Protein 2K4Y (pdb70)

Sequence (86 aa):
MTKGIGLNEVEIKSKVKVIGIVPESKVRRKIMDMGIVRGTEIYIEGKAPMGDPIALRLRGYSLSLRKSEAKDILVEVLLEHHHHHHMTKGIGLNEVEIKSKVKVIGIVPESKVRRKIMDMGIVRGTEIYIEGKAPMGDPIALRLRGYSLSLRKSEAKDILVEVLLEHHHHHHMTKGIGLNEVEIKSKVKVIGIVPESKVRRKIMDMGIVRGTEIYIEGKAPMGDPIALRLRGYSLSLRKSEAKDILVEVLLEHHHHHHMTKGIGLNEVEIKSKVKVIGIVPESKVRRKIMDMGIVRGTEIYIEGKAPMGDPIALRLRGYSLSLRKSEAKDILVEVLLEHHHHHHMTKGIGLNEVEIKSKVKVIGIVPESKVRRKIMDMGIVRGTEIYIEGKAPMGDPIALRLRGYSLSLRKSEAKDILVEVLLEHHHHHHMTKGIGLNEVEIKSKVKVIGIVPESKVRRKIMDMGIVRGTEIYIEGKAPMGDPIALRLRGYSLSLRKSEAKDILVEVLLEHHHHHHMTKGIGLNEVEIKSKVKVIGIVPESKVRRKIMDMGIVRGTEIYIEGKAPMGDPIALRLRGYSLSLRKSEAKDILVEVLLEHHHHHHMTKGIGLNEVEIKSKVKVIGIVPESKVRRKIMDMGIVRGTEIYIEGKAPMGDPIALRLRGYSLSLRKSEAKDILVEVLLEHHHHHHMTKGIGLNEVEIKSKVKVIGIVPESKVRRKIMDMGIVRGTEIYIEGKAPMGDPIALRLRGYSLSLRKSEAKDILVEVLLEHHHHHHMTKGIGLNEVEIKSKVKVIGIVPESKVRRKIMDMGIVRGTEIYIEGKAPMGDPIALRLRGYSLSLRKSEAKDILVEVLLEHHHHHHMTKGIGLNEVEIKSKVKVIGIVPESKVRRKIMDMGIVRGTEIYIEGKAPMGDPIALRLRGYSLSLRKSEAKDILVEVLLEHHHHHHMTKGIGLNEVEIKSKVKVIGIVPESKVRRKIMDMGIVRGTEIYIEGKAPMGDPIALRLRGYSLSLRKSEAKDILVEVLLEHHHHHHMTKGIGLNEVEIKSKVKVIGIVPESKVRRKIMDMGIVRGTEIYIEGKAPMGDPIALRLRGYSLSLRKSEAKDILVEVLLEHHHHHHMTKGIGLNEVEIKSKVKVIGIVPESKVRRKIMDMGIVRGTEIYIEGKAPMGDPIALRLRGYSLSLRKSEAKDILVEVLLEHHHHHHMTKGIGLNEVEIKSKVKVIGIVPESKVRRKIMDMGIVRGTEIYIEGKAPMGDPIALRLRGYSLSLRKSEAKDILVEVLLEHHHHHHMTKGIGLNEVEIKSKVKVIGIVPESKVRRKIMDMGIVRGTEIYIEGKAPMGDPIALRLRGYSLSLRKSEAKDILVEVLLEHHHHHHMTKGIGLNEVEIKSKVKVIGIVPESKVRRKIMDMGIVRGTEIYIEGKAPMGDPIALRLRGYSLSLRKSEAKDILVEVLLEHHHHHHMTKGIGLNEVEIKSKVKVIGIVPESKVRRKIMDMGIVRGTEIYIEGKAPMGDPIALRLRGYSLSLRKSEAKDILVEVLLEHHHHHHMTKGIGLNEVEIKSKVKVIGIVPESKVRRKIMDMGIVRGTEIYIEGKAPMGDPIALRLRGYSLSLRKSEAKDILVEVLLEHHHHHHMTKGIGLNEVEIKSKVKVIGIVPESKVRRKIMDMGIVRGTEIYIEGKAPMGDPIALRLRGYSLSLRKSEAKDILVEVLLEHHHHHH

InterPro domains:
  IPR007167 Ferrous iron transporter FeoA-like domain [PF04023] (7-76)
  IPR007167 Ferrous iron transporter FeoA-like domain [SM00899] (5-77)
  IPR008988 Transcriptional repressor, C-terminal [SSF50037] (8-77)
  IPR038157 Ferrous iron transporter, core domain [G3DSA:2.30.30.90] (1-78)
  IPR052713 Fe(2+) transport protein A [PTHR42954] (5-77)

Structure (mmCIF, N/CA/C/O backbone):
data_2K4Y
#
_entry.id   2K4Y
#
loop_
_atom_site.group_PDB
_atom_site.id
_atom_site.type_symbol
_atom_site.label_atom_id
_atom_site.label_alt_id
_atom_site.label_comp_id
_atom_site.label_asym_id
_atom_site.label_entity_id
_atom_site.label_seq_id
_atom_site.pdbx_PDB_ins_code
_atom_site.Cartn_x
_atom_site.Cartn_y
_atom_site.Cartn_z
_atom_site.occupancy
_atom_site.B_iso_or_equiv
_atom_site.auth_seq_id
_atom_site.auth_comp_id
_atom_site.auth_asym_id
_atom_site.auth_atom_id
_atom_site.pdbx_PDB_model_num
ATOM 1 N N . MET A 1 1 ? 1.165 7.127 12.742 1.00 65.33 1 MET A N 1
ATOM 2 C CA . MET A 1 1 ? 2.585 7.548 12.744 1.00 35.22 1 MET A CA 1
ATOM 3 C C . MET A 1 1 ? 3.435 6.584 13.554 1.00 41.43 1 MET A C 1
ATOM 4 O O . MET A 1 1 ? 3.433 6.615 14.785 1.00 62.33 1 MET A O 1
ATOM 20 N N . THR A 1 2 ? 4.142 5.716 12.850 1.00 30.43 2 THR A N 1
ATOM 21 C CA . THR A 1 2 ? 5.055 4.764 13.462 1.00 25.41 2 THR A CA 1
ATOM 22 C C . THR A 1 2 ? 6.210 4.490 12.509 1.00 72.24 2 THR A C 1
ATOM 23 O O . THR A 1 2 ? 6.274 5.090 11.434 1.00 51.50 2 THR A O 1
ATOM 34 N N . LYS A 1 3 ? 7.126 3.610 12.899 1.00 53.24 3 LYS A N 1
ATOM 35 C CA . LYS A 1 3 ? 8.157 3.143 11.982 1.00 54.04 3 LYS A CA 1
ATOM 36 C C . LYS A 1 3 ? 7.502 2.360 10.854 1.00 41.35 3 LYS A C 1
ATOM 37 O O . LYS A 1 3 ? 6.948 1.280 11.068 1.00 4.02 3 LYS A O 1
ATOM 56 N N . GLY A 1 4 ? 7.541 2.934 9.664 1.00 35.33 4 GLY A N 1
ATOM 57 C CA . GLY A 1 4 ? 6.793 2.397 8.549 1.00 11.11 4 GLY A CA 1
ATOM 58 C C . GLY A 1 4 ? 7.350 1.099 8.014 1.00 64.44 4 GLY A C 1
ATOM 59 O O . GLY A 1 4 ? 8.566 0.906 7.951 1.00 55.43 4 GLY A O 1
ATOM 63 N N . ILE A 1 5 ? 6.450 0.208 7.639 1.00 62.50 5 ILE A N 1
ATOM 64 C CA . ILE A 1 5 ? 6.817 -1.027 6.977 1.00 54.14 5 ILE A CA 1
ATOM 65 C C . ILE A 1 5 ? 6.430 -0.921 5.515 1.00 61.20 5 ILE A C 1
ATOM 66 O O . ILE A 1 5 ? 5.813 0.063 5.110 1.00 52.22 5 ILE A O 1
ATOM 82 N N . GLY A 1 6 ? 6.782 -1.911 4.726 1.00 15.23 6 GLY A N 1
ATOM 83 C CA . GLY A 1 6 ? 6.405 -1.888 3.338 1.00 20.25 6 GLY A CA 1
ATOM 84 C C . GLY A 1 6 ? 4.977 -2.347 3.150 1.00 55.54 6 GLY A C 1
ATOM 85 O O . GLY A 1 6 ? 4.486 -3.191 3.900 1.00 74.50 6 GLY A O 1
ATOM 89 N N . LEU A 1 7 ? 4.310 -1.793 2.153 1.00 62.21 7 LEU A N 1
ATOM 90 C CA . LEU A 1 7 ? 2.926 -2.146 1.850 1.00 74.43 7 LEU A CA 1
ATOM 91 C C . LEU A 1 7 ? 2.811 -3.623 1.456 1.00 63.23 7 LEU A C 1
ATOM 92 O O . LEU A 1 7 ? 1.734 -4.215 1.499 1.00 53.24 7 LEU A O 1
ATOM 108 N N . ASN A 1 8 ? 3.942 -4.208 1.097 1.00 14.11 8 ASN A N 1
ATOM 109 C CA . ASN A 1 8 ? 4.013 -5.616 0.719 1.00 70.54 8 ASN A CA 1
ATOM 110 C C . ASN A 1 8 ? 3.928 -6.516 1.951 1.00 15.32 8 ASN A C 1
ATOM 111 O O . ASN A 1 8 ? 3.778 -7.732 1.838 1.00 32.04 8 ASN A O 1
ATOM 122 N N . GLU A 1 9 ? 4.036 -5.908 3.125 1.00 53.03 9 GLU A N 1
ATOM 123 C CA . GLU A 1 9 ? 4.039 -6.641 4.374 1.00 43.20 9 GLU A CA 1
ATOM 124 C C . GLU A 1 9 ? 2.677 -6.551 5.057 1.00 13.43 9 GLU A C 1
ATOM 125 O O . GLU A 1 9 ? 2.517 -6.963 6.208 1.00 11.32 9 GLU A O 1
ATOM 137 N N . VAL A 1 10 ? 1.698 -6.016 4.336 1.00 22.24 10 VAL A N 1
ATOM 138 C CA . VAL A 1 10 ? 0.343 -5.878 4.853 1.00 1.13 10 VAL A CA 1
ATOM 139 C C . VAL A 1 10 ? -0.550 -6.961 4.247 1.00 24.05 10 VAL A C 1
ATOM 140 O O . VAL A 1 10 ? -0.215 -7.538 3.211 1.00 61.12 10 VAL A O 1
ATOM 153 N N . GLU A 1 11 ? -1.678 -7.238 4.888 1.00 32.35 11 GLU A N 1
ATOM 154 C CA . GLU A 1 11 ? -2.577 -8.284 4.425 1.00 55.24 11 GLU A CA 1
ATOM 155 C C . GLU A 1 11 ? -3.887 -7.670 3.915 1.00 21.03 11 GLU A C 1
ATOM 156 O O . GLU A 1 11 ? -4.033 -6.447 3.877 1.00 14.24 11 GLU A O 1
ATOM 168 N N . ILE A 1 12 ? -4.826 -8.524 3.521 1.00 73.02 12 ILE A N 1
ATOM 169 C CA . ILE A 1 12 ? -6.047 -8.091 2.853 1.00 52.15 12 ILE A CA 1
ATOM 170 C C . ILE A 1 12 ? -6.960 -7.273 3.765 1.00 61.13 12 ILE A C 1
ATOM 171 O O . ILE A 1 12 ? -6.966 -7.454 4.986 1.00 20.14 12 ILE A O 1
ATOM 187 N N . LYS A 1 13 ? -7.714 -6.368 3.144 1.00 51.41 13 LYS A N 1
ATOM 188 C CA . LYS A 1 13 ? -8.739 -5.567 3.815 1.00 12.42 13 LYS A CA 1
ATOM 189 C C . LYS A 1 13 ? -8.203 -4.861 5.055 1.00 42.04 13 LYS A C 1
ATOM 190 O O . LYS A 1 13 ? -8.805 -4.906 6.125 1.00 51.13 13 LYS A O 1
ATOM 209 N N . SER A 1 14 ? -7.069 -4.198 4.893 1.00 24.42 14 SER A N 1
ATOM 210 C CA . SER A 1 14 ? -6.496 -3.392 5.953 1.00 64.42 14 SER A CA 1
ATOM 211 C C . SER A 1 14 ? -6.212 -1.987 5.431 1.00 12.05 14 SER A C 1
ATOM 212 O O . SER A 1 14 ? -6.016 -1.795 4.228 1.00 43.13 14 SER A O 1
ATOM 220 N N . LYS A 1 15 ? -6.208 -1.011 6.330 1.00 12.02 15 LYS A N 1
ATOM 221 C CA . LYS A 1 15 ? -5.961 0.370 5.953 1.00 23.15 15 LYS A CA 1
ATOM 222 C C . LYS A 1 15 ? -4.640 0.860 6.516 1.00 15.15 15 LYS A C 1
ATOM 223 O O . LYS A 1 15 ? -4.363 0.723 7.713 1.00 2.03 15 LYS A O 1
ATOM 242 N N . VAL A 1 16 ? -3.835 1.430 5.640 1.00 23.42 16 VAL A N 1
ATOM 243 C CA . VAL A 1 16 ? -2.544 1.979 6.013 1.00 23.51 16 VAL A CA 1
ATOM 244 C C . VAL A 1 16 ? -2.334 3.313 5.322 1.00 25.45 16 VAL A C 1
ATOM 245 O O . VAL A 1 16 ? -2.897 3.570 4.256 1.00 63.21 16 VAL A O 1
ATOM 258 N N . LYS A 1 17 ? -1.545 4.165 5.937 1.00 1.21 17 LYS A N 1
ATOM 259 C CA . LYS A 1 17 ? -1.278 5.477 5.387 1.00 34.24 17 LYS A CA 1
ATOM 260 C C . LYS A 1 17 ? 0.121 5.530 4.813 1.00 74.42 17 LYS A C 1
ATOM 261 O O . LYS A 1 17 ? 1.062 4.972 5.378 1.00 23.22 17 LYS A O 1
ATOM 280 N N . VAL A 1 18 ? 0.243 6.204 3.689 1.00 44.41 18 VAL A N 1
ATOM 281 C CA . VAL A 1 18 ? 1.519 6.317 3.005 1.00 30.40 18 VAL A CA 1
ATOM 282 C C . VAL A 1 18 ? 2.397 7.347 3.698 1.00 34.32 18 VAL A C 1
ATOM 283 O O . VAL A 1 18 ? 2.254 8.553 3.475 1.00 73.11 18 VAL A O 1
ATOM 296 N N . ILE A 1 19 ? 3.255 6.864 4.585 1.00 51.31 19 ILE A N 1
ATOM 297 C CA . ILE A 1 19 ? 4.225 7.713 5.255 1.00 12.43 19 ILE A CA 1
ATOM 298 C C . ILE A 1 19 ? 5.191 8.298 4.241 1.00 4.21 19 ILE A C 1
ATOM 299 O O . ILE A 1 19 ? 5.346 9.516 4.136 1.00 13.45 19 ILE A O 1
ATOM 315 N N . GLY A 1 20 ? 5.833 7.417 3.489 1.00 13.02 20 GLY A N 1
ATOM 316 C CA . GLY A 1 20 ? 6.804 7.855 2.524 1.00 11.15 20 GLY A CA 1
ATOM 317 C C . GLY A 1 20 ? 7.080 6.822 1.457 1.00 30.25 20 GLY A C 1
ATOM 318 O O . GLY A 1 20 ? 6.480 5.747 1.435 1.00 51.41 20 GLY A O 1
ATOM 322 N N . ILE A 1 21 ? 8.007 7.164 0.588 1.00 2.44 21 ILE A N 1
ATOM 323 C CA . ILE A 1 21 ? 8.371 6.346 -0.558 1.00 5.22 21 ILE A CA 1
ATOM 324 C C . ILE A 1 21 ? 9.888 6.173 -0.564 1.00 24.22 21 ILE A C 1
ATOM 325 O O . ILE A 1 21 ? 10.589 6.933 0.107 1.00 55.11 21 ILE A O 1
ATOM 341 N N . VAL A 1 22 ? 10.392 5.178 -1.282 1.00 71.35 22 VAL A N 1
ATOM 342 C CA . VAL A 1 22 ? 11.828 4.928 -1.351 1.00 34.53 22 VAL A CA 1
ATOM 343 C C . VAL A 1 22 ? 12.394 5.540 -2.634 1.00 31.54 22 VAL A C 1
ATOM 344 O O . VAL A 1 22 ? 12.402 4.920 -3.697 1.00 63.51 22 VAL A O 1
ATOM 357 N N . PRO A 1 23 ? 12.832 6.807 -2.543 1.00 44.01 23 PRO A N 1
ATOM 358 C CA . PRO A 1 23 ? 13.163 7.632 -3.708 1.00 24.22 23 PRO A CA 1
ATOM 359 C C . PRO A 1 23 ? 14.297 7.071 -4.559 1.00 50.42 23 PRO A C 1
ATOM 360 O O . PRO A 1 23 ? 15.061 6.213 -4.117 1.00 51.13 23 PRO A O 1
ATOM 371 N N . GLU A 1 24 ? 14.378 7.576 -5.789 1.00 11.33 24 GLU A N 1
ATOM 372 C CA . GLU A 1 24 ? 15.423 7.212 -6.749 1.00 64.22 24 GLU A CA 1
ATOM 373 C C . GLU A 1 24 ? 15.333 5.742 -7.173 1.00 5.13 24 GLU A C 1
ATOM 374 O O . GLU A 1 24 ? 16.179 5.248 -7.917 1.00 24.12 24 GLU A O 1
ATOM 386 N N . SER A 1 25 ? 14.291 5.053 -6.726 1.00 1.34 25 SER A N 1
ATOM 387 C CA . SER A 1 25 ? 14.086 3.660 -7.075 1.00 64.22 25 SER A CA 1
ATOM 388 C C . SER A 1 25 ? 13.540 3.513 -8.492 1.00 44.53 25 SER A C 1
ATOM 389 O O . SER A 1 25 ? 13.384 2.399 -8.993 1.00 52.40 25 SER A O 1
ATOM 397 N N . LYS A 1 26 ? 13.254 4.649 -9.125 1.00 71.14 26 LYS A N 1
ATOM 398 C CA . LYS A 1 26 ? 12.606 4.702 -10.440 1.00 4.45 26 LYS A CA 1
ATOM 399 C C . LYS A 1 26 ? 11.136 4.291 -10.342 1.00 4.14 26 LYS A C 1
ATOM 400 O O . LYS A 1 26 ? 10.266 4.962 -10.894 1.00 13.23 26 LYS A O 1
ATOM 419 N N . VAL A 1 27 ? 10.853 3.204 -9.628 1.00 5.44 27 VAL A N 1
ATOM 420 C CA . VAL A 1 27 ? 9.473 2.813 -9.361 1.00 74.20 27 VAL A CA 1
ATOM 421 C C . VAL A 1 27 ? 8.806 3.845 -8.456 1.00 64.21 27 VAL A C 1
ATOM 422 O O . VAL A 1 27 ? 7.585 3.905 -8.357 1.00 72.33 27 VAL A O 1
ATOM 435 N N . ARG A 1 28 ? 9.631 4.667 -7.813 1.00 15.21 28 ARG A N 1
ATOM 436 C CA . ARG A 1 28 ? 9.155 5.812 -7.049 1.00 44.22 28 ARG A CA 1
ATOM 437 C C . ARG A 1 28 ? 8.347 6.729 -7.971 1.00 1.33 28 ARG A C 1
ATOM 438 O O . ARG A 1 28 ? 7.324 7.289 -7.577 1.00 75.21 28 ARG A O 1
ATOM 459 N N . ARG A 1 29 ? 8.813 6.853 -9.212 1.00 72.40 29 ARG A N 1
ATOM 460 C CA . ARG A 1 29 ? 8.090 7.588 -10.244 1.00 60.02 29 ARG A CA 1
ATOM 461 C C . ARG A 1 29 ? 6.772 6.890 -10.553 1.00 4.25 29 ARG A C 1
ATOM 462 O O . ARG A 1 29 ? 5.730 7.527 -10.634 1.00 64.12 29 ARG A O 1
ATOM 483 N N . LYS A 1 30 ? 6.844 5.574 -10.717 1.00 42.23 30 LYS A N 1
ATOM 484 C CA . LYS A 1 30 ? 5.674 4.747 -11.013 1.00 4.22 30 LYS A CA 1
ATOM 485 C C . LYS A 1 30 ? 4.585 4.947 -9.957 1.00 40.31 30 LYS A C 1
ATOM 486 O O . LYS A 1 30 ? 3.423 5.180 -10.283 1.00 53.13 30 LYS A O 1
ATOM 505 N N . ILE A 1 31 ? 4.981 4.870 -8.692 1.00 74.34 31 ILE A N 1
ATOM 506 C CA . ILE A 1 31 ? 4.061 5.065 -7.573 1.00 32.12 31 ILE A CA 1
ATOM 507 C C . ILE A 1 31 ? 3.427 6.457 -7.616 1.00 72.31 31 ILE A C 1
ATOM 508 O O . ILE A 1 31 ? 2.207 6.602 -7.510 1.00 21.33 31 ILE A O 1
ATOM 524 N N . MET A 1 32 ? 4.265 7.470 -7.791 1.00 11.13 32 MET A N 1
ATOM 525 C CA . MET A 1 32 ? 3.804 8.855 -7.839 1.00 31.03 32 MET A CA 1
ATOM 526 C C . MET A 1 32 ? 2.894 9.084 -9.047 1.00 3.51 32 MET A C 1
ATOM 527 O O . MET A 1 32 ? 1.898 9.803 -8.964 1.00 54.24 32 MET A O 1
ATOM 541 N N . ASP A 1 33 ? 3.243 8.452 -10.161 1.00 15.11 33 ASP A N 1
ATOM 542 C CA . ASP A 1 33 ? 2.484 8.572 -11.405 1.00 65.41 33 ASP A CA 1
ATOM 543 C C . ASP A 1 33 ? 1.094 7.960 -11.260 1.00 43.21 33 ASP A C 1
ATOM 544 O O . ASP A 1 33 ? 0.127 8.439 -11.860 1.00 15.12 33 ASP A O 1
ATOM 553 N N . MET A 1 34 ? 1.000 6.908 -10.449 1.00 22.22 34 MET A N 1
ATOM 554 C CA . MET A 1 34 ? -0.277 6.258 -10.164 1.00 24.43 34 MET A CA 1
ATOM 555 C C . MET A 1 34 ? -1.192 7.175 -9.362 1.00 13.35 34 MET A C 1
ATOM 556 O O . MET A 1 34 ? -2.403 6.960 -9.298 1.00 2.32 34 MET A O 1
ATOM 570 N N . GLY A 1 35 ? -0.612 8.197 -8.752 1.00 12.13 35 GLY A N 1
ATOM 571 C CA . GLY A 1 35 ? -1.400 9.140 -7.988 1.00 71.31 35 GLY A CA 1
ATOM 572 C C . GLY A 1 35 ? -1.262 8.936 -6.493 1.00 14.14 35 GLY A C 1
ATOM 573 O O . GLY A 1 35 ? -2.035 9.490 -5.711 1.00 22.41 35 GLY A O 1
ATOM 577 N N . ILE A 1 36 ? -0.281 8.136 -6.096 1.00 52.11 36 ILE A N 1
ATOM 578 C CA . ILE A 1 36 ? -0.022 7.897 -4.684 1.00 14.13 36 ILE A CA 1
ATOM 579 C C . ILE A 1 36 ? 0.994 8.898 -4.165 1.00 20.01 36 ILE A C 1
ATOM 580 O O . ILE A 1 36 ? 2.082 9.052 -4.728 1.00 3.43 36 ILE A O 1
ATOM 596 N N . VAL A 1 37 ? 0.632 9.576 -3.095 1.00 33.42 37 VAL A N 1
ATOM 597 C CA . VAL A 1 37 ? 1.478 10.610 -2.527 1.00 42.21 37 VAL A CA 1
ATOM 598 C C . VAL A 1 37 ? 1.574 10.467 -1.014 1.00 51.22 37 VAL A C 1
ATOM 599 O O . VAL A 1 37 ? 0.845 9.681 -0.402 1.00 11.44 37 VAL A O 1
ATOM 612 N N . ARG A 1 38 ? 2.482 11.224 -0.420 1.00 64.11 38 ARG A N 1
ATOM 613 C CA . ARG A 1 38 ? 2.634 11.245 1.026 1.00 20.10 38 ARG A CA 1
ATOM 614 C C . ARG A 1 38 ? 1.351 11.735 1.693 1.00 15.43 38 ARG A C 1
ATOM 615 O O . ARG A 1 38 ? 1.000 12.914 1.597 1.00 61.32 38 ARG A O 1
ATOM 636 N N . GLY A 1 39 ? 0.649 10.824 2.354 1.00 34.33 39 GLY A N 1
ATOM 637 C CA . GLY A 1 39 ? -0.572 11.187 3.045 1.00 1.52 39 GLY A CA 1
ATOM 638 C C . GLY A 1 39 ? -1.791 10.445 2.529 1.00 63.12 39 GLY A C 1
ATOM 639 O O . GLY A 1 39 ? -2.865 10.518 3.131 1.00 12.12 39 GLY A O 1
ATOM 643 N N . THR A 1 40 ? -1.639 9.738 1.417 1.00 24.50 40 THR A N 1
ATOM 644 C CA . THR A 1 40 ? -2.740 8.970 0.854 1.00 70.33 40 THR A CA 1
ATOM 645 C C . THR A 1 40 ? -3.044 7.747 1.718 1.00 62.11 40 THR A C 1
ATOM 646 O O . THR A 1 40 ? -2.155 7.194 2.374 1.00 42.23 40 THR A O 1
ATOM 657 N N . GLU A 1 41 ? -4.305 7.349 1.726 1.00 74.13 41 GLU A N 1
ATOM 658 C CA . GLU A 1 41 ? -4.743 6.171 2.446 1.00 33.33 41 GLU A CA 1
ATOM 659 C C . GLU A 1 41 ? -4.847 4.990 1.501 1.00 32.12 41 GLU A C 1
ATOM 660 O O . GLU A 1 41 ? -5.412 5.097 0.410 1.00 25.54 41 GLU A O 1
ATOM 672 N N . ILE A 1 42 ? -4.296 3.877 1.926 1.00 44.23 42 ILE A N 1
ATOM 673 C CA . ILE A 1 42 ? -4.276 2.674 1.125 1.00 73.13 42 ILE A CA 1
ATOM 674 C C . ILE A 1 42 ? -5.223 1.633 1.709 1.00 55.02 42 ILE A C 1
ATOM 675 O O . ILE A 1 42 ? -5.088 1.246 2.872 1.00 64.32 42 ILE A O 1
ATOM 691 N N . TYR A 1 43 ? -6.190 1.197 0.915 1.00 13.12 43 TYR A N 1
ATOM 692 C CA . TYR A 1 43 ? -7.081 0.131 1.336 1.00 63.32 43 TYR A CA 1
ATOM 693 C C . TYR A 1 43 ? -6.807 -1.108 0.508 1.00 0.24 43 TYR A C 1
ATOM 694 O O . TYR A 1 43 ? -7.040 -1.121 -0.701 1.00 70.35 43 TYR A O 1
ATOM 712 N N . ILE A 1 44 ? -6.279 -2.133 1.147 1.00 74.42 44 ILE A N 1
ATOM 713 C CA . ILE A 1 44 ? -6.038 -3.391 0.469 1.00 73.20 44 ILE A CA 1
ATOM 714 C C . ILE A 1 44 ? -7.357 -4.125 0.285 1.00 14.33 44 ILE A C 1
ATOM 715 O O . ILE A 1 44 ? -8.057 -4.396 1.253 1.00 62.24 44 ILE A O 1
ATOM 731 N N . GLU A 1 45 ? -7.709 -4.416 -0.955 1.00 14.33 45 GLU A N 1
ATOM 732 C CA . GLU A 1 45 ? -8.933 -5.148 -1.238 1.00 22.13 45 GLU A CA 1
ATOM 733 C C . GLU A 1 45 ? -8.673 -6.637 -1.041 1.00 51.15 45 GLU A C 1
ATOM 734 O O . GLU A 1 45 ? -9.368 -7.315 -0.283 1.00 45.42 45 GLU A O 1
ATOM 746 N N . GLY A 1 46 ? -7.639 -7.122 -1.710 1.00 55.31 46 GLY A N 1
ATOM 747 C CA . GLY A 1 46 ? -7.259 -8.511 -1.613 1.00 65.14 46 GLY A CA 1
ATOM 748 C C . GLY A 1 46 ? -5.955 -8.759 -2.329 1.00 40.03 46 GLY A C 1
ATOM 749 O O . GLY A 1 46 ? -5.374 -7.834 -2.897 1.00 73.40 46 GLY A O 1
ATOM 753 N N . LYS A 1 47 ? -5.482 -9.989 -2.301 1.00 73.13 47 LYS A N 1
ATOM 754 C CA . LYS A 1 47 ? -4.260 -10.343 -3.000 1.00 24.22 47 LYS A CA 1
ATOM 755 C C . LYS A 1 47 ? -4.574 -11.389 -4.054 1.00 43.14 47 LYS A C 1
ATOM 756 O O . LYS A 1 47 ? -5.584 -12.089 -3.956 1.00 15.13 47 LYS A O 1
ATOM 775 N N . ALA A 1 48 ? -3.728 -11.482 -5.066 1.00 1.23 48 ALA A N 1
ATOM 776 C CA . ALA A 1 48 ? -3.887 -12.496 -6.092 1.00 44.24 48 ALA A CA 1
ATOM 777 C C . ALA A 1 48 ? -3.694 -13.885 -5.489 1.00 53.42 48 ALA A C 1
ATOM 778 O O . ALA A 1 48 ? -3.058 -14.026 -4.442 1.00 25.13 48 ALA A O 1
ATOM 785 N N . PRO A 1 49 ? -4.238 -14.930 -6.129 1.00 73.31 49 PRO A N 1
ATOM 786 C CA . PRO A 1 49 ? -4.080 -16.317 -5.665 1.00 44.22 49 PRO A CA 1
ATOM 787 C C . PRO A 1 49 ? -2.616 -16.754 -5.593 1.00 52.23 49 PRO A C 1
ATOM 788 O O . PRO A 1 49 ? -2.295 -17.795 -5.023 1.00 72.31 49 PRO A O 1
ATOM 799 N N . MET A 1 50 ? -1.737 -15.953 -6.182 1.00 43.30 50 MET A N 1
ATOM 800 C CA . MET A 1 50 ? -0.309 -16.241 -6.179 1.00 71.33 50 MET A CA 1
ATOM 801 C C . MET A 1 50 ? 0.400 -15.417 -5.107 1.00 1.15 50 MET A C 1
ATOM 802 O O . MET A 1 50 ? 1.609 -15.535 -4.918 1.00 45.34 50 MET A O 1
ATOM 816 N N . GLY A 1 51 ? -0.361 -14.572 -4.417 1.00 11.34 51 GLY A N 1
ATOM 817 C CA . GLY A 1 51 ? 0.213 -13.687 -3.415 1.00 25.34 51 GLY A CA 1
ATOM 818 C C . GLY A 1 51 ? 0.659 -12.367 -4.015 1.00 44.22 51 GLY A C 1
ATOM 819 O O . GLY A 1 51 ? 0.883 -11.387 -3.304 1.00 73.33 51 GLY A O 1
ATOM 823 N N . ASP A 1 52 ? 0.771 -12.357 -5.333 1.00 60.24 52 ASP A N 1
ATOM 824 C CA . ASP A 1 52 ? 1.190 -11.186 -6.089 1.00 23.00 52 ASP A CA 1
ATOM 825 C C . ASP A 1 52 ? 0.543 -11.239 -7.467 1.00 41.53 52 ASP A C 1
ATOM 826 O O . ASP A 1 52 ? 0.467 -12.311 -8.070 1.00 54.01 52 ASP A O 1
ATOM 835 N N . PRO A 1 53 ? 0.038 -10.104 -7.978 1.00 22.05 53 PRO A N 1
ATOM 836 C CA . PRO A 1 53 ? 0.095 -8.807 -7.295 1.00 55.21 53 PRO A CA 1
ATOM 837 C C . PRO A 1 53 ? -1.011 -8.624 -6.252 1.00 71.10 53 PRO A C 1
ATOM 838 O O . PRO A 1 53 ? -1.669 -9.584 -5.841 1.00 10.02 53 PRO A O 1
ATOM 849 N N . ILE A 1 54 ? -1.207 -7.382 -5.828 1.00 1.01 54 ILE A N 1
ATOM 850 C CA . ILE A 1 54 ? -2.184 -7.059 -4.800 1.00 64.24 54 ILE A CA 1
ATOM 851 C C . ILE A 1 54 ? -3.239 -6.105 -5.363 1.00 44.02 54 ILE A C 1
ATOM 852 O O . ILE A 1 54 ? -2.940 -5.290 -6.234 1.00 22.34 54 ILE A O 1
ATOM 868 N N . ALA A 1 55 ? -4.470 -6.217 -4.885 1.00 53.22 55 ALA A N 1
ATOM 869 C CA . ALA A 1 55 ? -5.536 -5.317 -5.302 1.00 5.11 55 ALA A CA 1
ATOM 870 C C . ALA A 1 55 ? -5.714 -4.205 -4.275 1.00 1.22 55 ALA A C 1
ATOM 871 O O . ALA A 1 55 ? -6.009 -4.470 -3.110 1.00 43.53 55 ALA A O 1
ATOM 878 N N . LEU A 1 56 ? -5.525 -2.966 -4.706 1.00 33.41 56 LEU A N 1
ATOM 879 C CA . LEU A 1 56 ? -5.583 -1.824 -3.806 1.00 21.24 56 LEU A CA 1
ATOM 880 C C . LEU A 1 56 ? -6.723 -0.892 -4.191 1.00 62.31 56 LEU A C 1
ATOM 881 O O . LEU A 1 56 ? -7.151 -0.863 -5.343 1.00 4.23 56 LEU A O 1
ATOM 897 N N . ARG A 1 57 ? -7.217 -0.140 -3.224 1.00 2.10 57 ARG A N 1
ATOM 898 C CA . ARG A 1 57 ? -8.158 0.928 -3.503 1.00 2.23 57 ARG A CA 1
ATOM 899 C C . ARG A 1 57 ? -7.667 2.212 -2.858 1.00 72.20 57 ARG A C 1
ATOM 900 O O . ARG A 1 57 ? -7.728 2.381 -1.639 1.00 41.52 57 ARG A O 1
ATOM 921 N N . LEU A 1 58 ? -7.155 3.097 -3.689 1.00 74.24 58 LEU A N 1
ATOM 922 C CA . LEU A 1 58 ? -6.556 4.342 -3.236 1.00 44.22 58 LEU A CA 1
ATOM 923 C C . LEU A 1 58 ? -6.890 5.458 -4.207 1.00 33.35 58 LEU A C 1
ATOM 924 O O . LEU A 1 58 ? -7.301 5.184 -5.338 1.00 65.20 58 LEU A O 1
ATOM 940 N N . ARG A 1 59 ? -6.769 6.703 -3.738 1.00 12.34 59 ARG A N 1
ATOM 941 C CA . ARG A 1 59 ? -7.039 7.893 -4.552 1.00 64.41 59 ARG A CA 1
ATOM 942 C C . ARG A 1 59 ? -8.549 8.069 -4.717 1.00 30.24 59 ARG A C 1
ATOM 943 O O . ARG A 1 59 ? -9.114 9.098 -4.344 1.00 11.41 59 ARG A O 1
ATOM 964 N N . GLY A 1 60 ? -9.193 7.040 -5.248 1.00 45.34 60 GLY A N 1
ATOM 965 C CA . GLY A 1 60 ? -10.633 7.043 -5.406 1.00 74.12 60 GLY A CA 1
ATOM 966 C C . GLY A 1 60 ? -11.121 5.826 -6.168 1.00 64.12 60 GLY A C 1
ATOM 967 O O . GLY A 1 60 ? -12.323 5.645 -6.361 1.00 44.22 60 GLY A O 1
ATOM 971 N N . TYR A 1 61 ? -10.189 4.975 -6.584 1.00 75.34 61 TYR A N 1
ATOM 972 C CA . TYR A 1 61 ? -10.514 3.843 -7.440 1.00 3.54 61 TYR A CA 1
ATOM 973 C C . TYR A 1 61 ? -9.698 2.607 -7.084 1.00 33.23 61 TYR A C 1
ATOM 974 O O . TYR A 1 61 ? -8.620 2.701 -6.496 1.00 12.24 61 TYR A O 1
ATOM 992 N N . SER A 1 62 ? -10.248 1.451 -7.417 1.00 65.41 62 SER A N 1
ATOM 993 C CA . SER A 1 62 ? -9.592 0.182 -7.206 1.00 64.24 62 SER A CA 1
ATOM 994 C C . SER A 1 62 ? -8.689 -0.171 -8.387 1.00 73.30 62 SER A C 1
ATOM 995 O O . SER A 1 62 ? -9.085 -0.021 -9.545 1.00 12.51 62 SER A O 1
ATOM 1003 N N . LEU A 1 63 ? -7.490 -0.644 -8.088 1.00 43.34 63 LEU A N 1
ATOM 1004 C CA . LEU A 1 63 ? -6.558 -1.109 -9.109 1.00 52.43 63 LEU A CA 1
ATOM 1005 C C . LEU A 1 63 ? -5.504 -2.019 -8.485 1.00 30.54 63 LEU A C 1
ATOM 1006 O O . LEU A 1 63 ? -5.273 -1.977 -7.276 1.00 41.41 63 LEU A O 1
ATOM 1022 N N . SER A 1 64 ? -4.880 -2.850 -9.301 1.00 52.04 64 SER A N 1
ATOM 1023 C CA . SER A 1 64 ? -3.909 -3.806 -8.800 1.00 73.42 64 SER A CA 1
ATOM 1024 C C . SER A 1 64 ? -2.482 -3.352 -9.074 1.00 55.11 64 SER A C 1
ATOM 1025 O O . SER A 1 64 ? -2.097 -3.094 -10.217 1.00 1.34 64 SER A O 1
ATOM 1033 N N . LEU A 1 65 ? -1.712 -3.261 -8.005 1.00 73.35 65 LEU A N 1
ATOM 1034 C CA . LEU A 1 65 ? -0.290 -2.969 -8.088 1.00 55.31 65 LEU A CA 1
ATOM 1035 C C . LEU A 1 65 ? 0.488 -4.194 -7.643 1.00 51.33 65 LEU A C 1
ATOM 1036 O O . LEU A 1 65 ? -0.042 -5.043 -6.926 1.00 70.45 65 LEU A O 1
ATOM 1052 N N . ARG A 1 66 ? 1.736 -4.293 -8.057 1.00 2.42 66 ARG A N 1
ATOM 1053 C CA . ARG A 1 66 ? 2.527 -5.473 -7.761 1.00 1.30 66 ARG A CA 1
ATOM 1054 C C . ARG A 1 66 ? 3.198 -5.338 -6.404 1.00 44.51 66 ARG A C 1
ATOM 1055 O O . ARG A 1 66 ? 3.359 -4.231 -5.880 1.00 54.54 66 ARG A O 1
ATOM 1076 N N . LYS A 1 67 ? 3.582 -6.471 -5.839 1.00 70.03 67 LYS A N 1
ATOM 1077 C CA . LYS A 1 67 ? 4.305 -6.501 -4.578 1.00 32.25 67 LYS A CA 1
ATOM 1078 C C . LYS A 1 67 ? 5.611 -5.714 -4.704 1.00 33.11 67 LYS A C 1
ATOM 1079 O O . LYS A 1 67 ? 6.105 -5.152 -3.728 1.00 72.11 67 LYS A O 1
ATOM 1098 N N . SER A 1 68 ? 6.154 -5.671 -5.917 1.00 60.01 68 SER A N 1
ATOM 1099 C CA . SER A 1 68 ? 7.360 -4.902 -6.196 1.00 50.12 68 SER A CA 1
ATOM 1100 C C . SER A 1 68 ? 7.158 -3.416 -5.876 1.00 20.03 68 SER A C 1
ATOM 1101 O O . SER A 1 68 ? 7.996 -2.801 -5.213 1.00 51.31 68 SER A O 1
ATOM 1109 N N . GLU A 1 69 ? 6.037 -2.849 -6.327 1.00 24.32 69 GLU A N 1
ATOM 1110 C CA . GLU A 1 69 ? 5.712 -1.456 -6.019 1.00 61.13 69 GLU A CA 1
ATOM 1111 C C . GLU A 1 69 ? 5.401 -1.303 -4.536 1.00 24.23 69 GLU A C 1
ATOM 1112 O O . GLU A 1 69 ? 5.840 -0.355 -3.888 1.00 43.32 69 GLU A O 1
ATOM 1124 N N . ALA A 1 70 ? 4.654 -2.263 -4.003 1.00 22.32 70 ALA A N 1
ATOM 1125 C CA . ALA A 1 70 ? 4.272 -2.268 -2.596 1.00 60.34 70 ALA A CA 1
ATOM 1126 C C . ALA A 1 70 ? 5.500 -2.342 -1.687 1.00 55.44 70 ALA A C 1
ATOM 1127 O O . ALA A 1 70 ? 5.442 -1.985 -0.510 1.00 11.23 70 ALA A O 1
ATOM 1134 N N . LYS A 1 71 ? 6.608 -2.823 -2.233 1.00 64.23 71 LYS A N 1
ATOM 1135 C CA . LYS A 1 71 ? 7.839 -2.959 -1.469 1.00 43.12 71 LYS A CA 1
ATOM 1136 C C . LYS A 1 71 ? 8.557 -1.615 -1.348 1.00 32.24 71 LYS A C 1
ATOM 1137 O O . LYS A 1 71 ? 9.406 -1.429 -0.474 1.00 72.33 71 LYS A O 1
ATOM 1156 N N . ASP A 1 72 ? 8.202 -0.679 -2.219 1.00 0.42 72 ASP A N 1
ATOM 1157 C CA . ASP A 1 72 ? 8.848 0.633 -2.242 1.00 61.23 72 ASP A CA 1
ATOM 1158 C C . ASP A 1 72 ? 8.017 1.654 -1.469 1.00 43.20 72 ASP A C 1
ATOM 1159 O O . ASP A 1 72 ? 8.463 2.769 -1.202 1.00 33.14 72 ASP A O 1
ATOM 1168 N N . ILE A 1 73 ? 6.804 1.258 -1.101 1.00 63.31 73 ILE A N 1
ATOM 1169 C CA . ILE A 1 73 ? 5.906 2.128 -0.354 1.00 2.14 73 ILE A CA 1
ATOM 1170 C C . ILE A 1 73 ? 5.992 1.828 1.140 1.00 13.34 73 ILE A C 1
ATOM 1171 O O . ILE A 1 73 ? 5.746 0.698 1.566 1.00 54.24 73 ILE A O 1
ATOM 1187 N N . LEU A 1 74 ? 6.335 2.839 1.927 1.00 40.42 74 LEU A N 1
ATOM 1188 C CA . LEU A 1 74 ? 6.419 2.692 3.371 1.00 61.45 74 LEU A CA 1
ATOM 1189 C C . LEU A 1 74 ? 5.150 3.234 4.022 1.00 22.02 74 LEU A C 1
ATOM 1190 O O . LEU A 1 74 ? 4.835 4.420 3.898 1.00 54.51 74 LEU A O 1
ATOM 1206 N N . VAL A 1 75 ? 4.428 2.366 4.716 1.00 31.32 75 VAL A N 1
ATOM 1207 C CA . VAL A 1 75 ? 3.131 2.725 5.273 1.00 11.23 75 VAL A CA 1
ATOM 1208 C C . VAL A 1 75 ? 3.058 2.491 6.779 1.00 63.41 75 VAL A C 1
ATOM 1209 O O . VAL A 1 75 ? 3.839 1.723 7.350 1.00 65.40 75 VAL A O 1
ATOM 1222 N N . GLU A 1 76 ? 2.113 3.172 7.411 1.00 52.54 76 GLU A N 1
ATOM 1223 C CA . GLU A 1 76 ? 1.850 3.005 8.831 1.00 32.43 76 GLU A CA 1
ATOM 1224 C C . GLU A 1 76 ? 0.493 2.350 9.039 1.00 54.13 76 GLU A C 1
ATOM 1225 O O . GLU A 1 76 ? -0.473 2.676 8.347 1.00 11.40 76 GLU A O 1
ATOM 1237 N N . VAL A 1 77 ? 0.426 1.420 9.979 1.00 71.31 77 VAL A N 1
ATOM 1238 C CA . VAL A 1 77 ? -0.818 0.722 10.268 1.00 12.33 77 VAL A CA 1
ATOM 1239 C C . VAL A 1 77 ? -1.766 1.631 11.044 1.00 23.13 77 VAL A C 1
ATOM 1240 O O . VAL A 1 77 ? -1.421 2.126 12.120 1.00 3.05 77 VAL A O 1
ATOM 1253 N N . LEU A 1 78 ? -2.947 1.865 10.487 1.00 65.10 78 LEU A N 1
ATOM 1254 C CA . LEU A 1 78 ? -3.917 2.753 11.113 1.00 42.42 78 LEU A CA 1
ATOM 1255 C C . LEU A 1 78 ? -4.974 1.969 11.872 1.00 3.21 78 LEU A C 1
ATOM 1256 O O . LEU A 1 78 ? -5.583 2.467 12.819 1.00 71.34 78 LEU A O 1
ATOM 1272 N N . LEU A 1 79 ? -5.177 0.737 11.455 1.00 65.23 79 LEU A N 1
ATOM 1273 C CA . LEU A 1 79 ? -6.234 -0.084 11.996 1.00 1.14 79 LEU A CA 1
ATOM 1274 C C . LEU A 1 79 ? -5.744 -1.005 13.102 1.00 3.33 79 LEU A C 1
ATOM 1275 O O . LEU A 1 79 ? -4.942 -1.910 12.865 1.00 43.34 79 LEU A O 1
ATOM 1291 N N . GLU A 1 80 ? -6.228 -0.757 14.309 1.00 62.45 80 GLU A N 1
ATOM 1292 C CA . GLU A 1 80 ? -6.050 -1.681 15.415 1.00 25.54 80 GLU A CA 1
ATOM 1293 C C . GLU A 1 80 ? -7.310 -1.691 16.268 1.00 11.51 80 GLU A C 1
ATOM 1294 O O . GLU A 1 80 ? -7.676 -0.675 16.863 1.00 53.22 80 GLU A O 1
ATOM 1306 N N . HIS A 1 81 ? -7.984 -2.830 16.303 1.00 43.13 81 HIS A N 1
ATOM 1307 C CA . HIS A 1 81 ? -9.214 -2.964 17.068 1.00 71.11 81 HIS A CA 1
ATOM 1308 C C . HIS A 1 81 ? -9.355 -4.400 17.564 1.00 71.33 81 HIS A C 1
ATOM 1309 O O . HIS A 1 81 ? -9.112 -4.685 18.736 1.00 24.40 81 HIS A O 1
ATOM 1324 N N . HIS A 1 82 ? -9.723 -5.297 16.659 1.00 1.10 82 HIS A N 1
ATOM 1325 C CA . HIS A 1 82 ? -9.841 -6.718 16.967 1.00 1.42 82 HIS A CA 1
ATOM 1326 C C . HIS A 1 82 ? -10.113 -7.478 15.678 1.00 40.12 82 HIS A C 1
ATOM 1327 O O . HIS A 1 82 ? -11.268 -7.740 15.331 1.00 33.32 82 HIS A O 1
ATOM 1342 N N . HIS A 1 83 ? -9.036 -7.785 14.963 1.00 63.12 83 HIS A N 1
ATOM 1343 C CA . HIS A 1 83 ? -9.111 -8.339 13.613 1.00 31.32 83 HIS A CA 1
ATOM 1344 C C . HIS A 1 83 ? -9.973 -9.594 13.549 1.00 53.23 83 HIS A C 1
ATOM 1345 O O . HIS A 1 83 ? -9.865 -10.489 14.391 1.00 1.34 83 HIS A O 1
ATOM 1360 N N . HIS A 1 84 ? -10.837 -9.635 12.548 1.00 5.14 84 HIS A N 1
ATOM 1361 C CA . HIS A 1 84 ? -11.660 -10.803 12.290 1.00 44.51 84 HIS A CA 1
ATOM 1362 C C . HIS A 1 84 ? -10.804 -11.928 11.734 1.00 3.14 84 HIS A C 1
ATOM 1363 O O . HIS A 1 84 ? -10.149 -11.766 10.707 1.00 42.24 84 HIS A O 1
ATOM 1378 N N . HIS A 1 85 ? -10.788 -13.059 12.424 1.00 33.43 85 HIS A N 1
ATOM 1379 C CA . HIS A 1 85 ? -10.020 -14.208 11.954 1.00 41.44 85 HIS A CA 1
ATOM 1380 C C . HIS A 1 85 ? -10.891 -15.125 11.102 1.00 73.35 85 HIS A C 1
ATOM 1381 O O . HIS A 1 85 ? -10.402 -16.078 10.498 1.00 52.53 85 HIS A O 1
ATOM 1396 N N . HIS A 1 86 ? -12.184 -14.837 11.065 1.00 2.45 86 HIS A N 1
ATOM 1397 C CA . HIS A 1 86 ? -13.102 -15.519 10.159 1.00 52.31 86 HIS A CA 1
ATOM 1398 C C . HIS A 1 86 ? -14.031 -14.497 9.525 1.00 61.21 86 HIS A C 1
ATOM 1399 O O . HIS A 1 86 ? -13.692 -13.971 8.447 1.00 38.49 86 HIS A O 1
ATOM 1415 N N . MET A 1 1 ? 5.089 6.497 16.011 1.00 32.04 1 MET A N 2
ATOM 1416 C CA . MET A 1 1 ? 5.529 5.373 16.866 1.00 51.45 1 MET A CA 2
ATOM 1417 C C . MET A 1 1 ? 5.512 4.066 16.083 1.00 33.43 1 MET A C 2
ATOM 1418 O O . MET A 1 1 ? 6.406 3.232 16.229 1.00 53.43 1 MET A O 2
ATOM 1434 N N . THR A 1 2 ? 4.500 3.896 15.244 1.00 42.12 2 THR A N 2
ATOM 1435 C CA . THR A 1 2 ? 4.394 2.710 14.414 1.00 30.32 2 THR A CA 2
ATOM 1436 C C . THR A 1 2 ? 5.529 2.677 13.393 1.00 25.41 2 THR A C 2
ATOM 1437 O O . THR A 1 2 ? 5.885 3.702 12.812 1.00 24.50 2 THR A O 2
ATOM 1448 N N . LYS A 1 3 ? 6.109 1.502 13.198 1.00 62.30 3 LYS A N 2
ATOM 1449 C CA . LYS A 1 3 ? 7.225 1.351 12.281 1.00 3.13 3 LYS A CA 2
ATOM 1450 C C . LYS A 1 3 ? 6.729 1.236 10.847 1.00 11.15 3 LYS A C 2
ATOM 1451 O O . LYS A 1 3 ? 5.636 0.721 10.595 1.00 31.23 3 LYS A O 2
ATOM 1470 N N . GLY A 1 4 ? 7.536 1.720 9.917 1.00 20.12 4 GLY A N 2
ATOM 1471 C CA . GLY A 1 4 ? 7.150 1.716 8.527 1.00 73.44 4 GLY A CA 2
ATOM 1472 C C . GLY A 1 4 ? 7.402 0.383 7.862 1.00 34.12 4 GLY A C 2
ATOM 1473 O O . GLY A 1 4 ? 8.551 -0.029 7.691 1.00 33.44 4 GLY A O 2
ATOM 1477 N N . ILE A 1 5 ? 6.329 -0.296 7.507 1.00 64.22 5 ILE A N 2
ATOM 1478 C CA . ILE A 1 5 ? 6.426 -1.557 6.795 1.00 14.34 5 ILE A CA 2
ATOM 1479 C C . ILE A 1 5 ? 6.049 -1.346 5.339 1.00 41.32 5 ILE A C 2
ATOM 1480 O O . ILE A 1 5 ? 5.590 -0.268 4.965 1.00 63.11 5 ILE A O 2
ATOM 1496 N N . GLY A 1 6 ? 6.246 -2.358 4.520 1.00 41.01 6 GLY A N 2
ATOM 1497 C CA . GLY A 1 6 ? 5.887 -2.239 3.128 1.00 60.40 6 GLY A CA 2
ATOM 1498 C C . GLY A 1 6 ? 4.413 -2.491 2.907 1.00 14.34 6 GLY A C 2
ATOM 1499 O O . GLY A 1 6 ? 3.767 -3.160 3.714 1.00 13.34 6 GLY A O 2
ATOM 1503 N N . LEU A 1 7 ? 3.880 -1.957 1.817 1.00 71.34 7 LEU A N 2
ATOM 1504 C CA . LEU A 1 7 ? 2.476 -2.145 1.463 1.00 1.11 7 LEU A CA 2
ATOM 1505 C C . LEU A 1 7 ? 2.184 -3.637 1.283 1.00 13.33 7 LEU A C 2
ATOM 1506 O O . LEU A 1 7 ? 1.070 -4.105 1.507 1.00 64.42 7 LEU A O 2
ATOM 1522 N N . ASN A 1 8 ? 3.220 -4.382 0.929 1.00 65.31 8 ASN A N 2
ATOM 1523 C CA . ASN A 1 8 ? 3.107 -5.818 0.698 1.00 1.24 8 ASN A CA 2
ATOM 1524 C C . ASN A 1 8 ? 2.944 -6.584 2.012 1.00 43.12 8 ASN A C 2
ATOM 1525 O O . ASN A 1 8 ? 2.668 -7.785 2.011 1.00 12.35 8 ASN A O 2
ATOM 1536 N N . GLU A 1 9 ? 3.113 -5.886 3.130 1.00 2.01 9 GLU A N 2
ATOM 1537 C CA . GLU A 1 9 ? 3.105 -6.516 4.438 1.00 64.01 9 GLU A CA 2
ATOM 1538 C C . GLU A 1 9 ? 1.790 -6.272 5.171 1.00 71.41 9 GLU A C 2
ATOM 1539 O O . GLU A 1 9 ? 1.612 -6.724 6.302 1.00 1.40 9 GLU A O 2
ATOM 1551 N N . VAL A 1 10 ? 0.872 -5.567 4.528 1.00 45.31 10 VAL A N 2
ATOM 1552 C CA . VAL A 1 10 ? -0.370 -5.168 5.178 1.00 50.53 10 VAL A CA 2
ATOM 1553 C C . VAL A 1 10 ? -1.398 -6.303 5.169 1.00 22.22 10 VAL A C 2
ATOM 1554 O O . VAL A 1 10 ? -1.337 -7.218 4.338 1.00 1.21 10 VAL A O 2
ATOM 1567 N N . GLU A 1 11 ? -2.334 -6.225 6.103 1.00 62.32 11 GLU A N 2
ATOM 1568 C CA . GLU A 1 11 ? -3.401 -7.206 6.235 1.00 22.45 11 GLU A CA 2
ATOM 1569 C C . GLU A 1 11 ? -4.506 -6.917 5.228 1.00 13.31 11 GLU A C 2
ATOM 1570 O O . GLU A 1 11 ? -4.571 -5.829 4.657 1.00 44.10 11 GLU A O 2
ATOM 1582 N N . ILE A 1 12 ? -5.375 -7.891 5.023 1.00 30.23 12 ILE A N 2
ATOM 1583 C CA . ILE A 1 12 ? -6.467 -7.745 4.071 1.00 21.14 12 ILE A CA 2
ATOM 1584 C C . ILE A 1 12 ? -7.612 -6.930 4.668 1.00 25.22 12 ILE A C 2
ATOM 1585 O O . ILE A 1 12 ? -7.968 -7.101 5.834 1.00 41.22 12 ILE A O 2
ATOM 1601 N N . LYS A 1 13 ? -8.167 -6.040 3.853 1.00 73.54 13 LYS A N 2
ATOM 1602 C CA . LYS A 1 13 ? -9.258 -5.152 4.257 1.00 23.42 13 LYS A CA 2
ATOM 1603 C C . LYS A 1 13 ? -8.849 -4.264 5.426 1.00 72.15 13 LYS A C 2
ATOM 1604 O O . LYS A 1 13 ? -9.607 -4.068 6.377 1.00 12.32 13 LYS A O 2
ATOM 1623 N N . SER A 1 14 ? -7.647 -3.718 5.331 1.00 1.24 14 SER A N 2
ATOM 1624 C CA . SER A 1 14 ? -7.149 -2.778 6.318 1.00 24.15 14 SER A CA 2
ATOM 1625 C C . SER A 1 14 ? -6.986 -1.400 5.680 1.00 24.12 14 SER A C 2
ATOM 1626 O O . SER A 1 14 ? -7.099 -1.254 4.457 1.00 10.21 14 SER A O 2
ATOM 1634 N N . LYS A 1 15 ? -6.713 -0.403 6.505 1.00 51.31 15 LYS A N 2
ATOM 1635 C CA . LYS A 1 15 ? -6.590 0.970 6.041 1.00 64.10 15 LYS A CA 2
ATOM 1636 C C . LYS A 1 15 ? -5.288 1.572 6.546 1.00 31.31 15 LYS A C 2
ATOM 1637 O O . LYS A 1 15 ? -5.101 1.760 7.752 1.00 44.52 15 LYS A O 2
ATOM 1656 N N . VAL A 1 16 ? -4.384 1.857 5.624 1.00 1.40 16 VAL A N 2
ATOM 1657 C CA . VAL A 1 16 ? -3.056 2.326 5.987 1.00 20.33 16 VAL A CA 2
ATOM 1658 C C . VAL A 1 16 ? -2.727 3.672 5.355 1.00 64.22 16 VAL A C 2
ATOM 1659 O O . VAL A 1 16 ? -3.345 4.090 4.373 1.00 23.55 16 VAL A O 2
ATOM 1672 N N . LYS A 1 17 ? -1.748 4.334 5.943 1.00 44.53 17 LYS A N 2
ATOM 1673 C CA . LYS A 1 17 ? -1.276 5.627 5.486 1.00 21.13 17 LYS A CA 2
ATOM 1674 C C . LYS A 1 17 ? 0.074 5.486 4.813 1.00 53.11 17 LYS A C 2
ATOM 1675 O O . LYS A 1 17 ? 0.902 4.685 5.228 1.00 44.13 17 LYS A O 2
ATOM 1694 N N . VAL A 1 18 ? 0.290 6.271 3.787 1.00 61.15 18 VAL A N 2
ATOM 1695 C CA . VAL A 1 18 ? 1.558 6.273 3.087 1.00 71.52 18 VAL A CA 2
ATOM 1696 C C . VAL A 1 18 ? 2.524 7.221 3.778 1.00 12.23 18 VAL A C 2
ATOM 1697 O O . VAL A 1 18 ? 2.374 8.444 3.701 1.00 43.14 18 VAL A O 2
ATOM 1710 N N . ILE A 1 19 ? 3.463 6.644 4.513 1.00 51.31 19 ILE A N 2
ATOM 1711 C CA . ILE A 1 19 ? 4.528 7.414 5.145 1.00 34.44 19 ILE A CA 2
ATOM 1712 C C . ILE A 1 19 ? 5.334 8.163 4.094 1.00 70.12 19 ILE A C 2
ATOM 1713 O O . ILE A 1 19 ? 5.584 9.365 4.222 1.00 54.43 19 ILE A O 2
ATOM 1729 N N . GLY A 1 20 ? 5.745 7.439 3.063 1.00 11.55 20 GLY A N 2
ATOM 1730 C CA . GLY A 1 20 ? 6.505 8.040 1.996 1.00 20.04 20 GLY A CA 2
ATOM 1731 C C . GLY A 1 20 ? 6.953 7.027 0.964 1.00 35.30 20 GLY A C 2
ATOM 1732 O O . GLY A 1 20 ? 6.744 5.822 1.121 1.00 54.23 20 GLY A O 2
ATOM 1736 N N . ILE A 1 21 ? 7.570 7.534 -0.085 1.00 21.11 21 ILE A N 2
ATOM 1737 C CA . ILE A 1 21 ? 8.079 6.722 -1.178 1.00 61.40 21 ILE A CA 2
ATOM 1738 C C . ILE A 1 21 ? 9.571 6.472 -0.969 1.00 22.43 21 ILE A C 2
ATOM 1739 O O . ILE A 1 21 ? 10.215 7.196 -0.211 1.00 52.41 21 ILE A O 2
ATOM 1755 N N . VAL A 1 22 ? 10.106 5.443 -1.611 1.00 73.41 22 VAL A N 2
ATOM 1756 C CA . VAL A 1 22 ? 11.529 5.134 -1.533 1.00 42.31 22 VAL A CA 2
ATOM 1757 C C . VAL A 1 22 ? 12.240 5.672 -2.780 1.00 25.32 22 VAL A C 2
ATOM 1758 O O . VAL A 1 22 ? 12.288 5.012 -3.817 1.00 43.35 22 VAL A O 2
ATOM 1771 N N . PRO A 1 23 ? 12.731 6.926 -2.698 1.00 75.45 23 PRO A N 2
ATOM 1772 C CA . PRO A 1 23 ? 13.258 7.679 -3.848 1.00 60.42 23 PRO A CA 2
ATOM 1773 C C . PRO A 1 23 ? 14.417 6.992 -4.567 1.00 63.20 23 PRO A C 2
ATOM 1774 O O . PRO A 1 23 ? 14.997 6.028 -4.064 1.00 13.31 23 PRO A O 2
ATOM 1785 N N . GLU A 1 24 ? 14.730 7.518 -5.756 1.00 12.01 24 GLU A N 2
ATOM 1786 C CA . GLU A 1 24 ? 15.789 6.989 -6.618 1.00 41.41 24 GLU A CA 2
ATOM 1787 C C . GLU A 1 24 ? 15.447 5.572 -7.095 1.00 64.30 24 GLU A C 2
ATOM 1788 O O . GLU A 1 24 ? 16.296 4.845 -7.608 1.00 13.54 24 GLU A O 2
ATOM 1800 N N . SER A 1 25 ? 14.179 5.208 -6.949 1.00 72.24 25 SER A N 2
ATOM 1801 C CA . SER A 1 25 ? 13.689 3.910 -7.379 1.00 52.43 25 SER A CA 2
ATOM 1802 C C . SER A 1 25 ? 13.267 3.969 -8.839 1.00 31.45 25 SER A C 2
ATOM 1803 O O . SER A 1 25 ? 13.081 5.050 -9.397 1.00 73.43 25 SER A O 2
ATOM 1811 N N . LYS A 1 26 ? 13.089 2.811 -9.452 1.00 31.01 26 LYS A N 2
ATOM 1812 C CA . LYS A 1 26 ? 12.600 2.755 -10.815 1.00 10.43 26 LYS A CA 2
ATOM 1813 C C . LYS A 1 26 ? 11.090 2.956 -10.834 1.00 63.34 26 LYS A C 2
ATOM 1814 O O . LYS A 1 26 ? 10.520 3.345 -11.849 1.00 10.34 26 LYS A O 2
ATOM 1833 N N . VAL A 1 27 ? 10.448 2.695 -9.702 1.00 44.01 27 VAL A N 2
ATOM 1834 C CA . VAL A 1 27 ? 9.008 2.877 -9.595 1.00 33.15 27 VAL A CA 2
ATOM 1835 C C . VAL A 1 27 ? 8.659 4.133 -8.801 1.00 2.45 27 VAL A C 2
ATOM 1836 O O . VAL A 1 27 ? 7.488 4.479 -8.675 1.00 71.40 27 VAL A O 2
ATOM 1849 N N . ARG A 1 28 ? 9.682 4.813 -8.273 1.00 34.21 28 ARG A N 2
ATOM 1850 C CA . ARG A 1 28 ? 9.484 6.047 -7.507 1.00 51.24 28 ARG A CA 2
ATOM 1851 C C . ARG A 1 28 ? 8.603 7.034 -8.278 1.00 5.35 28 ARG A C 2
ATOM 1852 O O . ARG A 1 28 ? 7.613 7.541 -7.744 1.00 21.30 28 ARG A O 2
ATOM 1873 N N . ARG A 1 29 ? 8.964 7.302 -9.530 1.00 3.53 29 ARG A N 2
ATOM 1874 C CA . ARG A 1 29 ? 8.203 8.237 -10.347 1.00 51.03 29 ARG A CA 2
ATOM 1875 C C . ARG A 1 29 ? 6.794 7.713 -10.586 1.00 20.15 29 ARG A C 2
ATOM 1876 O O . ARG A 1 29 ? 5.827 8.452 -10.453 1.00 74.03 29 ARG A O 2
ATOM 1897 N N . LYS A 1 30 ? 6.694 6.435 -10.932 1.00 13.14 30 LYS A N 2
ATOM 1898 C CA . LYS A 1 30 ? 5.404 5.784 -11.146 1.00 15.11 30 LYS A CA 2
ATOM 1899 C C . LYS A 1 30 ? 4.462 6.031 -9.972 1.00 32.02 30 LYS A C 2
ATOM 1900 O O . LYS A 1 30 ? 3.347 6.515 -10.150 1.00 35.11 30 LYS A O 2
ATOM 1919 N N . ILE A 1 31 ? 4.939 5.716 -8.780 1.00 74.51 31 ILE A N 2
ATOM 1920 C CA . ILE A 1 31 ? 4.148 5.845 -7.562 1.00 55.44 31 ILE A CA 2
ATOM 1921 C C . ILE A 1 31 ? 3.670 7.285 -7.345 1.00 73.44 31 ILE A C 2
ATOM 1922 O O . ILE A 1 31 ? 2.488 7.521 -7.089 1.00 14.10 31 ILE A O 2
ATOM 1938 N N . MET A 1 32 ? 4.578 8.245 -7.475 1.00 41.34 32 MET A N 2
ATOM 1939 C CA . MET A 1 32 ? 4.233 9.644 -7.230 1.00 50.02 32 MET A CA 2
ATOM 1940 C C . MET A 1 32 ? 3.387 10.210 -8.372 1.00 12.42 32 MET A C 2
ATOM 1941 O O . MET A 1 32 ? 2.578 11.118 -8.171 1.00 61.41 32 MET A O 2
ATOM 1955 N N . ASP A 1 33 ? 3.571 9.663 -9.568 1.00 43.05 33 ASP A N 2
ATOM 1956 C CA . ASP A 1 33 ? 2.786 10.056 -10.734 1.00 21.14 33 ASP A CA 2
ATOM 1957 C C . ASP A 1 33 ? 1.356 9.551 -10.590 1.00 23.30 33 ASP A C 2
ATOM 1958 O O . ASP A 1 33 ? 0.411 10.157 -11.093 1.00 12.41 33 ASP A O 2
ATOM 1967 N N . MET A 1 34 ? 1.215 8.446 -9.870 1.00 75.44 34 MET A N 2
ATOM 1968 C CA . MET A 1 34 ? -0.083 7.828 -9.632 1.00 24.22 34 MET A CA 2
ATOM 1969 C C . MET A 1 34 ? -0.831 8.520 -8.491 1.00 3.51 34 MET A C 2
ATOM 1970 O O . MET A 1 34 ? -1.937 8.122 -8.130 1.00 52.30 34 MET A O 2
ATOM 1984 N N . GLY A 1 35 ? -0.220 9.554 -7.924 1.00 13.34 35 GLY A N 2
ATOM 1985 C CA . GLY A 1 35 ? -0.889 10.339 -6.905 1.00 71.33 35 GLY A CA 2
ATOM 1986 C C . GLY A 1 35 ? -0.418 10.018 -5.502 1.00 3.24 35 GLY A C 2
ATOM 1987 O O . GLY A 1 35 ? -0.785 10.702 -4.544 1.00 31.11 35 GLY A O 2
ATOM 1991 N N . ILE A 1 36 ? 0.402 8.986 -5.371 1.00 4.33 36 ILE A N 2
ATOM 1992 C CA . ILE A 1 36 ? 0.896 8.576 -4.065 1.00 33.54 36 ILE A CA 2
ATOM 1993 C C . ILE A 1 36 ? 2.111 9.402 -3.680 1.00 31.43 36 ILE A C 2
ATOM 1994 O O . ILE A 1 36 ? 3.042 9.554 -4.466 1.00 34.14 36 ILE A O 2
ATOM 2010 N N . VAL A 1 37 ? 2.090 9.943 -2.475 1.00 52.12 37 VAL A N 2
ATOM 2011 C CA . VAL A 1 37 ? 3.204 10.747 -1.976 1.00 44.30 37 VAL A CA 2
ATOM 2012 C C . VAL A 1 37 ? 3.361 10.607 -0.463 1.00 4.43 37 VAL A C 2
ATOM 2013 O O . VAL A 1 37 ? 4.131 9.775 0.017 1.00 2.14 37 VAL A O 2
ATOM 2026 N N . ARG A 1 38 ? 2.615 11.411 0.280 1.00 73.03 38 ARG A N 2
ATOM 2027 C CA . ARG A 1 38 ? 2.675 11.408 1.732 1.00 3.54 38 ARG A CA 2
ATOM 2028 C C . ARG A 1 38 ? 1.297 11.692 2.308 1.00 34.42 38 ARG A C 2
ATOM 2029 O O . ARG A 1 38 ? 0.619 12.622 1.874 1.00 12.12 38 ARG A O 2
ATOM 2050 N N . GLY A 1 39 ? 0.876 10.875 3.259 1.00 11.35 39 GLY A N 2
ATOM 2051 C CA . GLY A 1 39 ? -0.419 11.074 3.883 1.00 11.45 39 GLY A CA 2
ATOM 2052 C C . GLY A 1 39 ? -1.535 10.410 3.106 1.00 60.25 39 GLY A C 2
ATOM 2053 O O . GLY A 1 39 ? -2.690 10.422 3.533 1.00 12.41 39 GLY A O 2
ATOM 2057 N N . THR A 1 40 ? -1.190 9.835 1.959 1.00 41.10 40 THR A N 2
ATOM 2058 C CA . THR A 1 40 ? -2.149 9.108 1.147 1.00 12.34 40 THR A CA 2
ATOM 2059 C C . THR A 1 40 ? -2.644 7.884 1.912 1.00 34.42 40 THR A C 2
ATOM 2060 O O . THR A 1 40 ? -1.883 7.266 2.654 1.00 31.25 40 THR A O 2
ATOM 2071 N N . GLU A 1 41 ? -3.907 7.543 1.748 1.00 44.34 41 GLU A N 2
ATOM 2072 C CA . GLU A 1 41 ? -4.488 6.424 2.456 1.00 52.54 41 GLU A CA 2
ATOM 2073 C C . GLU A 1 41 ? -4.950 5.352 1.489 1.00 74.21 41 GLU A C 2
ATOM 2074 O O . GLU A 1 41 ? -5.606 5.642 0.487 1.00 34.51 41 GLU A O 2
ATOM 2086 N N . ILE A 1 42 ? -4.612 4.116 1.804 1.00 3.23 42 ILE A N 2
ATOM 2087 C CA . ILE A 1 42 ? -4.872 3.001 0.914 1.00 64.24 42 ILE A CA 2
ATOM 2088 C C . ILE A 1 42 ? -5.783 1.969 1.570 1.00 12.43 42 ILE A C 2
ATOM 2089 O O . ILE A 1 42 ? -5.610 1.632 2.745 1.00 41.44 42 ILE A O 2
ATOM 2105 N N . TYR A 1 43 ? -6.760 1.485 0.813 1.00 40.43 43 TYR A N 2
ATOM 2106 C CA . TYR A 1 43 ? -7.579 0.363 1.244 1.00 44.21 43 TYR A CA 2
ATOM 2107 C C . TYR A 1 43 ? -7.059 -0.922 0.619 1.00 23.21 43 TYR A C 2
ATOM 2108 O O . TYR A 1 43 ? -7.064 -1.069 -0.602 1.00 52.14 43 TYR A O 2
ATOM 2126 N N . ILE A 1 44 ? -6.597 -1.843 1.442 1.00 51.22 44 ILE A N 2
ATOM 2127 C CA . ILE A 1 44 ? -6.139 -3.127 0.936 1.00 43.11 44 ILE A CA 2
ATOM 2128 C C . ILE A 1 44 ? -7.330 -4.051 0.735 1.00 21.20 44 ILE A C 2
ATOM 2129 O O . ILE A 1 44 ? -7.885 -4.562 1.697 1.00 2.23 44 ILE A O 2
ATOM 2145 N N . GLU A 1 45 ? -7.734 -4.251 -0.509 1.00 10.01 45 GLU A N 2
ATOM 2146 C CA . GLU A 1 45 ? -8.897 -5.073 -0.796 1.00 52.21 45 GLU A CA 2
ATOM 2147 C C . GLU A 1 45 ? -8.556 -6.553 -0.669 1.00 31.52 45 GLU A C 2
ATOM 2148 O O . GLU A 1 45 ? -9.386 -7.359 -0.252 1.00 72.14 45 GLU A O 2
ATOM 2160 N N . GLY A 1 46 ? -7.328 -6.904 -1.024 1.00 15.31 46 GLY A N 2
ATOM 2161 C CA . GLY A 1 46 ? -6.886 -8.275 -0.887 1.00 2.41 46 GLY A CA 2
ATOM 2162 C C . GLY A 1 46 ? -5.616 -8.544 -1.656 1.00 64.23 46 GLY A C 2
ATOM 2163 O O . GLY A 1 46 ? -5.151 -7.697 -2.415 1.00 31.32 46 GLY A O 2
ATOM 2167 N N . LYS A 1 47 ? -5.045 -9.719 -1.451 1.00 64.50 47 LYS A N 2
ATOM 2168 C CA . LYS A 1 47 ? -3.849 -10.128 -2.170 1.00 32.41 47 LYS A CA 2
ATOM 2169 C C . LYS A 1 47 ? -4.119 -11.451 -2.868 1.00 41.52 47 LYS A C 2
ATOM 2170 O O . LYS A 1 47 ? -4.922 -12.251 -2.385 1.00 21.12 47 LYS A O 2
ATOM 2189 N N . ALA A 1 48 ? -3.483 -11.671 -4.011 1.00 12.35 48 ALA A N 2
ATOM 2190 C CA . ALA A 1 48 ? -3.665 -12.913 -4.749 1.00 5.31 48 ALA A CA 2
ATOM 2191 C C . ALA A 1 48 ? -3.208 -14.097 -3.903 1.00 44.11 48 ALA A C 2
ATOM 2192 O O . ALA A 1 48 ? -2.398 -13.927 -2.996 1.00 74.22 48 ALA A O 2
ATOM 2199 N N . PRO A 1 49 ? -3.711 -15.314 -4.186 1.00 33.25 49 PRO A N 2
ATOM 2200 C CA . PRO A 1 49 ? -3.325 -16.522 -3.441 1.00 45.32 49 PRO A CA 2
ATOM 2201 C C . PRO A 1 49 ? -1.826 -16.804 -3.523 1.00 63.01 49 PRO A C 2
ATOM 2202 O O . PRO A 1 49 ? -1.291 -17.603 -2.755 1.00 4.25 49 PRO A O 2
ATOM 2213 N N . MET A 1 50 ? -1.155 -16.135 -4.452 1.00 42.13 50 MET A N 2
ATOM 2214 C CA . MET A 1 50 ? 0.287 -16.272 -4.612 1.00 11.23 50 MET A CA 2
ATOM 2215 C C . MET A 1 50 ? 1.009 -15.189 -3.822 1.00 21.21 50 MET A C 2
ATOM 2216 O O . MET A 1 50 ? 2.234 -15.180 -3.737 1.00 73.40 50 MET A O 2
ATOM 2230 N N . GLY A 1 51 ? 0.235 -14.268 -3.257 1.00 55.50 51 GLY A N 2
ATOM 2231 C CA . GLY A 1 51 ? 0.801 -13.110 -2.591 1.00 11.42 51 GLY A CA 2
ATOM 2232 C C . GLY A 1 51 ? 1.125 -12.007 -3.580 1.00 33.35 51 GLY A C 2
ATOM 2233 O O . GLY A 1 51 ? 1.424 -10.879 -3.195 1.00 13.33 51 GLY A O 2
ATOM 2237 N N . ASP A 1 52 ? 1.049 -12.350 -4.859 1.00 60.34 52 ASP A N 2
ATOM 2238 C CA . ASP A 1 52 ? 1.318 -11.420 -5.945 1.00 45.50 52 ASP A CA 2
ATOM 2239 C C . ASP A 1 52 ? 0.398 -11.745 -7.115 1.00 43.13 52 ASP A C 2
ATOM 2240 O O . ASP A 1 52 ? 0.238 -12.916 -7.470 1.00 43.31 52 ASP A O 2
ATOM 2249 N N . PRO A 1 53 ? -0.253 -10.733 -7.707 1.00 20.32 53 PRO A N 2
ATOM 2250 C CA . PRO A 1 53 ? -0.124 -9.339 -7.286 1.00 52.22 53 PRO A CA 2
ATOM 2251 C C . PRO A 1 53 ? -1.062 -8.977 -6.130 1.00 50.01 53 PRO A C 2
ATOM 2252 O O . PRO A 1 53 ? -1.719 -9.847 -5.548 1.00 20.45 53 PRO A O 2
ATOM 2263 N N . ILE A 1 54 ? -1.116 -7.695 -5.799 1.00 60.24 54 ILE A N 2
ATOM 2264 C CA . ILE A 1 54 ? -1.958 -7.214 -4.712 1.00 44.30 54 ILE A CA 2
ATOM 2265 C C . ILE A 1 54 ? -3.063 -6.316 -5.262 1.00 25.52 54 ILE A C 2
ATOM 2266 O O . ILE A 1 54 ? -2.841 -5.557 -6.207 1.00 14.44 54 ILE A O 2
ATOM 2282 N N . ALA A 1 55 ? -4.254 -6.420 -4.688 1.00 14.33 55 ALA A N 2
ATOM 2283 C CA . ALA A 1 55 ? -5.384 -5.603 -5.105 1.00 5.21 55 ALA A CA 2
ATOM 2284 C C . ALA A 1 55 ? -5.636 -4.490 -4.096 1.00 63.11 55 ALA A C 2
ATOM 2285 O O . ALA A 1 55 ? -5.974 -4.746 -2.935 1.00 75.52 55 ALA A O 2
ATOM 2292 N N . LEU A 1 56 ? -5.460 -3.258 -4.538 1.00 30.14 56 LEU A N 2
ATOM 2293 C CA . LEU A 1 56 ? -5.625 -2.101 -3.674 1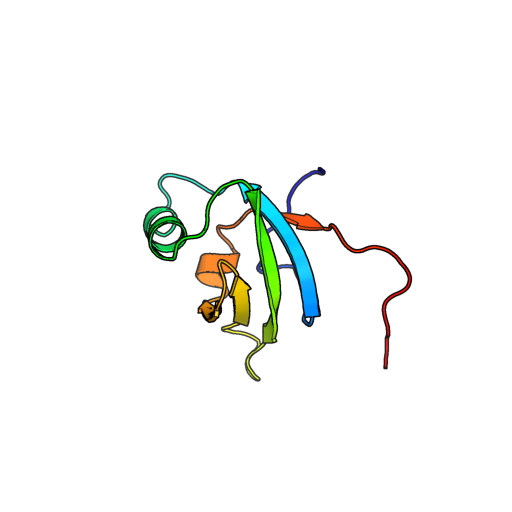.00 24.44 56 LEU A CA 2
ATOM 2294 C C . LEU A 1 56 ? -6.824 -1.280 -4.115 1.00 44.34 56 LEU A C 2
ATOM 2295 O O . LEU A 1 56 ? -7.245 -1.353 -5.264 1.00 31.20 56 LEU A O 2
ATOM 2311 N N . ARG A 1 57 ? -7.379 -0.514 -3.195 1.00 4.24 57 ARG A N 2
ATOM 2312 C CA . ARG A 1 57 ? -8.346 0.506 -3.539 1.00 1.24 57 ARG A CA 2
ATOM 2313 C C . ARG A 1 57 ? -7.788 1.852 -3.110 1.00 21.35 57 ARG A C 2
ATOM 2314 O O . ARG A 1 57 ? -7.714 2.158 -1.917 1.00 61.44 57 ARG A O 2
ATOM 2335 N N . LEU A 1 58 ? -7.371 2.630 -4.084 1.00 0.13 58 LEU A N 2
ATOM 2336 C CA . LEU A 1 58 ? -6.691 3.880 -3.828 1.00 71.10 58 LEU A CA 2
ATOM 2337 C C . LEU A 1 58 ? -7.206 4.955 -4.758 1.00 54.25 58 LEU A C 2
ATOM 2338 O O . LEU A 1 58 ? -7.596 4.673 -5.893 1.00 2.52 58 LEU A O 2
ATOM 2354 N N . ARG A 1 59 ? -7.232 6.178 -4.252 1.00 22.35 59 ARG A N 2
ATOM 2355 C CA . ARG A 1 59 ? -7.630 7.348 -5.028 1.00 32.15 59 ARG A CA 2
ATOM 2356 C C . ARG A 1 59 ? -9.110 7.259 -5.420 1.00 33.33 59 ARG A C 2
ATOM 2357 O O . ARG A 1 59 ? -9.604 8.027 -6.244 1.00 23.14 59 ARG A O 2
ATOM 2378 N N . GLY A 1 60 ? -9.819 6.323 -4.800 1.00 4.02 60 GLY A N 2
ATOM 2379 C CA . GLY A 1 60 ? -11.232 6.163 -5.062 1.00 12.34 60 GLY A CA 2
ATOM 2380 C C . GLY A 1 60 ? -11.553 4.908 -5.853 1.00 2.41 60 GLY A C 2
ATOM 2381 O O . GLY A 1 60 ? -12.718 4.516 -5.952 1.00 61.03 60 GLY A O 2
ATOM 2385 N N . TYR A 1 61 ? -10.538 4.261 -6.412 1.00 43.43 61 TYR A N 2
ATOM 2386 C CA . TYR A 1 61 ? -10.768 3.082 -7.239 1.00 51.30 61 TYR A CA 2
ATOM 2387 C C . TYR A 1 61 ? -9.817 1.948 -6.908 1.00 11.54 61 TYR A C 2
ATOM 2388 O O . TYR A 1 61 ? -8.729 2.154 -6.378 1.00 33.03 61 TYR A O 2
ATOM 2406 N N . SER A 1 62 ? -10.254 0.748 -7.223 1.00 51.12 62 SER A N 2
ATOM 2407 C CA . SER A 1 62 ? -9.445 -0.436 -7.070 1.00 42.03 62 SER A CA 2
ATOM 2408 C C . SER A 1 62 ? -8.463 -0.581 -8.231 1.00 30.01 62 SER A C 2
ATOM 2409 O O . SER A 1 62 ? -8.784 -0.258 -9.378 1.00 30.14 62 SER A O 2
ATOM 2417 N N . LEU A 1 63 ? -7.270 -1.063 -7.920 1.00 4.00 63 LEU A N 2
ATOM 2418 C CA . LEU A 1 63 ? -6.239 -1.316 -8.914 1.00 23.41 63 LEU A CA 2
ATOM 2419 C C . LEU A 1 63 ? -5.255 -2.340 -8.367 1.00 22.11 63 LEU A C 2
ATOM 2420 O O . LEU A 1 63 ? -5.068 -2.438 -7.155 1.00 72.13 63 LEU A O 2
ATOM 2436 N N . SER A 1 64 ? -4.638 -3.108 -9.247 1.00 65.23 64 SER A N 2
ATOM 2437 C CA . SER A 1 64 ? -3.720 -4.142 -8.814 1.00 54.43 64 SER A CA 2
ATOM 2438 C C . SER A 1 64 ? -2.296 -3.826 -9.255 1.00 13.12 64 SER A C 2
ATOM 2439 O O . SER A 1 64 ? -2.056 -3.438 -10.400 1.00 21.02 64 SER A O 2
ATOM 2447 N N . LEU A 1 65 ? -1.361 -3.984 -8.331 1.00 44.22 65 LEU A N 2
ATOM 2448 C CA . LEU A 1 65 ? 0.047 -3.784 -8.614 1.00 64.22 65 LEU A CA 2
ATOM 2449 C C . LEU A 1 65 ? 0.854 -4.945 -8.049 1.00 0.43 65 LEU A C 2
ATOM 2450 O O . LEU A 1 65 ? 0.337 -5.741 -7.262 1.00 30.10 65 LEU A O 2
ATOM 2466 N N . ARG A 1 66 ? 2.112 -5.046 -8.448 1.00 3.42 66 ARG A N 2
ATOM 2467 C CA . ARG A 1 66 ? 2.947 -6.165 -8.039 1.00 71.32 66 ARG A CA 2
ATOM 2468 C C . ARG A 1 66 ? 3.452 -6.001 -6.608 1.00 40.34 66 ARG A C 2
ATOM 2469 O O . ARG A 1 66 ? 3.679 -4.884 -6.134 1.00 32.10 66 ARG A O 2
ATOM 2490 N N . LYS A 1 67 ? 3.629 -7.130 -5.940 1.00 64.02 67 LYS A N 2
ATOM 2491 C CA . LYS A 1 67 ? 4.033 -7.172 -4.539 1.00 62.13 67 LYS A CA 2
ATOM 2492 C C . LYS A 1 67 ? 5.414 -6.543 -4.338 1.00 14.03 67 LYS A C 2
ATOM 2493 O O . LYS A 1 67 ? 5.667 -5.890 -3.324 1.00 3.41 67 LYS A O 2
ATOM 2512 N N . SER A 1 68 ? 6.299 -6.727 -5.308 1.00 54.34 68 SER A N 2
ATOM 2513 C CA . SER A 1 68 ? 7.637 -6.158 -5.239 1.00 35.03 68 SER A CA 2
ATOM 2514 C C . SER A 1 68 ? 7.608 -4.632 -5.337 1.00 14.54 68 SER A C 2
ATOM 2515 O O . SER A 1 68 ? 8.451 -3.954 -4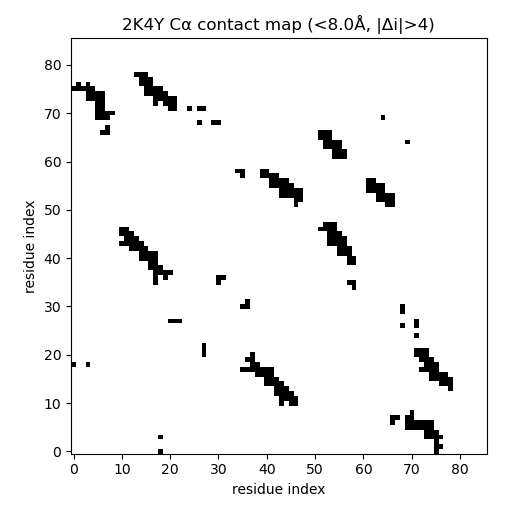.753 1.00 32.12 68 SER A O 2
ATOM 2523 N N . GLU A 1 69 ? 6.628 -4.097 -6.057 1.00 33.33 69 GLU A N 2
ATOM 2524 C CA . GLU A 1 69 ? 6.460 -2.651 -6.165 1.00 54.40 69 GLU A CA 2
ATOM 2525 C C . GLU A 1 69 ? 5.821 -2.110 -4.895 1.00 42.24 69 GLU A C 2
ATOM 2526 O O . GLU A 1 69 ? 6.101 -0.992 -4.469 1.00 3.13 69 GLU A O 2
ATOM 2538 N N . ALA A 1 70 ? 4.977 -2.930 -4.279 1.00 71.21 70 ALA A N 2
ATOM 2539 C CA . ALA A 1 70 ? 4.368 -2.595 -2.999 1.00 72.04 70 ALA A CA 2
ATOM 2540 C C . ALA A 1 70 ? 5.429 -2.513 -1.900 1.00 21.42 70 ALA A C 2
ATOM 2541 O O . ALA A 1 70 ? 5.214 -1.906 -0.853 1.00 62.24 70 ALA A O 2
ATOM 2548 N N . LYS A 1 71 ? 6.563 -3.159 -2.141 1.00 3.02 71 LYS A N 2
ATOM 2549 C CA . LYS A 1 71 ? 7.693 -3.112 -1.221 1.00 35.00 71 LYS A CA 2
ATOM 2550 C C . LYS A 1 71 ? 8.324 -1.717 -1.220 1.00 33.25 71 LYS A C 2
ATOM 2551 O O . LYS A 1 71 ? 8.840 -1.258 -0.203 1.00 73.23 71 LYS A O 2
ATOM 2570 N N . ASP A 1 72 ? 8.250 -1.042 -2.363 1.00 61.45 72 ASP A N 2
ATOM 2571 C CA . ASP A 1 72 ? 8.842 0.286 -2.525 1.00 24.34 72 ASP A CA 2
ATOM 2572 C C . ASP A 1 72 ? 7.949 1.372 -1.924 1.00 73.24 72 ASP A C 2
ATOM 2573 O O . ASP A 1 72 ? 8.256 2.563 -2.006 1.00 41.31 72 ASP A O 2
ATOM 2582 N N . ILE A 1 73 ? 6.846 0.950 -1.323 1.00 21.42 73 ILE A N 2
ATOM 2583 C CA . ILE A 1 73 ? 5.939 1.862 -0.645 1.00 64.52 73 ILE A CA 2
ATOM 2584 C C . ILE A 1 73 ? 5.904 1.543 0.845 1.00 50.34 73 ILE A C 2
ATOM 2585 O O . ILE A 1 73 ? 5.469 0.461 1.245 1.00 63.43 73 ILE A O 2
ATOM 2601 N N . LEU A 1 74 ? 6.376 2.478 1.658 1.00 50.45 74 LEU A N 2
ATOM 2602 C CA . LEU A 1 74 ? 6.396 2.294 3.101 1.00 71.31 74 LEU A CA 2
ATOM 2603 C C . LEU A 1 74 ? 5.151 2.911 3.724 1.00 21.22 74 LEU A C 2
ATOM 2604 O O . LEU A 1 74 ? 4.892 4.109 3.571 1.00 4.21 74 LEU A O 2
ATOM 2620 N N . VAL A 1 75 ? 4.383 2.094 4.427 1.00 35.20 75 VAL A N 2
ATOM 2621 C CA . VAL A 1 75 ? 3.100 2.526 4.948 1.00 61.24 75 VAL A CA 2
ATOM 2622 C C . VAL A 1 75 ? 3.021 2.413 6.466 1.00 21.11 75 VAL A C 2
ATOM 2623 O O . VAL A 1 75 ? 3.773 1.668 7.103 1.00 42.43 75 VAL A O 2
ATOM 2636 N N . GLU A 1 76 ? 2.095 3.172 7.023 1.00 45.20 76 GLU A N 2
ATOM 2637 C CA . GLU A 1 76 ? 1.868 3.234 8.452 1.00 62.22 76 GLU A CA 2
ATOM 2638 C C . GLU A 1 76 ? 0.427 2.869 8.744 1.00 33.21 76 GLU A C 2
ATOM 2639 O O . GLU A 1 76 ? -0.502 3.441 8.169 1.00 32.24 76 GLU A O 2
ATOM 2651 N N . VAL A 1 77 ? 0.245 1.910 9.621 1.00 52.32 77 VAL A N 2
ATOM 2652 C CA . VAL A 1 77 ? -1.087 1.426 9.945 1.00 3.10 77 VAL A CA 2
ATOM 2653 C C . VAL A 1 77 ? -1.824 2.435 10.825 1.00 2.54 77 VAL A C 2
ATOM 2654 O O . VAL A 1 77 ? -1.308 2.883 11.851 1.00 1.31 77 VAL A O 2
ATOM 2667 N N . LEU A 1 78 ? -3.022 2.813 10.399 1.00 30.11 78 LEU A N 2
ATOM 2668 C CA . LEU A 1 78 ? -3.816 3.790 11.131 1.00 60.32 78 LEU A CA 2
ATOM 2669 C C . LEU A 1 78 ? -4.756 3.103 12.106 1.00 50.42 78 LEU A C 2
ATOM 2670 O O . LEU A 1 78 ? -5.368 3.741 12.963 1.00 35.20 78 LEU A O 2
ATOM 2686 N N . LEU A 1 79 ? -4.868 1.798 11.968 1.00 0.02 79 LEU A N 2
ATOM 2687 C CA . LEU A 1 79 ? -5.653 1.001 12.880 1.00 12.45 79 LEU A CA 2
ATOM 2688 C C . LEU A 1 79 ? -4.832 0.714 14.130 1.00 33.04 79 LEU A C 2
ATOM 2689 O O . LEU A 1 79 ? -4.230 -0.354 14.271 1.00 4.02 79 LEU A O 2
ATOM 2705 N N . GLU A 1 80 ? -4.777 1.696 15.007 1.00 45.12 80 GLU A N 2
ATOM 2706 C CA . GLU A 1 80 ? -4.015 1.578 16.237 1.00 3.11 80 GLU A CA 2
ATOM 2707 C C . GLU A 1 80 ? -4.952 1.267 17.393 1.00 74.02 80 GLU A C 2
ATOM 2708 O O . GLU A 1 80 ? -5.405 2.163 18.106 1.00 11.14 80 GLU A O 2
ATOM 2720 N N . HIS A 1 81 ? -5.292 -0.005 17.529 1.00 11.24 81 HIS A N 2
ATOM 2721 C CA . HIS A 1 81 ? -6.049 -0.473 18.677 1.00 72.34 81 HIS A CA 2
ATOM 2722 C C . HIS A 1 81 ? -5.058 -0.748 19.793 1.00 24.32 81 HIS A C 2
ATOM 2723 O O . HIS A 1 81 ? -5.247 -0.332 20.935 1.00 54.34 81 HIS A O 2
ATOM 2738 N N . HIS A 1 82 ? -4.007 -1.459 19.422 1.00 64.34 82 HIS A N 2
ATOM 2739 C CA . HIS A 1 82 ? -2.815 -1.630 20.239 1.00 73.41 82 HIS A CA 2
ATOM 2740 C C . HIS A 1 82 ? -1.653 -1.952 19.318 1.00 22.43 82 HIS A C 2
ATOM 2741 O O . HIS A 1 82 ? -1.774 -2.826 18.461 1.00 15.11 82 HIS A O 2
ATOM 2756 N N . HIS A 1 83 ? -0.539 -1.243 19.484 1.00 72.22 83 HIS A N 2
ATOM 2757 C CA . HIS A 1 83 ? 0.623 -1.423 18.613 1.00 71.24 83 HIS A CA 2
ATOM 2758 C C . HIS A 1 83 ? 1.116 -2.869 18.653 1.00 61.23 83 HIS A C 2
ATOM 2759 O O . HIS A 1 83 ? 1.793 -3.325 17.732 1.00 2.11 83 HIS A O 2
ATOM 2774 N N . HIS A 1 84 ? 0.771 -3.572 19.735 1.00 51.41 84 HIS A N 2
ATOM 2775 C CA . HIS A 1 84 ? 0.907 -5.022 19.806 1.00 11.12 84 HIS A CA 2
ATOM 2776 C C . HIS A 1 84 ? 2.371 -5.451 19.814 1.00 61.34 84 HIS A C 2
ATOM 2777 O O . HIS A 1 84 ? 2.968 -5.694 18.766 1.00 23.01 84 HIS A O 2
ATOM 2792 N N . HIS A 1 85 ? 2.948 -5.542 21.003 1.00 45.04 85 HIS A N 2
ATOM 2793 C CA . HIS A 1 85 ? 4.334 -5.963 21.134 1.00 24.12 85 HIS A CA 2
ATOM 2794 C C . HIS A 1 85 ? 4.401 -7.485 21.199 1.00 30.33 85 HIS A C 2
ATOM 2795 O O . HIS A 1 85 ? 5.299 -8.103 20.629 1.00 4.12 85 HIS A O 2
ATOM 2810 N N . HIS A 1 86 ? 3.436 -8.068 21.902 1.00 60.22 86 HIS A N 2
ATOM 2811 C CA . HIS A 1 86 ? 3.283 -9.515 21.998 1.00 61.01 86 HIS A CA 2
ATOM 2812 C C . HIS A 1 86 ? 1.836 -9.853 22.314 1.00 30.43 86 HIS A C 2
ATOM 2813 O O . HIS A 1 86 ? 1.204 -10.575 21.522 1.00 36.28 86 HIS A O 2
ATOM 2829 N N . MET A 1 1 ? 1.184 5.561 17.336 1.00 21.41 1 MET A N 3
ATOM 2830 C CA . MET A 1 1 ? 1.919 4.276 17.336 1.00 64.12 1 MET A CA 3
ATOM 2831 C C . MET A 1 1 ? 2.588 4.059 15.992 1.00 64.22 1 MET A C 3
ATOM 2832 O O . MET A 1 1 ? 1.911 3.847 14.987 1.00 70.12 1 MET A O 3
ATOM 2848 N N . THR A 1 2 ? 3.909 4.107 15.971 1.00 52.25 2 THR A N 3
ATOM 2849 C CA . THR A 1 2 ? 4.650 3.936 14.736 1.00 61.15 2 THR A CA 3
ATOM 2850 C C . THR A 1 2 ? 4.684 2.470 14.304 1.00 2.54 2 THR A C 3
ATOM 2851 O O . THR A 1 2 ? 5.630 1.732 14.591 1.00 32.12 2 THR A O 3
ATOM 2862 N N . LYS A 1 3 ? 3.615 2.048 13.648 1.00 12.20 3 LYS A N 3
ATOM 2863 C CA . LYS A 1 3 ? 3.528 0.716 13.076 1.00 52.10 3 LYS A CA 3
ATOM 2864 C C . LYS A 1 3 ? 3.500 0.813 11.559 1.00 10.33 3 LYS A C 3
ATOM 2865 O O . LYS A 1 3 ? 2.443 0.739 10.926 1.00 33.21 3 LYS A O 3
ATOM 2884 N N . GLY A 1 4 ? 4.677 1.017 10.989 1.00 74.04 4 GLY A N 3
ATOM 2885 C CA . GLY A 1 4 ? 4.798 1.223 9.565 1.00 64.23 4 GLY A CA 3
ATOM 2886 C C . GLY A 1 4 ? 5.669 0.177 8.916 1.00 62.44 4 GLY A C 3
ATOM 2887 O O . GLY A 1 4 ? 6.812 -0.031 9.324 1.00 1.13 4 GLY A O 3
ATOM 2891 N N . ILE A 1 5 ? 5.131 -0.475 7.905 1.00 51.34 5 ILE A N 3
ATOM 2892 C CA . ILE A 1 5 ? 5.820 -1.553 7.218 1.00 34.30 5 ILE A CA 3
ATOM 2893 C C . ILE A 1 5 ? 5.713 -1.356 5.713 1.00 71.30 5 ILE A C 3
ATOM 2894 O O . ILE A 1 5 ? 5.106 -0.386 5.251 1.00 64.54 5 ILE A O 3
ATOM 2910 N N . GLY A 1 6 ? 6.306 -2.261 4.951 1.00 33.41 6 GLY A N 3
ATOM 2911 C CA . GLY A 1 6 ? 6.181 -2.197 3.514 1.00 11.10 6 GLY A CA 3
ATOM 2912 C C . GLY A 1 6 ? 4.784 -2.567 3.075 1.00 5.02 6 GLY A C 3
ATOM 2913 O O . GLY A 1 6 ? 4.110 -3.343 3.749 1.00 40.12 6 GLY A O 3
ATOM 2917 N N . LEU A 1 7 ? 4.347 -2.017 1.953 1.00 4.33 7 LEU A N 3
ATOM 2918 C CA . LEU A 1 7 ? 3.000 -2.268 1.447 1.00 11.12 7 LEU A CA 3
ATOM 2919 C C . LEU A 1 7 ? 2.774 -3.768 1.249 1.00 35.32 7 LEU A C 3
ATOM 2920 O O . LEU A 1 7 ? 1.675 -4.277 1.462 1.00 42.41 7 LEU A O 3
ATOM 2936 N N . ASN A 1 8 ? 3.832 -4.479 0.883 1.00 11.22 8 ASN A N 3
ATOM 2937 C CA . ASN A 1 8 ? 3.733 -5.908 0.606 1.00 14.22 8 ASN A CA 3
ATOM 2938 C C . ASN A 1 8 ? 3.659 -6.732 1.894 1.00 71.33 8 ASN A C 3
ATOM 2939 O O . ASN A 1 8 ? 3.370 -7.928 1.851 1.00 12.23 8 ASN A O 3
ATOM 2950 N N . GLU A 1 9 ? 3.902 -6.087 3.035 1.00 43.53 9 GLU A N 3
ATOM 2951 C CA . GLU A 1 9 ? 3.912 -6.773 4.317 1.00 54.25 9 GLU A CA 3
ATOM 2952 C C . GLU A 1 9 ? 2.543 -6.699 4.986 1.00 64.23 9 GLU A C 3
ATOM 2953 O O . GLU A 1 9 ? 2.291 -7.367 5.991 1.00 60.45 9 GLU A O 3
ATOM 2965 N N . VAL A 1 10 ? 1.664 -5.883 4.421 1.00 75.14 10 VAL A N 3
ATOM 2966 C CA . VAL A 1 10 ? 0.337 -5.671 4.987 1.00 34.34 10 VAL A CA 3
ATOM 2967 C C . VAL A 1 10 ? -0.581 -6.849 4.651 1.00 14.32 10 VAL A C 3
ATOM 2968 O O . VAL A 1 10 ? -0.316 -7.601 3.710 1.00 61.12 10 VAL A O 3
ATOM 2981 N N . GLU A 1 11 ? -1.648 -7.008 5.421 1.00 73.51 11 GLU A N 3
ATOM 2982 C CA . GLU A 1 11 ? -2.585 -8.106 5.222 1.00 4.24 11 GLU A CA 3
ATOM 2983 C C . GLU A 1 11 ? -3.856 -7.597 4.534 1.00 13.44 11 GLU A C 3
ATOM 2984 O O . GLU A 1 11 ? -4.021 -6.394 4.331 1.00 33.54 11 GLU A O 3
ATOM 2996 N N . ILE A 1 12 ? -4.745 -8.518 4.180 1.00 64.23 12 ILE A N 3
ATOM 2997 C CA . ILE A 1 12 ? -5.944 -8.192 3.420 1.00 41.13 12 ILE A CA 3
ATOM 2998 C C . ILE A 1 12 ? -6.983 -7.456 4.267 1.00 40.34 12 ILE A C 3
ATOM 2999 O O . ILE A 1 12 ? -7.020 -7.603 5.494 1.00 53.22 12 ILE A O 3
ATOM 3015 N N . LYS A 1 13 ? -7.816 -6.666 3.585 1.00 32.30 13 LYS A N 3
ATOM 3016 C CA . LYS A 1 13 ? -8.909 -5.919 4.207 1.00 15.03 13 LYS A CA 3
ATOM 3017 C C . LYS A 1 13 ? -8.434 -5.100 5.399 1.00 0.53 13 LYS A C 3
ATOM 3018 O O . LYS A 1 13 ? -9.020 -5.144 6.483 1.00 64.24 13 LYS A O 3
ATOM 3037 N N . SER A 1 14 ? -7.364 -4.356 5.182 1.00 73.52 14 SER A N 3
ATOM 3038 C CA . SER A 1 14 ? -6.849 -3.435 6.174 1.00 2.05 14 SER A CA 3
ATOM 3039 C C . SER A 1 14 ? -6.538 -2.104 5.501 1.00 24.41 14 SER A C 3
ATOM 3040 O O . SER A 1 14 ? -6.261 -2.062 4.304 1.00 72.41 14 SER A O 3
ATOM 3048 N N . LYS A 1 15 ? -6.594 -1.018 6.251 1.00 51.22 15 LYS A N 3
ATOM 3049 C CA . LYS A 1 15 ? -6.321 0.284 5.675 1.00 22.41 15 LYS A CA 3
ATOM 3050 C C . LYS A 1 15 ? -4.993 0.818 6.187 1.00 34.05 15 LYS A C 3
ATOM 3051 O O . LYS A 1 15 ? -4.647 0.636 7.357 1.00 5.14 15 LYS A O 3
ATOM 3070 N N . VAL A 1 16 ? -4.249 1.455 5.300 1.00 50.21 16 VAL A N 3
ATOM 3071 C CA . VAL A 1 16 ? -2.937 1.987 5.624 1.00 61.11 16 VAL A CA 3
ATOM 3072 C C . VAL A 1 16 ? -2.800 3.418 5.127 1.00 2.50 16 VAL A C 3
ATOM 3073 O O . VAL A 1 16 ? -3.695 3.942 4.461 1.00 35.24 16 VAL A O 3
ATOM 3086 N N . LYS A 1 17 ? -1.685 4.041 5.458 1.00 55.13 17 LYS A N 3
ATOM 3087 C CA . LYS A 1 17 ? -1.404 5.397 5.019 1.00 71.10 17 LYS A CA 3
ATOM 3088 C C . LYS A 1 17 ? 0.019 5.500 4.505 1.00 13.34 17 LYS A C 3
ATOM 3089 O O . LYS A 1 17 ? 0.946 4.943 5.093 1.00 43.45 17 LYS A O 3
ATOM 3108 N N . VAL A 1 18 ? 0.177 6.230 3.420 1.00 62.52 18 VAL A N 3
ATOM 3109 C CA . VAL A 1 18 ? 1.475 6.382 2.777 1.00 40.34 18 VAL A CA 3
ATOM 3110 C C . VAL A 1 18 ? 2.348 7.334 3.574 1.00 23.03 18 VAL A C 3
ATOM 3111 O O . VAL A 1 18 ? 2.264 8.553 3.423 1.00 4.42 18 VAL A O 3
ATOM 3124 N N . ILE A 1 19 ? 3.149 6.769 4.453 1.00 15.44 19 ILE A N 3
ATOM 3125 C CA . ILE A 1 19 ? 4.045 7.550 5.285 1.00 62.13 19 ILE A CA 3
ATOM 3126 C C . ILE A 1 19 ? 5.308 7.930 4.531 1.00 43.50 19 ILE A C 3
ATOM 3127 O O . ILE A 1 19 ? 5.623 9.112 4.391 1.00 73.41 19 ILE A O 3
ATOM 3143 N N . GLY A 1 20 ? 6.014 6.930 4.026 1.00 4.00 20 GLY A N 3
ATOM 3144 C CA . GLY A 1 20 ? 7.282 7.186 3.387 1.00 24.51 20 GLY A CA 3
ATOM 3145 C C . GLY A 1 20 ? 7.404 6.524 2.042 1.00 42.43 20 GLY A C 3
ATOM 3146 O O . GLY A 1 20 ? 6.707 5.553 1.739 1.00 5.35 20 GLY A O 3
ATOM 3150 N N . ILE A 1 21 ? 8.308 7.052 1.250 1.00 2.31 21 ILE A N 3
ATOM 3151 C CA . ILE A 1 21 ? 8.565 6.559 -0.085 1.00 15.33 21 ILE A CA 3
ATOM 3152 C C . ILE A 1 21 ? 10.057 6.284 -0.227 1.00 61.42 21 ILE A C 3
ATOM 3153 O O . ILE A 1 21 ? 10.862 6.837 0.526 1.00 73.52 21 ILE A O 3
ATOM 3169 N N . VAL A 1 22 ? 10.416 5.409 -1.152 1.00 62.31 22 VAL A N 3
ATOM 3170 C CA . VAL A 1 22 ? 11.813 5.083 -1.416 1.00 4.24 22 VAL A CA 3
ATOM 3171 C C . VAL A 1 22 ? 12.290 5.781 -2.692 1.00 4.31 22 VAL A C 3
ATOM 3172 O O . VAL A 1 22 ? 12.122 5.260 -3.795 1.00 31.14 22 VAL A O 3
ATOM 3185 N N . PRO A 1 23 ? 12.830 7.010 -2.556 1.00 41.42 23 PRO A N 3
ATOM 3186 C CA . PRO A 1 23 ? 13.279 7.820 -3.695 1.00 62.32 23 PRO A CA 3
ATOM 3187 C C . PRO A 1 23 ? 14.393 7.143 -4.488 1.00 63.11 23 PRO A C 3
ATOM 3188 O O . PRO A 1 23 ? 14.935 6.115 -4.067 1.00 32.24 23 PRO A O 3
ATOM 3199 N N . GLU A 1 24 ? 14.732 7.733 -5.636 1.00 23.30 24 GLU A N 3
ATOM 3200 C CA . GLU A 1 24 ? 15.751 7.203 -6.528 1.00 63.33 24 GLU A CA 3
ATOM 3201 C C . GLU A 1 24 ? 15.339 5.843 -7.082 1.00 3.04 24 GLU A C 3
ATOM 3202 O O . GLU A 1 24 ? 16.174 5.063 -7.536 1.00 32.43 24 GLU A O 3
ATOM 3214 N N . SER A 1 25 ? 14.044 5.574 -7.050 1.00 70.34 25 SER A N 3
ATOM 3215 C CA . SER A 1 25 ? 13.504 4.343 -7.594 1.00 62.00 25 SER A CA 3
ATOM 3216 C C . SER A 1 25 ? 13.184 4.531 -9.066 1.00 10.33 25 SER A C 3
ATOM 3217 O O . SER A 1 25 ? 12.904 5.651 -9.510 1.00 54.33 25 SER A O 3
ATOM 3225 N N . LYS A 1 26 ? 13.210 3.445 -9.822 1.00 73.22 26 LYS A N 3
ATOM 3226 C CA . LYS A 1 26 ? 12.830 3.502 -11.222 1.00 42.10 26 LYS A CA 3
ATOM 3227 C C . LYS A 1 26 ? 11.354 3.162 -11.377 1.00 63.41 26 LYS A C 3
ATOM 3228 O O . LYS A 1 26 ? 10.809 3.203 -12.478 1.00 32.31 26 LYS A O 3
ATOM 3247 N N . VAL A 1 27 ? 10.710 2.821 -10.262 1.00 15.42 27 VAL A N 3
ATOM 3248 C CA . VAL A 1 27 ? 9.273 2.594 -10.258 1.00 71.20 27 VAL A CA 3
ATOM 3249 C C . VAL A 1 27 ? 8.565 3.660 -9.427 1.00 4.35 27 VAL A C 3
ATOM 3250 O O . VAL A 1 27 ? 7.338 3.668 -9.331 1.00 2.51 27 VAL A O 3
ATOM 3263 N N . ARG A 1 28 ? 9.344 4.559 -8.821 1.00 65.44 28 ARG A N 3
ATOM 3264 C CA . ARG A 1 28 ? 8.777 5.682 -8.076 1.00 73.33 28 ARG A CA 3
ATOM 3265 C C . ARG A 1 28 ? 7.803 6.466 -8.958 1.00 22.34 28 ARG A C 3
ATOM 3266 O O . ARG A 1 28 ? 6.727 6.862 -8.514 1.00 43.00 28 ARG A O 3
ATOM 3287 N N . ARG A 1 29 ? 8.195 6.680 -10.213 1.00 5.55 29 ARG A N 3
ATOM 3288 C CA . ARG A 1 29 ? 7.364 7.393 -11.177 1.00 64.44 29 ARG A CA 3
ATOM 3289 C C . ARG A 1 29 ? 6.059 6.645 -11.431 1.00 34.23 29 ARG A C 3
ATOM 3290 O O . ARG A 1 29 ? 5.008 7.256 -11.559 1.00 10.03 29 ARG A O 3
ATOM 3311 N N . LYS A 1 30 ? 6.147 5.325 -11.491 1.00 12.03 30 LYS A N 3
ATOM 3312 C CA . LYS A 1 30 ? 4.974 4.467 -11.660 1.00 62.05 30 LYS A CA 3
ATOM 3313 C C . LYS A 1 30 ? 3.946 4.751 -10.567 1.00 20.30 30 LYS A C 3
ATOM 3314 O O . LYS A 1 30 ? 2.782 5.045 -10.844 1.00 4.34 30 LYS A O 3
ATOM 3333 N N . ILE A 1 31 ? 4.408 4.670 -9.327 1.00 22.53 31 ILE A N 3
ATOM 3334 C CA . ILE A 1 31 ? 3.572 4.914 -8.156 1.00 33.24 31 ILE A CA 3
ATOM 3335 C C . ILE A 1 31 ? 3.058 6.354 -8.142 1.00 74.52 31 ILE A C 3
ATOM 3336 O O . ILE A 1 31 ? 1.894 6.614 -7.826 1.00 12.53 31 ILE A O 3
ATOM 3352 N N . MET A 1 32 ? 3.930 7.285 -8.502 1.00 11.24 32 MET A N 3
ATOM 3353 C CA . MET A 1 32 ? 3.577 8.699 -8.554 1.00 63.23 32 MET A CA 3
ATOM 3354 C C . MET A 1 32 ? 2.569 8.971 -9.671 1.00 75.44 32 MET A C 3
ATOM 3355 O O . MET A 1 32 ? 1.719 9.852 -9.553 1.00 31.11 32 MET A O 3
ATOM 3369 N N . ASP A 1 33 ? 2.671 8.203 -10.749 1.00 43.33 33 ASP A N 3
ATOM 3370 C CA . ASP A 1 33 ? 1.770 8.346 -11.888 1.00 13.23 33 ASP A CA 3
ATOM 3371 C C . ASP A 1 33 ? 0.394 7.801 -11.538 1.00 63.31 33 ASP A C 3
ATOM 3372 O O . ASP A 1 33 ? -0.616 8.215 -12.102 1.00 73.15 33 ASP A O 3
ATOM 3381 N N . MET A 1 34 ? 0.363 6.864 -10.600 1.00 11.52 34 MET A N 3
ATOM 3382 C CA . MET A 1 34 ? -0.894 6.347 -10.077 1.00 22.42 34 MET A CA 3
ATOM 3383 C C . MET A 1 34 ? -1.601 7.418 -9.254 1.00 12.23 34 MET A C 3
ATOM 3384 O O . MET A 1 34 ? -2.830 7.446 -9.156 1.00 61.45 34 MET A O 3
ATOM 3398 N N . GLY A 1 35 ? -0.812 8.317 -8.684 1.00 35.12 35 GLY A N 3
ATOM 3399 C CA . GLY A 1 35 ? -1.363 9.402 -7.903 1.00 54.51 35 GLY A CA 3
ATOM 3400 C C . GLY A 1 35 ? -1.175 9.188 -6.421 1.00 12.43 35 GLY A C 3
ATOM 3401 O O . GLY A 1 35 ? -1.857 9.806 -5.599 1.00 43.42 35 GLY A O 3
ATOM 3405 N N . ILE A 1 36 ? -0.246 8.312 -6.075 1.00 53.10 36 ILE A N 3
ATOM 3406 C CA . ILE A 1 36 ? 0.039 8.020 -4.682 1.00 34.22 36 ILE A CA 3
ATOM 3407 C C . ILE A 1 36 ? 1.096 8.972 -4.155 1.00 1.04 36 ILE A C 3
ATOM 3408 O O . ILE A 1 36 ? 2.190 9.081 -4.711 1.00 41.44 36 ILE A O 3
ATOM 3424 N N . VAL A 1 37 ? 0.754 9.657 -3.084 1.00 74.44 37 VAL A N 3
ATOM 3425 C CA . VAL A 1 37 ? 1.647 10.629 -2.469 1.00 23.33 37 VAL A CA 3
ATOM 3426 C C . VAL A 1 37 ? 1.662 10.420 -0.960 1.00 43.33 37 VAL A C 3
ATOM 3427 O O . VAL A 1 37 ? 0.751 9.798 -0.403 1.00 61.00 37 VAL A O 3
ATOM 3440 N N . ARG A 1 38 ? 2.683 10.940 -0.301 1.00 44.13 38 ARG A N 3
ATOM 3441 C CA . ARG A 1 38 ? 2.801 10.823 1.144 1.00 33.41 38 ARG A CA 3
ATOM 3442 C C . ARG A 1 38 ? 1.659 11.562 1.826 1.00 44.43 38 ARG A C 3
ATOM 3443 O O . ARG A 1 38 ? 1.475 12.759 1.619 1.00 31.22 38 ARG A O 3
ATOM 3464 N N . GLY A 1 39 ? 0.891 10.834 2.619 1.00 52.54 39 GLY A N 3
ATOM 3465 C CA . GLY A 1 39 ? -0.269 11.409 3.259 1.00 13.31 39 GLY A CA 3
ATOM 3466 C C . GLY A 1 39 ? -1.552 10.747 2.804 1.00 74.32 39 GLY A C 3
ATOM 3467 O O . GLY A 1 39 ? -2.573 10.820 3.492 1.00 61.43 39 GLY A O 3
ATOM 3471 N N . THR A 1 40 ? -1.498 10.089 1.652 1.00 55.34 40 THR A N 3
ATOM 3472 C CA . THR A 1 40 ? -2.667 9.409 1.110 1.00 30.15 40 THR A CA 3
ATOM 3473 C C . THR A 1 40 ? -2.962 8.147 1.914 1.00 72.40 40 THR A C 3
ATOM 3474 O O . THR A 1 40 ? -2.046 7.512 2.440 1.00 42.44 40 THR A O 3
ATOM 3485 N N . GLU A 1 41 ? -4.231 7.797 2.016 1.00 53.53 41 GLU A N 3
ATOM 3486 C CA . GLU A 1 41 ? -4.637 6.592 2.701 1.00 2.41 41 GLU A CA 3
ATOM 3487 C C . GLU A 1 41 ? -5.057 5.538 1.685 1.00 15.30 41 GLU A C 3
ATOM 3488 O O . GLU A 1 41 ? -5.618 5.861 0.636 1.00 3.33 41 GLU A O 3
ATOM 3500 N N . ILE A 1 42 ? -4.770 4.286 1.991 1.00 1.11 42 ILE A N 3
ATOM 3501 C CA . ILE A 1 42 ? -5.001 3.203 1.055 1.00 52.42 42 ILE A CA 3
ATOM 3502 C C . ILE A 1 42 ? -5.772 2.063 1.710 1.00 50.31 42 ILE A C 3
ATOM 3503 O O . ILE A 1 42 ? -5.401 1.581 2.780 1.00 50.32 42 ILE A O 3
ATOM 3519 N N . TYR A 1 43 ? -6.851 1.642 1.066 1.00 44.03 43 TYR A N 3
ATOM 3520 C CA . TYR A 1 43 ? -7.633 0.514 1.544 1.00 21.23 43 TYR A CA 3
ATOM 3521 C C . TYR A 1 43 ? -7.211 -0.754 0.815 1.00 33.05 43 TYR A C 3
ATOM 3522 O O . TYR A 1 43 ? -7.490 -0.919 -0.373 1.00 55.12 43 TYR A O 3
ATOM 3540 N N . ILE A 1 44 ? -6.522 -1.636 1.520 1.00 14.00 44 ILE A N 3
ATOM 3541 C CA . ILE A 1 44 ? -6.065 -2.884 0.930 1.00 35.33 44 ILE A CA 3
ATOM 3542 C C . ILE A 1 44 ? -7.231 -3.852 0.797 1.00 44.21 44 ILE A C 3
ATOM 3543 O O . ILE A 1 44 ? -7.770 -4.321 1.799 1.00 31.45 44 ILE A O 3
ATOM 3559 N N . GLU A 1 45 ? -7.627 -4.129 -0.437 1.00 35.51 45 GLU A N 3
ATOM 3560 C CA . GLU A 1 45 ? -8.720 -5.052 -0.690 1.00 14.04 45 GLU A CA 3
ATOM 3561 C C . GLU A 1 45 ? -8.255 -6.478 -0.433 1.00 25.11 45 GLU A C 3
ATOM 3562 O O . GLU A 1 45 ? -8.868 -7.218 0.337 1.00 43.34 45 GLU A O 3
ATOM 3574 N N . GLY A 1 46 ? -7.156 -6.842 -1.077 1.00 70.31 46 GLY A N 3
ATOM 3575 C CA . GLY A 1 46 ? -6.607 -8.168 -0.922 1.00 43.53 46 GLY A CA 3
ATOM 3576 C C . GLY A 1 46 ? -5.367 -8.363 -1.763 1.00 54.24 46 GLY A C 3
ATOM 3577 O O . GLY A 1 46 ? -4.958 -7.461 -2.501 1.00 11.45 46 GLY A O 3
ATOM 3581 N N . LYS A 1 47 ? -4.764 -9.530 -1.649 1.00 55.04 47 LYS A N 3
ATOM 3582 C CA . LYS A 1 47 ? -3.581 -9.864 -2.423 1.00 1.43 47 LYS A CA 3
ATOM 3583 C C . LYS A 1 47 ? -3.845 -11.126 -3.222 1.00 60.04 47 LYS A C 3
ATOM 3584 O O . LYS A 1 47 ? -4.539 -12.027 -2.745 1.00 41.24 47 LYS A O 3
ATOM 3603 N N . ALA A 1 48 ? -3.314 -11.184 -4.436 1.00 32.42 48 ALA A N 3
ATOM 3604 C CA . ALA A 1 48 ? -3.448 -12.370 -5.270 1.00 73.24 48 ALA A CA 3
ATOM 3605 C C . ALA A 1 48 ? -2.825 -13.577 -4.574 1.00 61.41 48 ALA A C 3
ATOM 3606 O O . ALA A 1 48 ? -1.958 -13.416 -3.715 1.00 41.23 48 ALA A O 3
ATOM 3613 N N . PRO A 1 49 ? -3.254 -14.801 -4.932 1.00 11.32 49 PRO A N 3
ATOM 3614 C CA . PRO A 1 49 ? -2.767 -16.040 -4.302 1.00 70.21 49 PRO A CA 3
ATOM 3615 C C . PRO A 1 49 ? -1.242 -16.171 -4.334 1.00 21.35 49 PRO A C 3
ATOM 3616 O O . PRO A 1 49 ? -0.648 -16.851 -3.496 1.00 52.14 49 PRO A O 3
ATOM 3627 N N . MET A 1 50 ? -0.613 -15.509 -5.298 1.00 40.21 50 MET A N 3
ATOM 3628 C CA . MET A 1 50 ? 0.840 -15.543 -5.434 1.00 33.42 50 MET A CA 3
ATOM 3629 C C . MET A 1 50 ? 1.495 -14.503 -4.524 1.00 13.02 50 MET A C 3
ATOM 3630 O O . MET A 1 50 ? 2.705 -14.533 -4.290 1.00 72.30 50 MET A O 3
ATOM 3644 N N . GLY A 1 51 ? 0.682 -13.594 -4.003 1.00 43.45 51 GLY A N 3
ATOM 3645 C CA . GLY A 1 51 ? 1.192 -12.471 -3.241 1.00 31.23 51 GLY A CA 3
ATOM 3646 C C . GLY A 1 51 ? 1.459 -11.278 -4.131 1.00 21.23 51 GLY A C 3
ATOM 3647 O O . GLY A 1 51 ? 1.845 -10.210 -3.661 1.00 3.51 51 GLY A O 3
ATOM 3651 N N . ASP A 1 52 ? 1.241 -11.479 -5.422 1.00 61.44 52 ASP A N 3
ATOM 3652 C CA . ASP A 1 52 ? 1.440 -10.451 -6.431 1.00 53.43 52 ASP A CA 3
ATOM 3653 C C . ASP A 1 52 ? 0.490 -10.700 -7.597 1.00 74.31 52 ASP A C 3
ATOM 3654 O O . ASP A 1 52 ? 0.325 -11.844 -8.028 1.00 62.21 52 ASP A O 3
ATOM 3663 N N . PRO A 1 53 ? -0.175 -9.650 -8.100 1.00 41.13 53 PRO A N 3
ATOM 3664 C CA . PRO A 1 53 ? -0.062 -8.295 -7.571 1.00 0.12 53 PRO A CA 3
ATOM 3665 C C . PRO A 1 53 ? -0.964 -8.065 -6.358 1.00 72.54 53 PRO A C 3
ATOM 3666 O O . PRO A 1 53 ? -1.681 -8.968 -5.912 1.00 31.11 53 PRO A O 3
ATOM 3677 N N . ILE A 1 54 ? -0.914 -6.856 -5.821 1.00 54.24 54 ILE A N 3
ATOM 3678 C CA . ILE A 1 54 ? -1.750 -6.482 -4.693 1.00 21.12 54 ILE A CA 3
ATOM 3679 C C . ILE A 1 54 ? -2.820 -5.502 -5.161 1.00 33.33 54 ILE A C 3
ATOM 3680 O O . ILE A 1 54 ? -2.553 -4.650 -6.010 1.00 1.21 54 ILE A O 3
ATOM 3696 N N . ALA A 1 55 ? -4.028 -5.633 -4.628 1.00 53.53 55 ALA A N 3
ATOM 3697 C CA . ALA A 1 55 ? -5.123 -4.745 -4.991 1.00 63.00 55 ALA A CA 3
ATOM 3698 C C . ALA A 1 55 ? -5.347 -3.691 -3.912 1.00 41.40 55 ALA A C 3
ATOM 3699 O O . ALA A 1 55 ? -5.744 -4.008 -2.786 1.00 25.24 55 ALA A O 3
ATOM 3706 N N . LEU A 1 56 ? -5.080 -2.439 -4.257 1.00 35.23 56 LEU A N 3
ATOM 3707 C CA . LEU A 1 56 ? -5.201 -1.340 -3.311 1.00 33.01 56 LEU A CA 3
ATOM 3708 C C . LEU A 1 56 ? -6.261 -0.360 -3.779 1.00 72.22 56 LEU A C 3
ATOM 3709 O O . LEU A 1 56 ? -6.277 0.027 -4.940 1.00 71.34 56 LEU A O 3
ATOM 3725 N N . ARG A 1 57 ? -7.127 0.052 -2.881 1.00 32.22 57 ARG A N 3
ATOM 3726 C CA . ARG A 1 57 ? -8.086 1.097 -3.194 1.00 61.43 57 ARG A CA 3
ATOM 3727 C C . ARG A 1 57 ? -7.551 2.425 -2.683 1.00 71.01 57 ARG A C 3
ATOM 3728 O O . ARG A 1 57 ? -7.552 2.684 -1.478 1.00 64.23 57 ARG A O 3
ATOM 3749 N N . LEU A 1 58 ? -7.085 3.258 -3.596 1.00 51.31 58 LEU A N 3
ATOM 3750 C CA . LEU A 1 58 ? -6.441 4.505 -3.232 1.00 32.52 58 LEU A CA 3
ATOM 3751 C C . LEU A 1 58 ? -6.860 5.622 -4.173 1.00 31.31 58 LEU A C 3
ATOM 3752 O O . LEU A 1 58 ? -7.232 5.363 -5.318 1.00 73.33 58 LEU A O 3
ATOM 3768 N N . ARG A 1 59 ? -6.846 6.853 -3.664 1.00 64.41 59 ARG A N 3
ATOM 3769 C CA . ARG A 1 59 ? -7.151 8.052 -4.457 1.00 5.53 59 ARG A CA 3
ATOM 3770 C C . ARG A 1 59 ? -8.645 8.137 -4.807 1.00 73.11 59 ARG A C 3
ATOM 3771 O O . ARG A 1 59 ? -9.157 9.210 -5.132 1.00 54.11 59 ARG A O 3
ATOM 3792 N N . GLY A 1 60 ? -9.337 7.008 -4.736 1.00 14.44 60 GLY A N 3
ATOM 3793 C CA . GLY A 1 60 ? -10.756 6.977 -5.022 1.00 41.51 60 GLY A CA 3
ATOM 3794 C C . GLY A 1 60 ? -11.199 5.640 -5.575 1.00 51.11 60 GLY A C 3
ATOM 3795 O O . GLY A 1 60 ? -12.354 5.250 -5.417 1.00 20.14 60 GLY A O 3
ATOM 3799 N N . TYR A 1 61 ? -10.278 4.932 -6.218 1.00 54.50 61 TYR A N 3
ATOM 3800 C CA . TYR A 1 61 ? -10.589 3.635 -6.809 1.00 5.34 61 TYR A CA 3
ATOM 3801 C C . TYR A 1 61 ? -9.440 2.652 -6.616 1.00 42.42 61 TYR A C 3
ATOM 3802 O O . TYR A 1 61 ? -8.339 3.034 -6.227 1.00 14.21 61 TYR A O 3
ATOM 3820 N N . SER A 1 62 ? -9.711 1.386 -6.867 1.00 61.43 62 SER A N 3
ATOM 3821 C CA . SER A 1 62 ? -8.741 0.338 -6.649 1.00 51.12 62 SER A CA 3
ATOM 3822 C C . SER A 1 62 ? -7.812 0.160 -7.855 1.00 51.13 62 SER A C 3
ATOM 3823 O O . SER A 1 62 ? -8.251 0.201 -9.004 1.00 14.02 62 SER A O 3
ATOM 3831 N N . LEU A 1 63 ? -6.530 -0.035 -7.567 1.00 75.13 63 LEU A N 3
ATOM 3832 C CA . LEU A 1 63 ? -5.513 -0.287 -8.582 1.00 75.02 63 LEU A CA 3
ATOM 3833 C C . LEU A 1 63 ? -4.625 -1.447 -8.136 1.00 74.24 63 LEU A C 3
ATOM 3834 O O . LEU A 1 63 ? -4.563 -1.762 -6.946 1.00 12.32 63 LEU A O 3
ATOM 3850 N N . SER A 1 64 ? -3.946 -2.082 -9.078 1.00 65.22 64 SER A N 3
ATOM 3851 C CA . SER A 1 64 ? -3.091 -3.204 -8.760 1.00 34.23 64 SER A CA 3
ATOM 3852 C C . SER A 1 64 ? -1.615 -2.809 -8.803 1.00 1.43 64 SER A C 3
ATOM 3853 O O . SER A 1 64 ? -1.111 -2.332 -9.824 1.00 44.31 64 SER A O 3
ATOM 3861 N N . LEU A 1 65 ? -0.932 -3.005 -7.686 1.00 12.21 65 LEU A N 3
ATOM 3862 C CA . LEU A 1 65 ? 0.482 -2.678 -7.579 1.00 1.33 65 LEU A CA 3
ATOM 3863 C C . LEU A 1 65 ? 1.298 -3.964 -7.509 1.00 51.32 65 LEU A C 3
ATOM 3864 O O . LEU A 1 65 ? 0.843 -4.959 -6.942 1.00 35.43 65 LEU A O 3
ATOM 3880 N N . ARG A 1 66 ? 2.489 -3.948 -8.090 1.00 20.20 66 ARG A N 3
ATOM 3881 C CA . ARG A 1 66 ? 3.350 -5.124 -8.097 1.00 0.23 66 ARG A CA 3
ATOM 3882 C C . ARG A 1 66 ? 4.031 -5.296 -6.745 1.00 15.32 66 ARG A C 3
ATOM 3883 O O . ARG A 1 66 ? 4.303 -4.316 -6.051 1.00 55.32 66 ARG A O 3
ATOM 3904 N N . LYS A 1 67 ? 4.302 -6.543 -6.380 1.00 61.34 67 LYS A N 3
ATOM 3905 C CA . LYS A 1 67 ? 4.927 -6.870 -5.100 1.00 42.00 67 LYS A CA 3
ATOM 3906 C C . LYS A 1 67 ? 6.273 -6.163 -4.962 1.00 62.43 67 LYS A C 3
ATOM 3907 O O . LYS A 1 67 ? 6.643 -5.711 -3.877 1.00 42.54 67 LYS A O 3
ATOM 3926 N N . SER A 1 68 ? 6.992 -6.062 -6.071 1.00 43.54 68 SER A N 3
ATOM 3927 C CA . SER A 1 68 ? 8.271 -5.368 -6.091 1.00 51.20 68 SER A CA 3
ATOM 3928 C C . SER A 1 68 ? 8.083 -3.888 -5.748 1.00 23.12 68 SER A C 3
ATOM 3929 O O . SER A 1 68 ? 8.780 -3.347 -4.890 1.00 41.12 68 SER A O 3
ATOM 3937 N N . GLU A 1 69 ? 7.109 -3.260 -6.405 1.00 41.30 69 GLU A N 3
ATOM 3938 C CA . GLU A 1 69 ? 6.816 -1.839 -6.213 1.00 73.41 69 GLU A CA 3
ATOM 3939 C C . GLU A 1 69 ? 6.275 -1.589 -4.810 1.00 12.13 69 GLU A C 3
ATOM 3940 O O . GLU A 1 69 ? 6.476 -0.525 -4.225 1.00 11.33 69 GLU A O 3
ATOM 3952 N N . ALA A 1 70 ? 5.584 -2.587 -4.284 1.00 62.14 70 ALA A N 3
ATOM 3953 C CA . ALA A 1 70 ? 5.010 -2.529 -2.947 1.00 35.54 70 ALA A CA 3
ATOM 3954 C C . ALA A 1 70 ? 6.084 -2.340 -1.873 1.00 13.22 70 ALA A C 3
ATOM 3955 O O . ALA A 1 70 ? 5.786 -1.917 -0.758 1.00 4.43 70 ALA A O 3
ATOM 3962 N N . LYS A 1 71 ? 7.326 -2.683 -2.192 1.00 32.52 71 LYS A N 3
ATOM 3963 C CA . LYS A 1 71 ? 8.419 -2.505 -1.245 1.00 31.04 71 LYS A CA 3
ATOM 3964 C C . LYS A 1 71 ? 8.911 -1.058 -1.260 1.00 13.44 71 LYS A C 3
ATOM 3965 O O . LYS A 1 71 ? 9.473 -0.570 -0.278 1.00 24.22 71 LYS A O 3
ATOM 3984 N N . ASP A 1 72 ? 8.672 -0.372 -2.371 1.00 1.12 72 ASP A N 3
ATOM 3985 C CA . ASP A 1 72 ? 9.119 1.008 -2.545 1.00 12.02 72 ASP A CA 3
ATOM 3986 C C . ASP A 1 72 ? 8.236 1.983 -1.769 1.00 1.53 72 ASP A C 3
ATOM 3987 O O . ASP A 1 72 ? 8.520 3.182 -1.711 1.00 51.31 72 ASP A O 3
ATOM 3996 N N . ILE A 1 73 ? 7.168 1.468 -1.170 1.00 4.23 73 ILE A N 3
ATOM 3997 C CA . ILE A 1 73 ? 6.252 2.290 -0.392 1.00 24.12 73 ILE A CA 3
ATOM 3998 C C . ILE A 1 73 ? 6.145 1.774 1.040 1.00 4.14 73 ILE A C 3
ATOM 3999 O O . ILE A 1 73 ? 5.863 0.595 1.265 1.00 23.53 73 ILE A O 3
ATOM 4015 N N . LEU A 1 74 ? 6.380 2.662 1.999 1.00 42.20 74 LEU A N 3
ATOM 4016 C CA . LEU A 1 74 ? 6.281 2.323 3.406 1.00 64.40 74 LEU A CA 3
ATOM 4017 C C . LEU A 1 74 ? 5.043 2.975 4.013 1.00 61.13 74 LEU A C 3
ATOM 4018 O O . LEU A 1 74 ? 4.899 4.202 4.000 1.00 72.54 74 LEU A O 3
ATOM 4034 N N . VAL A 1 75 ? 4.154 2.153 4.547 1.00 71.44 75 VAL A N 3
ATOM 4035 C CA . VAL A 1 75 ? 2.863 2.628 5.025 1.00 2.55 75 VAL A CA 3
ATOM 4036 C C . VAL A 1 75 ? 2.613 2.210 6.467 1.00 54.13 75 VAL A C 3
ATOM 4037 O O . VAL A 1 75 ? 3.119 1.186 6.925 1.00 54.41 75 VAL A O 3
ATOM 4050 N N . GLU A 1 76 ? 1.836 3.012 7.181 1.00 23.43 76 GLU A N 3
ATOM 4051 C CA . GLU A 1 76 ? 1.447 2.674 8.538 1.00 5.12 76 GLU A CA 3
ATOM 4052 C C . GLU A 1 76 ? 0.133 1.908 8.512 1.00 4.31 76 GLU A C 3
ATOM 4053 O O . GLU A 1 76 ? -0.770 2.237 7.742 1.00 73.53 76 GLU A O 3
ATOM 4065 N N . VAL A 1 77 ? 0.034 0.880 9.333 1.00 3.42 77 VAL A N 3
ATOM 4066 C CA . VAL A 1 77 ? -1.155 0.045 9.361 1.00 63.45 77 VAL A CA 3
ATOM 4067 C C . VAL A 1 77 ? -2.188 0.621 10.323 1.00 32.10 77 VAL A C 3
ATOM 4068 O O . VAL A 1 77 ? -1.997 0.606 11.541 1.00 13.41 77 VAL A O 3
ATOM 4081 N N . LEU A 1 78 ? -3.278 1.138 9.774 1.00 24.34 78 LEU A N 3
ATOM 4082 C CA . LEU A 1 78 ? -4.327 1.749 10.583 1.00 44.34 78 LEU A CA 3
ATOM 4083 C C . LEU A 1 78 ? -5.205 0.682 11.220 1.00 20.41 78 LEU A C 3
ATOM 4084 O O . LEU A 1 78 ? -5.813 0.896 12.268 1.00 10.15 78 LEU A O 3
ATOM 4100 N N . LEU A 1 79 ? -5.252 -0.469 10.583 1.00 24.30 79 LEU A N 3
ATOM 4101 C CA . LEU A 1 79 ? -6.027 -1.582 11.073 1.00 23.12 79 LEU A CA 3
ATOM 4102 C C . LEU A 1 79 ? -5.122 -2.713 11.540 1.00 3.52 79 LEU A C 3
ATOM 4103 O O . LEU A 1 79 ? -4.826 -3.637 10.789 1.00 24.41 79 LEU A O 3
ATOM 4119 N N . GLU A 1 80 ? -4.660 -2.605 12.775 1.00 72.50 80 GLU A N 3
ATOM 4120 C CA . GLU A 1 80 ? -3.811 -3.621 13.376 1.00 20.40 80 GLU A CA 3
ATOM 4121 C C . GLU A 1 80 ? -4.273 -3.887 14.801 1.00 75.14 80 GLU A C 3
ATOM 4122 O O . GLU A 1 80 ? -4.485 -2.952 15.578 1.00 15.11 80 GLU A O 3
ATOM 4134 N N . HIS A 1 81 ? -4.438 -5.155 15.130 1.00 45.41 81 HIS A N 3
ATOM 4135 C CA . HIS A 1 81 ? -4.888 -5.557 16.450 1.00 5.13 81 HIS A CA 3
ATOM 4136 C C . HIS A 1 81 ? -4.012 -6.703 16.936 1.00 53.32 81 HIS A C 3
ATOM 4137 O O . HIS A 1 81 ? -4.315 -7.874 16.696 1.00 32.13 81 HIS A O 3
ATOM 4152 N N . HIS A 1 82 ? -2.920 -6.335 17.601 1.00 72.21 82 HIS A N 3
ATOM 4153 C CA . HIS A 1 82 ? -1.840 -7.261 17.946 1.00 21.11 82 HIS A CA 3
ATOM 4154 C C . HIS A 1 82 ? -2.326 -8.549 18.598 1.00 34.41 82 HIS A C 3
ATOM 4155 O O . HIS A 1 82 ? -2.802 -8.556 19.731 1.00 15.23 82 HIS A O 3
ATOM 4170 N N . HIS A 1 83 ? -2.209 -9.634 17.851 1.00 3.51 83 HIS A N 3
ATOM 4171 C CA . HIS A 1 83 ? -2.409 -10.971 18.386 1.00 54.54 83 HIS A CA 3
ATOM 4172 C C . HIS A 1 83 ? -1.311 -11.893 17.879 1.00 1.14 83 HIS A C 3
ATOM 4173 O O . HIS A 1 83 ? -0.320 -12.133 18.569 1.00 64.13 83 HIS A O 3
ATOM 4188 N N . HIS A 1 84 ? -1.465 -12.378 16.655 1.00 4.52 84 HIS A N 3
ATOM 4189 C CA . HIS A 1 84 ? -0.456 -13.231 16.049 1.00 10.03 84 HIS A CA 3
ATOM 4190 C C . HIS A 1 84 ? 0.367 -12.415 15.057 1.00 63.53 84 HIS A C 3
ATOM 4191 O O . HIS A 1 84 ? 0.417 -12.721 13.864 1.00 24.23 84 HIS A O 3
ATOM 4206 N N . HIS A 1 85 ? 0.996 -11.362 15.564 1.00 74.33 85 HIS A N 3
ATOM 4207 C CA . HIS A 1 85 ? 1.808 -10.477 14.740 1.00 62.24 85 HIS A CA 3
ATOM 4208 C C . HIS A 1 85 ? 2.699 -9.602 15.616 1.00 52.51 85 HIS A C 3
ATOM 4209 O O . HIS A 1 85 ? 2.237 -8.629 16.214 1.00 14.20 85 HIS A O 3
ATOM 4224 N N . HIS A 1 86 ? 3.967 -9.968 15.704 1.00 11.45 86 HIS A N 3
ATOM 4225 C CA . HIS A 1 86 ? 4.948 -9.176 16.434 1.00 13.45 86 HIS A CA 3
ATOM 4226 C C . HIS A 1 86 ? 6.276 -9.186 15.692 1.00 31.44 86 HIS A C 3
ATOM 4227 O O . HIS A 1 86 ? 6.666 -10.262 15.201 1.00 37.03 86 HIS A O 3
ATOM 4243 N N . MET A 1 1 ? 7.145 5.092 18.004 1.00 41.24 1 MET A N 4
ATOM 4244 C CA . MET A 1 1 ? 5.780 5.620 17.784 1.00 15.15 1 MET A CA 4
ATOM 4245 C C . MET A 1 1 ? 5.263 5.166 16.428 1.00 50.52 1 MET A C 4
ATOM 4246 O O . MET A 1 1 ? 4.417 4.284 16.347 1.00 1.03 1 MET A O 4
ATOM 4262 N N . THR A 1 2 ? 5.793 5.761 15.369 1.00 62.41 2 THR A N 4
ATOM 4263 C CA . THR A 1 2 ? 5.444 5.369 14.015 1.00 2.05 2 THR A CA 4
ATOM 4264 C C . THR A 1 2 ? 6.489 4.398 13.478 1.00 43.24 2 THR A C 4
ATOM 4265 O O . THR A 1 2 ? 7.694 4.629 13.606 1.00 4.10 2 THR A O 4
ATOM 4276 N N . LYS A 1 3 ? 6.029 3.303 12.902 1.00 54.50 3 LYS A N 4
ATOM 4277 C CA . LYS A 1 3 ? 6.927 2.269 12.424 1.00 44.43 3 LYS A CA 4
ATOM 4278 C C . LYS A 1 3 ? 6.625 1.956 10.967 1.00 43.21 3 LYS A C 4
ATOM 4279 O O . LYS A 1 3 ? 5.692 1.216 10.659 1.00 72.12 3 LYS A O 4
ATOM 4298 N N . GLY A 1 4 ? 7.407 2.550 10.075 1.00 45.43 4 GLY A N 4
ATOM 4299 C CA . GLY A 1 4 ? 7.184 2.380 8.654 1.00 62.34 4 GLY A CA 4
ATOM 4300 C C . GLY A 1 4 ? 7.445 0.968 8.185 1.00 64.13 4 GLY A C 4
ATOM 4301 O O . GLY A 1 4 ? 8.594 0.517 8.144 1.00 11.03 4 GLY A O 4
ATOM 4305 N N . ILE A 1 5 ? 6.377 0.264 7.850 1.00 22.42 5 ILE A N 4
ATOM 4306 C CA . ILE A 1 5 ? 6.483 -1.082 7.314 1.00 13.34 5 ILE A CA 4
ATOM 4307 C C . ILE A 1 5 ? 6.295 -1.047 5.806 1.00 62.12 5 ILE A C 4
ATOM 4308 O O . ILE A 1 5 ? 5.760 -0.076 5.264 1.00 12.41 5 ILE A O 4
ATOM 4324 N N . GLY A 1 6 ? 6.737 -2.087 5.127 1.00 33.42 6 GLY A N 4
ATOM 4325 C CA . GLY A 1 6 ? 6.563 -2.145 3.696 1.00 14.02 6 GLY A CA 4
ATOM 4326 C C . GLY A 1 6 ? 5.157 -2.559 3.331 1.00 21.00 6 GLY A C 4
ATOM 4327 O O . GLY A 1 6 ? 4.528 -3.329 4.057 1.00 54.31 6 GLY A O 4
ATOM 4331 N N . LEU A 1 7 ? 4.659 -2.049 2.217 1.00 42.43 7 LEU A N 4
ATOM 4332 C CA . LEU A 1 7 ? 3.312 -2.367 1.761 1.00 30.10 7 LEU A CA 4
ATOM 4333 C C . LEU A 1 7 ? 3.159 -3.870 1.521 1.00 73.22 7 LEU A C 4
ATOM 4334 O O . LEU A 1 7 ? 2.068 -4.422 1.639 1.00 41.21 7 LEU A O 4
ATOM 4350 N N . ASN A 1 8 ? 4.269 -4.529 1.212 1.00 20.41 8 ASN A N 4
ATOM 4351 C CA . ASN A 1 8 ? 4.268 -5.964 0.959 1.00 72.24 8 ASN A CA 4
ATOM 4352 C C . ASN A 1 8 ? 4.214 -6.750 2.266 1.00 60.20 8 ASN A C 4
ATOM 4353 O O . ASN A 1 8 ? 4.025 -7.964 2.262 1.00 11.32 8 ASN A O 4
ATOM 4364 N N . GLU A 1 9 ? 4.380 -6.054 3.386 1.00 14.40 9 GLU A N 4
ATOM 4365 C CA . GLU A 1 9 ? 4.291 -6.676 4.695 1.00 75.42 9 GLU A CA 4
ATOM 4366 C C . GLU A 1 9 ? 2.856 -6.614 5.203 1.00 51.43 9 GLU A C 4
ATOM 4367 O O . GLU A 1 9 ? 2.488 -7.298 6.162 1.00 32.12 9 GLU A O 4
ATOM 4379 N N . VAL A 1 10 ? 2.049 -5.789 4.545 1.00 31.51 10 VAL A N 4
ATOM 4380 C CA . VAL A 1 10 ? 0.665 -5.586 4.947 1.00 41.21 10 VAL A CA 4
ATOM 4381 C C . VAL A 1 10 ? -0.202 -6.757 4.489 1.00 71.14 10 VAL A C 4
ATOM 4382 O O . VAL A 1 10 ? 0.119 -7.447 3.517 1.00 12.12 10 VAL A O 4
ATOM 4395 N N . GLU A 1 11 ? -1.301 -6.966 5.191 1.00 61.33 11 GLU A N 4
ATOM 4396 C CA . GLU A 1 11 ? -2.175 -8.096 4.937 1.00 70.52 11 GLU A CA 4
ATOM 4397 C C . GLU A 1 11 ? -3.423 -7.641 4.189 1.00 1.11 11 GLU A C 4
ATOM 4398 O O . GLU A 1 11 ? -3.667 -6.444 4.037 1.00 13.24 11 GLU A O 4
ATOM 4410 N N . ILE A 1 12 ? -4.209 -8.602 3.734 1.00 35.24 12 ILE A N 4
ATOM 4411 C CA . ILE A 1 12 ? -5.405 -8.318 2.952 1.00 2.03 12 ILE A CA 4
ATOM 4412 C C . ILE A 1 12 ? -6.500 -7.716 3.823 1.00 72.44 12 ILE A C 4
ATOM 4413 O O . ILE A 1 12 ? -6.614 -8.048 5.004 1.00 45.40 12 ILE A O 4
ATOM 4429 N N . LYS A 1 13 ? -7.291 -6.832 3.222 1.00 34.11 13 LYS A N 4
ATOM 4430 C CA . LYS A 1 13 ? -8.359 -6.123 3.920 1.00 12.35 13 LYS A CA 4
ATOM 4431 C C . LYS A 1 13 ? -7.788 -5.318 5.086 1.00 22.41 13 LYS A C 4
ATOM 4432 O O . LYS A 1 13 ? -8.063 -5.587 6.258 1.00 70.32 13 LYS A O 4
ATOM 4451 N N . SER A 1 14 ? -6.958 -4.345 4.742 1.00 43.05 14 SER A N 4
ATOM 4452 C CA . SER A 1 14 ? -6.351 -3.466 5.723 1.00 63.42 14 SER A CA 4
ATOM 4453 C C . SER A 1 14 ? -6.412 -2.026 5.234 1.00 62.11 14 SER A C 4
ATOM 4454 O O . SER A 1 14 ? -6.409 -1.773 4.028 1.00 54.01 14 SER A O 4
ATOM 4462 N N . LYS A 1 15 ? -6.465 -1.090 6.163 1.00 71.44 15 LYS A N 4
ATOM 4463 C CA . LYS A 1 15 ? -6.500 0.319 5.810 1.00 1.12 15 LYS A CA 4
ATOM 4464 C C . LYS A 1 15 ? -5.276 1.026 6.369 1.00 30.14 15 LYS A C 4
ATOM 4465 O O . LYS A 1 15 ? -5.130 1.184 7.583 1.00 64.52 15 LYS A O 4
ATOM 4484 N N . VAL A 1 16 ? -4.395 1.437 5.477 1.00 51.41 16 VAL A N 4
ATOM 4485 C CA . VAL A 1 16 ? -3.117 2.011 5.872 1.00 0.10 16 VAL A CA 4
ATOM 4486 C C . VAL A 1 16 ? -2.916 3.401 5.285 1.00 24.15 16 VAL A C 4
ATOM 4487 O O . VAL A 1 16 ? -3.655 3.834 4.398 1.00 64.51 16 VAL A O 4
ATOM 4500 N N . LYS A 1 17 ? -1.913 4.087 5.801 1.00 32.35 17 LYS A N 4
ATOM 4501 C CA . LYS A 1 17 ? -1.571 5.425 5.355 1.00 34.25 17 LYS A CA 4
ATOM 4502 C C . LYS A 1 17 ? -0.169 5.439 4.772 1.00 2.40 17 LYS A C 4
ATOM 4503 O O . LYS A 1 17 ? 0.714 4.724 5.245 1.00 61.33 17 LYS A O 4
ATOM 4522 N N . VAL A 1 18 ? 0.033 6.266 3.765 1.00 54.42 18 VAL A N 4
ATOM 4523 C CA . VAL A 1 18 ? 1.332 6.389 3.128 1.00 62.20 18 VAL A CA 4
ATOM 4524 C C . VAL A 1 18 ? 2.225 7.323 3.929 1.00 41.43 18 VAL A C 4
ATOM 4525 O O . VAL A 1 18 ? 2.109 8.547 3.825 1.00 32.03 18 VAL A O 4
ATOM 4538 N N . ILE A 1 19 ? 3.081 6.737 4.753 1.00 24.33 19 ILE A N 4
ATOM 4539 C CA . ILE A 1 19 ? 4.065 7.501 5.509 1.00 4.13 19 ILE A CA 4
ATOM 4540 C C . ILE A 1 19 ? 4.998 8.235 4.556 1.00 30.24 19 ILE A C 4
ATOM 4541 O O . ILE A 1 19 ? 5.243 9.436 4.700 1.00 42.43 19 ILE A O 4
ATOM 4557 N N . GLY A 1 20 ? 5.507 7.501 3.579 1.00 62.03 20 GLY A N 4
ATOM 4558 C CA . GLY A 1 20 ? 6.374 8.088 2.586 1.00 51.23 20 GLY A CA 4
ATOM 4559 C C . GLY A 1 20 ? 6.719 7.119 1.482 1.00 60.20 20 GLY A C 4
ATOM 4560 O O . GLY A 1 20 ? 6.594 5.901 1.638 1.00 45.44 20 GLY A O 4
ATOM 4564 N N . ILE A 1 21 ? 7.158 7.673 0.369 1.00 73.15 21 ILE A N 4
ATOM 4565 C CA . ILE A 1 21 ? 7.558 6.893 -0.787 1.00 1.41 21 ILE A CA 4
ATOM 4566 C C . ILE A 1 21 ? 9.079 6.738 -0.786 1.00 64.31 21 ILE A C 4
ATOM 4567 O O . ILE A 1 21 ? 9.778 7.520 -0.144 1.00 53.20 21 ILE A O 4
ATOM 4583 N N . VAL A 1 22 ? 9.585 5.719 -1.463 1.00 61.14 22 VAL A N 4
ATOM 4584 C CA . VAL A 1 22 ? 11.023 5.507 -1.572 1.00 23.14 22 VAL A CA 4
ATOM 4585 C C . VAL A 1 22 ? 11.521 5.964 -2.947 1.00 62.40 22 VAL A C 4
ATOM 4586 O O . VAL A 1 22 ? 11.492 5.205 -3.916 1.00 72.34 22 VAL A O 4
ATOM 4599 N N . PRO A 1 23 ? 11.910 7.248 -3.063 1.00 33.13 23 PRO A N 4
ATOM 4600 C CA . PRO A 1 23 ? 12.360 7.835 -4.328 1.00 12.55 23 PRO A CA 4
ATOM 4601 C C . PRO A 1 23 ? 13.653 7.204 -4.833 1.00 54.32 23 PRO A C 4
ATOM 4602 O O . PRO A 1 23 ? 14.307 6.446 -4.113 1.00 33.40 23 PRO A O 4
ATOM 4613 N N . GLU A 1 24 ? 14.012 7.538 -6.072 1.00 5.44 24 GLU A N 4
ATOM 4614 C CA . GLU A 1 24 ? 15.165 6.964 -6.750 1.00 50.13 24 GLU A CA 4
ATOM 4615 C C . GLU A 1 24 ? 14.999 5.462 -6.984 1.00 75.24 24 GLU A C 4
ATOM 4616 O O . GLU A 1 24 ? 15.927 4.783 -7.423 1.00 1.32 24 GLU A O 4
ATOM 4628 N N . SER A 1 25 ? 13.815 4.951 -6.694 1.00 63.23 25 SER A N 4
ATOM 4629 C CA . SER A 1 25 ? 13.456 3.603 -7.046 1.00 63.33 25 SER A CA 4
ATOM 4630 C C . SER A 1 25 ? 12.785 3.619 -8.412 1.00 75.14 25 SER A C 4
ATOM 4631 O O . SER A 1 25 ? 12.222 4.642 -8.816 1.00 53.35 25 SER A O 4
ATOM 4639 N N . LYS A 1 26 ? 12.857 2.509 -9.126 1.00 12.53 26 LYS A N 4
ATOM 4640 C CA . LYS A 1 26 ? 12.345 2.453 -10.486 1.00 43.44 26 LYS A CA 4
ATOM 4641 C C . LYS A 1 26 ? 10.823 2.531 -10.502 1.00 52.35 26 LYS A C 4
ATOM 4642 O O . LYS A 1 26 ? 10.241 3.298 -11.269 1.00 62.33 26 LYS A O 4
ATOM 4661 N N . VAL A 1 27 ? 10.181 1.765 -9.626 1.00 30.44 27 VAL A N 4
ATOM 4662 C CA . VAL A 1 27 ? 8.722 1.724 -9.585 1.00 23.51 27 VAL A CA 4
ATOM 4663 C C . VAL A 1 27 ? 8.165 2.954 -8.876 1.00 62.44 27 VAL A C 4
ATOM 4664 O O . VAL A 1 27 ? 6.957 3.184 -8.859 1.00 5.24 27 VAL A O 4
ATOM 4677 N N . ARG A 1 28 ? 9.065 3.749 -8.311 1.00 45.22 28 ARG A N 4
ATOM 4678 C CA . ARG A 1 28 ? 8.703 4.978 -7.613 1.00 60.44 28 ARG A CA 4
ATOM 4679 C C . ARG A 1 28 ? 7.919 5.927 -8.524 1.00 40.41 28 ARG A C 4
ATOM 4680 O O . ARG A 1 28 ? 6.989 6.599 -8.076 1.00 2.55 28 ARG A O 4
ATOM 4701 N N . ARG A 1 29 ? 8.284 5.966 -9.802 1.00 14.00 29 ARG A N 4
ATOM 4702 C CA . ARG A 1 29 ? 7.593 6.823 -10.762 1.00 30.11 29 ARG A CA 4
ATOM 4703 C C . ARG A 1 29 ? 6.167 6.326 -10.973 1.00 41.14 29 ARG A C 4
ATOM 4704 O O . ARG A 1 29 ? 5.227 7.114 -11.072 1.00 2.21 29 ARG A O 4
ATOM 4725 N N . LYS A 1 30 ? 6.025 5.009 -11.017 1.00 22.22 30 LYS A N 4
ATOM 4726 C CA . LYS A 1 30 ? 4.731 4.365 -11.192 1.00 51.35 30 LYS A CA 4
ATOM 4727 C C . LYS A 1 30 ? 3.819 4.689 -10.010 1.00 42.02 30 LYS A C 4
ATOM 4728 O O . LYS A 1 30 ? 2.662 5.064 -10.186 1.00 52.30 30 LYS A O 4
ATOM 4747 N N . ILE A 1 31 ? 4.369 4.557 -8.807 1.00 71.32 31 ILE A N 4
ATOM 4748 C CA . ILE A 1 31 ? 3.643 4.846 -7.569 1.00 24.13 31 ILE A CA 4
ATOM 4749 C C . ILE A 1 31 ? 3.121 6.286 -7.549 1.00 24.53 31 ILE A C 4
ATOM 4750 O O . ILE A 1 31 ? 1.950 6.532 -7.252 1.00 34.41 31 ILE A O 4
ATOM 4766 N N . MET A 1 32 ? 3.993 7.233 -7.878 1.00 44.51 32 MET A N 4
ATOM 4767 C CA . MET A 1 32 ? 3.614 8.644 -7.885 1.00 10.35 32 MET A CA 4
ATOM 4768 C C . MET A 1 32 ? 2.572 8.919 -8.961 1.00 40.31 32 MET A C 4
ATOM 4769 O O . MET A 1 32 ? 1.649 9.711 -8.762 1.00 54.25 32 MET A O 4
ATOM 4783 N N . ASP A 1 33 ? 2.716 8.246 -10.097 1.00 52.51 33 ASP A N 4
ATOM 4784 C CA . ASP A 1 33 ? 1.801 8.424 -11.220 1.00 42.53 33 ASP A CA 4
ATOM 4785 C C . ASP A 1 33 ? 0.426 7.855 -10.886 1.00 13.23 33 ASP A C 4
ATOM 4786 O O . ASP A 1 33 ? -0.596 8.354 -11.359 1.00 3.43 33 ASP A O 4
ATOM 4795 N N . MET A 1 34 ? 0.410 6.813 -10.057 1.00 34.22 34 MET A N 4
ATOM 4796 C CA . MET A 1 34 ? -0.835 6.213 -9.588 1.00 71.23 34 MET A CA 4
ATOM 4797 C C . MET A 1 34 ? -1.691 7.239 -8.859 1.00 63.13 34 MET A C 4
ATOM 4798 O O . MET A 1 34 ? -2.919 7.186 -8.911 1.00 45.24 34 MET A O 4
ATOM 4812 N N . GLY A 1 35 ? -1.035 8.179 -8.193 1.00 3.13 35 GLY A N 4
ATOM 4813 C CA . GLY A 1 35 ? -1.753 9.196 -7.453 1.00 23.10 35 GLY A CA 4
ATOM 4814 C C . GLY A 1 35 ? -1.320 9.263 -6.008 1.00 64.53 35 GLY A C 4
ATOM 4815 O O . GLY A 1 35 ? -1.857 10.046 -5.226 1.00 2.44 35 GLY A O 4
ATOM 4819 N N . ILE A 1 36 ? -0.351 8.436 -5.646 1.00 42.41 36 ILE A N 4
ATOM 4820 C CA . ILE A 1 36 ? 0.167 8.421 -4.290 1.00 4.33 36 ILE A CA 4
ATOM 4821 C C . ILE A 1 36 ? 1.237 9.488 -4.122 1.00 44.23 36 ILE A C 4
ATOM 4822 O O . ILE A 1 36 ? 2.134 9.622 -4.958 1.00 1.11 36 ILE A O 4
ATOM 4838 N N . VAL A 1 37 ? 1.133 10.246 -3.043 1.00 64.00 37 VAL A N 4
ATOM 4839 C CA . VAL A 1 37 ? 2.086 11.313 -2.761 1.00 12.23 37 VAL A CA 4
ATOM 4840 C C . VAL A 1 37 ? 2.632 11.199 -1.337 1.00 42.55 37 VAL A C 4
ATOM 4841 O O . VAL A 1 37 ? 3.773 10.783 -1.139 1.00 60.41 37 VAL A O 4
ATOM 4854 N N . ARG A 1 38 ? 1.818 11.564 -0.359 1.00 42.42 38 ARG A N 4
ATOM 4855 C CA . ARG A 1 38 ? 2.179 11.428 1.043 1.00 65.43 38 ARG A CA 4
ATOM 4856 C C . ARG A 1 38 ? 0.952 11.675 1.901 1.00 12.41 38 ARG A C 4
ATOM 4857 O O . ARG A 1 38 ? 0.161 12.579 1.620 1.00 34.22 38 ARG A O 4
ATOM 4878 N N . GLY A 1 39 ? 0.782 10.865 2.934 1.00 42.11 39 GLY A N 4
ATOM 4879 C CA . GLY A 1 39 ? -0.394 10.975 3.770 1.00 20.10 39 GLY A CA 4
ATOM 4880 C C . GLY A 1 39 ? -1.633 10.475 3.060 1.00 23.34 39 GLY A C 4
ATOM 4881 O O . GLY A 1 39 ? -2.756 10.775 3.459 1.00 41.53 39 GLY A O 4
ATOM 4885 N N . THR A 1 40 ? -1.418 9.718 1.996 1.00 24.42 40 THR A N 4
ATOM 4886 C CA . THR A 1 40 ? -2.507 9.156 1.222 1.00 12.10 40 THR A CA 4
ATOM 4887 C C . THR A 1 40 ? -3.029 7.890 1.900 1.00 52.14 40 THR A C 4
ATOM 4888 O O . THR A 1 40 ? -2.284 7.208 2.603 1.00 72.52 40 THR A O 4
ATOM 4899 N N . GLU A 1 41 ? -4.303 7.600 1.706 1.00 63.35 41 GLU A N 4
ATOM 4900 C CA . GLU A 1 41 ? -4.920 6.422 2.284 1.00 31.45 41 GLU A CA 4
ATOM 4901 C C . GLU A 1 41 ? -4.925 5.276 1.290 1.00 33.13 41 GLU A C 4
ATOM 4902 O O . GLU A 1 41 ? -5.289 5.450 0.125 1.00 24.35 41 GLU A O 4
ATOM 4914 N N . ILE A 1 42 ? -4.527 4.110 1.757 1.00 23.21 42 ILE A N 4
ATOM 4915 C CA . ILE A 1 42 ? -4.496 2.925 0.928 1.00 51.20 42 ILE A CA 4
ATOM 4916 C C . ILE A 1 42 ? -5.332 1.817 1.555 1.00 1.10 42 ILE A C 4
ATOM 4917 O O . ILE A 1 42 ? -5.042 1.347 2.658 1.00 5.04 42 ILE A O 4
ATOM 4933 N N . TYR A 1 43 ? -6.389 1.429 0.866 1.00 44.53 43 TYR A N 4
ATOM 4934 C CA . TYR A 1 43 ? -7.200 0.304 1.295 1.00 73.43 43 TYR A CA 4
ATOM 4935 C C . TYR A 1 43 ? -6.740 -0.957 0.581 1.00 30.10 43 TYR A C 4
ATOM 4936 O O . TYR A 1 43 ? -6.951 -1.110 -0.619 1.00 31.53 43 TYR A O 4
ATOM 4954 N N . ILE A 1 44 ? -6.092 -1.845 1.313 1.00 51.23 44 ILE A N 4
ATOM 4955 C CA . ILE A 1 44 ? -5.664 -3.113 0.753 1.00 71.35 44 ILE A CA 4
ATOM 4956 C C . ILE A 1 44 ? -6.867 -4.026 0.614 1.00 44.22 44 ILE A C 4
ATOM 4957 O O . ILE A 1 44 ? -7.384 -4.529 1.607 1.00 24.13 44 ILE A O 4
ATOM 4973 N N . GLU A 1 45 ? -7.328 -4.211 -0.613 1.00 13.45 45 GLU A N 4
ATOM 4974 C CA . GLU A 1 45 ? -8.483 -5.052 -0.863 1.00 72.10 45 GLU A CA 4
ATOM 4975 C C . GLU A 1 45 ? -8.081 -6.512 -0.703 1.00 4.43 45 GLU A C 4
ATOM 4976 O O . GLU A 1 45 ? -8.583 -7.217 0.174 1.00 62.44 45 GLU A O 4
ATOM 4988 N N . GLY A 1 46 ? -7.142 -6.951 -1.526 1.00 23.05 46 GLY A N 4
ATOM 4989 C CA . GLY A 1 46 ? -6.681 -8.318 -1.455 1.00 70.24 46 GLY A CA 4
ATOM 4990 C C . GLY A 1 46 ? -5.453 -8.551 -2.303 1.00 43.05 46 GLY A C 4
ATOM 4991 O O . GLY A 1 46 ? -5.133 -7.747 -3.182 1.00 1.12 46 GLY A O 4
ATOM 4995 N N . LYS A 1 47 ? -4.760 -9.644 -2.031 1.00 4.35 47 LYS A N 4
ATOM 4996 C CA . LYS A 1 47 ? -3.585 -10.025 -2.794 1.00 50.00 47 LYS A CA 4
ATOM 4997 C C . LYS A 1 47 ? -3.763 -11.441 -3.311 1.00 24.35 47 LYS A C 4
ATOM 4998 O O . LYS A 1 47 ? -4.492 -12.233 -2.713 1.00 70.35 47 LYS A O 4
ATOM 5017 N N . ALA A 1 48 ? -3.117 -11.754 -4.418 1.00 72.34 48 ALA A N 4
ATOM 5018 C CA . ALA A 1 48 ? -3.122 -13.115 -4.927 1.00 2.41 48 ALA A CA 4
ATOM 5019 C C . ALA A 1 48 ? -2.346 -14.020 -3.975 1.00 21.31 48 ALA A C 4
ATOM 5020 O O . ALA A 1 48 ? -1.501 -13.535 -3.223 1.00 53.42 48 ALA A O 4
ATOM 5027 N N . PRO A 1 49 ? -2.619 -15.340 -3.979 1.00 34.11 49 PRO A N 4
ATOM 5028 C CA . PRO A 1 49 ? -1.927 -16.298 -3.101 1.00 4.41 49 PRO A CA 4
ATOM 5029 C C . PRO A 1 49 ? -0.405 -16.184 -3.192 1.00 75.11 49 PRO A C 4
ATOM 5030 O O . PRO A 1 49 ? 0.299 -16.337 -2.193 1.00 64.22 49 PRO A O 4
ATOM 5041 N N . MET A 1 50 ? 0.088 -15.890 -4.390 1.00 43.31 50 MET A N 4
ATOM 5042 C CA . MET A 1 50 ? 1.520 -15.705 -4.629 1.00 24.13 50 MET A CA 4
ATOM 5043 C C . MET A 1 50 ? 2.054 -14.475 -3.884 1.00 51.12 50 MET A C 4
ATOM 5044 O O . MET A 1 50 ? 3.246 -14.379 -3.582 1.00 41.11 50 MET A O 4
ATOM 5058 N N . GLY A 1 51 ? 1.159 -13.551 -3.569 1.00 14.20 51 GLY A N 4
ATOM 5059 C CA . GLY A 1 51 ? 1.559 -12.289 -2.975 1.00 25.32 51 GLY A CA 4
ATOM 5060 C C . GLY A 1 51 ? 1.690 -11.212 -4.027 1.00 40.50 51 GLY A C 4
ATOM 5061 O O . GLY A 1 51 ? 1.972 -10.056 -3.725 1.00 14.02 51 GLY A O 4
ATOM 5065 N N . ASP A 1 52 ? 1.485 -11.615 -5.270 1.00 44.43 52 ASP A N 4
ATOM 5066 C CA . ASP A 1 52 ? 1.550 -10.717 -6.413 1.00 72.02 52 ASP A CA 4
ATOM 5067 C C . ASP A 1 52 ? 0.485 -11.124 -7.425 1.00 52.43 52 ASP A C 4
ATOM 5068 O O . ASP A 1 52 ? 0.343 -12.313 -7.732 1.00 5.11 52 ASP A O 4
ATOM 5077 N N . PRO A 1 53 ? -0.295 -10.166 -7.944 1.00 63.13 53 PRO A N 4
ATOM 5078 C CA . PRO A 1 53 ? -0.172 -8.751 -7.608 1.00 30.22 53 PRO A CA 4
ATOM 5079 C C . PRO A 1 53 ? -1.027 -8.345 -6.407 1.00 53.01 53 PRO A C 4
ATOM 5080 O O . PRO A 1 53 ? -1.784 -9.154 -5.857 1.00 22.54 53 PRO A O 4
ATOM 5091 N N . ILE A 1 54 ? -0.903 -7.087 -6.012 1.00 31.42 54 ILE A N 4
ATOM 5092 C CA . ILE A 1 54 ? -1.681 -6.543 -4.911 1.00 13.22 54 ILE A CA 4
ATOM 5093 C C . ILE A 1 54 ? -2.774 -5.629 -5.453 1.00 14.30 54 ILE A C 4
ATOM 5094 O O . ILE A 1 54 ? -2.510 -4.772 -6.299 1.00 3.52 54 ILE A O 4
ATOM 5110 N N . ALA A 1 55 ? -3.998 -5.831 -4.988 1.00 22.13 55 ALA A N 4
ATOM 5111 C CA . ALA A 1 55 ? -5.110 -4.979 -5.377 1.00 74.24 55 ALA A CA 4
ATOM 5112 C C . ALA A 1 55 ? -5.516 -4.080 -4.217 1.00 13.31 55 ALA A C 4
ATOM 5113 O O . ALA A 1 55 ? -5.990 -4.561 -3.186 1.00 34.21 55 ALA A O 4
ATOM 5120 N N . LEU A 1 56 ? -5.314 -2.783 -4.378 1.00 74.42 56 LEU A N 4
ATOM 5121 C CA . LEU A 1 56 ? -5.618 -1.826 -3.334 1.00 11.20 56 LEU A CA 4
ATOM 5122 C C . LEU A 1 56 ? -6.470 -0.683 -3.874 1.00 53.33 56 LEU A C 4
ATOM 5123 O O . LEU A 1 56 ? -6.685 -0.582 -5.077 1.00 74.23 56 LEU A O 4
ATOM 5139 N N . ARG A 1 57 ? -6.945 0.168 -2.980 1.00 14.24 57 ARG A N 4
ATOM 5140 C CA . ARG A 1 57 ? -7.749 1.322 -3.357 1.00 0.34 57 ARG A CA 4
ATOM 5141 C C . ARG A 1 57 ? -7.181 2.583 -2.710 1.00 14.44 57 ARG A C 4
ATOM 5142 O O . ARG A 1 57 ? -7.139 2.694 -1.482 1.00 45.04 57 ARG A O 4
ATOM 5163 N N . LEU A 1 58 ? -6.736 3.522 -3.533 1.00 14.23 58 LEU A N 4
ATOM 5164 C CA . LEU A 1 58 ? -6.130 4.751 -3.039 1.00 34.42 58 LEU A CA 4
ATOM 5165 C C . LEU A 1 58 ? -6.658 5.955 -3.808 1.00 22.24 58 LEU A C 4
ATOM 5166 O O . LEU A 1 58 ? -7.036 5.836 -4.973 1.00 62.34 58 LEU A O 4
ATOM 5182 N N . ARG A 1 59 ? -6.734 7.100 -3.123 1.00 35.24 59 ARG A N 4
ATOM 5183 C CA . ARG A 1 59 ? -7.187 8.372 -3.721 1.00 3.32 59 ARG A CA 4
ATOM 5184 C C . ARG A 1 59 ? -8.689 8.347 -4.061 1.00 54.01 59 ARG A C 4
ATOM 5185 O O . ARG A 1 59 ? -9.318 9.396 -4.205 1.00 11.23 59 ARG A O 4
ATOM 5206 N N . GLY A 1 60 ? -9.253 7.155 -4.166 1.00 14.33 60 GLY A N 4
ATOM 5207 C CA . GLY A 1 60 ? -10.662 7.011 -4.473 1.00 11.35 60 GLY A CA 4
ATOM 5208 C C . GLY A 1 60 ? -10.918 5.819 -5.371 1.00 21.12 60 GLY A C 4
ATOM 5209 O O . GLY A 1 60 ? -12.010 5.250 -5.376 1.00 41.24 60 GLY A O 4
ATOM 5213 N N . TYR A 1 61 ? -9.896 5.427 -6.115 1.00 20.45 61 TYR A N 4
ATOM 5214 C CA . TYR A 1 61 ? -10.009 4.326 -7.059 1.00 51.40 61 TYR A CA 4
ATOM 5215 C C . TYR A 1 61 ? -9.118 3.162 -6.662 1.00 51.31 61 TYR A C 4
ATOM 5216 O O . TYR A 1 61 ? -8.142 3.329 -5.931 1.00 52.34 61 TYR A O 4
ATOM 5234 N N . SER A 1 62 ? -9.473 1.985 -7.130 1.00 3.10 62 SER A N 4
ATOM 5235 C CA . SER A 1 62 ? -8.673 0.800 -6.892 1.00 44.31 62 SER A CA 4
ATOM 5236 C C . SER A 1 62 ? -7.710 0.567 -8.047 1.00 44.11 62 SER A C 4
ATOM 5237 O O . SER A 1 62 ? -8.016 0.869 -9.202 1.00 55.05 62 SER A O 4
ATOM 5245 N N . LEU A 1 63 ? -6.551 0.031 -7.715 1.00 1.14 63 LEU A N 4
ATOM 5246 C CA . LEU A 1 63 ? -5.515 -0.275 -8.689 1.00 11.41 63 LEU A CA 4
ATOM 5247 C C . LEU A 1 63 ? -4.785 -1.545 -8.275 1.00 3.31 63 LEU A C 4
ATOM 5248 O O . LEU A 1 63 ? -4.840 -1.950 -7.112 1.00 25.11 63 LEU A O 4
ATOM 5264 N N . SER A 1 64 ? -4.111 -2.176 -9.220 1.00 13.10 64 SER A N 4
ATOM 5265 C CA . SER A 1 64 ? -3.327 -3.359 -8.920 1.00 11.54 64 SER A CA 4
ATOM 5266 C C . SER A 1 64 ? -1.866 -3.101 -9.247 1.00 31.41 64 SER A C 4
ATOM 5267 O O . SER A 1 64 ? -1.537 -2.650 -10.345 1.00 13.12 64 SER A O 4
ATOM 5275 N N . LEU A 1 65 ? -0.997 -3.366 -8.288 1.00 3.04 65 LEU A N 4
ATOM 5276 C CA . LEU A 1 65 ? 0.425 -3.125 -8.467 1.00 54.35 65 LEU A CA 4
ATOM 5277 C C . LEU A 1 65 ? 1.239 -4.379 -8.175 1.00 44.34 65 LEU A C 4
ATOM 5278 O O . LEU A 1 65 ? 0.725 -5.351 -7.616 1.00 64.21 65 LEU A O 4
ATOM 5294 N N . ARG A 1 66 ? 2.505 -4.343 -8.566 1.00 31.43 66 ARG A N 4
ATOM 5295 C CA . ARG A 1 66 ? 3.407 -5.458 -8.382 1.00 21.12 66 ARG A CA 4
ATOM 5296 C C . ARG A 1 66 ? 3.932 -5.511 -6.955 1.00 24.14 66 ARG A C 4
ATOM 5297 O O . ARG A 1 66 ? 3.859 -4.529 -6.211 1.00 2.33 66 ARG A O 4
ATOM 5318 N N . LYS A 1 67 ? 4.473 -6.664 -6.591 1.00 44.02 67 LYS A N 4
ATOM 5319 C CA . LYS A 1 67 ? 5.136 -6.841 -5.306 1.00 32.11 67 LYS A CA 4
ATOM 5320 C C . LYS A 1 67 ? 6.329 -5.886 -5.196 1.00 50.44 67 LYS A C 4
ATOM 5321 O O . LYS A 1 67 ? 6.772 -5.545 -4.098 1.00 11.14 67 LYS A O 4
ATOM 5340 N N . SER A 1 68 ? 6.829 -5.448 -6.349 1.00 73.12 68 SER A N 4
ATOM 5341 C CA . SER A 1 68 ? 7.915 -4.481 -6.404 1.00 45.03 68 SER A CA 4
ATOM 5342 C C . SER A 1 68 ? 7.470 -3.126 -5.854 1.00 62.41 68 SER A C 4
ATOM 5343 O O . SER A 1 68 ? 8.135 -2.556 -4.989 1.00 14.14 68 SER A O 4
ATOM 5351 N N . GLU A 1 69 ? 6.341 -2.613 -6.349 1.00 12.03 69 GLU A N 4
ATOM 5352 C CA . GLU A 1 69 ? 5.775 -1.373 -5.825 1.00 52.34 69 GLU A CA 4
ATOM 5353 C C . GLU A 1 69 ? 5.492 -1.508 -4.334 1.00 11.51 69 GLU A C 4
ATOM 5354 O O . GLU A 1 69 ? 5.755 -0.597 -3.554 1.00 52.22 69 GLU A O 4
ATOM 5366 N N . ALA A 1 70 ? 4.979 -2.669 -3.945 1.00 23.24 70 ALA A N 4
ATOM 5367 C CA . ALA A 1 70 ? 4.682 -2.959 -2.548 1.00 61.21 70 ALA A CA 4
ATOM 5368 C C . ALA A 1 70 ? 5.948 -2.926 -1.686 1.00 20.21 70 ALA A C 4
ATOM 5369 O O . ALA A 1 70 ? 5.881 -2.773 -0.466 1.00 43.11 70 ALA A O 4
ATOM 5376 N N . LYS A 1 71 ? 7.095 -3.095 -2.323 1.00 31.25 71 LYS A N 4
ATOM 5377 C CA . LYS A 1 71 ? 8.374 -3.076 -1.628 1.00 3.31 71 LYS A CA 4
ATOM 5378 C C . LYS A 1 71 ? 8.860 -1.638 -1.432 1.00 23.11 71 LYS A C 4
ATOM 5379 O O . LYS A 1 71 ? 9.510 -1.324 -0.436 1.00 32.32 71 LYS A O 4
ATOM 5398 N N . ASP A 1 72 ? 8.530 -0.763 -2.376 1.00 23.01 72 ASP A N 4
ATOM 5399 C CA . ASP A 1 72 ? 9.016 0.612 -2.348 1.00 31.02 72 ASP A CA 4
ATOM 5400 C C . ASP A 1 72 ? 8.001 1.572 -1.735 1.00 42.02 72 ASP A C 4
ATOM 5401 O O . ASP A 1 72 ? 8.176 2.791 -1.786 1.00 73.03 72 ASP A O 4
ATOM 5410 N N . ILE A 1 73 ? 6.945 1.026 -1.156 1.00 23.12 73 ILE A N 4
ATOM 5411 C CA . ILE A 1 73 ? 5.969 1.833 -0.444 1.00 72.33 73 ILE A CA 4
ATOM 5412 C C . ILE A 1 73 ? 6.005 1.511 1.045 1.00 1.41 73 ILE A C 4
ATOM 5413 O O . ILE A 1 73 ? 5.809 0.362 1.442 1.00 24.34 73 ILE A O 4
ATOM 5429 N N . LEU A 1 74 ? 6.280 2.522 1.857 1.00 64.10 74 LEU A N 4
ATOM 5430 C CA . LEU A 1 74 ? 6.311 2.357 3.299 1.00 70.41 74 LEU A CA 4
ATOM 5431 C C . LEU A 1 74 ? 5.068 2.983 3.921 1.00 1.34 74 LEU A C 4
ATOM 5432 O O . LEU A 1 74 ? 4.808 4.179 3.756 1.00 52.11 74 LEU A O 4
ATOM 5448 N N . VAL A 1 75 ? 4.302 2.171 4.629 1.00 54.11 75 VAL A N 4
ATOM 5449 C CA . VAL A 1 75 ? 3.024 2.606 5.175 1.00 13.22 75 VAL A CA 4
ATOM 5450 C C . VAL A 1 75 ? 2.877 2.216 6.639 1.00 31.30 75 VAL A C 4
ATOM 5451 O O . VAL A 1 75 ? 3.732 1.535 7.206 1.00 65.42 75 VAL A O 4
ATOM 5464 N N . GLU A 1 76 ? 1.788 2.674 7.240 1.00 30.30 76 GLU A N 4
ATOM 5465 C CA . GLU A 1 76 ? 1.436 2.314 8.604 1.00 52.41 76 GLU A CA 4
ATOM 5466 C C . GLU A 1 76 ? -0.078 2.169 8.701 1.00 11.10 76 GLU A C 4
ATOM 5467 O O . GLU A 1 76 ? -0.817 2.879 8.017 1.00 4.33 76 GLU A O 4
ATOM 5479 N N . VAL A 1 77 ? -0.540 1.234 9.520 1.00 24.00 77 VAL A N 4
ATOM 5480 C CA . VAL A 1 77 ? -1.964 0.971 9.637 1.00 5.42 77 VAL A CA 4
ATOM 5481 C C . VAL A 1 77 ? -2.664 2.110 10.381 1.00 35.30 77 VAL A C 4
ATOM 5482 O O . VAL A 1 77 ? -2.125 2.669 11.336 1.00 71.34 77 VAL A O 4
ATOM 5495 N N . LEU A 1 78 ? -3.860 2.458 9.924 1.00 30.13 78 LEU A N 4
ATOM 5496 C CA . LEU A 1 78 ? -4.617 3.556 10.517 1.00 60.13 78 LEU A CA 4
ATOM 5497 C C . LEU A 1 78 ? -5.435 3.089 11.711 1.00 13.12 78 LEU A C 4
ATOM 5498 O O . LEU A 1 78 ? -6.149 3.875 12.336 1.00 1.04 78 LEU A O 4
ATOM 5514 N N . LEU A 1 79 ? -5.335 1.807 12.007 1.00 40.42 79 LEU A N 4
ATOM 5515 C CA . LEU A 1 79 ? -6.016 1.213 13.139 1.00 44.43 79 LEU A CA 4
ATOM 5516 C C . LEU A 1 79 ? -5.350 1.649 14.441 1.00 43.40 79 LEU A C 4
ATOM 5517 O O . LEU A 1 79 ? -4.410 1.004 14.908 1.00 64.50 79 LEU A O 4
ATOM 5533 N N . GLU A 1 80 ? -5.839 2.762 14.989 1.00 63.21 80 GLU A N 4
ATOM 5534 C CA . GLU A 1 80 ? -5.347 3.320 16.249 1.00 74.55 80 GLU A CA 4
ATOM 5535 C C . GLU A 1 80 ? -3.923 3.861 16.095 1.00 31.02 80 GLU A C 4
ATOM 5536 O O . GLU A 1 80 ? -2.991 3.134 15.767 1.00 44.41 80 GLU A O 4
ATOM 5548 N N . HIS A 1 81 ? -3.759 5.153 16.354 1.00 42.44 81 HIS A N 4
ATOM 5549 C CA . HIS A 1 81 ? -2.467 5.818 16.184 1.00 60.35 81 HIS A CA 4
ATOM 5550 C C . HIS A 1 81 ? -1.586 5.618 17.414 1.00 34.24 81 HIS A C 4
ATOM 5551 O O . HIS A 1 81 ? -0.808 6.497 17.792 1.00 24.12 81 HIS A O 4
ATOM 5566 N N . HIS A 1 82 ? -1.697 4.449 18.020 1.00 72.44 82 HIS A N 4
ATOM 5567 C CA . HIS A 1 82 ? -0.891 4.100 19.170 1.00 11.42 82 HIS A CA 4
ATOM 5568 C C . HIS A 1 82 ? -0.383 2.677 19.012 1.00 35.11 82 HIS A C 4
ATOM 5569 O O . HIS A 1 82 ? -1.168 1.743 18.862 1.00 41.10 82 HIS A O 4
ATOM 5584 N N . HIS A 1 83 ? 0.926 2.512 19.032 1.00 40.35 83 HIS A N 4
ATOM 5585 C CA . HIS A 1 83 ? 1.526 1.206 18.809 1.00 2.42 83 HIS A CA 4
ATOM 5586 C C . HIS A 1 83 ? 1.678 0.427 20.107 1.00 1.43 83 HIS A C 4
ATOM 5587 O O . HIS A 1 83 ? 2.562 0.704 20.923 1.00 45.52 83 HIS A O 4
ATOM 5602 N N . HIS A 1 84 ? 0.801 -0.546 20.290 1.00 13.22 84 HIS A N 4
ATOM 5603 C CA . HIS A 1 84 ? 0.875 -1.450 21.425 1.00 1.43 84 HIS A CA 4
ATOM 5604 C C . HIS A 1 84 ? 1.783 -2.630 21.070 1.00 53.11 84 HIS A C 4
ATOM 5605 O O . HIS A 1 84 ? 1.317 -3.729 20.778 1.00 14.24 84 HIS A O 4
ATOM 5620 N N . HIS A 1 85 ? 3.088 -2.374 21.072 1.00 4.32 85 HIS A N 4
ATOM 5621 C CA . HIS A 1 85 ? 4.071 -3.362 20.615 1.00 30.43 85 HIS A CA 4
ATOM 5622 C C . HIS A 1 85 ? 4.356 -4.426 21.677 1.00 2.35 85 HIS A C 4
ATOM 5623 O O . HIS A 1 85 ? 5.116 -5.363 21.441 1.00 2.12 85 HIS A O 4
ATOM 5638 N N . HIS A 1 86 ? 3.750 -4.276 22.843 1.00 75.31 86 HIS A N 4
ATOM 5639 C CA . HIS A 1 86 ? 3.824 -5.295 23.881 1.00 14.12 86 HIS A CA 4
ATOM 5640 C C . HIS A 1 86 ? 2.489 -5.398 24.592 1.00 54.31 86 HIS A C 4
ATOM 5641 O O . HIS A 1 86 ? 1.632 -6.176 24.129 1.00 37.22 86 HIS A O 4
ATOM 5657 N N . MET A 1 1 ? 5.960 6.925 17.840 1.00 54.21 1 MET A N 5
ATOM 5658 C CA . MET A 1 1 ? 7.204 6.248 17.413 1.00 21.25 1 MET A CA 5
ATOM 5659 C C . MET A 1 1 ? 7.108 5.876 15.943 1.00 33.42 1 MET A C 5
ATOM 5660 O O . MET A 1 1 ? 6.060 5.429 15.483 1.00 61.03 1 MET A O 5
ATOM 5676 N N . THR A 1 2 ? 8.196 6.063 15.209 1.00 43.43 2 THR A N 5
ATOM 5677 C CA . THR A 1 2 ? 8.206 5.778 13.784 1.00 75.41 2 THR A CA 5
ATOM 5678 C C . THR A 1 2 ? 8.362 4.282 13.521 1.00 1.25 2 THR A C 5
ATOM 5679 O O . THR A 1 2 ? 9.441 3.717 13.702 1.00 71.04 2 THR A O 5
ATOM 5690 N N . LYS A 1 3 ? 7.274 3.645 13.123 1.00 41.42 3 LYS A N 5
ATOM 5691 C CA . LYS A 1 3 ? 7.306 2.250 12.721 1.00 40.20 3 LYS A CA 5
ATOM 5692 C C . LYS A 1 3 ? 6.435 2.053 11.491 1.00 74.42 3 LYS A C 5
ATOM 5693 O O . LYS A 1 3 ? 5.241 2.342 11.519 1.00 13.43 3 LYS A O 5
ATOM 5712 N N . GLY A 1 4 ? 7.033 1.586 10.415 1.00 74.34 4 GLY A N 5
ATOM 5713 C CA . GLY A 1 4 ? 6.289 1.385 9.193 1.00 51.12 4 GLY A CA 5
ATOM 5714 C C . GLY A 1 4 ? 6.706 0.124 8.473 1.00 22.22 4 GLY A C 5
ATOM 5715 O O . GLY A 1 4 ? 7.878 -0.257 8.502 1.00 20.25 4 GLY A O 5
ATOM 5719 N N . ILE A 1 5 ? 5.753 -0.526 7.832 1.00 1.03 5 ILE A N 5
ATOM 5720 C CA . ILE A 1 5 ? 6.026 -1.736 7.080 1.00 72.23 5 ILE A CA 5
ATOM 5721 C C . ILE A 1 5 ? 5.891 -1.458 5.594 1.00 61.53 5 ILE A C 5
ATOM 5722 O O . ILE A 1 5 ? 5.420 -0.390 5.197 1.00 3.12 5 ILE A O 5
ATOM 5738 N N . GLY A 1 6 ? 6.309 -2.407 4.777 1.00 65.23 6 GLY A N 5
ATOM 5739 C CA . GLY A 1 6 ? 6.157 -2.253 3.352 1.00 42.23 6 GLY A CA 5
ATOM 5740 C C . GLY A 1 6 ? 4.737 -2.534 2.918 1.00 11.33 6 GLY A C 5
ATOM 5741 O O . GLY A 1 6 ? 3.996 -3.222 3.621 1.00 22.01 6 GLY A O 5
ATOM 5745 N N . LEU A 1 7 ? 4.359 -2.014 1.761 1.00 20.51 7 LEU A N 5
ATOM 5746 C CA . LEU A 1 7 ? 2.995 -2.146 1.268 1.00 22.34 7 LEU A CA 5
ATOM 5747 C C . LEU A 1 7 ? 2.658 -3.605 0.956 1.00 21.03 7 LEU A C 5
ATOM 5748 O O . LEU A 1 7 ? 1.489 -3.976 0.871 1.00 54.21 7 LEU A O 5
ATOM 5764 N N . ASN A 1 8 ? 3.683 -4.436 0.803 1.00 30.44 8 ASN A N 5
ATOM 5765 C CA . ASN A 1 8 ? 3.477 -5.847 0.511 1.00 35.41 8 ASN A CA 5
ATOM 5766 C C . ASN A 1 8 ? 3.440 -6.679 1.791 1.00 53.21 8 ASN A C 5
ATOM 5767 O O . ASN A 1 8 ? 3.271 -7.898 1.746 1.00 51.41 8 ASN A O 5
ATOM 5778 N N . GLU A 1 9 ? 3.592 -6.015 2.932 1.00 1.33 9 GLU A N 5
ATOM 5779 C CA . GLU A 1 9 ? 3.604 -6.686 4.220 1.00 2.24 9 GLU A CA 5
ATOM 5780 C C . GLU A 1 9 ? 2.297 -6.447 4.963 1.00 2.44 9 GLU A C 5
ATOM 5781 O O . GLU A 1 9 ? 2.143 -6.847 6.118 1.00 53.21 9 GLU A O 5
ATOM 5793 N N . VAL A 1 10 ? 1.352 -5.803 4.295 1.00 33.20 10 VAL A N 5
ATOM 5794 C CA . VAL A 1 10 ? 0.101 -5.416 4.927 1.00 53.51 10 VAL A CA 5
ATOM 5795 C C . VAL A 1 10 ? -0.940 -6.532 4.809 1.00 3.10 10 VAL A C 5
ATOM 5796 O O . VAL A 1 10 ? -0.858 -7.385 3.925 1.00 32.14 10 VAL A O 5
ATOM 5809 N N . GLU A 1 11 ? -1.912 -6.507 5.708 1.00 43.22 11 GLU A N 5
ATOM 5810 C CA . GLU A 1 11 ? -2.983 -7.492 5.733 1.00 65.20 11 GLU A CA 5
ATOM 5811 C C . GLU A 1 11 ? -4.249 -6.906 5.125 1.00 32.34 11 GLU A C 5
ATOM 5812 O O . GLU A 1 11 ? -4.374 -5.690 4.981 1.00 50.43 11 GLU A O 5
ATOM 5824 N N . ILE A 1 12 ? -5.188 -7.774 4.798 1.00 11.32 12 ILE A N 5
ATOM 5825 C CA . ILE A 1 12 ? -6.431 -7.363 4.156 1.00 25.44 12 ILE A CA 5
ATOM 5826 C C . ILE A 1 12 ? -7.379 -6.711 5.158 1.00 63.11 12 ILE A C 5
ATOM 5827 O O . ILE A 1 12 ? -7.154 -6.773 6.370 1.00 4.00 12 ILE A O 5
ATOM 5843 N N . LYS A 1 13 ? -8.416 -6.052 4.633 1.00 72.32 13 LYS A N 5
ATOM 5844 C CA . LYS A 1 13 ? -9.464 -5.434 5.451 1.00 4.14 13 LYS A CA 5
ATOM 5845 C C . LYS A 1 13 ? -8.914 -4.280 6.281 1.00 13.23 13 LYS A C 5
ATOM 5846 O O . LYS A 1 13 ? -9.604 -3.733 7.143 1.00 13.11 13 LYS A O 5
ATOM 5865 N N . SER A 1 14 ? -7.683 -3.898 6.004 1.00 12.24 14 SER A N 5
ATOM 5866 C CA . SER A 1 14 ? -7.025 -2.867 6.774 1.00 71.02 14 SER A CA 5
ATOM 5867 C C . SER A 1 14 ? -6.821 -1.617 5.938 1.00 33.34 14 SER A C 5
ATOM 5868 O O . SER A 1 14 ? -6.644 -1.691 4.720 1.00 13.43 14 SER A O 5
ATOM 5876 N N . LYS A 1 15 ? -6.860 -0.474 6.595 1.00 23.14 15 LYS A N 5
ATOM 5877 C CA . LYS A 1 15 ? -6.590 0.789 5.939 1.00 3.23 15 LYS A CA 5
ATOM 5878 C C . LYS A 1 15 ? -5.215 1.289 6.348 1.00 33.14 15 LYS A C 5
ATOM 5879 O O . LYS A 1 15 ? -4.924 1.428 7.539 1.00 22.22 15 LYS A O 5
ATOM 5898 N N . VAL A 1 16 ? -4.370 1.535 5.365 1.00 31.32 16 VAL A N 5
ATOM 5899 C CA . VAL A 1 16 ? -3.033 2.035 5.621 1.00 31.43 16 VAL A CA 5
ATOM 5900 C C . VAL A 1 16 ? -2.835 3.387 4.964 1.00 72.33 16 VAL A C 5
ATOM 5901 O O . VAL A 1 16 ? -3.654 3.825 4.160 1.00 4.13 16 VAL A O 5
ATOM 5914 N N . LYS A 1 17 ? -1.760 4.048 5.330 1.00 11.32 17 LYS A N 5
ATOM 5915 C CA . LYS A 1 17 ? -1.454 5.355 4.796 1.00 24.25 17 LYS A CA 5
ATOM 5916 C C . LYS A 1 17 ? -0.002 5.417 4.383 1.00 3.24 17 LYS A C 5
ATOM 5917 O O . LYS A 1 17 ? 0.871 4.866 5.056 1.00 73.42 17 LYS A O 5
ATOM 5936 N N . VAL A 1 18 ? 0.240 6.079 3.277 1.00 61.13 18 VAL A N 5
ATOM 5937 C CA . VAL A 1 18 ? 1.577 6.175 2.724 1.00 64.23 18 VAL A CA 5
ATOM 5938 C C . VAL A 1 18 ? 2.400 7.178 3.513 1.00 51.11 18 VAL A C 5
ATOM 5939 O O . VAL A 1 18 ? 2.298 8.390 3.296 1.00 70.31 18 VAL A O 5
ATOM 5952 N N . ILE A 1 19 ? 3.168 6.665 4.467 1.00 13.50 19 ILE A N 5
ATOM 5953 C CA . ILE A 1 19 ? 4.100 7.487 5.229 1.00 43.43 19 ILE A CA 5
ATOM 5954 C C . ILE A 1 19 ? 5.068 8.170 4.283 1.00 62.34 19 ILE A C 5
ATOM 5955 O O . ILE A 1 19 ? 5.273 9.383 4.348 1.00 1.13 19 ILE A O 5
ATOM 5971 N N . GLY A 1 20 ? 5.653 7.380 3.399 1.00 42.24 20 GLY A N 5
ATOM 5972 C CA . GLY A 1 20 ? 6.592 7.912 2.448 1.00 33.32 20 GLY A CA 5
ATOM 5973 C C . GLY A 1 20 ? 7.025 6.890 1.426 1.00 62.23 20 GLY A C 5
ATOM 5974 O O . GLY A 1 20 ? 6.810 5.688 1.596 1.00 0.13 20 GLY A O 5
ATOM 5978 N N . ILE A 1 21 ? 7.621 7.385 0.360 1.00 53.50 21 ILE A N 5
ATOM 5979 C CA . ILE A 1 21 ? 8.173 6.544 -0.683 1.00 54.40 21 ILE A CA 5
ATOM 5980 C C . ILE A 1 21 ? 9.589 6.135 -0.285 1.00 22.41 21 ILE A C 5
ATOM 5981 O O . ILE A 1 21 ? 10.200 6.778 0.567 1.00 34.11 21 ILE A O 5
ATOM 5997 N N . VAL A 1 22 ? 10.088 5.058 -0.867 1.00 60.50 22 VAL A N 5
ATOM 5998 C CA . VAL A 1 22 ? 11.435 4.583 -0.582 1.00 2.10 22 VAL A CA 5
ATOM 5999 C C . VAL A 1 22 ? 12.383 5.023 -1.698 1.00 0.44 22 VAL A C 5
ATOM 6000 O O . VAL A 1 22 ? 12.489 4.362 -2.733 1.00 44.53 22 VAL A O 5
ATOM 6013 N N . PRO A 1 23 ? 13.018 6.205 -1.518 1.00 61.30 23 PRO A N 5
ATOM 6014 C CA . PRO A 1 23 ? 13.851 6.863 -2.541 1.00 34.42 23 PRO A CA 5
ATOM 6015 C C . PRO A 1 23 ? 14.892 5.947 -3.180 1.00 33.10 23 PRO A C 5
ATOM 6016 O O . PRO A 1 23 ? 15.153 4.840 -2.695 1.00 1.45 23 PRO A O 5
ATOM 6027 N N . GLU A 1 24 ? 15.499 6.450 -4.260 1.00 73.43 24 GLU A N 5
ATOM 6028 C CA . GLU A 1 24 ? 16.415 5.673 -5.095 1.00 34.04 24 GLU A CA 5
ATOM 6029 C C . GLU A 1 24 ? 15.640 4.556 -5.790 1.00 11.23 24 GLU A C 5
ATOM 6030 O O . GLU A 1 24 ? 16.204 3.570 -6.275 1.00 40.13 24 GLU A O 5
ATOM 6042 N N . SER A 1 25 ? 14.331 4.752 -5.852 1.00 25.24 25 SER A N 5
ATOM 6043 C CA . SER A 1 25 ? 13.424 3.814 -6.478 1.00 10.00 25 SER A CA 5
ATOM 6044 C C . SER A 1 25 ? 13.368 4.057 -7.976 1.00 25.32 25 SER A C 5
ATOM 6045 O O . SER A 1 25 ? 13.578 5.178 -8.442 1.00 2.01 25 SER A O 5
ATOM 6053 N N . LYS A 1 26 ? 13.081 3.008 -8.720 1.00 44.22 26 LYS A N 5
ATOM 6054 C CA . LYS A 1 26 ? 12.948 3.112 -10.161 1.00 63.21 26 LYS A CA 5
ATOM 6055 C C . LYS A 1 26 ? 11.476 3.224 -10.519 1.00 14.01 26 LYS A C 5
ATOM 6056 O O . LYS A 1 26 ? 11.111 3.762 -11.566 1.00 65.20 26 LYS A O 5
ATOM 6075 N N . VAL A 1 27 ? 10.629 2.734 -9.621 1.00 0.44 27 VAL A N 5
ATOM 6076 C CA . VAL A 1 27 ? 9.190 2.819 -9.806 1.00 62.42 27 VAL A CA 5
ATOM 6077 C C . VAL A 1 27 ? 8.610 4.012 -9.051 1.00 11.53 27 VAL A C 5
ATOM 6078 O O . VAL A 1 27 ? 7.436 4.326 -9.202 1.00 22.44 27 VAL A O 5
ATOM 6091 N N . ARG A 1 28 ? 9.441 4.668 -8.238 1.00 12.24 28 ARG A N 5
ATOM 6092 C CA . ARG A 1 28 ? 9.045 5.882 -7.515 1.00 30.01 28 ARG A CA 5
ATOM 6093 C C . ARG A 1 28 ? 8.324 6.885 -8.424 1.00 63.20 28 ARG A C 5
ATOM 6094 O O . ARG A 1 28 ? 7.254 7.389 -8.080 1.00 70.23 28 ARG A O 5
ATOM 6115 N N . ARG A 1 29 ? 8.898 7.146 -9.592 1.00 4.10 29 ARG A N 5
ATOM 6116 C CA . ARG A 1 29 ? 8.327 8.121 -10.519 1.00 13.24 29 ARG A CA 5
ATOM 6117 C C . ARG A 1 29 ? 7.029 7.587 -11.123 1.00 42.14 29 ARG A C 5
ATOM 6118 O O . ARG A 1 29 ? 6.127 8.353 -11.465 1.00 61.23 29 ARG A O 5
ATOM 6139 N N . LYS A 1 30 ? 6.940 6.265 -11.222 1.00 43.34 30 LYS A N 5
ATOM 6140 C CA . LYS A 1 30 ? 5.759 5.595 -11.754 1.00 50.40 30 LYS A CA 5
ATOM 6141 C C . LYS A 1 30 ? 4.614 5.654 -10.744 1.00 12.51 30 LYS A C 5
ATOM 6142 O O . LYS A 1 30 ? 3.485 6.000 -11.082 1.00 25.24 30 LYS A O 5
ATOM 6161 N N . ILE A 1 31 ? 4.928 5.308 -9.504 1.00 32.14 31 ILE A N 5
ATOM 6162 C CA . ILE A 1 31 ? 3.951 5.298 -8.419 1.00 0.53 31 ILE A CA 5
ATOM 6163 C C . ILE A 1 31 ? 3.360 6.690 -8.195 1.00 53.10 31 ILE A C 5
ATOM 6164 O O . ILE A 1 31 ? 2.149 6.838 -8.011 1.00 51.35 31 ILE A O 5
ATOM 6180 N N . MET A 1 32 ? 4.211 7.710 -8.238 1.00 60.33 32 MET A N 5
ATOM 6181 C CA . MET A 1 32 ? 3.756 9.085 -8.079 1.00 3.53 32 MET A CA 5
ATOM 6182 C C . MET A 1 32 ? 2.865 9.494 -9.249 1.00 34.01 32 MET A C 5
ATOM 6183 O O . MET A 1 32 ? 1.958 10.313 -9.098 1.00 32.24 32 MET A O 5
ATOM 6197 N N . ASP A 1 33 ? 3.127 8.904 -10.413 1.00 31.55 33 ASP A N 5
ATOM 6198 C CA . ASP A 1 33 ? 2.324 9.156 -11.606 1.00 13.12 33 ASP A CA 5
ATOM 6199 C C . ASP A 1 33 ? 0.945 8.521 -11.455 1.00 54.12 33 ASP A C 5
ATOM 6200 O O . ASP A 1 33 ? -0.053 9.047 -11.952 1.00 2.00 33 ASP A O 5
ATOM 6209 N N . MET A 1 34 ? 0.898 7.391 -10.752 1.00 61.25 34 MET A N 5
ATOM 6210 C CA . MET A 1 34 ? -0.361 6.706 -10.459 1.00 72.11 34 MET A CA 5
ATOM 6211 C C . MET A 1 34 ? -1.257 7.586 -9.597 1.00 53.02 34 MET A C 5
ATOM 6212 O O . MET A 1 34 ? -2.484 7.495 -9.657 1.00 50.22 34 MET A O 5
ATOM 6226 N N . GLY A 1 35 ? -0.630 8.438 -8.794 1.00 64.44 35 GLY A N 5
ATOM 6227 C CA . GLY A 1 35 ? -1.370 9.331 -7.931 1.00 42.15 35 GLY A CA 5
ATOM 6228 C C . GLY A 1 35 ? -1.078 9.090 -6.468 1.00 25.01 35 GLY A C 5
ATOM 6229 O O . GLY A 1 35 ? -1.694 9.704 -5.596 1.00 74.44 35 GLY A O 5
ATOM 6233 N N . ILE A 1 36 ? -0.136 8.198 -6.192 1.00 14.51 36 ILE A N 5
ATOM 6234 C CA . ILE A 1 36 ? 0.228 7.878 -4.822 1.00 35.22 36 ILE A CA 5
ATOM 6235 C C . ILE A 1 36 ? 1.351 8.786 -4.345 1.00 11.51 36 ILE A C 5
ATOM 6236 O O . ILE A 1 36 ? 2.394 8.899 -4.992 1.00 2.23 36 ILE A O 5
ATOM 6252 N N . VAL A 1 37 ? 1.120 9.430 -3.218 1.00 34.43 37 VAL A N 5
ATOM 6253 C CA . VAL A 1 37 ? 2.074 10.370 -2.643 1.00 15.54 37 VAL A CA 5
ATOM 6254 C C . VAL A 1 37 ? 2.106 10.228 -1.124 1.00 65.32 37 VAL A C 5
ATOM 6255 O O . VAL A 1 37 ? 1.415 9.377 -0.560 1.00 42.01 37 VAL A O 5
ATOM 6268 N N . ARG A 1 38 ? 2.900 11.059 -0.460 1.00 43.53 38 ARG A N 5
ATOM 6269 C CA . ARG A 1 38 ? 2.958 11.045 0.996 1.00 42.24 38 ARG A CA 5
ATOM 6270 C C . ARG A 1 38 ? 1.663 11.579 1.580 1.00 53.14 38 ARG A C 5
ATOM 6271 O O . ARG A 1 38 ? 1.324 12.750 1.403 1.00 20.24 38 ARG A O 5
ATOM 6292 N N . GLY A 1 39 ? 0.939 10.715 2.268 1.00 3.34 39 GLY A N 5
ATOM 6293 C CA . GLY A 1 39 ? -0.311 11.118 2.866 1.00 53.31 39 GLY A CA 5
ATOM 6294 C C . GLY A 1 39 ? -1.506 10.419 2.255 1.00 63.14 39 GLY A C 5
ATOM 6295 O O . GLY A 1 39 ? -2.620 10.540 2.764 1.00 12.22 39 GLY A O 5
ATOM 6299 N N . THR A 1 40 ? -1.288 9.689 1.166 1.00 70.12 40 THR A N 5
ATOM 6300 C CA . THR A 1 40 ? -2.374 8.963 0.522 1.00 53.31 40 THR A CA 5
ATOM 6301 C C . THR A 1 40 ? -2.816 7.790 1.388 1.00 42.11 40 THR A C 5
ATOM 6302 O O . THR A 1 40 ? -1.999 7.138 2.039 1.00 15.15 40 THR A O 5
ATOM 6313 N N . GLU A 1 41 ? -4.110 7.544 1.396 1.00 4.30 41 GLU A N 5
ATOM 6314 C CA . GLU A 1 41 ? -4.695 6.490 2.195 1.00 32.10 41 GLU A CA 5
ATOM 6315 C C . GLU A 1 41 ? -5.114 5.328 1.307 1.00 43.31 41 GLU A C 5
ATOM 6316 O O . GLU A 1 41 ? -5.673 5.529 0.226 1.00 23.01 41 GLU A O 5
ATOM 6328 N N . ILE A 1 42 ? -4.834 4.121 1.771 1.00 3.23 42 ILE A N 5
ATOM 6329 C CA . ILE A 1 42 ? -5.020 2.925 0.970 1.00 11.25 42 ILE A CA 5
ATOM 6330 C C . ILE A 1 42 ? -5.819 1.868 1.729 1.00 63.45 42 ILE A C 5
ATOM 6331 O O . ILE A 1 42 ? -5.526 1.568 2.887 1.00 60.44 42 ILE A O 5
ATOM 6347 N N . TYR A 1 43 ? -6.830 1.316 1.077 1.00 61.53 43 TYR A N 5
ATOM 6348 C CA . TYR A 1 43 ? -7.558 0.178 1.612 1.00 20.22 43 TYR A CA 5
ATOM 6349 C C . TYR A 1 43 ? -7.014 -1.108 1.009 1.00 2.44 43 TYR A C 5
ATOM 6350 O O . TYR A 1 43 ? -6.931 -1.238 -0.212 1.00 62.14 43 TYR A O 5
ATOM 6368 N N . ILE A 1 44 ? -6.626 -2.047 1.856 1.00 23.11 44 ILE A N 5
ATOM 6369 C CA . ILE A 1 44 ? -6.159 -3.337 1.381 1.00 55.14 44 ILE A CA 5
ATOM 6370 C C . ILE A 1 44 ? -7.344 -4.274 1.203 1.00 41.20 44 ILE A C 5
ATOM 6371 O O . ILE A 1 44 ? -7.860 -4.837 2.171 1.00 24.33 44 ILE A O 5
ATOM 6387 N N . GLU A 1 45 ? -7.791 -4.404 -0.037 1.00 63.52 45 GLU A N 5
ATOM 6388 C CA . GLU A 1 45 ? -8.961 -5.206 -0.354 1.00 0.42 45 GLU A CA 5
ATOM 6389 C C . GLU A 1 45 ? -8.595 -6.684 -0.412 1.00 63.24 45 GLU A C 5
ATOM 6390 O O . GLU A 1 45 ? -9.330 -7.542 0.081 1.00 65.02 45 GLU A O 5
ATOM 6402 N N . GLY A 1 46 ? -7.453 -6.970 -1.017 1.00 34.01 46 GLY A N 5
ATOM 6403 C CA . GLY A 1 46 ? -6.984 -8.334 -1.124 1.00 10.53 46 GLY A CA 5
ATOM 6404 C C . GLY A 1 46 ? -5.758 -8.429 -2.002 1.00 5.13 46 GLY A C 5
ATOM 6405 O O . GLY A 1 46 ? -5.197 -7.412 -2.389 1.00 11.43 46 GLY A O 5
ATOM 6409 N N . LYS A 1 47 ? -5.323 -9.640 -2.292 1.00 20.43 47 LYS A N 5
ATOM 6410 C CA . LYS A 1 47 ? -4.190 -9.859 -3.182 1.00 20.14 47 LYS A CA 5
ATOM 6411 C C . LYS A 1 47 ? -4.353 -11.199 -3.880 1.00 10.25 47 LYS A C 5
ATOM 6412 O O . LYS A 1 47 ? -5.189 -12.009 -3.476 1.00 14.40 47 LYS A O 5
ATOM 6431 N N . ALA A 1 48 ? -3.574 -11.424 -4.924 1.00 15.33 48 ALA A N 5
ATOM 6432 C CA . ALA A 1 48 ? -3.551 -12.717 -5.586 1.00 64.01 48 ALA A CA 5
ATOM 6433 C C . ALA A 1 48 ? -2.991 -13.774 -4.636 1.00 52.42 48 ALA A C 5
ATOM 6434 O O . ALA A 1 48 ? -2.278 -13.435 -3.695 1.00 62.31 48 ALA A O 5
ATOM 6441 N N . PRO A 1 49 ? -3.320 -15.060 -4.850 1.00 23.30 49 PRO A N 5
ATOM 6442 C CA . PRO A 1 49 ? -2.819 -16.161 -4.012 1.00 34.04 49 PRO A CA 5
ATOM 6443 C C . PRO A 1 49 ? -1.293 -16.161 -3.869 1.00 64.43 49 PRO A C 5
ATOM 6444 O O . PRO A 1 49 ? -0.756 -16.565 -2.836 1.00 11.44 49 PRO A O 5
ATOM 6455 N N . MET A 1 50 ? -0.597 -15.711 -4.907 1.00 42.25 50 MET A N 5
ATOM 6456 C CA . MET A 1 50 ? 0.861 -15.634 -4.876 1.00 62.43 50 MET A CA 5
ATOM 6457 C C . MET A 1 50 ? 1.312 -14.304 -4.262 1.00 75.14 50 MET A C 5
ATOM 6458 O O . MET A 1 50 ? 2.493 -14.095 -3.978 1.00 21.03 50 MET A O 5
ATOM 6472 N N . GLY A 1 51 ? 0.351 -13.417 -4.047 1.00 13.35 51 GLY A N 5
ATOM 6473 C CA . GLY A 1 51 ? 0.626 -12.129 -3.440 1.00 44.12 51 GLY A CA 5
ATOM 6474 C C . GLY A 1 51 ? 0.823 -11.037 -4.466 1.00 2.31 51 GLY A C 5
ATOM 6475 O O . GLY A 1 51 ? 0.867 -9.857 -4.127 1.00 52.43 51 GLY A O 5
ATOM 6479 N N . ASP A 1 52 ? 0.950 -11.430 -5.718 1.00 15.11 52 ASP A N 5
ATOM 6480 C CA . ASP A 1 52 ? 1.121 -10.490 -6.802 1.00 70.31 52 ASP A CA 5
ATOM 6481 C C . ASP A 1 52 ? 0.166 -10.819 -7.941 1.00 70.14 52 ASP A C 5
ATOM 6482 O O . ASP A 1 52 ? 0.100 -11.960 -8.400 1.00 23.12 52 ASP A O 5
ATOM 6491 N N . PRO A 1 53 ? -0.610 -9.825 -8.391 1.00 41.14 53 PRO A N 5
ATOM 6492 C CA . PRO A 1 53 ? -0.588 -8.481 -7.821 1.00 60.43 53 PRO A CA 5
ATOM 6493 C C . PRO A 1 53 ? -1.470 -8.352 -6.578 1.00 3.11 53 PRO A C 5
ATOM 6494 O O . PRO A 1 53 ? -2.232 -9.261 -6.237 1.00 14.12 53 PRO A O 5
ATOM 6505 N N . ILE A 1 54 ? -1.344 -7.225 -5.898 1.00 5.14 54 ILE A N 5
ATOM 6506 C CA . ILE A 1 54 ? -2.175 -6.918 -4.745 1.00 2.32 54 ILE A CA 5
ATOM 6507 C C . ILE A 1 54 ? -3.315 -6.000 -5.188 1.00 63.41 54 ILE A C 5
ATOM 6508 O O . ILE A 1 54 ? -3.114 -5.127 -6.034 1.00 10.01 54 ILE A O 5
ATOM 6524 N N . ALA A 1 55 ? -4.500 -6.201 -4.636 1.00 0.20 55 ALA A N 5
ATOM 6525 C CA . ALA A 1 55 ? -5.648 -5.372 -4.967 1.00 40.11 55 ALA A CA 5
ATOM 6526 C C . ALA A 1 55 ? -5.869 -4.321 -3.889 1.00 74.34 55 ALA A C 5
ATOM 6527 O O . ALA A 1 55 ? -6.370 -4.621 -2.800 1.00 5.11 55 ALA A O 5
ATOM 6534 N N . LEU A 1 56 ? -5.470 -3.098 -4.183 1.00 40.25 56 LEU A N 5
ATOM 6535 C CA . LEU A 1 56 ? -5.591 -2.011 -3.230 1.00 33.33 56 LEU A CA 5
ATOM 6536 C C . LEU A 1 56 ? -6.684 -1.054 -3.672 1.00 60.53 56 LEU A C 5
ATOM 6537 O O . LEU A 1 56 ? -7.097 -1.071 -4.827 1.00 65.00 56 LEU A O 5
ATOM 6553 N N . ARG A 1 57 ? -7.159 -0.238 -2.752 1.00 31.41 57 ARG A N 5
ATOM 6554 C CA . ARG A 1 57 ? -8.107 0.814 -3.076 1.00 62.42 57 ARG A CA 5
ATOM 6555 C C . ARG A 1 57 ? -7.643 2.110 -2.431 1.00 11.14 57 ARG A C 5
ATOM 6556 O O . ARG A 1 57 ? -7.819 2.321 -1.231 1.00 51.24 57 ARG A O 5
ATOM 6577 N N . LEU A 1 58 ? -7.029 2.961 -3.229 1.00 23.51 58 LEU A N 5
ATOM 6578 C CA . LEU A 1 58 ? -6.389 4.161 -2.724 1.00 60.33 58 LEU A CA 5
ATOM 6579 C C . LEU A 1 58 ? -6.879 5.391 -3.471 1.00 73.11 58 LEU A C 5
ATOM 6580 O O . LEU A 1 58 ? -7.275 5.295 -4.635 1.00 41.23 58 LEU A O 5
ATOM 6596 N N . ARG A 1 59 ? -6.897 6.531 -2.778 1.00 64.22 59 ARG A N 5
ATOM 6597 C CA . ARG A 1 59 ? -7.261 7.824 -3.374 1.00 51.01 59 ARG A CA 5
ATOM 6598 C C . ARG A 1 59 ? -8.758 7.904 -3.714 1.00 51.11 59 ARG A C 5
ATOM 6599 O O . ARG A 1 59 ? -9.325 8.992 -3.813 1.00 12.15 59 ARG A O 5
ATOM 6620 N N . GLY A 1 60 ? -9.395 6.752 -3.877 1.00 61.43 60 GLY A N 5
ATOM 6621 C CA . GLY A 1 60 ? -10.807 6.721 -4.190 1.00 51.24 60 GLY A CA 5
ATOM 6622 C C . GLY A 1 60 ? -11.148 5.628 -5.180 1.00 52.42 60 GLY A C 5
ATOM 6623 O O . GLY A 1 60 ? -12.317 5.423 -5.509 1.00 50.23 60 GLY A O 5
ATOM 6627 N N . TYR A 1 61 ? -10.130 4.929 -5.660 1.00 55.11 61 TYR A N 5
ATOM 6628 C CA . TYR A 1 61 ? -10.332 3.838 -6.602 1.00 61.20 61 TYR A CA 5
ATOM 6629 C C . TYR A 1 61 ? -9.445 2.653 -6.272 1.00 34.13 61 TYR A C 5
ATOM 6630 O O . TYR A 1 61 ? -8.427 2.789 -5.596 1.00 23.32 61 TYR A O 5
ATOM 6648 N N . SER A 1 62 ? -9.844 1.496 -6.751 1.00 73.43 62 SER A N 5
ATOM 6649 C CA . SER A 1 62 ? -9.048 0.296 -6.590 1.00 13.13 62 SER A CA 5
ATOM 6650 C C . SER A 1 62 ? -8.040 0.178 -7.729 1.00 51.21 62 SER A C 5
ATOM 6651 O O . SER A 1 62 ? -8.303 0.598 -8.856 1.00 55.22 62 SER A O 5
ATOM 6659 N N . LEU A 1 63 ? -6.888 -0.388 -7.415 1.00 71.11 63 LEU A N 5
ATOM 6660 C CA . LEU A 1 63 ? -5.800 -0.535 -8.372 1.00 22.02 63 LEU A CA 5
ATOM 6661 C C . LEU A 1 63 ? -4.904 -1.694 -7.959 1.00 10.31 63 LEU A C 5
ATOM 6662 O O . LEU A 1 63 ? -4.751 -1.973 -6.767 1.00 60.42 63 LEU A O 5
ATOM 6678 N N . SER A 1 64 ? -4.328 -2.373 -8.937 1.00 52.24 64 SER A N 5
ATOM 6679 C CA . SER A 1 64 ? -3.452 -3.492 -8.674 1.00 12.13 64 SER A CA 5
ATOM 6680 C C . SER A 1 64 ? -1.992 -3.055 -8.715 1.00 21.25 64 SER A C 5
ATOM 6681 O O . SER A 1 64 ? -1.568 -2.333 -9.623 1.00 34.32 64 SER A O 5
ATOM 6689 N N . LEU A 1 65 ? -1.239 -3.484 -7.717 1.00 50.21 65 LEU A N 5
ATOM 6690 C CA . LEU A 1 65 ? 0.183 -3.165 -7.623 1.00 20.30 65 LEU A CA 5
ATOM 6691 C C . LEU A 1 65 ? 1.004 -4.444 -7.548 1.00 4.24 65 LEU A C 5
ATOM 6692 O O . LEU A 1 65 ? 0.531 -5.462 -7.040 1.00 70.43 65 LEU A O 5
ATOM 6708 N N . ARG A 1 66 ? 2.229 -4.396 -8.056 1.00 54.44 66 ARG A N 5
ATOM 6709 C CA . ARG A 1 66 ? 3.116 -5.551 -8.006 1.00 41.13 66 ARG A CA 5
ATOM 6710 C C . ARG A 1 66 ? 3.807 -5.658 -6.651 1.00 13.30 66 ARG A C 5
ATOM 6711 O O . ARG A 1 66 ? 3.887 -4.686 -5.898 1.00 33.03 66 ARG A O 5
ATOM 6732 N N . LYS A 1 67 ? 4.321 -6.846 -6.362 1.00 34.43 67 LYS A N 5
ATOM 6733 C CA . LYS A 1 67 ? 4.932 -7.144 -5.073 1.00 63.40 67 LYS A CA 5
ATOM 6734 C C . LYS A 1 67 ? 6.198 -6.314 -4.865 1.00 23.30 67 LYS A C 5
ATOM 6735 O O . LYS A 1 67 ? 6.479 -5.861 -3.754 1.00 5.45 67 LYS A O 5
ATOM 6754 N N . SER A 1 68 ? 6.948 -6.106 -5.943 1.00 50.42 68 SER A N 5
ATOM 6755 C CA . SER A 1 68 ? 8.164 -5.305 -5.886 1.00 43.22 68 SER A CA 5
ATOM 6756 C C . SER A 1 68 ? 7.837 -3.827 -5.679 1.00 14.21 68 SER A C 5
ATOM 6757 O O . SER A 1 68 ? 8.466 -3.158 -4.864 1.00 20.41 68 SER A O 5
ATOM 6765 N N . GLU A 1 69 ? 6.834 -3.334 -6.396 1.00 15.32 69 GLU A N 5
ATOM 6766 C CA . GLU A 1 69 ? 6.431 -1.931 -6.298 1.00 15.55 69 GLU A CA 5
ATOM 6767 C C . GLU A 1 69 ? 5.933 -1.616 -4.892 1.00 52.31 69 GLU A C 5
ATOM 6768 O O . GLU A 1 69 ? 6.151 -0.525 -4.367 1.00 1.13 69 GLU A O 5
ATOM 6780 N N . ALA A 1 70 ? 5.276 -2.595 -4.286 1.00 52.42 70 ALA A N 5
ATOM 6781 C CA . ALA A 1 70 ? 4.775 -2.464 -2.926 1.00 0.53 70 ALA A CA 5
ATOM 6782 C C . ALA A 1 70 ? 5.921 -2.396 -1.914 1.00 61.42 70 ALA A C 5
ATOM 6783 O O . ALA A 1 70 ? 5.752 -1.897 -0.802 1.00 52.32 70 ALA A O 5
ATOM 6790 N N . LYS A 1 71 ? 7.086 -2.903 -2.299 1.00 4.43 71 LYS A N 5
ATOM 6791 C CA . LYS A 1 71 ? 8.253 -2.879 -1.424 1.00 73.22 71 LYS A CA 5
ATOM 6792 C C . LYS A 1 71 ? 8.860 -1.478 -1.390 1.00 31.13 71 LYS A C 5
ATOM 6793 O O . LYS A 1 71 ? 9.445 -1.060 -0.388 1.00 2.41 71 LYS A O 5
ATOM 6812 N N . ASP A 1 72 ? 8.695 -0.752 -2.487 1.00 30.04 72 ASP A N 5
ATOM 6813 C CA . ASP A 1 72 ? 9.231 0.598 -2.619 1.00 12.24 72 ASP A CA 5
ATOM 6814 C C . ASP A 1 72 ? 8.342 1.629 -1.919 1.00 61.11 72 ASP A C 5
ATOM 6815 O O . ASP A 1 72 ? 8.549 2.839 -2.053 1.00 61.40 72 ASP A O 5
ATOM 6824 N N . ILE A 1 73 ? 7.364 1.146 -1.162 1.00 34.55 73 ILE A N 5
ATOM 6825 C CA . ILE A 1 73 ? 6.461 2.017 -0.419 1.00 53.34 73 ILE A CA 5
ATOM 6826 C C . ILE A 1 73 ? 6.399 1.598 1.050 1.00 64.23 73 ILE A C 5
ATOM 6827 O O . ILE A 1 73 ? 6.228 0.417 1.360 1.00 23.03 73 ILE A O 5
ATOM 6843 N N . LEU A 1 74 ? 6.550 2.569 1.946 1.00 71.42 74 LEU A N 5
ATOM 6844 C CA . LEU A 1 74 ? 6.428 2.324 3.377 1.00 53.44 74 LEU A CA 5
ATOM 6845 C C . LEU A 1 74 ? 5.123 2.918 3.895 1.00 51.34 74 LEU A C 5
ATOM 6846 O O . LEU A 1 74 ? 4.852 4.107 3.702 1.00 43.43 74 LEU A O 5
ATOM 6862 N N . VAL A 1 75 ? 4.317 2.099 4.553 1.00 55.15 75 VAL A N 5
ATOM 6863 C CA . VAL A 1 75 ? 3.000 2.532 5.003 1.00 51.23 75 VAL A CA 5
ATOM 6864 C C . VAL A 1 75 ? 2.768 2.214 6.477 1.00 43.21 75 VAL A C 5
ATOM 6865 O O . VAL A 1 75 ? 3.450 1.372 7.066 1.00 13.32 75 VAL A O 5
ATOM 6878 N N . GLU A 1 76 ? 1.804 2.915 7.055 1.00 2.21 76 GLU A N 5
ATOM 6879 C CA . GLU A 1 76 ? 1.381 2.697 8.431 1.00 13.45 76 GLU A CA 5
ATOM 6880 C C . GLU A 1 76 ? -0.098 2.331 8.446 1.00 60.23 76 GLU A C 5
ATOM 6881 O O . GLU A 1 76 ? -0.863 2.813 7.611 1.00 34.24 76 GLU A O 5
ATOM 6893 N N . VAL A 1 77 ? -0.496 1.485 9.381 1.00 24.43 77 VAL A N 5
ATOM 6894 C CA . VAL A 1 77 ? -1.881 1.060 9.477 1.00 62.51 77 VAL A CA 5
ATOM 6895 C C . VAL A 1 77 ? -2.653 1.992 10.412 1.00 60.21 77 VAL A C 5
ATOM 6896 O O . VAL A 1 77 ? -2.177 2.339 11.495 1.00 21.25 77 VAL A O 5
ATOM 6909 N N . LEU A 1 78 ? -3.834 2.416 9.977 1.00 1.24 78 LEU A N 5
ATOM 6910 C CA . LEU A 1 78 ? -4.646 3.345 10.758 1.00 40.31 78 LEU A CA 5
ATOM 6911 C C . LEU A 1 78 ? -5.363 2.633 11.894 1.00 50.25 78 LEU A C 5
ATOM 6912 O O . LEU A 1 78 ? -5.825 3.262 12.849 1.00 65.02 78 LEU A O 5
ATOM 6928 N N . LEU A 1 79 ? -5.455 1.324 11.777 1.00 44.34 79 LEU A N 5
ATOM 6929 C CA . LEU A 1 79 ? -6.080 0.506 12.791 1.00 73.14 79 LEU A CA 5
ATOM 6930 C C . LEU A 1 79 ? -5.180 0.424 14.012 1.00 62.34 79 LEU A C 5
ATOM 6931 O O . LEU A 1 79 ? -3.955 0.486 13.888 1.00 20.42 79 LEU A O 5
ATOM 6947 N N . GLU A 1 80 ? -5.792 0.296 15.180 1.00 4.51 80 GLU A N 5
ATOM 6948 C CA . GLU A 1 80 ? -5.056 0.229 16.435 1.00 34.10 80 GLU A CA 5
ATOM 6949 C C . GLU A 1 80 ? -3.973 -0.841 16.364 1.00 2.23 80 GLU A C 5
ATOM 6950 O O . GLU A 1 80 ? -4.218 -1.955 15.890 1.00 71.34 80 GLU A O 5
ATOM 6962 N N . HIS A 1 81 ? -2.786 -0.505 16.858 1.00 33.11 81 HIS A N 5
ATOM 6963 C CA . HIS A 1 81 ? -1.627 -1.395 16.769 1.00 70.43 81 HIS A CA 5
ATOM 6964 C C . HIS A 1 81 ? -1.695 -2.517 17.806 1.00 44.35 81 HIS A C 5
ATOM 6965 O O . HIS A 1 81 ? -0.680 -2.920 18.377 1.00 11.33 81 HIS A O 5
ATOM 6980 N N . HIS A 1 82 ? -2.900 -3.020 18.016 1.00 74.23 82 HIS A N 5
ATOM 6981 C CA . HIS A 1 82 ? -3.144 -4.164 18.879 1.00 65.32 82 HIS A CA 5
ATOM 6982 C C . HIS A 1 82 ? -4.386 -4.899 18.380 1.00 52.13 82 HIS A C 5
ATOM 6983 O O . HIS A 1 82 ? -4.547 -6.099 18.595 1.00 53.41 82 HIS A O 5
ATOM 6998 N N . HIS A 1 83 ? -5.261 -4.156 17.697 1.00 63.14 83 HIS A N 5
ATOM 6999 C CA . HIS A 1 83 ? -6.432 -4.733 17.044 1.00 45.20 83 HIS A CA 5
ATOM 7000 C C . HIS A 1 83 ? -5.975 -5.632 15.901 1.00 4.11 83 HIS A C 5
ATOM 7001 O O . HIS A 1 83 ? -6.647 -6.596 15.541 1.00 74.34 83 HIS A O 5
ATOM 7016 N N . HIS A 1 84 ? -4.832 -5.286 15.323 1.00 4.22 84 HIS A N 5
ATOM 7017 C CA . HIS A 1 84 ? -4.217 -6.106 14.295 1.00 50.25 84 HIS A CA 5
ATOM 7018 C C . HIS A 1 84 ? -3.451 -7.239 14.960 1.00 5.32 84 HIS A C 5
ATOM 7019 O O . HIS A 1 84 ? -2.336 -7.048 15.449 1.00 73.13 84 HIS A O 5
ATOM 7034 N N . HIS A 1 85 ? -4.069 -8.406 14.992 1.00 0.51 85 HIS A N 5
ATOM 7035 C CA . HIS A 1 85 ? -3.565 -9.517 15.788 1.00 44.04 85 HIS A CA 5
ATOM 7036 C C . HIS A 1 85 ? -2.946 -10.610 14.926 1.00 20.05 85 HIS A C 5
ATOM 7037 O O . HIS A 1 85 ? -1.907 -11.168 15.285 1.00 21.04 85 HIS A O 5
ATOM 7052 N N . HIS A 1 86 ? -3.586 -10.905 13.798 1.00 21.35 86 HIS A N 5
ATOM 7053 C CA . HIS A 1 86 ? -3.270 -12.097 13.011 1.00 55.31 86 HIS A CA 5
ATOM 7054 C C . HIS A 1 86 ? -3.538 -13.335 13.854 1.00 21.20 86 HIS A C 5
ATOM 7055 O O . HIS A 1 86 ? -2.606 -14.137 14.053 1.00 38.64 86 HIS A O 5
ATOM 7071 N N . MET A 1 1 ? 13.696 9.644 11.588 1.00 32.33 1 MET A N 6
ATOM 7072 C CA . MET A 1 1 ? 13.090 8.595 12.437 1.00 52.53 1 MET A CA 6
ATOM 7073 C C . MET A 1 1 ? 12.443 7.533 11.568 1.00 34.14 1 MET A C 6
ATOM 7074 O O . MET A 1 1 ? 11.496 7.812 10.832 1.00 41.05 1 MET A O 6
ATOM 7090 N N . THR A 1 2 ? 12.960 6.318 11.645 1.00 50.14 2 THR A N 6
ATOM 7091 C CA . THR A 1 2 ? 12.451 5.220 10.842 1.00 74.32 2 THR A CA 6
ATOM 7092 C C . THR A 1 2 ? 11.096 4.738 11.360 1.00 55.44 2 THR A C 6
ATOM 7093 O O . THR A 1 2 ? 11.012 4.085 12.403 1.00 34.25 2 THR A O 6
ATOM 7104 N N . LYS A 1 3 ? 10.036 5.096 10.655 1.00 12.40 3 LYS A N 6
ATOM 7105 C CA . LYS A 1 3 ? 8.711 4.585 10.964 1.00 22.31 3 LYS A CA 6
ATOM 7106 C C . LYS A 1 3 ? 8.030 4.116 9.689 1.00 11.24 3 LYS A C 6
ATOM 7107 O O . LYS A 1 3 ? 8.403 4.538 8.591 1.00 32.54 3 LYS A O 6
ATOM 7126 N N . GLY A 1 4 ? 7.039 3.249 9.836 1.00 62.41 4 GLY A N 6
ATOM 7127 C CA . GLY A 1 4 ? 6.377 2.677 8.684 1.00 0.14 4 GLY A CA 6
ATOM 7128 C C . GLY A 1 4 ? 7.076 1.425 8.189 1.00 4.31 4 GLY A C 6
ATOM 7129 O O . GLY A 1 4 ? 8.278 1.244 8.402 1.00 74.12 4 GLY A O 6
ATOM 7133 N N . ILE A 1 5 ? 6.326 0.556 7.539 1.00 62.44 5 ILE A N 6
ATOM 7134 C CA . ILE A 1 5 ? 6.865 -0.670 6.973 1.00 23.34 5 ILE A CA 6
ATOM 7135 C C . ILE A 1 5 ? 6.528 -0.733 5.493 1.00 30.44 5 ILE A C 6
ATOM 7136 O O . ILE A 1 5 ? 5.892 0.175 4.968 1.00 2.21 5 ILE A O 6
ATOM 7152 N N . GLY A 1 6 ? 6.953 -1.780 4.813 1.00 51.23 6 GLY A N 6
ATOM 7153 C CA . GLY A 1 6 ? 6.621 -1.900 3.412 1.00 4.45 6 GLY A CA 6
ATOM 7154 C C . GLY A 1 6 ? 5.190 -2.362 3.215 1.00 32.20 6 GLY A C 6
ATOM 7155 O O . GLY A 1 6 ? 4.621 -3.018 4.089 1.00 61.44 6 GLY A O 6
ATOM 7159 N N . LEU A 1 7 ? 4.608 -2.016 2.075 1.00 23.53 7 LEU A N 6
ATOM 7160 C CA . LEU A 1 7 ? 3.236 -2.399 1.758 1.00 64.52 7 LEU A CA 6
ATOM 7161 C C . LEU A 1 7 ? 3.091 -3.921 1.725 1.00 22.33 7 LEU A C 6
ATOM 7162 O O . LEU A 1 7 ? 2.019 -4.461 1.997 1.00 42.23 7 LEU A O 6
ATOM 7178 N N . ASN A 1 8 ? 4.184 -4.608 1.412 1.00 25.20 8 ASN A N 6
ATOM 7179 C CA . ASN A 1 8 ? 4.186 -6.067 1.373 1.00 4.10 8 ASN A CA 6
ATOM 7180 C C . ASN A 1 8 ? 4.111 -6.667 2.780 1.00 14.32 8 ASN A C 6
ATOM 7181 O O . ASN A 1 8 ? 3.806 -7.852 2.943 1.00 43.21 8 ASN A O 6
ATOM 7192 N N . GLU A 1 9 ? 4.368 -5.847 3.794 1.00 10.30 9 GLU A N 6
ATOM 7193 C CA . GLU A 1 9 ? 4.359 -6.303 5.175 1.00 64.01 9 GLU A CA 6
ATOM 7194 C C . GLU A 1 9 ? 2.984 -6.105 5.802 1.00 62.31 9 GLU A C 6
ATOM 7195 O O . GLU A 1 9 ? 2.749 -6.495 6.947 1.00 74.12 9 GLU A O 6
ATOM 7207 N N . VAL A 1 10 ? 2.080 -5.501 5.053 1.00 35.03 10 VAL A N 6
ATOM 7208 C CA . VAL A 1 10 ? 0.750 -5.202 5.556 1.00 23.34 10 VAL A CA 6
ATOM 7209 C C . VAL A 1 10 ? -0.201 -6.360 5.265 1.00 64.44 10 VAL A C 6
ATOM 7210 O O . VAL A 1 10 ? 0.065 -7.191 4.392 1.00 43.32 10 VAL A O 6
ATOM 7223 N N . GLU A 1 11 ? -1.295 -6.422 6.009 1.00 15.34 11 GLU A N 6
ATOM 7224 C CA . GLU A 1 11 ? -2.295 -7.463 5.828 1.00 72.45 11 GLU A CA 6
ATOM 7225 C C . GLU A 1 11 ? -3.442 -6.925 4.980 1.00 60.42 11 GLU A C 6
ATOM 7226 O O . GLU A 1 11 ? -3.500 -5.730 4.688 1.00 44.35 11 GLU A O 6
ATOM 7238 N N . ILE A 1 12 ? -4.349 -7.803 4.592 1.00 33.53 12 ILE A N 6
ATOM 7239 C CA . ILE A 1 12 ? -5.512 -7.405 3.816 1.00 22.11 12 ILE A CA 6
ATOM 7240 C C . ILE A 1 12 ? -6.577 -6.803 4.723 1.00 41.22 12 ILE A C 6
ATOM 7241 O O . ILE A 1 12 ? -6.380 -6.721 5.936 1.00 12.21 12 ILE A O 6
ATOM 7257 N N . LYS A 1 13 ? -7.680 -6.357 4.112 1.00 10.15 13 LYS A N 6
ATOM 7258 C CA . LYS A 1 13 ? -8.858 -5.812 4.812 1.00 15.44 13 LYS A CA 6
ATOM 7259 C C . LYS A 1 13 ? -8.490 -4.691 5.790 1.00 4.21 13 LYS A C 6
ATOM 7260 O O . LYS A 1 13 ? -9.259 -4.366 6.697 1.00 4.40 13 LYS A O 6
ATOM 7279 N N . SER A 1 14 ? -7.336 -4.079 5.579 1.00 23.01 14 SER A N 6
ATOM 7280 C CA . SER A 1 14 ? -6.861 -3.030 6.464 1.00 40.53 14 SER A CA 6
ATOM 7281 C C . SER A 1 14 ? -6.637 -1.734 5.693 1.00 25.23 14 SER A C 6
ATOM 7282 O O . SER A 1 14 ? -6.381 -1.753 4.487 1.00 54.11 14 SER A O 6
ATOM 7290 N N . LYS A 1 15 ? -6.748 -0.609 6.387 1.00 53.01 15 LYS A N 6
ATOM 7291 C CA . LYS A 1 15 ? -6.491 0.680 5.778 1.00 51.23 15 LYS A CA 6
ATOM 7292 C C . LYS A 1 15 ? -5.193 1.258 6.321 1.00 71.14 15 LYS A C 6
ATOM 7293 O O . LYS A 1 15 ? -4.953 1.259 7.533 1.00 32.33 15 LYS A O 6
ATOM 7312 N N . VAL A 1 16 ? -4.352 1.722 5.418 1.00 30.11 16 VAL A N 6
ATOM 7313 C CA . VAL A 1 16 ? -3.067 2.288 5.784 1.00 42.13 16 VAL A CA 6
ATOM 7314 C C . VAL A 1 16 ? -2.874 3.636 5.123 1.00 5.21 16 VAL A C 6
ATOM 7315 O O . VAL A 1 16 ? -3.575 3.989 4.170 1.00 21.42 16 VAL A O 6
ATOM 7328 N N . LYS A 1 17 ? -1.937 4.389 5.649 1.00 12.02 17 LYS A N 6
ATOM 7329 C CA . LYS A 1 17 ? -1.589 5.671 5.082 1.00 32.13 17 LYS A CA 6
ATOM 7330 C C . LYS A 1 17 ? -0.166 5.622 4.577 1.00 22.22 17 LYS A C 6
ATOM 7331 O O . LYS A 1 17 ? 0.690 4.972 5.178 1.00 60.41 17 LYS A O 6
ATOM 7350 N N . VAL A 1 18 ? 0.075 6.298 3.477 1.00 13.34 18 VAL A N 6
ATOM 7351 C CA . VAL A 1 18 ? 1.404 6.360 2.902 1.00 31.51 18 VAL A CA 6
ATOM 7352 C C . VAL A 1 18 ? 2.290 7.265 3.741 1.00 41.41 18 VAL A C 6
ATOM 7353 O O . VAL A 1 18 ? 2.248 8.493 3.614 1.00 63.22 18 VAL A O 6
ATOM 7366 N N . ILE A 1 19 ? 3.043 6.645 4.638 1.00 61.03 19 ILE A N 6
ATOM 7367 C CA . ILE A 1 19 ? 3.987 7.353 5.487 1.00 22.35 19 ILE A CA 6
ATOM 7368 C C . ILE A 1 19 ? 5.089 7.965 4.637 1.00 72.13 19 ILE A C 6
ATOM 7369 O O . ILE A 1 19 ? 5.508 9.101 4.861 1.00 32.43 19 ILE A O 6
ATOM 7385 N N . GLY A 1 20 ? 5.544 7.208 3.649 1.00 72.14 20 GLY A N 6
ATOM 7386 C CA . GLY A 1 20 ? 6.570 7.699 2.766 1.00 74.53 20 GLY A CA 6
ATOM 7387 C C . GLY A 1 20 ? 6.864 6.739 1.638 1.00 62.14 20 GLY A C 6
ATOM 7388 O O . GLY A 1 20 ? 6.240 5.683 1.523 1.00 34.42 20 GLY A O 6
ATOM 7392 N N . ILE A 1 21 ? 7.818 7.113 0.812 1.00 65.11 21 ILE A N 6
ATOM 7393 C CA . ILE A 1 21 ? 8.234 6.308 -0.320 1.00 70.21 21 ILE A CA 6
ATOM 7394 C C . ILE A 1 21 ? 9.748 6.144 -0.262 1.00 35.43 21 ILE A C 6
ATOM 7395 O O . ILE A 1 21 ? 10.421 6.923 0.409 1.00 25.14 21 ILE A O 6
ATOM 7411 N N . VAL A 1 22 ? 10.269 5.129 -0.931 1.00 33.45 22 VAL A N 6
ATOM 7412 C CA . VAL A 1 22 ? 11.703 4.855 -0.941 1.00 52.50 22 VAL A CA 6
ATOM 7413 C C . VAL A 1 22 ? 12.332 5.384 -2.232 1.00 23.13 22 VAL A C 6
ATOM 7414 O O . VAL A 1 22 ? 12.337 4.703 -3.257 1.00 5.05 22 VAL A O 6
ATOM 7427 N N . PRO A 1 23 ? 12.805 6.649 -2.209 1.00 15.22 23 PRO A N 6
ATOM 7428 C CA . PRO A 1 23 ? 13.317 7.341 -3.399 1.00 5.41 23 PRO A CA 6
ATOM 7429 C C . PRO A 1 23 ? 14.583 6.701 -3.959 1.00 33.02 23 PRO A C 6
ATOM 7430 O O . PRO A 1 23 ? 15.081 5.704 -3.424 1.00 73.11 23 PRO A O 6
ATOM 7441 N N . GLU A 1 24 ? 15.112 7.307 -5.026 1.00 61.52 24 GLU A N 6
ATOM 7442 C CA . GLU A 1 24 ? 16.226 6.760 -5.777 1.00 51.35 24 GLU A CA 6
ATOM 7443 C C . GLU A 1 24 ? 15.831 5.418 -6.381 1.00 11.42 24 GLU A C 6
ATOM 7444 O O . GLU A 1 24 ? 16.671 4.571 -6.686 1.00 54.54 24 GLU A O 6
ATOM 7456 N N . SER A 1 25 ? 14.532 5.266 -6.583 1.00 41.11 25 SER A N 6
ATOM 7457 C CA . SER A 1 25 ? 13.962 4.056 -7.132 1.00 0.52 25 SER A CA 6
ATOM 7458 C C . SER A 1 25 ? 13.337 4.354 -8.486 1.00 61.33 25 SER A C 6
ATOM 7459 O O . SER A 1 25 ? 12.872 5.472 -8.730 1.00 5.34 25 SER A O 6
ATOM 7467 N N . LYS A 1 26 ? 13.317 3.364 -9.360 1.00 24.12 26 LYS A N 6
ATOM 7468 C CA . LYS A 1 26 ? 12.706 3.526 -10.667 1.00 33.55 26 LYS A CA 6
ATOM 7469 C C . LYS A 1 26 ? 11.202 3.341 -10.553 1.00 24.35 26 LYS A C 6
ATOM 7470 O O . LYS A 1 26 ? 10.429 3.985 -11.262 1.00 61.31 26 LYS A O 6
ATOM 7489 N N . VAL A 1 27 ? 10.791 2.474 -9.632 1.00 32.54 27 VAL A N 6
ATOM 7490 C CA . VAL A 1 27 ? 9.375 2.247 -9.385 1.00 12.21 27 VAL A CA 6
ATOM 7491 C C . VAL A 1 27 ? 8.794 3.362 -8.520 1.00 64.22 27 VAL A C 6
ATOM 7492 O O . VAL A 1 27 ? 7.584 3.567 -8.503 1.00 1.13 27 VAL A O 6
ATOM 7505 N N . ARG A 1 28 ? 9.665 4.085 -7.808 1.00 0.43 28 ARG A N 6
ATOM 7506 C CA . ARG A 1 28 ? 9.252 5.284 -7.072 1.00 51.30 28 ARG A CA 6
ATOM 7507 C C . ARG A 1 28 ? 8.497 6.233 -8.007 1.00 74.45 28 ARG A C 6
ATOM 7508 O O . ARG A 1 28 ? 7.463 6.797 -7.642 1.00 23.55 28 ARG A O 6
ATOM 7529 N N . ARG A 1 29 ? 9.031 6.391 -9.213 1.00 64.34 29 ARG A N 6
ATOM 7530 C CA . ARG A 1 29 ? 8.414 7.223 -10.241 1.00 33.40 29 ARG A CA 6
ATOM 7531 C C . ARG A 1 29 ? 7.014 6.715 -10.567 1.00 24.51 29 ARG A C 6
ATOM 7532 O O . ARG A 1 29 ? 6.055 7.483 -10.613 1.00 53.23 29 ARG A O 6
ATOM 7553 N N . LYS A 1 30 ? 6.920 5.408 -10.767 1.00 2.35 30 LYS A N 6
ATOM 7554 C CA . LYS A 1 30 ? 5.661 4.742 -11.083 1.00 71.45 30 LYS A CA 6
ATOM 7555 C C . LYS A 1 30 ? 4.616 5.003 -10.000 1.00 32.25 30 LYS A C 6
ATOM 7556 O O . LYS A 1 30 ? 3.473 5.346 -10.291 1.00 12.22 30 LYS A O 6
ATOM 7575 N N . ILE A 1 31 ? 5.032 4.837 -8.751 1.00 31.44 31 ILE A N 6
ATOM 7576 C CA . ILE A 1 31 ? 4.159 5.047 -7.597 1.00 2.04 31 ILE A CA 6
ATOM 7577 C C . ILE A 1 31 ? 3.596 6.470 -7.574 1.00 34.34 31 ILE A C 6
ATOM 7578 O O . ILE A 1 31 ? 2.401 6.674 -7.354 1.00 13.20 31 ILE A O 6
ATOM 7594 N N . MET A 1 32 ? 4.456 7.451 -7.824 1.00 1.34 32 MET A N 6
ATOM 7595 C CA . MET A 1 32 ? 4.037 8.848 -7.809 1.00 32.03 32 MET A CA 6
ATOM 7596 C C . MET A 1 32 ? 3.164 9.174 -9.015 1.00 14.21 32 MET A C 6
ATOM 7597 O O . MET A 1 32 ? 2.299 10.050 -8.947 1.00 44.23 32 MET A O 6
ATOM 7611 N N . ASP A 1 33 ? 3.381 8.460 -10.112 1.00 41.02 33 ASP A N 6
ATOM 7612 C CA . ASP A 1 33 ? 2.533 8.594 -11.295 1.00 71.31 33 ASP A CA 6
ATOM 7613 C C . ASP A 1 33 ? 1.133 8.075 -10.994 1.00 10.22 33 ASP A C 6
ATOM 7614 O O . ASP A 1 33 ? 0.139 8.580 -11.516 1.00 11.12 33 ASP A O 6
ATOM 7623 N N . MET A 1 34 ? 1.070 7.076 -10.123 1.00 74.22 34 MET A N 6
ATOM 7624 C CA . MET A 1 34 ? -0.196 6.486 -9.703 1.00 40.33 34 MET A CA 6
ATOM 7625 C C . MET A 1 34 ? -0.950 7.420 -8.756 1.00 23.41 34 MET A C 6
ATOM 7626 O O . MET A 1 34 ? -2.111 7.175 -8.426 1.00 10.14 34 MET A O 6
ATOM 7640 N N . GLY A 1 35 ? -0.284 8.485 -8.325 1.00 13.11 35 GLY A N 6
ATOM 7641 C CA . GLY A 1 35 ? -0.927 9.468 -7.473 1.00 54.11 35 GLY A CA 6
ATOM 7642 C C . GLY A 1 35 ? -0.510 9.340 -6.024 1.00 50.34 35 GLY A C 6
ATOM 7643 O O . GLY A 1 35 ? -0.908 10.143 -5.179 1.00 50.44 35 GLY A O 6
ATOM 7647 N N . ILE A 1 36 ? 0.303 8.333 -5.740 1.00 1.41 36 ILE A N 6
ATOM 7648 C CA . ILE A 1 36 ? 0.751 8.075 -4.383 1.00 1.43 36 ILE A CA 6
ATOM 7649 C C . ILE A 1 36 ? 2.013 8.867 -4.082 1.00 5.52 36 ILE A C 6
ATOM 7650 O O . ILE A 1 36 ? 2.979 8.829 -4.842 1.00 64.35 36 ILE A O 6
ATOM 7666 N N . VAL A 1 37 ? 1.997 9.573 -2.966 1.00 41.55 37 VAL A N 6
ATOM 7667 C CA . VAL A 1 37 ? 3.127 10.404 -2.565 1.00 23.21 37 VAL A CA 6
ATOM 7668 C C . VAL A 1 37 ? 3.316 10.396 -1.047 1.00 62.51 37 VAL A C 6
ATOM 7669 O O . VAL A 1 37 ? 4.212 9.736 -0.528 1.00 54.21 37 VAL A O 6
ATOM 7682 N N . ARG A 1 38 ? 2.463 11.123 -0.344 1.00 71.15 38 ARG A N 6
ATOM 7683 C CA . ARG A 1 38 ? 2.521 11.195 1.107 1.00 51.13 38 ARG A CA 6
ATOM 7684 C C . ARG A 1 38 ? 1.126 11.446 1.662 1.00 64.34 38 ARG A C 6
ATOM 7685 O O . ARG A 1 38 ? 0.350 12.199 1.072 1.00 21.03 38 ARG A O 6
ATOM 7706 N N . GLY A 1 39 ? 0.797 10.789 2.769 1.00 54.30 39 GLY A N 6
ATOM 7707 C CA . GLY A 1 39 ? -0.497 10.992 3.397 1.00 12.30 39 GLY A CA 6
ATOM 7708 C C . GLY A 1 39 ? -1.633 10.477 2.540 1.00 52.34 39 GLY A C 6
ATOM 7709 O O . GLY A 1 39 ? -2.789 10.866 2.713 1.00 1.12 39 GLY A O 6
ATOM 7713 N N . THR A 1 40 ? -1.294 9.606 1.606 1.00 51.25 40 THR A N 6
ATOM 7714 C CA . THR A 1 40 ? -2.271 9.037 0.703 1.00 52.33 40 THR A CA 6
ATOM 7715 C C . THR A 1 40 ? -2.932 7.823 1.349 1.00 62.34 40 THR A C 6
ATOM 7716 O O . THR A 1 40 ? -2.299 7.109 2.129 1.00 41.13 40 THR A O 6
ATOM 7727 N N . GLU A 1 41 ? -4.202 7.607 1.045 1.00 4.42 41 GLU A N 6
ATOM 7728 C CA . GLU A 1 41 ? -4.947 6.505 1.620 1.00 64.12 41 GLU A CA 6
ATOM 7729 C C . GLU A 1 41 ? -4.849 5.270 0.751 1.00 41.14 41 GLU A C 6
ATOM 7730 O O . GLU A 1 41 ? -5.120 5.319 -0.450 1.00 74.14 41 GLU A O 6
ATOM 7742 N N . ILE A 1 42 ? -4.466 4.171 1.370 1.00 75.25 42 ILE A N 6
ATOM 7743 C CA . ILE A 1 42 ? -4.376 2.894 0.694 1.00 34.51 42 ILE A CA 6
ATOM 7744 C C . ILE A 1 42 ? -5.187 1.853 1.457 1.00 33.54 42 ILE A C 6
ATOM 7745 O O . ILE A 1 42 ? -4.880 1.533 2.606 1.00 35.35 42 ILE A O 6
ATOM 7761 N N . TYR A 1 43 ? -6.240 1.354 0.832 1.00 75.12 43 TYR A N 6
ATOM 7762 C CA . TYR A 1 43 ? -7.069 0.333 1.450 1.00 65.02 43 TYR A CA 6
ATOM 7763 C C . TYR A 1 43 ? -6.803 -1.007 0.788 1.00 64.31 43 TYR A C 6
ATOM 7764 O O . TYR A 1 43 ? -7.001 -1.162 -0.416 1.00 72.44 43 TYR A O 6
ATOM 7782 N N . ILE A 1 44 ? -6.341 -1.965 1.571 1.00 74.22 44 ILE A N 6
ATOM 7783 C CA . ILE A 1 44 ? -6.013 -3.282 1.048 1.00 23.30 44 ILE A CA 6
ATOM 7784 C C . ILE A 1 44 ? -7.274 -4.126 0.933 1.00 72.51 44 ILE A C 6
ATOM 7785 O O . ILE A 1 44 ? -7.747 -4.673 1.926 1.00 5.22 44 ILE A O 6
ATOM 7801 N N . GLU A 1 45 ? -7.839 -4.217 -0.263 1.00 61.15 45 GLU A N 6
ATOM 7802 C CA . GLU A 1 45 ? -9.024 -5.033 -0.449 1.00 21.34 45 GLU A CA 6
ATOM 7803 C C . GLU A 1 45 ? -8.637 -6.491 -0.648 1.00 1.35 45 GLU A C 6
ATOM 7804 O O . GLU A 1 45 ? -9.441 -7.392 -0.425 1.00 72.45 45 GLU A O 6
ATOM 7816 N N . GLY A 1 46 ? -7.405 -6.713 -1.078 1.00 1.41 46 GLY A N 6
ATOM 7817 C CA . GLY A 1 46 ? -6.907 -8.059 -1.232 1.00 31.24 46 GLY A CA 6
ATOM 7818 C C . GLY A 1 46 ? -5.765 -8.134 -2.217 1.00 74.33 46 GLY A C 6
ATOM 7819 O O . GLY A 1 46 ? -5.278 -7.108 -2.694 1.00 2.54 46 GLY A O 6
ATOM 7823 N N . LYS A 1 47 ? -5.332 -9.345 -2.511 1.00 15.54 47 LYS A N 6
ATOM 7824 C CA . LYS A 1 47 ? -4.268 -9.572 -3.470 1.00 11.42 47 LYS A CA 6
ATOM 7825 C C . LYS A 1 47 ? -4.735 -10.570 -4.517 1.00 53.32 47 LYS A C 6
ATOM 7826 O O . LYS A 1 47 ? -5.697 -11.307 -4.290 1.00 34.21 47 LYS A O 6
ATOM 7845 N N . ALA A 1 48 ? -4.067 -10.587 -5.662 1.00 1.42 48 ALA A N 6
ATOM 7846 C CA . ALA A 1 48 ? -4.363 -11.566 -6.692 1.00 22.45 48 ALA A CA 6
ATOM 7847 C C . ALA A 1 48 ? -4.024 -12.963 -6.186 1.00 44.51 48 ALA A C 6
ATOM 7848 O O . ALA A 1 48 ? -3.142 -13.114 -5.342 1.00 51.44 48 ALA A O 6
ATOM 7855 N N . PRO A 1 49 ? -4.722 -13.997 -6.680 1.00 51.24 49 PRO A N 6
ATOM 7856 C CA . PRO A 1 49 ? -4.508 -15.384 -6.249 1.00 20.31 49 PRO A CA 6
ATOM 7857 C C . PRO A 1 49 ? -3.039 -15.816 -6.311 1.00 24.33 49 PRO A C 6
ATOM 7858 O O . PRO A 1 49 ? -2.594 -16.644 -5.517 1.00 61.43 49 PRO A O 6
ATOM 7869 N N . MET A 1 50 ? -2.289 -15.250 -7.250 1.00 1.45 50 MET A N 6
ATOM 7870 C CA . MET A 1 50 ? -0.867 -15.557 -7.396 1.00 41.34 50 MET A CA 6
ATOM 7871 C C . MET A 1 50 ? -0.035 -14.859 -6.315 1.00 4.12 50 MET A C 6
ATOM 7872 O O . MET A 1 50 ? 1.088 -15.267 -6.013 1.00 34.23 50 MET A O 6
ATOM 7886 N N . GLY A 1 51 ? -0.602 -13.823 -5.717 1.00 30.13 51 GLY A N 6
ATOM 7887 C CA . GLY A 1 51 ? 0.133 -13.019 -4.760 1.00 22.31 51 GLY A CA 6
ATOM 7888 C C . GLY A 1 51 ? 0.632 -11.739 -5.390 1.00 13.32 51 GLY A C 6
ATOM 7889 O O . GLY A 1 51 ? 1.152 -10.854 -4.710 1.00 41.34 51 GLY A O 6
ATOM 7893 N N . ASP A 1 52 ? 0.457 -11.654 -6.701 1.00 14.33 52 ASP A N 6
ATOM 7894 C CA . ASP A 1 52 ? 0.867 -10.495 -7.481 1.00 1.33 52 ASP A CA 6
ATOM 7895 C C . ASP A 1 52 ? -0.025 -10.386 -8.707 1.00 74.24 52 ASP A C 6
ATOM 7896 O O . ASP A 1 52 ? -0.269 -11.383 -9.390 1.00 64.44 52 ASP A O 6
ATOM 7905 N N . PRO A 1 53 ? -0.548 -9.189 -8.995 1.00 13.23 53 PRO A N 6
ATOM 7906 C CA . PRO A 1 53 ? -0.295 -7.985 -8.205 1.00 52.33 53 PRO A CA 6
ATOM 7907 C C . PRO A 1 53 ? -1.197 -7.879 -6.970 1.00 35.44 53 PRO A C 6
ATOM 7908 O O . PRO A 1 53 ? -1.935 -8.808 -6.629 1.00 42.30 53 PRO A O 6
ATOM 7919 N N . ILE A 1 54 ? -1.124 -6.739 -6.300 1.00 13.15 54 ILE A N 6
ATOM 7920 C CA . ILE A 1 54 ? -1.942 -6.480 -5.124 1.00 23.00 54 ILE A CA 6
ATOM 7921 C C . ILE A 1 54 ? -3.002 -5.438 -5.466 1.00 73.22 54 ILE A C 6
ATOM 7922 O O . ILE A 1 54 ? -2.729 -4.504 -6.217 1.00 20.10 54 ILE A O 6
ATOM 7938 N N . ALA A 1 55 ? -4.207 -5.600 -4.937 1.00 70.42 55 ALA A N 6
ATOM 7939 C CA . ALA A 1 55 ? -5.297 -4.686 -5.246 1.00 23.34 55 ALA A CA 6
ATOM 7940 C C . ALA A 1 55 ? -5.474 -3.654 -4.140 1.00 32.41 55 ALA A C 6
ATOM 7941 O O . ALA A 1 55 ? -5.955 -3.970 -3.047 1.00 62.04 55 ALA A O 6
ATOM 7948 N N . LEU A 1 56 ? -5.059 -2.425 -4.416 1.00 53.35 56 LEU A N 6
ATOM 7949 C CA . LEU A 1 56 ? -5.176 -1.341 -3.454 1.00 53.23 56 LEU A CA 6
ATOM 7950 C C . LEU A 1 56 ? -6.299 -0.402 -3.861 1.00 12.40 56 LEU A C 6
ATOM 7951 O O . LEU A 1 56 ? -6.419 -0.039 -5.029 1.00 54.21 56 LEU A O 6
ATOM 7967 N N . ARG A 1 57 ? -7.110 -0.006 -2.904 1.00 53.01 57 ARG A N 6
ATOM 7968 C CA . ARG A 1 57 ? -8.153 0.971 -3.152 1.00 64.31 57 ARG A CA 6
ATOM 7969 C C . ARG A 1 57 ? -7.567 2.369 -2.983 1.00 50.21 57 ARG A C 6
ATOM 7970 O O . ARG A 1 57 ? -7.160 2.753 -1.882 1.00 62.35 57 ARG A O 6
ATOM 7991 N N . LEU A 1 58 ? -7.519 3.107 -4.078 1.00 70.32 58 LEU A N 6
ATOM 7992 C CA . LEU A 1 58 ? -6.896 4.423 -4.106 1.00 52.53 58 LEU A CA 6
ATOM 7993 C C . LEU A 1 58 ? -7.766 5.402 -4.882 1.00 1.44 58 LEU A C 6
ATOM 7994 O O . LEU A 1 58 ? -8.447 5.016 -5.834 1.00 53.23 58 LEU A O 6
ATOM 8010 N N . ARG A 1 59 ? -7.742 6.664 -4.456 1.00 3.25 59 ARG A N 6
ATOM 8011 C CA . ARG A 1 59 ? -8.538 7.740 -5.063 1.00 14.11 59 ARG A CA 6
ATOM 8012 C C . ARG A 1 59 ? -10.019 7.566 -4.739 1.00 40.31 59 ARG A C 6
ATOM 8013 O O . ARG A 1 59 ? -10.650 8.453 -4.167 1.00 35.12 59 ARG A O 6
ATOM 8034 N N . GLY A 1 60 ? -10.558 6.413 -5.097 1.00 24.44 60 GLY A N 6
ATOM 8035 C CA . GLY A 1 60 ? -11.948 6.114 -4.838 1.00 0.32 60 GLY A CA 6
ATOM 8036 C C . GLY A 1 60 ? -12.232 4.635 -4.987 1.00 51.44 60 GLY A C 6
ATOM 8037 O O . GLY A 1 60 ? -13.012 4.063 -4.224 1.00 2.03 60 GLY A O 6
ATOM 8041 N N . TYR A 1 61 ? -11.577 4.013 -5.958 1.00 34.02 61 TYR A N 6
ATOM 8042 C CA . TYR A 1 61 ? -11.764 2.595 -6.230 1.00 34.53 61 TYR A CA 6
ATOM 8043 C C . TYR A 1 61 ? -10.431 1.865 -6.178 1.00 10.53 61 TYR A C 6
ATOM 8044 O O . TYR A 1 61 ? -9.385 2.480 -5.987 1.00 45.43 61 TYR A O 6
ATOM 8062 N N . SER A 1 62 ? -10.473 0.560 -6.339 1.00 43.41 62 SER A N 6
ATOM 8063 C CA . SER A 1 62 ? -9.292 -0.261 -6.223 1.00 14.40 62 SER A CA 6
ATOM 8064 C C . SER A 1 62 ? -8.607 -0.494 -7.570 1.00 2.44 62 SER A C 6
ATOM 8065 O O . SER A 1 62 ? -9.263 -0.684 -8.596 1.00 44.22 62 SER A O 6
ATOM 8073 N N . LEU A 1 63 ? -7.281 -0.473 -7.542 1.00 10.23 63 LEU A N 6
ATOM 8074 C CA . LEU A 1 63 ? -6.459 -0.784 -8.701 1.00 14.32 63 LEU A CA 6
ATOM 8075 C C . LEU A 1 63 ? -5.296 -1.671 -8.270 1.00 41.25 63 LEU A C 6
ATOM 8076 O O . LEU A 1 63 ? -4.811 -1.563 -7.142 1.00 40.45 63 LEU A O 6
ATOM 8092 N N . SER A 1 64 ? -4.855 -2.547 -9.155 1.00 25.13 64 SER A N 6
ATOM 8093 C CA . SER A 1 64 ? -3.794 -3.474 -8.832 1.00 2.31 64 SER A CA 6
ATOM 8094 C C . SER A 1 64 ? -2.416 -2.884 -9.124 1.00 64.14 64 SER A C 6
ATOM 8095 O O . SER A 1 64 ? -2.159 -2.365 -10.213 1.00 5.00 64 SER A O 6
ATOM 8103 N N . LEU A 1 65 ? -1.543 -2.951 -8.130 1.00 13.02 65 LEU A N 6
ATOM 8104 C CA . LEU A 1 65 ? -0.171 -2.499 -8.268 1.00 32.24 65 LEU A CA 6
ATOM 8105 C C . LEU A 1 65 ? 0.753 -3.676 -7.965 1.00 4.13 65 LEU A C 6
ATOM 8106 O O . LEU A 1 65 ? 0.342 -4.619 -7.285 1.00 72.12 65 LEU A O 6
ATOM 8122 N N . ARG A 1 66 ? 1.986 -3.637 -8.450 1.00 64.13 66 ARG A N 6
ATOM 8123 C CA . ARG A 1 66 ? 2.841 -4.818 -8.404 1.00 23.43 66 ARG A CA 6
ATOM 8124 C C . ARG A 1 66 ? 3.478 -5.012 -7.037 1.00 1.41 66 ARG A C 6
ATOM 8125 O O . ARG A 1 66 ? 3.634 -4.069 -6.258 1.00 25.54 66 ARG A O 6
ATOM 8146 N N . LYS A 1 67 ? 3.842 -6.258 -6.768 1.00 10.30 67 LYS A N 6
ATOM 8147 C CA . LYS A 1 67 ? 4.572 -6.631 -5.565 1.00 23.03 67 LYS A CA 6
ATOM 8148 C C . LYS A 1 67 ? 5.887 -5.858 -5.461 1.00 45.01 67 LYS A C 6
ATOM 8149 O O . LYS A 1 67 ? 6.392 -5.608 -4.364 1.00 71.24 67 LYS A O 6
ATOM 8168 N N . SER A 1 68 ? 6.430 -5.481 -6.613 1.00 31.24 68 SER A N 6
ATOM 8169 C CA . SER A 1 68 ? 7.656 -4.699 -6.666 1.00 32.31 68 SER A CA 6
ATOM 8170 C C . SER A 1 68 ? 7.460 -3.353 -5.968 1.00 43.21 68 SER A C 6
ATOM 8171 O O . SER A 1 68 ? 8.226 -2.988 -5.075 1.00 25.24 68 SER A O 6
ATOM 8179 N N . GLU A 1 69 ? 6.408 -2.642 -6.361 1.00 54.11 69 GLU A N 6
ATOM 8180 C CA . GLU A 1 69 ? 6.084 -1.342 -5.782 1.00 41.23 69 GLU A CA 6
ATOM 8181 C C . GLU A 1 69 ? 5.750 -1.469 -4.297 1.00 72.10 69 GLU A C 6
ATOM 8182 O O . GLU A 1 69 ? 6.004 -0.555 -3.516 1.00 62.12 69 GLU A O 6
ATOM 8194 N N . ALA A 1 70 ? 5.195 -2.615 -3.913 1.00 5.50 70 ALA A N 6
ATOM 8195 C CA . ALA A 1 70 ? 4.823 -2.874 -2.523 1.00 63.42 70 ALA A CA 6
ATOM 8196 C C . ALA A 1 70 ? 6.033 -2.804 -1.592 1.00 22.21 70 ALA A C 6
ATOM 8197 O O . ALA A 1 70 ? 5.891 -2.613 -0.385 1.00 24.24 70 ALA A O 6
ATOM 8204 N N . LYS A 1 71 ? 7.217 -2.977 -2.155 1.00 35.15 71 LYS A N 6
ATOM 8205 C CA . LYS A 1 71 ? 8.451 -2.887 -1.386 1.00 51.20 71 LYS A CA 6
ATOM 8206 C C . LYS A 1 71 ? 8.786 -1.421 -1.123 1.00 72.24 71 LYS A C 6
ATOM 8207 O O . LYS A 1 71 ? 9.173 -1.040 -0.019 1.00 31.24 71 LYS A O 6
ATOM 8226 N N . ASP A 1 72 ? 8.611 -0.604 -2.153 1.00 32.23 72 ASP A N 6
ATOM 8227 C CA . ASP A 1 72 ? 9.072 0.778 -2.139 1.00 53.03 72 ASP A CA 6
ATOM 8228 C C . ASP A 1 72 ? 8.037 1.720 -1.532 1.00 30.22 72 ASP A C 6
ATOM 8229 O O . ASP A 1 72 ? 8.327 2.892 -1.276 1.00 41.41 72 ASP A O 6
ATOM 8238 N N . ILE A 1 73 ? 6.832 1.214 -1.314 1.00 74.03 73 ILE A N 6
ATOM 8239 C CA . ILE A 1 73 ? 5.796 1.980 -0.635 1.00 33.42 73 ILE A CA 6
ATOM 8240 C C . ILE A 1 73 ? 5.867 1.732 0.867 1.00 42.04 73 ILE A C 6
ATOM 8241 O O . ILE A 1 73 ? 5.611 0.619 1.329 1.00 10.24 73 ILE A O 6
ATOM 8257 N N . LEU A 1 74 ? 6.224 2.760 1.622 1.00 22.45 74 LEU A N 6
ATOM 8258 C CA . LEU A 1 74 ? 6.315 2.646 3.067 1.00 52.03 74 LEU A CA 6
ATOM 8259 C C . LEU A 1 74 ? 5.040 3.157 3.723 1.00 41.14 74 LEU A C 6
ATOM 8260 O O . LEU A 1 74 ? 4.736 4.352 3.686 1.00 11.02 74 LEU A O 6
ATOM 8276 N N . VAL A 1 75 ? 4.298 2.246 4.319 1.00 25.05 75 VAL A N 6
ATOM 8277 C CA . VAL A 1 75 ? 3.039 2.573 4.966 1.00 24.14 75 VAL A CA 6
ATOM 8278 C C . VAL A 1 75 ? 2.981 1.946 6.347 1.00 35.12 75 VAL A C 6
ATOM 8279 O O . VAL A 1 75 ? 3.808 1.106 6.692 1.00 72.40 75 VAL A O 6
ATOM 8292 N N . GLU A 1 76 ? 2.018 2.357 7.144 1.00 61.35 76 GLU A N 6
ATOM 8293 C CA . GLU A 1 76 ? 1.804 1.738 8.438 1.00 64.13 76 GLU A CA 6
ATOM 8294 C C . GLU A 1 76 ? 0.312 1.607 8.686 1.00 43.33 76 GLU A C 6
ATOM 8295 O O . GLU A 1 76 ? -0.472 2.448 8.240 1.00 24.23 76 GLU A O 6
ATOM 8307 N N . VAL A 1 77 ? -0.072 0.539 9.370 1.00 23.34 77 VAL A N 6
ATOM 8308 C CA . VAL A 1 77 ? -1.475 0.258 9.624 1.00 53.24 77 VAL A CA 6
ATOM 8309 C C . VAL A 1 77 ? -2.061 1.295 10.570 1.00 63.25 77 VAL A C 6
ATOM 8310 O O . VAL A 1 77 ? -1.813 1.264 11.775 1.00 42.14 77 VAL A O 6
ATOM 8323 N N . LEU A 1 78 ? -2.819 2.223 10.008 1.00 70.41 78 LEU A N 6
ATOM 8324 C CA . LEU A 1 78 ? -3.425 3.283 10.793 1.00 30.35 78 LEU A CA 6
ATOM 8325 C C . LEU A 1 78 ? -4.895 3.009 11.041 1.00 33.25 78 LEU A C 6
ATOM 8326 O O . LEU A 1 78 ? -5.615 3.854 11.564 1.00 71.04 78 LEU A O 6
ATOM 8342 N N . LEU A 1 79 ? -5.346 1.842 10.620 1.00 21.13 79 LEU A N 6
ATOM 8343 C CA . LEU A 1 79 ? -6.649 1.349 11.020 1.00 51.21 79 LEU A CA 6
ATOM 8344 C C . LEU A 1 79 ? -6.660 1.261 12.541 1.00 44.13 79 LEU A C 6
ATOM 8345 O O . LEU A 1 79 ? -5.928 0.451 13.101 1.00 11.14 79 LEU A O 6
ATOM 8361 N N . GLU A 1 80 ? -7.479 2.111 13.172 1.00 3.34 80 GLU A N 6
ATOM 8362 C CA . GLU A 1 80 ? -7.465 2.336 14.622 1.00 71.25 80 GLU A CA 6
ATOM 8363 C C . GLU A 1 80 ? -7.118 1.092 15.433 1.00 2.01 80 GLU A C 6
ATOM 8364 O O . GLU A 1 80 ? -7.971 0.251 15.738 1.00 14.13 80 GLU A O 6
ATOM 8376 N N . HIS A 1 81 ? -5.842 0.992 15.766 1.00 74.42 81 HIS A N 6
ATOM 8377 C CA . HIS A 1 81 ? -5.335 -0.074 16.604 1.00 35.01 81 HIS A CA 6
ATOM 8378 C C . HIS A 1 81 ? -4.496 0.545 17.706 1.00 4.32 81 HIS A C 6
ATOM 8379 O O . HIS A 1 81 ? -3.266 0.588 17.622 1.00 32.11 81 HIS A O 6
ATOM 8394 N N . HIS A 1 82 ? -5.180 1.074 18.709 1.00 23.21 82 HIS A N 6
ATOM 8395 C CA . HIS A 1 82 ? -4.524 1.787 19.791 1.00 3.31 82 HIS A CA 6
ATOM 8396 C C . HIS A 1 82 ? -3.662 0.824 20.596 1.00 51.41 82 HIS A C 6
ATOM 8397 O O . HIS A 1 82 ? -4.134 -0.245 20.990 1.00 15.43 82 HIS A O 6
ATOM 8412 N N . HIS A 1 83 ? -2.404 1.208 20.820 1.00 1.33 83 HIS A N 6
ATOM 8413 C CA . HIS A 1 83 ? -1.425 0.344 21.479 1.00 12.41 83 HIS A CA 6
ATOM 8414 C C . HIS A 1 83 ? -1.058 -0.810 20.536 1.00 21.43 83 HIS A C 6
ATOM 8415 O O . HIS A 1 83 ? -1.777 -1.803 20.442 1.00 2.21 83 HIS A O 6
ATOM 8430 N N . HIS A 1 84 ? 0.061 -0.637 19.833 1.00 23.45 84 HIS A N 6
ATOM 8431 C CA . HIS A 1 84 ? 0.463 -1.516 18.729 1.00 53.14 84 HIS A CA 6
ATOM 8432 C C . HIS A 1 84 ? 0.398 -3.000 19.092 1.00 32.25 84 HIS A C 6
ATOM 8433 O O . HIS A 1 84 ? -0.275 -3.772 18.415 1.00 62.02 84 HIS A O 6
ATOM 8448 N N . HIS A 1 85 ? 1.093 -3.399 20.144 1.00 42.20 85 HIS A N 6
ATOM 8449 C CA . HIS A 1 85 ? 1.120 -4.804 20.530 1.00 53.44 85 HIS A CA 6
ATOM 8450 C C . HIS A 1 85 ? 0.861 -4.948 22.018 1.00 35.03 85 HIS A C 6
ATOM 8451 O O . HIS A 1 85 ? 1.384 -4.172 22.816 1.00 54.32 85 HIS A O 6
ATOM 8466 N N . HIS A 1 86 ? 0.045 -5.936 22.371 1.00 73.03 86 HIS A N 6
ATOM 8467 C CA . HIS A 1 86 ? -0.232 -6.256 23.766 1.00 72.45 86 HIS A CA 6
ATOM 8468 C C . HIS A 1 86 ? 1.066 -6.538 24.515 1.00 21.42 86 HIS A C 6
ATOM 8469 O O . HIS A 1 86 ? 1.748 -7.520 24.166 1.00 37.08 86 HIS A O 6
ATOM 8485 N N . MET A 1 1 ? 9.419 6.003 17.140 1.00 44.53 1 MET A N 7
ATOM 8486 C CA . MET A 1 1 ? 8.476 6.217 16.017 1.00 22.11 1 MET A CA 7
ATOM 8487 C C . MET A 1 1 ? 8.971 5.538 14.743 1.00 44.02 1 MET A C 7
ATOM 8488 O O . MET A 1 1 ? 8.248 5.470 13.746 1.00 13.42 1 MET A O 7
ATOM 8504 N N . THR A 1 2 ? 10.200 5.035 14.774 1.00 2.22 2 THR A N 7
ATOM 8505 C CA . THR A 1 2 ? 10.809 4.431 13.601 1.00 4.14 2 THR A CA 7
ATOM 8506 C C . THR A 1 2 ? 10.321 3.002 13.382 1.00 73.53 2 THR A C 7
ATOM 8507 O O . THR A 1 2 ? 11.017 2.031 13.688 1.00 74.15 2 THR A O 7
ATOM 8518 N N . LYS A 1 3 ? 9.098 2.893 12.890 1.00 33.02 3 LYS A N 7
ATOM 8519 C CA . LYS A 1 3 ? 8.501 1.614 12.544 1.00 54.54 3 LYS A CA 7
ATOM 8520 C C . LYS A 1 3 ? 7.653 1.760 11.292 1.00 12.31 3 LYS A C 7
ATOM 8521 O O . LYS A 1 3 ? 6.516 2.235 11.347 1.00 52.04 3 LYS A O 7
ATOM 8540 N N . GLY A 1 4 ? 8.231 1.381 10.166 1.00 1.34 4 GLY A N 7
ATOM 8541 C CA . GLY A 1 4 ? 7.520 1.431 8.910 1.00 42.24 4 GLY A CA 7
ATOM 8542 C C . GLY A 1 4 ? 7.755 0.182 8.092 1.00 42.01 4 GLY A C 7
ATOM 8543 O O . GLY A 1 4 ? 8.902 -0.173 7.805 1.00 12.22 4 GLY A O 7
ATOM 8547 N N . ILE A 1 5 ? 6.683 -0.497 7.734 1.00 55.42 5 ILE A N 7
ATOM 8548 C CA . ILE A 1 5 ? 6.789 -1.722 6.958 1.00 73.24 5 ILE A CA 7
ATOM 8549 C C . ILE A 1 5 ? 6.319 -1.483 5.537 1.00 61.34 5 ILE A C 7
ATOM 8550 O O . ILE A 1 5 ? 5.651 -0.485 5.259 1.00 61.45 5 ILE A O 7
ATOM 8566 N N . GLY A 1 6 ? 6.677 -2.388 4.646 1.00 61.01 6 GLY A N 7
ATOM 8567 C CA . GLY A 1 6 ? 6.266 -2.270 3.272 1.00 0.35 6 GLY A CA 7
ATOM 8568 C C . GLY A 1 6 ? 4.789 -2.541 3.104 1.00 43.03 6 GLY A C 7
ATOM 8569 O O . GLY A 1 6 ? 4.173 -3.210 3.935 1.00 32.13 6 GLY A O 7
ATOM 8573 N N . LEU A 1 7 ? 4.225 -2.035 2.022 1.00 71.50 7 LEU A N 7
ATOM 8574 C CA . LEU A 1 7 ? 2.807 -2.194 1.733 1.00 12.12 7 LEU A CA 7
ATOM 8575 C C . LEU A 1 7 ? 2.437 -3.670 1.574 1.00 23.40 7 LEU A C 7
ATOM 8576 O O . LEU A 1 7 ? 1.287 -4.058 1.770 1.00 52.42 7 LEU A O 7
ATOM 8592 N N . ASN A 1 8 ? 3.421 -4.496 1.237 1.00 42.35 8 ASN A N 7
ATOM 8593 C CA . ASN A 1 8 ? 3.182 -5.918 1.035 1.00 24.53 8 ASN A CA 7
ATOM 8594 C C . ASN A 1 8 ? 3.292 -6.689 2.350 1.00 0.22 8 ASN A C 7
ATOM 8595 O O . ASN A 1 8 ? 2.988 -7.881 2.405 1.00 23.41 8 ASN A O 7
ATOM 8606 N N . GLU A 1 9 ? 3.720 -6.002 3.407 1.00 32.32 9 GLU A N 7
ATOM 8607 C CA . GLU A 1 9 ? 3.894 -6.622 4.713 1.00 62.50 9 GLU A CA 7
ATOM 8608 C C . GLU A 1 9 ? 2.661 -6.397 5.585 1.00 15.00 9 GLU A C 7
ATOM 8609 O O . GLU A 1 9 ? 2.607 -6.843 6.731 1.00 24.21 9 GLU A O 7
ATOM 8621 N N . VAL A 1 10 ? 1.672 -5.704 5.031 1.00 14.34 10 VAL A N 7
ATOM 8622 C CA . VAL A 1 10 ? 0.473 -5.343 5.779 1.00 24.04 10 VAL A CA 7
ATOM 8623 C C . VAL A 1 10 ? -0.599 -6.429 5.646 1.00 41.22 10 VAL A C 7
ATOM 8624 O O . VAL A 1 10 ? -0.527 -7.282 4.757 1.00 52.44 10 VAL A O 7
ATOM 8637 N N . GLU A 1 11 ? -1.581 -6.397 6.538 1.00 11.53 11 GLU A N 7
ATOM 8638 C CA . GLU A 1 11 ? -2.685 -7.344 6.509 1.00 35.31 11 GLU A CA 7
ATOM 8639 C C . GLU A 1 11 ? -3.752 -6.871 5.527 1.00 3.21 11 GLU A C 7
ATOM 8640 O O . GLU A 1 11 ? -3.758 -5.712 5.110 1.00 62.31 11 GLU A O 7
ATOM 8652 N N . ILE A 1 12 ? -4.653 -7.767 5.174 1.00 0.04 12 ILE A N 7
ATOM 8653 C CA . ILE A 1 12 ? -5.695 -7.464 4.203 1.00 54.10 12 ILE A CA 7
ATOM 8654 C C . ILE A 1 12 ? -6.897 -6.816 4.882 1.00 41.01 12 ILE A C 7
ATOM 8655 O O . ILE A 1 12 ? -7.029 -6.879 6.104 1.00 12.00 12 ILE A O 7
ATOM 8671 N N . LYS A 1 13 ? -7.761 -6.180 4.083 1.00 1.14 13 LYS A N 7
ATOM 8672 C CA . LYS A 1 13 ? -8.951 -5.488 4.594 1.00 22.24 13 LYS A CA 7
ATOM 8673 C C . LYS A 1 13 ? -8.571 -4.385 5.579 1.00 20.24 13 LYS A C 7
ATOM 8674 O O . LYS A 1 13 ? -9.366 -3.998 6.435 1.00 51.40 13 LYS A O 7
ATOM 8693 N N . SER A 1 14 ? -7.358 -3.873 5.443 1.00 11.25 14 SER A N 7
ATOM 8694 C CA . SER A 1 14 ? -6.880 -2.811 6.309 1.00 14.33 14 SER A CA 7
ATOM 8695 C C . SER A 1 14 ? -6.786 -1.495 5.540 1.00 40.02 14 SER A C 7
ATOM 8696 O O . SER A 1 14 ? -6.748 -1.485 4.312 1.00 45.20 14 SER A O 7
ATOM 8704 N N . LYS A 1 15 ? -6.767 -0.393 6.268 1.00 53.32 15 LYS A N 7
ATOM 8705 C CA . LYS A 1 15 ? -6.642 0.927 5.670 1.00 10.51 15 LYS A CA 7
ATOM 8706 C C . LYS A 1 15 ? -5.341 1.555 6.142 1.00 20.23 15 LYS A C 7
ATOM 8707 O O . LYS A 1 15 ? -5.133 1.730 7.344 1.00 71.21 15 LYS A O 7
ATOM 8726 N N . VAL A 1 16 ? -4.460 1.858 5.204 1.00 22.45 16 VAL A N 7
ATOM 8727 C CA . VAL A 1 16 ? -3.103 2.273 5.537 1.00 64.41 16 VAL A CA 7
ATOM 8728 C C . VAL A 1 16 ? -2.746 3.610 4.909 1.00 13.53 16 VAL A C 7
ATOM 8729 O O . VAL A 1 16 ? -3.325 4.012 3.899 1.00 2.54 16 VAL A O 7
ATOM 8742 N N . LYS A 1 17 ? -1.789 4.289 5.521 1.00 73.41 17 LYS A N 7
ATOM 8743 C CA . LYS A 1 17 ? -1.312 5.569 5.031 1.00 15.25 17 LYS A CA 7
ATOM 8744 C C . LYS A 1 17 ? 0.155 5.473 4.650 1.00 23.22 17 LYS A C 7
ATOM 8745 O O . LYS A 1 17 ? 0.940 4.797 5.316 1.00 73.24 17 LYS A O 7
ATOM 8764 N N . VAL A 1 18 ? 0.515 6.158 3.585 1.00 44.44 18 VAL A N 7
ATOM 8765 C CA . VAL A 1 18 ? 1.866 6.107 3.059 1.00 45.24 18 VAL A CA 7
ATOM 8766 C C . VAL A 1 18 ? 2.772 7.070 3.814 1.00 22.13 18 VAL A C 7
ATOM 8767 O O . VAL A 1 18 ? 2.763 8.281 3.565 1.00 25.40 18 VAL A O 7
ATOM 8780 N N . ILE A 1 19 ? 3.501 6.522 4.777 1.00 52.44 19 ILE A N 7
ATOM 8781 C CA . ILE A 1 19 ? 4.520 7.268 5.503 1.00 0.04 19 ILE A CA 7
ATOM 8782 C C . ILE A 1 19 ? 5.564 7.818 4.537 1.00 30.04 19 ILE A C 7
ATOM 8783 O O . ILE A 1 19 ? 5.834 9.020 4.511 1.00 63.50 19 ILE A O 7
ATOM 8799 N N . GLY A 1 20 ? 6.144 6.933 3.736 1.00 24.14 20 GLY A N 7
ATOM 8800 C CA . GLY A 1 20 ? 7.169 7.350 2.807 1.00 0.12 20 GLY A CA 7
ATOM 8801 C C . GLY A 1 20 ? 7.365 6.378 1.665 1.00 33.41 20 GLY A C 7
ATOM 8802 O O . GLY A 1 20 ? 6.907 5.234 1.711 1.00 32.22 20 GLY A O 7
ATOM 8806 N N . ILE A 1 21 ? 8.064 6.851 0.651 1.00 41.40 21 ILE A N 7
ATOM 8807 C CA . ILE A 1 21 ? 8.348 6.084 -0.549 1.00 2.42 21 ILE A CA 7
ATOM 8808 C C . ILE A 1 21 ? 9.862 5.948 -0.702 1.00 60.22 21 ILE A C 7
ATOM 8809 O O . ILE A 1 21 ? 10.611 6.729 -0.117 1.00 34.21 21 ILE A O 7
ATOM 8825 N N . VAL A 1 22 ? 10.303 4.955 -1.456 1.00 4.15 22 VAL A N 7
ATOM 8826 C CA . VAL A 1 22 ? 11.723 4.713 -1.674 1.00 63.44 22 VAL A CA 7
ATOM 8827 C C . VAL A 1 22 ? 12.149 5.279 -3.031 1.00 21.22 22 VAL A C 7
ATOM 8828 O O . VAL A 1 22 ? 12.002 4.626 -4.066 1.00 22.52 22 VAL A O 7
ATOM 8841 N N . PRO A 1 23 ? 12.612 6.546 -3.042 1.00 12.44 23 PRO A N 7
ATOM 8842 C CA . PRO A 1 23 ? 12.925 7.277 -4.276 1.00 23.25 23 PRO A CA 7
ATOM 8843 C C . PRO A 1 23 ? 14.047 6.636 -5.090 1.00 11.15 23 PRO A C 7
ATOM 8844 O O . PRO A 1 23 ? 14.719 5.709 -4.629 1.00 11.42 23 PRO A O 7
ATOM 8855 N N . GLU A 1 24 ? 14.241 7.159 -6.304 1.00 2.33 24 GLU A N 7
ATOM 8856 C CA . GLU A 1 24 ? 15.225 6.652 -7.269 1.00 53.45 24 GLU A CA 7
ATOM 8857 C C . GLU A 1 24 ? 14.884 5.239 -7.769 1.00 43.53 24 GLU A C 7
ATOM 8858 O O . GLU A 1 24 ? 15.427 4.790 -8.783 1.00 54.20 24 GLU A O 7
ATOM 8870 N N . SER A 1 25 ? 13.992 4.545 -7.074 1.00 74.24 25 SER A N 7
ATOM 8871 C CA . SER A 1 25 ? 13.526 3.246 -7.506 1.00 23.23 25 SER A CA 7
ATOM 8872 C C . SER A 1 25 ? 12.717 3.380 -8.797 1.00 33.20 25 SER A C 7
ATOM 8873 O O . SER A 1 25 ? 12.144 4.439 -9.071 1.00 62.13 25 SER A O 7
ATOM 8881 N N . LYS A 1 26 ? 12.672 2.316 -9.583 1.00 52.30 26 LYS A N 7
ATOM 8882 C CA . LYS A 1 26 ? 12.015 2.354 -10.883 1.00 74.04 26 LYS A CA 7
ATOM 8883 C C . LYS A 1 26 ? 10.503 2.487 -10.753 1.00 74.04 26 LYS A C 7
ATOM 8884 O O . LYS A 1 26 ? 9.851 3.083 -11.612 1.00 31.21 26 LYS A O 7
ATOM 8903 N N . VAL A 1 27 ? 9.940 1.950 -9.680 1.00 74.34 27 VAL A N 7
ATOM 8904 C CA . VAL A 1 27 ? 8.501 2.026 -9.474 1.00 21.53 27 VAL A CA 7
ATOM 8905 C C . VAL A 1 27 ? 8.100 3.356 -8.840 1.00 33.30 27 VAL A C 7
ATOM 8906 O O . VAL A 1 27 ? 6.927 3.720 -8.839 1.00 62.11 27 VAL A O 7
ATOM 8919 N N . ARG A 1 28 ? 9.087 4.090 -8.331 1.00 51.44 28 ARG A N 7
ATOM 8920 C CA . ARG A 1 28 ? 8.839 5.367 -7.665 1.00 52.41 28 ARG A CA 7
ATOM 8921 C C . ARG A 1 28 ? 8.124 6.343 -8.597 1.00 21.53 28 ARG A C 7
ATOM 8922 O O . ARG A 1 28 ? 7.122 6.949 -8.223 1.00 12.04 28 ARG A O 7
ATOM 8943 N N . ARG A 1 29 ? 8.636 6.477 -9.816 1.00 73.24 29 ARG A N 7
ATOM 8944 C CA . ARG A 1 29 ? 8.047 7.374 -10.800 1.00 63.42 29 ARG A CA 7
ATOM 8945 C C . ARG A 1 29 ? 6.627 6.942 -11.144 1.00 43.43 29 ARG A C 7
ATOM 8946 O O . ARG A 1 29 ? 5.745 7.770 -11.350 1.00 52.44 29 ARG A O 7
ATOM 8967 N N . LYS A 1 30 ? 6.423 5.635 -11.181 1.00 70.30 30 LYS A N 7
ATOM 8968 C CA . LYS A 1 30 ? 5.132 5.053 -11.521 1.00 20.12 30 LYS A CA 7
ATOM 8969 C C . LYS A 1 30 ? 4.092 5.382 -10.449 1.00 13.53 30 LYS A C 7
ATOM 8970 O O . LYS A 1 30 ? 3.002 5.867 -10.747 1.00 75.33 30 LYS A O 7
ATOM 8989 N N . ILE A 1 31 ? 4.453 5.130 -9.201 1.00 64.34 31 ILE A N 7
ATOM 8990 C CA . ILE A 1 31 ? 3.560 5.364 -8.069 1.00 64.00 31 ILE A CA 7
ATOM 8991 C C . ILE A 1 31 ? 3.274 6.855 -7.880 1.00 43.43 31 ILE A C 7
ATOM 8992 O O . ILE A 1 31 ? 2.132 7.251 -7.633 1.00 64.34 31 ILE A O 7
ATOM 9008 N N . MET A 1 32 ? 4.302 7.686 -8.013 1.00 55.45 32 MET A N 7
ATOM 9009 C CA . MET A 1 32 ? 4.140 9.125 -7.825 1.00 51.11 32 MET A CA 7
ATOM 9010 C C . MET A 1 32 ? 3.336 9.742 -8.964 1.00 1.33 32 MET A C 7
ATOM 9011 O O . MET A 1 32 ? 2.646 10.746 -8.774 1.00 64.34 32 MET A O 7
ATOM 9025 N N . ASP A 1 33 ? 3.417 9.137 -10.145 1.00 31.51 33 ASP A N 7
ATOM 9026 C CA . ASP A 1 33 ? 2.605 9.570 -11.281 1.00 3.23 33 ASP A CA 7
ATOM 9027 C C . ASP A 1 33 ? 1.134 9.274 -11.010 1.00 71.11 33 ASP A C 7
ATOM 9028 O O . ASP A 1 33 ? 0.243 9.979 -11.486 1.00 62.01 33 ASP A O 7
ATOM 9037 N N . MET A 1 34 ? 0.896 8.244 -10.204 1.00 33.53 34 MET A N 7
ATOM 9038 C CA . MET A 1 34 ? -0.458 7.843 -9.836 1.00 64.41 34 MET A CA 7
ATOM 9039 C C . MET A 1 34 ? -1.068 8.823 -8.837 1.00 10.22 34 MET A C 7
ATOM 9040 O O . MET A 1 34 ? -2.282 8.836 -8.629 1.00 21.11 34 MET A O 7
ATOM 9054 N N . GLY A 1 35 ? -0.223 9.638 -8.216 1.00 63.43 35 GLY A N 7
ATOM 9055 C CA . GLY A 1 35 ? -0.712 10.650 -7.302 1.00 14.50 35 GLY A CA 7
ATOM 9056 C C . GLY A 1 35 ? -0.282 10.407 -5.870 1.00 31.51 35 GLY A C 7
ATOM 9057 O O . GLY A 1 35 ? -0.384 11.298 -5.024 1.00 14.00 35 GLY A O 7
ATOM 9061 N N . ILE A 1 36 ? 0.208 9.209 -5.598 1.00 10.11 36 ILE A N 7
ATOM 9062 C CA . ILE A 1 36 ? 0.618 8.842 -4.251 1.00 20.33 36 ILE A CA 7
ATOM 9063 C C . ILE A 1 36 ? 1.985 9.431 -3.933 1.00 32.11 36 ILE A C 7
ATOM 9064 O O . ILE A 1 36 ? 2.930 9.280 -4.707 1.00 44.40 36 ILE A O 7
ATOM 9080 N N . VAL A 1 37 ? 2.077 10.102 -2.797 1.00 60.05 37 VAL A N 7
ATOM 9081 C CA . VAL A 1 37 ? 3.319 10.754 -2.396 1.00 61.03 37 VAL A CA 7
ATOM 9082 C C . VAL A 1 37 ? 3.600 10.581 -0.901 1.00 13.32 37 VAL A C 7
ATOM 9083 O O . VAL A 1 37 ? 4.417 9.750 -0.508 1.00 23.51 37 VAL A O 7
ATOM 9096 N N . ARG A 1 38 ? 2.919 11.352 -0.069 1.00 54.45 38 ARG A N 7
ATOM 9097 C CA . ARG A 1 38 ? 3.161 11.330 1.364 1.00 33.34 38 ARG A CA 7
ATOM 9098 C C . ARG A 1 38 ? 1.866 11.656 2.091 1.00 23.11 38 ARG A C 7
ATOM 9099 O O . ARG A 1 38 ? 1.231 12.672 1.812 1.00 44.12 38 ARG A O 7
ATOM 9120 N N . GLY A 1 39 ? 1.468 10.779 2.998 1.00 61.21 39 GLY A N 7
ATOM 9121 C CA . GLY A 1 39 ? 0.247 10.992 3.747 1.00 33.43 39 GLY A CA 7
ATOM 9122 C C . GLY A 1 39 ? -0.959 10.422 3.037 1.00 75.33 39 GLY A C 7
ATOM 9123 O O . GLY A 1 39 ? -2.028 10.274 3.632 1.00 64.03 39 GLY A O 7
ATOM 9127 N N . THR A 1 40 ? -0.789 10.100 1.763 1.00 5.24 40 THR A N 7
ATOM 9128 C CA . THR A 1 40 ? -1.845 9.485 0.986 1.00 62.42 40 THR A CA 7
ATOM 9129 C C . THR A 1 40 ? -2.185 8.123 1.585 1.00 31.25 40 THR A C 7
ATOM 9130 O O . THR A 1 40 ? -1.291 7.387 1.996 1.00 71.15 40 THR A O 7
ATOM 9141 N N . GLU A 1 41 ? -3.461 7.800 1.663 1.00 21.30 41 GLU A N 7
ATOM 9142 C CA . GLU A 1 41 ? -3.889 6.569 2.287 1.00 1.23 41 GLU A CA 7
ATOM 9143 C C . GLU A 1 41 ? -4.715 5.728 1.334 1.00 34.53 41 GLU A C 7
ATOM 9144 O O . GLU A 1 41 ? -5.438 6.248 0.481 1.00 23.23 41 GLU A O 7
ATOM 9156 N N . ILE A 1 42 ? -4.592 4.423 1.488 1.00 21.22 42 ILE A N 7
ATOM 9157 C CA . ILE A 1 42 ? -5.183 3.472 0.570 1.00 44.22 42 ILE A CA 7
ATOM 9158 C C . ILE A 1 42 ? -5.838 2.332 1.347 1.00 31.05 42 ILE A C 7
ATOM 9159 O O . ILE A 1 42 ? -5.432 2.030 2.473 1.00 3.30 42 ILE A O 7
ATOM 9175 N N . TYR A 1 43 ? -6.854 1.713 0.762 1.00 34.43 43 TYR A N 7
ATOM 9176 C CA . TYR A 1 43 ? -7.503 0.571 1.384 1.00 4.30 43 TYR A CA 7
ATOM 9177 C C . TYR A 1 43 ? -6.978 -0.721 0.765 1.00 53.12 43 TYR A C 7
ATOM 9178 O O . TYR A 1 43 ? -6.795 -0.805 -0.452 1.00 65.54 43 TYR A O 7
ATOM 9196 N N . ILE A 1 44 ? -6.722 -1.715 1.603 1.00 23.31 44 ILE A N 7
ATOM 9197 C CA . ILE A 1 44 ? -6.209 -2.996 1.136 1.00 63.02 44 ILE A CA 7
ATOM 9198 C C . ILE A 1 44 ? -7.355 -3.925 0.754 1.00 70.13 44 ILE A C 7
ATOM 9199 O O . ILE A 1 44 ? -8.015 -4.495 1.623 1.00 71.31 44 ILE A O 7
ATOM 9215 N N . GLU A 1 45 ? -7.585 -4.065 -0.544 1.00 71.44 45 GLU A N 7
ATOM 9216 C CA . GLU A 1 45 ? -8.629 -4.944 -1.051 1.00 71.32 45 GLU A CA 7
ATOM 9217 C C . GLU A 1 45 ? -8.234 -6.402 -0.862 1.00 22.25 45 GLU A C 7
ATOM 9218 O O . GLU A 1 45 ? -9.066 -7.247 -0.530 1.00 23.03 45 GLU A O 7
ATOM 9230 N N . GLY A 1 46 ? -6.960 -6.690 -1.079 1.00 35.53 46 GLY A N 7
ATOM 9231 C CA . GLY A 1 46 ? -6.465 -8.042 -0.921 1.00 41.43 46 GLY A CA 7
ATOM 9232 C C . GLY A 1 46 ? -5.191 -8.272 -1.703 1.00 44.55 46 GLY A C 7
ATOM 9233 O O . GLY A 1 46 ? -4.652 -7.343 -2.304 1.00 51.14 46 GLY A O 7
ATOM 9237 N N . LYS A 1 47 ? -4.703 -9.504 -1.690 1.00 11.31 47 LYS A N 7
ATOM 9238 C CA . LYS A 1 47 ? -3.486 -9.854 -2.404 1.00 45.15 47 LYS A CA 7
ATOM 9239 C C . LYS A 1 47 ? -3.737 -11.056 -3.302 1.00 73.53 47 LYS A C 7
ATOM 9240 O O . LYS A 1 47 ? -4.612 -11.880 -3.017 1.00 31.45 47 LYS A O 7
ATOM 9259 N N . ALA A 1 48 ? -2.976 -11.146 -4.385 1.00 13.42 48 ALA A N 7
ATOM 9260 C CA . ALA A 1 48 ? -3.069 -12.274 -5.307 1.00 33.25 48 ALA A CA 7
ATOM 9261 C C . ALA A 1 48 ? -2.629 -13.567 -4.616 1.00 62.24 48 ALA A C 7
ATOM 9262 O O . ALA A 1 48 ? -2.029 -13.516 -3.544 1.00 52.54 48 ALA A O 7
ATOM 9269 N N . PRO A 1 49 ? -2.924 -14.744 -5.206 1.00 33.35 49 PRO A N 7
ATOM 9270 C CA . PRO A 1 49 ? -2.534 -16.046 -4.635 1.00 30.12 49 PRO A CA 7
ATOM 9271 C C . PRO A 1 49 ? -1.046 -16.124 -4.284 1.00 64.03 49 PRO A C 7
ATOM 9272 O O . PRO A 1 49 ? -0.662 -16.781 -3.320 1.00 1.23 49 PRO A O 7
ATOM 9283 N N . MET A 1 50 ? -0.217 -15.436 -5.058 1.00 61.42 50 MET A N 7
ATOM 9284 C CA . MET A 1 50 ? 1.225 -15.438 -4.828 1.00 31.25 50 MET A CA 7
ATOM 9285 C C . MET A 1 50 ? 1.628 -14.317 -3.874 1.00 63.22 50 MET A C 7
ATOM 9286 O O . MET A 1 50 ? 2.794 -14.194 -3.497 1.00 23.35 50 MET A O 7
ATOM 9300 N N . GLY A 1 51 ? 0.658 -13.498 -3.491 1.00 43.42 51 GLY A N 7
ATOM 9301 C CA . GLY A 1 51 ? 0.950 -12.316 -2.704 1.00 23.23 51 GLY A CA 7
ATOM 9302 C C . GLY A 1 51 ? 1.453 -11.186 -3.578 1.00 61.14 51 GLY A C 7
ATOM 9303 O O . GLY A 1 51 ? 1.846 -10.130 -3.089 1.00 74.45 51 GLY A O 7
ATOM 9307 N N . ASP A 1 52 ? 1.422 -11.424 -4.881 1.00 22.15 52 ASP A N 7
ATOM 9308 C CA . ASP A 1 52 ? 1.929 -10.481 -5.865 1.00 40.23 52 ASP A CA 7
ATOM 9309 C C . ASP A 1 52 ? 1.109 -10.613 -7.144 1.00 52.34 52 ASP A C 7
ATOM 9310 O O . ASP A 1 52 ? 1.027 -11.703 -7.715 1.00 54.32 52 ASP A O 7
ATOM 9319 N N . PRO A 1 53 ? 0.460 -9.530 -7.600 1.00 51.23 53 PRO A N 7
ATOM 9320 C CA . PRO A 1 53 ? 0.518 -8.222 -6.952 1.00 54.45 53 PRO A CA 7
ATOM 9321 C C . PRO A 1 53 ? -0.518 -8.051 -5.840 1.00 30.13 53 PRO A C 7
ATOM 9322 O O . PRO A 1 53 ? -1.174 -9.010 -5.420 1.00 64.22 53 PRO A O 7
ATOM 9333 N N . ILE A 1 54 ? -0.646 -6.820 -5.366 1.00 72.03 54 ILE A N 7
ATOM 9334 C CA . ILE A 1 54 ? -1.595 -6.483 -4.315 1.00 65.30 54 ILE A CA 7
ATOM 9335 C C . ILE A 1 54 ? -2.690 -5.577 -4.886 1.00 71.14 54 ILE A C 7
ATOM 9336 O O . ILE A 1 54 ? -2.430 -4.769 -5.780 1.00 53.12 54 ILE A O 7
ATOM 9352 N N . ALA A 1 55 ? -3.911 -5.725 -4.389 1.00 1.35 55 ALA A N 7
ATOM 9353 C CA . ALA A 1 55 ? -5.028 -4.915 -4.849 1.00 11.21 55 ALA A CA 7
ATOM 9354 C C . ALA A 1 55 ? -5.284 -3.751 -3.893 1.00 32.22 55 ALA A C 7
ATOM 9355 O O . ALA A 1 55 ? -5.756 -3.946 -2.771 1.00 75.04 55 ALA A O 7
ATOM 9362 N N . LEU A 1 56 ? -4.949 -2.550 -4.339 1.00 1.31 56 LEU A N 7
ATOM 9363 C CA . LEU A 1 56 ? -5.160 -1.346 -3.554 1.00 61.11 56 LEU A CA 7
ATOM 9364 C C . LEU A 1 56 ? -6.391 -0.616 -4.067 1.00 14.31 56 LEU A C 7
ATOM 9365 O O . LEU A 1 56 ? -6.666 -0.633 -5.258 1.00 62.13 56 LEU A O 7
ATOM 9381 N N . ARG A 1 57 ? -7.125 0.027 -3.183 1.00 62.11 57 ARG A N 7
ATOM 9382 C CA . ARG A 1 57 ? -8.296 0.783 -3.605 1.00 70.34 57 ARG A CA 7
ATOM 9383 C C . ARG A 1 57 ? -8.111 2.264 -3.301 1.00 10.12 57 ARG A C 7
ATOM 9384 O O . ARG A 1 57 ? -8.037 2.671 -2.139 1.00 40.41 57 ARG A O 7
ATOM 9405 N N . LEU A 1 58 ? -8.035 3.061 -4.358 1.00 45.02 58 LEU A N 7
ATOM 9406 C CA . LEU A 1 58 ? -7.815 4.496 -4.237 1.00 31.34 58 LEU A CA 7
ATOM 9407 C C . LEU A 1 58 ? -8.502 5.199 -5.397 1.00 30.25 58 LEU A C 7
ATOM 9408 O O . LEU A 1 58 ? -8.763 4.570 -6.423 1.00 71.01 58 LEU A O 7
ATOM 9424 N N . ARG A 1 59 ? -8.837 6.482 -5.212 1.00 11.05 59 ARG A N 7
ATOM 9425 C CA . ARG A 1 59 ? -9.539 7.282 -6.232 1.00 13.11 59 ARG A CA 7
ATOM 9426 C C . ARG A 1 59 ? -11.016 6.877 -6.306 1.00 70.15 59 ARG A C 7
ATOM 9427 O O . ARG A 1 59 ? -11.868 7.644 -6.755 1.00 55.03 59 ARG A O 7
ATOM 9448 N N . GLY A 1 60 ? -11.305 5.670 -5.843 1.00 51.22 60 GLY A N 7
ATOM 9449 C CA . GLY A 1 60 ? -12.661 5.172 -5.814 1.00 73.41 60 GLY A CA 7
ATOM 9450 C C . GLY A 1 60 ? -12.710 3.677 -6.038 1.00 4.33 60 GLY A C 7
ATOM 9451 O O . GLY A 1 60 ? -13.446 2.957 -5.363 1.00 61.30 60 GLY A O 7
ATOM 9455 N N . TYR A 1 61 ? -11.891 3.205 -6.965 1.00 25.34 61 TYR A N 7
ATOM 9456 C CA . TYR A 1 61 ? -11.906 1.804 -7.353 1.00 12.43 61 TYR A CA 7
ATOM 9457 C C . TYR A 1 61 ? -10.584 1.128 -7.024 1.00 43.33 61 TYR A C 7
ATOM 9458 O O . TYR A 1 61 ? -9.602 1.785 -6.674 1.00 15.13 61 TYR A O 7
ATOM 9476 N N . SER A 1 62 ? -10.582 -0.185 -7.120 1.00 30.53 62 SER A N 7
ATOM 9477 C CA . SER A 1 62 ? -9.412 -0.978 -6.827 1.00 64.35 62 SER A CA 7
ATOM 9478 C C . SER A 1 62 ? -8.496 -1.099 -8.045 1.00 44.32 62 SER A C 7
ATOM 9479 O O . SER A 1 62 ? -8.963 -1.265 -9.175 1.00 11.12 62 SER A O 7
ATOM 9487 N N . LEU A 1 63 ? -7.200 -1.003 -7.799 1.00 13.44 63 LEU A N 7
ATOM 9488 C CA . LEU A 1 63 ? -6.182 -1.186 -8.823 1.00 44.04 63 LEU A CA 7
ATOM 9489 C C . LEU A 1 63 ? -5.077 -2.082 -8.280 1.00 52.54 63 LEU A C 7
ATOM 9490 O O . LEU A 1 63 ? -4.915 -2.206 -7.066 1.00 43.41 63 LEU A O 7
ATOM 9506 N N . SER A 1 64 ? -4.313 -2.700 -9.159 1.00 52.00 64 SER A N 7
ATOM 9507 C CA . SER A 1 64 ? -3.277 -3.608 -8.731 1.00 31.34 64 SER A CA 7
ATOM 9508 C C . SER A 1 64 ? -1.907 -2.945 -8.776 1.00 14.15 64 SER A C 7
ATOM 9509 O O . SER A 1 64 ? -1.592 -2.199 -9.704 1.00 64.01 64 SER A O 7
ATOM 9517 N N . LEU A 1 65 ? -1.118 -3.209 -7.753 1.00 21.31 65 LEU A N 7
ATOM 9518 C CA . LEU A 1 65 ? 0.260 -2.747 -7.692 1.00 25.42 65 LEU A CA 7
ATOM 9519 C C . LEU A 1 65 ? 1.164 -3.932 -7.397 1.00 25.41 65 LEU A C 7
ATOM 9520 O O . LEU A 1 65 ? 0.856 -4.746 -6.524 1.00 41.52 65 LEU A O 7
ATOM 9536 N N . ARG A 1 66 ? 2.264 -4.036 -8.125 1.00 71.04 66 ARG A N 7
ATOM 9537 C CA . ARG A 1 66 ? 3.172 -5.167 -7.980 1.00 54.14 66 ARG A CA 7
ATOM 9538 C C . ARG A 1 66 ? 3.807 -5.172 -6.596 1.00 2.32 66 ARG A C 7
ATOM 9539 O O . ARG A 1 66 ? 3.942 -4.122 -5.964 1.00 13.25 66 ARG A O 7
ATOM 9560 N N . LYS A 1 67 ? 4.196 -6.351 -6.125 1.00 64.21 67 LYS A N 7
ATOM 9561 C CA . LYS A 1 67 ? 4.854 -6.474 -4.829 1.00 31.35 67 LYS A CA 7
ATOM 9562 C C . LYS A 1 67 ? 6.103 -5.607 -4.790 1.00 13.40 67 LYS A C 7
ATOM 9563 O O . LYS A 1 67 ? 6.459 -5.066 -3.749 1.00 14.41 67 LYS A O 7
ATOM 9582 N N . SER A 1 68 ? 6.764 -5.488 -5.937 1.00 35.12 68 SER A N 7
ATOM 9583 C CA . SER A 1 68 ? 7.937 -4.636 -6.074 1.00 11.42 68 SER A CA 7
ATOM 9584 C C . SER A 1 68 ? 7.602 -3.190 -5.702 1.00 2.45 68 SER A C 7
ATOM 9585 O O . SER A 1 68 ? 8.331 -2.548 -4.946 1.00 32.53 68 SER A O 7
ATOM 9593 N N . GLU A 1 69 ? 6.477 -2.702 -6.214 1.00 51.40 69 GLU A N 7
ATOM 9594 C CA . GLU A 1 69 ? 6.006 -1.355 -5.911 1.00 32.14 69 GLU A CA 7
ATOM 9595 C C . GLU A 1 69 ? 5.629 -1.258 -4.440 1.00 4.30 69 GLU A C 7
ATOM 9596 O O . GLU A 1 69 ? 5.995 -0.310 -3.750 1.00 21.42 69 GLU A O 7
ATOM 9608 N N . ALA A 1 70 ? 4.918 -2.274 -3.964 1.00 62.12 70 ALA A N 7
ATOM 9609 C CA . ALA A 1 70 ? 4.479 -2.338 -2.577 1.00 4.32 70 ALA A CA 7
ATOM 9610 C C . ALA A 1 70 ? 5.665 -2.432 -1.614 1.00 2.22 70 ALA A C 7
ATOM 9611 O O . ALA A 1 70 ? 5.546 -2.113 -0.435 1.00 32.55 70 ALA A O 7
ATOM 9618 N N . LYS A 1 71 ? 6.797 -2.892 -2.121 1.00 70.34 71 LYS A N 7
ATOM 9619 C CA . LYS A 1 71 ? 7.999 -3.029 -1.310 1.00 35.21 71 LYS A CA 7
ATOM 9620 C C . LYS A 1 71 ? 8.717 -1.687 -1.182 1.00 45.24 71 LYS A C 7
ATOM 9621 O O . LYS A 1 71 ? 9.454 -1.448 -0.225 1.00 72.23 71 LYS A O 7
ATOM 9640 N N . ASP A 1 72 ? 8.489 -0.810 -2.151 1.00 43.43 72 ASP A N 7
ATOM 9641 C CA . ASP A 1 72 ? 9.110 0.507 -2.154 1.00 54.43 72 ASP A CA 7
ATOM 9642 C C . ASP A 1 72 ? 8.176 1.542 -1.536 1.00 62.03 72 ASP A C 7
ATOM 9643 O O . ASP A 1 72 ? 8.402 2.751 -1.639 1.00 41.12 72 ASP A O 7
ATOM 9652 N N . ILE A 1 73 ? 7.127 1.053 -0.883 1.00 65.23 73 ILE A N 7
ATOM 9653 C CA . ILE A 1 73 ? 6.188 1.908 -0.172 1.00 43.11 73 ILE A CA 7
ATOM 9654 C C . ILE A 1 73 ? 6.138 1.505 1.296 1.00 60.23 73 ILE A C 7
ATOM 9655 O O . ILE A 1 73 ? 5.799 0.366 1.617 1.00 13.24 73 ILE A O 7
ATOM 9671 N N . LEU A 1 74 ? 6.485 2.428 2.180 1.00 42.00 74 LEU A N 7
ATOM 9672 C CA . LEU A 1 74 ? 6.450 2.167 3.608 1.00 24.30 74 LEU A CA 7
ATOM 9673 C C . LEU A 1 74 ? 5.214 2.817 4.219 1.00 43.32 74 LEU A C 7
ATOM 9674 O O . LEU A 1 74 ? 5.024 4.031 4.109 1.00 34.12 74 LEU A O 7
ATOM 9690 N N . VAL A 1 75 ? 4.379 2.014 4.862 1.00 12.24 75 VAL A N 7
ATOM 9691 C CA . VAL A 1 75 ? 3.085 2.488 5.342 1.00 2.52 75 VAL A CA 7
ATOM 9692 C C . VAL A 1 75 ? 2.815 2.072 6.783 1.00 31.31 75 VAL A C 7
ATOM 9693 O O . VAL A 1 75 ? 3.580 1.312 7.385 1.00 20.11 75 VAL A O 7
ATOM 9706 N N . GLU A 1 76 ? 1.721 2.591 7.324 1.00 42.24 76 GLU A N 7
ATOM 9707 C CA . GLU A 1 76 ? 1.239 2.215 8.645 1.00 11.31 76 GLU A CA 7
ATOM 9708 C C . GLU A 1 76 ? -0.270 2.001 8.593 1.00 1.33 76 GLU A C 7
ATOM 9709 O O . GLU A 1 76 ? -0.928 2.461 7.662 1.00 21.30 76 GLU A O 7
ATOM 9721 N N . VAL A 1 77 ? -0.814 1.287 9.567 1.00 42.44 77 VAL A N 7
ATOM 9722 C CA . VAL A 1 77 ? -2.227 0.936 9.546 1.00 45.41 77 VAL A CA 7
ATOM 9723 C C . VAL A 1 77 ? -3.051 1.867 10.441 1.00 74.51 77 VAL A C 7
ATOM 9724 O O . VAL A 1 77 ? -2.669 2.163 11.578 1.00 41.10 77 VAL A O 7
ATOM 9737 N N . LEU A 1 78 ? -4.178 2.336 9.909 1.00 65.45 78 LEU A N 7
ATOM 9738 C CA . LEU A 1 78 ? -5.056 3.255 10.629 1.00 14.45 78 LEU A CA 7
ATOM 9739 C C . LEU A 1 78 ? -5.967 2.501 11.585 1.00 13.22 78 LEU A C 7
ATOM 9740 O O . LEU A 1 78 ? -6.539 3.076 12.513 1.00 74.01 78 LEU A O 7
ATOM 9756 N N . LEU A 1 79 ? -6.100 1.211 11.339 1.00 14.42 79 LEU A N 7
ATOM 9757 C CA . LEU A 1 79 ? -6.919 0.349 12.171 1.00 3.15 79 LEU A CA 7
ATOM 9758 C C . LEU A 1 79 ? -6.285 0.188 13.542 1.00 31.44 79 LEU A C 7
ATOM 9759 O O . LEU A 1 79 ? -5.194 -0.374 13.670 1.00 74.35 79 LEU A O 7
ATOM 9775 N N . GLU A 1 80 ? -6.962 0.692 14.558 1.00 25.11 80 GLU A N 7
ATOM 9776 C CA . GLU A 1 80 ? -6.445 0.643 15.914 1.00 23.03 80 GLU A CA 7
ATOM 9777 C C . GLU A 1 80 ? -6.712 -0.721 16.538 1.00 24.11 80 GLU A C 7
ATOM 9778 O O . GLU A 1 80 ? -7.615 -0.891 17.356 1.00 43.24 80 GLU A O 7
ATOM 9790 N N . HIS A 1 81 ? -5.935 -1.696 16.095 1.00 21.40 81 HIS A N 7
ATOM 9791 C CA . HIS A 1 81 ? -6.000 -3.049 16.617 1.00 13.22 81 HIS A CA 7
ATOM 9792 C C . HIS A 1 81 ? -4.577 -3.554 16.814 1.00 50.25 81 HIS A C 7
ATOM 9793 O O . HIS A 1 81 ? -3.920 -3.962 15.856 1.00 61.05 81 HIS A O 7
ATOM 9808 N N . HIS A 1 82 ? -4.098 -3.504 18.050 1.00 13.04 82 HIS A N 7
ATOM 9809 C CA . HIS A 1 82 ? -2.694 -3.797 18.342 1.00 33.34 82 HIS A CA 7
ATOM 9810 C C . HIS A 1 82 ? -2.369 -5.289 18.281 1.00 35.43 82 HIS A C 7
ATOM 9811 O O . HIS A 1 82 ? -1.979 -5.892 19.278 1.00 52.34 82 HIS A O 7
ATOM 9826 N N . HIS A 1 83 ? -2.512 -5.878 17.103 1.00 44.32 83 HIS A N 7
ATOM 9827 C CA . HIS A 1 83 ? -2.086 -7.256 16.896 1.00 12.24 83 HIS A CA 7
ATOM 9828 C C . HIS A 1 83 ? -0.585 -7.272 16.599 1.00 2.51 83 HIS A C 7
ATOM 9829 O O . HIS A 1 83 ? -0.147 -7.020 15.477 1.00 64.03 83 HIS A O 7
ATOM 9844 N N . HIS A 1 84 ? 0.202 -7.528 17.635 1.00 44.22 84 HIS A N 7
ATOM 9845 C CA . HIS A 1 84 ? 1.651 -7.371 17.561 1.00 22.32 84 HIS A CA 7
ATOM 9846 C C . HIS A 1 84 ? 2.304 -8.513 16.794 1.00 51.33 84 HIS A C 7
ATOM 9847 O O . HIS A 1 84 ? 2.402 -9.634 17.301 1.00 73.51 84 HIS A O 7
ATOM 9862 N N . HIS A 1 85 ? 2.717 -8.218 15.559 1.00 23.24 85 HIS A N 7
ATOM 9863 C CA . HIS A 1 85 ? 3.479 -9.155 14.722 1.00 3.15 85 HIS A CA 7
ATOM 9864 C C . HIS A 1 85 ? 2.661 -10.412 14.404 1.00 10.30 85 HIS A C 7
ATOM 9865 O O . HIS A 1 85 ? 3.191 -11.406 13.911 1.00 65.14 85 HIS A O 7
ATOM 9880 N N . HIS A 1 86 ? 1.365 -10.348 14.665 1.00 2.34 86 HIS A N 7
ATOM 9881 C CA . HIS A 1 86 ? 0.471 -11.472 14.433 1.00 70.33 86 HIS A CA 7
ATOM 9882 C C . HIS A 1 86 ? -0.971 -10.997 14.515 1.00 73.23 86 HIS A C 7
ATOM 9883 O O . HIS A 1 86 ? -1.525 -10.988 15.631 1.00 37.46 86 HIS A O 7
ATOM 9899 N N . MET A 1 1 ? 13.585 9.176 10.549 1.00 61.45 1 MET A N 8
ATOM 9900 C CA . MET A 1 1 ? 12.800 7.991 10.959 1.00 2.31 1 MET A CA 8
ATOM 9901 C C . MET A 1 1 ? 12.139 7.356 9.747 1.00 40.25 1 MET A C 8
ATOM 9902 O O . MET A 1 1 ? 11.579 8.052 8.901 1.00 62.33 1 MET A O 8
ATOM 9918 N N . THR A 1 2 ? 12.220 6.039 9.650 1.00 72.11 2 THR A N 8
ATOM 9919 C CA . THR A 1 2 ? 11.574 5.323 8.565 1.00 2.21 2 THR A CA 8
ATOM 9920 C C . THR A 1 2 ? 10.089 5.131 8.858 1.00 64.43 2 THR A C 8
ATOM 9921 O O . THR A 1 2 ? 9.237 5.625 8.117 1.00 41.33 2 THR A O 8
ATOM 9932 N N . LYS A 1 3 ? 9.803 4.434 9.962 1.00 5.31 3 LYS A N 8
ATOM 9933 C CA . LYS A 1 3 ? 8.432 4.152 10.403 1.00 20.41 3 LYS A CA 8
ATOM 9934 C C . LYS A 1 3 ? 7.707 3.183 9.474 1.00 43.42 3 LYS A C 8
ATOM 9935 O O . LYS A 1 3 ? 8.184 2.863 8.383 1.00 64.04 3 LYS A O 8
ATOM 9954 N N . GLY A 1 4 ? 6.550 2.716 9.939 1.00 51.14 4 GLY A N 8
ATOM 9955 C CA . GLY A 1 4 ? 5.677 1.891 9.129 1.00 0.55 4 GLY A CA 8
ATOM 9956 C C . GLY A 1 4 ? 6.306 0.590 8.680 1.00 33.41 4 GLY A C 8
ATOM 9957 O O . GLY A 1 4 ? 7.319 0.143 9.226 1.00 24.13 4 GLY A O 8
ATOM 9961 N N . ILE A 1 5 ? 5.674 -0.022 7.699 1.00 44.12 5 ILE A N 8
ATOM 9962 C CA . ILE A 1 5 ? 6.176 -1.218 7.054 1.00 24.14 5 ILE A CA 8
ATOM 9963 C C . ILE A 1 5 ? 5.973 -1.066 5.558 1.00 61.12 5 ILE A C 8
ATOM 9964 O O . ILE A 1 5 ? 5.389 -0.079 5.115 1.00 53.02 5 ILE A O 8
ATOM 9980 N N . GLY A 1 6 ? 6.435 -2.024 4.781 1.00 34.04 6 GLY A N 8
ATOM 9981 C CA . GLY A 1 6 ? 6.210 -1.961 3.360 1.00 43.14 6 GLY A CA 8
ATOM 9982 C C . GLY A 1 6 ? 4.765 -2.257 3.025 1.00 51.44 6 GLY A C 8
ATOM 9983 O O . GLY A 1 6 ? 4.104 -3.016 3.731 1.00 75.50 6 GLY A O 8
ATOM 9987 N N . LEU A 1 7 ? 4.271 -1.650 1.958 1.00 54.24 7 LEU A N 8
ATOM 9988 C CA . LEU A 1 7 ? 2.902 -1.874 1.500 1.00 50.34 7 LEU A CA 8
ATOM 9989 C C . LEU A 1 7 ? 2.683 -3.366 1.229 1.00 73.42 7 LEU A C 8
ATOM 9990 O O . LEU A 1 7 ? 1.589 -3.897 1.406 1.00 3.41 7 LEU A O 8
ATOM 10006 N N . ASN A 1 8 ? 3.757 -4.039 0.845 1.00 61.13 8 ASN A N 8
ATOM 10007 C CA . ASN A 1 8 ? 3.717 -5.465 0.539 1.00 3.31 8 ASN A CA 8
ATOM 10008 C C . ASN A 1 8 ? 3.539 -6.303 1.808 1.00 42.34 8 ASN A C 8
ATOM 10009 O O . ASN A 1 8 ? 3.217 -7.488 1.737 1.00 35.21 8 ASN A O 8
ATOM 10020 N N . GLU A 1 9 ? 3.740 -5.677 2.963 1.00 51.01 9 GLU A N 8
ATOM 10021 C CA . GLU A 1 9 ? 3.720 -6.380 4.233 1.00 41.21 9 GLU A CA 8
ATOM 10022 C C . GLU A 1 9 ? 2.398 -6.163 4.958 1.00 64.15 9 GLU A C 8
ATOM 10023 O O . GLU A 1 9 ? 2.219 -6.617 6.088 1.00 2.31 9 GLU A O 8
ATOM 10035 N N . VAL A 1 10 ? 1.481 -5.468 4.308 1.00 53.11 10 VAL A N 8
ATOM 10036 C CA . VAL A 1 10 ? 0.185 -5.188 4.901 1.00 3.34 10 VAL A CA 8
ATOM 10037 C C . VAL A 1 10 ? -0.761 -6.369 4.686 1.00 61.30 10 VAL A C 8
ATOM 10038 O O . VAL A 1 10 ? -0.597 -7.156 3.747 1.00 70.33 10 VAL A O 8
ATOM 10051 N N . GLU A 1 11 ? -1.747 -6.482 5.558 1.00 13.25 11 GLU A N 8
ATOM 10052 C CA . GLU A 1 11 ? -2.652 -7.618 5.561 1.00 31.14 11 GLU A CA 8
ATOM 10053 C C . GLU A 1 11 ? -3.915 -7.296 4.766 1.00 1.20 11 GLU A C 8
ATOM 10054 O O . GLU A 1 11 ? -4.099 -6.169 4.303 1.00 41.14 11 GLU A O 8
ATOM 10066 N N . ILE A 1 12 ? -4.778 -8.290 4.609 1.00 12.21 12 ILE A N 8
ATOM 10067 C CA . ILE A 1 12 ? -6.000 -8.135 3.831 1.00 10.35 12 ILE A CA 8
ATOM 10068 C C . ILE A 1 12 ? -7.050 -7.328 4.586 1.00 55.21 12 ILE A C 8
ATOM 10069 O O . ILE A 1 12 ? -7.136 -7.399 5.815 1.00 23.11 12 ILE A O 8
ATOM 10085 N N . LYS A 1 13 ? -7.825 -6.548 3.831 1.00 64.53 13 LYS A N 8
ATOM 10086 C CA . LYS A 1 13 ? -8.911 -5.727 4.370 1.00 30.22 13 LYS A CA 8
ATOM 10087 C C . LYS A 1 13 ? -8.414 -4.723 5.407 1.00 51.14 13 LYS A C 8
ATOM 10088 O O . LYS A 1 13 ? -9.183 -4.245 6.245 1.00 13.31 13 LYS A O 8
ATOM 10107 N N . SER A 1 14 ? -7.142 -4.375 5.316 1.00 61.41 14 SER A N 8
ATOM 10108 C CA . SER A 1 14 ? -6.559 -3.392 6.207 1.00 43.04 14 SER A CA 8
ATOM 10109 C C . SER A 1 14 ? -6.284 -2.103 5.445 1.00 40.11 14 SER A C 8
ATOM 10110 O O . SER A 1 14 ? -5.975 -2.132 4.257 1.00 13.14 14 SER A O 8
ATOM 10118 N N . LYS A 1 15 ? -6.394 -0.976 6.122 1.00 74.24 15 LYS A N 8
ATOM 10119 C CA . LYS A 1 15 ? -6.121 0.307 5.495 1.00 32.34 15 LYS A CA 8
ATOM 10120 C C . LYS A 1 15 ? -4.835 0.893 6.052 1.00 2.31 15 LYS A C 8
ATOM 10121 O O . LYS A 1 15 ? -4.475 0.624 7.194 1.00 42.22 15 LYS A O 8
ATOM 10140 N N . VAL A 1 16 ? -4.134 1.665 5.234 1.00 52.20 16 VAL A N 8
ATOM 10141 C CA . VAL A 1 16 ? -2.866 2.264 5.627 1.00 72.41 16 VAL A CA 8
ATOM 10142 C C . VAL A 1 16 ? -2.750 3.685 5.103 1.00 51.45 16 VAL A C 8
ATOM 10143 O O . VAL A 1 16 ? -3.644 4.187 4.418 1.00 75.42 16 VAL A O 8
ATOM 10156 N N . LYS A 1 17 ? -1.646 4.327 5.438 1.00 70.40 17 LYS A N 8
ATOM 10157 C CA . LYS A 1 17 ? -1.357 5.663 4.954 1.00 11.51 17 LYS A CA 8
ATOM 10158 C C . LYS A 1 17 ? 0.065 5.737 4.449 1.00 23.31 17 LYS A C 8
ATOM 10159 O O . LYS A 1 17 ? 0.976 5.173 5.055 1.00 13.31 17 LYS A O 8
ATOM 10178 N N . VAL A 1 18 ? 0.244 6.447 3.354 1.00 22.22 18 VAL A N 8
ATOM 10179 C CA . VAL A 1 18 ? 1.555 6.588 2.744 1.00 63.11 18 VAL A CA 8
ATOM 10180 C C . VAL A 1 18 ? 2.423 7.513 3.581 1.00 31.05 18 VAL A C 8
ATOM 10181 O O . VAL A 1 18 ? 2.292 8.735 3.513 1.00 4.51 18 VAL A O 8
ATOM 10194 N N . ILE A 1 19 ? 3.258 6.917 4.414 1.00 43.45 19 ILE A N 8
ATOM 10195 C CA . ILE A 1 19 ? 4.204 7.669 5.226 1.00 62.13 19 ILE A CA 8
ATOM 10196 C C . ILE A 1 19 ? 5.424 8.072 4.408 1.00 51.51 19 ILE A C 8
ATOM 10197 O O . ILE A 1 19 ? 5.822 9.239 4.403 1.00 2.15 19 ILE A O 8
ATOM 10213 N N . GLY A 1 20 ? 6.008 7.117 3.703 1.00 43.23 20 GLY A N 8
ATOM 10214 C CA . GLY A 1 20 ? 7.203 7.410 2.950 1.00 3.32 20 GLY A CA 8
ATOM 10215 C C . GLY A 1 20 ? 7.390 6.524 1.742 1.00 52.41 20 GLY A C 8
ATOM 10216 O O . GLY A 1 20 ? 6.704 5.515 1.573 1.00 53.33 20 GLY A O 8
ATOM 10220 N N . ILE A 1 21 ? 8.327 6.925 0.909 1.00 30.22 21 ILE A N 8
ATOM 10221 C CA . ILE A 1 21 ? 8.685 6.199 -0.294 1.00 14.14 21 ILE A CA 8
ATOM 10222 C C . ILE A 1 21 ? 10.183 5.908 -0.242 1.00 14.41 21 ILE A C 8
ATOM 10223 O O . ILE A 1 21 ? 10.912 6.588 0.483 1.00 34.02 21 ILE A O 8
ATOM 10239 N N . VAL A 1 22 ? 10.639 4.899 -0.967 1.00 61.41 22 VAL A N 8
ATOM 10240 C CA . VAL A 1 22 ? 12.049 4.531 -0.963 1.00 23.52 22 VAL A CA 8
ATOM 10241 C C . VAL A 1 22 ? 12.733 5.040 -2.237 1.00 73.24 22 VAL A C 8
ATOM 10242 O O . VAL A 1 22 ? 12.738 4.364 -3.262 1.00 4.13 22 VAL A O 8
ATOM 10255 N N . PRO A 1 23 ? 13.280 6.275 -2.185 1.00 71.42 23 PRO A N 8
ATOM 10256 C CA . PRO A 1 23 ? 13.809 6.987 -3.362 1.00 52.00 23 PRO A CA 8
ATOM 10257 C C . PRO A 1 23 ? 14.769 6.151 -4.212 1.00 73.21 23 PRO A C 8
ATOM 10258 O O . PRO A 1 23 ? 15.357 5.177 -3.740 1.00 63.33 23 PRO A O 8
ATOM 10269 N N . GLU A 1 24 ? 14.928 6.567 -5.466 1.00 42.12 24 GLU A N 8
ATOM 10270 C CA . GLU A 1 24 ? 15.770 5.870 -6.434 1.00 40.33 24 GLU A CA 8
ATOM 10271 C C . GLU A 1 24 ? 15.214 4.481 -6.741 1.00 70.40 24 GLU A C 8
ATOM 10272 O O . GLU A 1 24 ? 15.788 3.461 -6.355 1.00 64.24 24 GLU A O 8
ATOM 10284 N N . SER A 1 25 ? 14.086 4.462 -7.434 1.00 11.00 25 SER A N 8
ATOM 10285 C CA . SER A 1 25 ? 13.419 3.227 -7.805 1.00 24.24 25 SER A CA 8
ATOM 10286 C C . SER A 1 25 ? 12.681 3.434 -9.121 1.00 62.43 25 SER A C 8
ATOM 10287 O O . SER A 1 25 ? 12.452 4.576 -9.532 1.00 34.14 25 SER A O 8
ATOM 10295 N N . LYS A 1 26 ? 12.311 2.347 -9.783 1.00 51.42 26 LYS A N 8
ATOM 10296 C CA . LYS A 1 26 ? 11.506 2.443 -10.993 1.00 51.44 26 LYS A CA 8
ATOM 10297 C C . LYS A 1 26 ? 10.078 2.817 -10.626 1.00 40.43 26 LYS A C 8
ATOM 10298 O O . LYS A 1 26 ? 9.473 3.706 -11.228 1.00 74.25 26 LYS A O 8
ATOM 10317 N N . VAL A 1 27 ? 9.558 2.150 -9.605 1.00 55.44 27 VAL A N 8
ATOM 10318 C CA . VAL A 1 27 ? 8.178 2.338 -9.192 1.00 10.44 27 VAL A CA 8
ATOM 10319 C C . VAL A 1 27 ? 8.007 3.612 -8.370 1.00 63.11 27 VAL A C 8
ATOM 10320 O O . VAL A 1 27 ? 6.903 4.142 -8.272 1.00 53.41 27 VAL A O 8
ATOM 10333 N N . ARG A 1 28 ? 9.106 4.112 -7.799 1.00 44.05 28 ARG A N 8
ATOM 10334 C CA . ARG A 1 28 ? 9.095 5.394 -7.092 1.00 10.11 28 ARG A CA 8
ATOM 10335 C C . ARG A 1 28 ? 8.460 6.467 -7.981 1.00 62.32 28 ARG A C 8
ATOM 10336 O O . ARG A 1 28 ? 7.635 7.262 -7.532 1.00 52.23 28 ARG A O 8
ATOM 10357 N N . ARG A 1 29 ? 8.849 6.464 -9.250 1.00 62.13 29 ARG A N 8
ATOM 10358 C CA . ARG A 1 29 ? 8.290 7.383 -10.237 1.00 10.54 29 ARG A CA 8
ATOM 10359 C C . ARG A 1 29 ? 6.853 6.994 -10.581 1.00 65.13 29 ARG A C 8
ATOM 10360 O O . ARG A 1 29 ? 5.964 7.839 -10.644 1.00 71.52 29 ARG A O 8
ATOM 10381 N N . LYS A 1 30 ? 6.645 5.699 -10.777 1.00 4.14 30 LYS A N 8
ATOM 10382 C CA . LYS A 1 30 ? 5.361 5.153 -11.217 1.00 1.44 30 LYS A CA 8
ATOM 10383 C C . LYS A 1 30 ? 4.238 5.461 -10.223 1.00 62.12 30 LYS A C 8
ATOM 10384 O O . LYS A 1 30 ? 3.147 5.882 -10.609 1.00 21.44 30 LYS A O 8
ATOM 10403 N N . ILE A 1 31 ? 4.517 5.249 -8.946 1.00 62.45 31 ILE A N 8
ATOM 10404 C CA . ILE A 1 31 ? 3.525 5.451 -7.895 1.00 72.23 31 ILE A CA 8
ATOM 10405 C C . ILE A 1 31 ? 3.191 6.931 -7.729 1.00 0.32 31 ILE A C 8
ATOM 10406 O O . ILE A 1 31 ? 2.025 7.302 -7.570 1.00 53.01 31 ILE A O 8
ATOM 10422 N N . MET A 1 32 ? 4.207 7.781 -7.789 1.00 75.40 32 MET A N 8
ATOM 10423 C CA . MET A 1 32 ? 3.983 9.218 -7.670 1.00 30.52 32 MET A CA 8
ATOM 10424 C C . MET A 1 32 ? 3.321 9.758 -8.932 1.00 73.43 32 MET A C 8
ATOM 10425 O O . MET A 1 32 ? 2.589 10.748 -8.886 1.00 63.52 32 MET A O 8
ATOM 10439 N N . ASP A 1 33 ? 3.581 9.101 -10.057 1.00 4.21 33 ASP A N 8
ATOM 10440 C CA . ASP A 1 33 ? 2.922 9.429 -11.319 1.00 0.35 33 ASP A CA 8
ATOM 10441 C C . ASP A 1 33 ? 1.418 9.239 -11.184 1.00 22.43 33 ASP A C 8
ATOM 10442 O O . ASP A 1 33 ? 0.626 10.032 -11.700 1.00 34.04 33 ASP A O 8
ATOM 10451 N N . MET A 1 34 ? 1.041 8.183 -10.467 1.00 40.14 34 MET A N 8
ATOM 10452 C CA . MET A 1 34 ? -0.360 7.894 -10.166 1.00 41.12 34 MET A CA 8
ATOM 10453 C C . MET A 1 34 ? -1.028 9.065 -9.452 1.00 21.54 34 MET A C 8
ATOM 10454 O O . MET A 1 34 ? -2.232 9.287 -9.593 1.00 3.00 34 MET A O 8
ATOM 10468 N N . GLY A 1 35 ? -0.239 9.820 -8.702 1.00 33.33 35 GLY A N 8
ATOM 10469 C CA . GLY A 1 35 ? -0.772 10.950 -7.971 1.00 22.01 35 GLY A CA 8
ATOM 10470 C C . GLY A 1 35 ? -0.858 10.674 -6.486 1.00 34.32 35 GLY A C 8
ATOM 10471 O O . GLY A 1 35 ? -1.511 11.412 -5.746 1.00 52.04 35 GLY A O 8
ATOM 10475 N N . ILE A 1 36 ? -0.205 9.606 -6.050 1.00 2.14 36 ILE A N 8
ATOM 10476 C CA . ILE A 1 36 ? -0.198 9.237 -4.644 1.00 60.15 36 ILE A CA 8
ATOM 10477 C C . ILE A 1 36 ? 0.982 9.894 -3.941 1.00 63.04 36 ILE A C 8
ATOM 10478 O O . ILE A 1 36 ? 2.102 9.887 -4.453 1.00 23.01 36 ILE A O 8
ATOM 10494 N N . VAL A 1 37 ? 0.720 10.469 -2.780 1.00 44.11 37 VAL A N 8
ATOM 10495 C CA . VAL A 1 37 ? 1.747 11.167 -2.018 1.00 72.34 37 VAL A CA 8
ATOM 10496 C C . VAL A 1 37 ? 1.637 10.828 -0.537 1.00 12.44 37 VAL A C 8
ATOM 10497 O O . VAL A 1 37 ? 0.787 10.029 -0.136 1.00 43.25 37 VAL A O 8
ATOM 10510 N N . ARG A 1 38 ? 2.492 11.437 0.271 1.00 60.52 38 ARG A N 8
ATOM 10511 C CA . ARG A 1 38 ? 2.465 11.224 1.707 1.00 52.25 38 ARG A CA 8
ATOM 10512 C C . ARG A 1 38 ? 1.158 11.744 2.289 1.00 22.00 38 ARG A C 8
ATOM 10513 O O . ARG A 1 38 ? 0.742 12.866 1.996 1.00 74.11 38 ARG A O 8
ATOM 10534 N N . GLY A 1 39 ? 0.515 10.928 3.103 1.00 13.04 39 GLY A N 8
ATOM 10535 C CA . GLY A 1 39 ? -0.714 11.344 3.741 1.00 74.40 39 GLY A CA 8
ATOM 10536 C C . GLY A 1 39 ? -1.936 10.713 3.113 1.00 33.43 39 GLY A C 8
ATOM 10537 O O . GLY A 1 39 ? -2.986 10.624 3.749 1.00 64.24 39 GLY A O 8
ATOM 10541 N N . THR A 1 40 ? -1.803 10.265 1.871 1.00 72.50 40 THR A N 8
ATOM 10542 C CA . THR A 1 40 ? -2.907 9.630 1.174 1.00 54.34 40 THR A CA 8
ATOM 10543 C C . THR A 1 40 ? -3.235 8.282 1.815 1.00 14.43 40 THR A C 8
ATOM 10544 O O . THR A 1 40 ? -2.346 7.585 2.318 1.00 22.14 40 THR A O 8
ATOM 10555 N N . GLU A 1 41 ? -4.510 7.928 1.800 1.00 14.52 41 GLU A N 8
ATOM 10556 C CA . GLU A 1 41 ? -4.967 6.699 2.410 1.00 30.12 41 GLU A CA 8
ATOM 10557 C C . GLU A 1 41 ? -5.071 5.591 1.382 1.00 3.50 41 GLU A C 8
ATOM 10558 O O . GLU A 1 41 ? -5.637 5.767 0.301 1.00 12.12 41 GLU A O 8
ATOM 10570 N N . ILE A 1 42 ? -4.520 4.450 1.735 1.00 22.35 42 ILE A N 8
ATOM 10571 C CA . ILE A 1 42 ? -4.483 3.301 0.853 1.00 53.32 42 ILE A CA 8
ATOM 10572 C C . ILE A 1 42 ? -5.192 2.129 1.517 1.00 63.55 42 ILE A C 8
ATOM 10573 O O . ILE A 1 42 ? -4.832 1.727 2.622 1.00 74.13 42 ILE A O 8
ATOM 10589 N N . TYR A 1 43 ? -6.207 1.597 0.861 1.00 32.53 43 TYR A N 8
ATOM 10590 C CA . TYR A 1 43 ? -6.960 0.491 1.424 1.00 54.34 43 TYR A CA 8
ATOM 10591 C C . TYR A 1 43 ? -6.536 -0.809 0.759 1.00 24.41 43 TYR A C 8
ATOM 10592 O O . TYR A 1 43 ? -6.680 -0.976 -0.451 1.00 55.12 43 TYR A O 8
ATOM 10610 N N . ILE A 1 44 ? -6.004 -1.720 1.551 1.00 62.03 44 ILE A N 8
ATOM 10611 C CA . ILE A 1 44 ? -5.567 -3.007 1.043 1.00 1.42 44 ILE A CA 8
ATOM 10612 C C . ILE A 1 44 ? -6.746 -3.964 1.006 1.00 44.34 44 ILE A C 8
ATOM 10613 O O . ILE A 1 44 ? -7.143 -4.509 2.034 1.00 2.43 44 ILE A O 8
ATOM 10629 N N . GLU A 1 45 ? -7.321 -4.136 -0.172 1.00 32.23 45 GLU A N 8
ATOM 10630 C CA . GLU A 1 45 ? -8.484 -4.991 -0.333 1.00 73.33 45 GLU A CA 8
ATOM 10631 C C . GLU A 1 45 ? -8.056 -6.449 -0.207 1.00 41.31 45 GLU A C 8
ATOM 10632 O O . GLU A 1 45 ? -8.709 -7.250 0.464 1.00 43.35 45 GLU A O 8
ATOM 10644 N N . GLY A 1 46 ? -6.926 -6.769 -0.817 1.00 13.43 46 GLY A N 8
ATOM 10645 C CA . GLY A 1 46 ? -6.379 -8.106 -0.737 1.00 45.03 46 GLY A CA 8
ATOM 10646 C C . GLY A 1 46 ? -5.228 -8.284 -1.696 1.00 45.31 46 GLY A C 8
ATOM 10647 O O . GLY A 1 46 ? -4.742 -7.310 -2.261 1.00 64.41 46 GLY A O 8
ATOM 10651 N N . LYS A 1 47 ? -4.776 -9.510 -1.881 1.00 44.43 47 LYS A N 8
ATOM 10652 C CA . LYS A 1 47 ? -3.735 -9.794 -2.855 1.00 43.41 47 LYS A CA 8
ATOM 10653 C C . LYS A 1 47 ? -3.973 -11.165 -3.462 1.00 0.51 47 LYS A C 8
ATOM 10654 O O . LYS A 1 47 ? -4.733 -11.963 -2.909 1.00 64.30 47 LYS A O 8
ATOM 10673 N N . ALA A 1 48 ? -3.335 -11.427 -4.596 1.00 32.24 48 ALA A N 8
ATOM 10674 C CA . ALA A 1 48 ? -3.418 -12.733 -5.236 1.00 30.55 48 ALA A CA 8
ATOM 10675 C C . ALA A 1 48 ? -2.858 -13.814 -4.311 1.00 42.44 48 ALA A C 8
ATOM 10676 O O . ALA A 1 48 ? -2.116 -13.503 -3.382 1.00 23.03 48 ALA A O 8
ATOM 10683 N N . PRO A 1 49 ? -3.198 -15.096 -4.547 1.00 11.20 49 PRO A N 8
ATOM 10684 C CA . PRO A 1 49 ? -2.741 -16.217 -3.710 1.00 12.42 49 PRO A CA 8
ATOM 10685 C C . PRO A 1 49 ? -1.222 -16.258 -3.522 1.00 73.53 49 PRO A C 8
ATOM 10686 O O . PRO A 1 49 ? -0.730 -16.783 -2.524 1.00 34.34 49 PRO A O 8
ATOM 10697 N N . MET A 1 50 ? -0.482 -15.710 -4.480 1.00 12.21 50 MET A N 8
ATOM 10698 C CA . MET A 1 50 ? 0.977 -15.695 -4.402 1.00 34.03 50 MET A CA 8
ATOM 10699 C C . MET A 1 50 ? 1.476 -14.394 -3.769 1.00 34.53 50 MET A C 8
ATOM 10700 O O . MET A 1 50 ? 2.659 -14.243 -3.480 1.00 44.25 50 MET A O 8
ATOM 10714 N N . GLY A 1 51 ? 0.566 -13.457 -3.549 1.00 1.03 51 GLY A N 8
ATOM 10715 C CA . GLY A 1 51 ? 0.942 -12.165 -3.000 1.00 2.33 51 GLY A CA 8
ATOM 10716 C C . GLY A 1 51 ? 1.307 -11.171 -4.082 1.00 30.13 51 GLY A C 8
ATOM 10717 O O . GLY A 1 51 ? 1.625 -10.016 -3.796 1.00 41.13 51 GLY A O 8
ATOM 10721 N N . ASP A 1 52 ? 1.260 -11.629 -5.323 1.00 1.54 52 ASP A N 8
ATOM 10722 C CA . ASP A 1 52 ? 1.521 -10.782 -6.477 1.00 42.14 52 ASP A CA 8
ATOM 10723 C C . ASP A 1 52 ? 0.640 -11.227 -7.634 1.00 30.14 52 ASP A C 8
ATOM 10724 O O . ASP A 1 52 ? 0.633 -12.408 -7.991 1.00 11.21 52 ASP A O 8
ATOM 10733 N N . PRO A 1 53 ? -0.136 -10.307 -8.219 1.00 51.11 53 PRO A N 8
ATOM 10734 C CA . PRO A 1 53 ? -0.176 -8.909 -7.791 1.00 2.12 53 PRO A CA 8
ATOM 10735 C C . PRO A 1 53 ? -1.071 -8.687 -6.569 1.00 64.03 53 PRO A C 8
ATOM 10736 O O . PRO A 1 53 ? -1.687 -9.624 -6.050 1.00 23.05 53 PRO A O 8
ATOM 10747 N N . ILE A 1 54 ? -1.129 -7.445 -6.110 1.00 65.33 54 ILE A N 8
ATOM 10748 C CA . ILE A 1 54 ? -1.917 -7.084 -4.938 1.00 15.32 54 ILE A CA 8
ATOM 10749 C C . ILE A 1 54 ? -3.052 -6.144 -5.346 1.00 4.00 54 ILE A C 8
ATOM 10750 O O . ILE A 1 54 ? -2.867 -5.288 -6.211 1.00 15.21 54 ILE A O 8
ATOM 10766 N N . ALA A 1 55 ? -4.221 -6.307 -4.741 1.00 12.33 55 ALA A N 8
ATOM 10767 C CA . ALA A 1 55 ? -5.365 -5.458 -5.049 1.00 2.24 55 ALA A CA 8
ATOM 10768 C C . ALA A 1 55 ? -5.457 -4.311 -4.050 1.00 62.43 55 ALA A C 8
ATOM 10769 O O . ALA A 1 55 ? -5.780 -4.515 -2.875 1.00 34.43 55 ALA A O 8
ATOM 10776 N N . LEU A 1 56 ? -5.175 -3.107 -4.514 1.00 11.41 56 LEU A N 8
ATOM 10777 C CA . LEU A 1 56 ? -5.097 -1.951 -3.636 1.00 15.03 56 LEU A CA 8
ATOM 10778 C C . LEU A 1 56 ? -6.100 -0.889 -4.047 1.00 52.13 56 LEU A C 8
ATOM 10779 O O . LEU A 1 56 ? -6.241 -0.578 -5.225 1.00 42.15 56 LEU A O 8
ATOM 10795 N N . ARG A 1 57 ? -6.789 -0.328 -3.076 1.00 34.52 57 ARG A N 8
ATOM 10796 C CA . ARG A 1 57 ? -7.651 0.808 -3.327 1.00 44.11 57 ARG A CA 8
ATOM 10797 C C . ARG A 1 57 ? -6.842 2.074 -3.086 1.00 4.30 57 ARG A C 8
ATOM 10798 O O . ARG A 1 57 ? -6.604 2.468 -1.941 1.00 31.33 57 ARG A O 8
ATOM 10819 N N . LEU A 1 58 ? -6.386 2.677 -4.171 1.00 1.34 58 LEU A N 8
ATOM 10820 C CA . LEU A 1 58 ? -5.506 3.830 -4.098 1.00 43.15 58 LEU A CA 8
ATOM 10821 C C . LEU A 1 58 ? -5.893 4.871 -5.135 1.00 12.21 58 LEU A C 8
ATOM 10822 O O . LEU A 1 58 ? -6.541 4.543 -6.131 1.00 0.55 58 LEU A O 8
ATOM 10838 N N . ARG A 1 59 ? -5.514 6.125 -4.872 1.00 22.55 59 ARG A N 8
ATOM 10839 C CA . ARG A 1 59 ? -5.785 7.258 -5.767 1.00 74.41 59 ARG A CA 8
ATOM 10840 C C . ARG A 1 59 ? -7.279 7.617 -5.752 1.00 45.42 59 ARG A C 8
ATOM 10841 O O . ARG A 1 59 ? -7.643 8.788 -5.663 1.00 55.21 59 ARG A O 8
ATOM 10862 N N . GLY A 1 60 ? -8.127 6.600 -5.826 1.00 54.44 60 GLY A N 8
ATOM 10863 C CA . GLY A 1 60 ? -9.559 6.805 -5.798 1.00 41.34 60 GLY A CA 8
ATOM 10864 C C . GLY A 1 60 ? -10.323 5.514 -6.025 1.00 45.21 60 GLY A C 8
ATOM 10865 O O . GLY A 1 60 ? -11.499 5.410 -5.681 1.00 33.30 60 GLY A O 8
ATOM 10869 N N . TYR A 1 61 ? -9.653 4.517 -6.588 1.00 31.23 61 TYR A N 8
ATOM 10870 C CA . TYR A 1 61 ? -10.305 3.254 -6.911 1.00 21.51 61 TYR A CA 8
ATOM 10871 C C . TYR A 1 61 ? -9.425 2.069 -6.557 1.00 33.22 61 TYR A C 8
ATOM 10872 O O . TYR A 1 61 ? -8.247 2.227 -6.242 1.00 61.11 61 TYR A O 8
ATOM 10890 N N . SER A 1 62 ? -10.012 0.891 -6.599 1.00 11.22 62 SER A N 8
ATOM 10891 C CA . SER A 1 62 ? -9.284 -0.332 -6.377 1.00 34.43 62 SER A CA 8
ATOM 10892 C C . SER A 1 62 ? -8.636 -0.814 -7.676 1.00 2.31 62 SER A C 8
ATOM 10893 O O . SER A 1 62 ? -9.304 -0.962 -8.702 1.00 74.00 62 SER A O 8
ATOM 10901 N N . LEU A 1 63 ? -7.341 -1.051 -7.614 1.00 74.15 63 LEU A N 8
ATOM 10902 C CA . LEU A 1 63 ? -6.561 -1.484 -8.761 1.00 51.01 63 LEU A CA 8
ATOM 10903 C C . LEU A 1 63 ? -5.471 -2.442 -8.294 1.00 2.15 63 LEU A C 8
ATOM 10904 O O . LEU A 1 63 ? -4.985 -2.328 -7.170 1.00 54.21 63 LEU A O 8
ATOM 10920 N N . SER A 1 64 ? -5.096 -3.386 -9.135 1.00 11.54 64 SER A N 8
ATOM 10921 C CA . SER A 1 64 ? -4.073 -4.340 -8.759 1.00 2.51 64 SER A CA 8
ATOM 10922 C C . SER A 1 64 ? -2.703 -3.893 -9.251 1.00 33.12 64 SER A C 8
ATOM 10923 O O . SER A 1 64 ? -2.512 -3.605 -10.437 1.00 30.15 64 SER A O 8
ATOM 10931 N N . LEU A 1 65 ? -1.764 -3.823 -8.321 1.00 42.41 65 LEU A N 8
ATOM 10932 C CA . LEU A 1 65 ? -0.388 -3.454 -8.624 1.00 11.31 65 LEU A CA 8
ATOM 10933 C C . LEU A 1 65 ? 0.541 -4.593 -8.224 1.00 4.21 65 LEU A C 8
ATOM 10934 O O . LEU A 1 65 ? 0.127 -5.523 -7.535 1.00 25.54 65 LEU A O 8
ATOM 10950 N N . ARG A 1 66 ? 1.790 -4.518 -8.651 1.00 53.52 66 ARG A N 8
ATOM 10951 C CA . ARG A 1 66 ? 2.754 -5.577 -8.384 1.00 50.14 66 ARG A CA 8
ATOM 10952 C C . ARG A 1 66 ? 3.277 -5.515 -6.952 1.00 2.33 66 ARG A C 8
ATOM 10953 O O . ARG A 1 66 ? 3.312 -4.450 -6.331 1.00 21.31 66 ARG A O 8
ATOM 10974 N N . LYS A 1 67 ? 3.693 -6.668 -6.445 1.00 24.04 67 LYS A N 8
ATOM 10975 C CA . LYS A 1 67 ? 4.314 -6.766 -5.129 1.00 20.15 67 LYS A CA 8
ATOM 10976 C C . LYS A 1 67 ? 5.581 -5.918 -5.086 1.00 51.30 67 LYS A C 8
ATOM 10977 O O . LYS A 1 67 ? 5.910 -5.315 -4.066 1.00 32.20 67 LYS A O 8
ATOM 10996 N N . SER A 1 68 ? 6.270 -5.870 -6.219 1.00 13.51 68 SER A N 8
ATOM 10997 C CA . SER A 1 68 ? 7.487 -5.084 -6.353 1.00 73.04 68 SER A CA 8
ATOM 10998 C C . SER A 1 68 ? 7.204 -3.597 -6.130 1.00 21.42 68 SER A C 8
ATOM 10999 O O . SER A 1 68 ? 8.015 -2.883 -5.543 1.00 41.41 68 SER A O 8
ATOM 11007 N N . GLU A 1 69 ? 6.038 -3.146 -6.586 1.00 0.13 69 GLU A N 8
ATOM 11008 C CA . GLU A 1 69 ? 5.631 -1.756 -6.424 1.00 52.20 69 GLU A CA 8
ATOM 11009 C C . GLU A 1 69 ? 5.328 -1.467 -4.959 1.00 61.13 69 GLU A C 8
ATOM 11010 O O . GLU A 1 69 ? 5.712 -0.432 -4.416 1.00 41.31 69 GLU A O 8
ATOM 11022 N N . ALA A 1 70 ? 4.653 -2.414 -4.325 1.00 12.41 70 ALA A N 8
ATOM 11023 C CA . ALA A 1 70 ? 4.271 -2.295 -2.926 1.00 60.23 70 ALA A CA 8
ATOM 11024 C C . ALA A 1 70 ? 5.494 -2.309 -2.008 1.00 54.24 70 ALA A C 8
ATOM 11025 O O . ALA A 1 70 ? 5.432 -1.854 -0.866 1.00 75.22 70 ALA A O 8
ATOM 11032 N N . LYS A 1 71 ? 6.598 -2.848 -2.502 1.00 43.35 71 LYS A N 8
ATOM 11033 C CA . LYS A 1 71 ? 7.820 -2.947 -1.710 1.00 53.51 71 LYS A CA 8
ATOM 11034 C C . LYS A 1 71 ? 8.462 -1.573 -1.508 1.00 53.11 71 LYS A C 8
ATOM 11035 O O . LYS A 1 71 ? 9.178 -1.349 -0.531 1.00 51.51 71 LYS A O 8
ATOM 11054 N N . ASP A 1 72 ? 8.189 -0.655 -2.423 1.00 62.20 72 ASP A N 8
ATOM 11055 C CA . ASP A 1 72 ? 8.840 0.653 -2.414 1.00 31.12 72 ASP A CA 8
ATOM 11056 C C . ASP A 1 72 ? 8.050 1.657 -1.578 1.00 12.52 72 ASP A C 8
ATOM 11057 O O . ASP A 1 72 ? 8.483 2.794 -1.371 1.00 2.44 72 ASP A O 8
ATOM 11066 N N . ILE A 1 73 ? 6.894 1.229 -1.089 1.00 65.33 73 ILE A N 8
ATOM 11067 C CA . ILE A 1 73 ? 6.026 2.098 -0.310 1.00 70.33 73 ILE A CA 8
ATOM 11068 C C . ILE A 1 73 ? 6.108 1.751 1.173 1.00 72.22 73 ILE A C 8
ATOM 11069 O O . ILE A 1 73 ? 5.900 0.599 1.553 1.00 54.44 73 ILE A O 8
ATOM 11085 N N . LEU A 1 74 ? 6.414 2.743 2.000 1.00 23.25 74 LEU A N 8
ATOM 11086 C CA . LEU A 1 74 ? 6.419 2.563 3.443 1.00 60.33 74 LEU A CA 8
ATOM 11087 C C . LEU A 1 74 ? 5.159 3.182 4.038 1.00 30.31 74 LEU A C 8
ATOM 11088 O O . LEU A 1 74 ? 4.949 4.397 3.957 1.00 23.54 74 LEU A O 8
ATOM 11104 N N . VAL A 1 75 ? 4.320 2.346 4.622 1.00 52.04 75 VAL A N 8
ATOM 11105 C CA . VAL A 1 75 ? 3.030 2.783 5.129 1.00 21.20 75 VAL A CA 8
ATOM 11106 C C . VAL A 1 75 ? 2.802 2.306 6.558 1.00 72.35 75 VAL A C 8
ATOM 11107 O O . VAL A 1 75 ? 3.313 1.263 6.969 1.00 31.43 75 VAL A O 8
ATOM 11120 N N . GLU A 1 76 ? 2.042 3.081 7.314 1.00 24.32 76 GLU A N 8
ATOM 11121 C CA . GLU A 1 76 ? 1.605 2.657 8.632 1.00 24.23 76 GLU A CA 8
ATOM 11122 C C . GLU A 1 76 ? 0.178 2.134 8.549 1.00 23.44 76 GLU A C 8
ATOM 11123 O O . GLU A 1 76 ? -0.653 2.694 7.827 1.00 44.31 76 GLU A O 8
ATOM 11135 N N . VAL A 1 77 ? -0.095 1.059 9.269 1.00 62.33 77 VAL A N 8
ATOM 11136 C CA . VAL A 1 77 ? -1.405 0.432 9.238 1.00 14.53 77 VAL A CA 8
ATOM 11137 C C . VAL A 1 77 ? -2.419 1.271 10.007 1.00 24.15 77 VAL A C 8
ATOM 11138 O O . VAL A 1 77 ? -2.325 1.421 11.225 1.00 1.12 77 VAL A O 8
ATOM 11151 N N . LEU A 1 78 ? -3.387 1.819 9.284 1.00 55.44 78 LEU A N 8
ATOM 11152 C CA . LEU A 1 78 ? -4.418 2.651 9.888 1.00 73.31 78 LEU A CA 8
ATOM 11153 C C . LEU A 1 78 ? -5.560 1.803 10.413 1.00 75.12 78 LEU A C 8
ATOM 11154 O O . LEU A 1 78 ? -6.483 2.310 11.053 1.00 1.32 78 LEU A O 8
ATOM 11170 N N . LEU A 1 79 ? -5.506 0.514 10.128 1.00 63.21 79 LEU A N 8
ATOM 11171 C CA . LEU A 1 79 ? -6.352 -0.435 10.800 1.00 54.52 79 LEU A CA 8
ATOM 11172 C C . LEU A 1 79 ? -5.761 -0.668 12.180 1.00 51.33 79 LEU A C 8
ATOM 11173 O O . LEU A 1 79 ? -4.936 -1.558 12.378 1.00 34.44 79 LEU A O 8
ATOM 11189 N N . GLU A 1 80 ? -6.154 0.182 13.110 1.00 54.21 80 GLU A N 8
ATOM 11190 C CA . GLU A 1 80 ? -5.484 0.285 14.395 1.00 2.54 80 GLU A CA 8
ATOM 11191 C C . GLU A 1 80 ? -5.696 -0.948 15.264 1.00 5.23 80 GLU A C 8
ATOM 11192 O O . GLU A 1 80 ? -6.743 -1.127 15.883 1.00 31.14 80 GLU A O 8
ATOM 11204 N N . HIS A 1 81 ? -4.687 -1.804 15.278 1.00 52.35 81 HIS A N 8
ATOM 11205 C CA . HIS A 1 81 ? -4.656 -2.944 16.175 1.00 33.02 81 HIS A CA 8
ATOM 11206 C C . HIS A 1 81 ? -3.380 -2.884 17.002 1.00 73.33 81 HIS A C 8
ATOM 11207 O O . HIS A 1 81 ? -2.289 -2.703 16.462 1.00 53.32 81 HIS A O 8
ATOM 11222 N N . HIS A 1 82 ? -3.523 -3.022 18.309 1.00 75.31 82 HIS A N 8
ATOM 11223 C CA . HIS A 1 82 ? -2.411 -2.824 19.233 1.00 3.13 82 HIS A CA 8
ATOM 11224 C C . HIS A 1 82 ? -1.549 -4.081 19.336 1.00 64.42 82 HIS A C 8
ATOM 11225 O O . HIS A 1 82 ? -1.309 -4.603 20.422 1.00 71.52 82 HIS A O 8
ATOM 11240 N N . HIS A 1 83 ? -1.095 -4.564 18.189 1.00 54.41 83 HIS A N 8
ATOM 11241 C CA . HIS A 1 83 ? -0.238 -5.742 18.123 1.00 2.21 83 HIS A CA 8
ATOM 11242 C C . HIS A 1 83 ? 0.735 -5.588 16.961 1.00 2.05 83 HIS A C 8
ATOM 11243 O O . HIS A 1 83 ? 0.321 -5.537 15.803 1.00 40.03 83 HIS A O 8
ATOM 11258 N N . HIS A 1 84 ? 2.016 -5.486 17.269 1.00 32.40 84 HIS A N 8
ATOM 11259 C CA . HIS A 1 84 ? 3.028 -5.278 16.244 1.00 61.23 84 HIS A CA 8
ATOM 11260 C C . HIS A 1 84 ? 3.551 -6.590 15.672 1.00 41.34 84 HIS A C 8
ATOM 11261 O O . HIS A 1 84 ? 3.930 -7.500 16.410 1.00 1.32 84 HIS A O 8
ATOM 11276 N N . HIS A 1 85 ? 3.562 -6.678 14.347 1.00 25.52 85 HIS A N 8
ATOM 11277 C CA . HIS A 1 85 ? 4.245 -7.764 13.659 1.00 32.13 85 HIS A CA 8
ATOM 11278 C C . HIS A 1 85 ? 5.683 -7.346 13.415 1.00 71.02 85 HIS A C 8
ATOM 11279 O O . HIS A 1 85 ? 6.621 -8.118 13.610 1.00 63.14 85 HIS A O 8
ATOM 11294 N N . HIS A 1 86 ? 5.831 -6.099 12.996 1.00 24.54 86 HIS A N 8
ATOM 11295 C CA . HIS A 1 86 ? 7.129 -5.498 12.761 1.00 60.13 86 HIS A CA 8
ATOM 11296 C C . HIS A 1 86 ? 7.068 -4.033 13.182 1.00 70.30 86 HIS A C 8
ATOM 11297 O O . HIS A 1 86 ? 6.864 -3.169 12.309 1.00 39.43 86 HIS A O 8
ATOM 11313 N N . MET A 1 1 ? 3.210 6.114 18.285 1.00 5.12 1 MET A N 9
ATOM 11314 C CA . MET A 1 1 ? 4.260 5.712 17.318 1.00 35.33 1 MET A CA 9
ATOM 11315 C C . MET A 1 1 ? 3.773 5.899 15.890 1.00 54.33 1 MET A C 9
ATOM 11316 O O . MET A 1 1 ? 2.588 5.749 15.601 1.00 5.12 1 MET A O 9
ATOM 11332 N N . THR A 1 2 ? 4.698 6.239 15.009 1.00 31.32 2 THR A N 9
ATOM 11333 C CA . THR A 1 2 ? 4.418 6.350 13.589 1.00 4.04 2 THR A CA 9
ATOM 11334 C C . THR A 1 2 ? 5.625 5.857 12.800 1.00 23.12 2 THR A C 9
ATOM 11335 O O . THR A 1 2 ? 6.562 6.609 12.518 1.00 71.01 2 THR A O 9
ATOM 11346 N N . LYS A 1 3 ? 5.609 4.575 12.484 1.00 73.20 3 LYS A N 9
ATOM 11347 C CA . LYS A 1 3 ? 6.730 3.929 11.833 1.00 44.05 3 LYS A CA 9
ATOM 11348 C C . LYS A 1 3 ? 6.391 3.644 10.373 1.00 20.15 3 LYS A C 9
ATOM 11349 O O . LYS A 1 3 ? 5.559 4.334 9.779 1.00 0.14 3 LYS A O 9
ATOM 11368 N N . GLY A 1 4 ? 7.048 2.661 9.780 1.00 42.03 4 GLY A N 9
ATOM 11369 C CA . GLY A 1 4 ? 6.764 2.333 8.401 1.00 53.33 4 GLY A CA 9
ATOM 11370 C C . GLY A 1 4 ? 7.158 0.925 8.030 1.00 0.44 4 GLY A C 9
ATOM 11371 O O . GLY A 1 4 ? 8.346 0.601 7.941 1.00 32.43 4 GLY A O 9
ATOM 11375 N N . ILE A 1 5 ? 6.163 0.088 7.819 1.00 32.54 5 ILE A N 9
ATOM 11376 C CA . ILE A 1 5 ? 6.391 -1.246 7.296 1.00 13.50 5 ILE A CA 9
ATOM 11377 C C . ILE A 1 5 ? 6.135 -1.227 5.799 1.00 42.55 5 ILE A C 9
ATOM 11378 O O . ILE A 1 5 ? 5.584 -0.257 5.278 1.00 74.51 5 ILE A O 9
ATOM 11394 N N . GLY A 1 6 ? 6.530 -2.269 5.098 1.00 5.45 6 GLY A N 9
ATOM 11395 C CA . GLY A 1 6 ? 6.281 -2.299 3.678 1.00 12.23 6 GLY A CA 9
ATOM 11396 C C . GLY A 1 6 ? 4.835 -2.623 3.376 1.00 41.33 6 GLY A C 9
ATOM 11397 O O . GLY A 1 6 ? 4.214 -3.417 4.081 1.00 3.10 6 GLY A O 9
ATOM 11401 N N . LEU A 1 7 ? 4.296 -2.003 2.339 1.00 64.33 7 LEU A N 9
ATOM 11402 C CA . LEU A 1 7 ? 2.909 -2.228 1.940 1.00 4.14 7 LEU A CA 9
ATOM 11403 C C . LEU A 1 7 ? 2.709 -3.694 1.553 1.00 64.05 7 LEU A C 9
ATOM 11404 O O . LEU A 1 7 ? 1.620 -4.248 1.689 1.00 65.11 7 LEU A O 9
ATOM 11420 N N . ASN A 1 8 ? 3.788 -4.326 1.108 1.00 73.45 8 ASN A N 9
ATOM 11421 C CA . ASN A 1 8 ? 3.763 -5.738 0.726 1.00 32.02 8 ASN A CA 9
ATOM 11422 C C . ASN A 1 8 ? 3.540 -6.624 1.949 1.00 13.31 8 ASN A C 9
ATOM 11423 O O . ASN A 1 8 ? 3.218 -7.803 1.822 1.00 4.42 8 ASN A O 9
ATOM 11434 N N . GLU A 1 9 ? 3.710 -6.042 3.132 1.00 44.41 9 GLU A N 9
ATOM 11435 C CA . GLU A 1 9 ? 3.611 -6.777 4.377 1.00 74.43 9 GLU A CA 9
ATOM 11436 C C . GLU A 1 9 ? 2.234 -6.609 5.012 1.00 41.52 9 GLU A C 9
ATOM 11437 O O . GLU A 1 9 ? 1.944 -7.212 6.047 1.00 42.45 9 GLU A O 9
ATOM 11449 N N . VAL A 1 10 ? 1.391 -5.797 4.385 1.00 33.11 10 VAL A N 9
ATOM 11450 C CA . VAL A 1 10 ? 0.057 -5.529 4.903 1.00 73.13 10 VAL A CA 9
ATOM 11451 C C . VAL A 1 10 ? -0.883 -6.697 4.591 1.00 71.23 10 VAL A C 9
ATOM 11452 O O . VAL A 1 10 ? -0.623 -7.498 3.687 1.00 44.13 10 VAL A O 9
ATOM 11465 N N . GLU A 1 11 ? -1.970 -6.779 5.340 1.00 24.00 11 GLU A N 9
ATOM 11466 C CA . GLU A 1 11 ? -2.905 -7.886 5.235 1.00 13.11 11 GLU A CA 9
ATOM 11467 C C . GLU A 1 11 ? -4.146 -7.456 4.448 1.00 0.23 11 GLU A C 9
ATOM 11468 O O . GLU A 1 11 ? -4.307 -6.281 4.119 1.00 73.13 11 GLU A O 9
ATOM 11480 N N . ILE A 1 12 ? -5.024 -8.408 4.168 1.00 52.24 12 ILE A N 9
ATOM 11481 C CA . ILE A 1 12 ? -6.184 -8.167 3.313 1.00 25.42 12 ILE A CA 9
ATOM 11482 C C . ILE A 1 12 ? -7.289 -7.399 4.036 1.00 52.52 12 ILE A C 9
ATOM 11483 O O . ILE A 1 12 ? -7.438 -7.499 5.259 1.00 33.30 12 ILE A O 9
ATOM 11499 N N . LYS A 1 13 ? -8.039 -6.620 3.259 1.00 40.31 13 LYS A N 9
ATOM 11500 C CA . LYS A 1 13 ? -9.165 -5.822 3.749 1.00 50.30 13 LYS A CA 9
ATOM 11501 C C . LYS A 1 13 ? -8.766 -4.917 4.911 1.00 75.40 13 LYS A C 9
ATOM 11502 O O . LYS A 1 13 ? -9.587 -4.584 5.768 1.00 22.42 13 LYS A O 9
ATOM 11521 N N . SER A 1 14 ? -7.514 -4.482 4.902 1.00 44.44 14 SER A N 9
ATOM 11522 C CA . SER A 1 14 ? -7.011 -3.567 5.912 1.00 33.42 14 SER A CA 9
ATOM 11523 C C . SER A 1 14 ? -6.505 -2.298 5.234 1.00 70.21 14 SER A C 9
ATOM 11524 O O . SER A 1 14 ? -5.983 -2.355 4.123 1.00 0.21 14 SER A O 9
ATOM 11532 N N . LYS A 1 15 ? -6.657 -1.158 5.882 1.00 74.41 15 LYS A N 9
ATOM 11533 C CA . LYS A 1 15 ? -6.220 0.092 5.280 1.00 14.14 15 LYS A CA 9
ATOM 11534 C C . LYS A 1 15 ? -5.006 0.670 5.998 1.00 52.12 15 LYS A C 9
ATOM 11535 O O . LYS A 1 15 ? -4.919 0.651 7.228 1.00 74.34 15 LYS A O 9
ATOM 11554 N N . VAL A 1 16 ? -4.066 1.166 5.206 1.00 64.34 16 VAL A N 9
ATOM 11555 C CA . VAL A 1 16 ? -2.829 1.743 5.707 1.00 4.33 16 VAL A CA 9
ATOM 11556 C C . VAL A 1 16 ? -2.518 3.009 4.932 1.00 4.53 16 VAL A C 9
ATOM 11557 O O . VAL A 1 16 ? -3.081 3.241 3.865 1.00 50.50 16 VAL A O 9
ATOM 11570 N N . LYS A 1 17 ? -1.633 3.829 5.460 1.00 1.32 17 LYS A N 9
ATOM 11571 C CA . LYS A 1 17 ? -1.323 5.091 4.821 1.00 74.22 17 LYS A CA 9
ATOM 11572 C C . LYS A 1 17 ? 0.133 5.162 4.428 1.00 15.02 17 LYS A C 9
ATOM 11573 O O . LYS A 1 17 ? 1.012 4.702 5.159 1.00 24.50 17 LYS A O 9
ATOM 11592 N N . VAL A 1 18 ? 0.370 5.751 3.273 1.00 1.34 18 VAL A N 9
ATOM 11593 C CA . VAL A 1 18 ? 1.711 5.894 2.739 1.00 12.12 18 VAL A CA 9
ATOM 11594 C C . VAL A 1 18 ? 2.468 6.968 3.506 1.00 74.33 18 VAL A C 9
ATOM 11595 O O . VAL A 1 18 ? 2.345 8.161 3.221 1.00 11.24 18 VAL A O 9
ATOM 11608 N N . ILE A 1 19 ? 3.206 6.536 4.511 1.00 25.23 19 ILE A N 9
ATOM 11609 C CA . ILE A 1 19 ? 3.999 7.443 5.323 1.00 34.04 19 ILE A CA 9
ATOM 11610 C C . ILE A 1 19 ? 5.215 7.930 4.544 1.00 22.13 19 ILE A C 9
ATOM 11611 O O . ILE A 1 19 ? 5.595 9.097 4.635 1.00 22.40 19 ILE A O 9
ATOM 11627 N N . GLY A 1 20 ? 5.818 7.037 3.772 1.00 74.23 20 GLY A N 9
ATOM 11628 C CA . GLY A 1 20 ? 6.964 7.420 2.981 1.00 32.14 20 GLY A CA 9
ATOM 11629 C C . GLY A 1 20 ? 7.189 6.533 1.782 1.00 12.55 20 GLY A C 9
ATOM 11630 O O . GLY A 1 20 ? 6.805 5.362 1.762 1.00 2.31 20 GLY A O 9
ATOM 11634 N N . ILE A 1 21 ? 7.812 7.117 0.785 1.00 73.43 21 ILE A N 9
ATOM 11635 C CA . ILE A 1 21 ? 8.178 6.435 -0.437 1.00 0.15 21 ILE A CA 9
ATOM 11636 C C . ILE A 1 21 ? 9.703 6.393 -0.521 1.00 64.13 21 ILE A C 9
ATOM 11637 O O . ILE A 1 21 ? 10.369 7.193 0.135 1.00 44.21 21 ILE A O 9
ATOM 11653 N N . VAL A 1 22 ? 10.258 5.466 -1.292 1.00 13.34 22 VAL A N 9
ATOM 11654 C CA . VAL A 1 22 ? 11.705 5.371 -1.445 1.00 42.14 22 VAL A CA 9
ATOM 11655 C C . VAL A 1 22 ? 12.145 6.025 -2.768 1.00 30.24 22 VAL A C 9
ATOM 11656 O O . VAL A 1 22 ? 12.107 5.414 -3.838 1.00 62.02 22 VAL A O 9
ATOM 11669 N N . PRO A 1 23 ? 12.484 7.327 -2.719 1.00 21.20 23 PRO A N 9
ATOM 11670 C CA . PRO A 1 23 ? 12.804 8.113 -3.916 1.00 41.31 23 PRO A CA 9
ATOM 11671 C C . PRO A 1 23 ? 13.995 7.549 -4.685 1.00 30.15 23 PRO A C 9
ATOM 11672 O O . PRO A 1 23 ? 14.733 6.699 -4.178 1.00 34.35 23 PRO A O 9
ATOM 11683 N N . GLU A 1 24 ? 14.166 8.038 -5.911 1.00 63.15 24 GLU A N 9
ATOM 11684 C CA . GLU A 1 24 ? 15.228 7.586 -6.811 1.00 13.22 24 GLU A CA 9
ATOM 11685 C C . GLU A 1 24 ? 15.014 6.127 -7.234 1.00 32.43 24 GLU A C 9
ATOM 11686 O O . GLU A 1 24 ? 15.893 5.501 -7.824 1.00 52.02 24 GLU A O 9
ATOM 11698 N N . SER A 1 25 ? 13.831 5.601 -6.945 1.00 24.41 25 SER A N 9
ATOM 11699 C CA . SER A 1 25 ? 13.455 4.266 -7.390 1.00 55.50 25 SER A CA 9
ATOM 11700 C C . SER A 1 25 ? 12.884 4.344 -8.799 1.00 44.01 25 SER A C 9
ATOM 11701 O O . SER A 1 25 ? 12.411 5.403 -9.223 1.00 61.35 25 SER A O 9
ATOM 11709 N N . LYS A 1 26 ? 12.921 3.233 -9.521 1.00 63.21 26 LYS A N 9
ATOM 11710 C CA . LYS A 1 26 ? 12.308 3.171 -10.838 1.00 35.53 26 LYS A CA 9
ATOM 11711 C C . LYS A 1 26 ? 10.799 3.241 -10.689 1.00 25.53 26 LYS A C 9
ATOM 11712 O O . LYS A 1 26 ? 10.115 3.977 -11.403 1.00 71.31 26 LYS A O 9
ATOM 11731 N N . VAL A 1 27 ? 10.289 2.493 -9.721 1.00 33.34 27 VAL A N 9
ATOM 11732 C CA . VAL A 1 27 ? 8.856 2.422 -9.489 1.00 14.11 27 VAL A CA 9
ATOM 11733 C C . VAL A 1 27 ? 8.361 3.660 -8.749 1.00 54.10 27 VAL A C 9
ATOM 11734 O O . VAL A 1 27 ? 7.164 3.932 -8.728 1.00 50.14 27 VAL A O 9
ATOM 11747 N N . ARG A 1 28 ? 9.290 4.415 -8.160 1.00 22.33 28 ARG A N 9
ATOM 11748 C CA . ARG A 1 28 ? 8.955 5.668 -7.485 1.00 33.33 28 ARG A CA 9
ATOM 11749 C C . ARG A 1 28 ? 8.147 6.575 -8.418 1.00 3.24 28 ARG A C 9
ATOM 11750 O O . ARG A 1 28 ? 7.154 7.176 -8.005 1.00 0.22 28 ARG A O 9
ATOM 11771 N N . ARG A 1 29 ? 8.571 6.653 -9.677 1.00 45.31 29 ARG A N 9
ATOM 11772 C CA . ARG A 1 29 ? 7.864 7.450 -10.673 1.00 53.21 29 ARG A CA 9
ATOM 11773 C C . ARG A 1 29 ? 6.536 6.803 -11.046 1.00 64.53 29 ARG A C 9
ATOM 11774 O O . ARG A 1 29 ? 5.526 7.485 -11.171 1.00 1.32 29 ARG A O 9
ATOM 11795 N N . LYS A 1 30 ? 6.550 5.484 -11.200 1.00 75.33 30 LYS A N 9
ATOM 11796 C CA . LYS A 1 30 ? 5.347 4.718 -11.535 1.00 34.03 30 LYS A CA 9
ATOM 11797 C C . LYS A 1 30 ? 4.223 5.005 -10.542 1.00 72.33 30 LYS A C 9
ATOM 11798 O O . LYS A 1 30 ? 3.070 5.216 -10.923 1.00 4.32 30 LYS A O 9
ATOM 11817 N N . ILE A 1 31 ? 4.586 5.006 -9.271 1.00 45.14 31 ILE A N 9
ATOM 11818 C CA . ILE A 1 31 ? 3.644 5.210 -8.179 1.00 64.11 31 ILE A CA 9
ATOM 11819 C C . ILE A 1 31 ? 3.044 6.622 -8.192 1.00 11.11 31 ILE A C 9
ATOM 11820 O O . ILE A 1 31 ? 1.827 6.789 -8.080 1.00 62.12 31 ILE A O 9
ATOM 11836 N N . MET A 1 32 ? 3.887 7.636 -8.351 1.00 72.21 32 MET A N 9
ATOM 11837 C CA . MET A 1 32 ? 3.409 9.017 -8.379 1.00 33.32 32 MET A CA 9
ATOM 11838 C C . MET A 1 32 ? 2.690 9.323 -9.688 1.00 41.43 32 MET A C 9
ATOM 11839 O O . MET A 1 32 ? 1.775 10.148 -9.726 1.00 73.44 32 MET A O 9
ATOM 11853 N N . ASP A 1 33 ? 3.091 8.642 -10.755 1.00 34.54 33 ASP A N 9
ATOM 11854 C CA . ASP A 1 33 ? 2.404 8.746 -12.039 1.00 43.33 33 ASP A CA 9
ATOM 11855 C C . ASP A 1 33 ? 0.994 8.171 -11.928 1.00 73.41 33 ASP A C 9
ATOM 11856 O O . ASP A 1 33 ? 0.075 8.590 -12.634 1.00 44.41 33 ASP A O 9
ATOM 11865 N N . MET A 1 34 ? 0.835 7.212 -11.023 1.00 70.11 34 MET A N 9
ATOM 11866 C CA . MET A 1 34 ? -0.463 6.608 -10.754 1.00 74.40 34 MET A CA 9
ATOM 11867 C C . MET A 1 34 ? -1.324 7.537 -9.903 1.00 51.31 34 MET A C 9
ATOM 11868 O O . MET A 1 34 ? -2.547 7.419 -9.877 1.00 63.41 34 MET A O 9
ATOM 11882 N N . GLY A 1 35 ? -0.672 8.465 -9.212 1.00 14.13 35 GLY A N 9
ATOM 11883 C CA . GLY A 1 35 ? -1.394 9.435 -8.413 1.00 12.11 35 GLY A CA 9
ATOM 11884 C C . GLY A 1 35 ? -1.263 9.187 -6.924 1.00 5.35 35 GLY A C 9
ATOM 11885 O O . GLY A 1 35 ? -2.025 9.737 -6.128 1.00 50.41 35 GLY A O 9
ATOM 11889 N N . ILE A 1 36 ? -0.298 8.361 -6.543 1.00 11.24 36 ILE A N 9
ATOM 11890 C CA . ILE A 1 36 ? -0.074 8.050 -5.139 1.00 3.11 36 ILE A CA 9
ATOM 11891 C C . ILE A 1 36 ? 1.024 8.938 -4.570 1.00 54.21 36 ILE A C 9
ATOM 11892 O O . ILE A 1 36 ? 2.108 9.047 -5.143 1.00 54.45 36 ILE A O 9
ATOM 11908 N N . VAL A 1 37 ? 0.733 9.568 -3.445 1.00 54.01 37 VAL A N 9
ATOM 11909 C CA . VAL A 1 37 ? 1.684 10.470 -2.799 1.00 55.15 37 VAL A CA 9
ATOM 11910 C C . VAL A 1 37 ? 1.751 10.195 -1.300 1.00 10.14 37 VAL A C 9
ATOM 11911 O O . VAL A 1 37 ? 1.086 9.284 -0.800 1.00 33.31 37 VAL A O 9
ATOM 11924 N N . ARG A 1 38 ? 2.550 10.976 -0.584 1.00 42.43 38 ARG A N 9
ATOM 11925 C CA . ARG A 1 38 ? 2.668 10.820 0.861 1.00 50.34 38 ARG A CA 9
ATOM 11926 C C . ARG A 1 38 ? 1.362 11.213 1.543 1.00 52.12 38 ARG A C 9
ATOM 11927 O O . ARG A 1 38 ? 0.716 12.182 1.149 1.00 63.52 38 ARG A O 9
ATOM 11948 N N . GLY A 1 39 ? 0.974 10.451 2.552 1.00 12.50 39 GLY A N 9
ATOM 11949 C CA . GLY A 1 39 ? -0.203 10.782 3.328 1.00 12.12 39 GLY A CA 9
ATOM 11950 C C . GLY A 1 39 ? -1.477 10.236 2.722 1.00 34.24 39 GLY A C 9
ATOM 11951 O O . GLY A 1 39 ? -2.558 10.404 3.289 1.00 10.13 39 GLY A O 9
ATOM 11955 N N . THR A 1 40 ? -1.359 9.586 1.573 1.00 55.34 40 THR A N 9
ATOM 11956 C CA . THR A 1 40 ? -2.502 8.927 0.973 1.00 15.51 40 THR A CA 9
ATOM 11957 C C . THR A 1 40 ? -2.793 7.644 1.732 1.00 35.10 40 THR A C 9
ATOM 11958 O O . THR A 1 40 ? -1.880 6.871 2.031 1.00 71.22 40 THR A O 9
ATOM 11969 N N . GLU A 1 41 ? -4.048 7.427 2.042 1.00 13.43 41 GLU A N 9
ATOM 11970 C CA . GLU A 1 41 ? -4.457 6.235 2.742 1.00 21.03 41 GLU A CA 9
ATOM 11971 C C . GLU A 1 41 ? -5.129 5.278 1.782 1.00 22.11 41 GLU A C 9
ATOM 11972 O O . GLU A 1 41 ? -6.028 5.655 1.026 1.00 11.01 41 GLU A O 9
ATOM 11984 N N . ILE A 1 42 ? -4.663 4.048 1.805 1.00 3.42 42 ILE A N 9
ATOM 11985 C CA . ILE A 1 42 ? -5.061 3.056 0.836 1.00 33.21 42 ILE A CA 9
ATOM 11986 C C . ILE A 1 42 ? -5.758 1.894 1.518 1.00 2.14 42 ILE A C 9
ATOM 11987 O O . ILE A 1 42 ? -5.278 1.381 2.532 1.00 54.25 42 ILE A O 9
ATOM 12003 N N . TYR A 1 43 ? -6.888 1.485 0.974 1.00 63.24 43 TYR A N 9
ATOM 12004 C CA . TYR A 1 43 ? -7.580 0.323 1.485 1.00 1.41 43 TYR A CA 9
ATOM 12005 C C . TYR A 1 43 ? -7.115 -0.908 0.721 1.00 41.43 43 TYR A C 9
ATOM 12006 O O . TYR A 1 43 ? -7.483 -1.107 -0.439 1.00 74.30 43 TYR A O 9
ATOM 12024 N N . ILE A 1 44 ? -6.273 -1.709 1.356 1.00 32.11 44 ILE A N 9
ATOM 12025 C CA . ILE A 1 44 ? -5.781 -2.930 0.740 1.00 1.13 44 ILE A CA 9
ATOM 12026 C C . ILE A 1 44 ? -6.886 -3.969 0.741 1.00 3.31 44 ILE A C 9
ATOM 12027 O O . ILE A 1 44 ? -7.123 -4.627 1.749 1.00 63.11 44 ILE A O 9
ATOM 12043 N N . GLU A 1 45 ? -7.582 -4.088 -0.378 1.00 54.54 45 GLU A N 9
ATOM 12044 C CA . GLU A 1 45 ? -8.692 -5.021 -0.483 1.00 54.35 45 GLU A CA 9
ATOM 12045 C C . GLU A 1 45 ? -8.196 -6.455 -0.395 1.00 74.30 45 GLU A C 9
ATOM 12046 O O . GLU A 1 45 ? -8.817 -7.299 0.247 1.00 21.14 45 GLU A O 9
ATOM 12058 N N . GLY A 1 46 ? -7.061 -6.718 -1.021 1.00 64.02 46 GLY A N 9
ATOM 12059 C CA . GLY A 1 46 ? -6.483 -8.039 -0.959 1.00 73.31 46 GLY A CA 9
ATOM 12060 C C . GLY A 1 46 ? -5.330 -8.203 -1.919 1.00 15.34 46 GLY A C 9
ATOM 12061 O O . GLY A 1 46 ? -5.057 -7.318 -2.729 1.00 45.40 46 GLY A O 9
ATOM 12065 N N . LYS A 1 47 ? -4.650 -9.329 -1.821 1.00 31.01 47 LYS A N 9
ATOM 12066 C CA . LYS A 1 47 ? -3.550 -9.642 -2.716 1.00 0.34 47 LYS A CA 9
ATOM 12067 C C . LYS A 1 47 ? -3.964 -10.774 -3.647 1.00 70.21 47 LYS A C 9
ATOM 12068 O O . LYS A 1 47 ? -4.968 -11.440 -3.402 1.00 4.33 47 LYS A O 9
ATOM 12087 N N . ALA A 1 48 ? -3.209 -10.979 -4.713 1.00 74.11 48 ALA A N 9
ATOM 12088 C CA . ALA A 1 48 ? -3.443 -12.113 -5.596 1.00 34.32 48 ALA A CA 9
ATOM 12089 C C . ALA A 1 48 ? -3.135 -13.417 -4.859 1.00 12.44 48 ALA A C 9
ATOM 12090 O O . ALA A 1 48 ? -2.507 -13.384 -3.801 1.00 40.25 48 ALA A O 9
ATOM 12097 N N . PRO A 1 49 ? -3.585 -14.574 -5.388 1.00 3.22 49 PRO A N 9
ATOM 12098 C CA . PRO A 1 49 ? -3.357 -15.885 -4.767 1.00 74.41 49 PRO A CA 9
ATOM 12099 C C . PRO A 1 49 ? -1.935 -16.073 -4.230 1.00 63.23 49 PRO A C 9
ATOM 12100 O O . PRO A 1 49 ? -1.750 -16.475 -3.080 1.00 73.02 49 PRO A O 9
ATOM 12111 N N . MET A 1 50 ? -0.940 -15.764 -5.051 1.00 73.12 50 MET A N 9
ATOM 12112 C CA . MET A 1 50 ? 0.453 -15.952 -4.661 1.00 3.44 50 MET A CA 9
ATOM 12113 C C . MET A 1 50 ? 0.970 -14.746 -3.870 1.00 52.11 50 MET A C 9
ATOM 12114 O O . MET A 1 50 ? 2.045 -14.796 -3.272 1.00 74.21 50 MET A O 9
ATOM 12128 N N . GLY A 1 51 ? 0.193 -13.669 -3.858 1.00 73.24 51 GLY A N 9
ATOM 12129 C CA . GLY A 1 51 ? 0.580 -12.478 -3.123 1.00 42.33 51 GLY A CA 9
ATOM 12130 C C . GLY A 1 51 ? 1.044 -11.354 -4.029 1.00 21.02 51 GLY A C 9
ATOM 12131 O O . GLY A 1 51 ? 1.457 -10.297 -3.554 1.00 3.14 51 GLY A O 9
ATOM 12135 N N . ASP A 1 52 ? 0.976 -11.585 -5.330 1.00 44.10 52 ASP A N 9
ATOM 12136 C CA . ASP A 1 52 ? 1.399 -10.596 -6.314 1.00 53.13 52 ASP A CA 9
ATOM 12137 C C . ASP A 1 52 ? 0.617 -10.779 -7.609 1.00 23.44 52 ASP A C 9
ATOM 12138 O O . ASP A 1 52 ? 0.554 -11.887 -8.144 1.00 61.03 52 ASP A O 9
ATOM 12147 N N . PRO A 1 53 ? 0.009 -9.704 -8.139 1.00 72.14 53 PRO A N 9
ATOM 12148 C CA . PRO A 1 53 ? 0.103 -8.359 -7.565 1.00 13.20 53 PRO A CA 9
ATOM 12149 C C . PRO A 1 53 ? -0.885 -8.125 -6.418 1.00 14.53 53 PRO A C 9
ATOM 12150 O O . PRO A 1 53 ? -1.473 -9.067 -5.885 1.00 34.43 53 PRO A O 9
ATOM 12161 N N . ILE A 1 54 ? -1.063 -6.863 -6.047 1.00 64.33 54 ILE A N 9
ATOM 12162 C CA . ILE A 1 54 ? -1.953 -6.501 -4.951 1.00 62.30 54 ILE A CA 9
ATOM 12163 C C . ILE A 1 54 ? -3.057 -5.564 -5.446 1.00 73.31 54 ILE A C 9
ATOM 12164 O O . ILE A 1 54 ? -2.838 -4.775 -6.367 1.00 53.32 54 ILE A O 9
ATOM 12180 N N . ALA A 1 55 ? -4.239 -5.667 -4.847 1.00 32.43 55 ALA A N 9
ATOM 12181 C CA . ALA A 1 55 ? -5.355 -4.793 -5.186 1.00 4.24 55 ALA A CA 9
ATOM 12182 C C . ALA A 1 55 ? -5.532 -3.720 -4.117 1.00 51.31 55 ALA A C 9
ATOM 12183 O O . ALA A 1 55 ? -5.919 -4.015 -2.982 1.00 4.24 55 ALA A O 9
ATOM 12190 N N . LEU A 1 56 ? -5.243 -2.481 -4.480 1.00 51.04 56 LEU A N 9
ATOM 12191 C CA . LEU A 1 56 ? -5.285 -1.372 -3.537 1.00 44.03 56 LEU A CA 9
ATOM 12192 C C . LEU A 1 56 ? -6.341 -0.369 -3.962 1.00 74.41 56 LEU A C 9
ATOM 12193 O O . LEU A 1 56 ? -6.351 0.070 -5.101 1.00 64.43 56 LEU A O 9
ATOM 12209 N N . ARG A 1 57 ? -7.204 0.020 -3.050 1.00 52.02 57 ARG A N 9
ATOM 12210 C CA . ARG A 1 57 ? -8.238 0.985 -3.374 1.00 33.20 57 ARG A CA 9
ATOM 12211 C C . ARG A 1 57 ? -7.855 2.366 -2.860 1.00 60.45 57 ARG A C 9
ATOM 12212 O O . ARG A 1 57 ? -7.735 2.580 -1.652 1.00 23.00 57 ARG A O 9
ATOM 12233 N N . LEU A 1 58 ? -7.653 3.292 -3.786 1.00 50.31 58 LEU A N 9
ATOM 12234 C CA . LEU A 1 58 ? -7.292 4.659 -3.448 1.00 53.02 58 LEU A CA 9
ATOM 12235 C C . LEU A 1 58 ? -8.386 5.608 -3.909 1.00 50.30 58 LEU A C 9
ATOM 12236 O O . LEU A 1 58 ? -9.011 5.378 -4.945 1.00 55.12 58 LEU A O 9
ATOM 12252 N N . ARG A 1 59 ? -8.596 6.675 -3.140 1.00 61.23 59 ARG A N 9
ATOM 12253 C CA . ARG A 1 59 ? -9.613 7.685 -3.442 1.00 73.20 59 ARG A CA 9
ATOM 12254 C C . ARG A 1 59 ? -11.017 7.080 -3.379 1.00 4.00 59 ARG A C 9
ATOM 12255 O O . ARG A 1 59 ? -11.736 7.259 -2.395 1.00 74.31 59 ARG A O 9
ATOM 12276 N N . GLY A 1 60 ? -11.395 6.356 -4.424 1.00 71.31 60 GLY A N 9
ATOM 12277 C CA . GLY A 1 60 ? -12.680 5.691 -4.454 1.00 42.10 60 GLY A CA 9
ATOM 12278 C C . GLY A 1 60 ? -12.679 4.490 -5.382 1.00 51.03 60 GLY A C 9
ATOM 12279 O O . GLY A 1 60 ? -13.728 3.905 -5.651 1.00 3.25 60 GLY A O 9
ATOM 12283 N N . TYR A 1 61 ? -11.496 4.108 -5.861 1.00 63.41 61 TYR A N 9
ATOM 12284 C CA . TYR A 1 61 ? -11.372 3.006 -6.807 1.00 52.41 61 TYR A CA 9
ATOM 12285 C C . TYR A 1 61 ? -10.067 2.256 -6.606 1.00 55.11 61 TYR A C 9
ATOM 12286 O O . TYR A 1 61 ? -9.091 2.799 -6.093 1.00 53.35 61 TYR A O 9
ATOM 12304 N N . SER A 1 62 ? -10.066 1.004 -7.007 1.00 63.04 62 SER A N 9
ATOM 12305 C CA . SER A 1 62 ? -8.933 0.127 -6.787 1.00 1.35 62 SER A CA 9
ATOM 12306 C C . SER A 1 62 ? -7.987 0.113 -7.980 1.00 0.40 62 SER A C 9
ATOM 12307 O O . SER A 1 62 ? -8.409 0.197 -9.138 1.00 11.13 62 SER A O 9
ATOM 12315 N N . LEU A 1 63 ? -6.709 0.009 -7.664 1.00 14.02 63 LEU A N 9
ATOM 12316 C CA . LEU A 1 63 ? -5.635 -0.076 -8.647 1.00 32.42 63 LEU A CA 9
ATOM 12317 C C . LEU A 1 63 ? -4.777 -1.297 -8.332 1.00 3.04 63 LEU A C 9
ATOM 12318 O O . LEU A 1 63 ? -4.729 -1.745 -7.184 1.00 60.44 63 LEU A O 9
ATOM 12334 N N . SER A 1 64 ? -4.106 -1.838 -9.334 1.00 52.34 64 SER A N 9
ATOM 12335 C CA . SER A 1 64 ? -3.290 -3.014 -9.142 1.00 61.42 64 SER A CA 9
ATOM 12336 C C . SER A 1 64 ? -1.811 -2.730 -9.399 1.00 51.43 64 SER A C 9
ATOM 12337 O O . SER A 1 64 ? -1.411 -2.423 -10.521 1.00 74.44 64 SER A O 9
ATOM 12345 N N . LEU A 1 65 ? -1.009 -2.832 -8.348 1.00 4.20 65 LEU A N 9
ATOM 12346 C CA . LEU A 1 65 ? 0.435 -2.706 -8.468 1.00 3.21 65 LEU A CA 9
ATOM 12347 C C . LEU A 1 65 ? 1.100 -3.968 -7.940 1.00 42.40 65 LEU A C 9
ATOM 12348 O O . LEU A 1 65 ? 0.447 -4.788 -7.292 1.00 61.02 65 LEU A O 9
ATOM 12364 N N . ARG A 1 66 ? 2.385 -4.133 -8.209 1.00 72.23 66 ARG A N 9
ATOM 12365 C CA . ARG A 1 66 ? 3.070 -5.365 -7.855 1.00 43.02 66 ARG A CA 9
ATOM 12366 C C . ARG A 1 66 ? 3.597 -5.342 -6.429 1.00 21.33 66 ARG A C 9
ATOM 12367 O O . ARG A 1 66 ? 3.722 -4.286 -5.805 1.00 33.53 66 ARG A O 9
ATOM 12388 N N . LYS A 1 67 ? 3.928 -6.527 -5.936 1.00 52.33 67 LYS A N 9
ATOM 12389 C CA . LYS A 1 67 ? 4.477 -6.697 -4.597 1.00 14.41 67 LYS A CA 9
ATOM 12390 C C . LYS A 1 67 ? 5.841 -6.011 -4.492 1.00 14.23 67 LYS A C 9
ATOM 12391 O O . LYS A 1 67 ? 6.301 -5.675 -3.399 1.00 0.23 67 LYS A O 9
ATOM 12410 N N . SER A 1 68 ? 6.473 -5.786 -5.640 1.00 54.35 68 SER A N 9
ATOM 12411 C CA . SER A 1 68 ? 7.742 -5.080 -5.690 1.00 63.02 68 SER A CA 9
ATOM 12412 C C . SER A 1 68 ? 7.553 -3.603 -5.331 1.00 30.10 68 SER A C 9
ATOM 12413 O O . SER A 1 68 ? 8.249 -3.078 -4.462 1.00 53.23 68 SER A O 9
ATOM 12421 N N . GLU A 1 69 ? 6.600 -2.941 -5.985 1.00 53.14 69 GLU A N 9
ATOM 12422 C CA . GLU A 1 69 ? 6.282 -1.550 -5.664 1.00 20.11 69 GLU A CA 9
ATOM 12423 C C . GLU A 1 69 ? 5.819 -1.443 -4.215 1.00 54.11 69 GLU A C 9
ATOM 12424 O O . GLU A 1 69 ? 6.127 -0.479 -3.515 1.00 12.42 69 GLU A O 9
ATOM 12436 N N . ALA A 1 70 ? 5.091 -2.459 -3.776 1.00 75.51 70 ALA A N 9
ATOM 12437 C CA . ALA A 1 70 ? 4.574 -2.519 -2.420 1.00 32.42 70 ALA A CA 9
ATOM 12438 C C . ALA A 1 70 ? 5.697 -2.614 -1.386 1.00 40.01 70 ALA A C 9
ATOM 12439 O O . ALA A 1 70 ? 5.503 -2.303 -0.213 1.00 2.42 70 ALA A O 9
ATOM 12446 N N . LYS A 1 71 ? 6.867 -3.066 -1.816 1.00 1.11 71 LYS A N 9
ATOM 12447 C CA . LYS A 1 71 ? 8.008 -3.181 -0.918 1.00 74.34 71 LYS A CA 9
ATOM 12448 C C . LYS A 1 71 ? 8.740 -1.846 -0.809 1.00 34.02 71 LYS A C 9
ATOM 12449 O O . LYS A 1 71 ? 9.438 -1.579 0.173 1.00 32.20 71 LYS A O 9
ATOM 12468 N N . ASP A 1 72 ? 8.566 -1.008 -1.818 1.00 41.42 72 ASP A N 9
ATOM 12469 C CA . ASP A 1 72 ? 9.201 0.304 -1.856 1.00 70.22 72 ASP A CA 9
ATOM 12470 C C . ASP A 1 72 ? 8.345 1.343 -1.145 1.00 24.01 72 ASP A C 9
ATOM 12471 O O . ASP A 1 72 ? 8.806 2.444 -0.840 1.00 15.33 72 ASP A O 9
ATOM 12480 N N . ILE A 1 73 ? 7.095 0.990 -0.885 1.00 22.44 73 ILE A N 9
ATOM 12481 C CA . ILE A 1 73 ? 6.190 1.871 -0.166 1.00 62.24 73 ILE A CA 9
ATOM 12482 C C . ILE A 1 73 ? 6.168 1.520 1.319 1.00 51.33 73 ILE A C 9
ATOM 12483 O O . ILE A 1 73 ? 5.876 0.383 1.695 1.00 14.23 73 ILE A O 9
ATOM 12499 N N . LEU A 1 74 ? 6.490 2.498 2.153 1.00 2.20 74 LEU A N 9
ATOM 12500 C CA . LEU A 1 74 ? 6.473 2.312 3.592 1.00 2.14 74 LEU A CA 9
ATOM 12501 C C . LEU A 1 74 ? 5.198 2.907 4.176 1.00 2.12 74 LEU A C 9
ATOM 12502 O O . LEU A 1 74 ? 4.985 4.123 4.124 1.00 22.02 74 LEU A O 9
ATOM 12518 N N . VAL A 1 75 ? 4.360 2.053 4.728 1.00 31.41 75 VAL A N 9
ATOM 12519 C CA . VAL A 1 75 ? 3.064 2.468 5.236 1.00 31.02 75 VAL A CA 9
ATOM 12520 C C . VAL A 1 75 ? 2.948 2.206 6.730 1.00 64.24 75 VAL A C 9
ATOM 12521 O O . VAL A 1 75 ? 3.707 1.419 7.296 1.00 73.10 75 VAL A O 9
ATOM 12534 N N . GLU A 1 76 ? 1.999 2.880 7.359 1.00 10.53 76 GLU A N 9
ATOM 12535 C CA . GLU A 1 76 ? 1.691 2.639 8.755 1.00 43.14 76 GLU A CA 9
ATOM 12536 C C . GLU A 1 76 ? 0.249 2.167 8.878 1.00 51.42 76 GLU A C 9
ATOM 12537 O O . GLU A 1 76 ? -0.620 2.588 8.105 1.00 53.11 76 GLU A O 9
ATOM 12549 N N . VAL A 1 77 ? 0.013 1.284 9.833 1.00 4.42 77 VAL A N 9
ATOM 12550 C CA . VAL A 1 77 ? -1.295 0.683 10.027 1.00 61.03 77 VAL A CA 9
ATOM 12551 C C . VAL A 1 77 ? -2.271 1.701 10.615 1.00 11.52 77 VAL A C 9
ATOM 12552 O O . VAL A 1 77 ? -2.023 2.271 11.673 1.00 40.00 77 VAL A O 9
ATOM 12565 N N . LEU A 1 78 ? -3.380 1.921 9.916 1.00 75.23 78 LEU A N 9
ATOM 12566 C CA . LEU A 1 78 ? -4.375 2.904 10.344 1.00 72.22 78 LEU A CA 9
ATOM 12567 C C . LEU A 1 78 ? -5.354 2.310 11.346 1.00 72.54 78 LEU A C 9
ATOM 12568 O O . LEU A 1 78 ? -6.268 2.989 11.817 1.00 32.41 78 LEU A O 9
ATOM 12584 N N . LEU A 1 79 ? -5.170 1.040 11.648 1.00 53.21 79 LEU A N 9
ATOM 12585 C CA . LEU A 1 79 ? -6.030 0.341 12.585 1.00 34.44 79 LEU A CA 9
ATOM 12586 C C . LEU A 1 79 ? -5.793 0.813 14.016 1.00 54.14 79 LEU A C 9
ATOM 12587 O O . LEU A 1 79 ? -4.894 1.610 14.285 1.00 20.23 79 LEU A O 9
ATOM 12603 N N . GLU A 1 80 ? -6.590 0.292 14.934 1.00 1.33 80 GLU A N 9
ATOM 12604 C CA . GLU A 1 80 ? -6.562 0.729 16.324 1.00 60.42 80 GLU A CA 9
ATOM 12605 C C . GLU A 1 80 ? -5.680 -0.174 17.182 1.00 55.03 80 GLU A C 9
ATOM 12606 O O . GLU A 1 80 ? -5.749 -0.138 18.409 1.00 1.22 80 GLU A O 9
ATOM 12618 N N . HIS A 1 81 ? -4.840 -0.970 16.534 1.00 32.31 81 HIS A N 9
ATOM 12619 C CA . HIS A 1 81 ? -3.894 -1.813 17.253 1.00 20.44 81 HIS A CA 9
ATOM 12620 C C . HIS A 1 81 ? -2.753 -0.966 17.792 1.00 61.15 81 HIS A C 9
ATOM 12621 O O . HIS A 1 81 ? -1.859 -0.568 17.050 1.00 53.03 81 HIS A O 9
ATOM 12636 N N . HIS A 1 82 ? -2.796 -0.684 19.085 1.00 31.54 82 HIS A N 9
ATOM 12637 C CA . HIS A 1 82 ? -1.793 0.169 19.710 1.00 51.40 82 HIS A CA 9
ATOM 12638 C C . HIS A 1 82 ? -0.590 -0.655 20.131 1.00 61.12 82 HIS A C 9
ATOM 12639 O O . HIS A 1 82 ? 0.447 -0.111 20.508 1.00 52.32 82 HIS A O 9
ATOM 12654 N N . HIS A 1 83 ? -0.737 -1.971 20.067 1.00 31.34 83 HIS A N 9
ATOM 12655 C CA . HIS A 1 83 ? 0.372 -2.877 20.321 1.00 73.13 83 HIS A CA 9
ATOM 12656 C C . HIS A 1 83 ? 1.166 -3.046 19.030 1.00 24.03 83 HIS A C 9
ATOM 12657 O O . HIS A 1 83 ? 1.131 -4.096 18.389 1.00 52.52 83 HIS A O 9
ATOM 12672 N N . HIS A 1 84 ? 1.866 -1.993 18.642 1.00 11.23 84 HIS A N 9
ATOM 12673 C CA . HIS A 1 84 ? 2.571 -1.971 17.372 1.00 42.55 84 HIS A CA 9
ATOM 12674 C C . HIS A 1 84 ? 3.949 -2.602 17.524 1.00 55.12 84 HIS A C 9
ATOM 12675 O O . HIS A 1 84 ? 4.970 -1.918 17.415 1.00 44.11 84 HIS A O 9
ATOM 12690 N N . HIS A 1 85 ? 3.953 -3.905 17.800 1.00 50.00 85 HIS A N 9
ATOM 12691 C CA . HIS A 1 85 ? 5.177 -4.683 17.995 1.00 63.13 85 HIS A CA 9
ATOM 12692 C C . HIS A 1 85 ? 5.870 -4.296 19.303 1.00 30.44 85 HIS A C 9
ATOM 12693 O O . HIS A 1 85 ? 5.768 -5.011 20.300 1.00 1.45 85 HIS A O 9
ATOM 12708 N N . HIS A 1 86 ? 6.551 -3.157 19.298 1.00 73.14 86 HIS A N 9
ATOM 12709 C CA . HIS A 1 86 ? 7.318 -2.710 20.450 1.00 13.44 86 HIS A CA 9
ATOM 12710 C C . HIS A 1 86 ? 7.826 -1.294 20.208 1.00 31.42 86 HIS A C 9
ATOM 12711 O O . HIS A 1 86 ? 7.978 -0.919 19.025 1.00 39.02 86 HIS A O 9
ATOM 12727 N N . MET A 1 1 ? 7.022 7.389 17.148 1.00 4.23 1 MET A N 10
ATOM 12728 C CA . MET A 1 1 ? 7.415 7.794 15.778 1.00 1.52 1 MET A CA 10
ATOM 12729 C C . MET A 1 1 ? 7.817 6.571 14.969 1.00 24.42 1 MET A C 10
ATOM 12730 O O . MET A 1 1 ? 8.878 5.989 15.196 1.00 64.04 1 MET A O 10
ATOM 12746 N N . THR A 1 2 ? 6.969 6.170 14.042 1.00 34.40 2 THR A N 10
ATOM 12747 C CA . THR A 1 2 ? 7.270 5.036 13.193 1.00 42.03 2 THR A CA 10
ATOM 12748 C C . THR A 1 2 ? 7.511 5.476 11.758 1.00 14.35 2 THR A C 10
ATOM 12749 O O . THR A 1 2 ? 6.767 6.294 11.209 1.00 31.35 2 THR A O 10
ATOM 12760 N N . LYS A 1 3 ? 8.567 4.942 11.159 1.00 30.24 3 LYS A N 10
ATOM 12761 C CA . LYS A 1 3 ? 8.864 5.201 9.756 1.00 2.05 3 LYS A CA 10
ATOM 12762 C C . LYS A 1 3 ? 7.982 4.319 8.876 1.00 60.01 3 LYS A C 10
ATOM 12763 O O . LYS A 1 3 ? 8.017 4.390 7.649 1.00 33.20 3 LYS A O 10
ATOM 12782 N N . GLY A 1 4 ? 7.184 3.495 9.533 1.00 72.33 4 GLY A N 10
ATOM 12783 C CA . GLY A 1 4 ? 6.264 2.624 8.836 1.00 55.42 4 GLY A CA 10
ATOM 12784 C C . GLY A 1 4 ? 6.923 1.354 8.342 1.00 11.41 4 GLY A C 10
ATOM 12785 O O . GLY A 1 4 ? 8.122 1.139 8.542 1.00 24.04 4 GLY A O 10
ATOM 12789 N N . ILE A 1 5 ? 6.129 0.515 7.703 1.00 44.21 5 ILE A N 10
ATOM 12790 C CA . ILE A 1 5 ? 6.610 -0.723 7.118 1.00 35.44 5 ILE A CA 10
ATOM 12791 C C . ILE A 1 5 ? 6.278 -0.728 5.635 1.00 24.23 5 ILE A C 10
ATOM 12792 O O . ILE A 1 5 ? 5.683 0.217 5.136 1.00 63.21 5 ILE A O 10
ATOM 12808 N N . GLY A 1 6 ? 6.655 -1.774 4.930 1.00 23.33 6 GLY A N 10
ATOM 12809 C CA . GLY A 1 6 ? 6.344 -1.840 3.520 1.00 45.32 6 GLY A CA 10
ATOM 12810 C C . GLY A 1 6 ? 4.897 -2.218 3.278 1.00 52.12 6 GLY A C 10
ATOM 12811 O O . GLY A 1 6 ? 4.289 -2.903 4.097 1.00 11.40 6 GLY A O 10
ATOM 12815 N N . LEU A 1 7 ? 4.346 -1.768 2.157 1.00 4.11 7 LEU A N 10
ATOM 12816 C CA . LEU A 1 7 ? 2.971 -2.099 1.783 1.00 4.40 7 LEU A CA 10
ATOM 12817 C C . LEU A 1 7 ? 2.831 -3.613 1.646 1.00 23.13 7 LEU A C 10
ATOM 12818 O O . LEU A 1 7 ? 1.793 -4.190 1.965 1.00 45.03 7 LEU A O 10
ATOM 12834 N N . ASN A 1 8 ? 3.912 -4.249 1.212 1.00 22.23 8 ASN A N 10
ATOM 12835 C CA . ASN A 1 8 ? 3.940 -5.696 1.027 1.00 33.21 8 ASN A CA 10
ATOM 12836 C C . ASN A 1 8 ? 3.911 -6.423 2.371 1.00 44.33 8 ASN A C 10
ATOM 12837 O O . ASN A 1 8 ? 3.642 -7.620 2.430 1.00 74.32 8 ASN A O 10
ATOM 12848 N N . GLU A 1 9 ? 4.187 -5.694 3.446 1.00 52.43 9 GLU A N 10
ATOM 12849 C CA . GLU A 1 9 ? 4.256 -6.282 4.770 1.00 2.41 9 GLU A CA 10
ATOM 12850 C C . GLU A 1 9 ? 2.905 -6.189 5.471 1.00 35.11 9 GLU A C 10
ATOM 12851 O O . GLU A 1 9 ? 2.728 -6.695 6.582 1.00 74.13 9 GLU A O 10
ATOM 12863 N N . VAL A 1 10 ? 1.958 -5.539 4.812 1.00 11.13 10 VAL A N 10
ATOM 12864 C CA . VAL A 1 10 ? 0.601 -5.431 5.323 1.00 24.15 10 VAL A CA 10
ATOM 12865 C C . VAL A 1 10 ? -0.227 -6.593 4.782 1.00 63.30 10 VAL A C 10
ATOM 12866 O O . VAL A 1 10 ? 0.131 -7.195 3.769 1.00 51.30 10 VAL A O 10
ATOM 12879 N N . GLU A 1 11 ? -1.323 -6.912 5.449 1.00 23.10 11 GLU A N 10
ATOM 12880 C CA . GLU A 1 11 ? -2.142 -8.044 5.054 1.00 25.11 11 GLU A CA 10
ATOM 12881 C C . GLU A 1 11 ? -3.451 -7.558 4.431 1.00 52.15 11 GLU A C 10
ATOM 12882 O O . GLU A 1 11 ? -3.726 -6.358 4.403 1.00 64.44 11 GLU A O 10
ATOM 12894 N N . ILE A 1 12 ? -4.251 -8.495 3.943 1.00 63.13 12 ILE A N 10
ATOM 12895 C CA . ILE A 1 12 ? -5.489 -8.169 3.243 1.00 1.42 12 ILE A CA 10
ATOM 12896 C C . ILE A 1 12 ? -6.532 -7.580 4.187 1.00 64.23 12 ILE A C 10
ATOM 12897 O O . ILE A 1 12 ? -6.512 -7.842 5.396 1.00 12.12 12 ILE A O 10
ATOM 12913 N N . LYS A 1 13 ? -7.428 -6.773 3.615 1.00 42.45 13 LYS A N 10
ATOM 12914 C CA . LYS A 1 13 ? -8.529 -6.155 4.349 1.00 52.34 13 LYS A CA 10
ATOM 12915 C C . LYS A 1 13 ? -8.005 -5.259 5.461 1.00 21.24 13 LYS A C 10
ATOM 12916 O O . LYS A 1 13 ? -8.541 -5.225 6.569 1.00 72.31 13 LYS A O 10
ATOM 12935 N N . SER A 1 14 ? -6.955 -4.522 5.141 1.00 24.12 14 SER A N 10
ATOM 12936 C CA . SER A 1 14 ? -6.373 -3.575 6.068 1.00 61.23 14 SER A CA 10
ATOM 12937 C C . SER A 1 14 ? -6.236 -2.218 5.394 1.00 15.23 14 SER A C 10
ATOM 12938 O O . SER A 1 14 ? -6.056 -2.141 4.177 1.00 43.14 14 SER A O 10
ATOM 12946 N N . LYS A 1 15 ? -6.323 -1.153 6.174 1.00 2.21 15 LYS A N 10
ATOM 12947 C CA . LYS A 1 15 ? -6.154 0.186 5.637 1.00 1.22 15 LYS A CA 10
ATOM 12948 C C . LYS A 1 15 ? -4.915 0.835 6.235 1.00 43.54 15 LYS A C 10
ATOM 12949 O O . LYS A 1 15 ? -4.704 0.792 7.449 1.00 5.21 15 LYS A O 10
ATOM 12968 N N . VAL A 1 16 ? -4.095 1.420 5.380 1.00 74.22 16 VAL A N 10
ATOM 12969 C CA . VAL A 1 16 ? -2.841 2.024 5.804 1.00 5.11 16 VAL A CA 10
ATOM 12970 C C . VAL A 1 16 ? -2.666 3.405 5.203 1.00 21.24 16 VAL A C 10
ATOM 12971 O O . VAL A 1 16 ? -3.344 3.775 4.245 1.00 44.21 16 VAL A O 10
ATOM 12984 N N . LYS A 1 17 ? -1.767 4.166 5.789 1.00 54.43 17 LYS A N 10
ATOM 12985 C CA . LYS A 1 17 ? -1.423 5.475 5.287 1.00 64.03 17 LYS A CA 10
ATOM 12986 C C . LYS A 1 17 ? -0.007 5.456 4.763 1.00 43.32 17 LYS A C 10
ATOM 12987 O O . LYS A 1 17 ? 0.884 4.874 5.380 1.00 75.32 17 LYS A O 10
ATOM 13006 N N . VAL A 1 18 ? 0.191 6.105 3.644 1.00 40.13 18 VAL A N 10
ATOM 13007 C CA . VAL A 1 18 ? 1.494 6.164 3.011 1.00 72.02 18 VAL A CA 10
ATOM 13008 C C . VAL A 1 18 ? 2.393 7.132 3.760 1.00 72.23 18 VAL A C 10
ATOM 13009 O O . VAL A 1 18 ? 2.319 8.347 3.565 1.00 22.13 18 VAL A O 10
ATOM 13022 N N . ILE A 1 19 ? 3.201 6.588 4.656 1.00 22.24 19 ILE A N 10
ATOM 13023 C CA . ILE A 1 19 ? 4.182 7.377 5.382 1.00 50.12 19 ILE A CA 10
ATOM 13024 C C . ILE A 1 19 ? 5.166 8.001 4.406 1.00 11.11 19 ILE A C 10
ATOM 13025 O O . ILE A 1 19 ? 5.553 9.159 4.553 1.00 32.31 19 ILE A O 10
ATOM 13041 N N . GLY A 1 20 ? 5.558 7.231 3.404 1.00 21.34 20 GLY A N 10
ATOM 13042 C CA . GLY A 1 20 ? 6.429 7.751 2.383 1.00 1.11 20 GLY A CA 10
ATOM 13043 C C . GLY A 1 20 ? 6.735 6.730 1.317 1.00 70.44 20 GLY A C 10
ATOM 13044 O O . GLY A 1 20 ? 6.424 5.548 1.458 1.00 13.50 20 GLY A O 10
ATOM 13048 N N . ILE A 1 21 ? 7.327 7.201 0.245 1.00 73.24 21 ILE A N 10
ATOM 13049 C CA . ILE A 1 21 ? 7.753 6.353 -0.848 1.00 74.42 21 ILE A CA 10
ATOM 13050 C C . ILE A 1 21 ? 9.272 6.207 -0.788 1.00 15.02 21 ILE A C 10
ATOM 13051 O O . ILE A 1 21 ? 9.941 7.020 -0.152 1.00 50.51 21 ILE A O 10
ATOM 13067 N N . VAL A 1 22 ? 9.803 5.169 -1.415 1.00 30.14 22 VAL A N 10
ATOM 13068 C CA . VAL A 1 22 ? 11.234 4.892 -1.387 1.00 10.30 22 VAL A CA 10
ATOM 13069 C C . VAL A 1 22 ? 11.901 5.395 -2.667 1.00 51.12 22 VAL A C 10
ATOM 13070 O O . VAL A 1 22 ? 11.904 4.713 -3.694 1.00 24.31 22 VAL A O 10
ATOM 13083 N N . PRO A 1 23 ? 12.407 6.647 -2.638 1.00 61.30 23 PRO A N 10
ATOM 13084 C CA . PRO A 1 23 ? 12.980 7.318 -3.811 1.00 30.02 23 PRO A CA 10
ATOM 13085 C C . PRO A 1 23 ? 14.181 6.577 -4.388 1.00 71.21 23 PRO A C 10
ATOM 13086 O O . PRO A 1 23 ? 14.609 5.556 -3.848 1.00 44.23 23 PRO A O 10
ATOM 13097 N N . GLU A 1 24 ? 14.726 7.118 -5.478 1.00 63.13 24 GLU A N 10
ATOM 13098 C CA . GLU A 1 24 ? 15.799 6.476 -6.252 1.00 52.42 24 GLU A CA 10
ATOM 13099 C C . GLU A 1 24 ? 15.321 5.192 -6.943 1.00 22.42 24 GLU A C 10
ATOM 13100 O O . GLU A 1 24 ? 15.792 4.855 -8.031 1.00 54.13 24 GLU A O 10
ATOM 13112 N N . SER A 1 25 ? 14.387 4.486 -6.323 1.00 21.42 25 SER A N 10
ATOM 13113 C CA . SER A 1 25 ? 13.802 3.303 -6.901 1.00 10.13 25 SER A CA 10
ATOM 13114 C C . SER A 1 25 ? 13.049 3.641 -8.187 1.00 14.23 25 SER A C 10
ATOM 13115 O O . SER A 1 25 ? 12.567 4.768 -8.366 1.00 13.02 25 SER A O 10
ATOM 13123 N N . LYS A 1 26 ? 12.948 2.658 -9.072 1.00 2.44 26 LYS A N 10
ATOM 13124 C CA . LYS A 1 26 ? 12.367 2.861 -10.392 1.00 32.44 26 LYS A CA 10
ATOM 13125 C C . LYS A 1 26 ? 10.858 3.046 -10.288 1.00 33.43 26 LYS A C 10
ATOM 13126 O O . LYS A 1 26 ? 10.299 4.005 -10.829 1.00 34.13 26 LYS A O 10
ATOM 13145 N N . VAL A 1 27 ? 10.202 2.148 -9.563 1.00 74.20 27 VAL A N 10
ATOM 13146 C CA . VAL A 1 27 ? 8.743 2.154 -9.497 1.00 71.03 27 VAL A CA 10
ATOM 13147 C C . VAL A 1 27 ? 8.244 3.317 -8.650 1.00 33.23 27 VAL A C 10
ATOM 13148 O O . VAL A 1 27 ? 7.073 3.680 -8.709 1.00 34.24 27 VAL A O 10
ATOM 13161 N N . ARG A 1 28 ? 9.151 3.905 -7.881 1.00 1.25 28 ARG A N 10
ATOM 13162 C CA . ARG A 1 28 ? 8.839 5.057 -7.042 1.00 12.50 28 ARG A CA 10
ATOM 13163 C C . ARG A 1 28 ? 8.200 6.178 -7.865 1.00 22.41 28 ARG A C 10
ATOM 13164 O O . ARG A 1 28 ? 7.192 6.758 -7.459 1.00 63.45 28 ARG A O 10
ATOM 13185 N N . ARG A 1 29 ? 8.779 6.472 -9.022 1.00 34.13 29 ARG A N 10
ATOM 13186 C CA . ARG A 1 29 ? 8.246 7.513 -9.892 1.00 12.14 29 ARG A CA 10
ATOM 13187 C C . ARG A 1 29 ? 6.950 7.040 -10.546 1.00 20.52 29 ARG A C 10
ATOM 13188 O O . ARG A 1 29 ? 6.030 7.823 -10.786 1.00 64.03 29 ARG A O 10
ATOM 13209 N N . LYS A 1 30 ? 6.887 5.742 -10.809 1.00 44.12 30 LYS A N 10
ATOM 13210 C CA . LYS A 1 30 ? 5.722 5.119 -11.426 1.00 4.50 30 LYS A CA 10
ATOM 13211 C C . LYS A 1 30 ? 4.501 5.241 -10.511 1.00 0.31 30 LYS A C 10
ATOM 13212 O O . LYS A 1 30 ? 3.392 5.529 -10.961 1.00 60.13 30 LYS A O 10
ATOM 13231 N N . ILE A 1 31 ? 4.724 5.026 -9.224 1.00 64.21 31 ILE A N 10
ATOM 13232 C CA . ILE A 1 31 ? 3.673 5.150 -8.216 1.00 25.34 31 ILE A CA 10
ATOM 13233 C C . ILE A 1 31 ? 3.172 6.594 -8.124 1.00 74.44 31 ILE A C 10
ATOM 13234 O O . ILE A 1 31 ? 1.978 6.839 -7.937 1.00 55.22 31 ILE A O 10
ATOM 13250 N N . MET A 1 32 ? 4.086 7.545 -8.282 1.00 31.43 32 MET A N 10
ATOM 13251 C CA . MET A 1 32 ? 3.722 8.961 -8.271 1.00 70.21 32 MET A CA 10
ATOM 13252 C C . MET A 1 32 ? 2.883 9.309 -9.494 1.00 0.53 32 MET A C 10
ATOM 13253 O O . MET A 1 32 ? 2.007 10.170 -9.436 1.00 61.00 32 MET A O 10
ATOM 13267 N N . ASP A 1 33 ? 3.158 8.627 -10.601 1.00 12.44 33 ASP A N 10
ATOM 13268 C CA . ASP A 1 33 ? 2.366 8.771 -11.820 1.00 32.42 33 ASP A CA 10
ATOM 13269 C C . ASP A 1 33 ? 0.930 8.310 -11.582 1.00 50.22 33 ASP A C 10
ATOM 13270 O O . ASP A 1 33 ? -0.016 8.851 -12.159 1.00 0.24 33 ASP A O 10
ATOM 13279 N N . MET A 1 34 ? 0.773 7.328 -10.702 1.00 21.14 34 MET A N 10
ATOM 13280 C CA . MET A 1 34 ? -0.542 6.784 -10.383 1.00 53.22 34 MET A CA 10
ATOM 13281 C C . MET A 1 34 ? -1.318 7.722 -9.461 1.00 3.32 34 MET A C 10
ATOM 13282 O O . MET A 1 34 ? -2.547 7.691 -9.424 1.00 40.13 34 MET A O 10
ATOM 13296 N N . GLY A 1 35 ? -0.601 8.554 -8.719 1.00 32.25 35 GLY A N 10
ATOM 13297 C CA . GLY A 1 35 ? -1.259 9.527 -7.866 1.00 11.41 35 GLY A CA 10
ATOM 13298 C C . GLY A 1 35 ? -1.137 9.211 -6.389 1.00 71.32 35 GLY A C 10
ATOM 13299 O O . GLY A 1 35 ? -2.073 9.437 -5.621 1.00 53.32 35 GLY A O 10
ATOM 13303 N N . ILE A 1 36 ? 0.011 8.685 -5.987 1.00 72.32 36 ILE A N 10
ATOM 13304 C CA . ILE A 1 36 ? 0.279 8.418 -4.580 1.00 73.34 36 ILE A CA 10
ATOM 13305 C C . ILE A 1 36 ? 1.529 9.169 -4.151 1.00 31.05 36 ILE A C 10
ATOM 13306 O O . ILE A 1 36 ? 2.524 9.186 -4.878 1.00 54.04 36 ILE A O 10
ATOM 13322 N N . VAL A 1 37 ? 1.480 9.797 -2.982 1.00 14.11 37 VAL A N 10
ATOM 13323 C CA . VAL A 1 37 ? 2.597 10.617 -2.520 1.00 54.43 37 VAL A CA 10
ATOM 13324 C C . VAL A 1 37 ? 2.930 10.369 -1.045 1.00 63.40 37 VAL A C 10
ATOM 13325 O O . VAL A 1 37 ? 3.824 9.585 -0.728 1.00 42.03 37 VAL A O 10
ATOM 13338 N N . ARG A 1 38 ? 2.219 11.039 -0.151 1.00 1.23 38 ARG A N 10
ATOM 13339 C CA . ARG A 1 38 ? 2.443 10.897 1.278 1.00 55.41 38 ARG A CA 10
ATOM 13340 C C . ARG A 1 38 ? 1.179 11.289 2.028 1.00 73.44 38 ARG A C 10
ATOM 13341 O O . ARG A 1 38 ? 0.483 12.225 1.631 1.00 4.22 38 ARG A O 10
ATOM 13362 N N . GLY A 1 39 ? 0.872 10.555 3.090 1.00 73.32 39 GLY A N 10
ATOM 13363 C CA . GLY A 1 39 ? -0.346 10.794 3.845 1.00 64.43 39 GLY A CA 10
ATOM 13364 C C . GLY A 1 39 ? -1.558 10.244 3.127 1.00 30.51 39 GLY A C 10
ATOM 13365 O O . GLY A 1 39 ? -2.684 10.343 3.616 1.00 31.51 39 GLY A O 10
ATOM 13369 N N . THR A 1 40 ? -1.314 9.660 1.963 1.00 23.23 40 THR A N 10
ATOM 13370 C CA . THR A 1 40 ? -2.359 9.052 1.171 1.00 2.24 40 THR A CA 10
ATOM 13371 C C . THR A 1 40 ? -2.808 7.752 1.836 1.00 1.04 40 THR A C 10
ATOM 13372 O O . THR A 1 40 ? -1.991 7.036 2.410 1.00 22.44 40 THR A O 10
ATOM 13383 N N . GLU A 1 41 ? -4.094 7.458 1.786 1.00 10.32 41 GLU A N 10
ATOM 13384 C CA . GLU A 1 41 ? -4.623 6.284 2.452 1.00 51.54 41 GLU A CA 10
ATOM 13385 C C . GLU A 1 41 ? -4.940 5.171 1.460 1.00 13.55 41 GLU A C 10
ATOM 13386 O O . GLU A 1 41 ? -5.607 5.390 0.448 1.00 14.44 41 GLU A O 10
ATOM 13398 N N . ILE A 1 42 ? -4.464 3.979 1.776 1.00 41.00 42 ILE A N 10
ATOM 13399 C CA . ILE A 1 42 ? -4.615 2.820 0.910 1.00 1.23 42 ILE A CA 10
ATOM 13400 C C . ILE A 1 42 ? -5.380 1.707 1.619 1.00 40.13 42 ILE A C 10
ATOM 13401 O O . ILE A 1 42 ? -5.042 1.329 2.742 1.00 71.04 42 ILE A O 10
ATOM 13417 N N . TYR A 1 43 ? -6.421 1.202 0.972 1.00 14.50 43 TYR A N 10
ATOM 13418 C CA . TYR A 1 43 ? -7.117 0.022 1.459 1.00 35.22 43 TYR A CA 10
ATOM 13419 C C . TYR A 1 43 ? -6.669 -1.195 0.663 1.00 73.24 43 TYR A C 10
ATOM 13420 O O . TYR A 1 43 ? -6.803 -1.225 -0.557 1.00 41.44 43 TYR A O 10
ATOM 13438 N N . ILE A 1 44 ? -6.117 -2.183 1.342 1.00 64.42 44 ILE A N 10
ATOM 13439 C CA . ILE A 1 44 ? -5.719 -3.411 0.680 1.00 60.20 44 ILE A CA 10
ATOM 13440 C C . ILE A 1 44 ? -6.916 -4.348 0.600 1.00 21.24 44 ILE A C 10
ATOM 13441 O O . ILE A 1 44 ? -7.291 -4.974 1.589 1.00 15.42 44 ILE A O 10
ATOM 13457 N N . GLU A 1 45 ? -7.533 -4.411 -0.573 1.00 74.15 45 GLU A N 10
ATOM 13458 C CA . GLU A 1 45 ? -8.708 -5.243 -0.774 1.00 51.42 45 GLU A CA 10
ATOM 13459 C C . GLU A 1 45 ? -8.336 -6.714 -0.688 1.00 12.53 45 GLU A C 10
ATOM 13460 O O . GLU A 1 45 ? -8.915 -7.475 0.086 1.00 43.35 45 GLU A O 10
ATOM 13472 N N . GLY A 1 46 ? -7.347 -7.102 -1.476 1.00 52.51 46 GLY A N 10
ATOM 13473 C CA . GLY A 1 46 ? -6.922 -8.479 -1.505 1.00 52.15 46 GLY A CA 10
ATOM 13474 C C . GLY A 1 46 ? -5.655 -8.657 -2.305 1.00 33.43 46 GLY A C 10
ATOM 13475 O O . GLY A 1 46 ? -5.081 -7.686 -2.795 1.00 24.35 46 GLY A O 10
ATOM 13479 N N . LYS A 1 47 ? -5.218 -9.895 -2.433 1.00 61.45 47 LYS A N 10
ATOM 13480 C CA . LYS A 1 47 ? -4.027 -10.217 -3.193 1.00 62.52 47 LYS A CA 10
ATOM 13481 C C . LYS A 1 47 ? -4.321 -11.395 -4.103 1.00 24.51 47 LYS A C 10
ATOM 13482 O O . LYS A 1 47 ? -5.192 -12.210 -3.795 1.00 0.24 47 LYS A O 10
ATOM 13501 N N . ALA A 1 48 ? -3.620 -11.474 -5.223 1.00 20.30 48 ALA A N 10
ATOM 13502 C CA . ALA A 1 48 ? -3.761 -12.608 -6.121 1.00 50.41 48 ALA A CA 10
ATOM 13503 C C . ALA A 1 48 ? -3.308 -13.881 -5.412 1.00 51.33 48 ALA A C 10
ATOM 13504 O O . ALA A 1 48 ? -2.530 -13.809 -4.461 1.00 33.22 48 ALA A O 10
ATOM 13511 N N . PRO A 1 49 ? -3.789 -15.060 -5.850 1.00 21.44 49 PRO A N 10
ATOM 13512 C CA . PRO A 1 49 ? -3.438 -16.345 -5.225 1.00 23.42 49 PRO A CA 10
ATOM 13513 C C . PRO A 1 49 ? -1.931 -16.526 -5.025 1.00 13.02 49 PRO A C 10
ATOM 13514 O O . PRO A 1 49 ? -1.494 -17.182 -4.079 1.00 60.24 49 PRO A O 10
ATOM 13525 N N . MET A 1 50 ? -1.139 -15.922 -5.906 1.00 14.41 50 MET A N 10
ATOM 13526 C CA . MET A 1 50 ? 0.315 -16.060 -5.851 1.00 12.23 50 MET A CA 10
ATOM 13527 C C . MET A 1 50 ? 0.955 -14.959 -5.009 1.00 71.10 50 MET A C 10
ATOM 13528 O O . MET A 1 50 ? 2.176 -14.905 -4.872 1.00 64.44 50 MET A O 10
ATOM 13542 N N . GLY A 1 51 ? 0.134 -14.081 -4.452 1.00 64.03 51 GLY A N 10
ATOM 13543 C CA . GLY A 1 51 ? 0.648 -12.980 -3.656 1.00 1.31 51 GLY A CA 10
ATOM 13544 C C . GLY A 1 51 ? 0.990 -11.775 -4.508 1.00 22.05 51 GLY A C 10
ATOM 13545 O O . GLY A 1 51 ? 1.274 -10.695 -3.991 1.00 63.22 51 GLY A O 10
ATOM 13549 N N . ASP A 1 52 ? 0.954 -11.968 -5.817 1.00 3.23 52 ASP A N 10
ATOM 13550 C CA . ASP A 1 52 ? 1.280 -10.919 -6.772 1.00 2.14 52 ASP A CA 10
ATOM 13551 C C . ASP A 1 52 ? 0.384 -11.044 -7.997 1.00 54.20 52 ASP A C 10
ATOM 13552 O O . ASP A 1 52 ? 0.243 -12.135 -8.550 1.00 74.53 52 ASP A O 10
ATOM 13561 N N . PRO A 1 53 ? -0.249 -9.945 -8.434 1.00 2.21 53 PRO A N 10
ATOM 13562 C CA . PRO A 1 53 ? -0.116 -8.632 -7.802 1.00 52.40 53 PRO A CA 10
ATOM 13563 C C . PRO A 1 53 ? -1.059 -8.446 -6.608 1.00 5.41 53 PRO A C 10
ATOM 13564 O O . PRO A 1 53 ? -1.691 -9.398 -6.137 1.00 11.41 53 PRO A O 10
ATOM 13575 N N . ILE A 1 54 ? -1.151 -7.210 -6.128 1.00 4.13 54 ILE A N 10
ATOM 13576 C CA . ILE A 1 54 ? -1.984 -6.882 -4.977 1.00 71.31 54 ILE A CA 10
ATOM 13577 C C . ILE A 1 54 ? -3.056 -5.867 -5.371 1.00 52.25 54 ILE A C 10
ATOM 13578 O O . ILE A 1 54 ? -2.808 -4.975 -6.186 1.00 71.13 54 ILE A O 10
ATOM 13594 N N . ALA A 1 55 ? -4.248 -6.011 -4.800 1.00 3.22 55 ALA A N 10
ATOM 13595 C CA . ALA A 1 55 ? -5.356 -5.113 -5.089 1.00 73.40 55 ALA A CA 10
ATOM 13596 C C . ALA A 1 55 ? -5.495 -4.056 -3.999 1.00 65.14 55 ALA A C 10
ATOM 13597 O O . ALA A 1 55 ? -5.841 -4.366 -2.857 1.00 70.34 55 ALA A O 10
ATOM 13604 N N . LEU A 1 56 ? -5.209 -2.818 -4.358 1.00 42.12 56 LEU A N 10
ATOM 13605 C CA . LEU A 1 56 ? -5.321 -1.694 -3.443 1.00 22.04 56 LEU A CA 10
ATOM 13606 C C . LEU A 1 56 ? -6.556 -0.877 -3.804 1.00 61.44 56 LEU A C 10
ATOM 13607 O O . LEU A 1 56 ? -7.183 -1.127 -4.826 1.00 0.11 56 LEU A O 10
ATOM 13623 N N . ARG A 1 57 ? -6.903 0.089 -2.974 1.00 24.33 57 ARG A N 10
ATOM 13624 C CA . ARG A 1 57 ? -8.023 0.974 -3.264 1.00 2.44 57 ARG A CA 10
ATOM 13625 C C . ARG A 1 57 ? -7.776 2.328 -2.609 1.00 2.14 57 ARG A C 10
ATOM 13626 O O . ARG A 1 57 ? -7.460 2.405 -1.419 1.00 75.22 57 ARG A O 10
ATOM 13647 N N . LEU A 1 58 ? -7.901 3.385 -3.396 1.00 45.14 58 LEU A N 10
ATOM 13648 C CA . LEU A 1 58 ? -7.606 4.729 -2.933 1.00 41.40 58 LEU A CA 10
ATOM 13649 C C . LEU A 1 58 ? -8.736 5.664 -3.315 1.00 74.51 58 LEU A C 10
ATOM 13650 O O . LEU A 1 58 ? -9.251 5.609 -4.434 1.00 31.15 58 LEU A O 10
ATOM 13666 N N . ARG A 1 59 ? -9.091 6.515 -2.374 1.00 43.05 59 ARG A N 10
ATOM 13667 C CA . ARG A 1 59 ? -10.152 7.516 -2.547 1.00 31.22 59 ARG A CA 10
ATOM 13668 C C . ARG A 1 59 ? -11.506 6.861 -2.832 1.00 44.21 59 ARG A C 10
ATOM 13669 O O . ARG A 1 59 ? -12.339 6.723 -1.935 1.00 41.01 59 ARG A O 10
ATOM 13690 N N . GLY A 1 60 ? -11.718 6.466 -4.077 1.00 3.31 60 GLY A N 10
ATOM 13691 C CA . GLY A 1 60 ? -12.946 5.797 -4.448 1.00 53.32 60 GLY A CA 10
ATOM 13692 C C . GLY A 1 60 ? -12.724 4.791 -5.558 1.00 13.15 60 GLY A C 10
ATOM 13693 O O . GLY A 1 60 ? -13.676 4.324 -6.185 1.00 74.25 60 GLY A O 10
ATOM 13697 N N . TYR A 1 61 ? -11.464 4.453 -5.802 1.00 42.33 61 TYR A N 10
ATOM 13698 C CA . TYR A 1 61 ? -11.122 3.531 -6.873 1.00 13.41 61 TYR A CA 10
ATOM 13699 C C . TYR A 1 61 ? -10.023 2.575 -6.465 1.00 43.41 61 TYR A C 10
ATOM 13700 O O . TYR A 1 61 ? -9.127 2.913 -5.699 1.00 73.43 61 TYR A O 10
ATOM 13718 N N . SER A 1 62 ? -10.126 1.379 -6.986 1.00 1.10 62 SER A N 10
ATOM 13719 C CA . SER A 1 62 ? -9.132 0.344 -6.784 1.00 72.51 62 SER A CA 10
ATOM 13720 C C . SER A 1 62 ? -7.878 0.632 -7.609 1.00 21.15 62 SER A C 10
ATOM 13721 O O . SER A 1 62 ? -7.934 1.320 -8.628 1.00 2.31 62 SER A O 10
ATOM 13729 N N . LEU A 1 63 ? -6.757 0.097 -7.157 1.00 24.42 63 LEU A N 10
ATOM 13730 C CA . LEU A 1 63 ? -5.478 0.256 -7.835 1.00 71.13 63 LEU A CA 10
ATOM 13731 C C . LEU A 1 63 ? -4.716 -1.059 -7.792 1.00 53.14 63 LEU A C 10
ATOM 13732 O O . LEU A 1 63 ? -4.735 -1.755 -6.781 1.00 21.24 63 LEU A O 10
ATOM 13748 N N . SER A 1 64 ? -4.053 -1.404 -8.878 1.00 53.10 64 SER A N 10
ATOM 13749 C CA . SER A 1 64 ? -3.313 -2.653 -8.937 1.00 43.35 64 SER A CA 10
ATOM 13750 C C . SER A 1 64 ? -1.830 -2.391 -9.171 1.00 31.33 64 SER A C 10
ATOM 13751 O O . SER A 1 64 ? -1.457 -1.625 -10.062 1.00 53.54 64 SER A O 10
ATOM 13759 N N . LEU A 1 65 ? -0.999 -3.012 -8.348 1.00 72.55 65 LEU A N 10
ATOM 13760 C CA . LEU A 1 65 ? 0.443 -2.913 -8.485 1.00 51.33 65 LEU A CA 10
ATOM 13761 C C . LEU A 1 65 ? 1.104 -4.233 -8.107 1.00 40.21 65 LEU A C 10
ATOM 13762 O O . LEU A 1 65 ? 0.476 -5.094 -7.487 1.00 40.31 65 LEU A O 10
ATOM 13778 N N . ARG A 1 66 ? 2.365 -4.385 -8.481 1.00 20.44 66 ARG A N 10
ATOM 13779 C CA . ARG A 1 66 ? 3.087 -5.626 -8.247 1.00 44.25 66 ARG A CA 10
ATOM 13780 C C . ARG A 1 66 ? 3.670 -5.680 -6.838 1.00 31.14 66 ARG A C 10
ATOM 13781 O O . ARG A 1 66 ? 3.873 -4.653 -6.188 1.00 43.30 66 ARG A O 10
ATOM 13802 N N . LYS A 1 67 ? 3.944 -6.897 -6.393 1.00 40.11 67 LYS A N 10
ATOM 13803 C CA . LYS A 1 67 ? 4.503 -7.162 -5.073 1.00 55.43 67 LYS A CA 10
ATOM 13804 C C . LYS A 1 67 ? 5.805 -6.387 -4.860 1.00 32.52 67 LYS A C 10
ATOM 13805 O O . LYS A 1 67 ? 6.055 -5.856 -3.777 1.00 53.11 67 LYS A O 10
ATOM 13824 N N . SER A 1 68 ? 6.622 -6.312 -5.903 1.00 33.14 68 SER A N 10
ATOM 13825 C CA . SER A 1 68 ? 7.901 -5.620 -5.828 1.00 73.34 68 SER A CA 10
ATOM 13826 C C . SER A 1 68 ? 7.707 -4.122 -5.602 1.00 74.32 68 SER A C 10
ATOM 13827 O O . SER A 1 68 ? 8.487 -3.486 -4.897 1.00 25.40 68 SER A O 10
ATOM 13835 N N . GLU A 1 69 ? 6.646 -3.574 -6.178 1.00 11.22 69 GLU A N 10
ATOM 13836 C CA . GLU A 1 69 ? 6.351 -2.151 -6.057 1.00 70.22 69 GLU A CA 10
ATOM 13837 C C . GLU A 1 69 ? 5.818 -1.851 -4.667 1.00 43.13 69 GLU A C 10
ATOM 13838 O O . GLU A 1 69 ? 6.061 -0.786 -4.107 1.00 23.33 69 GLU A O 10
ATOM 13850 N N . ALA A 1 70 ? 5.102 -2.820 -4.109 1.00 53.22 70 ALA A N 10
ATOM 13851 C CA . ALA A 1 70 ? 4.619 -2.739 -2.738 1.00 50.24 70 ALA A CA 10
ATOM 13852 C C . ALA A 1 70 ? 5.781 -2.680 -1.745 1.00 11.52 70 ALA A C 10
ATOM 13853 O O . ALA A 1 70 ? 5.617 -2.254 -0.600 1.00 64.02 70 ALA A O 10
ATOM 13860 N N . LYS A 1 71 ? 6.949 -3.136 -2.184 1.00 42.43 71 LYS A N 10
ATOM 13861 C CA . LYS A 1 71 ? 8.151 -3.089 -1.360 1.00 4.40 71 LYS A CA 10
ATOM 13862 C C . LYS A 1 71 ? 8.685 -1.659 -1.278 1.00 72.51 71 LYS A C 10
ATOM 13863 O O . LYS A 1 71 ? 9.205 -1.241 -0.247 1.00 54.24 71 LYS A O 10
ATOM 13882 N N . ASP A 1 72 ? 8.527 -0.911 -2.364 1.00 41.42 72 ASP A N 10
ATOM 13883 C CA . ASP A 1 72 ? 9.040 0.455 -2.441 1.00 10.20 72 ASP A CA 10
ATOM 13884 C C . ASP A 1 72 ? 8.050 1.462 -1.851 1.00 60.13 72 ASP A C 10
ATOM 13885 O O . ASP A 1 72 ? 8.184 2.674 -2.052 1.00 44.23 72 ASP A O 10
ATOM 13894 N N . ILE A 1 73 ? 7.066 0.959 -1.113 1.00 14.21 73 ILE A N 10
ATOM 13895 C CA . ILE A 1 73 ? 6.079 1.811 -0.459 1.00 64.12 73 ILE A CA 10
ATOM 13896 C C . ILE A 1 73 ? 6.139 1.622 1.055 1.00 31.54 73 ILE A C 10
ATOM 13897 O O . ILE A 1 73 ? 6.017 0.500 1.545 1.00 72.42 73 ILE A O 10
ATOM 13913 N N . LEU A 1 74 ? 6.335 2.714 1.785 1.00 74.30 74 LEU A N 10
ATOM 13914 C CA . LEU A 1 74 ? 6.354 2.668 3.238 1.00 14.22 74 LEU A CA 10
ATOM 13915 C C . LEU A 1 74 ? 5.042 3.210 3.801 1.00 24.04 74 LEU A C 10
ATOM 13916 O O . LEU A 1 74 ? 4.677 4.361 3.554 1.00 24.11 74 LEU A O 10
ATOM 13932 N N . VAL A 1 75 ? 4.339 2.382 4.556 1.00 71.22 75 VAL A N 10
ATOM 13933 C CA . VAL A 1 75 ? 3.035 2.744 5.087 1.00 42.35 75 VAL A CA 10
ATOM 13934 C C . VAL A 1 75 ? 2.907 2.389 6.565 1.00 45.04 75 VAL A C 10
ATOM 13935 O O . VAL A 1 75 ? 3.628 1.532 7.081 1.00 61.30 75 VAL A O 10
ATOM 13948 N N . GLU A 1 76 ? 1.992 3.066 7.238 1.00 45.44 76 GLU A N 10
ATOM 13949 C CA . GLU A 1 76 ? 1.648 2.750 8.613 1.00 70.43 76 GLU A CA 10
ATOM 13950 C C . GLU A 1 76 ? 0.186 2.337 8.674 1.00 40.24 76 GLU A C 10
ATOM 13951 O O . GLU A 1 76 ? -0.653 2.884 7.955 1.00 14.30 76 GLU A O 10
ATOM 13963 N N . VAL A 1 77 ? -0.111 1.375 9.527 1.00 13.12 77 VAL A N 10
ATOM 13964 C CA . VAL A 1 77 ? -1.450 0.822 9.625 1.00 20.33 77 VAL A CA 10
ATOM 13965 C C . VAL A 1 77 ? -2.403 1.832 10.259 1.00 5.42 77 VAL A C 10
ATOM 13966 O O . VAL A 1 77 ? -2.143 2.344 11.348 1.00 61.15 77 VAL A O 10
ATOM 13979 N N . LEU A 1 78 ? -3.501 2.123 9.571 1.00 75.42 78 LEU A N 10
ATOM 13980 C CA . LEU A 1 78 ? -4.486 3.074 10.074 1.00 21.14 78 LEU A CA 10
ATOM 13981 C C . LEU A 1 78 ? -5.434 2.408 11.055 1.00 12.21 78 LEU A C 10
ATOM 13982 O O . LEU A 1 78 ? -6.230 3.071 11.717 1.00 42.52 78 LEU A O 10
ATOM 13998 N N . LEU A 1 79 ? -5.348 1.095 11.136 1.00 53.22 79 LEU A N 10
ATOM 13999 C CA . LEU A 1 79 ? -6.110 0.343 12.102 1.00 74.30 79 LEU A CA 10
ATOM 14000 C C . LEU A 1 79 ? -5.536 0.575 13.493 1.00 63.12 79 LEU A C 10
ATOM 14001 O O . LEU A 1 79 ? -4.327 0.761 13.650 1.00 11.14 79 LEU A O 10
ATOM 14017 N N . GLU A 1 80 ? -6.397 0.564 14.492 1.00 64.51 80 GLU A N 10
ATOM 14018 C CA . GLU A 1 80 ? -5.980 0.845 15.861 1.00 35.44 80 GLU A CA 10
ATOM 14019 C C . GLU A 1 80 ? -5.494 -0.427 16.550 1.00 13.02 80 GLU A C 10
ATOM 14020 O O . GLU A 1 80 ? -5.150 -0.418 17.735 1.00 14.42 80 GLU A O 10
ATOM 14032 N N . HIS A 1 81 ? -5.463 -1.514 15.797 1.00 32.01 81 HIS A N 10
ATOM 14033 C CA . HIS A 1 81 ? -5.055 -2.805 16.328 1.00 33.30 81 HIS A CA 10
ATOM 14034 C C . HIS A 1 81 ? -3.553 -2.998 16.150 1.00 74.53 81 HIS A C 10
ATOM 14035 O O . HIS A 1 81 ? -3.099 -3.598 15.176 1.00 44.14 81 HIS A O 10
ATOM 14050 N N . HIS A 1 82 ? -2.783 -2.450 17.078 1.00 14.43 82 HIS A N 10
ATOM 14051 C CA . HIS A 1 82 ? -1.330 -2.571 17.034 1.00 43.15 82 HIS A CA 10
ATOM 14052 C C . HIS A 1 82 ? -0.891 -3.897 17.642 1.00 53.54 82 HIS A C 10
ATOM 14053 O O . HIS A 1 82 ? -0.684 -4.009 18.851 1.00 4.54 82 HIS A O 10
ATOM 14068 N N . HIS A 1 83 ? -0.765 -4.908 16.796 1.00 71.44 83 HIS A N 10
ATOM 14069 C CA . HIS A 1 83 ? -0.399 -6.237 17.258 1.00 12.30 83 HIS A CA 10
ATOM 14070 C C . HIS A 1 83 ? 1.121 -6.386 17.298 1.00 43.31 83 HIS A C 10
ATOM 14071 O O . HIS A 1 83 ? 1.785 -6.501 16.268 1.00 73.12 83 HIS A O 10
ATOM 14086 N N . HIS A 1 84 ? 1.674 -6.329 18.497 1.00 4.21 84 HIS A N 10
ATOM 14087 C CA . HIS A 1 84 ? 3.108 -6.501 18.675 1.00 11.11 84 HIS A CA 10
ATOM 14088 C C . HIS A 1 84 ? 3.439 -7.982 18.806 1.00 11.22 84 HIS A C 10
ATOM 14089 O O . HIS A 1 84 ? 2.769 -8.713 19.546 1.00 45.24 84 HIS A O 10
ATOM 14104 N N . HIS A 1 85 ? 4.460 -8.410 18.066 1.00 22.14 85 HIS A N 10
ATOM 14105 C CA . HIS A 1 85 ? 4.840 -9.818 17.954 1.00 11.51 85 HIS A CA 10
ATOM 14106 C C . HIS A 1 85 ? 3.779 -10.590 17.174 1.00 44.11 85 HIS A C 10
ATOM 14107 O O . HIS A 1 85 ? 3.955 -10.879 15.990 1.00 54.44 85 HIS A O 10
ATOM 14122 N N . HIS A 1 86 ? 2.672 -10.882 17.841 1.00 73.44 86 HIS A N 10
ATOM 14123 C CA . HIS A 1 86 ? 1.597 -11.683 17.278 1.00 33.31 86 HIS A CA 10
ATOM 14124 C C . HIS A 1 86 ? 0.523 -11.882 18.334 1.00 71.10 86 HIS A C 10
ATOM 14125 O O . HIS A 1 86 ? 0.779 -12.630 19.300 1.00 37.91 86 HIS A O 10
ATOM 14141 N N . MET A 1 1 ? 4.031 7.191 12.316 1.00 0.00 1 MET A N 11
ATOM 14142 C CA . MET A 1 1 ? 5.360 7.025 11.684 1.00 52.33 1 MET A CA 11
ATOM 14143 C C . MET A 1 1 ? 6.272 6.185 12.571 1.00 24.20 1 MET A C 11
ATOM 14144 O O . MET A 1 1 ? 7.454 6.493 12.733 1.00 10.44 1 MET A O 11
ATOM 14160 N N . THR A 1 2 ? 5.724 5.109 13.120 1.00 42.52 2 THR A N 11
ATOM 14161 C CA . THR A 1 2 ? 6.461 4.252 14.031 1.00 34.15 2 THR A CA 11
ATOM 14162 C C . THR A 1 2 ? 6.653 2.866 13.428 1.00 44.45 2 THR A C 11
ATOM 14163 O O . THR A 1 2 ? 5.679 2.138 13.227 1.00 41.33 2 THR A O 11
ATOM 14174 N N . LYS A 1 3 ? 7.905 2.520 13.122 1.00 3.32 3 LYS A N 11
ATOM 14175 C CA . LYS A 1 3 ? 8.241 1.208 12.563 1.00 65.01 3 LYS A CA 11
ATOM 14176 C C . LYS A 1 3 ? 7.547 0.991 11.225 1.00 61.15 3 LYS A C 11
ATOM 14177 O O . LYS A 1 3 ? 7.025 -0.094 10.957 1.00 53.41 3 LYS A O 11
ATOM 14196 N N . GLY A 1 4 ? 7.571 2.028 10.391 1.00 71.43 4 GLY A N 11
ATOM 14197 C CA . GLY A 1 4 ? 6.937 1.965 9.087 1.00 40.31 4 GLY A CA 11
ATOM 14198 C C . GLY A 1 4 ? 7.379 0.763 8.278 1.00 24.12 4 GLY A C 11
ATOM 14199 O O . GLY A 1 4 ? 8.579 0.517 8.116 1.00 61.24 4 GLY A O 11
ATOM 14203 N N . ILE A 1 5 ? 6.411 0.012 7.784 1.00 51.20 5 ILE A N 11
ATOM 14204 C CA . ILE A 1 5 ? 6.690 -1.189 7.019 1.00 21.45 5 ILE A CA 11
ATOM 14205 C C . ILE A 1 5 ? 6.327 -0.981 5.563 1.00 62.14 5 ILE A C 11
ATOM 14206 O O . ILE A 1 5 ? 5.731 0.031 5.204 1.00 1.04 5 ILE A O 11
ATOM 14222 N N . GLY A 1 6 ? 6.693 -1.932 4.731 1.00 23.44 6 GLY A N 11
ATOM 14223 C CA . GLY A 1 6 ? 6.345 -1.856 3.339 1.00 43.42 6 GLY A CA 11
ATOM 14224 C C . GLY A 1 6 ? 4.898 -2.222 3.117 1.00 10.31 6 GLY A C 11
ATOM 14225 O O . GLY A 1 6 ? 4.316 -2.979 3.894 1.00 43.24 6 GLY A O 11
ATOM 14229 N N . LEU A 1 7 ? 4.321 -1.692 2.060 1.00 2.00 7 LEU A N 11
ATOM 14230 C CA . LEU A 1 7 ? 2.941 -1.980 1.696 1.00 33.21 7 LEU A CA 11
ATOM 14231 C C . LEU A 1 7 ? 2.746 -3.480 1.459 1.00 34.31 7 LEU A C 11
ATOM 14232 O O . LEU A 1 7 ? 1.659 -4.019 1.654 1.00 73.30 7 LEU A O 11
ATOM 14248 N N . ASN A 1 8 ? 3.821 -4.147 1.047 1.00 54.22 8 ASN A N 11
ATOM 14249 C CA . ASN A 1 8 ? 3.797 -5.592 0.813 1.00 4.24 8 ASN A CA 11
ATOM 14250 C C . ASN A 1 8 ? 3.808 -6.381 2.124 1.00 32.22 8 ASN A C 11
ATOM 14251 O O . ASN A 1 8 ? 3.708 -7.606 2.117 1.00 73.33 8 ASN A O 11
ATOM 14262 N N . GLU A 1 9 ? 3.930 -5.681 3.246 1.00 24.22 9 GLU A N 11
ATOM 14263 C CA . GLU A 1 9 ? 4.001 -6.325 4.544 1.00 24.10 9 GLU A CA 11
ATOM 14264 C C . GLU A 1 9 ? 2.663 -6.231 5.269 1.00 21.05 9 GLU A C 11
ATOM 14265 O O . GLU A 1 9 ? 2.542 -6.628 6.433 1.00 10.34 9 GLU A O 11
ATOM 14277 N N . VAL A 1 10 ? 1.662 -5.711 4.577 1.00 25.42 10 VAL A N 11
ATOM 14278 C CA . VAL A 1 10 ? 0.338 -5.543 5.152 1.00 11.24 10 VAL A CA 11
ATOM 14279 C C . VAL A 1 10 ? -0.557 -6.716 4.753 1.00 55.41 10 VAL A C 11
ATOM 14280 O O . VAL A 1 10 ? -0.303 -7.387 3.753 1.00 52.13 10 VAL A O 11
ATOM 14293 N N . GLU A 1 11 ? -1.599 -6.963 5.532 1.00 30.43 11 GLU A N 11
ATOM 14294 C CA . GLU A 1 11 ? -2.514 -8.061 5.257 1.00 64.44 11 GLU A CA 11
ATOM 14295 C C . GLU A 1 11 ? -3.766 -7.545 4.563 1.00 53.21 11 GLU A C 11
ATOM 14296 O O . GLU A 1 11 ? -4.036 -6.343 4.568 1.00 71.24 11 GLU A O 11
ATOM 14308 N N . ILE A 1 12 ? -4.531 -8.456 3.984 1.00 71.55 12 ILE A N 11
ATOM 14309 C CA . ILE A 1 12 ? -5.738 -8.095 3.255 1.00 25.44 12 ILE A CA 11
ATOM 14310 C C . ILE A 1 12 ? -6.820 -7.591 4.203 1.00 5.34 12 ILE A C 11
ATOM 14311 O O . ILE A 1 12 ? -6.872 -7.991 5.368 1.00 32.41 12 ILE A O 11
ATOM 14327 N N . LYS A 1 13 ? -7.674 -6.714 3.686 1.00 42.21 13 LYS A N 11
ATOM 14328 C CA . LYS A 1 13 ? -8.735 -6.078 4.462 1.00 21.41 13 LYS A CA 11
ATOM 14329 C C . LYS A 1 13 ? -8.145 -5.276 5.619 1.00 12.23 13 LYS A C 11
ATOM 14330 O O . LYS A 1 13 ? -8.538 -5.419 6.780 1.00 35.22 13 LYS A O 11
ATOM 14349 N N . SER A 1 14 ? -7.189 -4.424 5.283 1.00 41.21 14 SER A N 11
ATOM 14350 C CA . SER A 1 14 ? -6.556 -3.554 6.252 1.00 70.14 14 SER A CA 11
ATOM 14351 C C . SER A 1 14 ? -6.502 -2.131 5.709 1.00 64.42 14 SER A C 11
ATOM 14352 O O . SER A 1 14 ? -6.486 -1.923 4.496 1.00 54.53 14 SER A O 11
ATOM 14360 N N . LYS A 1 15 ? -6.482 -1.159 6.604 1.00 3.43 15 LYS A N 11
ATOM 14361 C CA . LYS A 1 15 ? -6.426 0.237 6.204 1.00 24.20 15 LYS A CA 11
ATOM 14362 C C . LYS A 1 15 ? -5.096 0.843 6.631 1.00 65.35 15 LYS A C 11
ATOM 14363 O O . LYS A 1 15 ? -4.766 0.869 7.817 1.00 5.04 15 LYS A O 11
ATOM 14382 N N . VAL A 1 16 ? -4.328 1.304 5.659 1.00 63.11 16 VAL A N 11
ATOM 14383 C CA . VAL A 1 16 ? -3.010 1.879 5.920 1.00 65.41 16 VAL A CA 11
ATOM 14384 C C . VAL A 1 16 ? -2.864 3.217 5.215 1.00 33.21 16 VAL A C 11
ATOM 14385 O O . VAL A 1 16 ? -3.786 3.673 4.543 1.00 64.44 16 VAL A O 11
ATOM 14398 N N . LYS A 1 17 ? -1.714 3.849 5.379 1.00 54.04 17 LYS A N 11
ATOM 14399 C CA . LYS A 1 17 ? -1.463 5.133 4.748 1.00 34.54 17 LYS A CA 11
ATOM 14400 C C . LYS A 1 17 ? -0.020 5.243 4.290 1.00 23.03 17 LYS A C 11
ATOM 14401 O O . LYS A 1 17 ? 0.893 4.747 4.952 1.00 15.04 17 LYS A O 11
ATOM 14420 N N . VAL A 1 18 ? 0.173 5.910 3.164 1.00 62.11 18 VAL A N 11
ATOM 14421 C CA . VAL A 1 18 ? 1.496 6.083 2.587 1.00 11.10 18 VAL A CA 11
ATOM 14422 C C . VAL A 1 18 ? 2.276 7.153 3.341 1.00 41.43 18 VAL 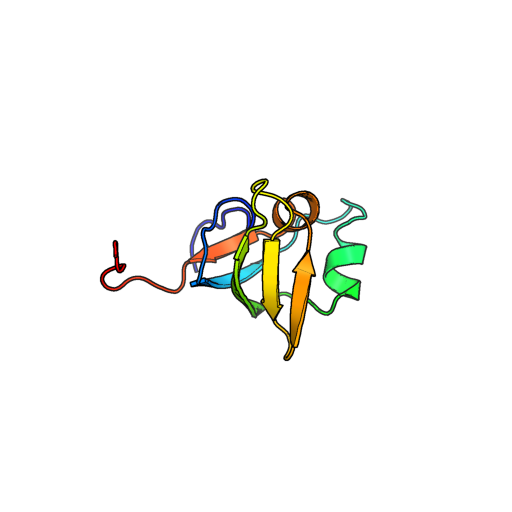A C 11
ATOM 14423 O O . VAL A 1 18 ? 2.104 8.349 3.094 1.00 74.31 18 VAL A O 11
ATOM 14436 N N . ILE A 1 19 ? 3.095 6.714 4.292 1.00 43.14 19 ILE A N 11
ATOM 14437 C CA . ILE A 1 19 ? 4.003 7.609 5.002 1.00 1.42 19 ILE A CA 11
ATOM 14438 C C . ILE A 1 19 ? 4.917 8.318 4.010 1.00 45.45 19 ILE A C 11
ATOM 14439 O O . ILE A 1 19 ? 5.071 9.541 4.047 1.00 61.22 19 ILE A O 11
ATOM 14455 N N . GLY A 1 20 ? 5.518 7.534 3.125 1.00 11.40 20 GLY A N 11
ATOM 14456 C CA . GLY A 1 20 ? 6.369 8.086 2.101 1.00 30.21 20 GLY A CA 11
ATOM 14457 C C . GLY A 1 20 ? 7.033 7.015 1.271 1.00 65.13 20 GLY A C 11
ATOM 14458 O O . GLY A 1 20 ? 7.312 5.915 1.752 1.00 74.11 20 GLY A O 11
ATOM 14462 N N . ILE A 1 21 ? 7.275 7.347 0.022 1.00 75.13 21 ILE A N 11
ATOM 14463 C CA . ILE A 1 21 ? 7.961 6.471 -0.909 1.00 55.15 21 ILE A CA 11
ATOM 14464 C C . ILE A 1 21 ? 9.474 6.623 -0.734 1.00 42.54 21 ILE A C 11
ATOM 14465 O O . ILE A 1 21 ? 9.933 7.621 -0.177 1.00 72.32 21 ILE A O 11
ATOM 14481 N N . VAL A 1 22 ? 10.232 5.631 -1.186 1.00 13.34 22 VAL A N 11
ATOM 14482 C CA . VAL A 1 22 ? 11.684 5.616 -1.038 1.00 42.20 22 VAL A CA 11
ATOM 14483 C C . VAL A 1 22 ? 12.347 6.077 -2.335 1.00 15.20 22 VAL A C 11
ATOM 14484 O O . VAL A 1 22 ? 12.498 5.300 -3.273 1.00 34.42 22 VAL A O 11
ATOM 14497 N N . PRO A 1 23 ? 12.653 7.389 -2.428 1.00 13.13 23 PRO A N 11
ATOM 14498 C CA . PRO A 1 23 ? 13.159 8.030 -3.654 1.00 31.33 23 PRO A CA 11
ATOM 14499 C C . PRO A 1 23 ? 14.329 7.294 -4.312 1.00 41.23 23 PRO A C 11
ATOM 14500 O O . PRO A 1 23 ? 14.984 6.456 -3.692 1.00 3.14 23 PRO A O 11
ATOM 14511 N N . GLU A 1 24 ? 14.588 7.654 -5.572 1.00 51.03 24 GLU A N 11
ATOM 14512 C CA . GLU A 1 24 ? 15.603 7.015 -6.419 1.00 44.35 24 GLU A CA 11
ATOM 14513 C C . GLU A 1 24 ? 15.253 5.567 -6.781 1.00 42.51 24 GLU A C 11
ATOM 14514 O O . GLU A 1 24 ? 15.879 4.980 -7.665 1.00 63.40 24 GLU A O 11
ATOM 14526 N N . SER A 1 25 ? 14.258 4.995 -6.123 1.00 11.33 25 SER A N 11
ATOM 14527 C CA . SER A 1 25 ? 13.823 3.651 -6.431 1.00 50.43 25 SER A CA 11
ATOM 14528 C C . SER A 1 25 ? 13.268 3.572 -7.853 1.00 32.02 25 SER A C 11
ATOM 14529 O O . SER A 1 25 ? 12.797 4.569 -8.406 1.00 73.22 25 SER A O 11
ATOM 14537 N N . LYS A 1 26 ? 13.315 2.382 -8.433 1.00 54.34 26 LYS A N 11
ATOM 14538 C CA . LYS A 1 26 ? 12.944 2.189 -9.830 1.00 1.31 26 LYS A CA 11
ATOM 14539 C C . LYS A 1 26 ? 11.447 2.370 -10.058 1.00 70.44 26 LYS A C 11
ATOM 14540 O O . LYS A 1 26 ? 11.003 2.561 -11.189 1.00 13.33 26 LYS A O 11
ATOM 14559 N N . VAL A 1 27 ? 10.673 2.314 -8.988 1.00 62.50 27 VAL A N 11
ATOM 14560 C CA . VAL A 1 27 ? 9.235 2.491 -9.091 1.00 21.41 27 VAL A CA 11
ATOM 14561 C C . VAL A 1 27 ? 8.783 3.785 -8.420 1.00 14.32 27 VAL A C 11
ATOM 14562 O O . VAL A 1 27 ? 7.592 4.063 -8.341 1.00 12.43 27 VAL A O 11
ATOM 14575 N N . ARG A 1 28 ? 9.743 4.593 -7.977 1.00 13.34 28 ARG A N 11
ATOM 14576 C CA . ARG A 1 28 ? 9.438 5.820 -7.244 1.00 3.22 28 ARG A CA 11
ATOM 14577 C C . ARG A 1 28 ? 8.564 6.751 -8.085 1.00 73.33 28 ARG A C 11
ATOM 14578 O O . ARG A 1 28 ? 7.466 7.130 -7.674 1.00 34.50 28 ARG A O 11
ATOM 14599 N N . ARG A 1 29 ? 9.056 7.104 -9.262 1.00 71.12 29 ARG A N 11
ATOM 14600 C CA . ARG A 1 29 ? 8.342 8.003 -10.155 1.00 11.40 29 ARG A CA 11
ATOM 14601 C C . ARG A 1 29 ? 7.131 7.297 -10.751 1.00 54.30 29 ARG A C 11
ATOM 14602 O O . ARG A 1 29 ? 6.076 7.898 -10.939 1.00 71.23 29 ARG A O 11
ATOM 14623 N N . LYS A 1 30 ? 7.301 6.013 -11.018 1.00 73.33 30 LYS A N 11
ATOM 14624 C CA . LYS A 1 30 ? 6.261 5.186 -11.619 1.00 50.52 30 LYS A CA 11
ATOM 14625 C C . LYS A 1 30 ? 4.997 5.169 -10.756 1.00 4.54 30 LYS A C 11
ATOM 14626 O O . LYS A 1 30 ? 3.887 5.343 -11.262 1.00 73.04 30 LYS A O 11
ATOM 14645 N N . ILE A 1 31 ? 5.175 4.972 -9.456 1.00 32.31 31 ILE A N 11
ATOM 14646 C CA . ILE A 1 31 ? 4.054 4.953 -8.519 1.00 32.14 31 ILE A CA 11
ATOM 14647 C C . ILE A 1 31 ? 3.394 6.331 -8.414 1.00 75.12 31 ILE A C 11
ATOM 14648 O O . ILE A 1 31 ? 2.168 6.449 -8.403 1.00 21.33 31 ILE A O 11
ATOM 14664 N N . MET A 1 32 ? 4.213 7.373 -8.357 1.00 63.43 32 MET A N 11
ATOM 14665 C CA . MET A 1 32 ? 3.699 8.735 -8.245 1.00 41.25 32 MET A CA 11
ATOM 14666 C C . MET A 1 32 ? 2.967 9.144 -9.520 1.00 43.13 32 MET A C 11
ATOM 14667 O O . MET A 1 32 ? 1.950 9.839 -9.467 1.00 62.13 32 MET A O 11
ATOM 14681 N N . ASP A 1 33 ? 3.485 8.694 -10.655 1.00 52.41 33 ASP A N 11
ATOM 14682 C CA . ASP A 1 33 ? 2.870 8.966 -11.950 1.00 41.32 33 ASP A CA 11
ATOM 14683 C C . ASP A 1 33 ? 1.550 8.217 -12.080 1.00 32.04 33 ASP A C 11
ATOM 14684 O O . ASP A 1 33 ? 0.627 8.674 -12.753 1.00 21.10 33 ASP A O 11
ATOM 14693 N N . MET A 1 34 ? 1.474 7.069 -11.418 1.00 5.35 34 MET A N 11
ATOM 14694 C CA . MET A 1 34 ? 0.282 6.229 -11.451 1.00 52.24 34 MET A CA 11
ATOM 14695 C C . MET A 1 34 ? -0.913 6.957 -10.841 1.00 41.31 34 MET A C 11
ATOM 14696 O O . MET A 1 34 ? -2.044 6.794 -11.293 1.00 54.42 34 MET A O 11
ATOM 14710 N N . GLY A 1 35 ? -0.653 7.770 -9.826 1.00 4.51 35 GLY A N 11
ATOM 14711 C CA . GLY A 1 35 ? -1.718 8.543 -9.216 1.00 34.21 35 GLY A CA 11
ATOM 14712 C C . GLY A 1 35 ? -1.789 8.377 -7.711 1.00 44.35 35 GLY A C 11
ATOM 14713 O O . GLY A 1 35 ? -2.827 8.639 -7.104 1.00 51.10 35 GLY A O 11
ATOM 14717 N N . ILE A 1 36 ? -0.696 7.932 -7.107 1.00 15.04 36 ILE A N 11
ATOM 14718 C CA . ILE A 1 36 ? -0.632 7.792 -5.660 1.00 31.42 36 ILE A CA 11
ATOM 14719 C C . ILE A 1 36 ? 0.220 8.909 -5.073 1.00 42.24 36 ILE A C 11
ATOM 14720 O O . ILE A 1 36 ? 1.297 9.215 -5.589 1.00 53.45 36 ILE A O 11
ATOM 14736 N N . VAL A 1 37 ? -0.264 9.517 -4.002 1.00 72.23 37 VAL A N 11
ATOM 14737 C CA . VAL A 1 37 ? 0.424 10.648 -3.393 1.00 70.24 37 VAL A CA 11
ATOM 14738 C C . VAL A 1 37 ? 0.762 10.356 -1.934 1.00 41.43 37 VAL A C 11
ATOM 14739 O O . VAL A 1 37 ? 0.419 9.295 -1.408 1.00 53.43 37 VAL A O 11
ATOM 14752 N N . ARG A 1 38 ? 1.434 11.292 -1.288 1.00 30.20 38 ARG A N 11
ATOM 14753 C CA . ARG A 1 38 ? 1.839 11.120 0.099 1.00 1.41 38 ARG A CA 11
ATOM 14754 C C . ARG A 1 38 ? 0.661 11.378 1.028 1.00 43.40 38 ARG A C 11
ATOM 14755 O O . ARG A 1 38 ? -0.011 12.405 0.932 1.00 30.55 38 ARG A O 11
ATOM 14776 N N . GLY A 1 39 ? 0.421 10.437 1.929 1.00 44.01 39 GLY A N 11
ATOM 14777 C CA . GLY A 1 39 ? -0.666 10.575 2.872 1.00 11.12 39 GLY A CA 11
ATOM 14778 C C . GLY A 1 39 ? -1.945 9.952 2.365 1.00 41.42 39 GLY A C 11
ATOM 14779 O O . GLY A 1 39 ? -2.994 10.080 2.995 1.00 41.50 39 GLY A O 11
ATOM 14783 N N . THR A 1 40 ? -1.868 9.285 1.220 1.00 24.34 40 THR A N 11
ATOM 14784 C CA . THR A 1 40 ? -3.014 8.563 0.702 1.00 64.35 40 THR A CA 11
ATOM 14785 C C . THR A 1 40 ? -3.305 7.369 1.592 1.00 54.14 40 THR A C 11
ATOM 14786 O O . THR A 1 40 ? -2.387 6.679 2.043 1.00 41.11 40 THR A O 11
ATOM 14797 N N . GLU A 1 41 ? -4.571 7.138 1.843 1.00 31.35 41 GLU A N 11
ATOM 14798 C CA . GLU A 1 41 ? -4.995 6.034 2.662 1.00 71.30 41 GLU A CA 11
ATOM 14799 C C . GLU A 1 41 ? -5.368 4.861 1.775 1.00 0.14 41 GLU A C 11
ATOM 14800 O O . GLU A 1 41 ? -6.186 4.985 0.862 1.00 14.21 41 GLU A O 11
ATOM 14812 N N . ILE A 1 42 ? -4.751 3.735 2.044 1.00 62.21 42 ILE A N 11
ATOM 14813 C CA . ILE A 1 42 ? -4.894 2.567 1.210 1.00 33.12 42 ILE A CA 11
ATOM 14814 C C . ILE A 1 42 ? -5.746 1.509 1.896 1.00 62.24 42 ILE A C 11
ATOM 14815 O O . ILE A 1 42 ? -5.425 1.049 2.995 1.00 35.13 42 ILE A O 11
ATOM 14831 N N . TYR A 1 43 ? -6.842 1.152 1.253 1.00 32.04 43 TYR A N 11
ATOM 14832 C CA . TYR A 1 43 ? -7.675 0.059 1.708 1.00 64.41 43 TYR A CA 11
ATOM 14833 C C . TYR A 1 43 ? -7.246 -1.213 0.997 1.00 15.42 43 TYR A C 11
ATOM 14834 O O . TYR A 1 43 ? -7.476 -1.371 -0.204 1.00 64.11 43 TYR A O 11
ATOM 14852 N N . ILE A 1 44 ? -6.585 -2.095 1.724 1.00 5.53 44 ILE A N 11
ATOM 14853 C CA . ILE A 1 44 ? -6.135 -3.355 1.160 1.00 30.44 44 ILE A CA 11
ATOM 14854 C C . ILE A 1 44 ? -7.341 -4.242 0.893 1.00 65.14 44 ILE A C 11
ATOM 14855 O O . ILE A 1 44 ? -7.922 -4.789 1.826 1.00 43.22 44 ILE A O 11
ATOM 14871 N N . GLU A 1 45 ? -7.739 -4.361 -0.364 1.00 2.11 45 GLU A N 11
ATOM 14872 C CA . GLU A 1 45 ? -8.898 -5.163 -0.705 1.00 40.40 45 GLU A CA 11
ATOM 14873 C C . GLU A 1 45 ? -8.551 -6.643 -0.658 1.00 64.31 45 GLU A C 11
ATOM 14874 O O . GLU A 1 45 ? -9.108 -7.396 0.139 1.00 72.24 45 GLU A O 11
ATOM 14886 N N . GLY A 1 46 ? -7.613 -7.052 -1.497 1.00 5.13 46 GLY A N 11
ATOM 14887 C CA . GLY A 1 46 ? -7.219 -8.441 -1.526 1.00 41.43 46 GLY A CA 11
ATOM 14888 C C . GLY A 1 46 ? -6.016 -8.678 -2.405 1.00 50.42 46 GLY A C 11
ATOM 14889 O O . GLY A 1 46 ? -5.706 -7.868 -3.278 1.00 61.42 46 GLY A O 11
ATOM 14893 N N . LYS A 1 47 ? -5.328 -9.778 -2.164 1.00 42.03 47 LYS A N 11
ATOM 14894 C CA . LYS A 1 47 ? -4.189 -10.163 -2.976 1.00 5.24 47 LYS A CA 11
ATOM 14895 C C . LYS A 1 47 ? -4.635 -11.180 -4.016 1.00 40.23 47 LYS A C 11
ATOM 14896 O O . LYS A 1 47 ? -5.602 -11.912 -3.790 1.00 71.35 47 LYS A O 11
ATOM 14915 N N . ALA A 1 48 ? -3.951 -11.217 -5.153 1.00 51.51 48 ALA A N 11
ATOM 14916 C CA . ALA A 1 48 ? -4.243 -12.208 -6.180 1.00 43.21 48 ALA A CA 11
ATOM 14917 C C . ALA A 1 48 ? -4.061 -13.617 -5.618 1.00 10.23 48 ALA A C 11
ATOM 14918 O O . ALA A 1 48 ? -3.333 -13.799 -4.643 1.00 34.02 48 ALA A O 11
ATOM 14925 N N . PRO A 1 49 ? -4.724 -14.626 -6.216 1.00 52.22 49 PRO A N 11
ATOM 14926 C CA . PRO A 1 49 ? -4.663 -16.020 -5.749 1.00 22.11 49 PRO A CA 11
ATOM 14927 C C . PRO A 1 49 ? -3.242 -16.518 -5.480 1.00 15.22 49 PRO A C 11
ATOM 14928 O O . PRO A 1 49 ? -3.021 -17.331 -4.583 1.00 34.45 49 PRO A O 11
ATOM 14939 N N . MET A 1 50 ? -2.278 -16.021 -6.248 1.00 73.44 50 MET A N 11
ATOM 14940 C CA . MET A 1 50 ? -0.893 -16.462 -6.109 1.00 3.21 50 MET A CA 11
ATOM 14941 C C . MET A 1 50 ? -0.139 -15.605 -5.085 1.00 61.42 50 MET A C 11
ATOM 14942 O O . MET A 1 50 ? 0.963 -15.949 -4.662 1.00 34.43 50 MET A O 11
ATOM 14956 N N . GLY A 1 51 ? -0.747 -14.497 -4.677 1.00 1.34 51 GLY A N 11
ATOM 14957 C CA . GLY A 1 51 ? -0.113 -13.607 -3.716 1.00 34.24 51 GLY A CA 11
ATOM 14958 C C . GLY A 1 51 ? 0.328 -12.299 -4.340 1.00 3.34 51 GLY A C 11
ATOM 14959 O O . GLY A 1 51 ? 0.627 -11.331 -3.638 1.00 50.54 51 GLY A O 11
ATOM 14963 N N . ASP A 1 52 ? 0.360 -12.275 -5.662 1.00 42.20 52 ASP A N 11
ATOM 14964 C CA . ASP A 1 52 ? 0.780 -11.099 -6.418 1.00 71.25 52 ASP A CA 11
ATOM 14965 C C . ASP A 1 52 ? 0.042 -11.063 -7.752 1.00 32.42 52 ASP A C 11
ATOM 14966 O O . ASP A 1 52 ? -0.143 -12.109 -8.379 1.00 31.40 52 ASP A O 11
ATOM 14975 N N . PRO A 1 53 ? -0.416 -9.881 -8.205 1.00 65.43 53 PRO A N 11
ATOM 14976 C CA . PRO A 1 53 ? -0.270 -8.613 -7.487 1.00 51.42 53 PRO A CA 11
ATOM 14977 C C . PRO A 1 53 ? -1.332 -8.424 -6.406 1.00 73.10 53 PRO A C 11
ATOM 14978 O O . PRO A 1 53 ? -2.008 -9.373 -6.003 1.00 62.14 53 PRO A O 11
ATOM 14989 N N . ILE A 1 54 ? -1.468 -7.194 -5.931 1.00 61.13 54 ILE A N 11
ATOM 14990 C CA . ILE A 1 54 ? -2.414 -6.884 -4.871 1.00 12.41 54 ILE A CA 11
ATOM 14991 C C . ILE A 1 54 ? -3.375 -5.780 -5.319 1.00 4.03 54 ILE A C 11
ATOM 14992 O O . ILE A 1 54 ? -2.955 -4.784 -5.911 1.00 25.10 54 ILE A O 11
ATOM 15008 N N . ALA A 1 55 ? -4.661 -5.971 -5.047 1.00 23.43 55 ALA A N 11
ATOM 15009 C CA . ALA A 1 55 ? -5.670 -4.975 -5.375 1.00 22.01 55 ALA A CA 11
ATOM 15010 C C . ALA A 1 55 ? -5.880 -4.030 -4.199 1.00 31.41 55 ALA A C 11
ATOM 15011 O O . ALA A 1 55 ? -6.268 -4.457 -3.107 1.00 24.43 55 ALA A O 11
ATOM 15018 N N . LEU A 1 56 ? -5.616 -2.754 -4.421 1.00 63.51 56 LEU A N 11
ATOM 15019 C CA . LEU A 1 56 ? -5.709 -1.761 -3.363 1.00 55.50 56 LEU A CA 11
ATOM 15020 C C . LEU A 1 56 ? -6.707 -0.677 -3.729 1.00 55.21 56 LEU A C 11
ATOM 15021 O O . LEU A 1 56 ? -6.718 -0.199 -4.857 1.00 34.15 56 LEU A O 11
ATOM 15037 N N . ARG A 1 57 ? -7.529 -0.282 -2.774 1.00 60.11 57 ARG A N 11
ATOM 15038 C CA . ARG A 1 57 ? -8.455 0.819 -2.980 1.00 62.10 57 ARG A CA 11
ATOM 15039 C C . ARG A 1 57 ? -7.887 2.066 -2.317 1.00 51.11 57 ARG A C 11
ATOM 15040 O O . ARG A 1 57 ? -7.827 2.160 -1.092 1.00 2.43 57 ARG A O 11
ATOM 15061 N N . LEU A 1 58 ? -7.456 3.016 -3.128 1.00 64.43 58 LEU A N 11
ATOM 15062 C CA . LEU A 1 58 ? -6.807 4.209 -2.621 1.00 44.41 58 LEU A CA 11
ATOM 15063 C C . LEU A 1 58 ? -7.168 5.424 -3.462 1.00 73.02 58 LEU A C 11
ATOM 15064 O O . LEU A 1 58 ? -7.496 5.290 -4.642 1.00 72.33 58 LEU A O 11
ATOM 15080 N N . ARG A 1 59 ? -7.141 6.596 -2.825 1.00 75.50 59 ARG A N 11
ATOM 15081 C CA . ARG A 1 59 ? -7.361 7.885 -3.493 1.00 42.24 59 ARG A CA 11
ATOM 15082 C C . ARG A 1 59 ? -8.834 8.071 -3.878 1.00 44.45 59 ARG A C 11
ATOM 15083 O O . ARG A 1 59 ? -9.408 9.134 -3.659 1.00 64.23 59 ARG A O 11
ATOM 15104 N N . GLY A 1 60 ? -9.436 7.039 -4.447 1.00 31.50 60 GLY A N 11
ATOM 15105 C CA . GLY A 1 60 ? -10.827 7.111 -4.844 1.00 44.02 60 GLY A CA 11
ATOM 15106 C C . GLY A 1 60 ? -11.323 5.812 -5.442 1.00 72.11 60 GLY A C 11
ATOM 15107 O O . GLY A 1 60 ? -12.526 5.545 -5.452 1.00 3.05 60 GLY A O 11
ATOM 15111 N N . TYR A 1 61 ? -10.397 4.994 -5.930 1.00 63.23 61 TYR A N 11
ATOM 15112 C CA . TYR A 1 61 ? -10.751 3.738 -6.574 1.00 32.15 61 TYR A CA 11
ATOM 15113 C C . TYR A 1 61 ? -9.717 2.661 -6.284 1.00 71.12 61 TYR A C 11
ATOM 15114 O O . TYR A 1 61 ? -8.668 2.930 -5.697 1.00 72.33 61 TYR A O 11
ATOM 15132 N N . SER A 1 62 ? -10.030 1.446 -6.695 1.00 11.43 62 SER A N 11
ATOM 15133 C CA . SER A 1 62 ? -9.116 0.334 -6.582 1.00 53.34 62 SER A CA 11
ATOM 15134 C C . SER A 1 62 ? -8.157 0.284 -7.770 1.00 11.41 62 SER A C 11
ATOM 15135 O O . SER A 1 62 ? -8.543 0.549 -8.911 1.00 65.14 62 SER A O 11
ATOM 15143 N N . LEU A 1 63 ? -6.909 -0.049 -7.494 1.00 12.25 63 LEU A N 11
ATOM 15144 C CA . LEU A 1 63 ? -5.888 -0.145 -8.524 1.00 31.22 63 LEU A CA 11
ATOM 15145 C C . LEU A 1 63 ? -4.945 -1.301 -8.199 1.00 64.03 63 LEU A C 11
ATOM 15146 O O . LEU A 1 63 ? -4.814 -1.691 -7.036 1.00 71.14 63 LEU A O 11
ATOM 15162 N N . SER A 1 64 ? -4.309 -1.857 -9.219 1.00 71.54 64 SER A N 11
ATOM 15163 C CA . SER A 1 64 ? -3.436 -2.999 -9.047 1.00 74.14 64 SER A CA 11
ATOM 15164 C C . SER A 1 64 ? -1.989 -2.575 -8.814 1.00 70.24 64 SER A C 11
ATOM 15165 O O . SER A 1 64 ? -1.391 -1.883 -9.640 1.00 15.22 64 SER A O 11
ATOM 15173 N N . LEU A 1 65 ? -1.436 -2.983 -7.680 1.00 61.43 65 LEU A N 11
ATOM 15174 C CA . LEU A 1 65 ? -0.032 -2.737 -7.380 1.00 24.41 65 LEU A CA 11
ATOM 15175 C C . LEU A 1 65 ? 0.702 -4.063 -7.214 1.00 45.24 65 LEU A C 11
ATOM 15176 O O . LEU A 1 65 ? 0.152 -5.019 -6.667 1.00 3.43 65 LEU A O 11
ATOM 15192 N N . ARG A 1 66 ? 1.934 -4.122 -7.695 1.00 61.44 66 ARG A N 11
ATOM 15193 C CA . ARG A 1 66 ? 2.716 -5.351 -7.644 1.00 72.03 66 ARG A CA 11
ATOM 15194 C C . ARG A 1 66 ? 3.507 -5.431 -6.351 1.00 24.33 66 ARG A C 11
ATOM 15195 O O . ARG A 1 66 ? 3.707 -4.423 -5.671 1.00 70.32 66 ARG A O 11
ATOM 15216 N N . LYS A 1 67 ? 3.954 -6.637 -6.025 1.00 61.15 67 LYS A N 11
ATOM 15217 C CA . LYS A 1 67 ? 4.790 -6.871 -4.856 1.00 52.02 67 LYS A CA 11
ATOM 15218 C C . LYS A 1 67 ? 6.043 -5.997 -4.895 1.00 44.12 67 LYS A C 11
ATOM 15219 O O . LYS A 1 67 ? 6.540 -5.564 -3.855 1.00 72.10 67 LYS A O 11
ATOM 15238 N N . SER A 1 68 ? 6.539 -5.739 -6.103 1.00 24.50 68 SER A N 11
ATOM 15239 C CA . SER A 1 68 ? 7.702 -4.884 -6.291 1.00 33.34 68 SER A CA 11
ATOM 15240 C C . SER A 1 68 ? 7.440 -3.484 -5.736 1.00 23.34 68 SER A C 11
ATOM 15241 O O . SER A 1 68 ? 8.166 -3.013 -4.860 1.00 64.50 68 SER A O 11
ATOM 15249 N N . GLU A 1 69 ? 6.382 -2.840 -6.225 1.00 63.14 69 GLU A N 11
ATOM 15250 C CA . GLU A 1 69 ? 6.052 -1.479 -5.809 1.00 55.21 69 GLU A CA 11
ATOM 15251 C C . GLU A 1 69 ? 5.682 -1.442 -4.333 1.00 62.31 69 GLU A C 11
ATOM 15252 O O . GLU A 1 69 ? 6.013 -0.497 -3.619 1.00 5.51 69 GLU A O 11
ATOM 15264 N N . ALA A 1 70 ? 5.001 -2.485 -3.887 1.00 22.32 70 ALA A N 11
ATOM 15265 C CA . ALA A 1 70 ? 4.535 -2.572 -2.513 1.00 22.11 70 ALA A CA 11
ATOM 15266 C C . ALA A 1 70 ? 5.698 -2.631 -1.521 1.00 55.21 70 ALA A C 11
ATOM 15267 O O . ALA A 1 70 ? 5.535 -2.318 -0.344 1.00 52.31 70 ALA A O 11
ATOM 15274 N N . LYS A 1 71 ? 6.863 -3.045 -1.988 1.00 1.13 71 LYS A N 11
ATOM 15275 C CA . LYS A 1 71 ? 8.036 -3.117 -1.127 1.00 74.50 71 LYS A CA 11
ATOM 15276 C C . LYS A 1 71 ? 8.718 -1.748 -1.016 1.00 50.53 71 LYS A C 11
ATOM 15277 O O . LYS A 1 71 ? 9.271 -1.403 0.032 1.00 13.10 71 LYS A O 11
ATOM 15296 N N . ASP A 1 72 ? 8.643 -0.966 -2.086 1.00 20.42 72 ASP A N 11
ATOM 15297 C CA . ASP A 1 72 ? 9.305 0.337 -2.146 1.00 34.24 72 ASP A CA 11
ATOM 15298 C C . ASP A 1 72 ? 8.451 1.435 -1.511 1.00 13.55 72 ASP A C 11
ATOM 15299 O O . ASP A 1 72 ? 8.865 2.595 -1.435 1.00 34.20 72 ASP A O 11
ATOM 15308 N N . ILE A 1 73 ? 7.261 1.071 -1.054 1.00 55.25 73 ILE A N 11
ATOM 15309 C CA . ILE A 1 73 ? 6.386 2.017 -0.372 1.00 30.34 73 ILE A CA 11
ATOM 15310 C C . ILE A 1 73 ? 6.353 1.733 1.125 1.00 73.01 73 ILE A C 11
ATOM 15311 O O . ILE A 1 73 ? 6.017 0.623 1.543 1.00 13.51 73 ILE A O 11
ATOM 15327 N N . LEU A 1 74 ? 6.708 2.732 1.925 1.00 32.30 74 LEU A N 11
ATOM 15328 C CA . LEU A 1 74 ? 6.638 2.615 3.374 1.00 1.13 74 LEU A CA 11
ATOM 15329 C C . LEU A 1 74 ? 5.318 3.185 3.886 1.00 42.43 74 LEU A C 11
ATOM 15330 O O . LEU A 1 74 ? 4.997 4.355 3.649 1.00 55.32 74 LEU A O 11
ATOM 15346 N N . VAL A 1 75 ? 4.559 2.353 4.582 1.00 60.31 75 VAL A N 11
ATOM 15347 C CA . VAL A 1 75 ? 3.243 2.730 5.071 1.00 62.10 75 VAL A CA 11
ATOM 15348 C C . VAL A 1 75 ? 3.097 2.415 6.554 1.00 4.45 75 VAL A C 11
ATOM 15349 O O . VAL A 1 75 ? 3.924 1.709 7.137 1.00 42.24 75 VAL A O 11
ATOM 15362 N N . GLU A 1 76 ? 2.046 2.948 7.154 1.00 34.10 76 GLU A N 11
ATOM 15363 C CA . GLU A 1 76 ? 1.711 2.645 8.535 1.00 12.32 76 GLU A CA 11
ATOM 15364 C C . GLU A 1 76 ? 0.249 2.233 8.617 1.00 31.02 76 GLU A C 11
ATOM 15365 O O . GLU A 1 76 ? -0.584 2.730 7.854 1.00 52.03 76 GLU A O 11
ATOM 15377 N N . VAL A 1 77 ? -0.053 1.318 9.522 1.00 31.35 77 VAL A N 11
ATOM 15378 C CA . VAL A 1 77 ? -1.405 0.813 9.671 1.00 21.45 77 VAL A CA 11
ATOM 15379 C C . VAL A 1 77 ? -2.287 1.834 10.396 1.00 22.33 77 VAL A C 11
ATOM 15380 O O . VAL A 1 77 ? -1.917 2.371 11.439 1.00 14.24 77 VAL A O 11
ATOM 15393 N N . LEU A 1 78 ? -3.439 2.122 9.810 1.00 52.55 78 LEU A N 11
ATOM 15394 C CA . LEU A 1 78 ? -4.382 3.063 10.398 1.00 44.54 78 LEU A CA 11
ATOM 15395 C C . LEU A 1 78 ? -5.440 2.315 11.180 1.00 75.20 78 LEU A C 11
ATOM 15396 O O . LEU A 1 78 ? -6.203 2.907 11.946 1.00 52.00 78 LEU A O 11
ATOM 15412 N N . LEU A 1 79 ? -5.488 1.013 10.944 1.00 43.00 79 LEU A N 11
ATOM 15413 C CA . LEU A 1 79 ? -6.363 0.120 11.671 1.00 54.21 79 LEU A CA 11
ATOM 15414 C C . LEU A 1 79 ? -6.023 0.194 13.154 1.00 55.45 79 LEU A C 11
ATOM 15415 O O . LEU A 1 79 ? -5.001 -0.341 13.594 1.00 43.31 79 LEU A O 11
ATOM 15431 N N . GLU A 1 80 ? -6.885 0.879 13.899 1.00 25.34 80 GLU A N 11
ATOM 15432 C CA . GLU A 1 80 ? -6.650 1.198 15.302 1.00 5.43 80 GLU A CA 11
ATOM 15433 C C . GLU A 1 80 ? -5.485 2.182 15.436 1.00 13.13 80 GLU A C 11
ATOM 15434 O O . GLU A 1 80 ? -4.316 1.819 15.297 1.00 20.03 80 GLU A O 11
ATOM 15446 N N . HIS A 1 81 ? -5.824 3.434 15.719 1.00 63.14 81 HIS A N 11
ATOM 15447 C CA . HIS A 1 81 ? -4.843 4.515 15.795 1.00 61.03 81 HIS A CA 11
ATOM 15448 C C . HIS A 1 81 ? -3.955 4.380 17.035 1.00 53.21 81 HIS A C 11
ATOM 15449 O O . HIS A 1 81 ? -2.966 5.094 17.181 1.00 4.35 81 HIS A O 11
ATOM 15464 N N . HIS A 1 82 ? -4.309 3.467 17.925 1.00 15.45 82 HIS A N 11
ATOM 15465 C CA . HIS A 1 82 ? -3.530 3.250 19.136 1.00 50.41 82 HIS A CA 11
ATOM 15466 C C . HIS A 1 82 ? -2.270 2.451 18.828 1.00 15.24 82 HIS A C 11
ATOM 15467 O O . HIS A 1 82 ? -2.318 1.231 18.686 1.00 51.30 82 HIS A O 11
ATOM 15482 N N . HIS A 1 83 ? -1.144 3.143 18.710 1.00 61.54 83 HIS A N 11
ATOM 15483 C CA . HIS A 1 83 ? 0.128 2.489 18.426 1.00 22.41 83 HIS A CA 11
ATOM 15484 C C . HIS A 1 83 ? 1.218 3.054 19.329 1.00 60.21 83 HIS A C 11
ATOM 15485 O O . HIS A 1 83 ? 1.162 4.220 19.726 1.00 74.40 83 HIS A O 11
ATOM 15500 N N . HIS A 1 84 ? 2.202 2.233 19.656 1.00 12.41 84 HIS A N 11
ATOM 15501 C CA . HIS A 1 84 ? 3.228 2.614 20.616 1.00 71.45 84 HIS A CA 11
ATOM 15502 C C . HIS A 1 84 ? 4.548 2.877 19.897 1.00 70.02 84 HIS A C 11
ATOM 15503 O O . HIS A 1 84 ? 5.005 2.051 19.106 1.00 44.15 84 HIS A O 11
ATOM 15518 N N . HIS A 1 85 ? 5.159 4.023 20.177 1.00 43.43 85 HIS A N 11
ATOM 15519 C CA . HIS A 1 85 ? 6.396 4.415 19.496 1.00 11.03 85 HIS A CA 11
ATOM 15520 C C . HIS A 1 85 ? 7.633 3.914 20.243 1.00 34.35 85 HIS A C 11
ATOM 15521 O O . HIS A 1 85 ? 8.615 4.638 20.411 1.00 42.14 85 HIS A O 11
ATOM 15536 N N . HIS A 1 86 ? 7.576 2.663 20.678 1.00 3.23 86 HIS A N 11
ATOM 15537 C CA . HIS A 1 86 ? 8.711 2.009 21.318 1.00 52.05 86 HIS A CA 11
ATOM 15538 C C . HIS A 1 86 ? 8.494 0.503 21.319 1.00 63.22 86 HIS A C 11
ATOM 15539 O O . HIS A 1 86 ? 9.030 -0.180 20.432 1.00 38.71 86 HIS A O 11
ATOM 15555 N N . MET A 1 1 ? 6.916 6.844 13.969 1.00 14.35 1 MET A N 12
ATOM 15556 C CA . MET A 1 1 ? 6.823 6.544 15.416 1.00 62.04 1 MET A CA 12
ATOM 15557 C C . MET A 1 1 ? 6.284 5.129 15.643 1.00 50.01 1 MET A C 12
ATOM 15558 O O . MET A 1 1 ? 6.216 4.649 16.776 1.00 4.11 1 MET A O 12
ATOM 15574 N N . THR A 1 2 ? 5.910 4.450 14.567 1.00 12.35 2 THR A N 12
ATOM 15575 C CA . THR A 1 2 ? 5.366 3.103 14.682 1.00 10.23 2 THR A CA 12
ATOM 15576 C C . THR A 1 2 ? 6.226 2.110 13.905 1.00 3.42 2 THR A C 12
ATOM 15577 O O . THR A 1 2 ? 5.856 0.942 13.757 1.00 20.32 2 THR A O 12
ATOM 15588 N N . LYS A 1 3 ? 7.392 2.576 13.456 1.00 53.52 3 LYS A N 12
ATOM 15589 C CA . LYS A 1 3 ? 8.278 1.793 12.597 1.00 1.45 3 LYS A CA 12
ATOM 15590 C C . LYS A 1 3 ? 7.591 1.507 11.268 1.00 1.41 3 LYS A C 12
ATOM 15591 O O . LYS A 1 3 ? 6.881 0.514 11.122 1.00 62.33 3 LYS A O 12
ATOM 15610 N N . GLY A 1 4 ? 7.782 2.415 10.317 1.00 34.53 4 GLY A N 12
ATOM 15611 C CA . GLY A 1 4 ? 7.140 2.293 9.024 1.00 23.13 4 GLY A CA 12
ATOM 15612 C C . GLY A 1 4 ? 7.590 1.063 8.268 1.00 4.13 4 GLY A C 12
ATOM 15613 O O . GLY A 1 4 ? 8.786 0.874 8.027 1.00 54.11 4 GLY A O 12
ATOM 15617 N N . ILE A 1 5 ? 6.637 0.225 7.900 1.00 24.13 5 ILE A N 12
ATOM 15618 C CA . ILE A 1 5 ? 6.925 -0.981 7.146 1.00 1.32 5 ILE A CA 12
ATOM 15619 C C . ILE A 1 5 ? 6.459 -0.814 5.713 1.00 53.12 5 ILE A C 12
ATOM 15620 O O . ILE A 1 5 ? 5.836 0.191 5.373 1.00 25.12 5 ILE A O 12
ATOM 15636 N N . GLY A 1 6 ? 6.758 -1.787 4.876 1.00 42.55 6 GLY A N 12
ATOM 15637 C CA . GLY A 1 6 ? 6.329 -1.716 3.502 1.00 62.34 6 GLY A CA 12
ATOM 15638 C C . GLY A 1 6 ? 4.901 -2.182 3.339 1.00 11.42 6 GLY A C 12
ATOM 15639 O O . GLY A 1 6 ? 4.388 -2.935 4.170 1.00 63.34 6 GLY A O 12
ATOM 15643 N N . LEU A 1 7 ? 4.259 -1.730 2.274 1.00 24.21 7 LEU A N 12
ATOM 15644 C CA . LEU A 1 7 ? 2.887 -2.118 1.966 1.00 1.53 7 LEU A CA 12
ATOM 15645 C C . LEU A 1 7 ? 2.792 -3.627 1.738 1.00 64.13 7 LEU A C 12
ATOM 15646 O O . LEU A 1 7 ? 1.749 -4.241 1.958 1.00 0.40 7 LEU A O 12
ATOM 15662 N N . ASN A 1 8 ? 3.903 -4.217 1.319 1.00 21.31 8 ASN A N 12
ATOM 15663 C CA . ASN A 1 8 ? 3.983 -5.655 1.080 1.00 35.53 8 ASN A CA 12
ATOM 15664 C C . ASN A 1 8 ? 3.995 -6.434 2.394 1.00 3.33 8 ASN A C 12
ATOM 15665 O O . ASN A 1 8 ? 3.862 -7.657 2.397 1.00 4.25 8 ASN A O 12
ATOM 15676 N N . GLU A 1 9 ? 4.158 -5.727 3.506 1.00 43.13 9 GLU A N 12
ATOM 15677 C CA . GLU A 1 9 ? 4.214 -6.358 4.810 1.00 54.12 9 GLU A CA 12
ATOM 15678 C C . GLU A 1 9 ? 2.859 -6.284 5.509 1.00 64.13 9 GLU A C 12
ATOM 15679 O O . GLU A 1 9 ? 2.700 -6.761 6.634 1.00 75.14 9 GLU A O 12
ATOM 15691 N N . VAL A 1 10 ? 1.888 -5.686 4.836 1.00 53.13 10 VAL A N 12
ATOM 15692 C CA . VAL A 1 10 ? 0.544 -5.558 5.378 1.00 2.14 10 VAL A CA 12
ATOM 15693 C C . VAL A 1 10 ? -0.371 -6.583 4.712 1.00 2.33 10 VAL A C 12
ATOM 15694 O O . VAL A 1 10 ? -0.071 -7.065 3.618 1.00 62.30 10 VAL A O 12
ATOM 15707 N N . GLU A 1 11 ? -1.476 -6.922 5.360 1.00 14.12 11 GLU A N 12
ATOM 15708 C CA . GLU A 1 11 ? -2.361 -7.949 4.835 1.00 33.22 11 GLU A CA 12
ATOM 15709 C C . GLU A 1 11 ? -3.637 -7.337 4.254 1.00 41.24 11 GLU A C 12
ATOM 15710 O O . GLU A 1 11 ? -3.909 -6.148 4.428 1.00 34.41 11 GLU A O 12
ATOM 15722 N N . ILE A 1 12 ? -4.414 -8.174 3.579 1.00 55.24 12 ILE A N 12
ATOM 15723 C CA . ILE A 1 12 ? -5.567 -7.736 2.797 1.00 70.31 12 ILE A CA 12
ATOM 15724 C C . ILE A 1 12 ? -6.667 -7.105 3.650 1.00 11.21 12 ILE A C 12
ATOM 15725 O O . ILE A 1 12 ? -6.751 -7.342 4.856 1.00 2.41 12 ILE A O 12
ATOM 15741 N N . LYS A 1 13 ? -7.500 -6.294 2.998 1.00 70.14 13 LYS A N 12
ATOM 15742 C CA . LYS A 1 13 ? -8.680 -5.690 3.617 1.00 12.32 13 LYS A CA 12
ATOM 15743 C C . LYS A 1 13 ? -8.310 -4.799 4.799 1.00 44.42 13 LYS A C 12
ATOM 15744 O O . LYS A 1 13 ? -9.084 -4.652 5.748 1.00 3.54 13 LYS A O 12
ATOM 15763 N N . SER A 1 14 ? -7.146 -4.177 4.713 1.00 33.32 14 SER A N 12
ATOM 15764 C CA . SER A 1 14 ? -6.690 -3.254 5.737 1.00 13.03 14 SER A CA 12
ATOM 15765 C C . SER A 1 14 ? -6.367 -1.902 5.107 1.00 72.12 14 SER A C 12
ATOM 15766 O O . SER A 1 14 ? -6.006 -1.837 3.930 1.00 31.21 14 SER A O 12
ATOM 15774 N N . LYS A 1 15 ? -6.504 -0.832 5.877 1.00 5.32 15 LYS A N 12
ATOM 15775 C CA . LYS A 1 15 ? -6.159 0.496 5.391 1.00 65.12 15 LYS A CA 12
ATOM 15776 C C . LYS A 1 15 ? -4.826 0.939 5.970 1.00 61.11 15 LYS A C 12
ATOM 15777 O O . LYS A 1 15 ? -4.597 0.847 7.180 1.00 34.23 15 LYS A O 12
ATOM 15796 N N . VAL A 1 16 ? -3.945 1.399 5.101 1.00 72.53 16 VAL A N 12
ATOM 15797 C CA . VAL A 1 16 ? -2.647 1.897 5.515 1.00 1.34 16 VAL A CA 12
ATOM 15798 C C . VAL A 1 16 ? -2.487 3.360 5.131 1.00 63.43 16 VAL A C 12
ATOM 15799 O O . VAL A 1 16 ? -3.259 3.896 4.331 1.00 23.14 16 VAL A O 12
ATOM 15812 N N . LYS A 1 17 ? -1.485 3.993 5.704 1.00 50.22 17 LYS A N 12
ATOM 15813 C CA . LYS A 1 17 ? -1.211 5.396 5.452 1.00 41.41 17 LYS A CA 12
ATOM 15814 C C . LYS A 1 17 ? 0.198 5.568 4.939 1.00 43.15 17 LYS A C 12
ATOM 15815 O O . LYS A 1 17 ? 1.143 4.988 5.473 1.00 64.40 17 LYS A O 12
ATOM 15834 N N . VAL A 1 18 ? 0.328 6.383 3.920 1.00 0.41 18 VAL A N 12
ATOM 15835 C CA . VAL A 1 18 ? 1.610 6.591 3.265 1.00 21.51 18 VAL A CA 12
ATOM 15836 C C . VAL A 1 18 ? 2.480 7.541 4.075 1.00 14.11 18 VAL A C 12
ATOM 15837 O O . VAL A 1 18 ? 2.337 8.763 3.982 1.00 53.04 18 VAL A O 12
ATOM 15850 N N . ILE A 1 19 ? 3.345 6.968 4.901 1.00 24.34 19 ILE A N 12
ATOM 15851 C CA . ILE A 1 19 ? 4.315 7.747 5.657 1.00 23.13 19 ILE A CA 12
ATOM 15852 C C . ILE A 1 19 ? 5.304 8.401 4.704 1.00 13.32 19 ILE A C 12
ATOM 15853 O O . ILE A 1 19 ? 5.566 9.603 4.781 1.00 62.32 19 ILE A O 12
ATOM 15869 N N . GLY A 1 20 ? 5.840 7.597 3.796 1.00 31.14 20 GLY A N 12
ATOM 15870 C CA . GLY A 1 20 ? 6.808 8.097 2.854 1.00 75.50 20 GLY A CA 12
ATOM 15871 C C . GLY A 1 20 ? 7.149 7.091 1.776 1.00 11.14 20 GLY A C 12
ATOM 15872 O O . GLY A 1 20 ? 6.681 5.952 1.795 1.00 42.14 20 GLY A O 12
ATOM 15876 N N . ILE A 1 21 ? 7.974 7.528 0.845 1.00 21.32 21 ILE A N 12
ATOM 15877 C CA . ILE A 1 21 ? 8.406 6.720 -0.284 1.00 0.33 21 ILE A CA 12
ATOM 15878 C C . ILE A 1 21 ? 9.927 6.602 -0.234 1.00 32.31 21 ILE A C 12
ATOM 15879 O O . ILE A 1 21 ? 10.579 7.405 0.436 1.00 41.34 21 ILE A O 12
ATOM 15895 N N . VAL A 1 22 ? 10.487 5.598 -0.890 1.00 31.22 22 VAL A N 12
ATOM 15896 C CA . VAL A 1 22 ? 11.934 5.428 -0.941 1.00 62.52 22 VAL A CA 12
ATOM 15897 C C . VAL A 1 22 ? 12.466 5.950 -2.278 1.00 2.01 22 VAL A C 12
ATOM 15898 O O . VAL A 1 22 ? 12.513 5.229 -3.274 1.00 52.24 22 VAL A O 12
ATOM 15911 N N . PRO A 1 23 ? 12.823 7.251 -2.314 1.00 34.32 23 PRO A N 12
ATOM 15912 C CA . PRO A 1 23 ? 13.155 7.969 -3.552 1.00 4.15 23 PRO A CA 12
ATOM 15913 C C . PRO A 1 23 ? 14.282 7.325 -4.350 1.00 51.45 23 PRO A C 12
ATOM 15914 O O . PRO A 1 23 ? 15.047 6.504 -3.837 1.00 72.53 23 PRO A O 12
ATOM 15925 N N . GLU A 1 24 ? 14.370 7.733 -5.614 1.00 25.14 24 GLU A N 12
ATOM 15926 C CA . GLU A 1 24 ? 15.362 7.222 -6.558 1.00 4.41 24 GLU A CA 12
ATOM 15927 C C . GLU A 1 24 ? 15.125 5.739 -6.864 1.00 31.42 24 GLU A C 12
ATOM 15928 O O . GLU A 1 24 ? 15.998 5.048 -7.392 1.00 40.35 24 GLU A O 12
ATOM 15940 N N . SER A 1 25 ? 13.932 5.263 -6.537 1.00 52.24 25 SER A N 12
ATOM 15941 C CA . SER A 1 25 ? 13.497 3.942 -6.926 1.00 14.13 25 SER A CA 12
ATOM 15942 C C . SER A 1 25 ? 12.826 4.012 -8.294 1.00 45.34 25 SER A C 12
ATOM 15943 O O . SER A 1 25 ? 12.256 5.044 -8.658 1.00 33.33 25 SER A O 12
ATOM 15951 N N . LYS A 1 26 ? 12.883 2.925 -9.047 1.00 20.01 26 LYS A N 12
ATOM 15952 C CA . LYS A 1 26 ? 12.238 2.875 -10.352 1.00 12.13 26 LYS A CA 12
ATOM 15953 C C . LYS A 1 26 ? 10.731 2.726 -10.187 1.00 51.43 26 LYS A C 12
ATOM 15954 O O . LYS A 1 26 ? 9.951 3.343 -10.914 1.00 5.24 26 LYS A O 12
ATOM 15973 N N . VAL A 1 27 ? 10.323 1.923 -9.209 1.00 53.22 27 VAL A N 12
ATOM 15974 C CA . VAL A 1 27 ? 8.906 1.730 -8.915 1.00 14.44 27 VAL A CA 12
ATOM 15975 C C . VAL A 1 27 ? 8.286 3.015 -8.370 1.00 52.14 27 VAL A C 12
ATOM 15976 O O . VAL A 1 27 ? 7.075 3.200 -8.417 1.00 72.20 27 VAL A O 12
ATOM 15989 N N . ARG A 1 28 ? 9.144 3.907 -7.880 1.00 41.10 28 ARG A N 12
ATOM 15990 C CA . ARG A 1 28 ? 8.727 5.216 -7.382 1.00 20.41 28 ARG A CA 12
ATOM 15991 C C . ARG A 1 28 ? 8.005 5.997 -8.484 1.00 41.12 28 ARG A C 12
ATOM 15992 O O . ARG A 1 28 ? 7.087 6.776 -8.215 1.00 70.41 28 ARG A O 12
ATOM 16013 N N . ARG A 1 29 ? 8.421 5.772 -9.725 1.00 24.13 29 ARG A N 12
ATOM 16014 C CA . ARG A 1 29 ? 7.771 6.383 -10.877 1.00 51.41 29 ARG A CA 12
ATOM 16015 C C . ARG A 1 29 ? 6.342 5.858 -10.990 1.00 53.35 29 ARG A C 12
ATOM 16016 O O . ARG A 1 29 ? 5.397 6.628 -11.142 1.00 3.22 29 ARG A O 12
ATOM 16037 N N . LYS A 1 30 ? 6.207 4.543 -10.884 1.00 44.33 30 LYS A N 12
ATOM 16038 C CA . LYS A 1 30 ? 4.909 3.877 -10.944 1.00 34.13 30 LYS A CA 12
ATOM 16039 C C . LYS A 1 30 ? 4.001 4.366 -9.819 1.00 30.02 30 LYS A C 12
ATOM 16040 O O . LYS A 1 30 ? 2.855 4.739 -10.052 1.00 33.01 30 LYS A O 12
ATOM 16059 N N . ILE A 1 31 ? 4.536 4.351 -8.604 1.00 12.53 31 ILE A N 12
ATOM 16060 C CA . ILE A 1 31 ? 3.805 4.764 -7.406 1.00 3.22 31 ILE A CA 12
ATOM 16061 C C . ILE A 1 31 ? 3.201 6.160 -7.559 1.00 65.14 31 ILE A C 12
ATOM 16062 O O . ILE A 1 31 ? 1.999 6.353 -7.357 1.00 40.11 31 ILE A O 12
ATOM 16078 N N . MET A 1 32 ? 4.031 7.129 -7.930 1.00 4.14 32 MET A N 12
ATOM 16079 C CA . MET A 1 32 ? 3.575 8.511 -8.046 1.00 54.43 32 MET A CA 12
ATOM 16080 C C . MET A 1 32 ? 2.647 8.689 -9.240 1.00 52.00 32 MET A C 12
ATOM 16081 O O . MET A 1 32 ? 1.719 9.496 -9.198 1.00 0.35 32 MET A O 12
ATOM 16095 N N . ASP A 1 33 ? 2.891 7.929 -10.300 1.00 31.13 33 ASP A N 12
ATOM 16096 C CA . ASP A 1 33 ? 2.051 7.989 -11.495 1.00 23.20 33 ASP A CA 12
ATOM 16097 C C . ASP A 1 33 ? 0.698 7.345 -11.218 1.00 0.05 33 ASP A C 12
ATOM 16098 O O . ASP A 1 33 ? -0.298 7.631 -11.885 1.00 62.45 33 ASP A O 12
ATOM 16107 N N . MET A 1 34 ? 0.674 6.481 -10.214 1.00 52.02 34 MET A N 12
ATOM 16108 C CA . MET A 1 34 ? -0.543 5.792 -9.813 1.00 44.35 34 MET A CA 12
ATOM 16109 C C . MET A 1 34 ? -1.435 6.716 -8.986 1.00 54.01 34 MET A C 12
ATOM 16110 O O . MET A 1 34 ? -2.645 6.512 -8.887 1.00 51.30 34 MET A O 12
ATOM 16124 N N . GLY A 1 35 ? -0.824 7.735 -8.393 1.00 31.00 35 GLY A N 12
ATOM 16125 C CA . GLY A 1 35 ? -1.575 8.694 -7.607 1.00 44.40 35 GLY A CA 12
ATOM 16126 C C . GLY A 1 35 ? -1.212 8.662 -6.138 1.00 22.20 35 GLY A C 12
ATOM 16127 O O . GLY A 1 35 ? -1.836 9.342 -5.325 1.00 73.15 35 GLY A O 12
ATOM 16131 N N . ILE A 1 36 ? -0.209 7.872 -5.790 1.00 31.44 36 ILE A N 12
ATOM 16132 C CA . ILE A 1 36 ? 0.239 7.777 -4.409 1.00 33.44 36 ILE A CA 12
ATOM 16133 C C . ILE A 1 36 ? 1.378 8.752 -4.169 1.00 51.12 36 ILE A C 12
ATOM 16134 O O . ILE A 1 36 ? 2.349 8.779 -4.928 1.00 2.15 36 ILE A O 12
ATOM 16150 N N . VAL A 1 37 ? 1.263 9.549 -3.121 1.00 72.43 37 VAL A N 12
ATOM 16151 C CA . VAL A 1 37 ? 2.265 10.574 -2.851 1.00 41.34 37 VAL A CA 12
ATOM 16152 C C . VAL A 1 37 ? 2.713 10.588 -1.389 1.00 21.01 37 VAL A C 12
ATOM 16153 O O . VAL A 1 37 ? 3.808 10.130 -1.066 1.00 53.54 37 VAL A O 12
ATOM 16166 N N . ARG A 1 38 ? 1.869 11.103 -0.511 1.00 61.03 38 ARG A N 12
ATOM 16167 C CA . ARG A 1 38 ? 2.228 11.287 0.888 1.00 4.12 38 ARG A CA 12
ATOM 16168 C C . ARG A 1 38 ? 0.981 11.545 1.713 1.00 74.15 38 ARG A C 12
ATOM 16169 O O . ARG A 1 38 ? 0.169 12.404 1.370 1.00 4.11 38 ARG A O 12
ATOM 16190 N N . GLY A 1 39 ? 0.824 10.784 2.788 1.00 74.11 39 GLY A N 12
ATOM 16191 C CA . GLY A 1 39 ? -0.340 10.927 3.639 1.00 41.13 39 GLY A CA 12
ATOM 16192 C C . GLY A 1 39 ? -1.582 10.344 3.003 1.00 33.05 39 GLY A C 12
ATOM 16193 O O . GLY A 1 39 ? -2.684 10.477 3.534 1.00 35.41 39 GLY A O 12
ATOM 16197 N N . THR A 1 40 ? -1.400 9.701 1.861 1.00 54.33 40 THR A N 12
ATOM 16198 C CA . THR A 1 40 ? -2.501 9.096 1.142 1.00 62.32 40 THR A CA 12
ATOM 16199 C C . THR A 1 40 ? -2.954 7.825 1.855 1.00 54.32 40 THR A C 12
ATOM 16200 O O . THR A 1 40 ? -2.136 7.111 2.439 1.00 72.12 40 THR A O 12
ATOM 16211 N N . GLU A 1 41 ? -4.248 7.552 1.828 1.00 70.44 41 GLU A N 12
ATOM 16212 C CA . GLU A 1 41 ? -4.776 6.341 2.419 1.00 55.34 41 GLU A CA 12
ATOM 16213 C C . GLU A 1 41 ? -4.897 5.254 1.370 1.00 24.20 41 GLU A C 12
ATOM 16214 O O . GLU A 1 41 ? -5.456 5.469 0.294 1.00 2.53 41 GLU A O 12
ATOM 16226 N N . ILE A 1 42 ? -4.368 4.095 1.692 1.00 12.24 42 ILE A N 12
ATOM 16227 C CA . ILE A 1 42 ? -4.398 2.960 0.796 1.00 70.52 42 ILE A CA 12
ATOM 16228 C C . ILE A 1 42 ? -5.144 1.805 1.448 1.00 3.21 42 ILE A C 12
ATOM 16229 O O . ILE A 1 42 ? -4.723 1.293 2.485 1.00 71.04 42 ILE A O 12
ATOM 16245 N N . TYR A 1 43 ? -6.260 1.410 0.864 1.00 62.34 43 TYR A N 12
ATOM 16246 C CA . TYR A 1 43 ? -7.002 0.275 1.379 1.00 52.21 43 TYR A CA 12
ATOM 16247 C C . TYR A 1 43 ? -6.701 -0.947 0.526 1.00 3.34 43 TYR A C 12
ATOM 16248 O O . TYR A 1 43 ? -6.940 -0.943 -0.677 1.00 14.41 43 TYR A O 12
ATOM 16266 N N . ILE A 1 44 ? -6.150 -1.976 1.141 1.00 20.30 44 ILE A N 12
ATOM 16267 C CA . ILE A 1 44 ? -5.805 -3.188 0.418 1.00 0.22 44 ILE A CA 12
ATOM 16268 C C . ILE A 1 44 ? -7.056 -4.016 0.150 1.00 24.11 44 ILE A C 12
ATOM 16269 O O . ILE A 1 44 ? -7.799 -4.346 1.071 1.00 55.13 44 ILE A O 12
ATOM 16285 N N . GLU A 1 45 ? -7.290 -4.339 -1.111 1.00 42.02 45 GLU A N 12
ATOM 16286 C CA . GLU A 1 45 ? -8.446 -5.130 -1.489 1.00 63.24 45 GLU A CA 12
ATOM 16287 C C . GLU A 1 45 ? -8.136 -6.618 -1.359 1.00 20.32 45 GLU A C 12
ATOM 16288 O O . GLU A 1 45 ? -8.774 -7.330 -0.584 1.00 32.43 45 GLU A O 12
ATOM 16300 N N . GLY A 1 46 ? -7.132 -7.070 -2.093 1.00 21.13 46 GLY A N 12
ATOM 16301 C CA . GLY A 1 46 ? -6.764 -8.468 -2.064 1.00 52.40 46 GLY A CA 12
ATOM 16302 C C . GLY A 1 46 ? -5.428 -8.719 -2.728 1.00 73.43 46 GLY A C 12
ATOM 16303 O O . GLY A 1 46 ? -4.853 -7.814 -3.335 1.00 74.12 46 GLY A O 12
ATOM 16307 N N . LYS A 1 47 ? -4.930 -9.938 -2.606 1.00 12.01 47 LYS A N 12
ATOM 16308 C CA . LYS A 1 47 ? -3.666 -10.314 -3.215 1.00 72.04 47 LYS A CA 12
ATOM 16309 C C . LYS A 1 47 ? -3.865 -11.512 -4.129 1.00 22.41 47 LYS A C 12
ATOM 16310 O O . LYS A 1 47 ? -4.693 -12.381 -3.852 1.00 0.53 47 LYS A O 12
ATOM 16329 N N . ALA A 1 48 ? -3.120 -11.543 -5.221 1.00 13.54 48 ALA A N 12
ATOM 16330 C CA . ALA A 1 48 ? -3.144 -12.677 -6.128 1.00 52.43 48 ALA A CA 12
ATOM 16331 C C . ALA A 1 48 ? -2.497 -13.892 -5.456 1.00 3.40 48 ALA A C 12
ATOM 16332 O O . ALA A 1 48 ? -1.805 -13.739 -4.449 1.00 54.15 48 ALA A O 12
ATOM 16339 N N . PRO A 1 49 ? -2.717 -15.111 -5.989 1.00 51.55 49 PRO A N 12
ATOM 16340 C CA . PRO A 1 49 ? -2.167 -16.349 -5.414 1.00 43.13 49 PRO A CA 12
ATOM 16341 C C . PRO A 1 49 ? -0.659 -16.280 -5.145 1.00 32.43 49 PRO A C 12
ATOM 16342 O O . PRO A 1 49 ? -0.180 -16.795 -4.136 1.00 73.23 49 PRO A O 12
ATOM 16353 N N . MET A 1 50 ? 0.083 -15.642 -6.041 1.00 52.12 50 MET A N 12
ATOM 16354 C CA . MET A 1 50 ? 1.532 -15.518 -5.885 1.00 30.21 50 MET A CA 12
ATOM 16355 C C . MET A 1 50 ? 1.881 -14.298 -5.024 1.00 73.13 50 MET A C 12
ATOM 16356 O O . MET A 1 50 ? 3.021 -14.126 -4.594 1.00 51.51 50 MET A O 12
ATOM 16370 N N . GLY A 1 51 ? 0.885 -13.464 -4.765 1.00 24.23 51 GLY A N 12
ATOM 16371 C CA . GLY A 1 51 ? 1.112 -12.230 -4.035 1.00 41.24 51 GLY A CA 12
ATOM 16372 C C . GLY A 1 51 ? 1.377 -11.072 -4.970 1.00 34.03 51 GLY A C 12
ATOM 16373 O O . GLY A 1 51 ? 1.541 -9.933 -4.536 1.00 41.13 51 GLY A O 12
ATOM 16377 N N . ASP A 1 52 ? 1.419 -11.379 -6.259 1.00 23.51 52 ASP A N 12
ATOM 16378 C CA . ASP A 1 52 ? 1.609 -10.379 -7.298 1.00 53.23 52 ASP A CA 12
ATOM 16379 C C . ASP A 1 52 ? 0.730 -10.734 -8.491 1.00 73.14 52 ASP A C 12
ATOM 16380 O O . ASP A 1 52 ? 0.695 -11.891 -8.916 1.00 42.31 52 ASP A O 12
ATOM 16389 N N . PRO A 1 53 ? -0.018 -9.762 -9.027 1.00 25.44 53 PRO A N 12
ATOM 16390 C CA . PRO A 1 53 ? -0.038 -8.395 -8.510 1.00 45.03 53 PRO A CA 12
ATOM 16391 C C . PRO A 1 53 ? -0.944 -8.248 -7.287 1.00 33.50 53 PRO A C 12
ATOM 16392 O O . PRO A 1 53 ? -1.559 -9.216 -6.830 1.00 32.13 53 PRO A O 12
ATOM 16403 N N . ILE A 1 54 ? -1.018 -7.038 -6.758 1.00 71.14 54 ILE A N 12
ATOM 16404 C CA . ILE A 1 54 ? -1.842 -6.767 -5.593 1.00 40.53 54 ILE A CA 12
ATOM 16405 C C . ILE A 1 54 ? -2.995 -5.840 -5.972 1.00 15.32 54 ILE A C 12
ATOM 16406 O O . ILE A 1 54 ? -2.848 -4.975 -6.840 1.00 65.55 54 ILE A O 12
ATOM 16422 N N . ALA A 1 55 ? -4.144 -6.038 -5.344 1.00 43.01 55 ALA A N 12
ATOM 16423 C CA . ALA A 1 55 ? -5.302 -5.196 -5.583 1.00 13.22 55 ALA A CA 12
ATOM 16424 C C . ALA A 1 55 ? -5.452 -4.183 -4.456 1.00 72.32 55 ALA A C 12
ATOM 16425 O O . ALA A 1 55 ? -5.598 -4.553 -3.292 1.00 33.13 55 ALA A O 12
ATOM 16432 N N . LEU A 1 56 ? -5.390 -2.911 -4.805 1.00 1.43 56 LEU A N 12
ATOM 16433 C CA . LEU A 1 56 ? -5.482 -1.836 -3.832 1.00 32.51 56 LEU A CA 12
ATOM 16434 C C . LEU A 1 56 ? -6.705 -0.977 -4.123 1.00 54.02 56 LEU A C 12
ATOM 16435 O O . LEU A 1 56 ? -7.318 -1.101 -5.178 1.00 52.54 56 LEU A O 12
ATOM 16451 N N . ARG A 1 57 ? -7.060 -0.123 -3.186 1.00 24.02 57 ARG A N 12
ATOM 16452 C CA . ARG A 1 57 ? -8.033 0.924 -3.434 1.00 62.00 57 ARG A CA 12
ATOM 16453 C C . ARG A 1 57 ? -7.398 2.252 -3.052 1.00 35.43 57 ARG A C 12
ATOM 16454 O O . ARG A 1 57 ? -7.226 2.556 -1.869 1.00 0.40 57 ARG A O 12
ATOM 16475 N N . LEU A 1 58 ? -7.032 3.021 -4.059 1.00 3.42 58 LEU A N 12
ATOM 16476 C CA . LEU A 1 58 ? -6.243 4.223 -3.862 1.00 0.24 58 LEU A CA 12
ATOM 16477 C C . LEU A 1 58 ? -6.977 5.424 -4.431 1.00 25.53 58 LEU A C 12
ATOM 16478 O O . LEU A 1 58 ? -7.692 5.310 -5.431 1.00 15.31 58 LEU A O 12
ATOM 16494 N N . ARG A 1 59 ? -6.805 6.561 -3.764 1.00 12.40 59 ARG A N 12
ATOM 16495 C CA . ARG A 1 59 ? -7.432 7.825 -4.151 1.00 54.01 59 ARG A CA 12
ATOM 16496 C C . ARG A 1 59 ? -8.937 7.766 -3.885 1.00 2.01 59 ARG A C 12
ATOM 16497 O O . ARG A 1 59 ? -9.443 8.431 -2.981 1.00 23.24 59 ARG A O 12
ATOM 16518 N N . GLY A 1 60 ? -9.640 6.959 -4.662 1.00 54.22 60 GLY A N 12
ATOM 16519 C CA . GLY A 1 60 ? -11.065 6.794 -4.467 1.00 63.22 60 GLY A CA 12
ATOM 16520 C C . GLY A 1 60 ? -11.604 5.554 -5.149 1.00 5.33 60 GLY A C 12
ATOM 16521 O O . GLY A 1 60 ? -12.803 5.283 -5.098 1.00 42.23 60 GLY A O 12
ATOM 16525 N N . TYR A 1 61 ? -10.718 4.789 -5.775 1.00 72.45 61 TYR A N 12
ATOM 16526 C CA . TYR A 1 61 ? -11.116 3.604 -6.524 1.00 72.30 61 TYR A CA 12
ATOM 16527 C C . TYR A 1 61 ? -10.028 2.543 -6.474 1.00 54.45 61 TYR A C 12
ATOM 16528 O O . TYR A 1 61 ? -8.893 2.821 -6.091 1.00 2.20 61 TYR A O 12
ATOM 16546 N N . SER A 1 62 ? -10.382 1.328 -6.850 1.00 34.13 62 SER A N 12
ATOM 16547 C CA . SER A 1 62 ? -9.447 0.219 -6.822 1.00 51.41 62 SER A CA 12
ATOM 16548 C C . SER A 1 62 ? -8.460 0.296 -7.981 1.00 54.41 62 SER A C 12
ATOM 16549 O O . SER A 1 62 ? -8.794 0.733 -9.083 1.00 24.35 62 SER A O 12
ATOM 16557 N N . LEU A 1 63 ? -7.244 -0.132 -7.699 1.00 55.12 63 LEU A N 12
ATOM 16558 C CA . LEU A 1 63 ? -6.157 -0.159 -8.667 1.00 1.10 63 LEU A CA 12
ATOM 16559 C C . LEU A 1 63 ? -5.275 -1.361 -8.372 1.00 73.34 63 LEU A C 12
ATOM 16560 O O . LEU A 1 63 ? -5.269 -1.859 -7.250 1.00 34.15 63 LEU A O 12
ATOM 16576 N N . SER A 1 64 ? -4.536 -1.837 -9.355 1.00 32.23 64 SER A N 12
ATOM 16577 C CA . SER A 1 64 ? -3.667 -2.976 -9.138 1.00 24.42 64 SER A CA 12
ATOM 16578 C C . SER A 1 64 ? -2.220 -2.612 -9.430 1.00 64.14 64 SER A C 12
ATOM 16579 O O . SER A 1 64 ? -1.889 -2.117 -10.511 1.00 51.42 64 SER A O 12
ATOM 16587 N N . LEU A 1 65 ? -1.369 -2.850 -8.449 1.00 24.33 65 LEU A N 12
ATOM 16588 C CA . LEU A 1 65 ? 0.055 -2.582 -8.577 1.00 71.25 65 LEU A CA 12
ATOM 16589 C C . LEU A 1 65 ? 0.831 -3.870 -8.354 1.00 61.04 65 LEU A C 12
ATOM 16590 O O . LEU A 1 65 ? 0.242 -4.901 -8.028 1.00 2.04 65 LEU A O 12
ATOM 16606 N N . ARG A 1 66 ? 2.140 -3.818 -8.519 1.00 45.31 66 ARG A N 12
ATOM 16607 C CA . ARG A 1 66 ? 2.967 -4.995 -8.318 1.00 55.24 66 ARG A CA 12
ATOM 16608 C C . ARG A 1 66 ? 3.442 -5.066 -6.876 1.00 72.44 66 ARG A C 12
ATOM 16609 O O . ARG A 1 66 ? 3.334 -4.095 -6.120 1.00 53.23 66 ARG A O 12
ATOM 16630 N N . LYS A 1 67 ? 3.976 -6.220 -6.506 1.00 61.23 67 LYS A N 12
ATOM 16631 C CA . LYS A 1 67 ? 4.579 -6.411 -5.196 1.00 11.31 67 LYS A CA 12
ATOM 16632 C C . LYS A 1 67 ? 5.806 -5.510 -5.060 1.00 11.55 67 LYS A C 12
ATOM 16633 O O . LYS A 1 67 ? 6.230 -5.167 -3.955 1.00 73.12 67 LYS A O 12
ATOM 16652 N N . SER A 1 68 ? 6.355 -5.125 -6.205 1.00 23.32 68 SER A N 12
ATOM 16653 C CA . SER A 1 68 ? 7.516 -4.256 -6.266 1.00 65.54 68 SER A CA 12
ATOM 16654 C C . SER A 1 68 ? 7.197 -2.874 -5.689 1.00 1.12 68 SER A C 12
ATOM 16655 O O . SER A 1 68 ? 7.904 -2.383 -4.807 1.00 4.24 68 SER A O 12
ATOM 16663 N N . GLU A 1 69 ? 6.125 -2.260 -6.184 1.00 3.15 69 GLU A N 12
ATOM 16664 C CA . GLU A 1 69 ? 5.681 -0.961 -5.684 1.00 13.44 69 GLU A CA 12
ATOM 16665 C C . GLU A 1 69 ? 5.345 -1.042 -4.200 1.00 32.01 69 GLU A C 12
ATOM 16666 O O . GLU A 1 69 ? 5.696 -0.159 -3.419 1.00 53.31 69 GLU A O 12
ATOM 16678 N N . ALA A 1 70 ? 4.677 -2.126 -3.822 1.00 73.42 70 ALA A N 12
ATOM 16679 C CA . ALA A 1 70 ? 4.254 -2.332 -2.443 1.00 11.03 70 ALA A CA 12
ATOM 16680 C C . ALA A 1 70 ? 5.450 -2.478 -1.507 1.00 12.33 70 ALA A C 12
ATOM 16681 O O . ALA A 1 70 ? 5.340 -2.250 -0.306 1.00 53.22 70 ALA A O 12
ATOM 16688 N N . LYS A 1 71 ? 6.590 -2.858 -2.063 1.00 64.42 71 LYS A N 12
ATOM 16689 C CA . LYS A 1 71 ? 7.801 -3.034 -1.275 1.00 42.00 71 LYS A CA 12
ATOM 16690 C C . LYS A 1 71 ? 8.411 -1.685 -0.894 1.00 41.43 71 LYS A C 12
ATOM 16691 O O . LYS A 1 71 ? 8.969 -1.531 0.195 1.00 60.30 71 LYS A O 12
ATOM 16710 N N . ASP A 1 72 ? 8.296 -0.714 -1.792 1.00 15.21 72 ASP A N 12
ATOM 16711 C CA . ASP A 1 72 ? 8.944 0.581 -1.610 1.00 62.44 72 ASP A CA 12
ATOM 16712 C C . ASP A 1 72 ? 8.144 1.477 -0.670 1.00 52.34 72 ASP A C 12
ATOM 16713 O O . ASP A 1 72 ? 8.704 2.107 0.228 1.00 73.25 72 ASP A O 12
ATOM 16722 N N . ILE A 1 73 ? 6.833 1.511 -0.875 1.00 62.32 73 ILE A N 12
ATOM 16723 C CA . ILE A 1 73 ? 5.955 2.387 -0.104 1.00 73.22 73 ILE A CA 12
ATOM 16724 C C . ILE A 1 73 ? 6.000 2.052 1.385 1.00 25.40 73 ILE A C 12
ATOM 16725 O O . ILE A 1 73 ? 5.647 0.942 1.792 1.00 33.03 73 ILE A O 12
ATOM 16741 N N . LEU A 1 74 ? 6.432 3.016 2.190 1.00 31.30 74 LEU A N 12
ATOM 16742 C CA . LEU A 1 74 ? 6.464 2.856 3.635 1.00 33.12 74 LEU A CA 12
ATOM 16743 C C . LEU A 1 74 ? 5.156 3.351 4.240 1.00 71.10 74 LEU A C 12
ATOM 16744 O O . LEU A 1 74 ? 4.802 4.526 4.105 1.00 23.11 74 LEU A O 12
ATOM 16760 N N . VAL A 1 75 ? 4.441 2.463 4.909 1.00 51.21 75 VAL A N 12
ATOM 16761 C CA . VAL A 1 75 ? 3.124 2.788 5.435 1.00 43.31 75 VAL A CA 12
ATOM 16762 C C . VAL A 1 75 ? 2.995 2.429 6.911 1.00 70.32 75 VAL A C 12
ATOM 16763 O O . VAL A 1 75 ? 3.747 1.600 7.430 1.00 51.35 75 VAL A O 12
ATOM 16776 N N . GLU A 1 76 ? 2.045 3.071 7.582 1.00 72.31 76 GLU A N 12
ATOM 16777 C CA . GLU A 1 76 ? 1.723 2.737 8.959 1.00 70.04 76 GLU A CA 12
ATOM 16778 C C . GLU A 1 76 ? 0.305 2.188 9.034 1.00 50.43 76 GLU A C 12
ATOM 16779 O O . GLU A 1 76 ? -0.542 2.525 8.202 1.00 12.52 76 GLU A O 12
ATOM 16791 N N . VAL A 1 77 ? 0.055 1.334 10.017 1.00 1.43 77 VAL A N 12
ATOM 16792 C CA . VAL A 1 77 ? -1.223 0.647 10.129 1.00 62.22 77 VAL A CA 12
ATOM 16793 C C . VAL A 1 77 ? -2.280 1.551 10.760 1.00 53.14 77 VAL A C 12
ATOM 16794 O O . VAL A 1 77 ? -2.168 1.942 11.924 1.00 34.20 77 VAL A O 12
ATOM 16807 N N . LEU A 1 78 ? -3.311 1.869 9.983 1.00 51.30 78 LEU A N 12
ATOM 16808 C CA . LEU A 1 78 ? -4.375 2.755 10.443 1.00 65.33 78 LEU A CA 12
ATOM 16809 C C . LEU A 1 78 ? -5.495 1.979 11.116 1.00 2.44 78 LEU A C 12
ATOM 16810 O O . LEU A 1 78 ? -6.479 2.564 11.573 1.00 71.52 78 LEU A O 12
ATOM 16826 N N . LEU A 1 79 ? -5.351 0.663 11.151 1.00 24.05 79 LEU A N 12
ATOM 16827 C CA . LEU A 1 79 ? -6.314 -0.200 11.815 1.00 4.43 79 LEU A CA 12
ATOM 16828 C C . LEU A 1 79 ? -6.466 0.198 13.279 1.00 73.42 79 LEU A C 12
ATOM 16829 O O . LEU A 1 79 ? -5.519 0.108 14.063 1.00 73.05 79 LEU A O 12
ATOM 16845 N N . GLU A 1 80 ? -7.660 0.648 13.626 1.00 62.41 80 GLU A N 12
ATOM 16846 C CA . GLU A 1 80 ? -7.943 1.152 14.962 1.00 12.21 80 GLU A CA 12
ATOM 16847 C C . GLU A 1 80 ? -8.032 0.020 15.973 1.00 74.20 80 GLU A C 12
ATOM 16848 O O . GLU A 1 80 ? -8.820 -0.913 15.808 1.00 44.01 80 GLU A O 12
ATOM 16860 N N . HIS A 1 81 ? -7.215 0.104 17.013 1.00 62.44 81 HIS A N 12
ATOM 16861 C CA . HIS A 1 81 ? -7.267 -0.852 18.109 1.00 13.30 81 HIS A CA 12
ATOM 16862 C C . HIS A 1 81 ? -6.564 -0.286 19.333 1.00 61.53 81 HIS A C 12
ATOM 16863 O O . HIS A 1 81 ? -5.618 0.491 19.210 1.00 65.55 81 HIS A O 12
ATOM 16878 N N . HIS A 1 82 ? -7.035 -0.662 20.509 1.00 61.11 82 HIS A N 12
ATOM 16879 C CA . HIS A 1 82 ? -6.412 -0.225 21.749 1.00 0.12 82 HIS A CA 12
ATOM 16880 C C . HIS A 1 82 ? -5.114 -0.985 21.969 1.00 21.03 82 HIS A C 12
ATOM 16881 O O . HIS A 1 82 ? -5.066 -2.203 21.793 1.00 1.41 82 HIS A O 12
ATOM 16896 N N . HIS A 1 83 ? -4.066 -0.270 22.341 1.00 65.54 83 HIS A N 12
ATOM 16897 C CA . HIS A 1 83 ? -2.761 -0.883 22.509 1.00 65.43 83 HIS A CA 12
ATOM 16898 C C . HIS A 1 83 ? -2.023 -0.289 23.701 1.00 14.12 83 HIS A C 12
ATOM 16899 O O . HIS A 1 83 ? -1.335 0.726 23.581 1.00 31.23 83 HIS A O 12
ATOM 16914 N N . HIS A 1 84 ? -2.201 -0.910 24.854 1.00 42.42 84 HIS A N 12
ATOM 16915 C CA . HIS A 1 84 ? -1.412 -0.590 26.028 1.00 1.44 84 HIS A CA 12
ATOM 16916 C C . HIS A 1 84 ? -1.011 -1.886 26.712 1.00 61.43 84 HIS A C 12
ATOM 16917 O O . HIS A 1 84 ? -1.868 -2.670 27.120 1.00 63.52 84 HIS A O 12
ATOM 16932 N N . HIS A 1 85 ? 0.286 -2.115 26.814 1.00 64.45 85 HIS A N 12
ATOM 16933 C CA . HIS A 1 85 ? 0.800 -3.353 27.376 1.00 64.41 85 HIS A CA 12
ATOM 16934 C C . HIS A 1 85 ? 0.457 -3.433 28.857 1.00 43.43 85 HIS A C 12
ATOM 16935 O O . HIS A 1 85 ? 0.811 -2.546 29.635 1.00 20.15 85 HIS A O 12
ATOM 16950 N N . HIS A 1 86 ? -0.249 -4.484 29.239 1.00 35.10 86 HIS A N 12
ATOM 16951 C CA . HIS A 1 86 ? -0.645 -4.669 30.624 1.00 42.11 86 HIS A CA 12
ATOM 16952 C C . HIS A 1 86 ? -0.075 -5.974 31.153 1.00 54.35 86 HIS A C 12
ATOM 16953 O O . HIS A 1 86 ? 0.581 -5.954 32.213 1.00 36.78 86 HIS A O 12
ATOM 16969 N N . MET A 1 1 ? 6.371 6.141 17.904 1.00 51.41 1 MET A N 13
ATOM 16970 C CA . MET A 1 1 ? 5.750 4.794 17.985 1.00 45.11 1 MET A CA 13
ATOM 16971 C C . MET A 1 1 ? 5.108 4.420 16.656 1.00 24.13 1 MET A C 13
ATOM 16972 O O . MET A 1 1 ? 3.973 3.942 16.608 1.00 4.02 1 MET A O 13
ATOM 16988 N N . THR A 1 2 ? 5.854 4.628 15.580 1.00 5.05 2 THR A N 13
ATOM 16989 C CA . THR A 1 2 ? 5.384 4.335 14.240 1.00 40.02 2 THR A CA 13
ATOM 16990 C C . THR A 1 2 ? 6.517 3.742 13.412 1.00 53.25 2 THR A C 13
ATOM 16991 O O . THR A 1 2 ? 7.627 4.282 13.390 1.00 11.51 2 THR A O 13
ATOM 17002 N N . LYS A 1 3 ? 6.248 2.626 12.757 1.00 43.33 3 LYS A N 13
ATOM 17003 C CA . LYS A 1 3 ? 7.250 1.981 11.930 1.00 30.31 3 LYS A CA 13
ATOM 17004 C C . LYS A 1 3 ? 6.688 1.699 10.546 1.00 14.23 3 LYS A C 13
ATOM 17005 O O . LYS A 1 3 ? 5.792 0.868 10.386 1.00 45.33 3 LYS A O 13
ATOM 17024 N N . GLY A 1 4 ? 7.218 2.394 9.554 1.00 15.04 4 GLY A N 13
ATOM 17025 C CA . GLY A 1 4 ? 6.759 2.208 8.197 1.00 12.54 4 GLY A CA 13
ATOM 17026 C C . GLY A 1 4 ? 7.270 0.920 7.596 1.00 14.33 4 GLY A C 13
ATOM 17027 O O . GLY A 1 4 ? 8.436 0.823 7.217 1.00 44.45 4 GLY A O 13
ATOM 17031 N N . ILE A 1 5 ? 6.404 -0.075 7.530 1.00 74.21 5 ILE A N 13
ATOM 17032 C CA . ILE A 1 5 ? 6.751 -1.348 6.921 1.00 41.45 5 ILE A CA 13
ATOM 17033 C C . ILE A 1 5 ? 6.281 -1.371 5.475 1.00 14.15 5 ILE A C 13
ATOM 17034 O O . ILE A 1 5 ? 5.455 -0.547 5.075 1.00 20.33 5 ILE A O 13
ATOM 17050 N N . GLY A 1 6 ? 6.810 -2.300 4.694 1.00 22.22 6 GLY A N 13
ATOM 17051 C CA . GLY A 1 6 ? 6.433 -2.388 3.299 1.00 30.21 6 GLY A CA 13
ATOM 17052 C C . GLY A 1 6 ? 4.958 -2.690 3.122 1.00 70.42 6 GLY A C 13
ATOM 17053 O O . GLY A 1 6 ? 4.397 -3.530 3.824 1.00 70.24 6 GLY A O 13
ATOM 17057 N N . LEU A 1 7 ? 4.344 -2.001 2.174 1.00 31.25 7 LEU A N 13
ATOM 17058 C CA . LEU A 1 7 ? 2.912 -2.098 1.924 1.00 24.22 7 LEU A CA 13
ATOM 17059 C C . LEU A 1 7 ? 2.489 -3.523 1.551 1.00 52.14 7 LEU A C 13
ATOM 17060 O O . LEU A 1 7 ? 1.347 -3.917 1.777 1.00 50.13 7 LEU A O 13
ATOM 17076 N N . ASN A 1 8 ? 3.420 -4.303 1.014 1.00 72.34 8 ASN A N 13
ATOM 17077 C CA . ASN A 1 8 ? 3.119 -5.673 0.606 1.00 74.25 8 ASN A CA 13
ATOM 17078 C C . ASN A 1 8 ? 3.089 -6.608 1.817 1.00 55.43 8 ASN A C 13
ATOM 17079 O O . ASN A 1 8 ? 2.676 -7.762 1.710 1.00 62.34 8 ASN A O 13
ATOM 17090 N N . GLU A 1 9 ? 3.525 -6.100 2.962 1.00 34.32 9 GLU A N 13
ATOM 17091 C CA . GLU A 1 9 ? 3.610 -6.895 4.174 1.00 4.31 9 GLU A CA 13
ATOM 17092 C C . GLU A 1 9 ? 2.412 -6.642 5.080 1.00 32.22 9 GLU A C 13
ATOM 17093 O O . GLU A 1 9 ? 2.228 -7.321 6.095 1.00 62.12 9 GLU A O 13
ATOM 17105 N N . VAL A 1 10 ? 1.603 -5.665 4.709 1.00 52.31 10 VAL A N 13
ATOM 17106 C CA . VAL A 1 10 ? 0.455 -5.277 5.510 1.00 54.02 10 VAL A CA 13
ATOM 17107 C C . VAL A 1 10 ? -0.688 -6.271 5.314 1.00 53.25 10 VAL A C 13
ATOM 17108 O O . VAL A 1 10 ? -0.710 -7.018 4.334 1.00 1.02 10 VAL A O 13
ATOM 17121 N N . GLU A 1 11 ? -1.618 -6.283 6.253 1.00 62.12 11 GLU A N 13
ATOM 17122 C CA . GLU A 1 11 ? -2.738 -7.205 6.220 1.00 4.21 11 GLU A CA 13
ATOM 17123 C C . GLU A 1 11 ? -3.820 -6.696 5.271 1.00 22.21 11 GLU A C 13
ATOM 17124 O O . GLU A 1 11 ? -3.786 -5.549 4.825 1.00 24.44 11 GLU A O 13
ATOM 17136 N N . ILE A 1 12 ? -4.778 -7.553 4.973 1.00 14.02 12 ILE A N 13
ATOM 17137 C CA . ILE A 1 12 ? -5.843 -7.218 4.046 1.00 44.41 12 ILE A CA 13
ATOM 17138 C C . ILE A 1 12 ? -7.058 -6.673 4.786 1.00 44.44 12 ILE A C 13
ATOM 17139 O O . ILE A 1 12 ? -7.185 -6.861 5.999 1.00 75.34 12 ILE A O 13
ATOM 17155 N N . LYS A 1 13 ? -7.932 -5.976 4.052 1.00 22.34 13 LYS A N 13
ATOM 17156 C CA . LYS A 1 13 ? -9.183 -5.434 4.594 1.00 11.13 13 LYS A CA 13
ATOM 17157 C C . LYS A 1 13 ? -8.923 -4.291 5.575 1.00 25.12 13 LYS A C 13
ATOM 17158 O O . LYS A 1 13 ? -9.851 -3.774 6.197 1.00 34.22 13 LYS A O 13
ATOM 17177 N N . SER A 1 14 ? -7.664 -3.899 5.707 1.00 34.03 14 SER A N 13
ATOM 17178 C CA . SER A 1 14 ? -7.289 -2.818 6.601 1.00 4.45 14 SER A CA 13
ATOM 17179 C C . SER A 1 14 ? -6.920 -1.566 5.818 1.00 15.14 14 SER A C 13
ATOM 17180 O O . SER A 1 14 ? -6.555 -1.640 4.642 1.00 4.21 14 SER A O 13
ATOM 17188 N N . LYS A 1 15 ? -7.023 -0.422 6.472 1.00 10.30 15 LYS A N 13
ATOM 17189 C CA . LYS A 1 15 ? -6.668 0.844 5.856 1.00 3.54 15 LYS A CA 13
ATOM 17190 C C . LYS A 1 15 ? -5.373 1.374 6.447 1.00 51.23 15 LYS A C 13
ATOM 17191 O O . LYS A 1 15 ? -5.202 1.418 7.667 1.00 61.41 15 LYS A O 13
ATOM 17210 N N . VAL A 1 16 ? -4.460 1.761 5.574 1.00 71.55 16 VAL A N 13
ATOM 17211 C CA . VAL A 1 16 ? -3.153 2.244 5.986 1.00 43.21 16 VAL A CA 13
ATOM 17212 C C . VAL A 1 16 ? -2.850 3.590 5.356 1.00 4.23 16 VAL A C 13
ATOM 17213 O O . VAL A 1 16 ? -3.471 3.986 4.368 1.00 1.14 16 VAL A O 13
ATOM 17226 N N . LYS A 1 17 ? -1.899 4.288 5.937 1.00 4.41 17 LYS A N 13
ATOM 17227 C CA . LYS A 1 17 ? -1.514 5.594 5.453 1.00 15.41 17 LYS A CA 13
ATOM 17228 C C . LYS A 1 17 ? -0.107 5.545 4.902 1.00 42.20 17 LYS A C 13
ATOM 17229 O O . LYS A 1 17 ? 0.778 4.917 5.486 1.00 24.24 17 LYS A O 13
ATOM 17248 N N . VAL A 1 18 ? 0.088 6.213 3.785 1.00 31.05 18 VAL A N 13
ATOM 17249 C CA . VAL A 1 18 ? 1.382 6.233 3.125 1.00 23.21 18 VAL A CA 13
ATOM 17250 C C . VAL A 1 18 ? 2.293 7.243 3.803 1.00 73.11 18 VAL A C 13
ATOM 17251 O O . VAL A 1 18 ? 2.244 8.441 3.514 1.00 51.03 18 VAL A O 13
ATOM 17264 N N . ILE A 1 19 ? 3.085 6.743 4.738 1.00 53.32 19 ILE A N 13
ATOM 17265 C CA . ILE A 1 19 ? 4.026 7.563 5.481 1.00 31.12 19 ILE A CA 13
ATOM 17266 C C . ILE A 1 19 ? 5.136 8.043 4.565 1.00 64.42 19 ILE A C 13
ATOM 17267 O O . ILE A 1 19 ? 5.414 9.237 4.475 1.00 31.51 19 ILE A O 13
ATOM 17283 N N . GLY A 1 20 ? 5.762 7.106 3.873 1.00 74.15 20 GLY A N 13
ATOM 17284 C CA . GLY A 1 20 ? 6.824 7.466 2.975 1.00 4.13 20 GLY A CA 13
ATOM 17285 C C . GLY A 1 20 ? 7.030 6.468 1.869 1.00 72.20 20 GLY A C 13
ATOM 17286 O O . GLY A 1 20 ? 7.049 5.256 2.090 1.00 52.54 20 GLY A O 13
ATOM 17290 N N . ILE A 1 21 ? 7.162 6.996 0.677 1.00 33.41 21 ILE A N 13
ATOM 17291 C CA . ILE A 1 21 ? 7.579 6.231 -0.475 1.00 13.21 21 ILE A CA 13
ATOM 17292 C C . ILE A 1 21 ? 9.097 6.104 -0.419 1.00 0.11 21 ILE A C 13
ATOM 17293 O O . ILE A 1 21 ? 9.747 6.904 0.251 1.00 44.31 21 ILE A O 13
ATOM 17309 N N . VAL A 1 22 ? 9.655 5.113 -1.087 1.00 50.33 22 VAL A N 13
ATOM 17310 C CA . VAL A 1 22 ? 11.097 4.906 -1.088 1.00 4.31 22 VAL A CA 13
ATOM 17311 C C . VAL A 1 22 ? 11.706 5.460 -2.376 1.00 43.44 22 VAL A C 13
ATOM 17312 O O . VAL A 1 22 ? 11.742 4.782 -3.404 1.00 32.33 22 VAL A O 13
ATOM 17325 N N . PRO A 1 23 ? 12.123 6.744 -2.345 1.00 20.44 23 PRO A N 13
ATOM 17326 C CA . PRO A 1 23 ? 12.610 7.465 -3.529 1.00 20.15 23 PRO A CA 13
ATOM 17327 C C . PRO A 1 23 ? 13.871 6.848 -4.128 1.00 51.30 23 PRO A C 13
ATOM 17328 O O . PRO A 1 23 ? 14.404 5.864 -3.607 1.00 31.32 23 PRO A O 13
ATOM 17339 N N . GLU A 1 24 ? 14.338 7.449 -5.227 1.00 71.23 24 GLU A N 13
ATOM 17340 C CA . GLU A 1 24 ? 15.469 6.936 -6.015 1.00 52.45 24 GLU A CA 13
ATOM 17341 C C . GLU A 1 24 ? 15.126 5.609 -6.704 1.00 52.54 24 GLU A C 13
ATOM 17342 O O . GLU A 1 24 ? 15.812 5.191 -7.636 1.00 41.12 24 GLU A O 13
ATOM 17354 N N . SER A 1 25 ? 14.059 4.962 -6.256 1.00 72.33 25 SER A N 13
ATOM 17355 C CA . SER A 1 25 ? 13.607 3.719 -6.836 1.00 4.35 25 SER A CA 13
ATOM 17356 C C . SER A 1 25 ? 12.962 3.956 -8.198 1.00 1.50 25 SER A C 13
ATOM 17357 O O . SER A 1 25 ? 12.565 5.079 -8.526 1.00 12.14 25 SER A O 13
ATOM 17365 N N . LYS A 1 26 ? 12.850 2.893 -8.980 1.00 20.34 26 LYS A N 13
ATOM 17366 C CA . LYS A 1 26 ? 12.333 2.982 -10.335 1.00 32.54 26 LYS A CA 13
ATOM 17367 C C . LYS A 1 26 ? 10.816 3.070 -10.324 1.00 23.33 26 LYS A C 13
ATOM 17368 O O . LYS A 1 26 ? 10.228 3.923 -10.986 1.00 24.14 26 LYS A O 13
ATOM 17387 N N . VAL A 1 27 ? 10.189 2.205 -9.530 1.00 50.43 27 VAL A N 13
ATOM 17388 C CA . VAL A 1 27 ? 8.730 2.133 -9.478 1.00 12.44 27 VAL A CA 13
ATOM 17389 C C . VAL A 1 27 ? 8.152 3.394 -8.848 1.00 32.34 27 VAL A C 13
ATOM 17390 O O . VAL A 1 27 ? 6.975 3.706 -9.019 1.00 23.31 27 VAL A O 13
ATOM 17403 N N . ARG A 1 28 ? 9.011 4.123 -8.143 1.00 13.54 28 ARG A N 13
ATOM 17404 C CA . ARG A 1 28 ? 8.645 5.376 -7.493 1.00 74.00 28 ARG A CA 13
ATOM 17405 C C . ARG A 1 28 ? 8.007 6.350 -8.484 1.00 22.14 28 ARG A C 13
ATOM 17406 O O . ARG A 1 28 ? 7.097 7.099 -8.129 1.00 33.20 28 ARG A O 13
ATOM 17427 N N . ARG A 1 29 ? 8.470 6.316 -9.728 1.00 30.40 29 ARG A N 13
ATOM 17428 C CA . ARG A 1 29 ? 7.942 7.196 -10.756 1.00 3.43 29 ARG A CA 13
ATOM 17429 C C . ARG A 1 29 ? 6.507 6.828 -11.107 1.00 21.52 29 ARG A C 13
ATOM 17430 O O . ARG A 1 29 ? 5.657 7.702 -11.271 1.00 25.15 29 ARG A O 13
ATOM 17451 N N . LYS A 1 30 ? 6.238 5.532 -11.215 1.00 22.42 30 LYS A N 13
ATOM 17452 C CA . LYS A 1 30 ? 4.912 5.066 -11.592 1.00 10.21 30 LYS A CA 13
ATOM 17453 C C . LYS A 1 30 ? 3.938 5.244 -10.435 1.00 3.33 30 LYS A C 13
ATOM 17454 O O . LYS A 1 30 ? 2.762 5.516 -10.645 1.00 52.23 30 LYS A O 13
ATOM 17473 N N . ILE A 1 31 ? 4.443 5.097 -9.217 1.00 20.31 31 ILE A N 13
ATOM 17474 C CA . ILE A 1 31 ? 3.638 5.306 -8.015 1.00 51.21 31 ILE A CA 13
ATOM 17475 C C . ILE A 1 31 ? 3.090 6.734 -7.972 1.00 4.33 31 ILE A C 13
ATOM 17476 O O . ILE A 1 31 ? 1.894 6.950 -7.756 1.00 34.24 31 ILE A O 13
ATOM 17492 N N . MET A 1 32 ? 3.967 7.707 -8.204 1.00 15.22 32 MET A N 13
ATOM 17493 C CA . MET A 1 32 ? 3.562 9.109 -8.225 1.00 52.14 32 MET A CA 13
ATOM 17494 C C . MET A 1 32 ? 2.680 9.396 -9.438 1.00 23.42 32 MET A C 13
ATOM 17495 O O . MET A 1 32 ? 1.834 10.291 -9.403 1.00 43.15 32 MET A O 13
ATOM 17509 N N . ASP A 1 33 ? 2.891 8.633 -10.505 1.00 33.41 33 ASP A N 13
ATOM 17510 C CA . ASP A 1 33 ? 2.073 8.735 -11.713 1.00 54.44 33 ASP A CA 13
ATOM 17511 C C . ASP A 1 33 ? 0.662 8.214 -11.447 1.00 71.32 33 ASP A C 13
ATOM 17512 O O . ASP A 1 33 ? -0.325 8.793 -11.903 1.00 51.24 33 ASP A O 13
ATOM 17521 N N . MET A 1 34 ? 0.586 7.118 -10.697 1.00 43.43 34 MET A N 13
ATOM 17522 C CA . MET A 1 34 ? -0.688 6.527 -10.290 1.00 24.50 34 MET A CA 13
ATOM 17523 C C . MET A 1 34 ? -1.482 7.504 -9.432 1.00 65.35 34 MET A C 13
ATOM 17524 O O . MET A 1 34 ? -2.711 7.550 -9.494 1.00 23.01 34 MET A O 13
ATOM 17538 N N . GLY A 1 35 ? -0.766 8.291 -8.644 1.00 62.50 35 GLY A N 13
ATOM 17539 C CA . GLY A 1 35 ? -1.408 9.264 -7.787 1.00 54.21 35 GLY A CA 13
ATOM 17540 C C . GLY A 1 35 ? -1.170 8.981 -6.321 1.00 61.14 35 GLY A C 13
ATOM 17541 O O . GLY A 1 35 ? -1.892 9.484 -5.461 1.00 35.10 35 GLY A O 13
ATOM 17545 N N . ILE A 1 36 ? -0.161 8.171 -6.031 1.00 64.22 36 ILE A N 13
ATOM 17546 C CA . ILE A 1 36 ? 0.177 7.851 -4.651 1.00 65.52 36 ILE A CA 13
ATOM 17547 C C . ILE A 1 36 ? 1.373 8.673 -4.194 1.00 51.01 36 ILE A C 13
ATOM 17548 O O . ILE A 1 36 ? 2.417 8.699 -4.848 1.00 53.43 36 ILE A O 13
ATOM 17564 N N . VAL A 1 37 ? 1.200 9.342 -3.074 1.00 3.34 37 VAL A N 13
ATOM 17565 C CA . VAL A 1 37 ? 2.230 10.198 -2.502 1.00 33.13 37 VAL A CA 13
ATOM 17566 C C . VAL A 1 37 ? 2.206 10.101 -0.981 1.00 52.15 37 VAL A C 13
ATOM 17567 O O . VAL A 1 37 ? 1.438 9.324 -0.411 1.00 43.50 37 VAL A O 13
ATOM 17580 N N . ARG A 1 38 ? 3.048 10.886 -0.324 1.00 71.35 38 ARG A N 13
ATOM 17581 C CA . ARG A 1 38 ? 3.045 10.942 1.129 1.00 73.24 38 ARG A CA 13
ATOM 17582 C C . ARG A 1 38 ? 1.787 11.647 1.617 1.00 54.44 38 ARG A C 13
ATOM 17583 O O . ARG A 1 38 ? 1.629 12.856 1.436 1.00 13.13 38 ARG A O 13
ATOM 17604 N N . GLY A 1 39 ? 0.890 10.880 2.214 1.00 44.01 39 GLY A N 13
ATOM 17605 C CA . GLY A 1 39 ? -0.376 11.419 2.655 1.00 43.33 39 GLY A CA 13
ATOM 17606 C C . GLY A 1 39 ? -1.545 10.713 2.000 1.00 53.33 39 GLY A C 13
ATOM 17607 O O . GLY A 1 39 ? -2.699 10.926 2.374 1.00 1.15 39 GLY A O 13
ATOM 17611 N N . THR A 1 40 ? -1.249 9.876 1.015 1.00 35.23 40 THR A N 13
ATOM 17612 C CA . THR A 1 40 ? -2.272 9.048 0.397 1.00 42.43 40 THR A CA 13
ATOM 17613 C C . THR A 1 40 ? -2.661 7.923 1.344 1.00 42.10 40 THR A C 13
ATOM 17614 O O . THR A 1 40 ? -1.850 7.468 2.153 1.00 31.52 40 THR A O 13
ATOM 17625 N N . GLU A 1 41 ? -3.901 7.494 1.258 1.00 43.33 41 GLU A N 13
ATOM 17626 C CA . GLU A 1 41 ? -4.406 6.448 2.104 1.00 51.33 41 GLU A CA 13
ATOM 17627 C C . GLU A 1 41 ? -4.777 5.238 1.271 1.00 33.44 41 GLU A C 13
ATOM 17628 O O . GLU A 1 41 ? -5.401 5.362 0.214 1.00 61.42 41 GLU A O 13
ATOM 17640 N N . ILE A 1 42 ? -4.373 4.078 1.746 1.00 54.03 42 ILE A N 13
ATOM 17641 C CA . ILE A 1 42 ? -4.523 2.852 0.994 1.00 3.21 42 ILE A CA 13
ATOM 17642 C C . ILE A 1 42 ? -5.411 1.867 1.740 1.00 70.05 42 ILE A C 13
ATOM 17643 O O . ILE A 1 42 ? -5.169 1.556 2.907 1.00 61.01 42 ILE A O 13
ATOM 17659 N N . TYR A 1 43 ? -6.448 1.388 1.075 1.00 74.01 43 TYR A N 13
ATOM 17660 C CA . TYR A 1 43 ? -7.270 0.337 1.638 1.00 22.05 43 TYR A CA 13
ATOM 17661 C C . TYR A 1 43 ? -6.935 -0.973 0.942 1.00 4.13 43 TYR A C 13
ATOM 17662 O O . TYR A 1 43 ? -7.139 -1.109 -0.268 1.00 43.42 43 TYR A O 13
ATOM 17680 N N . ILE A 1 44 ? -6.402 -1.920 1.694 1.00 11.44 44 ILE A N 13
ATOM 17681 C CA . ILE A 1 44 ? -5.981 -3.191 1.125 1.00 15.45 44 ILE A CA 13
ATOM 17682 C C . ILE A 1 44 ? -7.188 -4.051 0.777 1.00 55.55 44 ILE A C 13
ATOM 17683 O O . ILE A 1 44 ? -7.855 -4.593 1.660 1.00 3.13 44 ILE A O 13
ATOM 17699 N N . GLU A 1 45 ? -7.465 -4.158 -0.514 1.00 65.13 45 GLU A N 13
ATOM 17700 C CA . GLU A 1 45 ? -8.597 -4.932 -1.003 1.00 1.43 45 GLU A CA 13
ATOM 17701 C C . GLU A 1 45 ? -8.262 -6.421 -0.917 1.00 52.20 45 GLU A C 13
ATOM 17702 O O . GLU A 1 45 ? -9.116 -7.252 -0.603 1.00 72.24 45 GLU A O 13
ATOM 17714 N N . GLY A 1 46 ? -7.005 -6.750 -1.184 1.00 61.33 46 GLY 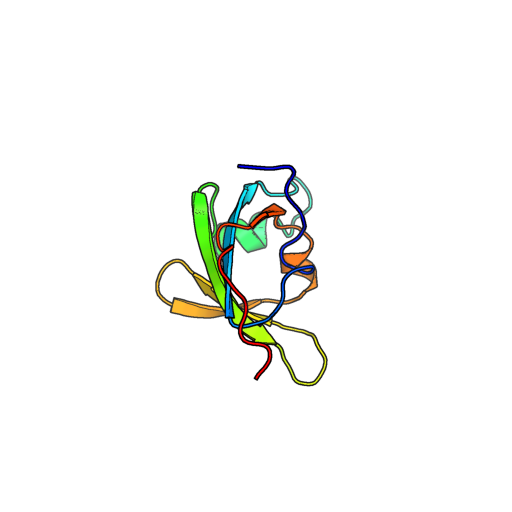A N 13
ATOM 17715 C CA . GLY A 1 46 ? -6.560 -8.125 -1.079 1.00 61.13 46 GLY A CA 13
ATOM 17716 C C . GLY A 1 46 ? -5.230 -8.355 -1.768 1.00 20.24 46 GLY A C 13
ATOM 17717 O O . GLY A 1 46 ? -4.637 -7.427 -2.318 1.00 23.24 46 GLY A O 13
ATOM 17721 N N . LYS A 1 47 ? -4.758 -9.591 -1.727 1.00 72.12 47 LYS A N 13
ATOM 17722 C CA . LYS A 1 47 ? -3.519 -9.971 -2.391 1.00 15.33 47 LYS A CA 13
ATOM 17723 C C . LYS A 1 47 ? -3.777 -11.165 -3.301 1.00 1.12 47 LYS A C 13
ATOM 17724 O O . LYS A 1 47 ? -4.672 -11.972 -3.032 1.00 15.33 47 LYS A O 13
ATOM 17743 N N . ALA A 1 48 ? -3.004 -11.266 -4.377 1.00 2.24 48 ALA A N 13
ATOM 17744 C CA . ALA A 1 48 ? -3.162 -12.344 -5.349 1.00 12.34 48 ALA A CA 13
ATOM 17745 C C . ALA A 1 48 ? -2.837 -13.702 -4.734 1.00 30.45 48 ALA A C 13
ATOM 17746 O O . ALA A 1 48 ? -2.272 -13.775 -3.641 1.00 73.44 48 ALA A O 13
ATOM 17753 N N . PRO A 1 49 ? -3.219 -14.804 -5.406 1.00 25.40 49 PRO A N 13
ATOM 17754 C CA . PRO A 1 49 ? -2.883 -16.160 -4.956 1.00 74.33 49 PRO A CA 13
ATOM 17755 C C . PRO A 1 49 ? -1.378 -16.351 -4.782 1.00 3.44 49 PRO A C 13
ATOM 17756 O O . PRO A 1 49 ? -0.933 -17.104 -3.919 1.00 54.15 49 PRO A O 13
ATOM 17767 N N . MET A 1 50 ? -0.602 -15.652 -5.604 1.00 33.54 50 MET A N 13
ATOM 17768 C CA . MET A 1 50 ? 0.854 -15.714 -5.525 1.00 3.34 50 MET A CA 13
ATOM 17769 C C . MET A 1 50 ? 1.370 -14.711 -4.501 1.00 43.31 50 MET A C 13
ATOM 17770 O O . MET A 1 50 ? 2.558 -14.666 -4.198 1.00 44.23 50 MET A O 13
ATOM 17784 N N . GLY A 1 51 ? 0.463 -13.912 -3.965 1.00 4.23 51 GLY A N 13
ATOM 17785 C CA . GLY A 1 51 ? 0.844 -12.840 -3.075 1.00 34.11 51 GLY A CA 13
ATOM 17786 C C . GLY A 1 51 ? 0.834 -11.506 -3.789 1.00 33.43 51 GLY A C 13
ATOM 17787 O O . GLY A 1 51 ? 0.490 -10.483 -3.205 1.00 34.04 51 GLY A O 13
ATOM 17791 N N . ASP A 1 52 ? 1.197 -11.536 -5.064 1.00 11.21 52 ASP A N 13
ATOM 17792 C CA . ASP A 1 52 ? 1.229 -10.360 -5.901 1.00 31.24 52 ASP A CA 13
ATOM 17793 C C . ASP A 1 52 ? 0.657 -10.711 -7.271 1.00 23.53 52 ASP A C 13
ATOM 17794 O O . ASP A 1 52 ? 0.718 -11.870 -7.691 1.00 75.03 52 ASP A O 13
ATOM 17803 N N . PRO A 1 53 ? 0.077 -9.734 -7.983 1.00 73.53 53 PRO A N 13
ATOM 17804 C CA . PRO A 1 53 ? 0.052 -8.330 -7.559 1.00 52.10 53 PRO A CA 13
ATOM 17805 C C . PRO A 1 53 ? -0.894 -8.073 -6.387 1.00 1.12 53 PRO A C 13
ATOM 17806 O O . PRO A 1 53 ? -1.636 -8.959 -5.955 1.00 13.11 53 PRO A O 13
ATOM 17817 N N . ILE A 1 54 ? -0.851 -6.856 -5.878 1.00 72.05 54 ILE A N 13
ATOM 17818 C CA . ILE A 1 54 ? -1.688 -6.468 -4.758 1.00 1.00 54 ILE A CA 13
ATOM 17819 C C . ILE A 1 54 ? -2.932 -5.755 -5.281 1.00 54.40 54 ILE A C 13
ATOM 17820 O O . ILE A 1 54 ? -2.879 -5.085 -6.317 1.00 41.42 54 ILE A O 13
ATOM 17836 N N . ALA A 1 55 ? -4.045 -5.918 -4.586 1.00 61.51 55 ALA A N 13
ATOM 17837 C CA . ALA A 1 55 ? -5.260 -5.195 -4.915 1.00 43.21 55 ALA A CA 13
ATOM 17838 C C . ALA A 1 55 ? -5.483 -4.093 -3.890 1.00 45.21 55 ALA A C 13
ATOM 17839 O O . ALA A 1 55 ? -5.749 -4.369 -2.719 1.00 53.24 55 ALA A O 13
ATOM 17846 N N . LEU A 1 56 ? -5.344 -2.852 -4.319 1.00 65.35 56 LEU A N 13
ATOM 17847 C CA . LEU A 1 56 ? -5.441 -1.723 -3.411 1.00 53.31 56 LEU A CA 13
ATOM 17848 C C . LEU A 1 56 ? -6.539 -0.783 -3.858 1.00 1.31 56 LEU A C 13
ATOM 17849 O O . LEU A 1 56 ? -6.766 -0.619 -5.051 1.00 40.50 56 LEU A O 13
ATOM 17865 N N . ARG A 1 57 ? -7.224 -0.180 -2.910 1.00 63.43 57 ARG A N 13
ATOM 17866 C CA . ARG A 1 57 ? -8.077 0.946 -3.211 1.00 14.54 57 ARG A CA 13
ATOM 17867 C C . ARG A 1 57 ? -7.338 2.215 -2.844 1.00 42.11 57 ARG A C 13
ATOM 17868 O O . ARG A 1 57 ? -7.141 2.517 -1.665 1.00 1.43 57 ARG A O 13
ATOM 17889 N N . LEU A 1 58 ? -6.919 2.940 -3.855 1.00 32.43 58 LEU A N 13
ATOM 17890 C CA . LEU A 1 58 ? -6.074 4.099 -3.663 1.00 21.51 58 LEU A CA 13
ATOM 17891 C C . LEU A 1 58 ? -6.725 5.341 -4.233 1.00 73.55 58 LEU A C 13
ATOM 17892 O O . LEU A 1 58 ? -7.297 5.315 -5.322 1.00 71.41 58 LEU A O 13
ATOM 17908 N N . ARG A 1 59 ? -6.685 6.411 -3.451 1.00 54.13 59 ARG A N 13
ATOM 17909 C CA . ARG A 1 59 ? -7.228 7.706 -3.861 1.00 74.41 59 ARG A CA 13
ATOM 17910 C C . ARG A 1 59 ? -8.750 7.627 -4.043 1.00 63.15 59 ARG A C 13
ATOM 17911 O O . ARG A 1 59 ? -9.390 8.582 -4.491 1.00 52.04 59 ARG A O 13
ATOM 17932 N N . GLY A 1 60 ? -9.320 6.482 -3.689 1.00 64.34 60 GLY A N 13
ATOM 17933 C CA . GLY A 1 60 ? -10.745 6.286 -3.813 1.00 4.44 60 GLY A CA 13
ATOM 17934 C C . GLY A 1 60 ? -11.102 5.140 -4.740 1.00 35.22 60 GLY A C 13
ATOM 17935 O O . GLY A 1 60 ? -12.209 4.608 -4.671 1.00 15.24 60 GLY A O 13
ATOM 17939 N N . TYR A 1 61 ? -10.171 4.741 -5.601 1.00 62.34 61 TYR A N 13
ATOM 17940 C CA . TYR A 1 61 ? -10.448 3.686 -6.570 1.00 70.21 61 TYR A CA 13
ATOM 17941 C C . TYR A 1 61 ? -9.409 2.580 -6.527 1.00 3.45 61 TYR A C 13
ATOM 17942 O O . TYR A 1 61 ? -8.245 2.809 -6.212 1.00 3.31 61 TYR A O 13
ATOM 17960 N N . SER A 1 62 ? -9.856 1.377 -6.836 1.00 40.35 62 SER A N 13
ATOM 17961 C CA . SER A 1 62 ? -9.003 0.206 -6.842 1.00 50.52 62 SER A CA 13
ATOM 17962 C C . SER A 1 62 ? -8.008 0.228 -8.004 1.00 3.52 62 SER A C 13
ATOM 17963 O O . SER A 1 62 ? -8.351 0.579 -9.134 1.00 3.22 62 SER A O 13
ATOM 17971 N N . LEU A 1 63 ? -6.775 -0.154 -7.705 1.00 62.42 63 LEU A N 13
ATOM 17972 C CA . LEU A 1 63 ? -5.724 -0.267 -8.703 1.00 64.03 63 LEU A CA 13
ATOM 17973 C C . LEU A 1 63 ? -4.739 -1.343 -8.256 1.00 44.24 63 LEU A C 13
ATOM 17974 O O . LEU A 1 63 ? -4.552 -1.557 -7.057 1.00 23.10 63 LEU A O 13
ATOM 17990 N N . SER A 1 64 ? -4.129 -2.029 -9.208 1.00 21.51 64 SER A N 13
ATOM 17991 C CA . SER A 1 64 ? -3.250 -3.143 -8.887 1.00 23.24 64 SER A CA 13
ATOM 17992 C C . SER A 1 64 ? -1.808 -2.853 -9.289 1.00 72.44 64 SER A C 13
ATOM 17993 O O . SER A 1 64 ? -1.535 -2.399 -10.401 1.00 11.21 64 SER A O 13
ATOM 18001 N N . LEU A 1 65 ? -0.896 -3.116 -8.362 1.00 30.15 65 LEU A N 13
ATOM 18002 C CA . LEU A 1 65 ? 0.535 -3.009 -8.611 1.00 62.14 65 LEU A CA 13
ATOM 18003 C C . LEU A 1 65 ? 1.239 -4.244 -8.058 1.00 23.31 65 LEU A C 13
ATOM 18004 O O . LEU A 1 65 ? 0.652 -4.996 -7.275 1.00 22.50 65 LEU A O 13
ATOM 18020 N N . ARG A 1 66 ? 2.487 -4.456 -8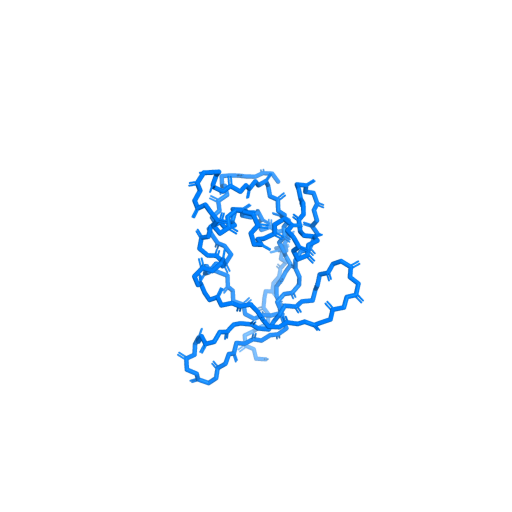.451 1.00 61.31 66 ARG A N 13
ATOM 18021 C CA . ARG A 1 66 ? 3.202 -5.673 -8.086 1.00 4.41 66 ARG A CA 13
ATOM 18022 C C . ARG A 1 66 ? 3.850 -5.575 -6.709 1.00 72.12 66 ARG A C 13
ATOM 18023 O O . ARG A 1 66 ? 3.918 -4.501 -6.104 1.00 14.20 66 ARG A O 13
ATOM 18044 N N . LYS A 1 67 ? 4.322 -6.723 -6.233 1.00 15.21 67 LYS A N 13
ATOM 18045 C CA . LYS A 1 67 ? 5.002 -6.836 -4.945 1.00 60.31 67 LYS A CA 13
ATOM 18046 C C . LYS A 1 67 ? 6.180 -5.868 -4.841 1.00 43.34 67 LYS A C 13
ATOM 18047 O O . LYS A 1 67 ? 6.451 -5.327 -3.770 1.00 4.34 67 LYS A O 13
ATOM 18066 N N . SER A 1 68 ? 6.863 -5.642 -5.956 1.00 13.31 68 SER A N 13
ATOM 18067 C CA . SER A 1 68 ? 8.052 -4.804 -5.969 1.00 24.23 68 SER A CA 13
ATOM 18068 C C . SER A 1 68 ? 7.692 -3.351 -5.647 1.00 12.25 68 SER A C 13
ATOM 18069 O O . SER A 1 68 ? 8.350 -2.707 -4.826 1.00 62.33 68 SER A O 13
ATOM 18077 N N . GLU A 1 69 ? 6.645 -2.846 -6.284 1.00 61.14 69 GLU A N 13
ATOM 18078 C CA . GLU A 1 69 ? 6.177 -1.488 -6.041 1.00 63.41 69 GLU A CA 13
ATOM 18079 C C . GLU A 1 69 ? 5.706 -1.340 -4.600 1.00 74.01 69 GLU A C 13
ATOM 18080 O O . GLU A 1 69 ? 6.033 -0.366 -3.925 1.00 51.05 69 GLU A O 13
ATOM 18092 N N . ALA A 1 70 ? 4.957 -2.330 -4.126 1.00 53.34 70 ALA A N 13
ATOM 18093 C CA . ALA A 1 70 ? 4.447 -2.329 -2.761 1.00 15.34 70 ALA A CA 13
ATOM 18094 C C . ALA A 1 70 ? 5.581 -2.450 -1.746 1.00 35.11 70 ALA A C 13
ATOM 18095 O O . ALA A 1 70 ? 5.427 -2.098 -0.577 1.00 62.11 70 ALA A O 13
ATOM 18102 N N . LYS A 1 71 ? 6.712 -2.976 -2.195 1.00 12.12 71 LYS A N 13
ATOM 18103 C CA . LYS A 1 71 ? 7.901 -3.085 -1.360 1.00 43.51 71 LYS A CA 13
ATOM 18104 C C . LYS A 1 71 ? 8.570 -1.722 -1.184 1.00 62.41 71 LYS A C 13
ATOM 18105 O O . LYS A 1 71 ? 9.194 -1.453 -0.156 1.00 71.45 71 LYS A O 13
ATOM 18124 N N . ASP A 1 72 ? 8.417 -0.853 -2.176 1.00 23.42 72 ASP A N 13
ATOM 18125 C CA . ASP A 1 72 ? 9.027 0.473 -2.128 1.00 11.20 72 ASP A CA 13
ATOM 18126 C C . ASP A 1 72 ? 8.057 1.504 -1.557 1.00 73.02 72 ASP A C 13
ATOM 18127 O O . ASP A 1 72 ? 8.228 2.710 -1.749 1.00 4.23 72 ASP A O 13
ATOM 18136 N N . ILE A 1 73 ? 7.047 1.023 -0.847 1.00 23.01 73 ILE A N 13
ATOM 18137 C CA . ILE A 1 73 ? 6.114 1.894 -0.145 1.00 1.04 73 ILE A CA 13
ATOM 18138 C C . ILE A 1 73 ? 6.043 1.490 1.323 1.00 40.35 73 ILE A C 13
ATOM 18139 O O . ILE A 1 73 ? 5.653 0.367 1.640 1.00 63.13 73 ILE A O 13
ATOM 18155 N N . LEU A 1 74 ? 6.435 2.394 2.210 1.00 40.31 74 LEU A N 13
ATOM 18156 C CA . LEU A 1 74 ? 6.436 2.111 3.637 1.00 3.32 74 LEU A CA 13
ATOM 18157 C C . LEU A 1 74 ? 5.240 2.783 4.309 1.00 52.41 74 LEU A C 13
ATOM 18158 O O . LEU A 1 74 ? 5.085 4.008 4.245 1.00 52.13 74 LEU A O 13
ATOM 18174 N N . VAL A 1 75 ? 4.397 1.985 4.952 1.00 41.24 75 VAL A N 13
ATOM 18175 C CA . VAL A 1 75 ? 3.157 2.489 5.544 1.00 2.11 75 VAL A CA 13
ATOM 18176 C C . VAL A 1 75 ? 2.912 1.901 6.934 1.00 64.04 75 VAL A C 13
ATOM 18177 O O . VAL A 1 75 ? 3.637 1.012 7.383 1.00 41.34 75 VAL A O 13
ATOM 18190 N N . GLU A 1 76 ? 1.890 2.420 7.607 1.00 62.23 76 GLU A N 13
ATOM 18191 C CA . GLU A 1 76 ? 1.407 1.850 8.856 1.00 72.11 76 GLU A CA 13
ATOM 18192 C C . GLU A 1 76 ? -0.115 1.985 8.892 1.00 60.53 76 GLU A C 13
ATOM 18193 O O . GLU A 1 76 ? -0.679 2.835 8.195 1.00 1.22 76 GLU A O 13
ATOM 18205 N N . VAL A 1 77 ? -0.769 1.137 9.675 1.00 32.15 77 VAL A N 13
ATOM 18206 C CA . VAL A 1 77 ? -2.225 1.092 9.724 1.00 44.10 77 VAL A CA 13
ATOM 18207 C C . VAL A 1 77 ? -2.811 2.397 10.281 1.00 54.03 77 VAL A C 13
ATOM 18208 O O . VAL A 1 77 ? -2.202 3.057 11.123 1.00 50.23 77 VAL A O 13
ATOM 18221 N N . LEU A 1 78 ? -3.998 2.759 9.796 1.00 34.15 78 LEU A N 13
ATOM 18222 C CA . LEU A 1 78 ? -4.663 3.999 10.192 1.00 42.32 78 LEU A CA 13
ATOM 18223 C C . LEU A 1 78 ? -5.274 3.911 11.588 1.00 54.41 78 LEU A C 13
ATOM 18224 O O . LEU A 1 78 ? -5.948 4.840 12.039 1.00 43.22 78 LEU A O 13
ATOM 18240 N N . LEU A 1 79 ? -5.058 2.792 12.260 1.00 20.34 79 LEU A N 13
ATOM 18241 C CA . LEU A 1 79 ? -5.502 2.637 13.629 1.00 21.11 79 LEU A CA 13
ATOM 18242 C C . LEU A 1 79 ? -4.715 3.575 14.537 1.00 64.32 79 LEU A C 13
ATOM 18243 O O . LEU A 1 79 ? -3.600 3.260 14.949 1.00 11.22 79 LEU A O 13
ATOM 18259 N N . GLU A 1 80 ? -5.293 4.738 14.814 1.00 32.31 80 GLU A N 13
ATOM 18260 C CA . GLU A 1 80 ? -4.635 5.765 15.613 1.00 62.32 80 GLU A CA 13
ATOM 18261 C C . GLU A 1 80 ? -4.218 5.233 16.981 1.00 0.32 80 GLU A C 13
ATOM 18262 O O . GLU A 1 80 ? -3.055 5.349 17.373 1.00 11.54 80 GLU A O 13
ATOM 18274 N N . HIS A 1 81 ? -5.153 4.622 17.691 1.00 51.13 81 HIS A N 13
ATOM 18275 C CA . HIS A 1 81 ? -4.864 4.085 19.007 1.00 62.34 81 HIS A CA 13
ATOM 18276 C C . HIS A 1 81 ? -4.331 2.663 18.872 1.00 74.44 81 HIS A C 13
ATOM 18277 O O . HIS A 1 81 ? -5.092 1.697 18.896 1.00 53.24 81 HIS A O 13
ATOM 18292 N N . HIS A 1 82 ? -3.022 2.545 18.685 1.00 33.14 82 HIS A N 13
ATOM 18293 C CA . HIS A 1 82 ? -2.395 1.244 18.497 1.00 0.35 82 HIS A CA 13
ATOM 18294 C C . HIS A 1 82 ? -1.193 1.095 19.418 1.00 14.10 82 HIS A C 13
ATOM 18295 O O . HIS A 1 82 ? -0.461 2.054 19.662 1.00 0.24 82 HIS A O 13
ATOM 18310 N N . HIS A 1 83 ? -1.004 -0.110 19.929 1.00 0.12 83 HIS A N 13
ATOM 18311 C CA . HIS A 1 83 ? 0.075 -0.385 20.863 1.00 14.22 83 HIS A CA 13
ATOM 18312 C C . HIS A 1 83 ? 1.237 -1.053 20.150 1.00 31.55 83 HIS A C 13
ATOM 18313 O O . HIS A 1 83 ? 1.051 -2.045 19.440 1.00 41.44 83 HIS A O 13
ATOM 18328 N N . HIS A 1 84 ? 2.432 -0.509 20.325 1.00 73.33 84 HIS A N 13
ATOM 18329 C CA . HIS A 1 84 ? 3.629 -1.159 19.818 1.00 52.21 84 HIS A CA 13
ATOM 18330 C C . HIS A 1 84 ? 4.035 -2.238 20.809 1.00 54.00 84 HIS A C 13
ATOM 18331 O O . HIS A 1 84 ? 4.510 -1.940 21.906 1.00 41.34 84 HIS A O 13
ATOM 18346 N N . HIS A 1 85 ? 3.833 -3.486 20.420 1.00 61.34 85 HIS A N 13
ATOM 18347 C CA . HIS A 1 85 ? 3.887 -4.595 21.356 1.00 20.33 85 HIS A CA 13
ATOM 18348 C C . HIS A 1 85 ? 5.316 -4.997 21.699 1.00 65.21 85 HIS A C 13
ATOM 18349 O O . HIS A 1 85 ? 6.113 -5.352 20.826 1.00 31.24 85 HIS A O 13
ATOM 18364 N N . HIS A 1 86 ? 5.618 -4.934 22.986 1.00 50.24 86 HIS A N 13
ATOM 18365 C CA . HIS A 1 86 ? 6.871 -5.436 23.523 1.00 13.25 86 HIS A CA 13
ATOM 18366 C C . HIS A 1 86 ? 6.642 -5.954 24.937 1.00 41.54 86 HIS A C 13
ATOM 18367 O O . HIS A 1 86 ? 6.548 -5.123 25.867 1.00 37.07 86 HIS A O 13
ATOM 18383 N N . MET A 1 1 ? 12.551 7.664 13.563 1.00 41.10 1 MET A N 14
ATOM 18384 C CA . MET A 1 1 ? 12.123 6.343 13.048 1.00 33.13 1 MET A CA 14
ATOM 18385 C C . MET A 1 1 ? 11.917 6.407 11.547 1.00 51.12 1 MET A C 14
ATOM 18386 O O . MET A 1 1 ? 11.779 7.490 10.977 1.00 21.05 1 MET A O 14
ATOM 18402 N N . THR A 1 2 ? 11.912 5.249 10.907 1.00 52.21 2 THR A N 14
ATOM 18403 C CA . THR A 1 2 ? 11.459 5.160 9.536 1.00 41.23 2 THR A CA 14
ATOM 18404 C C . THR A 1 2 ? 9.944 5.333 9.521 1.00 24.40 2 THR A C 14
ATOM 18405 O O . THR A 1 2 ? 9.414 6.211 8.837 1.00 34.41 2 THR A O 14
ATOM 18416 N N . LYS A 1 3 ? 9.276 4.511 10.338 1.00 11.15 3 LYS A N 14
ATOM 18417 C CA . LYS A 1 3 ? 7.823 4.526 10.486 1.00 14.31 3 LYS A CA 14
ATOM 18418 C C . LYS A 1 3 ? 7.127 4.259 9.161 1.00 54.44 3 LYS A C 14
ATOM 18419 O O . LYS A 1 3 ? 6.959 5.149 8.327 1.00 10.51 3 LYS A O 14
ATOM 18438 N N . GLY A 1 4 ? 6.724 3.017 8.982 1.00 35.02 4 GLY A N 14
ATOM 18439 C CA . GLY A 1 4 ? 6.100 2.618 7.750 1.00 42.25 4 GLY A CA 14
ATOM 18440 C C . GLY A 1 4 ? 6.731 1.373 7.187 1.00 33.14 4 GLY A C 14
ATOM 18441 O O . GLY A 1 4 ? 7.876 1.398 6.734 1.00 55.25 4 GLY A O 14
ATOM 18445 N N . ILE A 1 5 ? 5.999 0.277 7.235 1.00 23.34 5 ILE A N 14
ATOM 18446 C CA . ILE A 1 5 ? 6.459 -0.963 6.643 1.00 14.14 5 ILE A CA 14
ATOM 18447 C C . ILE A 1 5 ? 6.097 -0.962 5.170 1.00 64.05 5 ILE A C 14
ATOM 18448 O O . ILE A 1 5 ? 5.324 -0.117 4.726 1.00 51.15 5 ILE A O 14
ATOM 18464 N N . GLY A 1 6 ? 6.643 -1.885 4.412 1.00 33.03 6 GLY A N 14
ATOM 18465 C CA . GLY A 1 6 ? 6.340 -1.915 3.004 1.00 50.23 6 GLY A CA 14
ATOM 18466 C C . GLY A 1 6 ? 4.927 -2.386 2.763 1.00 45.45 6 GLY A C 14
ATOM 18467 O O . GLY A 1 6 ? 4.406 -3.212 3.512 1.00 52.15 6 GLY A O 14
ATOM 18471 N N . LEU A 1 7 ? 4.302 -1.860 1.724 1.00 0.20 7 LEU A N 14
ATOM 18472 C CA . LEU A 1 7 ? 2.934 -2.219 1.391 1.00 63.53 7 LEU A CA 14
ATOM 18473 C C . LEU A 1 7 ? 2.859 -3.691 0.986 1.00 50.43 7 LEU A C 14
ATOM 18474 O O . LEU A 1 7 ? 1.792 -4.304 0.998 1.00 24.15 7 LEU A O 14
ATOM 18490 N N . ASN A 1 8 ? 4.013 -4.257 0.652 1.00 62.33 8 ASN A N 14
ATOM 18491 C CA . ASN A 1 8 ? 4.113 -5.675 0.334 1.00 52.23 8 ASN A CA 14
ATOM 18492 C C . ASN A 1 8 ? 4.072 -6.509 1.610 1.00 42.24 8 ASN A C 14
ATOM 18493 O O . ASN A 1 8 ? 3.753 -7.696 1.577 1.00 21.42 8 ASN A O 14
ATOM 18504 N N . GLU A 1 9 ? 4.380 -5.874 2.735 1.00 15.32 9 GLU A N 14
ATOM 18505 C CA . GLU A 1 9 ? 4.433 -6.555 4.014 1.00 40.24 9 GLU A CA 14
ATOM 18506 C C . GLU A 1 9 ? 3.065 -6.533 4.689 1.00 64.43 9 GLU A C 14
ATOM 18507 O O . GLU A 1 9 ? 2.838 -7.222 5.686 1.00 62.10 9 GLU A O 14
ATOM 18519 N N . VAL A 1 10 ? 2.157 -5.739 4.134 1.00 1.35 10 VAL A N 14
ATOM 18520 C CA . VAL A 1 10 ? 0.802 -5.627 4.658 1.00 61.04 10 VAL A CA 14
ATOM 18521 C C . VAL A 1 10 ? -0.074 -6.751 4.096 1.00 2.34 10 VAL A C 14
ATOM 18522 O O . VAL A 1 10 ? 0.260 -7.361 3.074 1.00 43.12 10 VAL A O 14
ATOM 18535 N N . GLU A 1 11 ? -1.187 -7.027 4.763 1.00 45.34 11 GLU A N 14
ATOM 18536 C CA . GLU A 1 11 ? -2.069 -8.110 4.356 1.00 22.52 11 GLU A CA 14
ATOM 18537 C C . GLU A 1 11 ? -3.482 -7.576 4.084 1.00 62.52 11 GLU A C 14
ATOM 18538 O O . GLU A 1 11 ? -3.714 -6.368 4.119 1.00 62.23 11 GLU A O 14
ATOM 18550 N N . ILE A 1 12 ? -4.416 -8.486 3.832 1.00 71.44 12 ILE A N 14
ATOM 18551 C CA . ILE A 1 12 ? -5.751 -8.142 3.353 1.00 10.31 12 ILE A CA 14
ATOM 18552 C C . ILE A 1 12 ? -6.604 -7.419 4.401 1.00 2.22 12 ILE A C 14
ATOM 18553 O O . ILE A 1 12 ? -6.389 -7.553 5.611 1.00 35.20 12 ILE A O 14
ATOM 18569 N N . LYS A 1 13 ? -7.557 -6.630 3.894 1.00 34.03 13 LYS A N 14
ATOM 18570 C CA . LYS A 1 13 ? -8.611 -6.004 4.696 1.00 74.44 13 LYS A CA 14
ATOM 18571 C C . LYS A 1 13 ? -8.072 -5.077 5.781 1.00 43.40 13 LYS A C 14
ATOM 18572 O O . LYS A 1 13 ? -8.765 -4.779 6.753 1.00 4.05 13 LYS A O 14
ATOM 18591 N N . SER A 1 14 ? -6.856 -4.599 5.601 1.00 54.32 14 SER A N 14
ATOM 18592 C CA . SER A 1 14 ? -6.290 -3.627 6.514 1.00 25.20 14 SER A CA 14
ATOM 18593 C C . SER A 1 14 ? -6.304 -2.252 5.862 1.00 44.13 14 SER A C 14
ATOM 18594 O O . SER A 1 14 ? -6.342 -2.143 4.639 1.00 32.21 14 SER A O 14
ATOM 18602 N N . LYS A 1 15 ? -6.308 -1.200 6.662 1.00 65.14 15 LYS A N 14
ATOM 18603 C CA . LYS A 1 15 ? -6.211 0.135 6.118 1.00 14.24 15 LYS A CA 14
ATOM 18604 C C . LYS A 1 15 ? -4.912 0.786 6.566 1.00 41.32 15 LYS A C 14
ATOM 18605 O O . LYS A 1 15 ? -4.510 0.672 7.727 1.00 61.40 15 LYS A O 14
ATOM 18624 N N . VAL A 1 16 ? -4.255 1.450 5.636 1.00 45.13 16 VAL A N 14
ATOM 18625 C CA . VAL A 1 16 ? -2.948 2.037 5.877 1.00 54.34 16 VAL A CA 14
ATOM 18626 C C . VAL A 1 16 ? -2.853 3.396 5.207 1.00 14.22 16 VAL A C 14
ATOM 18627 O O . VAL A 1 16 ? -3.806 3.852 4.577 1.00 31.33 16 VAL A O 14
ATOM 18640 N N . LYS A 1 17 ? -1.709 4.035 5.342 1.00 43.03 17 LYS A N 14
ATOM 18641 C CA . LYS A 1 17 ? -1.497 5.347 4.764 1.00 5.20 17 LYS A CA 14
ATOM 18642 C C . LYS A 1 17 ? -0.040 5.514 4.390 1.00 54.04 17 LYS A C 14
ATOM 18643 O O . LYS A 1 17 ? 0.844 4.983 5.065 1.00 54.15 17 LYS A O 14
ATOM 18662 N N . VAL A 1 18 ? 0.204 6.243 3.316 1.00 22.23 18 VAL A N 14
ATOM 18663 C CA . VAL A 1 18 ? 1.559 6.447 2.832 1.00 62.12 18 VAL A CA 14
ATOM 18664 C C . VAL A 1 18 ? 2.298 7.420 3.738 1.00 14.43 18 VAL A C 14
ATOM 18665 O O . VAL A 1 18 ? 2.191 8.641 3.589 1.00 23.45 18 VAL A O 14
ATOM 18678 N N . ILE A 1 19 ? 3.002 6.866 4.707 1.00 61.41 19 ILE A N 14
ATOM 18679 C CA . ILE A 1 19 ? 3.777 7.655 5.646 1.00 12.31 19 ILE A CA 14
ATOM 18680 C C . ILE A 1 19 ? 5.119 8.038 5.033 1.00 21.43 19 ILE A C 14
ATOM 18681 O O . ILE A 1 19 ? 5.601 9.162 5.205 1.00 53.25 19 ILE A O 14
ATOM 18697 N N . GLY A 1 20 ? 5.708 7.107 4.298 1.00 64.53 20 GLY A N 14
ATOM 18698 C CA . GLY A 1 20 ? 6.994 7.355 3.692 1.00 44.12 20 GLY A CA 14
ATOM 18699 C C . GLY A 1 20 ? 7.130 6.727 2.325 1.00 5.02 20 GLY A C 14
ATOM 18700 O O . GLY A 1 20 ? 6.294 5.925 1.902 1.00 10.22 20 GLY A O 14
ATOM 18704 N N . ILE A 1 21 ? 8.193 7.097 1.639 1.00 14.32 21 ILE A N 14
ATOM 18705 C CA . ILE A 1 21 ? 8.486 6.595 0.308 1.00 34.32 21 ILE A CA 14
ATOM 18706 C C . ILE A 1 21 ? 9.976 6.269 0.227 1.00 53.24 21 ILE A C 14
ATOM 18707 O O . ILE A 1 21 ? 10.769 6.824 0.987 1.00 62.02 21 ILE A O 14
ATOM 18723 N N . VAL A 1 22 ? 10.354 5.366 -0.668 1.00 23.41 22 VAL A N 14
ATOM 18724 C CA . VAL A 1 22 ? 11.747 4.970 -0.820 1.00 40.12 22 VAL A CA 14
ATOM 18725 C C . VAL A 1 22 ? 12.362 5.628 -2.060 1.00 52.21 22 VAL A C 14
ATOM 18726 O O . VAL A 1 22 ? 12.235 5.119 -3.174 1.00 13.14 22 VAL A O 14
ATOM 18739 N N . PRO A 1 23 ? 12.972 6.816 -1.884 1.00 44.31 23 PRO A N 14
ATOM 18740 C CA . PRO A 1 23 ? 13.532 7.609 -2.988 1.00 14.14 23 PRO A CA 14
ATOM 18741 C C . PRO A 1 23 ? 14.607 6.862 -3.775 1.00 11.00 23 PRO A C 14
ATOM 18742 O O . PRO A 1 23 ? 15.030 5.772 -3.387 1.00 3.50 23 PRO A O 14
ATOM 18753 N N . GLU A 1 24 ? 15.049 7.474 -4.877 1.00 70.35 24 GLU A N 14
ATOM 18754 C CA . GLU A 1 24 ? 16.047 6.890 -5.763 1.00 32.21 24 GLU A CA 14
ATOM 18755 C C . GLU A 1 24 ? 15.566 5.560 -6.342 1.00 42.20 24 GLU A C 14
ATOM 18756 O O . GLU A 1 24 ? 16.367 4.705 -6.718 1.00 72.01 24 GLU A O 14
ATOM 18768 N N . SER A 1 25 ? 14.255 5.402 -6.434 1.00 53.00 25 SER A N 14
ATOM 18769 C CA . SER A 1 25 ? 13.670 4.183 -6.959 1.00 24.10 25 SER A CA 14
ATOM 18770 C C . SER A 1 25 ? 13.161 4.406 -8.378 1.00 72.13 25 SER A C 14
ATOM 18771 O O . SER A 1 25 ? 12.630 5.474 -8.692 1.00 3.32 25 SER A O 14
ATOM 18779 N N . LYS A 1 26 ? 13.312 3.402 -9.230 1.00 62.44 26 LYS A N 14
ATOM 18780 C CA . LYS A 1 26 ? 12.809 3.489 -10.594 1.00 31.35 26 LYS A CA 14
ATOM 18781 C C . LYS A 1 26 ? 11.309 3.232 -10.619 1.00 63.50 26 LYS A C 14
ATOM 18782 O O . LYS A 1 26 ? 10.597 3.726 -11.496 1.00 24.32 26 LYS A O 14
ATOM 18801 N N . VAL A 1 27 ? 10.826 2.470 -9.644 1.00 31.24 27 VAL A N 14
ATOM 18802 C CA . VAL A 1 27 ? 9.400 2.201 -9.544 1.00 35.41 27 VAL A CA 14
ATOM 18803 C C . VAL A 1 27 ? 8.693 3.323 -8.788 1.00 65.42 27 VAL A C 14
ATOM 18804 O O . VAL A 1 27 ? 7.479 3.490 -8.909 1.00 23.11 27 VAL A O 14
ATOM 18817 N N . ARG A 1 28 ? 9.463 4.097 -8.014 1.00 11.03 28 ARG A N 14
ATOM 18818 C CA . ARG A 1 28 ? 8.934 5.281 -7.337 1.00 55.41 28 ARG A CA 14
ATOM 18819 C C . ARG A 1 28 ? 8.258 6.218 -8.339 1.00 72.43 28 ARG A C 14
ATOM 18820 O O . ARG A 1 28 ? 7.257 6.864 -8.022 1.00 63.14 28 ARG A O 14
ATOM 18841 N N . ARG A 1 29 ? 8.814 6.280 -9.546 1.00 74.51 29 ARG A N 14
ATOM 18842 C CA . ARG A 1 29 ? 8.210 7.039 -10.634 1.00 72.22 29 ARG A CA 14
ATOM 18843 C C . ARG A 1 29 ? 6.790 6.555 -10.896 1.00 70.42 29 ARG A C 14
ATOM 18844 O O . ARG A 1 29 ? 5.842 7.332 -10.838 1.00 33.35 29 ARG A O 14
ATOM 18865 N N . LYS A 1 30 ? 6.669 5.261 -11.171 1.00 13.31 30 LYS A N 14
ATOM 18866 C CA . LYS A 1 30 ? 5.385 4.624 -11.453 1.00 11.04 30 LYS A CA 14
ATOM 18867 C C . LYS A 1 30 ? 4.388 4.880 -10.333 1.00 11.21 30 LYS A C 14
ATOM 18868 O O . LYS A 1 30 ? 3.241 5.243 -10.577 1.00 71.41 30 LYS A O 14
ATOM 18887 N N . ILE A 1 31 ? 4.850 4.688 -9.110 1.00 13.21 31 ILE A N 14
ATOM 18888 C CA . ILE A 1 31 ? 4.019 4.858 -7.924 1.00 12.34 31 ILE A CA 14
ATOM 18889 C C . ILE A 1 31 ? 3.425 6.263 -7.844 1.00 74.02 31 ILE A C 14
ATOM 18890 O O . ILE A 1 31 ? 2.208 6.424 -7.735 1.00 64.12 31 ILE A O 14
ATOM 18906 N N . MET A 1 32 ? 4.275 7.279 -7.925 1.00 45.43 32 MET A N 14
ATOM 18907 C CA . MET A 1 32 ? 3.811 8.653 -7.778 1.00 24.13 32 MET A CA 14
ATOM 18908 C C . MET A 1 32 ? 3.078 9.121 -9.029 1.00 21.22 32 MET A C 14
ATOM 18909 O O . MET A 1 32 ? 2.184 9.964 -8.956 1.00 23.33 32 MET A O 14
ATOM 18923 N N . ASP A 1 33 ? 3.449 8.555 -10.172 1.00 14.23 33 ASP A N 14
ATOM 18924 C CA . ASP A 1 33 ? 2.759 8.826 -11.432 1.00 42.45 33 ASP A CA 14
ATOM 18925 C C . ASP A 1 33 ? 1.340 8.272 -11.377 1.00 75.42 33 ASP A C 14
ATOM 18926 O O . ASP A 1 33 ? 0.408 8.836 -11.957 1.00 15.51 33 ASP A O 14
ATOM 18935 N N . MET A 1 34 ? 1.186 7.175 -10.646 1.00 10.10 34 MET A N 14
ATOM 18936 C CA . MET A 1 34 ? -0.108 6.527 -10.474 1.00 25.05 34 MET A CA 14
ATOM 18937 C C . MET A 1 34 ? -0.975 7.257 -9.454 1.00 33.22 34 MET A C 14
ATOM 18938 O O . MET A 1 34 ? -2.132 6.893 -9.238 1.00 35.03 34 MET A O 14
ATOM 18952 N N . GLY A 1 35 ? -0.415 8.289 -8.836 1.00 55.01 35 GLY A N 14
ATOM 18953 C CA . GLY A 1 35 ? -1.189 9.119 -7.936 1.00 23.41 35 GLY A CA 14
ATOM 18954 C C . GLY A 1 35 ? -0.898 8.838 -6.476 1.00 64.01 35 GLY A C 14
ATOM 18955 O O . GLY A 1 35 ? -1.541 9.402 -5.592 1.00 14.05 35 GLY A O 14
ATOM 18959 N N . ILE A 1 36 ? 0.068 7.967 -6.216 1.00 22.14 36 ILE A N 14
ATOM 18960 C CA . ILE A 1 36 ? 0.422 7.629 -4.845 1.00 63.25 36 ILE A CA 14
ATOM 18961 C C . ILE A 1 36 ? 1.486 8.580 -4.323 1.00 20.33 36 ILE A C 14
ATOM 18962 O O . ILE A 1 36 ? 2.558 8.717 -4.913 1.00 61.04 36 ILE A O 14
ATOM 18978 N N . VAL A 1 37 ? 1.180 9.223 -3.211 1.00 11.11 37 VAL A N 14
ATOM 18979 C CA . VAL A 1 37 ? 2.079 10.194 -2.597 1.00 74.14 37 VAL A CA 14
ATOM 18980 C C . VAL A 1 37 ? 1.988 10.103 -1.077 1.00 2.04 37 VAL A C 14
ATOM 18981 O O . VAL A 1 37 ? 1.094 9.442 -0.542 1.00 4.24 37 VAL A O 14
ATOM 18994 N N . ARG A 1 38 ? 2.909 10.760 -0.386 1.00 75.53 38 ARG A N 14
ATOM 18995 C CA . ARG A 1 38 ? 2.873 10.801 1.069 1.00 25.44 38 ARG A CA 14
ATOM 18996 C C . ARG A 1 38 ? 1.661 11.587 1.543 1.00 21.24 38 ARG A C 14
ATOM 18997 O O . ARG A 1 38 ? 1.601 12.810 1.401 1.00 11.20 38 ARG A O 14
ATOM 19018 N N . GLY A 1 39 ? 0.693 10.875 2.090 1.00 41.30 39 GLY A N 14
ATOM 19019 C CA . GLY A 1 39 ? -0.526 11.507 2.544 1.00 63.51 39 GLY A CA 14
ATOM 19020 C C . GLY A 1 39 ? -1.755 10.767 2.067 1.00 21.21 39 GLY A C 14
ATOM 19021 O O . GLY A 1 39 ? -2.844 10.941 2.614 1.00 21.14 39 GLY A O 14
ATOM 19025 N N . THR A 1 40 ? -1.587 9.941 1.043 1.00 75.35 40 THR A N 14
ATOM 19026 C CA . THR A 1 40 ? -2.688 9.150 0.525 1.00 13.13 40 THR A CA 14
ATOM 19027 C C . THR A 1 40 ? -2.993 7.983 1.460 1.00 14.10 40 THR A C 14
ATOM 19028 O O . THR A 1 40 ? -2.088 7.399 2.061 1.00 23.02 40 THR A O 14
ATOM 19039 N N . GLU A 1 41 ? -4.266 7.657 1.582 1.00 52.40 41 GLU A N 14
ATOM 19040 C CA . GLU A 1 41 ? -4.703 6.554 2.407 1.00 24.03 41 GLU A CA 14
ATOM 19041 C C . GLU A 1 41 ? -5.042 5.360 1.530 1.00 71.21 41 GLU A C 14
ATOM 19042 O O . GLU A 1 41 ? -5.574 5.514 0.426 1.00 5.43 41 GLU A O 14
ATOM 19054 N N . ILE A 1 42 ? -4.715 4.178 2.017 1.00 3.54 42 ILE A N 14
ATOM 19055 C CA . ILE A 1 42 ? -4.840 2.964 1.235 1.00 63.21 42 ILE A CA 14
ATOM 19056 C C . ILE A 1 42 ? -5.714 1.943 1.951 1.00 22.03 42 ILE A C 14
ATOM 19057 O O . ILE A 1 42 ? -5.464 1.605 3.110 1.00 74.25 42 ILE A O 14
ATOM 19073 N N . TYR A 1 43 ? -6.737 1.459 1.269 1.00 22.32 43 TYR A N 14
ATOM 19074 C CA . TYR A 1 43 ? -7.568 0.401 1.812 1.00 42.00 43 TYR A CA 14
ATOM 19075 C C . TYR A 1 43 ? -7.254 -0.900 1.085 1.00 73.11 43 TYR A C 14
ATOM 19076 O O . TYR A 1 43 ? -7.439 -0.997 -0.129 1.00 31.23 43 TYR A O 14
ATOM 19094 N N . ILE A 1 44 ? -6.753 -1.883 1.815 1.00 61.24 44 ILE A N 14
ATOM 19095 C CA . ILE A 1 44 ? -6.376 -3.149 1.209 1.00 63.42 44 ILE A CA 14
ATOM 19096 C C . ILE A 1 44 ? -7.612 -3.984 0.911 1.00 64.42 44 ILE A C 14
ATOM 19097 O O . ILE A 1 44 ? -8.334 -4.395 1.825 1.00 71.44 44 ILE A O 14
ATOM 19113 N N . GLU A 1 45 ? -7.860 -4.218 -0.365 1.00 40.21 45 GLU A N 14
ATOM 19114 C CA . GLU A 1 45 ? -8.960 -5.066 -0.786 1.00 61.14 45 GLU A CA 14
ATOM 19115 C C . GLU A 1 45 ? -8.593 -6.527 -0.588 1.00 2.13 45 GLU A C 14
ATOM 19116 O O . GLU A 1 45 ? -9.367 -7.311 -0.040 1.00 40.23 45 GLU A O 14
ATOM 19128 N N . GLY A 1 46 ? -7.395 -6.879 -1.022 1.00 32.23 46 GLY A N 14
ATOM 19129 C CA . GLY A 1 46 ? -6.923 -8.232 -0.874 1.00 54.04 46 GLY A CA 14
ATOM 19130 C C . GLY A 1 46 ? -5.640 -8.459 -1.629 1.00 51.23 46 GLY A C 14
ATOM 19131 O O . GLY A 1 46 ? -5.032 -7.515 -2.128 1.00 71.43 46 GLY A O 14
ATOM 19135 N N . LYS A 1 47 ? -5.223 -9.706 -1.711 1.00 30.34 47 LYS A N 14
ATOM 19136 C CA . LYS A 1 47 ? -4.025 -10.063 -2.445 1.00 53.34 47 LYS A CA 14
ATOM 19137 C C . LYS A 1 47 ? -4.326 -11.257 -3.333 1.00 50.25 47 LYS A C 14
ATOM 19138 O O . LYS A 1 47 ? -5.011 -12.188 -2.908 1.00 72.24 47 LYS A O 14
ATOM 19157 N N . ALA A 1 48 ? -3.838 -11.212 -4.567 1.00 22.43 48 ALA A N 14
ATOM 19158 C CA . ALA A 1 48 ? -4.079 -12.280 -5.530 1.00 64.30 48 ALA A CA 14
ATOM 19159 C C . ALA A 1 48 ? -3.553 -13.616 -5.007 1.00 4.05 48 ALA A C 14
ATOM 19160 O O . ALA A 1 48 ? -2.694 -13.642 -4.127 1.00 75.13 48 ALA A O 14
ATOM 19167 N N . PRO A 1 49 ? -4.068 -14.743 -5.537 1.00 71.23 49 PRO A N 14
ATOM 19168 C CA . PRO A 1 49 ? -3.693 -16.094 -5.087 1.00 63.50 49 PRO A CA 14
ATOM 19169 C C . PRO A 1 49 ? -2.183 -16.343 -5.086 1.00 44.12 49 PRO A C 14
ATOM 19170 O O . PRO A 1 49 ? -1.676 -17.111 -4.270 1.00 2.20 49 PRO A O 14
ATOM 19181 N N . MET A 1 50 ? -1.465 -15.698 -5.997 1.00 34.02 50 MET A N 14
ATOM 19182 C CA . MET A 1 50 ? -0.015 -15.863 -6.072 1.00 40.40 50 MET A CA 14
ATOM 19183 C C . MET A 1 50 ? 0.691 -14.759 -5.277 1.00 5.52 50 MET A C 14
ATOM 19184 O O . MET A 1 50 ? 1.918 -14.659 -5.268 1.00 64.52 50 MET A O 14
ATOM 19198 N N . GLY A 1 51 ? -0.097 -13.933 -4.602 1.00 54.30 51 GLY A N 14
ATOM 19199 C CA . GLY A 1 51 ? 0.451 -12.847 -3.808 1.00 2.23 51 GLY A CA 14
ATOM 19200 C C . GLY A 1 51 ? 0.800 -11.637 -4.649 1.00 75.14 51 GLY A C 14
ATOM 19201 O O . GLY A 1 51 ? 1.347 -10.656 -4.143 1.00 20.14 51 GLY A O 14
ATOM 19205 N N . ASP A 1 52 ? 0.491 -11.717 -5.936 1.00 41.11 52 ASP A N 14
ATOM 19206 C CA . ASP A 1 52 ? 0.735 -10.627 -6.874 1.00 23.43 52 ASP A CA 14
ATOM 19207 C C . ASP A 1 52 ? -0.248 -10.730 -8.031 1.00 35.10 52 ASP A C 14
ATOM 19208 O O . ASP A 1 52 ? -0.447 -11.815 -8.585 1.00 32.12 52 ASP A O 14
ATOM 19217 N N . PRO A 1 53 ? -0.891 -9.617 -8.405 1.00 71.24 53 PRO A N 14
ATOM 19218 C CA . PRO A 1 53 ? -0.680 -8.320 -7.764 1.00 23.23 53 PRO A CA 14
ATOM 19219 C C . PRO A 1 53 ? -1.462 -8.176 -6.459 1.00 24.33 53 PRO A C 14
ATOM 19220 O O . PRO A 1 53 ? -2.144 -9.107 -6.018 1.00 22.23 53 PRO A O 14
ATOM 19231 N N . ILE A 1 54 ? -1.354 -7.014 -5.841 1.00 15.22 54 ILE A N 14
ATOM 19232 C CA . ILE A 1 54 ? -2.091 -6.733 -4.625 1.00 41.30 54 ILE A CA 14
ATOM 19233 C C . ILE A 1 54 ? -3.264 -5.811 -4.940 1.00 44.23 54 ILE A C 14
ATOM 19234 O O . ILE A 1 54 ? -3.088 -4.756 -5.554 1.00 73.21 54 ILE A O 14
ATOM 19250 N N . ALA A 1 55 ? -4.458 -6.226 -4.540 1.00 30.41 55 ALA A N 14
ATOM 19251 C CA . ALA A 1 55 ? -5.660 -5.459 -4.807 1.00 44.23 55 ALA A CA 14
ATOM 19252 C C . ALA A 1 55 ? -5.786 -4.315 -3.813 1.00 51.04 55 ALA A C 14
ATOM 19253 O O . ALA A 1 55 ? -6.147 -4.516 -2.649 1.00 62.11 55 ALA A O 14
ATOM 19260 N N . LEU A 1 56 ? -5.461 -3.120 -4.269 1.00 24.32 56 LEU A N 14
ATOM 19261 C CA . LEU A 1 56 ? -5.475 -1.948 -3.415 1.00 43.23 56 LEU A CA 14
ATOM 19262 C C . LEU A 1 56 ? -6.568 -0.992 -3.848 1.00 55.32 56 LEU A C 14
ATOM 19263 O O . LEU A 1 56 ? -6.875 -0.894 -5.035 1.00 45.21 56 LEU A O 14
ATOM 19279 N N . ARG A 1 57 ? -7.167 -0.304 -2.894 1.00 24.30 57 ARG A N 14
ATOM 19280 C CA . ARG A 1 57 ? -8.058 0.791 -3.215 1.00 71.23 57 ARG A CA 14
ATOM 19281 C C . ARG A 1 57 ? -7.438 2.082 -2.713 1.00 22.31 57 ARG A C 14
ATOM 19282 O O . ARG A 1 57 ? -7.439 2.367 -1.513 1.00 34.10 57 ARG A O 14
ATOM 19303 N N . LEU A 1 58 ? -6.880 2.836 -3.637 1.00 2.24 58 LEU A N 14
ATOM 19304 C CA . LEU A 1 58 ? -6.130 4.032 -3.301 1.00 22.23 58 LEU A CA 14
ATOM 19305 C C . LEU A 1 58 ? -6.708 5.236 -4.019 1.00 35.11 58 LEU A C 14
ATOM 19306 O O . LEU A 1 58 ? -7.225 5.115 -5.132 1.00 74.55 58 LEU A O 14
ATOM 19322 N N . ARG A 1 59 ? -6.627 6.388 -3.355 1.00 53.00 59 ARG A N 14
ATOM 19323 C CA . ARG A 1 59 ? -7.134 7.659 -3.880 1.00 61.31 59 ARG A CA 14
ATOM 19324 C C . ARG A 1 59 ? -8.666 7.673 -3.893 1.00 53.13 59 ARG A C 14
ATOM 19325 O O . ARG A 1 59 ? -9.292 8.593 -3.371 1.00 43.11 59 ARG A O 14
ATOM 19346 N N . GLY A 1 60 ? -9.260 6.646 -4.478 1.00 63.54 60 GLY A N 14
ATOM 19347 C CA . GLY A 1 60 ? -10.701 6.556 -4.549 1.00 15.44 60 GLY A CA 14
ATOM 19348 C C . GLY A 1 60 ? -11.160 5.297 -5.253 1.00 70.10 60 GLY A C 14
ATOM 19349 O O . GLY A 1 60 ? -12.307 4.881 -5.108 1.00 70.13 60 GLY A O 14
ATOM 19353 N N . TYR A 1 61 ? -10.262 4.679 -6.006 1.00 42.21 61 TYR A N 14
ATOM 19354 C CA . TYR A 1 61 ? -10.602 3.479 -6.753 1.00 11.11 61 TYR A CA 14
ATOM 19355 C C . TYR A 1 61 ? -9.570 2.393 -6.533 1.00 42.55 61 TYR A C 14
ATOM 19356 O O . TYR A 1 61 ? -8.482 2.641 -6.013 1.00 61.45 61 TYR A O 14
ATOM 19374 N N . SER A 1 62 ? -9.929 1.192 -6.930 1.00 75.34 62 SER A N 14
ATOM 19375 C CA . SER A 1 62 ? -9.031 0.058 -6.835 1.00 2.34 62 SER A CA 14
ATOM 19376 C C . SER A 1 62 ? -8.084 0.030 -8.026 1.00 13.43 62 SER A C 14
ATOM 19377 O O . SER A 1 62 ? -8.455 0.387 -9.148 1.00 4.14 62 SER A O 14
ATOM 19385 N N . LEU A 1 63 ? -6.868 -0.397 -7.764 1.00 73.02 63 LEU A N 14
ATOM 19386 C CA . LEU A 1 63 ? -5.828 -0.452 -8.775 1.00 4.01 63 LEU A CA 14
ATOM 19387 C C . LEU A 1 63 ? -4.886 -1.608 -8.468 1.00 25.23 63 LEU A C 14
ATOM 19388 O O . LEU A 1 63 ? -4.678 -1.948 -7.302 1.00 2.42 63 LEU A O 14
ATOM 19404 N N . SER A 1 64 ? -4.332 -2.214 -9.505 1.00 12.24 64 SER A N 14
ATOM 19405 C CA . SER A 1 64 ? -3.457 -3.352 -9.332 1.00 12.13 64 SER A CA 14
ATOM 19406 C C . SER A 1 64 ? -2.003 -2.911 -9.271 1.00 65.21 64 SER A C 14
ATOM 19407 O O . SER A 1 64 ? -1.435 -2.427 -10.254 1.00 43.12 64 SER A O 14
ATOM 19415 N N . LEU A 1 65 ? -1.419 -3.072 -8.105 1.00 12.21 65 LEU A N 14
ATOM 19416 C CA . LEU A 1 65 ? -0.013 -2.762 -7.888 1.00 55.23 65 LEU A CA 14
ATOM 19417 C C . LEU A 1 65 ? 0.754 -4.053 -7.658 1.00 50.10 65 LEU A C 14
ATOM 19418 O O . LEU A 1 65 ? 0.231 -4.989 -7.051 1.00 1.22 65 LEU A O 14
ATOM 19434 N N . ARG A 1 66 ? 1.982 -4.113 -8.148 1.00 0.14 66 ARG A N 14
ATOM 19435 C CA . ARG A 1 66 ? 2.784 -5.316 -7.998 1.00 23.51 66 ARG A CA 14
ATOM 19436 C C . ARG A 1 66 ? 3.558 -5.298 -6.693 1.00 4.03 66 ARG A C 14
ATOM 19437 O O . ARG A 1 66 ? 3.618 -4.278 -6.001 1.00 35.24 66 ARG A O 14
ATOM 19458 N N . LYS A 1 67 ? 4.156 -6.439 -6.372 1.00 21.33 67 LYS A N 14
ATOM 19459 C CA . LYS A 1 67 ? 5.008 -6.568 -5.198 1.00 61.55 67 LYS A CA 14
ATOM 19460 C C . LYS A 1 67 ? 6.164 -5.575 -5.263 1.00 52.02 67 LYS A C 14
ATOM 19461 O O . LYS A 1 67 ? 6.623 -5.067 -4.238 1.00 34.02 67 LYS A O 14
ATOM 19480 N N . SER A 1 68 ? 6.621 -5.305 -6.480 1.00 72.20 68 SER A N 14
ATOM 19481 C CA . SER A 1 68 ? 7.710 -4.374 -6.713 1.00 13.02 68 SER A CA 14
ATOM 19482 C C . SER A 1 68 ? 7.378 -2.992 -6.145 1.00 33.44 68 SER A C 14
ATOM 19483 O O . SER A 1 68 ? 8.127 -2.454 -5.331 1.00 20.20 68 SER A O 14
ATOM 19491 N N . GLU A 1 69 ? 6.249 -2.433 -6.568 1.00 35.40 69 GLU A N 14
ATOM 19492 C CA . GLU A 1 69 ? 5.827 -1.112 -6.114 1.00 4.31 69 GLU A CA 14
ATOM 19493 C C . GLU A 1 69 ? 5.511 -1.129 -4.626 1.00 21.11 69 GLU A C 14
ATOM 19494 O O . GLU A 1 69 ? 5.850 -0.199 -3.899 1.00 73.32 69 GLU A O 14
ATOM 19506 N N . ALA A 1 70 ? 4.870 -2.203 -4.181 1.00 11.45 70 ALA A N 14
ATOM 19507 C CA . ALA A 1 70 ? 4.468 -2.340 -2.789 1.00 14.21 70 ALA A CA 14
ATOM 19508 C C . ALA A 1 70 ? 5.678 -2.306 -1.856 1.00 65.15 70 ALA A C 14
ATOM 19509 O O . ALA A 1 70 ? 5.581 -1.852 -0.720 1.00 43.13 70 ALA A O 14
ATOM 19516 N N . LYS A 1 71 ? 6.814 -2.783 -2.347 1.00 73.14 71 LYS A N 14
ATOM 19517 C CA . LYS A 1 71 ? 8.054 -2.766 -1.577 1.00 41.32 71 LYS A CA 14
ATOM 19518 C C . LYS A 1 71 ? 8.529 -1.335 -1.331 1.00 45.13 71 LYS A C 14
ATOM 19519 O O . LYS A 1 71 ? 9.018 -1.006 -0.250 1.00 44.33 71 LYS A O 14
ATOM 19538 N N . ASP A 1 72 ? 8.365 -0.490 -2.336 1.00 31.45 72 ASP A N 14
ATOM 19539 C CA . ASP A 1 72 ? 8.901 0.866 -2.297 1.00 55.03 72 ASP A CA 14
ATOM 19540 C C . ASP A 1 72 ? 7.907 1.860 -1.703 1.00 71.11 72 ASP A C 14
ATOM 19541 O O . ASP A 1 72 ? 8.129 3.074 -1.735 1.00 64.40 72 ASP A O 14
ATOM 19550 N N . ILE A 1 73 ? 6.818 1.344 -1.152 1.00 3.33 73 ILE A N 14
ATOM 19551 C CA . ILE A 1 73 ? 5.838 2.174 -0.467 1.00 3.21 73 ILE A CA 14
ATOM 19552 C C . ILE A 1 73 ? 5.844 1.860 1.023 1.00 74.11 73 ILE A C 14
ATOM 19553 O O . ILE A 1 73 ? 5.540 0.738 1.424 1.00 73.14 73 ILE A O 14
ATOM 19569 N N . LEU A 1 74 ? 6.196 2.846 1.836 1.00 42.43 74 LEU A N 14
ATOM 19570 C CA . LEU A 1 74 ? 6.257 2.661 3.276 1.00 62.02 74 LEU A CA 14
ATOM 19571 C C . LEU A 1 74 ? 4.977 3.175 3.927 1.00 5.35 74 LEU A C 14
ATOM 19572 O O . LEU A 1 74 ? 4.709 4.380 3.940 1.00 71.33 74 LEU A O 14
ATOM 19588 N N . VAL A 1 75 ? 4.187 2.260 4.461 1.00 14.04 75 VAL A N 14
ATOM 19589 C CA . VAL A 1 75 ? 2.900 2.597 5.046 1.00 70.12 75 VAL A CA 14
ATOM 19590 C C . VAL A 1 75 ? 2.782 2.062 6.467 1.00 35.14 75 VAL A C 14
ATOM 19591 O O . VAL A 1 75 ? 3.324 1.006 6.795 1.00 24.12 75 VAL A O 14
ATOM 19604 N N . GLU A 1 76 ? 2.085 2.799 7.312 1.00 12.23 76 GLU A N 14
ATOM 19605 C CA . GLU A 1 76 ? 1.808 2.342 8.663 1.00 13.02 76 GLU A CA 14
ATOM 19606 C C . GLU A 1 76 ? 0.342 1.949 8.773 1.00 43.10 76 GLU A C 14
ATOM 19607 O O . GLU A 1 76 ? -0.530 2.604 8.195 1.00 63.43 76 GLU A O 14
ATOM 19619 N N . VAL A 1 77 ? 0.082 0.859 9.482 1.00 73.20 77 VAL A N 14
ATOM 19620 C CA . VAL A 1 77 ? -1.270 0.348 9.631 1.00 4.41 77 VAL A CA 14
ATOM 19621 C C . VAL A 1 77 ? -2.088 1.266 10.533 1.00 23.45 77 VAL A C 14
ATOM 19622 O O . VAL A 1 77 ? -1.913 1.276 11.751 1.00 14.20 77 VAL A O 14
ATOM 19635 N N . LEU A 1 78 ? -2.971 2.043 9.923 1.00 23.43 78 LEU A N 14
ATOM 19636 C CA . LEU A 1 78 ? -3.784 2.998 10.661 1.00 42.05 78 LEU A CA 14
ATOM 19637 C C . LEU A 1 78 ? -5.123 2.398 11.054 1.00 1.31 78 LEU A C 14
ATOM 19638 O O . LEU A 1 78 ? -5.997 3.095 11.571 1.00 62.44 78 LEU A O 14
ATOM 19654 N N . LEU A 1 79 ? -5.280 1.115 10.779 1.00 32.41 79 LEU A N 14
ATOM 19655 C CA . LEU A 1 79 ? -6.443 0.367 11.225 1.00 23.34 79 LEU A CA 14
ATOM 19656 C C . LEU A 1 79 ? -6.552 0.489 12.742 1.00 3.33 79 LEU A C 14
ATOM 19657 O O . LEU A 1 79 ? -5.743 -0.074 13.479 1.00 50.05 79 LEU A O 14
ATOM 19673 N N . GLU A 1 80 ? -7.537 1.254 13.194 1.00 64.42 80 GLU A N 14
ATOM 19674 C CA . GLU A 1 80 ? -7.666 1.574 14.607 1.00 5.24 80 GLU A CA 14
ATOM 19675 C C . GLU A 1 80 ? -8.311 0.440 15.384 1.00 22.05 80 GLU A C 14
ATOM 19676 O O . GLU A 1 80 ? -8.645 -0.602 14.817 1.00 24.44 80 GLU A O 14
ATOM 19688 N N . HIS A 1 81 ? -8.502 0.672 16.682 1.00 0.04 81 HIS A N 14
ATOM 19689 C CA . HIS A 1 81 ? -8.974 -0.358 17.600 1.00 42.12 81 HIS A CA 14
ATOM 19690 C C . HIS A 1 81 ? -7.922 -1.456 17.715 1.00 2.32 81 HIS A C 14
ATOM 19691 O O . HIS A 1 81 ? -6.723 -1.181 17.660 1.00 53.32 81 HIS A O 14
ATOM 19706 N N . HIS A 1 82 ? -8.370 -2.689 17.877 1.00 4.53 82 HIS A N 14
ATOM 19707 C CA . HIS A 1 82 ? -7.476 -3.823 18.043 1.00 45.13 82 HIS A CA 14
ATOM 19708 C C . HIS A 1 82 ? -8.269 -5.108 17.888 1.00 40.23 82 HIS A C 14
ATOM 19709 O O . HIS A 1 82 ? -9.447 -5.067 17.531 1.00 51.31 82 HIS A O 14
ATOM 19724 N N . HIS A 1 83 ? -7.635 -6.242 18.152 1.00 54.32 83 HIS A N 14
ATOM 19725 C CA . HIS A 1 83 ? -8.339 -7.514 18.122 1.00 55.42 83 HIS A CA 14
ATOM 19726 C C . HIS A 1 83 ? -9.385 -7.525 19.226 1.00 30.01 83 HIS A C 14
ATOM 19727 O O . HIS A 1 83 ? -9.052 -7.614 20.407 1.00 23.11 83 HIS A O 14
ATOM 19742 N N . HIS A 1 84 ? -10.645 -7.415 18.840 1.00 55.30 84 HIS A N 14
ATOM 19743 C CA . HIS A 1 84 ? -11.731 -7.296 19.808 1.00 23.23 84 HIS A CA 14
ATOM 19744 C C . HIS A 1 84 ? -12.243 -8.671 20.226 1.00 21.23 84 HIS A C 14
ATOM 19745 O O . HIS A 1 84 ? -13.372 -8.811 20.697 1.00 42.30 84 HIS A O 14
ATOM 19760 N N . HIS A 1 85 ? -11.384 -9.671 20.081 1.00 75.02 85 HIS A N 14
ATOM 19761 C CA . HIS A 1 85 ? -11.679 -11.036 20.503 1.00 24.22 85 HIS A CA 14
ATOM 19762 C C . HIS A 1 85 ? -10.393 -11.853 20.439 1.00 40.02 85 HIS A C 14
ATOM 19763 O O . HIS A 1 85 ? -9.405 -11.398 19.857 1.00 71.52 85 HIS A O 14
ATOM 19778 N N . HIS A 1 86 ? -10.392 -13.036 21.030 1.00 64.14 86 HIS A N 14
ATOM 19779 C CA . HIS A 1 86 ? -9.238 -13.920 20.939 1.00 52.51 86 HIS A CA 14
ATOM 19780 C C . HIS A 1 86 ? -9.620 -15.218 20.235 1.00 14.01 86 HIS A C 14
ATOM 19781 O O . HIS A 1 86 ? -9.803 -16.247 20.911 1.00 39.30 86 HIS A O 14
ATOM 19797 N N . MET A 1 1 ? 9.378 8.547 14.365 1.00 74.24 1 MET A N 15
ATOM 19798 C CA . MET A 1 1 ? 9.681 7.117 14.585 1.00 51.03 1 MET A CA 15
ATOM 19799 C C . MET A 1 1 ? 9.434 6.325 13.310 1.00 63.11 1 MET A C 15
ATOM 19800 O O . MET A 1 1 ? 8.321 6.307 12.785 1.00 52.44 1 MET A O 15
ATOM 19816 N N . THR A 1 2 ? 10.474 5.677 12.808 1.00 12.51 2 THR A N 15
ATOM 19817 C CA . THR A 1 2 ? 10.359 4.872 11.608 1.00 44.32 2 THR A CA 15
ATOM 19818 C C . THR A 1 2 ? 9.842 3.482 11.960 1.00 65.34 2 THR A C 15
ATOM 19819 O O . THR A 1 2 ? 10.588 2.632 12.448 1.00 31.24 2 THR A O 15
ATOM 19830 N N . LYS A 1 3 ? 8.553 3.276 11.748 1.00 52.32 3 LYS A N 15
ATOM 19831 C CA . LYS A 1 3 ? 7.914 2.008 12.064 1.00 32.25 3 LYS A CA 15
ATOM 19832 C C . LYS A 1 3 ? 7.182 1.471 10.848 1.00 62.00 3 LYS A C 15
ATOM 19833 O O . LYS A 1 3 ? 6.647 0.360 10.864 1.00 42.21 3 LYS A O 15
ATOM 19852 N N . GLY A 1 4 ? 7.173 2.271 9.799 1.00 1.21 4 GLY A N 15
ATOM 19853 C CA . GLY A 1 4 ? 6.432 1.936 8.602 1.00 23.10 4 GLY A CA 15
ATOM 19854 C C . GLY A 1 4 ? 6.991 0.730 7.883 1.00 13.31 4 GLY A C 15
ATOM 19855 O O . GLY A 1 4 ? 8.194 0.644 7.630 1.00 20.34 4 GLY A O 15
ATOM 19859 N N . ILE A 1 5 ? 6.116 -0.209 7.569 1.00 11.13 5 ILE A N 15
ATOM 19860 C CA . ILE A 1 5 ? 6.497 -1.391 6.818 1.00 44.44 5 ILE A CA 15
ATOM 19861 C C . ILE A 1 5 ? 6.087 -1.220 5.366 1.00 54.43 5 ILE A C 15
ATOM 19862 O O . ILE A 1 5 ? 5.320 -0.309 5.041 1.00 73.55 5 ILE A O 15
ATOM 19878 N N . GLY A 1 6 ? 6.590 -2.083 4.499 1.00 63.32 6 GLY A N 15
ATOM 19879 C CA . GLY A 1 6 ? 6.238 -1.997 3.102 1.00 21.33 6 GLY A CA 15
ATOM 19880 C C . GLY A 1 6 ? 4.794 -2.382 2.864 1.00 4.00 6 GLY A C 15
ATOM 19881 O O . GLY A 1 6 ? 4.261 -3.249 3.554 1.00 73.24 6 GLY A O 15
ATOM 19885 N N . LEU A 1 7 ? 4.167 -1.732 1.894 1.00 73.03 7 LEU A N 15
ATOM 19886 C CA . LEU A 1 7 ? 2.781 -2.012 1.522 1.00 31.24 7 LEU A CA 15
ATOM 19887 C C . LEU A 1 7 ? 2.619 -3.500 1.195 1.00 20.42 7 LEU A C 15
ATOM 19888 O O . LEU A 1 7 ? 1.621 -4.129 1.550 1.00 74.04 7 LEU A O 15
ATOM 19904 N N . ASN A 1 8 ? 3.634 -4.056 0.546 1.00 73.14 8 ASN A N 15
ATOM 19905 C CA . ASN A 1 8 ? 3.658 -5.474 0.178 1.00 54.34 8 ASN A CA 15
ATOM 19906 C C . ASN A 1 8 ? 3.605 -6.376 1.415 1.00 4.40 8 ASN A C 15
ATOM 19907 O O . ASN A 1 8 ? 3.259 -7.556 1.333 1.00 11.14 8 ASN A O 15
ATOM 19918 N N . GLU A 1 9 ? 3.934 -5.812 2.566 1.00 44.20 9 GLU A N 15
ATOM 19919 C CA . GLU A 1 9 ? 4.095 -6.585 3.775 1.00 4.15 9 GLU A CA 15
ATOM 19920 C C . GLU A 1 9 ? 2.921 -6.393 4.730 1.00 41.11 9 GLU A C 15
ATOM 19921 O O . GLU A 1 9 ? 2.932 -6.907 5.851 1.00 61.15 9 GLU A O 15
ATOM 19933 N N . VAL A 1 10 ? 1.905 -5.672 4.278 1.00 25.11 10 VAL A N 15
ATOM 19934 C CA . VAL A 1 10 ? 0.720 -5.426 5.092 1.00 24.32 10 VAL A CA 15
ATOM 19935 C C . VAL A 1 10 ? -0.277 -6.575 4.930 1.00 43.54 10 VAL A C 15
ATOM 19936 O O . VAL A 1 10 ? -0.217 -7.327 3.955 1.00 30.15 10 VAL A O 15
ATOM 19949 N N . GLU A 1 11 ? -1.182 -6.712 5.891 1.00 2.01 11 GLU A N 15
ATOM 19950 C CA . GLU A 1 11 ? -2.173 -7.776 5.863 1.00 41.34 11 GLU A CA 15
ATOM 19951 C C . GLU A 1 11 ? -3.376 -7.335 5.031 1.00 42.31 11 GLU A C 15
ATOM 19952 O O . GLU A 1 11 ? -3.481 -6.172 4.643 1.00 71.44 11 GLU A O 15
ATOM 19964 N N . ILE A 1 12 ? -4.285 -8.261 4.775 1.00 4.45 12 ILE A N 15
ATOM 19965 C CA . ILE A 1 12 ? -5.407 -8.001 3.884 1.00 24.32 12 ILE A CA 15
ATOM 19966 C C . ILE A 1 12 ? -6.584 -7.377 4.626 1.00 40.14 12 ILE A C 15
ATOM 19967 O O . ILE A 1 12 ? -6.781 -7.618 5.819 1.00 21.31 12 ILE A O 15
ATOM 19983 N N . LYS A 1 13 ? -7.354 -6.576 3.893 1.00 61.42 13 LYS A N 15
ATOM 19984 C CA . LYS A 1 13 ? -8.515 -5.872 4.426 1.00 42.31 13 LYS A CA 15
ATOM 19985 C C . LYS A 1 13 ? -8.143 -4.998 5.614 1.00 53.25 13 LYS A C 15
ATOM 19986 O O . LYS A 1 13 ? -8.530 -5.254 6.755 1.00 22.43 13 LYS A O 15
ATOM 20005 N N . SER A 1 14 ? -7.348 -3.982 5.324 1.00 31.51 14 SER A N 15
ATOM 20006 C CA . SER A 1 14 ? -6.972 -2.975 6.294 1.00 74.42 14 SER A CA 15
ATOM 20007 C C . SER A 1 14 ? -6.681 -1.663 5.573 1.00 35.41 14 SER A C 15
ATOM 20008 O O . SER A 1 14 ? -6.405 -1.654 4.372 1.00 51.32 14 SER A O 15
ATOM 20016 N N . LYS A 1 15 ? -6.757 -0.559 6.293 1.00 33.35 15 LYS A N 15
ATOM 20017 C CA . LYS A 1 15 ? -6.457 0.741 5.718 1.00 64.34 15 LYS A CA 15
ATOM 20018 C C . LYS A 1 15 ? -5.109 1.233 6.211 1.00 2.23 15 LYS A C 15
ATOM 20019 O O . LYS A 1 15 ? -4.824 1.200 7.410 1.00 24.14 15 LYS A O 15
ATOM 20038 N N . VAL A 1 16 ? -4.280 1.675 5.285 1.00 24.14 16 VAL A N 15
ATOM 20039 C CA . VAL A 1 16 ? -2.948 2.148 5.619 1.00 64.44 16 VAL A CA 15
ATOM 20040 C C . VAL A 1 16 ? -2.706 3.525 5.033 1.00 61.10 16 VAL A C 15
ATOM 20041 O O . VAL A 1 16 ? -3.347 3.921 4.060 1.00 70.41 16 VAL A O 15
ATOM 20054 N N . LYS A 1 17 ? -1.797 4.256 5.643 1.00 73.45 17 LYS A N 15
ATOM 20055 C CA . LYS A 1 17 ? -1.432 5.570 5.158 1.00 41.03 17 LYS A CA 15
ATOM 20056 C C . LYS A 1 17 ? 0.038 5.600 4.805 1.00 2.14 17 LYS A C 15
ATOM 20057 O O . LYS A 1 17 ? 0.870 5.009 5.498 1.00 22.45 17 LYS A O 15
ATOM 20076 N N . VAL A 1 18 ? 0.347 6.291 3.730 1.00 72.30 18 VAL A N 15
ATOM 20077 C CA . VAL A 1 18 ? 1.711 6.385 3.252 1.00 4.32 18 VAL A CA 15
ATOM 20078 C C . VAL A 1 18 ? 2.521 7.320 4.138 1.00 1.13 18 VAL A C 15
ATOM 20079 O O . VAL A 1 18 ? 2.439 8.544 4.011 1.00 22.42 18 VAL A O 15
ATOM 20092 N N . ILE A 1 19 ? 3.247 6.730 5.075 1.00 44.32 19 ILE A N 15
ATOM 20093 C CA . ILE A 1 19 ? 4.174 7.477 5.914 1.00 2.54 19 ILE A CA 15
ATOM 20094 C C . ILE A 1 19 ? 5.269 8.097 5.056 1.00 55.13 19 ILE A C 15
ATOM 20095 O O . ILE A 1 19 ? 5.660 9.246 5.258 1.00 73.23 19 ILE A O 15
ATOM 20111 N N . GLY A 1 20 ? 5.756 7.322 4.096 1.00 23.21 20 GLY A N 15
ATOM 20112 C CA . GLY A 1 20 ? 6.774 7.815 3.203 1.00 31.30 20 GLY A CA 15
ATOM 20113 C C . GLY A 1 20 ? 7.094 6.843 2.092 1.00 70.11 20 GLY A C 15
ATOM 20114 O O . GLY A 1 20 ? 6.715 5.669 2.136 1.00 50.52 20 GLY A O 15
ATOM 20118 N N . ILE A 1 21 ? 7.791 7.345 1.098 1.00 35.04 21 ILE A N 15
ATOM 20119 C CA . ILE A 1 21 ? 8.211 6.560 -0.047 1.00 33.22 21 ILE A CA 15
ATOM 20120 C C . ILE A 1 21 ? 9.719 6.321 0.052 1.00 2.03 21 ILE A C 15
ATOM 20121 O O . ILE A 1 21 ? 10.401 7.022 0.796 1.00 65.04 21 ILE A O 15
ATOM 20137 N N . VAL A 1 22 ? 10.227 5.317 -0.652 1.00 3.42 22 VAL A N 15
ATOM 20138 C CA . VAL A 1 22 ? 11.651 4.999 -0.632 1.00 34.23 22 VAL A CA 15
ATOM 20139 C C . VAL A 1 22 ? 12.327 5.593 -1.870 1.00 64.52 22 VAL A C 15
ATOM 20140 O O . VAL A 1 22 ? 12.355 4.975 -2.937 1.00 33.43 22 VAL A O 15
ATOM 20153 N N . PRO A 1 23 ? 12.826 6.842 -1.738 1.00 62.15 23 PRO A N 15
ATOM 20154 C CA . PRO A 1 23 ? 13.331 7.646 -2.861 1.00 73.34 23 PRO A CA 15
ATOM 20155 C C . PRO A 1 23 ? 14.442 6.962 -3.649 1.00 1.21 23 PRO A C 15
ATOM 20156 O O . PRO A 1 23 ? 15.016 5.962 -3.207 1.00 20.24 23 PRO A O 15
ATOM 20167 N N . GLU A 1 24 ? 14.737 7.526 -4.819 1.00 54.14 24 GLU A N 15
ATOM 20168 C CA . GLU A 1 24 ? 15.697 6.958 -5.763 1.00 54.42 24 GLU A CA 15
ATOM 20169 C C . GLU A 1 24 ? 15.187 5.620 -6.293 1.00 64.03 24 GLU A C 15
ATOM 20170 O O . GLU A 1 24 ? 15.930 4.839 -6.892 1.00 4.12 24 GLU A O 15
ATOM 20182 N N . SER A 1 25 ? 13.899 5.383 -6.076 1.00 51.41 25 SER A N 15
ATOM 20183 C CA . SER A 1 25 ? 13.232 4.194 -6.569 1.00 75.53 25 SER A CA 15
ATOM 20184 C C . SER A 1 25 ? 13.158 4.239 -8.084 1.00 41.34 25 SER A C 15
ATOM 20185 O O . SER A 1 25 ? 13.144 5.318 -8.678 1.00 53.43 25 SER A O 15
ATOM 20193 N N . LYS A 1 26 ? 13.108 3.077 -8.710 1.00 40.45 26 LYS A N 15
ATOM 20194 C CA . LYS A 1 26 ? 12.971 3.017 -10.151 1.00 31.13 26 LYS A CA 15
ATOM 20195 C C . LYS A 1 26 ? 11.493 3.041 -10.514 1.00 54.44 26 LYS A C 15
ATOM 20196 O O . LYS A 1 26 ? 11.121 3.314 -11.655 1.00 24.41 26 LYS A O 15
ATOM 20215 N N . VAL A 1 27 ? 10.653 2.768 -9.521 1.00 61.03 27 VAL A N 15
ATOM 20216 C CA . VAL A 1 27 ? 9.212 2.750 -9.724 1.00 65.35 27 VAL A CA 15
ATOM 20217 C C . VAL A 1 27 ? 8.521 3.881 -8.967 1.00 73.55 27 VAL A C 15
ATOM 20218 O O . VAL A 1 27 ? 7.294 3.981 -8.980 1.00 33.33 27 VAL A O 15
ATOM 20231 N N . ARG A 1 28 ? 9.311 4.730 -8.309 1.00 13.32 28 ARG A N 15
ATOM 20232 C CA . ARG A 1 28 ? 8.785 5.929 -7.652 1.00 43.21 28 ARG A CA 15
ATOM 20233 C C . ARG A 1 28 ? 7.940 6.738 -8.634 1.00 54.44 28 ARG A C 15
ATOM 20234 O O . ARG A 1 28 ? 6.882 7.253 -8.278 1.00 50.33 28 ARG A O 15
ATOM 20255 N N . ARG A 1 29 ? 8.414 6.834 -9.872 1.00 30.01 29 ARG A N 15
ATOM 20256 C CA . ARG A 1 29 ? 7.687 7.527 -10.930 1.00 24.22 29 ARG A CA 15
ATOM 20257 C C . ARG A 1 29 ? 6.307 6.902 -11.133 1.00 40.31 29 ARG A C 15
ATOM 20258 O O . ARG A 1 29 ? 5.311 7.610 -11.258 1.00 40.22 29 ARG A O 15
ATOM 20279 N N . LYS A 1 30 ? 6.264 5.576 -11.150 1.00 11.42 30 LYS A N 15
ATOM 20280 C CA . LYS A 1 30 ? 5.015 4.837 -11.325 1.00 71.00 30 LYS A CA 15
ATOM 20281 C C . LYS A 1 30 ? 4.064 5.123 -10.164 1.00 11.03 30 LYS A C 15
ATOM 20282 O O . LYS A 1 30 ? 2.884 5.407 -10.361 1.00 24.32 30 LYS A O 15
ATOM 20301 N N . ILE A 1 31 ? 4.609 5.060 -8.956 1.00 73.32 31 ILE A N 15
ATOM 20302 C CA . ILE A 1 31 ? 3.853 5.327 -7.734 1.00 54.21 31 ILE A CA 15
ATOM 20303 C C . ILE A 1 31 ? 3.330 6.765 -7.708 1.00 44.13 31 ILE A C 15
ATOM 20304 O O . ILE A 1 31 ? 2.160 7.011 -7.401 1.00 74.44 31 ILE A O 15
ATOM 20320 N N . MET A 1 32 ? 4.201 7.708 -8.043 1.00 73.24 32 MET A N 15
ATOM 20321 C CA . MET A 1 32 ? 3.840 9.120 -8.065 1.00 62.55 32 MET A CA 15
ATOM 20322 C C . MET A 1 32 ? 2.793 9.388 -9.140 1.00 14.53 32 MET A C 15
ATOM 20323 O O . MET A 1 32 ? 1.852 10.159 -8.933 1.00 2.21 32 MET A O 15
ATOM 20337 N N . ASP A 1 33 ? 2.959 8.735 -10.284 1.00 72.01 33 ASP A N 15
ATOM 20338 C CA . ASP A 1 33 ? 2.020 8.868 -11.392 1.00 61.34 33 ASP A CA 15
ATOM 20339 C C . ASP A 1 33 ? 0.643 8.339 -11.006 1.00 32.55 33 ASP A C 15
ATOM 20340 O O . ASP A 1 33 ? -0.380 8.932 -11.347 1.00 13.02 33 ASP A O 15
ATOM 20349 N N . MET A 1 34 ? 0.625 7.232 -10.276 1.00 40.44 34 MET A N 15
ATOM 20350 C CA . MET A 1 34 ? -0.626 6.634 -9.818 1.00 51.00 34 MET A CA 15
ATOM 20351 C C . MET A 1 34 ? -1.301 7.493 -8.752 1.00 55.31 34 MET A C 15
ATOM 20352 O O . MET A 1 34 ? -2.471 7.293 -8.428 1.00 12.45 34 MET A O 15
ATOM 20366 N N . GLY A 1 35 ? -0.563 8.454 -8.220 1.00 14.35 35 GLY A N 15
ATOM 20367 C CA . GLY A 1 35 ? -1.143 9.401 -7.293 1.00 3.31 35 GLY A CA 15
ATOM 20368 C C . GLY A 1 35 ? -0.950 9.003 -5.849 1.00 21.32 35 GLY A C 15
ATOM 20369 O O . GLY A 1 35 ? -1.836 9.210 -5.019 1.00 50.34 35 GLY A O 15
ATOM 20373 N N . ILE A 1 36 ? 0.200 8.429 -5.543 1.00 1.14 36 ILE A N 15
ATOM 20374 C CA . ILE A 1 36 ? 0.517 8.052 -4.176 1.00 43.33 36 ILE A CA 15
ATOM 20375 C C . ILE A 1 36 ? 1.612 8.949 -3.621 1.00 35.54 36 ILE A C 15
ATOM 20376 O O . ILE A 1 36 ? 2.689 9.067 -4.206 1.00 73.33 36 ILE A O 15
ATOM 20392 N N . VAL A 1 37 ? 1.322 9.573 -2.495 1.00 74.32 37 VAL A N 15
ATOM 20393 C CA . VAL A 1 37 ? 2.274 10.442 -1.814 1.00 42.45 37 VAL A CA 15
ATOM 20394 C C . VAL A 1 37 ? 2.094 10.319 -0.307 1.00 24.52 37 VAL A C 15
ATOM 20395 O O . VAL A 1 37 ? 1.201 9.608 0.161 1.00 44.21 37 VAL A O 15
ATOM 20408 N N . ARG A 1 38 ? 2.933 11.016 0.446 1.00 21.35 38 ARG A N 15
ATOM 20409 C CA . ARG A 1 38 ? 2.871 10.976 1.899 1.00 74.03 38 ARG A CA 15
ATOM 20410 C C . ARG A 1 38 ? 1.552 11.568 2.385 1.00 35.04 38 ARG A C 15
ATOM 20411 O O . ARG A 1 38 ? 1.154 12.658 1.964 1.00 62.02 38 ARG A O 15
ATOM 20432 N N . GLY A 1 39 ? 0.877 10.837 3.260 1.00 30.02 39 GLY A N 15
ATOM 20433 C CA . GLY A 1 39 ? -0.371 11.312 3.823 1.00 5.23 39 GLY A CA 15
ATOM 20434 C C . GLY A 1 39 ? -1.581 10.723 3.134 1.00 14.11 39 GLY A C 15
ATOM 20435 O O . GLY A 1 39 ? -2.693 10.792 3.656 1.00 71.32 39 GLY A O 15
ATOM 20439 N N . THR A 1 40 ? -1.372 10.151 1.958 1.00 42.03 40 THR A N 15
ATOM 20440 C CA . THR A 1 40 ? -2.451 9.511 1.230 1.00 33.20 40 THR A CA 15
ATOM 20441 C C . THR A 1 40 ? -2.718 8.125 1.807 1.00 14.13 40 THR A C 15
ATOM 20442 O O . THR A 1 40 ? -1.808 7.468 2.317 1.00 22.32 40 THR A O 15
ATOM 20453 N N . GLU A 1 41 ? -3.963 7.693 1.741 1.00 22.04 41 GLU A N 15
ATOM 20454 C CA . GLU A 1 41 ? -4.358 6.418 2.292 1.00 71.11 41 GLU A CA 15
ATOM 20455 C C . GLU A 1 41 ? -4.556 5.393 1.188 1.00 43.31 41 GLU A C 15
ATOM 20456 O O . GLU A 1 41 ? -4.948 5.729 0.068 1.00 12.24 41 GLU A O 15
ATOM 20468 N N . ILE A 1 42 ? -4.275 4.148 1.519 1.00 25.21 42 ILE A N 15
ATOM 20469 C CA . ILE A 1 42 ? -4.422 3.045 0.594 1.00 4.41 42 ILE A CA 15
ATOM 20470 C C . ILE A 1 42 ? -5.263 1.949 1.241 1.00 50.32 42 ILE A C 15
ATOM 20471 O O . ILE A 1 42 ? -4.945 1.475 2.335 1.00 45.42 42 ILE A O 15
ATOM 20487 N N . TYR A 1 43 ? -6.346 1.569 0.586 1.00 3.34 43 TYR A N 15
ATOM 20488 C CA . TYR A 1 43 ? -7.194 0.511 1.101 1.00 43.04 43 TYR A CA 15
ATOM 20489 C C . TYR A 1 43 ? -6.715 -0.844 0.599 1.00 51.55 43 TYR A C 15
ATOM 20490 O O . TYR A 1 43 ? -6.750 -1.125 -0.603 1.00 3.32 43 TYR A O 15
ATOM 20508 N N . ILE A 1 44 ? -6.254 -1.669 1.522 1.00 61.01 44 ILE A N 15
ATOM 20509 C CA . ILE A 1 44 ? -5.829 -3.019 1.196 1.00 44.43 44 ILE A CA 15
ATOM 20510 C C . ILE A 1 44 ? -7.048 -3.923 1.112 1.00 14.23 44 ILE A C 15
ATOM 20511 O O . ILE A 1 44 ? -7.653 -4.242 2.133 1.00 23.11 44 ILE A O 15
ATOM 20527 N N . GLU A 1 45 ? -7.424 -4.314 -0.093 1.00 62.21 45 GLU A N 15
ATOM 20528 C CA . GLU A 1 45 ? -8.559 -5.208 -0.265 1.00 10.13 45 GLU A CA 15
ATOM 20529 C C . GLU A 1 45 ? -8.090 -6.639 -0.060 1.00 2.13 45 GLU A C 15
ATOM 20530 O O . GLU A 1 45 ? -8.625 -7.371 0.769 1.00 32.34 45 GLU A O 15
ATOM 20542 N N . GLY A 1 46 ? -7.055 -7.019 -0.791 1.00 14.44 46 GLY A N 15
ATOM 20543 C CA . GLY A 1 46 ? -6.493 -8.336 -0.627 1.00 24.44 46 GLY A CA 15
ATOM 20544 C C . GLY A 1 46 ? -5.371 -8.614 -1.600 1.00 14.00 46 GLY A C 15
ATOM 20545 O O . GLY A 1 46 ? -5.368 -8.103 -2.721 1.00 33.11 46 GLY A O 15
ATOM 20549 N N . LYS A 1 47 ? -4.403 -9.403 -1.163 1.00 4.44 47 LYS A N 15
ATOM 20550 C CA . LYS A 1 47 ? -3.343 -9.863 -2.040 1.00 64.21 47 LYS A CA 15
ATOM 20551 C C . LYS A 1 47 ? -3.795 -11.156 -2.700 1.00 73.30 47 LYS A C 15
ATOM 20552 O O . LYS A 1 47 ? -4.579 -11.905 -2.112 1.00 62.00 47 LYS A O 15
ATOM 20571 N N . ALA A 1 48 ? -3.335 -11.405 -3.917 1.00 34.44 48 ALA A N 15
ATOM 20572 C CA . ALA A 1 48 ? -3.679 -12.632 -4.618 1.00 10.43 48 ALA A CA 15
ATOM 20573 C C . ALA A 1 48 ? -3.235 -13.847 -3.815 1.00 44.03 48 ALA A C 15
ATOM 20574 O O . ALA A 1 48 ? -2.331 -13.746 -2.986 1.00 41.23 48 ALA A O 15
ATOM 20581 N N . PRO A 1 49 ? -3.866 -15.014 -4.037 1.00 3.24 49 PRO A N 15
ATOM 20582 C CA . PRO A 1 49 ? -3.476 -16.266 -3.373 1.00 40.22 49 PRO A CA 15
ATOM 20583 C C . PRO A 1 49 ? -2.017 -16.627 -3.647 1.00 51.33 49 PRO A C 15
ATOM 20584 O O . PRO A 1 49 ? -1.423 -17.452 -2.954 1.00 63.20 49 PRO A O 15
ATOM 20595 N N . MET A 1 50 ? -1.454 -16.001 -4.668 1.00 61.44 50 MET A N 15
ATOM 20596 C CA . MET A 1 50 ? -0.064 -16.207 -5.042 1.00 4.04 50 MET A CA 15
ATOM 20597 C C . MET A 1 50 ? 0.831 -15.172 -4.351 1.00 65.03 50 MET A C 15
ATOM 20598 O O . MET A 1 50 ? 2.053 -15.308 -4.317 1.00 41.24 50 MET A O 15
ATOM 20612 N N . GLY A 1 51 ? 0.202 -14.154 -3.778 1.00 54.33 51 GLY A N 15
ATOM 20613 C CA . GLY A 1 51 ? 0.931 -13.071 -3.140 1.00 2.03 51 GLY A CA 15
ATOM 20614 C C . GLY A 1 51 ? 0.908 -11.809 -3.973 1.00 45.32 51 GLY A C 15
ATOM 20615 O O . GLY A 1 51 ? 0.948 -10.700 -3.445 1.00 21.24 51 GLY A O 15
ATOM 20619 N N . ASP A 1 52 ? 0.821 -11.988 -5.280 1.00 63.25 52 ASP A N 15
ATOM 20620 C CA . ASP A 1 52 ? 0.782 -10.890 -6.217 1.00 31.32 52 ASP A CA 15
ATOM 20621 C C . ASP A 1 52 ? -0.184 -11.237 -7.346 1.00 22.01 52 ASP A C 15
ATOM 20622 O O . ASP A 1 52 ? -0.335 -12.410 -7.692 1.00 73.55 52 ASP A O 15
ATOM 20631 N N . PRO A 1 53 ? -0.872 -10.240 -7.918 1.00 50.21 53 PRO A N 15
ATOM 20632 C CA . PRO A 1 53 ? -0.747 -8.841 -7.511 1.00 53.34 53 PRO A CA 15
ATOM 20633 C C . PRO A 1 53 ? -1.552 -8.525 -6.250 1.00 54.44 53 PRO A C 15
ATOM 20634 O O . PRO A 1 53 ? -2.201 -9.404 -5.673 1.00 23.12 53 PRO A O 15
ATOM 20645 N N . ILE A 1 54 ? -1.505 -7.274 -5.822 1.00 65.44 54 ILE A N 15
ATOM 20646 C CA . ILE A 1 54 ? -2.232 -6.843 -4.641 1.00 44.35 54 ILE A CA 15
ATOM 20647 C C . ILE A 1 54 ? -3.335 -5.869 -5.037 1.00 4.13 54 ILE A C 15
ATOM 20648 O O . ILE A 1 54 ? -3.073 -4.862 -5.697 1.00 24.52 54 ILE A O 15
ATOM 20664 N N . ALA A 1 55 ? -4.567 -6.179 -4.651 1.00 73.11 55 ALA A N 15
ATOM 20665 C CA . ALA A 1 55 ? -5.705 -5.322 -4.953 1.00 30.24 55 ALA A CA 15
ATOM 20666 C C . ALA A 1 55 ? -5.758 -4.141 -3.990 1.00 44.12 55 ALA A C 15
ATOM 20667 O O . ALA A 1 55 ? -6.099 -4.297 -2.812 1.00 21.01 55 ALA A O 15
ATOM 20674 N N . LEU A 1 56 ? -5.413 -2.965 -4.491 1.00 33.20 56 LEU A N 15
ATOM 20675 C CA . LEU A 1 56 ? -5.327 -1.770 -3.668 1.00 74.12 56 LEU A CA 15
ATOM 20676 C C . LEU A 1 56 ? -6.289 -0.707 -4.160 1.00 64.44 56 LEU A C 15
ATOM 20677 O O . LEU A 1 56 ? -6.483 -0.544 -5.357 1.00 13.25 56 LEU A O 15
ATOM 20693 N N . ARG A 1 57 ? -6.887 0.010 -3.235 1.00 23.15 57 ARG A N 15
ATOM 20694 C CA . ARG A 1 57 ? -7.687 1.171 -3.579 1.00 73.41 57 ARG A CA 15
ATOM 20695 C C . ARG A 1 57 ? -6.967 2.418 -3.096 1.00 34.04 57 ARG A C 15
ATOM 20696 O O . ARG A 1 57 ? -6.979 2.737 -1.908 1.00 32.35 57 ARG A O 15
ATOM 20717 N N . LEU A 1 58 ? -6.309 3.096 -4.019 1.00 4.24 58 LEU A N 15
ATOM 20718 C CA . LEU A 1 58 ? -5.473 4.230 -3.680 1.00 11.52 58 LEU A CA 15
ATOM 20719 C C . LEU A 1 58 ? -5.785 5.413 -4.581 1.00 63.02 58 LEU A C 15
ATOM 20720 O O . LEU A 1 58 ? -6.241 5.233 -5.714 1.00 62.13 58 LEU A O 15
ATOM 20736 N N . ARG A 1 59 ? -5.574 6.618 -4.052 1.00 62.54 59 ARG A N 15
ATOM 20737 C CA . ARG A 1 59 ? -5.802 7.872 -4.782 1.00 5.30 59 ARG A CA 15
ATOM 20738 C C . ARG A 1 59 ? -7.303 8.139 -4.971 1.00 24.45 59 ARG A C 15
ATOM 20739 O O . ARG A 1 59 ? -7.754 9.276 -4.858 1.00 4.24 59 ARG A O 15
ATOM 20760 N N . GLY A 1 60 ? -8.068 7.092 -5.251 1.00 41.22 60 GLY A N 15
ATOM 20761 C CA . GLY A 1 60 ? -9.501 7.233 -5.415 1.00 5.34 60 GLY A CA 15
ATOM 20762 C C . GLY A 1 60 ? -10.144 5.971 -5.949 1.00 74.44 60 GLY A C 15
ATOM 20763 O O . GLY A 1 60 ? -11.314 5.701 -5.685 1.00 61.31 60 GLY A O 15
ATOM 20767 N N . TYR A 1 61 ? -9.377 5.186 -6.690 1.00 70.22 61 TYR A N 15
ATOM 20768 C CA . TYR A 1 61 ? -9.897 3.968 -7.296 1.00 52.25 61 TYR A CA 15
ATOM 20769 C C . TYR A 1 61 ? -9.072 2.754 -6.895 1.00 42.42 61 TYR A C 15
ATOM 20770 O O . TYR A 1 61 ? -7.996 2.884 -6.313 1.00 71.21 61 TYR A O 15
ATOM 20788 N N . SER A 1 62 ? -9.592 1.582 -7.210 1.00 30.54 62 SER A N 15
ATOM 20789 C CA . SER A 1 62 ? -8.911 0.332 -6.928 1.00 21.04 62 SER A CA 15
ATOM 20790 C C . SER A 1 62 ? -8.207 -0.196 -8.172 1.00 22.40 62 SER A C 15
ATOM 20791 O O . SER A 1 62 ? -8.676 -0.012 -9.298 1.00 14.41 62 SER A O 15
ATOM 20799 N N . LEU A 1 63 ? -7.084 -0.848 -7.949 1.00 11.25 63 LEU A N 15
ATOM 20800 C CA . LEU A 1 63 ? -6.282 -1.429 -9.012 1.00 13.34 63 LEU A CA 15
ATOM 20801 C C . LEU A 1 63 ? -5.286 -2.416 -8.414 1.00 75.01 63 LEU A C 15
ATOM 20802 O O . LEU A 1 63 ? -5.016 -2.383 -7.214 1.00 25.23 63 LEU A O 15
ATOM 20818 N N . SER A 1 64 ? -4.754 -3.298 -9.241 1.00 14.31 64 SER A N 15
ATOM 20819 C CA . SER A 1 64 ? -3.838 -4.318 -8.773 1.00 21.44 64 SER A CA 15
ATOM 20820 C C . SER A 1 64 ? -2.380 -3.915 -9.003 1.00 5.11 64 SER A C 15
ATOM 20821 O O . SER A 1 64 ? -1.939 -3.744 -10.142 1.00 23.33 64 SER A O 15
ATOM 20829 N N . LEU A 1 65 ? -1.643 -3.767 -7.909 1.00 63.40 65 LEU A N 15
ATOM 20830 C CA . LEU A 1 65 ? -0.233 -3.393 -7.970 1.00 21.32 65 LEU A CA 15
ATOM 20831 C C . LEU A 1 65 ? 0.658 -4.618 -7.849 1.00 61.34 65 LEU A C 15
ATOM 20832 O O . LEU A 1 65 ? 0.234 -5.656 -7.339 1.00 41.20 65 LEU A O 15
ATOM 20848 N N . ARG A 1 66 ? 1.894 -4.490 -8.313 1.00 1.23 66 ARG A N 15
ATOM 20849 C CA . ARG A 1 66 ? 2.842 -5.593 -8.273 1.00 31.23 66 ARG A CA 15
ATOM 20850 C C . ARG A 1 66 ? 3.496 -5.712 -6.907 1.00 63.53 66 ARG A C 15
ATOM 20851 O O . ARG A 1 66 ? 3.573 -4.738 -6.159 1.00 4.12 66 ARG A O 15
ATOM 20872 N N . LYS A 1 67 ? 3.973 -6.912 -6.599 1.00 15.41 67 LYS A N 15
ATOM 20873 C CA . LYS A 1 67 ? 4.758 -7.155 -5.392 1.00 65.11 67 LYS A CA 15
ATOM 20874 C C . LYS A 1 67 ? 5.947 -6.199 -5.311 1.00 70.31 67 LYS A C 15
ATOM 20875 O O . LYS A 1 67 ? 6.216 -5.612 -4.263 1.00 4.25 67 LYS A O 15
ATOM 20894 N N . SER A 1 68 ? 6.638 -6.047 -6.434 1.00 2.33 68 SER A N 15
ATOM 20895 C CA . SER A 1 68 ? 7.853 -5.249 -6.505 1.00 2.15 68 SER A CA 15
ATOM 20896 C C . SER A 1 68 ? 7.614 -3.803 -6.067 1.00 23.12 68 SER A C 15
ATOM 20897 O O . SER A 1 68 ? 8.328 -3.286 -5.208 1.00 12.32 68 SER A O 15
ATOM 20905 N N . GLU A 1 69 ? 6.590 -3.172 -6.634 1.00 74.25 69 GLU A N 15
ATOM 20906 C CA . GLU A 1 69 ? 6.318 -1.759 -6.371 1.00 72.02 69 GLU A CA 15
ATOM 20907 C C . GLU A 1 69 ? 5.777 -1.546 -4.961 1.00 41.43 69 GLU A C 15
ATOM 20908 O O . GLU A 1 69 ? 6.020 -0.511 -4.343 1.00 42.11 69 GLU A O 15
ATOM 20920 N N . ALA A 1 70 ? 5.059 -2.535 -4.454 1.00 13.41 70 ALA A N 15
ATOM 20921 C CA . ALA A 1 70 ? 4.367 -2.401 -3.181 1.00 23.25 70 ALA A CA 15
ATOM 20922 C C . ALA A 1 70 ? 5.336 -2.320 -2.001 1.00 41.25 70 ALA A C 15
ATOM 20923 O O . ALA A 1 70 ? 4.993 -1.789 -0.950 1.00 25.42 70 ALA A O 15
ATOM 20930 N N . LYS A 1 71 ? 6.548 -2.828 -2.159 1.00 2.42 71 LYS A N 15
ATOM 20931 C CA . LYS A 1 71 ? 7.496 -2.807 -1.052 1.00 14.11 71 LYS A CA 15
ATOM 20932 C C . LYS A 1 71 ? 8.276 -1.495 -1.035 1.00 2.13 71 LYS A C 15
ATOM 20933 O O . LYS A 1 71 ? 8.964 -1.181 -0.066 1.00 35.33 71 LYS A O 15
ATOM 20952 N N . ASP A 1 72 ? 8.151 -0.725 -2.110 1.00 42.42 72 ASP A N 15
ATOM 20953 C CA . ASP A 1 72 ? 8.828 0.570 -2.225 1.00 64.23 72 ASP A CA 15
ATOM 20954 C C . ASP A 1 72 ? 8.049 1.663 -1.493 1.00 60.31 72 ASP A C 15
ATOM 20955 O O . ASP A 1 72 ? 8.446 2.831 -1.488 1.00 3.13 72 ASP A O 15
ATOM 20964 N N . ILE A 1 73 ? 6.939 1.273 -0.879 1.00 64.31 73 ILE A N 15
ATOM 20965 C CA . ILE A 1 73 ? 6.093 2.200 -0.138 1.00 4.32 73 ILE A CA 15
ATOM 20966 C C . ILE A 1 73 ? 6.025 1.785 1.330 1.00 10.00 73 ILE A C 15
ATOM 20967 O O . ILE A 1 73 ? 5.705 0.636 1.633 1.00 51.10 73 ILE A O 15
ATOM 20983 N N . LEU A 1 74 ? 6.335 2.713 2.230 1.00 75.34 74 LEU A N 15
ATOM 20984 C CA . LEU A 1 74 ? 6.297 2.439 3.660 1.00 51.03 74 LEU A CA 15
ATOM 20985 C C . LEU A 1 74 ? 5.042 3.052 4.278 1.00 74.42 74 LEU A C 15
ATOM 20986 O O . LEU A 1 74 ? 4.825 4.263 4.188 1.00 62.30 74 LEU A O 15
ATOM 21002 N N . VAL A 1 75 ? 4.225 2.222 4.911 1.00 53.21 75 VAL A N 15
ATOM 21003 C CA . VAL A 1 75 ? 2.925 2.669 5.404 1.00 51.15 75 VAL A CA 15
ATOM 21004 C C . VAL A 1 75 ? 2.673 2.263 6.855 1.00 23.13 75 VAL A C 15
ATOM 21005 O O . VAL A 1 75 ? 3.368 1.411 7.413 1.00 75.34 75 VAL A O 15
ATOM 21018 N N . GLU A 1 76 ? 1.675 2.908 7.452 1.00 73.11 76 GLU A N 15
ATOM 21019 C CA . GLU A 1 76 ? 1.196 2.570 8.790 1.00 31.21 76 GLU A CA 15
ATOM 21020 C C . GLU A 1 76 ? -0.197 1.970 8.693 1.00 10.21 76 GLU A C 15
ATOM 21021 O O . GLU A 1 76 ? -1.046 2.472 7.950 1.00 31.12 76 GLU A O 15
ATOM 21033 N N . VAL A 1 77 ? -0.434 0.909 9.443 1.00 31.22 77 VAL A N 15
ATOM 21034 C CA . VAL A 1 77 ? -1.739 0.270 9.465 1.00 4.34 77 VAL A CA 15
ATOM 21035 C C . VAL A 1 77 ? -2.656 1.017 10.426 1.00 5.12 77 VAL A C 15
ATOM 21036 O O . VAL A 1 77 ? -2.523 0.910 11.646 1.00 31.43 77 VAL A O 15
ATOM 21049 N N . LEU A 1 78 ? -3.577 1.790 9.873 1.00 40.21 78 LEU A N 15
ATOM 21050 C CA . LEU A 1 78 ? -4.453 2.627 10.680 1.00 41.51 78 LEU A CA 15
ATOM 21051 C C . LEU A 1 78 ? -5.519 1.792 11.368 1.00 12.42 78 LEU A C 15
ATOM 21052 O O . LEU A 1 78 ? -6.040 2.163 12.420 1.00 3.32 78 LEU A O 15
ATOM 21068 N N . LEU A 1 79 ? -5.820 0.655 10.777 1.00 21.52 79 LEU A N 15
ATOM 21069 C CA . LEU A 1 79 ? -6.817 -0.239 11.315 1.00 32.12 79 LEU A CA 15
ATOM 21070 C C . LEU A 1 79 ? -6.191 -1.272 12.241 1.00 32.35 79 LEU A C 15
ATOM 21071 O O . LEU A 1 79 ? -5.862 -2.380 11.820 1.00 64.54 79 LEU A O 15
ATOM 21087 N N . GLU A 1 80 ? -6.009 -0.895 13.496 1.00 3.13 80 GLU A N 15
ATOM 21088 C CA . GLU A 1 80 ? -5.534 -1.827 14.512 1.00 20.40 80 GLU A CA 15
ATOM 21089 C C . GLU A 1 80 ? -6.724 -2.426 15.247 1.00 42.03 80 GLU A C 15
ATOM 21090 O O . GLU A 1 80 ? -6.577 -3.058 16.291 1.00 65.31 80 GLU A O 15
ATOM 21102 N N . HIS A 1 81 ? -7.908 -2.215 14.664 1.00 34.24 81 HIS A N 15
ATOM 21103 C CA . HIS A 1 81 ? -9.173 -2.724 15.198 1.00 40.32 81 HIS A CA 15
ATOM 21104 C C . HIS A 1 81 ? -9.556 -2.011 16.492 1.00 32.24 81 HIS A C 15
ATOM 21105 O O . HIS A 1 81 ? -8.720 -1.397 17.155 1.00 0.15 81 HIS A O 15
ATOM 21120 N N . HIS A 1 82 ? -10.835 -2.063 16.829 1.00 4.43 82 HIS A N 15
ATOM 21121 C CA . HIS A 1 82 ? -11.321 -1.435 18.049 1.00 32.12 82 HIS A CA 15
ATOM 21122 C C . HIS A 1 82 ? -11.015 -2.326 19.253 1.00 32.44 82 HIS A C 15
ATOM 21123 O O . HIS A 1 82 ? -10.742 -1.840 20.348 1.00 10.23 82 HIS A O 15
ATOM 21138 N N . HIS A 1 83 ? -11.057 -3.633 19.036 1.00 4.55 83 HIS A N 15
ATOM 21139 C CA . HIS A 1 83 ? -10.714 -4.605 20.073 1.00 64.45 83 HIS A CA 15
ATOM 21140 C C . HIS A 1 83 ? -9.628 -5.539 19.563 1.00 11.11 83 HIS A C 15
ATOM 21141 O O . HIS A 1 83 ? -9.599 -5.861 18.373 1.00 34.43 83 HIS A O 15
ATOM 21156 N N . HIS A 1 84 ? -8.736 -5.970 20.449 1.00 71.41 84 HIS A N 15
ATOM 21157 C CA . HIS A 1 84 ? -7.674 -6.891 20.053 1.00 72.12 84 HIS A CA 15
ATOM 21158 C C . HIS A 1 84 ? -8.232 -8.299 19.852 1.00 1.52 84 HIS A C 15
ATOM 21159 O O . HIS A 1 84 ? -8.384 -9.078 20.792 1.00 44.20 84 HIS A O 15
ATOM 21174 N N . HIS A 1 85 ? -8.557 -8.604 18.605 1.00 32.11 85 HIS A N 15
ATOM 21175 C CA . HIS A 1 85 ? -9.196 -9.864 18.261 1.00 43.33 85 HIS A CA 15
ATOM 21176 C C . HIS A 1 85 ? -8.153 -10.896 17.845 1.00 34.52 85 HIS A C 15
ATOM 21177 O O . HIS A 1 85 ? -7.140 -10.556 17.231 1.00 14.44 85 HIS A O 15
ATOM 21192 N N . HIS A 1 86 ? -8.394 -12.147 18.205 1.00 65.23 86 HIS A N 15
ATOM 21193 C CA . HIS A 1 86 ? -7.520 -13.240 17.805 1.00 62.23 86 HIS A CA 15
ATOM 21194 C C . HIS A 1 86 ? -7.958 -13.773 16.446 1.00 3.03 86 HIS A C 15
ATOM 21195 O O . HIS A 1 86 ? -8.842 -14.648 16.412 1.00 37.41 86 HIS A O 15
ATOM 21211 N N . MET A 1 1 ? 4.313 0.400 20.103 1.00 22.21 1 MET A N 16
ATOM 21212 C CA . MET A 1 1 ? 4.035 -0.629 19.069 1.00 51.04 1 MET A CA 16
ATOM 21213 C C . MET A 1 1 ? 3.960 0.006 17.681 1.00 72.11 1 MET A C 16
ATOM 21214 O O . MET A 1 1 ? 3.421 -0.583 16.745 1.00 43.34 1 MET A O 16
ATOM 21230 N N . THR A 1 2 ? 4.524 1.198 17.542 1.00 32.10 2 THR A N 16
ATOM 21231 C CA . THR A 1 2 ? 4.472 1.919 16.283 1.00 23.34 2 THR A CA 16
ATOM 21232 C C . THR A 1 2 ? 5.640 1.526 15.380 1.00 23.43 2 THR A C 16
ATOM 21233 O O . THR A 1 2 ? 6.785 1.901 15.629 1.00 51.43 2 THR A O 16
ATOM 21244 N N . LYS A 1 3 ? 5.345 0.754 14.347 1.00 62.23 3 LYS A N 16
ATOM 21245 C CA . LYS A 1 3 ? 6.354 0.340 13.386 1.00 31.00 3 LYS A CA 16
ATOM 21246 C C . LYS A 1 3 ? 5.791 0.409 11.973 1.00 21.00 3 LYS A C 16
ATOM 21247 O O . LYS A 1 3 ? 4.594 0.208 11.765 1.00 32.42 3 LYS A O 16
ATOM 21266 N N . GLY A 1 4 ? 6.649 0.717 11.014 1.00 74.02 4 GLY A N 16
ATOM 21267 C CA . GLY A 1 4 ? 6.212 0.835 9.641 1.00 70.01 4 GLY A CA 16
ATOM 21268 C C . GLY A 1 4 ? 6.655 -0.341 8.800 1.00 31.54 4 GLY A C 16
ATOM 21269 O O . GLY A 1 4 ? 7.725 -0.904 9.025 1.00 71.24 4 GLY A O 16
ATOM 21273 N N . ILE A 1 5 ? 5.828 -0.716 7.836 1.00 54.21 5 ILE A N 16
ATOM 21274 C CA . ILE A 1 5 ? 6.132 -1.834 6.953 1.00 11.24 5 ILE A CA 16
ATOM 21275 C C . ILE A 1 5 ? 5.853 -1.457 5.511 1.00 45.45 5 ILE A C 16
ATOM 21276 O O . ILE A 1 5 ? 5.322 -0.380 5.234 1.00 24.24 5 ILE A O 16
ATOM 21292 N N . GLY A 1 6 ? 6.212 -2.342 4.599 1.00 63.23 6 GLY A N 16
ATOM 21293 C CA . GLY A 1 6 ? 5.905 -2.127 3.208 1.00 31.33 6 GLY A CA 16
ATOM 21294 C C . GLY A 1 6 ? 4.484 -2.532 2.896 1.00 25.41 6 GLY A C 16
ATOM 21295 O O . GLY A 1 6 ? 3.893 -3.333 3.620 1.00 64.03 6 GLY A O 16
ATOM 21299 N N . LEU A 1 7 ? 3.940 -1.986 1.820 1.00 1.12 7 LEU A N 16
ATOM 21300 C CA . LEU A 1 7 ? 2.574 -2.280 1.400 1.00 55.11 7 LEU A CA 16
ATOM 21301 C C . LEU A 1 7 ? 2.370 -3.790 1.242 1.00 30.41 7 LEU A C 16
ATOM 21302 O O . LEU A 1 7 ? 1.310 -4.324 1.561 1.00 52.53 7 LEU A O 16
ATOM 21318 N N . ASN A 1 8 ? 3.411 -4.476 0.785 1.00 53.01 8 ASN A N 16
ATOM 21319 C CA . ASN A 1 8 ? 3.330 -5.911 0.513 1.00 11.54 8 ASN A CA 16
ATOM 21320 C C . ASN A 1 8 ? 3.252 -6.732 1.802 1.00 42.45 8 ASN A C 16
ATOM 21321 O O . ASN A 1 8 ? 2.955 -7.929 1.765 1.00 23.51 8 ASN A O 16
ATOM 21332 N N . GLU A 1 9 ? 3.513 -6.087 2.936 1.00 13.41 9 GLU A N 16
ATOM 21333 C CA . GLU A 1 9 ? 3.586 -6.775 4.213 1.00 72.52 9 GLU A CA 16
ATOM 21334 C C . GLU A 1 9 ? 2.286 -6.624 4.998 1.00 72.53 9 GLU A C 16
ATOM 21335 O O . GLU A 1 9 ? 2.117 -7.227 6.061 1.00 21.44 9 GLU A O 16
ATOM 21347 N N . VAL A 1 10 ? 1.372 -5.823 4.470 1.00 11.20 10 VAL A N 16
ATOM 21348 C CA . VAL A 1 10 ? 0.113 -5.542 5.151 1.00 72.04 10 VAL A CA 16
ATOM 21349 C C . VAL A 1 10 ? -0.855 -6.723 5.003 1.00 63.32 10 VAL A C 16
ATOM 21350 O O . VAL A 1 10 ? -0.664 -7.594 4.151 1.00 55.00 10 VAL A O 16
ATOM 21363 N N . GLU A 1 11 ? -1.875 -6.761 5.851 1.00 63.25 11 GLU A N 16
ATOM 21364 C CA . GLU A 1 11 ? -2.862 -7.824 5.811 1.00 15.10 11 GLU A CA 16
ATOM 21365 C C . GLU A 1 11 ? -4.078 -7.364 5.015 1.00 20.52 11 GLU A C 16
ATOM 21366 O O . GLU A 1 11 ? -4.200 -6.184 4.682 1.00 71.43 11 GLU A O 16
ATOM 21378 N N . ILE A 1 12 ? -4.976 -8.288 4.722 1.00 54.43 12 ILE A N 16
ATOM 21379 C CA . ILE A 1 12 ? -6.115 -7.996 3.862 1.00 4.32 12 ILE A CA 16
ATOM 21380 C C . ILE A 1 12 ? -7.189 -7.206 4.604 1.00 23.34 12 ILE A C 16
ATOM 21381 O O . ILE A 1 12 ? -7.370 -7.367 5.811 1.00 50.50 12 ILE A O 16
ATOM 21397 N N . LYS A 1 13 ? -7.868 -6.335 3.865 1.00 11.12 13 LYS A N 16
ATOM 21398 C CA . LYS A 1 13 ? -8.979 -5.535 4.382 1.00 24.14 13 LYS A CA 16
ATOM 21399 C C . LYS A 1 13 ? -8.541 -4.621 5.518 1.00 73.44 13 LYS A C 16
ATOM 21400 O O . LYS A 1 13 ? -9.350 -4.208 6.348 1.00 52.21 13 LYS A O 16
ATOM 21419 N N . SER A 1 14 ? -7.265 -4.276 5.523 1.00 42.32 14 SER A N 16
ATOM 21420 C CA . SER A 1 14 ? -6.733 -3.350 6.501 1.00 10.13 14 SER A CA 16
ATOM 21421 C C . SER A 1 14 ? -6.488 -1.996 5.843 1.00 42.33 14 SER A C 16
ATOM 21422 O O . SER A 1 14 ? -6.175 -1.921 4.655 1.00 63.41 14 SER A O 16
ATOM 21430 N N . LYS A 1 15 ? -6.640 -0.933 6.611 1.00 34.32 15 LYS A N 16
ATOM 21431 C CA . LYS A 1 15 ? -6.489 0.412 6.077 1.00 72.33 15 LYS A CA 16
ATOM 21432 C C . LYS A 1 15 ? -5.165 1.004 6.539 1.00 23.14 15 LYS A C 16
ATOM 21433 O O . LYS A 1 15 ? -4.870 1.028 7.735 1.00 32.23 15 LYS A O 16
ATOM 21452 N N . VAL A 1 16 ? -4.367 1.463 5.588 1.00 5.22 16 VAL A N 16
ATOM 21453 C CA . VAL A 1 16 ? -3.048 2.003 5.890 1.00 25.14 16 VAL A CA 16
ATOM 21454 C C . VAL A 1 16 ? -2.819 3.342 5.203 1.00 13.13 16 VAL A C 16
ATOM 21455 O O . VAL A 1 16 ? -3.530 3.711 4.267 1.00 35.11 16 VAL A O 16
ATOM 21468 N N . LYS A 1 17 ? -1.824 4.065 5.684 1.00 4.51 17 LYS A N 16
ATOM 21469 C CA . LYS A 1 17 ? -1.487 5.372 5.152 1.00 72.13 17 LYS A CA 16
ATOM 21470 C C . LYS A 1 17 ? -0.048 5.387 4.682 1.00 52.43 17 LYS A C 16
ATOM 21471 O O . LYS A 1 17 ? 0.815 4.747 5.283 1.00 34.25 17 LYS A O 16
ATOM 21490 N N . VAL A 1 18 ? 0.207 6.123 3.618 1.00 33.01 18 VAL A N 16
ATOM 21491 C CA . VAL A 1 18 ? 1.545 6.190 3.050 1.00 71.23 18 VAL A CA 16
ATOM 21492 C C . VAL A 1 18 ? 2.467 7.024 3.930 1.00 10.22 18 VAL A C 16
ATOM 21493 O O . VAL A 1 18 ? 2.440 8.258 3.884 1.00 71.14 18 VAL A O 16
ATOM 21506 N N . ILE A 1 19 ? 3.239 6.337 4.768 1.00 61.00 19 ILE A N 16
ATOM 21507 C CA . ILE A 1 19 ? 4.309 6.971 5.535 1.00 61.30 19 ILE A CA 16
ATOM 21508 C C . ILE A 1 19 ? 5.242 7.708 4.594 1.00 62.23 19 ILE A C 16
ATOM 21509 O O . ILE A 1 19 ? 5.606 8.861 4.828 1.00 55.41 19 ILE A O 16
ATOM 21525 N N . GLY A 1 20 ? 5.622 7.026 3.523 1.00 71.21 20 GLY A N 16
ATOM 21526 C CA . GLY A 1 20 ? 6.492 7.617 2.541 1.00 41.02 20 GLY A CA 16
ATOM 21527 C C . GLY A 1 20 ? 6.929 6.627 1.487 1.00 71.34 20 GLY A C 16
ATOM 21528 O O . GLY A 1 20 ? 6.644 5.433 1.578 1.00 22.43 20 GLY A O 16
ATOM 21532 N N . ILE A 1 21 ? 7.617 7.137 0.484 1.00 25.31 21 ILE A N 16
ATOM 21533 C CA . ILE A 1 21 ? 8.124 6.320 -0.603 1.00 31.41 21 ILE A CA 16
ATOM 21534 C C . ILE A 1 21 ? 9.584 5.965 -0.331 1.00 24.02 21 ILE A C 16
ATOM 21535 O O . ILE A 1 21 ? 10.254 6.651 0.445 1.00 3.01 21 ILE A O 16
ATOM 21551 N N . VAL A 1 22 ? 10.058 4.894 -0.950 1.00 23.03 22 VAL A N 16
ATOM 21552 C CA . VAL A 1 22 ? 11.432 4.432 -0.789 1.00 30.23 22 VAL A CA 16
ATOM 21553 C C . VAL A 1 22 ? 12.272 4.883 -1.983 1.00 33.10 22 VAL A C 16
ATOM 21554 O O . VAL A 1 22 ? 12.292 4.229 -3.028 1.00 21.15 22 VAL A O 16
ATOM 21567 N N . PRO A 1 23 ? 12.906 6.065 -1.855 1.00 21.45 23 PRO A N 16
ATOM 21568 C CA . PRO A 1 23 ? 13.602 6.748 -2.953 1.00 32.15 23 PRO A CA 16
ATOM 21569 C C . PRO A 1 23 ? 14.612 5.868 -3.683 1.00 0.45 23 PRO A C 16
ATOM 21570 O O . PRO A 1 23 ? 15.007 4.807 -3.191 1.00 51.21 23 PRO A O 16
ATOM 21581 N N . GLU A 1 24 ? 15.035 6.345 -4.856 1.00 12.51 24 GLU A N 16
ATOM 21582 C CA . GLU A 1 24 ? 15.951 5.631 -5.725 1.00 54.35 24 GLU A CA 16
ATOM 21583 C C . GLU A 1 24 ? 15.332 4.343 -6.250 1.00 42.31 24 GLU A C 16
ATOM 21584 O O . GLU A 1 24 ? 16.034 3.414 -6.646 1.00 62.21 24 GLU A O 16
ATOM 21596 N N . SER A 1 25 ? 14.012 4.313 -6.278 1.00 40.33 25 SER A N 16
ATOM 21597 C CA . SER A 1 25 ? 13.286 3.217 -6.882 1.00 72.25 25 SER A CA 16
ATOM 21598 C C . SER A 1 25 ? 12.971 3.546 -8.333 1.00 34.33 25 SER A C 16
ATOM 21599 O O . SER A 1 25 ? 12.821 4.717 -8.693 1.00 2.24 25 SER A O 16
ATOM 21607 N N . LYS A 1 26 ? 12.870 2.523 -9.163 1.00 11.34 26 LYS A N 16
ATOM 21608 C CA . LYS A 1 26 ? 12.451 2.708 -10.539 1.00 53.24 26 LYS A CA 16
ATOM 21609 C C . LYS A 1 26 ? 10.929 2.780 -10.614 1.00 31.13 26 LYS A C 16
ATOM 21610 O O . LYS A 1 26 ? 10.368 3.270 -11.595 1.00 4.40 26 LYS A O 16
ATOM 21629 N N . VAL A 1 27 ? 10.262 2.304 -9.563 1.00 3.42 27 VAL A N 16
ATOM 21630 C CA . VAL A 1 27 ? 8.809 2.383 -9.498 1.00 2.13 27 VAL A CA 16
ATOM 21631 C C . VAL A 1 27 ? 8.379 3.631 -8.730 1.00 21.21 27 VAL A C 16
ATOM 21632 O O . VAL A 1 27 ? 7.200 3.973 -8.699 1.00 12.54 27 VAL A O 16
ATOM 21645 N N . ARG A 1 28 ? 9.348 4.300 -8.102 1.00 33.12 28 ARG A N 16
ATOM 21646 C CA . ARG A 1 28 ? 9.116 5.614 -7.503 1.00 21.05 28 ARG A CA 16
ATOM 21647 C C . ARG A 1 28 ? 8.448 6.543 -8.516 1.00 33.23 28 ARG A C 16
ATOM 21648 O O . ARG A 1 28 ? 7.435 7.184 -8.226 1.00 65.15 28 ARG A O 16
ATOM 21669 N N . ARG A 1 29 ? 9.025 6.584 -9.713 1.00 72.00 29 ARG A N 16
ATOM 21670 C CA . ARG A 1 29 ? 8.492 7.377 -10.813 1.00 12.41 29 ARG A CA 16
ATOM 21671 C C . ARG A 1 29 ? 7.094 6.891 -11.195 1.00 54.31 29 ARG A C 16
ATOM 21672 O O . ARG A 1 29 ? 6.211 7.686 -11.504 1.00 2.41 29 ARG A O 16
ATOM 21693 N N . LYS A 1 30 ? 6.905 5.578 -11.139 1.00 2.34 30 LYS A N 16
ATOM 21694 C CA . LYS A 1 30 ? 5.631 4.946 -11.482 1.00 52.32 30 LYS A CA 16
ATOM 21695 C C . LYS A 1 30 ? 4.522 5.412 -10.539 1.00 74.14 30 LYS A C 16
ATOM 21696 O O . LYS A 1 30 ? 3.418 5.742 -10.976 1.00 72.44 30 LYS A O 16
ATOM 21715 N N . ILE A 1 31 ? 4.834 5.437 -9.250 1.00 53.40 31 ILE A N 16
ATOM 21716 C CA . ILE A 1 31 ? 3.878 5.846 -8.221 1.00 50.13 31 ILE A CA 16
ATOM 21717 C C . ILE A 1 31 ? 3.474 7.309 -8.391 1.00 73.24 31 ILE A C 16
ATOM 21718 O O . ILE A 1 31 ? 2.284 7.636 -8.387 1.00 12.42 31 ILE A O 16
ATOM 21734 N N . MET A 1 32 ? 4.460 8.182 -8.562 1.00 13.24 32 MET A N 16
ATOM 21735 C CA . MET A 1 32 ? 4.194 9.606 -8.758 1.00 5.11 32 MET A CA 16
ATOM 21736 C C . MET A 1 32 ? 3.444 9.840 -10.064 1.00 75.42 32 MET A C 16
ATOM 21737 O O . MET A 1 32 ? 2.611 10.741 -10.164 1.00 21.13 32 MET A O 16
ATOM 21751 N N . ASP A 1 33 ? 3.740 9.011 -11.059 1.00 23.31 33 ASP A N 16
ATOM 21752 C CA . ASP A 1 33 ? 3.070 9.070 -12.357 1.00 50.33 33 ASP A CA 16
ATOM 21753 C C . ASP A 1 33 ? 1.598 8.689 -12.213 1.00 14.21 33 ASP A C 16
ATOM 21754 O O . ASP A 1 33 ? 0.743 9.149 -12.967 1.00 21.04 33 ASP A O 16
ATOM 21763 N N . MET A 1 34 ? 1.311 7.861 -11.215 1.00 22.54 34 MET A N 16
ATOM 21764 C CA . MET A 1 34 ? -0.054 7.436 -10.933 1.00 71.53 34 MET A CA 16
ATOM 21765 C C . MET A 1 34 ? -0.798 8.493 -10.121 1.00 74.43 34 MET A C 16
ATOM 21766 O O . MET A 1 34 ? -2.009 8.395 -9.917 1.00 32.54 34 MET A O 16
ATOM 21780 N N . GLY A 1 35 ? -0.066 9.499 -9.659 1.00 75.41 35 GLY A N 16
ATOM 21781 C CA . GLY A 1 35 ? -0.673 10.562 -8.885 1.00 13.43 35 GLY A CA 16
ATOM 21782 C C . GLY A 1 35 ? -0.803 10.210 -7.417 1.00 2.05 35 GLY A C 16
ATOM 21783 O O . GLY A 1 35 ? -1.666 10.742 -6.719 1.00 60.25 35 GLY A O 16
ATOM 21787 N N . ILE A 1 36 ? 0.046 9.308 -6.950 1.00 64.00 36 ILE A N 16
ATOM 21788 C CA . ILE A 1 36 ? 0.038 8.905 -5.550 1.00 74.13 36 ILE A CA 16
ATOM 21789 C C . ILE A 1 36 ? 1.179 9.591 -4.811 1.00 73.44 36 ILE A C 16
ATOM 21790 O O . ILE A 1 36 ? 2.306 9.636 -5.306 1.00 71.34 36 ILE A O 16
ATOM 21806 N N . VAL A 1 37 ? 0.885 10.124 -3.634 1.00 24.31 37 VAL A N 16
ATOM 21807 C CA . VAL A 1 37 ? 1.868 10.896 -2.882 1.00 21.44 37 VAL A CA 16
ATOM 21808 C C . VAL A 1 37 ? 1.931 10.456 -1.425 1.00 31.14 37 VAL A C 16
ATOM 21809 O O . VAL A 1 37 ? 1.096 9.679 -0.956 1.00 62.41 37 VAL A O 16
ATOM 21822 N N . ARG A 1 38 ? 2.934 10.954 -0.715 1.00 42.23 38 ARG A N 16
ATOM 21823 C CA . ARG A 1 38 ? 3.065 10.690 0.709 1.00 21.35 38 ARG A CA 16
ATOM 21824 C C . ARG A 1 38 ? 1.939 11.389 1.463 1.00 5.11 38 ARG A C 16
ATOM 21825 O O . ARG A 1 38 ? 1.900 12.619 1.546 1.00 45.23 38 ARG A O 16
ATOM 21846 N N . GLY A 1 39 ? 1.024 10.600 1.999 1.00 12.44 39 GLY A N 16
ATOM 21847 C CA . GLY A 1 39 ? -0.110 11.155 2.704 1.00 34.22 39 GLY A CA 16
ATOM 21848 C C . GLY A 1 39 ? -1.414 10.523 2.265 1.00 74.42 39 GLY A C 16
ATOM 21849 O O . GLY A 1 39 ? -2.429 10.637 2.950 1.00 22.02 39 GLY A O 16
ATOM 21853 N N . THR A 1 40 ? -1.386 9.853 1.120 1.00 3.41 40 THR A N 16
ATOM 21854 C CA . THR A 1 40 ? -2.566 9.177 0.607 1.00 52.32 40 THR A CA 16
ATOM 21855 C C . THR A 1 40 ? -2.889 7.945 1.453 1.00 30.43 40 THR A C 16
ATOM 21856 O O . THR A 1 40 ? -1.993 7.318 2.028 1.00 55.10 40 THR A O 16
ATOM 21867 N N . GLU A 1 41 ? -4.168 7.624 1.543 1.00 31.43 41 GLU A N 16
ATOM 21868 C CA . GLU A 1 41 ? -4.628 6.475 2.294 1.00 73.11 41 GLU A CA 16
ATOM 21869 C C . GLU A 1 41 ? -4.911 5.311 1.359 1.00 11.33 41 GLU A C 16
ATOM 21870 O O . GLU A 1 41 ? -5.575 5.474 0.336 1.00 65.12 41 GLU A O 16
ATOM 21882 N N . ILE A 1 42 ? -4.408 4.145 1.714 1.00 33.05 42 ILE A N 16
ATOM 21883 C CA . ILE A 1 42 ? -4.613 2.950 0.917 1.00 25.13 42 ILE A CA 16
ATOM 21884 C C . ILE A 1 42 ? -5.357 1.897 1.730 1.00 44.22 42 ILE A C 16
ATOM 21885 O O . ILE A 1 42 ? -4.923 1.499 2.811 1.00 34.44 42 ILE A O 16
ATOM 21901 N N . TYR A 1 43 ? -6.495 1.474 1.219 1.00 62.41 43 TYR A N 16
ATOM 21902 C CA . TYR A 1 43 ? -7.239 0.395 1.830 1.00 60.45 43 TYR A CA 16
ATOM 21903 C C . TYR A 1 43 ? -6.884 -0.901 1.123 1.00 3.40 43 TYR A C 16
ATOM 21904 O O . TYR A 1 43 ? -7.116 -1.041 -0.076 1.00 25.41 43 TYR A O 16
ATOM 21922 N N . ILE A 1 44 ? -6.289 -1.829 1.849 1.00 52.30 44 ILE A N 16
ATOM 21923 C CA . ILE A 1 44 ? -5.899 -3.098 1.265 1.00 74.11 44 ILE A CA 16
ATOM 21924 C C . ILE A 1 44 ? -7.134 -3.934 0.988 1.00 72.10 44 ILE A C 16
ATOM 21925 O O . ILE A 1 44 ? -7.710 -4.513 1.901 1.00 65.20 44 ILE A O 16
ATOM 21941 N N . GLU A 1 45 ? -7.556 -3.972 -0.265 1.00 50.44 45 GLU A N 16
ATOM 21942 C CA . GLU A 1 45 ? -8.713 -4.764 -0.642 1.00 65.10 45 GLU A CA 16
ATOM 21943 C C . GLU A 1 45 ? -8.356 -6.241 -0.577 1.00 12.14 45 GLU A C 16
ATOM 21944 O O . GLU A 1 45 ? -9.181 -7.085 -0.226 1.00 22.13 45 GLU A O 16
ATOM 21956 N N . GLY A 1 46 ? -7.107 -6.542 -0.895 1.00 10.45 46 GLY A N 16
ATOM 21957 C CA . GLY A 1 46 ? -6.622 -7.892 -0.768 1.00 75.34 46 GLY A CA 16
ATOM 21958 C C . GLY A 1 46 ? -5.457 -8.177 -1.683 1.00 1.03 46 GLY A C 16
ATOM 21959 O O . GLY A 1 46 ? -5.328 -7.573 -2.747 1.00 24.22 46 GLY A O 16
ATOM 21963 N N . LYS A 1 47 ? -4.596 -9.081 -1.258 1.00 72.45 47 LYS A N 16
ATOM 21964 C CA . LYS A 1 47 ? -3.514 -9.555 -2.101 1.00 2.22 47 LYS A CA 16
ATOM 21965 C C . LYS A 1 47 ? -4.014 -10.742 -2.903 1.00 64.52 47 LYS A C 16
ATOM 21966 O O . LYS A 1 47 ? -4.957 -11.416 -2.479 1.00 43.44 47 LYS A O 16
ATOM 21985 N N . ALA A 1 48 ? -3.414 -10.991 -4.056 1.00 35.10 48 ALA A N 16
ATOM 21986 C CA . ALA A 1 48 ? -3.761 -12.167 -4.837 1.00 24.24 48 ALA A CA 16
ATOM 21987 C C . ALA A 1 48 ? -3.516 -13.424 -4.006 1.00 73.54 48 ALA A C 16
ATOM 21988 O O . ALA A 1 48 ? -2.667 -13.416 -3.116 1.00 32.03 48 ALA A O 16
ATOM 21995 N N . PRO A 1 49 ? -4.260 -14.511 -4.267 1.00 63.01 49 PRO A N 16
ATOM 21996 C CA . PRO A 1 49 ? -4.070 -15.787 -3.560 1.00 24.24 49 PRO A CA 16
ATOM 21997 C C . PRO A 1 49 ? -2.646 -16.314 -3.714 1.00 2.14 49 PRO A C 16
ATOM 21998 O O . PRO A 1 49 ? -2.161 -17.090 -2.890 1.00 21.41 49 PRO A O 16
ATOM 22009 N N . MET A 1 50 ? -1.984 -15.884 -4.781 1.00 74.14 50 MET A N 16
ATOM 22010 C CA . MET A 1 50 ? -0.595 -16.248 -5.022 1.00 2.34 50 MET A CA 16
ATOM 22011 C C . MET A 1 50 ? 0.340 -15.279 -4.293 1.00 34.11 50 MET A C 16
ATOM 22012 O O . MET A 1 50 ? 1.512 -15.579 -4.075 1.00 43.32 50 MET A O 16
ATOM 22026 N N . GLY A 1 51 ? -0.198 -14.125 -3.910 1.00 21.01 51 GLY A N 16
ATOM 22027 C CA . GLY A 1 51 ? 0.570 -13.140 -3.165 1.00 74.34 51 GLY A CA 16
ATOM 22028 C C . GLY A 1 51 ? 0.882 -11.901 -3.979 1.00 70.55 51 GLY A C 16
ATOM 22029 O O . GLY A 1 51 ? 1.111 -10.824 -3.426 1.00 50.32 51 GLY A O 16
ATOM 22033 N N . ASP A 1 52 ? 0.877 -12.052 -5.293 1.00 32.50 52 ASP A N 16
ATOM 22034 C CA . ASP A 1 52 ? 1.194 -10.958 -6.206 1.00 13.42 52 ASP A CA 16
ATOM 22035 C C . ASP A 1 52 ? 0.355 -11.100 -7.470 1.00 74.41 52 ASP A C 16
ATOM 22036 O O . ASP A 1 52 ? 0.187 -12.212 -7.976 1.00 62.52 52 ASP A O 16
ATOM 22045 N N . PRO A 1 53 ? -0.213 -9.997 -7.988 1.00 50.33 53 PRO A N 16
ATOM 22046 C CA . PRO A 1 53 ? -0.067 -8.653 -7.422 1.00 51.45 53 PRO A CA 16
ATOM 22047 C C . PRO A 1 53 ? -1.016 -8.386 -6.247 1.00 53.22 53 PRO A C 16
ATOM 22048 O O . PRO A 1 53 ? -1.655 -9.302 -5.719 1.00 64.21 53 PRO A O 16
ATOM 22059 N N . ILE A 1 54 ? -1.098 -7.125 -5.841 1.00 44.44 54 ILE A N 16
ATOM 22060 C CA . ILE A 1 54 ? -1.945 -6.721 -4.725 1.00 1.22 54 ILE A CA 16
ATOM 22061 C C . ILE A 1 54 ? -2.965 -5.682 -5.188 1.00 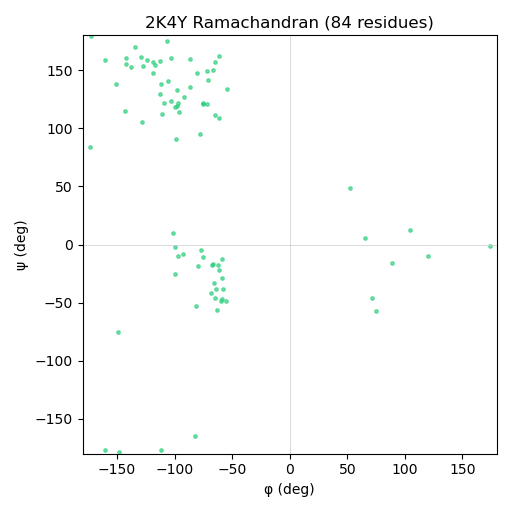2.30 54 ILE A C 16
ATOM 22062 O O . ILE A 1 54 ? -2.660 -4.840 -6.032 1.00 13.52 54 ILE A O 16
ATOM 22078 N N . ALA A 1 55 ? -4.178 -5.756 -4.654 1.00 74.33 55 ALA A N 16
ATOM 22079 C CA . ALA A 1 55 ? -5.222 -4.802 -4.994 1.00 24.54 55 ALA A CA 16
ATOM 22080 C C . ALA A 1 55 ? -5.339 -3.727 -3.919 1.00 20.33 55 ALA A C 16
ATOM 22081 O O . ALA A 1 55 ? -5.725 -4.008 -2.779 1.00 61.01 55 ALA A O 16
ATOM 22088 N N . LEU A 1 56 ? -4.991 -2.500 -4.283 1.00 35.10 56 LEU A N 16
ATOM 22089 C CA . LEU A 1 56 ? -5.015 -1.384 -3.348 1.00 2.12 56 LEU A CA 16
ATOM 22090 C C . LEU A 1 56 ? -6.169 -0.445 -3.660 1.00 40.10 56 LEU A C 16
ATOM 22091 O O . LEU A 1 56 ? -6.358 -0.044 -4.803 1.00 30.03 56 LEU A O 16
ATOM 22107 N N . ARG A 1 57 ? -6.913 -0.079 -2.636 1.00 42.34 57 ARG A N 16
ATOM 22108 C CA . ARG A 1 57 ? -7.964 0.920 -2.764 1.00 32.41 57 ARG A CA 16
ATOM 22109 C C . ARG A 1 57 ? -7.385 2.295 -2.484 1.00 42.23 57 ARG A C 16
ATOM 22110 O O . ARG A 1 57 ? -7.185 2.672 -1.325 1.00 43.20 57 ARG A O 16
ATOM 22131 N N . LEU A 1 58 ? -7.104 3.029 -3.541 1.00 52.02 58 LEU A N 16
ATOM 22132 C CA . LEU A 1 58 ? -6.506 4.346 -3.422 1.00 11.33 58 LEU A CA 16
ATOM 22133 C C . LEU A 1 58 ? -7.172 5.308 -4.388 1.00 3.14 58 LEU A C 16
ATOM 22134 O O . LEU A 1 58 ? -7.577 4.911 -5.482 1.00 32.53 58 LEU A O 16
ATOM 22150 N N . ARG A 1 59 ? -7.347 6.554 -3.946 1.00 71.14 59 ARG A N 16
ATOM 22151 C CA . ARG A 1 59 ? -7.954 7.601 -4.769 1.00 54.33 59 ARG A CA 16
ATOM 22152 C C . ARG A 1 59 ? -9.455 7.333 -4.956 1.00 1.43 59 ARG A C 16
ATOM 22153 O O . ARG A 1 59 ? -10.182 8.140 -5.535 1.00 22.04 59 ARG A O 16
ATOM 22174 N N . GLY A 1 60 ? -9.912 6.200 -4.437 1.00 35.51 60 GLY A N 16
ATOM 22175 C CA . GLY A 1 60 ? -11.308 5.838 -4.527 1.00 14.50 60 GLY A CA 16
ATOM 22176 C C . GLY A 1 60 ? -11.502 4.404 -4.969 1.00 12.51 60 GLY A C 16
ATOM 22177 O O . GLY A 1 60 ? -12.341 3.684 -4.428 1.00 22.52 60 GLY A O 16
ATOM 22181 N N . TYR A 1 61 ? -10.705 3.972 -5.934 1.00 14.03 61 TYR A N 16
ATOM 22182 C CA . TYR A 1 61 ? -10.866 2.643 -6.500 1.00 14.50 61 TYR A CA 16
ATOM 22183 C C . TYR A 1 61 ? -9.689 1.743 -6.179 1.00 15.41 61 TYR A C 16
ATOM 22184 O O . TYR A 1 61 ? -8.605 2.205 -5.827 1.00 14.12 61 TYR A O 16
ATOM 22202 N N . SER A 1 62 ? -9.935 0.452 -6.278 1.00 14.32 62 SER A N 16
ATOM 22203 C CA . SER A 1 62 ? -8.896 -0.548 -6.140 1.00 3.42 62 SER A CA 16
ATOM 22204 C C . SER A 1 62 ? -8.144 -0.713 -7.454 1.00 24.12 62 SER A C 16
ATOM 22205 O O . SER A 1 62 ? -8.710 -0.548 -8.538 1.00 72.12 62 SER A O 16
ATOM 22213 N N . LEU A 1 63 ? -6.873 -1.030 -7.344 1.00 4.51 63 LEU A N 16
ATOM 22214 C CA . LEU A 1 63 ? -6.026 -1.247 -8.501 1.00 64.13 63 LEU A CA 16
ATOM 22215 C C . LEU A 1 63 ? -4.924 -2.233 -8.154 1.00 53.01 63 LEU A C 16
ATOM 22216 O O . LEU A 1 63 ? -4.447 -2.267 -7.018 1.00 34.40 63 LEU A O 16
ATOM 22232 N N . SER A 1 64 ? -4.530 -3.035 -9.126 1.00 45.22 64 SER A N 16
ATOM 22233 C CA . SER A 1 64 ? -3.512 -4.043 -8.918 1.00 74.30 64 SER A CA 16
ATOM 22234 C C . SER A 1 64 ? -2.112 -3.492 -9.180 1.00 11.13 64 SER A C 16
ATOM 22235 O O . SER A 1 64 ? -1.771 -3.121 -10.308 1.00 22.41 64 SER A O 16
ATOM 22243 N N . LEU A 1 65 ? -1.316 -3.422 -8.123 1.00 35.22 65 LEU A N 16
ATOM 22244 C CA . LEU A 1 65 ? 0.084 -3.034 -8.232 1.00 31.12 65 LEU A CA 16
ATOM 22245 C C . LEU A 1 65 ? 0.959 -4.229 -7.887 1.00 3.22 65 LEU A C 16
ATOM 22246 O O . LEU A 1 65 ? 0.514 -5.140 -7.187 1.00 13.51 65 LEU A O 16
ATOM 22262 N N . ARG A 1 66 ? 2.196 -4.227 -8.362 1.00 63.22 66 ARG A N 16
ATOM 22263 C CA . ARG A 1 66 ? 3.080 -5.365 -8.160 1.00 33.14 66 ARG A CA 16
ATOM 22264 C C . ARG A 1 66 ? 3.772 -5.288 -6.810 1.00 33.43 66 ARG A C 16
ATOM 22265 O O . ARG A 1 66 ? 3.842 -4.220 -6.194 1.00 52.04 66 ARG A O 16
ATOM 22286 N N . LYS A 1 67 ? 4.275 -6.431 -6.356 1.00 22.12 67 LYS A N 16
ATOM 22287 C CA . LYS A 1 67 ? 5.060 -6.509 -5.129 1.00 2.12 67 LYS A CA 16
ATOM 22288 C C . LYS A 1 67 ? 6.250 -5.548 -5.187 1.00 40.42 67 LYS A C 16
ATOM 22289 O O . LYS A 1 67 ? 6.711 -5.062 -4.155 1.00 1.25 67 LYS A O 16
ATOM 22308 N N . SER A 1 68 ? 6.733 -5.278 -6.397 1.00 44.35 68 SER A N 16
ATOM 22309 C CA . SER A 1 68 ? 7.803 -4.312 -6.607 1.00 53.44 68 SER A CA 16
ATOM 22310 C C . SER A 1 68 ? 7.411 -2.945 -6.037 1.00 13.53 68 SER A C 16
ATOM 22311 O O . SER A 1 68 ? 8.104 -2.402 -5.171 1.00 3.01 68 SER A O 16
ATOM 22319 N N . GLU A 1 69 ? 6.285 -2.412 -6.508 1.00 70.15 69 GLU A N 16
ATOM 22320 C CA . GLU A 1 69 ? 5.757 -1.145 -6.008 1.00 20.30 69 GLU A CA 16
ATOM 22321 C C . GLU A 1 69 ? 5.385 -1.270 -4.536 1.00 35.34 69 GLU A C 16
ATOM 22322 O O . GLU A 1 69 ? 5.638 -0.370 -3.739 1.00 12.44 69 GLU A O 16
ATOM 22334 N N . ALA A 1 70 ? 4.802 -2.408 -4.188 1.00 34.31 70 ALA A N 16
ATOM 22335 C CA . ALA A 1 70 ? 4.379 -2.680 -2.820 1.00 42.41 70 ALA A CA 16
ATOM 22336 C C . ALA A 1 70 ? 5.568 -2.707 -1.856 1.00 21.23 70 ALA A C 16
ATOM 22337 O O . ALA A 1 70 ? 5.402 -2.581 -0.642 1.00 74.21 70 ALA A O 16
ATOM 22344 N N . LYS A 1 71 ? 6.760 -2.919 -2.393 1.00 70.52 71 LYS A N 16
ATOM 22345 C CA . LYS A 1 71 ? 7.971 -2.915 -1.589 1.00 53.43 71 LYS A CA 16
ATOM 22346 C C . LYS A 1 71 ? 8.406 -1.480 -1.305 1.00 2.31 71 LYS A C 16
ATOM 22347 O O . LYS A 1 71 ? 8.832 -1.158 -0.196 1.00 22.22 71 LYS A O 16
ATOM 22366 N N . ASP A 1 72 ? 8.264 -0.617 -2.302 1.00 33.12 72 ASP A N 16
ATOM 22367 C CA . ASP A 1 72 ? 8.800 0.736 -2.228 1.00 32.51 72 ASP A CA 16
ATOM 22368 C C . ASP A 1 72 ? 7.802 1.718 -1.632 1.00 64.43 72 ASP A C 16
ATOM 22369 O O . ASP A 1 72 ? 8.036 2.930 -1.632 1.00 53.13 72 ASP A O 16
ATOM 22378 N N . ILE A 1 73 ? 6.698 1.198 -1.119 1.00 20.34 73 ILE A N 16
ATOM 22379 C CA . ILE A 1 73 ? 5.718 2.024 -0.432 1.00 64.41 73 ILE A CA 16
ATOM 22380 C C . ILE A 1 73 ? 5.643 1.625 1.038 1.00 21.42 73 ILE A C 16
ATOM 22381 O O . ILE A 1 73 ? 5.229 0.511 1.366 1.00 71.34 73 ILE A O 16
ATOM 22397 N N . LEU A 1 74 ? 6.070 2.525 1.912 1.00 55.02 74 LEU A N 16
ATOM 22398 C CA . LEU A 1 74 ? 6.030 2.280 3.345 1.00 31.21 74 LEU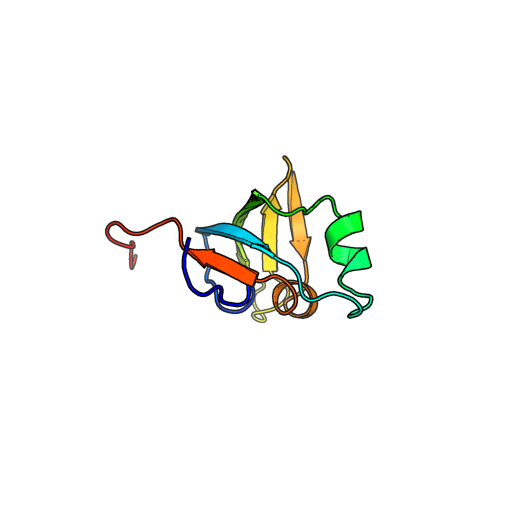 A CA 16
ATOM 22399 C C . LEU A 1 74 ? 4.739 2.835 3.926 1.00 44.42 74 LEU A C 16
ATOM 22400 O O . LEU A 1 74 ? 4.415 4.007 3.727 1.00 10.33 74 LEU A O 16
ATOM 22416 N N . VAL A 1 75 ? 4.003 1.997 4.636 1.00 14.04 75 VAL A N 16
ATOM 22417 C CA . VAL A 1 75 ? 2.690 2.380 5.131 1.00 5.02 75 VAL A CA 16
ATOM 22418 C C . VAL A 1 75 ? 2.545 2.129 6.628 1.00 72.41 75 VAL A C 16
ATOM 22419 O O . VAL A 1 75 ? 3.213 1.264 7.200 1.00 11.24 75 VAL A O 16
ATOM 22432 N N . GLU A 1 76 ? 1.673 2.910 7.244 1.00 50.32 76 GLU A N 16
ATOM 22433 C CA . GLU A 1 76 ? 1.376 2.795 8.661 1.00 64.35 76 GLU A CA 16
ATOM 22434 C C . GLU A 1 76 ? -0.101 2.476 8.828 1.00 3.30 76 GLU A C 16
ATOM 22435 O O . GLU A 1 76 ? -0.928 2.950 8.049 1.00 72.14 76 GLU A O 16
ATOM 22447 N N . VAL A 1 77 ? -0.431 1.666 9.821 1.00 64.13 77 VAL A N 16
ATOM 22448 C CA . VAL A 1 77 ? -1.807 1.232 10.013 1.00 71.15 77 VAL A CA 16
ATOM 22449 C C . VAL A 1 77 ? -2.688 2.390 10.497 1.00 71.02 77 VAL A C 16
ATOM 22450 O O . VAL A 1 77 ? -2.290 3.174 11.359 1.00 54.34 77 VAL A O 16
ATOM 22463 N N . LEU A 1 78 ? -3.880 2.498 9.923 1.00 42.41 78 LEU A N 16
ATOM 22464 C CA . LEU A 1 78 ? -4.784 3.602 10.226 1.00 32.13 78 LEU A CA 16
ATOM 22465 C C . LEU A 1 78 ? -5.804 3.236 11.294 1.00 30.20 78 LEU A C 16
ATOM 22466 O O . LEU A 1 78 ? -6.724 4.008 11.566 1.00 64.13 78 LEU A O 16
ATOM 22482 N N . LEU A 1 79 ? -5.653 2.055 11.877 1.00 30.23 79 LEU A N 16
ATOM 22483 C CA . LEU A 1 79 ? -6.511 1.623 12.971 1.00 21.44 79 LEU A CA 16
ATOM 22484 C C . LEU A 1 79 ? -6.430 2.610 14.131 1.00 3.34 79 LEU A C 16
ATOM 22485 O O . LEU A 1 79 ? -5.414 2.685 14.828 1.00 62.11 79 LEU A O 16
ATOM 22501 N N . GLU A 1 80 ? -7.500 3.366 14.333 1.00 22.40 80 GLU A N 16
ATOM 22502 C CA . GLU A 1 80 ? -7.504 4.411 15.340 1.00 73.45 80 GLU A CA 16
ATOM 22503 C C . GLU A 1 80 ? -7.833 3.840 16.716 1.00 63.15 80 GLU A C 16
ATOM 22504 O O . GLU A 1 80 ? -8.965 3.909 17.192 1.00 24.21 80 GLU A O 16
ATOM 22516 N N . HIS A 1 81 ? -6.829 3.227 17.315 1.00 20.32 81 HIS A N 16
ATOM 22517 C CA . HIS A 1 81 ? -6.909 2.717 18.673 1.00 54.32 81 HIS A CA 16
ATOM 22518 C C . HIS A 1 81 ? -5.539 2.806 19.314 1.00 12.51 81 HIS A C 16
ATOM 22519 O O . HIS A 1 81 ? -4.545 2.384 18.726 1.00 65.31 81 HIS A O 16
ATOM 22534 N N . HIS A 1 82 ? -5.485 3.363 20.511 1.00 52.51 82 HIS A N 16
ATOM 22535 C CA . HIS A 1 82 ? -4.215 3.576 21.190 1.00 73.10 82 HIS A CA 16
ATOM 22536 C C . HIS A 1 82 ? -3.836 2.351 22.007 1.00 14.31 82 HIS A C 16
ATOM 22537 O O . HIS A 1 82 ? -2.661 2.105 22.270 1.00 34.21 82 HIS A O 16
ATOM 22552 N N . HIS A 1 83 ? -4.838 1.584 22.405 1.00 74.04 83 HIS A N 16
ATOM 22553 C CA . HIS A 1 83 ? -4.597 0.340 23.116 1.00 14.32 83 HIS A CA 16
ATOM 22554 C C . HIS A 1 83 ? -4.859 -0.845 22.195 1.00 3.03 83 HIS A C 16
ATOM 22555 O O . HIS A 1 83 ? -5.964 -1.389 22.156 1.00 44.20 83 HIS A O 16
ATOM 22570 N N . HIS A 1 84 ? -3.846 -1.209 21.425 1.00 51.35 84 HIS A N 16
ATOM 22571 C CA . HIS A 1 84 ? -3.941 -2.341 20.514 1.00 74.33 84 HIS A CA 16
ATOM 22572 C C . HIS A 1 84 ? -2.565 -2.696 19.972 1.00 61.12 84 HIS A C 16
ATOM 22573 O O . HIS A 1 84 ? -1.816 -1.821 19.542 1.00 34.45 84 HIS A O 16
ATOM 22588 N N . HIS A 1 85 ? -2.227 -3.972 20.011 1.00 70.04 85 HIS A N 16
ATOM 22589 C CA . HIS A 1 85 ? -0.984 -4.443 19.422 1.00 60.41 85 HIS A CA 16
ATOM 22590 C C . HIS A 1 85 ? -1.268 -5.063 18.059 1.00 5.43 85 HIS A C 16
ATOM 22591 O O . HIS A 1 85 ? -1.336 -4.359 17.054 1.00 13.24 85 HIS A O 16
ATOM 22606 N N . HIS A 1 86 ? -1.466 -6.376 18.034 1.00 14.30 86 HIS A N 16
ATOM 22607 C CA . HIS A 1 86 ? -1.831 -7.084 16.811 1.00 45.33 86 HIS A CA 16
ATOM 22608 C C . HIS A 1 86 ? -2.383 -8.464 17.149 1.00 62.11 86 HIS A C 16
ATOM 22609 O O . HIS A 1 86 ? -1.788 -9.474 16.725 1.00 37.36 86 HIS A O 16
ATOM 22625 N N . MET A 1 1 ? 10.294 5.878 16.769 1.00 12.10 1 MET A N 17
ATOM 22626 C CA . MET A 1 1 ? 10.258 6.081 15.307 1.00 42.24 1 MET A CA 17
ATOM 22627 C C . MET A 1 1 ? 10.110 4.734 14.610 1.00 64.22 1 MET A C 17
ATOM 22628 O O . MET A 1 1 ? 10.843 3.788 14.900 1.00 3.32 1 MET A O 17
ATOM 22644 N N . THR A 1 2 ? 9.140 4.639 13.719 1.00 22.34 2 THR A N 17
ATOM 22645 C CA . THR A 1 2 ? 8.949 3.441 12.925 1.00 41.35 2 THR A CA 17
ATOM 22646 C C . THR A 1 2 ? 8.481 3.814 11.521 1.00 44.31 2 THR A C 17
ATOM 22647 O O . THR A 1 2 ? 7.473 4.502 11.352 1.00 24.14 2 THR A O 17
ATOM 22658 N N . LYS A 1 3 ? 9.223 3.360 10.517 1.00 22.35 3 LYS A N 17
ATOM 22659 C CA . LYS A 1 3 ? 8.913 3.669 9.125 1.00 73.14 3 LYS A CA 17
ATOM 22660 C C . LYS A 1 3 ? 7.845 2.730 8.593 1.00 74.31 3 LYS A C 17
ATOM 22661 O O . LYS A 1 3 ? 7.538 2.728 7.401 1.00 21.34 3 LYS A O 17
ATOM 22680 N N . GLY A 1 4 ? 7.277 1.948 9.492 1.00 13.30 4 GLY A N 17
ATOM 22681 C CA . GLY A 1 4 ? 6.234 1.026 9.120 1.00 61.43 4 GLY A CA 17
ATOM 22682 C C . GLY A 1 4 ? 6.782 -0.188 8.412 1.00 53.31 4 GLY A C 17
ATOM 22683 O O . GLY A 1 4 ? 7.943 -0.557 8.599 1.00 53.42 4 GLY A O 17
ATOM 22687 N N . ILE A 1 5 ? 5.949 -0.801 7.601 1.00 50.42 5 ILE A N 17
ATOM 22688 C CA . ILE A 1 5 ? 6.346 -1.951 6.812 1.00 31.31 5 ILE A CA 17
ATOM 22689 C C . ILE A 1 5 ? 6.045 -1.674 5.352 1.00 20.31 5 ILE A C 17
ATOM 22690 O O . ILE A 1 5 ? 5.358 -0.700 5.035 1.00 14.23 5 ILE A O 17
ATOM 22706 N N . GLY A 1 6 ? 6.561 -2.510 4.468 1.00 24.03 6 GLY A N 17
ATOM 22707 C CA . GLY A 1 6 ? 6.266 -2.350 3.066 1.00 33.45 6 GLY A CA 17
ATOM 22708 C C . GLY A 1 6 ? 4.810 -2.632 2.783 1.00 12.55 6 GLY A C 17
ATOM 22709 O O . GLY A 1 6 ? 4.192 -3.445 3.470 1.00 55.11 6 GLY A O 17
ATOM 22713 N N . LEU A 1 7 ? 4.263 -1.961 1.780 1.00 21.22 7 LEU A N 17
ATOM 22714 C CA . LEU A 1 7 ? 2.870 -2.148 1.384 1.00 10.32 7 LEU A CA 17
ATOM 22715 C C . LEU A 1 7 ? 2.602 -3.628 1.107 1.00 42.44 7 LEU A C 17
ATOM 22716 O O . LEU A 1 7 ? 1.524 -4.146 1.386 1.00 25.02 7 LEU A O 17
ATOM 22732 N N . ASN A 1 8 ? 3.619 -4.308 0.600 1.00 2.42 8 ASN A N 17
ATOM 22733 C CA . ASN A 1 8 ? 3.509 -5.720 0.252 1.00 72.40 8 ASN A CA 17
ATOM 22734 C C . ASN A 1 8 ? 3.410 -6.594 1.502 1.00 15.45 8 ASN A C 17
ATOM 22735 O O . ASN A 1 8 ? 2.948 -7.733 1.438 1.00 34.25 8 ASN A O 17
ATOM 22746 N N . GLU A 1 9 ? 3.828 -6.052 2.638 1.00 32.03 9 GLU A N 17
ATOM 22747 C CA . GLU A 1 9 ? 3.891 -6.809 3.874 1.00 65.41 9 GLU A CA 17
ATOM 22748 C C . GLU A 1 9 ? 2.599 -6.658 4.667 1.00 74.04 9 GLU A C 17
ATOM 22749 O O . GLU A 1 9 ? 2.388 -7.343 5.670 1.00 2.13 9 GLU A O 17
ATOM 22761 N N . VAL A 1 10 ? 1.735 -5.765 4.209 1.00 24.43 10 VAL A N 17
ATOM 22762 C CA . VAL A 1 10 ? 0.464 -5.513 4.871 1.00 43.21 10 VAL A CA 17
ATOM 22763 C C . VAL A 1 10 ? -0.547 -6.584 4.484 1.00 12.10 10 VAL A C 17
ATOM 22764 O O . VAL A 1 10 ? -0.404 -7.242 3.450 1.00 20.40 10 VAL A O 17
ATOM 22777 N N . GLU A 1 11 ? -1.557 -6.765 5.317 1.00 11.24 11 GLU A N 17
ATOM 22778 C CA . GLU A 1 11 ? -2.583 -7.759 5.062 1.00 62.14 11 GLU A CA 17
ATOM 22779 C C . GLU A 1 11 ? -3.771 -7.107 4.356 1.00 11.15 11 GLU A C 17
ATOM 22780 O O . GLU A 1 11 ? -3.787 -5.894 4.143 1.00 53.32 11 GLU A O 17
ATOM 22792 N N . ILE A 1 12 ? -4.759 -7.910 4.001 1.00 41.22 12 ILE A N 17
ATOM 22793 C CA . ILE A 1 12 ? -5.875 -7.438 3.197 1.00 33.54 12 ILE A CA 17
ATOM 22794 C C . ILE A 1 12 ? -6.966 -6.789 4.047 1.00 61.01 12 ILE A C 17
ATOM 22795 O O . ILE A 1 12 ? -7.037 -7.001 5.260 1.00 55.04 12 ILE A O 17
ATOM 22811 N N . LYS A 1 13 ? -7.800 -5.990 3.383 1.00 45.10 13 LYS A N 17
ATOM 22812 C CA . LYS A 1 13 ? -8.995 -5.398 3.984 1.00 14.22 13 LYS A CA 17
ATOM 22813 C C . LYS A 1 13 ? -8.653 -4.499 5.172 1.00 14.05 13 LYS A C 17
ATOM 22814 O O . LYS A 1 13 ? -9.273 -4.575 6.235 1.00 34.35 13 LYS A O 17
ATOM 22833 N N . SER A 1 14 ? -7.665 -3.642 4.974 1.00 24.03 14 SER A N 17
ATOM 22834 C CA . SER A 1 14 ? -7.290 -2.650 5.961 1.00 11.41 14 SER A CA 17
ATOM 22835 C C . SER A 1 14 ? -6.828 -1.378 5.259 1.00 43.23 14 SER A C 17
ATOM 22836 O O . SER A 1 14 ? -6.375 -1.428 4.118 1.00 11.30 14 SER A O 17
ATOM 22844 N N . LYS A 1 15 ? -6.952 -0.239 5.927 1.00 70.34 15 LYS A N 17
ATOM 22845 C CA . LYS A 1 15 ? -6.511 1.019 5.347 1.00 14.22 15 LYS A CA 17
ATOM 22846 C C . LYS A 1 15 ? -5.264 1.532 6.053 1.00 71.42 15 LYS A C 17
ATOM 22847 O O . LYS A 1 15 ? -5.199 1.584 7.285 1.00 30.14 15 LYS A O 17
ATOM 22866 N N . VAL A 1 16 ? -4.274 1.894 5.253 1.00 1.30 16 VAL A N 17
ATOM 22867 C CA . VAL A 1 16 ? -2.988 2.361 5.751 1.00 45.44 16 VAL A CA 17
ATOM 22868 C C . VAL A 1 16 ? -2.575 3.633 5.034 1.00 33.20 16 VAL A C 17
ATOM 22869 O O . VAL A 1 16 ? -3.120 3.971 3.981 1.00 50.51 16 VAL A O 17
ATOM 22882 N N . LYS A 1 17 ? -1.617 4.333 5.606 1.00 31.34 17 LYS A N 17
ATOM 22883 C CA . LYS A 1 17 ? -1.167 5.591 5.050 1.00 23.35 17 LYS A CA 17
ATOM 22884 C C . LYS A 1 17 ? 0.275 5.490 4.598 1.00 75.21 17 LYS A C 17
ATOM 22885 O O . LYS A 1 17 ? 1.097 4.841 5.247 1.00 62.11 17 LYS A O 17
ATOM 22904 N N . VAL A 1 18 ? 0.574 6.157 3.503 1.00 72.43 18 VAL A N 17
ATOM 22905 C CA . VAL A 1 18 ? 1.919 6.169 2.960 1.00 41.44 18 VAL A CA 17
ATOM 22906 C C . VAL A 1 18 ? 2.797 7.119 3.762 1.00 30.33 18 VAL A C 17
ATOM 22907 O O . VAL A 1 18 ? 2.731 8.339 3.588 1.00 0.50 18 VAL A O 17
ATOM 22920 N N . ILE A 1 19 ? 3.566 6.551 4.683 1.00 14.32 19 ILE A N 17
ATOM 22921 C CA . ILE A 1 19 ? 4.527 7.314 5.472 1.00 4.42 19 ILE A CA 17
ATOM 22922 C C . ILE A 1 19 ? 5.512 8.028 4.563 1.00 20.12 19 ILE A C 17
ATOM 22923 O O . ILE A 1 19 ? 5.687 9.244 4.643 1.00 13.05 19 ILE A O 17
ATOM 22939 N N . GLY A 1 20 ? 6.148 7.252 3.705 1.00 34.51 20 GLY A N 17
ATOM 22940 C CA . GLY A 1 20 ? 7.132 7.789 2.801 1.00 14.45 20 GLY A CA 17
ATOM 22941 C C . GLY A 1 20 ? 7.389 6.851 1.650 1.00 53.34 20 GLY A C 17
ATOM 22942 O O . GLY A 1 20 ? 6.828 5.753 1.596 1.00 73.34 20 GLY A O 17
ATOM 22946 N N . ILE A 1 21 ? 8.248 7.271 0.741 1.00 1.13 21 ILE A N 17
ATOM 22947 C CA . ILE A 1 21 ? 8.536 6.504 -0.454 1.00 70.03 21 ILE A CA 17
ATOM 22948 C C . ILE A 1 21 ? 9.978 6.005 -0.418 1.00 43.44 21 ILE A C 17
ATOM 22949 O O . ILE A 1 21 ? 10.820 6.581 0.269 1.00 31.54 21 ILE A O 17
ATOM 22965 N N . VAL A 1 22 ? 10.245 4.926 -1.139 1.00 63.12 22 VAL A N 17
ATOM 22966 C CA . VAL A 1 22 ? 11.592 4.393 -1.272 1.00 11.13 22 VAL A CA 17
ATOM 22967 C C . VAL A 1 22 ? 12.164 4.804 -2.629 1.00 14.13 22 VAL A C 17
ATOM 22968 O O . VAL A 1 22 ? 11.921 4.150 -3.644 1.00 31.21 22 VAL A O 17
ATOM 22981 N N . PRO A 1 23 ? 12.858 5.958 -2.664 1.00 25.21 23 PRO A N 17
ATOM 22982 C CA . PRO A 1 23 ? 13.340 6.588 -3.905 1.00 21.52 23 PRO A CA 17
ATOM 22983 C C . PRO A 1 23 ? 14.285 5.701 -4.721 1.00 41.50 23 PRO A C 17
ATOM 22984 O O . PRO A 1 23 ? 14.435 4.507 -4.445 1.00 44.01 23 PRO A O 17
ATOM 22995 N N . GLU A 1 24 ? 14.937 6.314 -5.717 1.00 74.43 24 GLU A N 17
ATOM 22996 C CA . GLU A 1 24 ? 15.785 5.607 -6.687 1.00 53.42 24 GLU A CA 17
ATOM 22997 C C . GLU A 1 24 ? 14.973 4.701 -7.621 1.00 72.30 24 GLU A C 17
ATOM 22998 O O . GLU A 1 24 ? 15.205 4.690 -8.829 1.00 42.31 24 GLU A O 17
ATOM 23010 N N . SER A 1 25 ? 14.023 3.962 -7.061 1.00 71.24 25 SER A N 17
ATOM 23011 C CA . SER A 1 25 ? 13.227 3.010 -7.821 1.00 31.21 25 SER A CA 17
ATOM 23012 C C . SER A 1 25 ? 12.536 3.672 -9.006 1.00 41.05 25 SER A C 17
ATOM 23013 O O . SER A 1 25 ? 12.126 4.836 -8.940 1.00 14.14 25 SER A O 17
ATOM 23021 N N . LYS A 1 26 ? 12.417 2.923 -10.088 1.00 31.21 26 LYS A N 17
ATOM 23022 C CA . LYS A 1 26 ? 11.654 3.359 -11.244 1.00 22.13 26 LYS A CA 17
ATOM 23023 C C . LYS A 1 26 ? 10.164 3.323 -10.923 1.00 62.23 26 LYS A C 17
ATOM 23024 O O . LYS A 1 26 ? 9.387 4.123 -11.442 1.00 62.43 26 LYS A O 17
ATOM 23043 N N . VAL A 1 27 ? 9.771 2.412 -10.035 1.00 15.44 27 VAL A N 17
ATOM 23044 C CA . VAL A 1 27 ? 8.370 2.295 -9.651 1.00 63.05 27 VAL A CA 17
ATOM 23045 C C . VAL A 1 27 ? 8.017 3.369 -8.627 1.00 54.34 27 VAL A C 17
ATOM 23046 O O . VAL A 1 27 ? 6.849 3.670 -8.406 1.00 34.12 27 VAL A O 17
ATOM 23059 N N . ARG A 1 28 ? 9.045 3.950 -8.010 1.00 54.44 28 ARG A N 17
ATOM 23060 C CA . ARG A 1 28 ? 8.873 5.135 -7.176 1.00 32.12 28 ARG A CA 17
ATOM 23061 C C . ARG A 1 28 ? 8.180 6.244 -7.977 1.00 12.33 28 ARG A C 17
ATOM 23062 O O . ARG A 1 28 ? 7.353 6.987 -7.447 1.00 10.34 28 ARG A O 17
ATOM 23083 N N . ARG A 1 29 ? 8.520 6.335 -9.260 1.00 13.40 29 ARG A N 17
ATOM 23084 C CA . ARG A 1 29 ? 7.889 7.289 -10.170 1.00 72.21 29 ARG A CA 17
ATOM 23085 C C . ARG A 1 29 ? 6.455 6.850 -10.468 1.00 54.21 29 ARG A C 17
ATOM 23086 O O . ARG A 1 29 ? 5.535 7.668 -10.531 1.00 23.54 29 ARG A O 17
ATOM 23107 N N . LYS A 1 30 ? 6.292 5.540 -10.639 1.00 23.54 30 LYS A N 17
ATOM 23108 C CA . LYS A 1 30 ? 4.989 4.915 -10.871 1.00 51.14 30 LYS A CA 17
ATOM 23109 C C . LYS A 1 30 ? 3.988 5.320 -9.793 1.00 25.40 30 LYS A C 17
ATOM 23110 O O . LYS A 1 30 ? 2.859 5.699 -10.094 1.00 14.02 30 LYS A O 17
ATOM 23129 N N . ILE A 1 31 ? 4.421 5.221 -8.544 1.00 73.31 31 ILE A N 17
ATOM 23130 C CA . ILE A 1 31 ? 3.600 5.595 -7.391 1.00 14.21 31 ILE A CA 17
ATOM 23131 C C . ILE A 1 31 ? 3.011 6.996 -7.557 1.00 31.30 31 ILE A C 17
ATOM 23132 O O . ILE A 1 31 ? 1.795 7.187 -7.468 1.00 34.12 31 ILE A O 17
ATOM 23148 N N . MET A 1 32 ? 3.879 7.964 -7.827 1.00 45.53 32 MET A N 17
ATOM 23149 C CA . MET A 1 32 ? 3.453 9.353 -7.969 1.00 73.34 32 MET A CA 17
ATOM 23150 C C . MET A 1 32 ? 2.575 9.541 -9.198 1.00 23.41 32 MET A C 17
ATOM 23151 O O . MET A 1 32 ? 1.634 10.338 -9.182 1.00 73.42 32 MET A O 17
ATOM 23165 N N . ASP A 1 33 ? 2.877 8.804 -10.260 1.00 54.14 33 ASP A N 17
ATOM 23166 C CA . ASP A 1 33 ? 2.074 8.853 -11.478 1.00 4.21 33 ASP A CA 17
ATOM 23167 C C . ASP A 1 33 ? 0.681 8.299 -11.207 1.00 55.10 33 ASP A C 17
ATOM 23168 O O . ASP A 1 33 ? -0.316 8.829 -11.694 1.00 11.04 33 ASP A O 17
ATOM 23177 N N . MET A 1 34 ? 0.632 7.250 -10.397 1.00 24.10 34 MET A N 17
ATOM 23178 C CA . MET A 1 34 ? -0.620 6.601 -10.027 1.00 34.15 34 MET A CA 17
ATOM 23179 C C . MET A 1 34 ? -1.494 7.535 -9.196 1.00 15.23 34 MET A C 17
ATOM 23180 O O . MET A 1 34 ? -2.718 7.397 -9.167 1.00 75.32 34 MET A O 17
ATOM 23194 N N . GLY A 1 35 ? -0.859 8.480 -8.515 1.00 41.23 35 GLY A N 17
ATOM 23195 C CA . GLY A 1 35 ? -1.596 9.448 -7.727 1.00 34.31 35 GLY A CA 17
ATOM 23196 C C . GLY A 1 35 ? -1.269 9.372 -6.252 1.00 12.44 35 GLY A C 17
ATOM 23197 O O . GLY A 1 35 ? -1.913 10.030 -5.437 1.00 34.55 35 GLY A O 17
ATOM 23201 N N . ILE A 1 36 ? -0.267 8.581 -5.904 1.00 2.21 36 ILE A N 17
ATOM 23202 C CA . ILE A 1 36 ? 0.134 8.432 -4.515 1.00 64.02 36 ILE A CA 17
ATOM 23203 C C . ILE A 1 36 ? 1.420 9.207 -4.266 1.00 64.21 36 ILE A C 17
ATOM 23204 O O . ILE A 1 36 ? 2.362 9.125 -5.052 1.00 42.44 36 ILE A O 17
ATOM 23220 N N . VAL A 1 37 ? 1.454 9.969 -3.188 1.00 1.42 37 VAL A N 17
ATOM 23221 C CA . VAL A 1 37 ? 2.619 10.790 -2.889 1.00 20.25 37 VAL A CA 17
ATOM 23222 C C . VAL A 1 37 ? 3.106 10.596 -1.452 1.00 61.24 37 VAL A C 17
ATOM 23223 O O . VAL A 1 37 ? 3.978 9.770 -1.198 1.00 52.24 37 VAL A O 17
ATOM 23236 N N . ARG A 1 38 ? 2.535 11.331 -0.513 1.00 3.34 38 ARG A N 17
ATOM 23237 C CA . ARG A 1 38 ? 2.967 11.257 0.874 1.00 23.30 38 ARG A CA 17
ATOM 23238 C C . ARG A 1 38 ? 1.829 11.648 1.801 1.00 3.35 38 ARG A C 17
ATOM 23239 O O . ARG A 1 38 ? 1.342 12.777 1.764 1.00 54.30 38 ARG A O 17
ATOM 23260 N N . GLY A 1 39 ? 1.409 10.712 2.633 1.00 5.04 39 GLY A N 17
ATOM 23261 C CA . GLY A 1 39 ? 0.278 10.955 3.500 1.00 74.55 39 GLY A CA 17
ATOM 23262 C C . GLY A 1 39 ? -1.012 10.479 2.875 1.00 21.11 39 GLY A C 17
ATOM 23263 O O . GLY A 1 39 ? -2.083 10.596 3.469 1.00 33.31 39 GLY A O 17
ATOM 23267 N N . THR A 1 40 ? -0.906 9.952 1.661 1.00 12.43 40 THR A N 17
ATOM 23268 C CA . THR A 1 40 ? -2.049 9.374 0.981 1.00 11.12 40 THR A CA 17
ATOM 23269 C C . THR A 1 40 ? -2.506 8.124 1.719 1.00 11.24 40 THR A C 17
ATOM 23270 O O . THR A 1 40 ? -1.688 7.347 2.218 1.00 50.44 40 THR A O 17
ATOM 23281 N N . GLU A 1 41 ? -3.807 7.950 1.799 1.00 4.45 41 GLU A N 17
ATOM 23282 C CA . GLU A 1 41 ? -4.393 6.839 2.507 1.00 51.44 41 GLU A CA 17
ATOM 23283 C C . GLU A 1 41 ? -4.957 5.834 1.521 1.00 71.45 41 GLU A C 17
ATOM 23284 O O . GLU A 1 41 ? -5.720 6.186 0.616 1.00 25.43 41 GLU A O 17
ATOM 23296 N N . ILE A 1 42 ? -4.562 4.592 1.696 1.00 12.23 42 ILE A N 17
ATOM 23297 C CA . ILE A 1 42 ? -4.885 3.544 0.751 1.00 2.00 42 ILE A CA 17
ATOM 23298 C C . ILE A 1 42 ? -5.659 2.426 1.437 1.00 25.22 42 ILE A C 17
ATOM 23299 O O . ILE A 1 42 ? -5.321 2.015 2.550 1.00 22.34 42 ILE A O 17
ATOM 23315 N N . TYR A 1 43 ? -6.702 1.948 0.780 1.00 51.00 43 TYR A N 17
ATOM 23316 C CA . TYR A 1 43 ? -7.494 0.859 1.314 1.00 14.20 43 TYR A CA 17
ATOM 23317 C C . TYR A 1 43 ? -7.102 -0.447 0.636 1.00 72.43 43 TYR A C 17
ATOM 23318 O O . TYR A 1 43 ? -7.427 -0.674 -0.528 1.00 33.05 43 TYR A O 17
ATOM 23336 N N . ILE A 1 44 ? -6.381 -1.289 1.356 1.00 33.20 44 ILE A N 17
ATOM 23337 C CA . ILE A 1 44 ? -5.943 -2.567 0.817 1.00 71.01 44 ILE A CA 17
ATOM 23338 C C . ILE A 1 44 ? -7.132 -3.501 0.667 1.00 5.45 44 ILE A C 17
ATOM 23339 O O . ILE A 1 44 ? -7.826 -3.797 1.638 1.00 50.43 44 ILE A O 17
ATOM 23355 N N . GLU A 1 45 ? -7.371 -3.946 -0.554 1.00 25.02 45 GLU A N 17
ATOM 23356 C CA . GLU A 1 45 ? -8.498 -4.814 -0.839 1.00 50.41 45 GLU A CA 17
ATOM 23357 C C . GLU A 1 45 ? -8.098 -6.276 -0.686 1.00 63.31 45 GLU A C 17
ATOM 23358 O O . GLU A 1 45 ? -8.571 -6.968 0.217 1.00 32.14 45 GLU A O 17
ATOM 23370 N N . GLY A 1 46 ? -7.208 -6.730 -1.549 1.00 52.15 46 GLY A N 17
ATOM 23371 C CA . GLY A 1 46 ? -6.794 -8.114 -1.522 1.00 43.43 46 GLY A CA 17
ATOM 23372 C C . GLY A 1 46 ? -5.460 -8.320 -2.202 1.00 11.33 46 GLY A C 17
ATOM 23373 O O . GLY A 1 46 ? -4.908 -7.390 -2.786 1.00 21.12 46 GLY A O 17
ATOM 23377 N N . LYS A 1 47 ? -4.934 -9.527 -2.112 1.00 51.43 47 LYS A N 17
ATOM 23378 C CA . LYS A 1 47 ? -3.678 -9.864 -2.757 1.00 4.44 47 LYS A CA 17
ATOM 23379 C C . LYS A 1 47 ? -3.854 -11.138 -3.565 1.00 31.33 47 LYS A C 17
ATOM 23380 O O . LYS A 1 47 ? -4.650 -12.002 -3.192 1.00 75.24 47 LYS A O 17
ATOM 23399 N N . ALA A 1 48 ? -3.143 -11.242 -4.680 1.00 31.43 48 ALA A N 17
ATOM 23400 C CA . ALA A 1 48 ? -3.166 -12.455 -5.482 1.00 64.12 48 ALA A CA 17
ATOM 23401 C C . ALA A 1 48 ? -2.588 -13.611 -4.673 1.00 12.42 48 ALA A C 17
ATOM 23402 O O . ALA A 1 48 ? -1.838 -13.381 -3.727 1.00 42.13 48 ALA A O 17
ATOM 23409 N N . PRO A 1 49 ? -2.932 -14.861 -5.019 1.00 0.14 49 PRO A N 17
ATOM 23410 C CA . PRO A 1 49 ? -2.462 -16.046 -4.291 1.00 22.41 49 PRO A CA 17
ATOM 23411 C C . PRO A 1 49 ? -0.940 -16.086 -4.122 1.00 0.51 49 PRO A C 17
ATOM 23412 O O . PRO A 1 49 ? -0.432 -16.628 -3.138 1.00 0.44 49 PRO A O 17
ATOM 23423 N N . MET A 1 50 ? -0.218 -15.501 -5.072 1.00 5.20 50 MET A N 17
ATOM 23424 C CA . MET A 1 50 ? 1.244 -15.481 -5.029 1.00 42.30 50 MET A CA 17
ATOM 23425 C C . MET A 1 50 ? 1.745 -14.353 -4.131 1.00 53.44 50 MET A C 17
ATOM 23426 O O . MET A 1 50 ? 2.941 -14.251 -3.855 1.00 74.03 50 MET A O 17
ATOM 23440 N N . GLY A 1 51 ? 0.826 -13.504 -3.689 1.00 45.10 51 GLY A N 17
ATOM 23441 C CA . GLY A 1 51 ? 1.197 -12.313 -2.951 1.00 33.03 51 GLY A CA 17
ATOM 23442 C C . GLY A 1 51 ? 1.467 -11.155 -3.889 1.00 43.33 51 GLY A C 17
ATOM 23443 O O . GLY A 1 51 ? 1.636 -10.015 -3.463 1.00 74.54 51 GLY A O 17
ATOM 23447 N N . ASP A 1 52 ? 1.490 -11.470 -5.176 1.00 12.31 52 ASP A N 17
ATOM 23448 C CA . ASP A 1 52 ? 1.758 -10.497 -6.224 1.00 22.53 52 ASP A CA 17
ATOM 23449 C C . ASP A 1 52 ? 0.832 -10.745 -7.407 1.00 73.41 52 ASP A C 17
ATOM 23450 O O . ASP A 1 52 ? 0.726 -11.874 -7.891 1.00 22.21 52 ASP A O 17
ATOM 23459 N N . PRO A 1 53 ? 0.137 -9.703 -7.886 1.00 33.33 53 PRO A N 17
ATOM 23460 C CA . PRO A 1 53 ? 0.235 -8.352 -7.339 1.00 65.33 53 PRO A CA 17
ATOM 23461 C C . PRO A 1 53 ? -0.722 -8.108 -6.170 1.00 23.05 53 PRO A C 17
ATOM 23462 O O . PRO A 1 53 ? -1.404 -9.026 -5.698 1.00 64.41 53 PRO A O 17
ATOM 23473 N N . ILE A 1 54 ? -0.763 -6.867 -5.708 1.00 44.43 54 ILE A N 17
ATOM 23474 C CA . ILE A 1 54 ? -1.636 -6.479 -4.612 1.00 5.33 54 ILE A CA 17
ATOM 23475 C C . ILE A 1 54 ? -2.709 -5.528 -5.134 1.00 1.12 54 ILE A C 17
ATOM 23476 O O . ILE A 1 54 ? -2.431 -4.683 -5.986 1.00 34.13 54 ILE A O 17
ATOM 23492 N N . ALA A 1 55 ? -3.928 -5.681 -4.644 1.00 15.21 55 ALA A N 17
ATOM 23493 C CA . ALA A 1 55 ? -5.029 -4.822 -5.052 1.00 42.14 55 ALA A CA 17
ATOM 23494 C C . ALA A 1 55 ? -5.263 -3.717 -4.028 1.00 61.33 55 ALA A C 17
ATOM 23495 O O . ALA A 1 55 ? -5.771 -3.964 -2.930 1.00 0.42 55 ALA A O 17
ATOM 23502 N N . LEU A 1 56 ? -4.878 -2.505 -4.390 1.00 62.54 56 LEU A N 17
ATOM 23503 C CA . LEU A 1 56 ? -5.041 -1.352 -3.521 1.00 74.13 56 LEU A CA 17
ATOM 23504 C C . LEU A 1 56 ? -6.184 -0.496 -4.030 1.00 2.22 56 LEU A C 17
ATOM 23505 O O . LEU A 1 56 ? -6.272 -0.218 -5.220 1.00 64.11 56 LEU A O 17
ATOM 23521 N N . ARG A 1 57 ? -7.049 -0.070 -3.138 1.00 21.32 57 ARG A N 17
ATOM 23522 C CA . ARG A 1 57 ? -8.117 0.828 -3.515 1.00 23.55 57 ARG A CA 17
ATOM 23523 C C . ARG A 1 57 ? -7.739 2.255 -3.182 1.00 45.53 57 ARG A C 17
ATOM 23524 O O . ARG A 1 57 ? -7.483 2.590 -2.023 1.00 62.42 57 ARG A O 17
ATOM 23545 N N . LEU A 1 58 ? -7.700 3.083 -4.205 1.00 4.40 58 LEU A N 17
ATOM 23546 C CA . LEU A 1 58 ? -7.320 4.470 -4.049 1.00 12.41 58 LEU A CA 17
ATOM 23547 C C . LEU A 1 58 ? -8.210 5.352 -4.907 1.00 61.45 58 LEU A C 17
ATOM 23548 O O . LEU A 1 58 ? -8.594 4.971 -6.016 1.00 42.31 58 LEU A O 17
ATOM 23564 N N . ARG A 1 59 ? -8.576 6.501 -4.351 1.00 10.13 59 ARG A N 17
ATOM 23565 C CA . ARG A 1 59 ? -9.388 7.504 -5.045 1.00 31.04 59 ARG A CA 17
ATOM 23566 C C . ARG A 1 59 ? -10.809 6.993 -5.337 1.00 12.15 59 ARG A C 17
ATOM 23567 O O . ARG A 1 59 ? -11.631 7.713 -5.910 1.00 33.14 59 ARG A O 17
ATOM 23588 N N . GLY A 1 60 ? -11.101 5.756 -4.942 1.00 12.40 60 GLY A N 17
ATOM 23589 C CA . GLY A 1 60 ? -12.433 5.219 -5.133 1.00 55.25 60 GLY A CA 17
ATOM 23590 C C . GLY A 1 60 ? -12.453 3.726 -5.399 1.00 41.25 60 GLY A C 17
ATOM 23591 O O . GLY A 1 60 ? -13.167 2.982 -4.721 1.00 41.51 60 GLY A O 17
ATOM 23595 N N . TYR A 1 61 ? -11.670 3.279 -6.370 1.00 13.05 61 TYR A N 17
ATOM 23596 C CA . TYR A 1 61 ? -11.718 1.886 -6.800 1.00 4.30 61 TYR A CA 17
ATOM 23597 C C . TYR A 1 61 ? -10.365 1.199 -6.641 1.00 42.24 61 TYR A C 17
ATOM 23598 O O . TYR A 1 61 ? -9.385 1.821 -6.230 1.00 23.22 61 TYR A O 17
ATOM 23616 N N . SER A 1 62 ? -10.332 -0.090 -6.958 1.00 51.34 62 SER A N 17
ATOM 23617 C CA . SER A 1 62 ? -9.144 -0.912 -6.769 1.00 4.14 62 SER A CA 17
ATOM 23618 C C . SER A 1 62 ? -8.216 -0.871 -7.978 1.00 71.12 62 SER A C 17
ATOM 23619 O O . SER A 1 62 ? -8.656 -0.834 -9.129 1.00 1.51 62 SER A O 17
ATOM 23627 N N . LEU A 1 63 ? -6.931 -0.883 -7.678 1.00 15.33 63 LEU A N 17
ATOM 23628 C CA . LEU A 1 63 ? -5.865 -0.919 -8.672 1.00 21.45 63 LEU A CA 17
ATOM 23629 C C . LEU A 1 63 ? -4.826 -1.951 -8.246 1.00 25.32 63 LEU A C 17
ATOM 23630 O O . LEU A 1 63 ? -4.554 -2.103 -7.058 1.00 45.42 63 LEU A O 17
ATOM 23646 N N . SER A 1 64 ? -4.250 -2.659 -9.199 1.00 22.32 64 SER A N 17
ATOM 23647 C CA . SER A 1 64 ? -3.270 -3.679 -8.888 1.00 4.31 64 SER A CA 17
ATOM 23648 C C . SER A 1 64 ? -1.843 -3.169 -9.082 1.00 52.03 64 SER A C 17
ATOM 23649 O O . SER A 1 64 ? -1.461 -2.747 -10.176 1.00 13.32 64 SER A O 17
ATOM 23657 N N . LEU A 1 65 ? -1.070 -3.187 -8.003 1.00 64.25 65 LEU A N 17
ATOM 23658 C CA . LEU A 1 65 ? 0.343 -2.829 -8.052 1.00 45.43 65 LEU A CA 17
ATOM 23659 C C . LEU A 1 65 ? 1.187 -4.052 -7.720 1.00 70.51 65 LEU A C 17
ATOM 23660 O O . LEU A 1 65 ? 0.742 -4.936 -6.984 1.00 34.43 65 LEU A O 17
ATOM 23676 N N . ARG A 1 66 ? 2.395 -4.103 -8.255 1.00 4.32 66 ARG A N 17
ATOM 23677 C CA . ARG A 1 66 ? 3.245 -5.275 -8.104 1.00 0.14 66 ARG A CA 17
ATOM 23678 C C . ARG A 1 66 ? 3.855 -5.355 -6.707 1.00 24.54 66 ARG A C 17
ATOM 23679 O O . ARG A 1 66 ? 3.943 -4.356 -5.987 1.00 75.22 66 ARG A O 17
ATOM 23700 N N . LYS A 1 67 ? 4.283 -6.556 -6.345 1.00 40.12 67 LYS A N 17
ATOM 23701 C CA . LYS A 1 67 ? 4.899 -6.821 -5.051 1.00 5.52 67 LYS A CA 17
ATOM 23702 C C . LYS A 1 67 ? 6.187 -6.014 -4.893 1.00 12.12 67 LYS A C 17
ATOM 23703 O O . LYS A 1 67 ? 6.535 -5.580 -3.791 1.00 31.24 67 LYS A O 17
ATOM 23722 N N . SER A 1 68 ? 6.888 -5.813 -6.004 1.00 31.25 68 SER A N 17
ATOM 23723 C CA . SER A 1 68 ? 8.117 -5.032 -6.006 1.00 35.12 68 SER A CA 17
ATOM 23724 C C . SER A 1 68 ? 7.823 -3.535 -5.853 1.00 42.11 68 SER A C 17
ATOM 23725 O O . SER A 1 68 ? 8.577 -2.817 -5.194 1.00 1.33 68 SER A O 17
ATOM 23733 N N . GLU A 1 69 ? 6.718 -3.075 -6.440 1.00 64.42 69 GLU A N 17
ATOM 23734 C CA . GLU A 1 69 ? 6.301 -1.676 -6.303 1.00 63.23 69 GLU A CA 17
ATOM 23735 C C . GLU A 1 69 ? 5.830 -1.426 -4.877 1.00 65.52 69 GLU A C 17
ATOM 23736 O O . GLU A 1 69 ? 6.168 -0.418 -4.259 1.00 41.21 69 GLU A O 17
ATOM 23748 N N . ALA A 1 70 ? 5.061 -2.375 -4.357 1.00 32.22 70 ALA A N 17
ATOM 23749 C CA . ALA A 1 70 ? 4.586 -2.331 -2.981 1.00 54.04 70 ALA A CA 17
ATOM 23750 C C . ALA A 1 70 ? 5.753 -2.378 -1.995 1.00 51.41 70 ALA A C 17
ATOM 23751 O O . ALA A 1 70 ? 5.618 -2.002 -0.834 1.00 34.40 70 ALA A O 17
ATOM 23758 N N . LYS A 1 71 ? 6.890 -2.876 -2.461 1.00 23.21 71 LYS A N 17
ATOM 23759 C CA . LYS A 1 71 ? 8.103 -2.911 -1.652 1.00 43.24 71 LYS A CA 17
ATOM 23760 C C . LYS A 1 71 ? 8.658 -1.507 -1.462 1.00 64.35 71 LYS A C 17
ATOM 23761 O O . LYS A 1 71 ? 9.191 -1.172 -0.407 1.00 22.35 71 LYS A O 17
ATOM 23780 N N . ASP A 1 72 ? 8.520 -0.694 -2.495 1.00 30.13 72 ASP A N 17
ATOM 23781 C CA . ASP A 1 72 ? 9.066 0.657 -2.496 1.00 22.14 72 ASP A CA 17
ATOM 23782 C C . ASP A 1 72 ? 8.109 1.641 -1.821 1.00 73.44 72 ASP A C 17
ATOM 23783 O O . ASP A 1 72 ? 8.265 2.860 -1.932 1.00 3.22 72 ASP A O 17
ATOM 23792 N N . ILE A 1 73 ? 7.130 1.099 -1.103 1.00 53.13 73 ILE A N 17
ATOM 23793 C CA . ILE A 1 73 ? 6.173 1.908 -0.356 1.00 65.05 73 ILE A CA 17
ATOM 23794 C C . ILE A 1 73 ? 6.148 1.467 1.104 1.00 10.01 73 ILE A C 17
ATOM 23795 O O . ILE A 1 73 ? 5.862 0.306 1.395 1.00 64.00 73 ILE A O 17
ATOM 23811 N N . LEU A 1 74 ? 6.460 2.384 2.015 1.00 32.23 74 LEU A N 17
ATOM 23812 C CA . LEU A 1 74 ? 6.391 2.098 3.443 1.00 25.15 74 LEU A CA 17
ATOM 23813 C C . LEU A 1 74 ? 5.148 2.748 4.045 1.00 75.14 74 LEU A C 17
ATOM 23814 O O . LEU A 1 74 ? 4.938 3.956 3.898 1.00 22.43 74 LEU A O 17
ATOM 23830 N N . VAL A 1 75 ? 4.330 1.957 4.724 1.00 74.43 75 VAL A N 17
ATOM 23831 C CA . VAL A 1 75 ? 3.055 2.449 5.232 1.00 73.20 75 VAL A CA 17
ATOM 23832 C C . VAL A 1 75 ? 2.858 2.132 6.713 1.00 70.32 75 VAL A C 17
ATOM 23833 O O . VAL A 1 75 ? 3.474 1.212 7.260 1.00 45.33 75 VAL A O 17
ATOM 23846 N N . GLU A 1 76 ? 1.994 2.914 7.350 1.00 43.11 76 GLU A N 17
ATOM 23847 C CA . GLU A 1 76 ? 1.627 2.705 8.744 1.00 72.12 76 GLU A CA 17
ATOM 23848 C C . GLU A 1 76 ? 0.134 2.440 8.846 1.00 45.21 76 GLU A C 17
ATOM 23849 O O . GLU A 1 76 ? -0.643 2.879 7.994 1.00 52.00 76 GLU A O 17
ATOM 23861 N N . VAL A 1 77 ? -0.264 1.721 9.882 1.00 54.23 77 VAL A N 17
ATOM 23862 C CA . VAL A 1 77 ? -1.658 1.353 10.058 1.00 30.23 77 VAL A CA 17
ATOM 23863 C C . VAL A 1 77 ? -2.471 2.528 10.601 1.00 31.05 77 VAL A C 17
ATOM 23864 O O . VAL A 1 77 ? -2.050 3.213 11.533 1.00 13.52 77 VAL A O 17
ATOM 23877 N N . LEU A 1 78 ? -3.622 2.772 9.989 1.00 53.34 78 LEU A N 17
ATOM 23878 C CA . LEU A 1 78 ? -4.505 3.852 10.412 1.00 22.42 78 LEU A CA 17
ATOM 23879 C C . LEU A 1 78 ? -5.554 3.342 11.387 1.00 43.55 78 LEU A C 17
ATOM 23880 O O . LEU A 1 78 ? -6.298 4.116 11.991 1.00 61.53 78 LEU A O 17
ATOM 23896 N N . LEU A 1 79 ? -5.611 2.033 11.517 1.00 64.21 79 LEU A N 17
ATOM 23897 C CA . LEU A 1 79 ? -6.585 1.384 12.360 1.00 23.42 79 LEU A CA 17
ATOM 23898 C C . LEU A 1 79 ? -6.064 1.201 13.777 1.00 30.31 79 LEU A C 17
ATOM 23899 O O . LEU A 1 79 ? -4.935 0.740 13.975 1.00 75.10 79 LEU A O 17
ATOM 23915 N N . GLU A 1 80 ? -6.904 1.569 14.746 1.00 74.00 80 GLU A N 17
ATOM 23916 C CA . GLU A 1 80 ? -6.616 1.381 16.168 1.00 25.21 80 GLU A CA 17
ATOM 23917 C C . GLU A 1 80 ? -5.524 2.345 16.644 1.00 61.30 80 GLU A C 17
ATOM 23918 O O . GLU A 1 80 ? -4.900 3.044 15.843 1.00 24.23 80 GLU A O 17
ATOM 23930 N N . HIS A 1 81 ? -5.326 2.405 17.955 1.00 53.53 81 HIS A N 17
ATOM 23931 C CA . HIS A 1 81 ? -4.200 3.133 18.532 1.00 43.42 81 HIS A CA 17
ATOM 23932 C C . HIS A 1 81 ? -3.003 2.204 18.625 1.00 71.43 81 HIS A C 17
ATOM 23933 O O . HIS A 1 81 ? -1.893 2.626 18.953 1.00 42.12 81 HIS A O 17
ATOM 23948 N N . HIS A 1 82 ? -3.266 0.930 18.339 1.00 21.23 82 HIS A N 17
ATOM 23949 C CA . HIS A 1 82 ? -2.254 -0.118 18.321 1.00 34.13 82 HIS A CA 17
ATOM 23950 C C . HIS A 1 82 ? -1.637 -0.296 19.703 1.00 51.43 82 HIS A C 17
ATOM 23951 O O . HIS A 1 82 ? -0.623 0.323 20.030 1.00 32.24 82 HIS A O 17
ATOM 23966 N N . HIS A 1 83 ? -2.272 -1.131 20.517 1.00 62.40 83 HIS A N 17
ATOM 23967 C CA . HIS A 1 83 ? -1.811 -1.364 21.883 1.00 20.20 83 HIS A CA 17
ATOM 23968 C C . HIS A 1 83 ? -0.444 -2.049 21.891 1.00 43.21 83 HIS A C 17
ATOM 23969 O O . HIS A 1 83 ? -0.277 -3.147 21.350 1.00 14.43 83 HIS A O 17
ATOM 23984 N N . HIS A 1 84 ? 0.525 -1.357 22.487 1.00 12.14 84 HIS A N 17
ATOM 23985 C CA . HIS A 1 84 ? 1.906 -1.827 22.604 1.00 35.21 84 HIS A CA 17
ATOM 23986 C C . HIS A 1 84 ? 2.619 -1.817 21.256 1.00 51.51 84 HIS A C 17
ATOM 23987 O O . HIS A 1 84 ? 2.244 -2.528 20.323 1.00 20.11 84 HIS A O 17
ATOM 24002 N N . HIS A 1 85 ? 3.658 -1.003 21.169 1.00 24.44 85 HIS A N 17
ATOM 24003 C CA . HIS A 1 85 ? 4.489 -0.940 19.979 1.00 40.24 85 HIS A CA 17
ATOM 24004 C C . HIS A 1 85 ? 5.499 -2.087 20.001 1.00 0.42 85 HIS A C 17
ATOM 24005 O O . HIS A 1 85 ? 6.338 -2.154 20.897 1.00 61.13 85 HIS A O 17
ATOM 24020 N N . HIS A 1 86 ? 5.396 -3.001 19.040 1.00 32.03 86 HIS A N 17
ATOM 24021 C CA . HIS A 1 86 ? 6.321 -4.132 18.975 1.00 11.23 86 HIS A CA 17
ATOM 24022 C C . HIS A 1 86 ? 7.726 -3.660 18.620 1.00 61.31 86 HIS A C 17
ATOM 24023 O O . HIS A 1 86 ? 7.842 -2.603 17.967 1.00 37.81 86 HIS A O 17
ATOM 24039 N N . MET A 1 1 ? 10.064 -1.711 9.854 1.00 14.34 1 MET A N 18
ATOM 24040 C CA . MET A 1 1 ? 9.771 -0.951 11.094 1.00 13.10 1 MET A CA 18
ATOM 24041 C C . MET A 1 1 ? 10.531 0.365 11.086 1.00 52.21 1 MET A C 18
ATOM 24042 O O . MET A 1 1 ? 11.553 0.479 10.407 1.00 45.22 1 MET A O 18
ATOM 24058 N N . THR A 1 2 ? 10.026 1.344 11.841 1.00 62.33 2 THR A N 18
ATOM 24059 C CA . THR A 1 2 ? 10.590 2.695 11.869 1.00 33.01 2 THR A CA 18
ATOM 24060 C C . THR A 1 2 ? 10.213 3.451 10.599 1.00 52.21 2 THR A C 18
ATOM 24061 O O . THR A 1 2 ? 10.639 3.092 9.498 1.00 13.20 2 THR A O 18
ATOM 24072 N N . LYS A 1 3 ? 9.408 4.502 10.774 1.00 44.14 3 LYS A N 18
ATOM 24073 C CA . LYS A 1 3 ? 8.839 5.258 9.659 1.00 71.02 3 LYS A CA 18
ATOM 24074 C C . LYS A 1 3 ? 7.863 4.385 8.878 1.00 42.23 3 LYS A C 18
ATOM 24075 O O . LYS A 1 3 ? 7.590 4.625 7.703 1.00 41.24 3 LYS A O 18
ATOM 24094 N N . GLY A 1 4 ? 7.323 3.382 9.563 1.00 52.53 4 GLY A N 18
ATOM 24095 C CA . GLY A 1 4 ? 6.347 2.504 8.959 1.00 44.22 4 GLY A CA 18
ATOM 24096 C C . GLY A 1 4 ? 6.957 1.215 8.457 1.00 45.53 4 GLY A C 18
ATOM 24097 O O . GLY A 1 4 ? 8.168 0.998 8.568 1.00 51.10 4 GLY A O 18
ATOM 24101 N N . ILE A 1 5 ? 6.113 0.353 7.924 1.00 34.34 5 ILE A N 18
ATOM 24102 C CA . ILE A 1 5 ? 6.560 -0.893 7.327 1.00 14.31 5 ILE A CA 18
ATOM 24103 C C . ILE A 1 5 ? 6.247 -0.864 5.841 1.00 1.31 5 ILE A C 18
ATOM 24104 O O . ILE A 1 5 ? 5.584 0.054 5.369 1.00 71.15 5 ILE A O 18
ATOM 24120 N N . GLY A 1 6 ? 6.707 -1.854 5.106 1.00 43.43 6 GLY A N 18
ATOM 24121 C CA . GLY A 1 6 ? 6.441 -1.880 3.688 1.00 61.43 6 GLY A CA 18
ATOM 24122 C C . GLY A 1 6 ? 5.019 -2.312 3.392 1.00 15.14 6 GLY A C 18
ATOM 24123 O O . GLY A 1 6 ? 4.474 -3.169 4.084 1.00 31.53 6 GLY A O 18
ATOM 24127 N N . LEU A 1 7 ? 4.414 -1.716 2.373 1.00 31.43 7 LEU A N 18
ATOM 24128 C CA . LEU A 1 7 ? 3.050 -2.060 1.981 1.00 31.24 7 LEU A CA 18
ATOM 24129 C C . LEU A 1 7 ? 2.977 -3.513 1.511 1.00 60.14 7 LEU A C 18
ATOM 24130 O O . LEU A 1 7 ? 1.930 -4.153 1.581 1.00 31.54 7 LEU A O 18
ATOM 24146 N N . ASN A 1 8 ? 4.109 -4.030 1.052 1.00 51.52 8 ASN A N 18
ATOM 24147 C CA . ASN A 1 8 ? 4.210 -5.422 0.624 1.00 20.34 8 ASN A CA 18
ATOM 24148 C C . ASN A 1 8 ? 4.280 -6.353 1.834 1.00 42.34 8 ASN A C 18
ATOM 24149 O O . ASN A 1 8 ? 4.095 -7.563 1.708 1.00 41.21 8 ASN A O 18
ATOM 24160 N N . GLU A 1 9 ? 4.537 -5.776 3.003 1.00 2.33 9 GLU A N 18
ATOM 24161 C CA . GLU A 1 9 ? 4.620 -6.534 4.239 1.00 74.33 9 GLU A CA 18
ATOM 24162 C C . GLU A 1 9 ? 3.248 -6.595 4.908 1.00 53.02 9 GLU A C 18
ATOM 24163 O O . GLU A 1 9 ? 3.061 -7.262 5.929 1.00 35.51 9 GLU A O 18
ATOM 24175 N N . VAL A 1 10 ? 2.292 -5.891 4.316 1.00 62.15 10 VAL A N 18
ATOM 24176 C CA . VAL A 1 10 ? 0.924 -5.854 4.817 1.00 43.02 10 VAL A CA 18
ATOM 24177 C C . VAL A 1 10 ? 0.065 -6.843 4.024 1.00 24.15 10 VAL A C 18
ATOM 24178 O O . VAL A 1 10 ? 0.459 -7.276 2.938 1.00 54.21 10 VAL A O 18
ATOM 24191 N N . GLU A 1 11 ? -1.095 -7.212 4.556 1.00 42.43 11 GLU A N 18
ATOM 24192 C CA . GLU A 1 11 ? -1.946 -8.186 3.893 1.00 11.00 11 GLU A CA 18
ATOM 24193 C C . GLU A 1 11 ? -3.354 -7.617 3.670 1.00 42.22 11 GLU A C 18
ATOM 24194 O O . GLU A 1 11 ? -3.600 -6.433 3.912 1.00 72.44 11 GLU A O 18
ATOM 24206 N N . ILE A 1 12 ? -4.264 -8.473 3.222 1.00 73.02 12 ILE A N 18
ATOM 24207 C CA . ILE A 1 12 ? -5.590 -8.067 2.757 1.00 42.20 12 ILE A CA 18
ATOM 24208 C C . ILE A 1 12 ? -6.447 -7.431 3.847 1.00 60.35 12 ILE A C 18
ATOM 24209 O O . ILE A 1 12 ? -6.263 -7.693 5.037 1.00 3.41 12 ILE A O 18
ATOM 24225 N N . LYS A 1 13 ? -7.386 -6.586 3.406 1.00 50.43 13 LYS A N 18
ATOM 24226 C CA . LYS A 1 13 ? -8.391 -5.975 4.276 1.00 62.15 13 LYS A CA 18
ATOM 24227 C C . LYS A 1 13 ? -7.760 -5.075 5.331 1.00 0.33 13 LYS A C 18
ATOM 24228 O O . LYS A 1 13 ? -8.332 -4.852 6.399 1.00 32.13 13 LYS A O 18
ATOM 24247 N N . SER A 1 14 ? -6.596 -4.533 5.017 1.00 42.21 14 SER A N 18
ATOM 24248 C CA . SER A 1 14 ? -5.922 -3.623 5.920 1.00 64.33 14 SER A CA 18
ATOM 24249 C C . SER A 1 14 ? -6.104 -2.183 5.461 1.00 65.10 14 SER A C 18
ATOM 24250 O O . SER A 1 14 ? -6.299 -1.917 4.273 1.00 35.13 14 SER A O 18
ATOM 24258 N N . LYS A 1 15 ? -6.055 -1.265 6.411 1.00 60.31 15 LYS A N 18
ATOM 24259 C CA . LYS A 1 15 ? -6.159 0.153 6.116 1.00 71.43 15 LYS A CA 18
ATOM 24260 C C . LYS A 1 15 ? -4.944 0.872 6.679 1.00 14.31 15 LYS A C 18
ATOM 24261 O O . LYS A 1 15 ? -4.765 0.962 7.897 1.00 2.54 15 LYS A O 18
ATOM 24280 N N . VAL A 1 16 ? -4.102 1.350 5.785 1.00 62.24 16 VAL A N 18
ATOM 24281 C CA . VAL A 1 16 ? -2.837 1.963 6.163 1.00 61.33 16 VAL A CA 18
ATOM 24282 C C . VAL A 1 16 ? -2.687 3.327 5.514 1.00 15.11 16 VAL A C 18
ATOM 24283 O O . VAL A 1 16 ? -3.518 3.728 4.701 1.00 2.30 16 VAL A O 18
ATOM 24296 N N . LYS A 1 17 ? -1.631 4.032 5.878 1.00 74.41 17 LYS A N 18
ATOM 24297 C CA . LYS A 1 17 ? -1.348 5.334 5.299 1.00 50.53 17 LYS A CA 18
ATOM 24298 C C . LYS A 1 17 ? 0.079 5.398 4.807 1.00 44.53 17 LYS A C 18
ATOM 24299 O O . LYS A 1 17 ? 0.993 4.890 5.456 1.00 22.22 17 LYS A O 18
ATOM 24318 N N . VAL A 1 18 ? 0.255 6.042 3.672 1.00 44.12 18 VAL A N 18
ATOM 24319 C CA . VAL A 1 18 ? 1.562 6.174 3.056 1.00 64.24 18 VAL A CA 18
ATOM 24320 C C . VAL A 1 18 ? 2.419 7.170 3.825 1.00 4.22 18 VAL A C 18
ATOM 24321 O O . VAL A 1 18 ? 2.289 8.382 3.649 1.00 23.11 18 VAL A O 18
ATOM 24334 N N . ILE A 1 19 ? 3.252 6.648 4.712 1.00 40.44 19 ILE A N 18
ATOM 24335 C CA . ILE A 1 19 ? 4.223 7.460 5.435 1.00 53.45 19 ILE A CA 18
ATOM 24336 C C . ILE A 1 19 ? 5.217 8.070 4.459 1.00 54.31 19 ILE A C 18
ATOM 24337 O O . ILE A 1 19 ? 5.541 9.257 4.535 1.00 5.35 19 ILE A O 18
ATOM 24353 N N . GLY A 1 20 ? 5.693 7.254 3.536 1.00 33.03 20 GLY A N 18
ATOM 24354 C CA . GLY A 1 20 ? 6.626 7.737 2.554 1.00 74.33 20 GLY A CA 18
ATOM 24355 C C . GLY A 1 20 ? 6.908 6.726 1.475 1.00 45.04 20 GLY A C 18
ATOM 24356 O O . GLY A 1 20 ? 6.489 5.573 1.556 1.00 60.21 20 GLY A O 18
ATOM 24360 N N . ILE A 1 21 ? 7.626 7.176 0.468 1.00 73.20 21 ILE A N 18
ATOM 24361 C CA . ILE A 1 21 ? 8.002 6.356 -0.665 1.00 0.20 21 ILE A CA 18
ATOM 24362 C C . ILE A 1 21 ? 9.514 6.467 -0.849 1.00 71.35 21 ILE A C 18
ATOM 24363 O O . ILE A 1 21 ? 10.121 7.417 -0.345 1.00 33.40 21 ILE A O 18
ATOM 24379 N N . VAL A 1 22 ? 10.123 5.504 -1.525 1.00 31.52 22 VAL A N 18
ATOM 24380 C CA . VAL A 1 22 ? 11.576 5.469 -1.679 1.00 64.24 22 VAL A CA 18
ATOM 24381 C C . VAL A 1 22 ? 12.001 5.980 -3.061 1.00 63.31 22 VAL A C 18
ATOM 24382 O O . VAL A 1 22 ? 12.048 5.225 -4.029 1.00 65.42 22 VAL A O 18
ATOM 24395 N N . PRO A 1 23 ? 12.271 7.294 -3.178 1.00 22.14 23 PRO A N 18
ATOM 24396 C CA . PRO A 1 23 ? 12.630 7.917 -4.453 1.00 15.23 23 PRO A CA 18
ATOM 24397 C C . PRO A 1 23 ? 13.895 7.315 -5.057 1.00 61.11 23 PRO A C 18
ATOM 24398 O O . PRO A 1 23 ? 14.593 6.529 -4.409 1.00 54.20 23 PRO A O 18
ATOM 24409 N N . GLU A 1 24 ? 14.186 7.707 -6.296 1.00 63.22 24 GLU A N 18
ATOM 24410 C CA . GLU A 1 24 ? 15.312 7.163 -7.059 1.00 50.22 24 GLU A CA 18
ATOM 24411 C C . GLU A 1 24 ? 15.074 5.696 -7.444 1.00 53.53 24 GLU A C 18
ATOM 24412 O O . GLU A 1 24 ? 15.861 5.101 -8.186 1.00 13.31 24 GLU A O 18
ATOM 24424 N N . SER A 1 25 ? 13.982 5.123 -6.956 1.00 35.12 25 SER A N 18
ATOM 24425 C CA . SER A 1 25 ? 13.560 3.801 -7.353 1.00 54.04 25 SER A CA 18
ATOM 24426 C C . SER A 1 25 ? 12.870 3.861 -8.712 1.00 2.01 25 SER A C 18
ATOM 24427 O O . SER A 1 25 ? 12.357 4.909 -9.113 1.00 43.13 25 SER A O 18
ATOM 24435 N N . LYS A 1 26 ? 12.852 2.743 -9.419 1.00 3.00 26 LYS A N 18
ATOM 24436 C CA . LYS A 1 26 ? 12.214 2.688 -10.726 1.00 30.44 26 LYS A CA 18
ATOM 24437 C C . LYS A 1 26 ? 10.693 2.658 -10.581 1.00 23.02 26 LYS A C 18
ATOM 24438 O O . LYS A 1 26 ? 9.967 3.182 -11.426 1.00 10.42 26 LYS A O 18
ATOM 24457 N N . VAL A 1 27 ? 10.217 2.059 -9.494 1.00 3.03 27 VAL A N 18
ATOM 24458 C CA . VAL A 1 27 ? 8.784 1.965 -9.238 1.00 33.30 27 VAL A CA 18
ATOM 24459 C C . VAL A 1 27 ? 8.257 3.261 -8.628 1.00 61.45 27 VAL A C 18
ATOM 24460 O O . VAL A 1 27 ? 7.066 3.555 -8.718 1.00 70.34 27 VAL A O 18
ATOM 24473 N N . ARG A 1 28 ? 9.163 4.035 -8.031 1.00 11.53 28 ARG A N 18
ATOM 24474 C CA . ARG A 1 28 ? 8.839 5.352 -7.482 1.00 42.00 28 ARG A CA 18
ATOM 24475 C C . ARG A 1 28 ? 8.155 6.217 -8.538 1.00 44.14 28 ARG A C 18
ATOM 24476 O O . ARG A 1 28 ? 7.159 6.885 -8.262 1.00 51.32 28 ARG A O 18
ATOM 24497 N N . ARG A 1 29 ? 8.697 6.178 -9.751 1.00 64.33 29 ARG A N 18
ATOM 24498 C CA . ARG A 1 29 ? 8.132 6.913 -10.876 1.00 43.20 29 ARG A CA 18
ATOM 24499 C C . ARG A 1 29 ? 6.696 6.471 -11.145 1.00 14.14 29 ARG A C 18
ATOM 24500 O O . ARG A 1 29 ? 5.807 7.301 -11.344 1.00 4.02 29 ARG A O 18
ATOM 24521 N N . LYS A 1 30 ? 6.482 5.163 -11.129 1.00 32.01 30 LYS A N 18
ATOM 24522 C CA . LYS A 1 30 ? 5.167 4.592 -11.380 1.00 62.23 30 LYS A CA 18
ATOM 24523 C C . LYS A 1 30 ? 4.176 5.013 -10.302 1.00 51.04 30 LYS A C 18
ATOM 24524 O O . LYS A 1 30 ? 3.073 5.461 -10.603 1.00 44.03 30 LYS A O 18
ATOM 24543 N N . ILE A 1 31 ? 4.585 4.861 -9.051 1.00 11.43 31 ILE A N 18
ATOM 24544 C CA . ILE A 1 31 ? 3.737 5.184 -7.907 1.00 14.34 31 ILE A CA 18
ATOM 24545 C C . ILE A 1 31 ? 3.273 6.642 -7.950 1.00 42.55 31 ILE A C 18
ATOM 24546 O O . ILE A 1 31 ? 2.090 6.933 -7.754 1.00 35.41 31 ILE A O 18
ATOM 24562 N N . MET A 1 32 ? 4.201 7.551 -8.228 1.00 20.33 32 MET A N 18
ATOM 24563 C CA . MET A 1 32 ? 3.877 8.972 -8.287 1.00 42.12 32 MET A CA 18
ATOM 24564 C C . MET A 1 32 ? 2.986 9.270 -9.490 1.00 13.52 32 MET A C 18
ATOM 24565 O O . MET A 1 32 ? 2.100 10.125 -9.423 1.00 23.13 32 MET A O 18
ATOM 24579 N N . ASP A 1 33 ? 3.227 8.554 -10.586 1.00 13.24 33 ASP A N 18
ATOM 24580 C CA . ASP A 1 33 ? 2.423 8.689 -11.800 1.00 74.42 33 ASP A CA 18
ATOM 24581 C C . ASP A 1 33 ? 1.002 8.203 -11.548 1.00 1.31 33 ASP A C 18
ATOM 24582 O O . ASP A 1 33 ? 0.036 8.812 -12.008 1.00 51.42 33 ASP A O 18
ATOM 24591 N N . MET A 1 34 ? 0.888 7.111 -10.799 1.00 1.33 34 MET A N 18
ATOM 24592 C CA . MET A 1 34 ? -0.412 6.571 -10.409 1.00 50.33 34 MET A CA 18
ATOM 24593 C C . MET A 1 34 ? -1.196 7.590 -9.590 1.00 73.50 34 MET A C 18
ATOM 24594 O O . MET A 1 34 ? -2.420 7.672 -9.689 1.00 41.24 34 MET A O 18
ATOM 24608 N N . GLY A 1 35 ? -0.485 8.367 -8.788 1.00 73.45 35 GLY A N 18
ATOM 24609 C CA . GLY A 1 35 ? -1.126 9.401 -8.004 1.00 42.23 35 GLY A CA 18
ATOM 24610 C C . GLY A 1 35 ? -1.042 9.148 -6.516 1.00 12.44 35 GLY A C 18
ATOM 24611 O O . GLY A 1 35 ? -1.744 9.788 -5.732 1.00 41.45 35 GLY A O 18
ATOM 24615 N N . ILE A 1 36 ? -0.185 8.218 -6.117 1.00 41.43 36 ILE A N 18
ATOM 24616 C CA . ILE A 1 36 ? -0.022 7.906 -4.706 1.00 74.11 36 ILE A CA 18
ATOM 24617 C C . ILE A 1 36 ? 1.053 8.786 -4.100 1.00 35.11 36 ILE A C 18
ATOM 24618 O O . ILE A 1 36 ? 2.171 8.859 -4.610 1.00 12.32 36 ILE A O 18
ATOM 24634 N N . VAL A 1 37 ? 0.704 9.452 -3.016 1.00 1.22 37 VAL A N 18
ATOM 24635 C CA . VAL A 1 37 ? 1.623 10.359 -2.340 1.00 2.33 37 VAL A CA 18
ATOM 24636 C C . VAL A 1 37 ? 1.575 10.148 -0.832 1.00 15.32 37 VAL A C 18
ATOM 24637 O O . VAL A 1 37 ? 0.732 9.402 -0.325 1.00 13.05 37 VAL A O 18
ATOM 24650 N N . ARG A 1 38 ? 2.470 10.817 -0.119 1.00 54.52 38 ARG A N 18
ATOM 24651 C CA . ARG A 1 38 ? 2.515 10.735 1.335 1.00 60.33 38 ARG A CA 18
ATOM 24652 C C . ARG A 1 38 ? 1.213 11.250 1.943 1.00 41.13 38 ARG A C 18
ATOM 24653 O O . ARG A 1 38 ? 0.682 12.280 1.522 1.00 74.52 38 ARG A O 18
ATOM 24674 N N . GLY A 1 39 ? 0.697 10.513 2.916 1.00 53.42 39 GLY A N 18
ATOM 24675 C CA . GLY A 1 39 ? -0.516 10.914 3.598 1.00 4.13 39 GLY A CA 18
ATOM 24676 C C . GLY A 1 39 ? -1.753 10.250 3.028 1.00 71.12 39 GLY A C 18
ATOM 24677 O O . GLY A 1 39 ? -2.825 10.313 3.626 1.00 43.42 39 GLY A O 18
ATOM 24681 N N . THR A 1 40 ? -1.613 9.616 1.870 1.00 43.44 40 THR A N 18
ATOM 24682 C CA . THR A 1 40 ? -2.731 8.914 1.259 1.00 65.25 40 THR A CA 18
ATOM 24683 C C . THR A 1 40 ? -3.017 7.630 2.026 1.00 24.53 40 THR A C 18
ATOM 24684 O O . THR A 1 40 ? -2.094 6.961 2.494 1.00 62.22 40 THR A O 18
ATOM 24695 N N . GLU A 1 41 ? -4.285 7.301 2.162 1.00 61.23 41 GLU A N 18
ATOM 24696 C CA . GLU A 1 41 ? -4.685 6.086 2.830 1.00 33.22 41 GLU A CA 18
ATOM 24697 C C . GLU A 1 41 ? -4.884 4.982 1.811 1.00 42.04 41 GLU A C 18
ATOM 24698 O O . GLU A 1 41 ? -5.465 5.197 0.746 1.00 4.34 41 GLU A O 18
ATOM 24710 N N . ILE A 1 42 ? -4.382 3.812 2.135 1.00 71.15 42 ILE A N 18
ATOM 24711 C CA . ILE A 1 42 ? -4.427 2.686 1.229 1.00 41.21 42 ILE A CA 18
ATOM 24712 C C . ILE A 1 42 ? -5.266 1.563 1.818 1.00 63.23 42 ILE A C 18
ATOM 24713 O O . ILE A 1 42 ? -4.953 1.032 2.887 1.00 34.05 42 ILE A O 18
ATOM 24729 N N . TYR A 1 43 ? -6.345 1.231 1.134 1.00 52.54 43 TYR A N 18
ATOM 24730 C CA . TYR A 1 43 ? -7.166 0.098 1.516 1.00 24.12 43 TYR A CA 18
ATOM 24731 C C . TYR A 1 43 ? -6.749 -1.121 0.714 1.00 24.21 43 TYR A C 18
ATOM 24732 O O . TYR A 1 43 ? -6.799 -1.107 -0.518 1.00 33.22 43 TYR A O 18
ATOM 24750 N N . ILE A 1 44 ? -6.311 -2.159 1.409 1.00 45.14 44 ILE A N 18
ATOM 24751 C 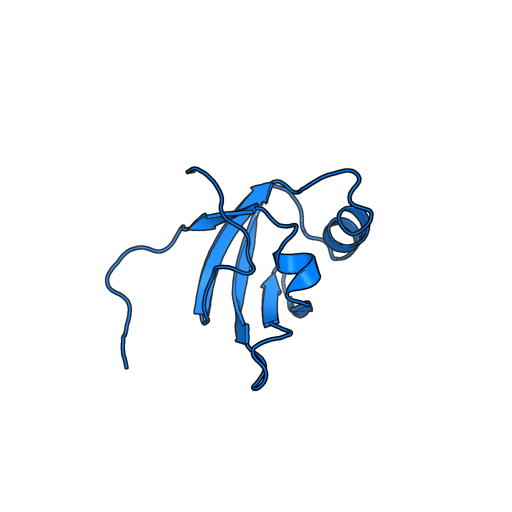CA . ILE A 1 44 ? -5.922 -3.392 0.749 1.00 2.45 44 ILE A CA 18
ATOM 24752 C C . ILE A 1 44 ? -7.166 -4.162 0.331 1.00 42.30 44 ILE A C 18
ATOM 24753 O O . ILE A 1 44 ? -7.823 -4.800 1.158 1.00 31.54 44 ILE A O 18
ATOM 24769 N N . GLU A 1 45 ? -7.494 -4.081 -0.948 1.00 24.04 45 GLU A N 18
ATOM 24770 C CA . GLU A 1 45 ? -8.696 -4.702 -1.476 1.00 44.14 45 GLU A CA 18
ATOM 24771 C C . GLU A 1 45 ? -8.533 -6.218 -1.471 1.00 55.11 45 GLU A C 18
ATOM 24772 O O . GLU A 1 45 ? -9.440 -6.955 -1.081 1.00 4.04 45 GLU A O 18
ATOM 24784 N N . GLY A 1 46 ? -7.360 -6.674 -1.877 1.00 75.34 46 GLY A N 18
ATOM 24785 C CA . GLY A 1 46 ? -7.076 -8.092 -1.882 1.00 72.30 46 GLY A CA 18
ATOM 24786 C C . GLY A 1 46 ? -5.788 -8.408 -2.608 1.00 30.30 46 GLY A C 18
ATOM 24787 O O . GLY A 1 46 ? -5.134 -7.511 -3.134 1.00 43.01 46 GLY A O 18
ATOM 24791 N N . LYS A 1 47 ? -5.416 -9.676 -2.629 1.00 72.34 47 LYS A N 18
ATOM 24792 C CA . LYS A 1 47 ? -4.234 -10.113 -3.354 1.00 33.13 47 LYS A CA 18
ATOM 24793 C C . LYS A 1 47 ? -4.650 -11.087 -4.444 1.00 0.25 47 LYS A C 18
ATOM 24794 O O . LYS A 1 47 ? -5.578 -11.874 -4.252 1.00 51.32 47 LYS A O 18
ATOM 24813 N N . ALA A 1 48 ? -3.984 -11.016 -5.591 1.00 63.55 48 ALA A N 18
ATOM 24814 C CA . ALA A 1 48 ? -4.296 -11.895 -6.709 1.00 40.23 48 ALA A CA 18
ATOM 24815 C C . ALA A 1 48 ? -4.092 -13.355 -6.311 1.00 63.24 48 ALA A C 18
ATOM 24816 O O . ALA A 1 48 ? -3.380 -13.634 -5.347 1.00 42.20 48 ALA A O 18
ATOM 24823 N N . PRO A 1 49 ? -4.731 -14.300 -7.027 1.00 72.21 49 PRO A N 18
ATOM 24824 C CA . PRO A 1 49 ? -4.627 -15.737 -6.737 1.00 12.41 49 PRO A CA 18
ATOM 24825 C C . PRO A 1 49 ? -3.192 -16.203 -6.477 1.00 22.54 49 PRO A C 18
ATOM 24826 O O . PRO A 1 49 ? -2.945 -16.991 -5.561 1.00 31.35 49 PRO A O 18
ATOM 24837 N N . MET A 1 50 ? -2.254 -15.702 -7.276 1.00 35.32 50 MET A N 18
ATOM 24838 C CA . MET A 1 50 ? -0.843 -16.069 -7.157 1.00 73.11 50 MET A CA 18
ATOM 24839 C C . MET A 1 50 ? -0.215 -15.469 -5.898 1.00 30.20 50 MET A C 18
ATOM 24840 O O . MET A 1 50 ? 0.787 -15.974 -5.390 1.00 4.52 50 MET A O 18
ATOM 24854 N N . GLY A 1 51 ? -0.826 -14.411 -5.389 1.00 13.20 51 GLY A N 18
ATOM 24855 C CA . GLY A 1 51 ? -0.239 -13.656 -4.300 1.00 71.01 51 GLY A CA 18
ATOM 24856 C C . GLY A 1 51 ? 0.317 -12.341 -4.799 1.00 12.02 51 GLY A C 18
ATOM 24857 O O . GLY A 1 51 ? 0.744 -11.490 -4.017 1.00 41.30 51 GLY A O 18
ATOM 24861 N N . ASP A 1 52 ? 0.304 -12.196 -6.116 1.00 74.15 52 ASP A N 18
ATOM 24862 C CA . ASP A 1 52 ? 0.775 -10.995 -6.794 1.00 40.14 52 ASP A CA 18
ATOM 24863 C C . ASP A 1 52 ? 0.090 -10.896 -8.153 1.00 22.40 52 ASP A C 18
ATOM 24864 O O . ASP A 1 52 ? -0.080 -11.910 -8.834 1.00 61.41 52 ASP A O 18
ATOM 24873 N N . PRO A 1 53 ? -0.328 -9.694 -8.573 1.00 71.21 53 PRO A N 18
ATOM 24874 C CA . PRO A 1 53 ? -0.121 -8.454 -7.827 1.00 4.22 53 PRO A CA 18
ATOM 24875 C C . PRO A 1 53 ? -1.120 -8.269 -6.684 1.00 75.24 53 PRO A C 18
ATOM 24876 O O . PRO A 1 53 ? -1.878 -9.180 -6.340 1.00 55.13 53 PRO A O 18
ATOM 24887 N N . ILE A 1 54 ? -1.114 -7.080 -6.103 1.00 74.23 54 ILE A N 18
ATOM 24888 C CA . ILE A 1 54 ? -1.998 -6.764 -4.997 1.00 62.04 54 ILE A CA 18
ATOM 24889 C C . ILE A 1 54 ? -2.961 -5.653 -5.403 1.00 12.11 54 ILE A C 18
ATOM 24890 O O . ILE A 1 54 ? -2.565 -4.689 -6.061 1.00 15.14 54 ILE A O 18
ATOM 24906 N N . ALA A 1 55 ? -4.223 -5.803 -5.026 1.00 20.21 55 ALA A N 18
ATOM 24907 C CA . ALA A 1 55 ? -5.236 -4.808 -5.328 1.00 11.41 55 ALA A CA 18
ATOM 24908 C C . ALA A 1 55 ? -5.249 -3.725 -4.256 1.00 60.24 55 ALA A C 18
ATOM 24909 O O . ALA A 1 55 ? -5.615 -3.977 -3.104 1.00 13.23 55 ALA A O 18
ATOM 24916 N N . LEU A 1 56 ? -4.837 -2.529 -4.637 1.00 71.22 56 LEU A N 18
ATOM 24917 C CA . LEU A 1 56 ? -4.760 -1.413 -3.711 1.00 13.35 56 LEU A CA 18
ATOM 24918 C C . LEU A 1 56 ? -5.765 -0.345 -4.104 1.00 14.30 56 LEU A C 18
ATOM 24919 O O . LEU A 1 56 ? -5.900 -0.015 -5.280 1.00 32.42 56 LEU A O 18
ATOM 24935 N N . ARG A 1 57 ? -6.468 0.190 -3.127 1.00 33.11 57 ARG A N 18
ATOM 24936 C CA . ARG A 1 57 ? -7.419 1.254 -3.385 1.00 11.51 57 ARG A CA 18
ATOM 24937 C C . ARG A 1 57 ? -6.755 2.604 -3.150 1.00 55.03 57 ARG A C 18
ATOM 24938 O O . ARG A 1 57 ? -6.488 2.981 -2.009 1.00 1.24 57 ARG A O 18
ATOM 24959 N N . LEU A 1 58 ? -6.476 3.316 -4.231 1.00 53.15 58 LEU A N 18
ATOM 24960 C CA . LEU A 1 58 ? -5.794 4.599 -4.146 1.00 73.24 58 LEU A CA 18
ATOM 24961 C C . LEU A 1 58 ? -6.512 5.635 -4.996 1.00 3.33 58 LEU A C 18
ATOM 24962 O O . LEU A 1 58 ? -7.199 5.278 -5.957 1.00 43.43 58 LEU A O 18
ATOM 24978 N N . ARG A 1 59 ? -6.368 6.909 -4.618 1.00 3.04 59 ARG A N 18
ATOM 24979 C CA . ARG A 1 59 ? -7.013 8.032 -5.314 1.00 32.01 59 ARG A CA 18
ATOM 24980 C C . ARG A 1 59 ? -8.525 8.022 -5.069 1.00 23.33 59 ARG A C 18
ATOM 24981 O O . ARG A 1 59 ? -9.095 9.002 -4.589 1.00 12.13 59 ARG A O 18
ATOM 25002 N N . GLY A 1 60 ? -9.159 6.907 -5.389 1.00 64.41 60 GLY A N 18
ATOM 25003 C CA . GLY A 1 60 ? -10.587 6.777 -5.212 1.00 55.23 60 GLY A CA 18
ATOM 25004 C C . GLY A 1 60 ? -11.059 5.361 -5.448 1.00 2.13 60 GLY A C 18
ATOM 25005 O O . GLY A 1 60 ? -11.991 4.895 -4.797 1.00 30.04 60 GLY A O 18
ATOM 25009 N N . TYR A 1 61 ? -10.395 4.666 -6.362 1.00 21.42 61 TYR A N 18
ATOM 25010 C CA . TYR A 1 61 ? -10.788 3.314 -6.731 1.00 41.10 61 TYR A CA 18
ATOM 25011 C C . TYR A 1 61 ? -9.618 2.350 -6.591 1.00 53.20 61 TYR A C 18
ATOM 25012 O O . TYR A 1 61 ? -8.468 2.769 -6.455 1.00 73.23 61 TYR A O 18
ATOM 25030 N N . SER A 1 62 ? -9.919 1.064 -6.610 1.00 15.41 62 SER A N 18
ATOM 25031 C CA . SER A 1 62 ? -8.901 0.042 -6.450 1.00 43.03 62 SER A CA 18
ATOM 25032 C C . SER A 1 62 ? -8.259 -0.301 -7.786 1.00 72.40 62 SER A C 18
ATOM 25033 O O . SER A 1 62 ? -8.912 -0.288 -8.831 1.00 51.31 62 SER A O 18
ATOM 25041 N N . LEU A 1 63 ? -6.977 -0.611 -7.727 1.00 62.41 63 LEU A N 18
ATOM 25042 C CA . LEU A 1 63 ? -6.189 -0.967 -8.898 1.00 10.33 63 LEU A CA 18
ATOM 25043 C C . LEU A 1 63 ? -5.157 -2.020 -8.515 1.00 11.03 63 LEU A C 18
ATOM 25044 O O . LEU A 1 63 ? -4.850 -2.191 -7.338 1.00 61.20 63 LEU A O 18
ATOM 25060 N N . SER A 1 64 ? -4.628 -2.723 -9.498 1.00 65.34 64 SER A N 18
ATOM 25061 C CA . SER A 1 64 ? -3.678 -3.787 -9.232 1.00 51.41 64 SER A CA 18
ATOM 25062 C C . SER A 1 64 ? -2.249 -3.288 -9.398 1.00 65.31 64 SER A C 18
ATOM 25063 O O . SER A 1 64 ? -1.864 -2.806 -10.465 1.00 25.00 64 SER A O 18
ATOM 25071 N N . LEU A 1 65 ? -1.484 -3.398 -8.328 1.00 53.41 65 LEU A N 18
ATOM 25072 C CA . LEU A 1 65 ? -0.081 -2.988 -8.317 1.00 52.45 65 LEU A CA 18
ATOM 25073 C C . LEU A 1 65 ? 0.789 -4.174 -7.925 1.00 1.33 65 LEU A C 18
ATOM 25074 O O . LEU A 1 65 ? 0.394 -4.978 -7.080 1.00 65.43 65 LEU A O 18
ATOM 25090 N N . ARG A 1 66 ? 1.967 -4.286 -8.527 1.00 72.23 66 ARG A N 18
ATOM 25091 C CA . ARG A 1 66 ? 2.846 -5.418 -8.257 1.00 2.22 66 ARG A CA 18
ATOM 25092 C C . ARG A 1 66 ? 3.455 -5.313 -6.865 1.00 4.14 66 ARG A C 18
ATOM 25093 O O . ARG A 1 66 ? 3.583 -4.219 -6.306 1.00 10.03 66 ARG A O 18
ATOM 25114 N N . LYS A 1 67 ? 3.828 -6.462 -6.320 1.00 34.13 67 LYS A N 18
ATOM 25115 C CA . LYS A 1 67 ? 4.459 -6.554 -5.009 1.00 34.54 67 LYS A CA 18
ATOM 25116 C C . LYS A 1 67 ? 5.723 -5.694 -4.946 1.00 14.34 67 LYS A C 18
ATOM 25117 O O . LYS A 1 67 ? 6.075 -5.164 -3.893 1.00 54.35 67 LYS A O 18
ATOM 25136 N N . SER A 1 68 ? 6.387 -5.553 -6.087 1.00 3.10 68 SER A N 18
ATOM 25137 C CA . SER A 1 68 ? 7.581 -4.727 -6.192 1.00 44.35 68 SER A CA 18
ATOM 25138 C C . SER A 1 68 ? 7.272 -3.252 -5.920 1.00 13.41 68 SER A C 18
ATOM 25139 O O . SER A 1 68 ? 8.066 -2.550 -5.297 1.00 1.43 68 SER A O 18
ATOM 25147 N N . GLU A 1 69 ? 6.115 -2.788 -6.385 1.00 63.12 69 GLU A N 18
ATOM 25148 C CA . GLU A 1 69 ? 5.706 -1.407 -6.158 1.00 72.25 69 GLU A CA 18
ATOM 25149 C C . GLU A 1 69 ? 5.273 -1.208 -4.709 1.00 1.51 69 GLU A C 18
ATOM 25150 O O . GLU A 1 69 ? 5.583 -0.192 -4.089 1.00 74.21 69 GLU A O 18
ATOM 25162 N N . ALA A 1 70 ? 4.574 -2.198 -4.165 1.00 12.44 70 ALA A N 18
ATOM 25163 C CA . ALA A 1 70 ? 4.126 -2.149 -2.775 1.00 15.55 70 ALA A CA 18
ATOM 25164 C C . ALA A 1 70 ? 5.318 -2.189 -1.821 1.00 4.11 70 ALA A C 18
ATOM 25165 O O . ALA A 1 70 ? 5.235 -1.741 -0.678 1.00 65.54 70 ALA A O 18
ATOM 25172 N N . LYS A 1 71 ? 6.426 -2.732 -2.305 1.00 63.02 71 LYS A N 18
ATOM 25173 C CA . LYS A 1 71 ? 7.671 -2.780 -1.547 1.00 74.14 71 LYS A CA 18
ATOM 25174 C C . LYS A 1 71 ? 8.202 -1.383 -1.244 1.00 71.32 71 LYS A C 18
ATOM 25175 O O . LYS A 1 71 ? 8.782 -1.145 -0.182 1.00 54.41 71 LYS A O 18
ATOM 25194 N N . ASP A 1 72 ? 7.981 -0.462 -2.166 1.00 41.30 72 ASP A N 18
ATOM 25195 C CA . ASP A 1 72 ? 8.642 0.834 -2.119 1.00 72.14 72 ASP A CA 18
ATOM 25196 C C . ASP A 1 72 ? 7.847 1.845 -1.301 1.00 5.31 72 ASP A C 18
ATOM 25197 O O . ASP A 1 72 ? 8.300 2.963 -1.057 1.00 24.11 72 ASP A O 18
ATOM 25206 N N . ILE A 1 73 ? 6.663 1.442 -0.864 1.00 31.14 73 ILE A N 18
ATOM 25207 C CA . ILE A 1 73 ? 5.802 2.322 -0.091 1.00 5.01 73 ILE A CA 18
ATOM 25208 C C . ILE A 1 73 ? 5.807 1.930 1.386 1.00 11.21 73 ILE A C 18
ATOM 25209 O O . ILE A 1 73 ? 5.381 0.831 1.747 1.00 61.12 73 ILE A O 18
ATOM 25225 N N . LEU A 1 74 ? 6.311 2.821 2.230 1.00 15.01 74 LEU A N 18
ATOM 25226 C CA . LEU A 1 74 ? 6.276 2.628 3.669 1.00 44.02 74 LEU A CA 18
ATOM 25227 C C . LEU A 1 74 ? 4.955 3.150 4.224 1.00 24.33 74 LEU A C 18
ATOM 25228 O O . LEU A 1 74 ? 4.580 4.298 3.977 1.00 20.34 74 LEU A O 18
ATOM 25244 N N . VAL A 1 75 ? 4.256 2.312 4.969 1.00 72.11 75 VAL A N 18
ATOM 25245 C CA . VAL A 1 75 ? 2.942 2.661 5.492 1.00 71.11 75 VAL A CA 18
ATOM 25246 C C . VAL A 1 75 ? 2.842 2.383 6.989 1.00 41.42 75 VAL A C 18
ATOM 25247 O O . VAL A 1 75 ? 3.553 1.528 7.523 1.00 34.05 75 VAL A O 18
ATOM 25260 N N . GLU A 1 76 ? 1.965 3.117 7.666 1.00 60.51 76 GLU A N 18
ATOM 25261 C CA . GLU A 1 76 ? 1.676 2.851 9.069 1.00 75.52 76 GLU A CA 18
ATOM 25262 C C . GLU A 1 76 ? 0.348 2.118 9.178 1.00 21.14 76 GLU A C 18
ATOM 25263 O O . GLU A 1 76 ? -0.547 2.321 8.355 1.00 4.42 76 GLU A O 18
ATOM 25275 N N . VAL A 1 77 ? 0.221 1.267 10.180 1.00 63.15 77 VAL A N 18
ATOM 25276 C CA . VAL A 1 77 ? -0.994 0.489 10.361 1.00 64.34 77 VAL A CA 18
ATOM 25277 C C . VAL A 1 77 ? -1.984 1.255 11.226 1.00 3.43 77 VAL A C 18
ATOM 25278 O O . VAL A 1 77 ? -1.729 1.510 12.402 1.00 42.52 77 VAL A O 18
ATOM 25291 N N . LEU A 1 78 ? -3.108 1.631 10.635 1.00 32.23 78 LEU A N 18
ATOM 25292 C CA . LEU A 1 78 ? -4.116 2.412 11.339 1.00 34.55 78 LEU A CA 18
ATOM 25293 C C . LEU A 1 78 ? -5.184 1.516 11.950 1.00 44.11 78 LEU A C 18
ATOM 25294 O O . LEU A 1 78 ? -6.135 1.990 12.570 1.00 35.14 78 LEU A O 18
ATOM 25310 N N . LEU A 1 79 ? -5.028 0.225 11.755 1.00 51.51 79 LEU A N 18
ATOM 25311 C CA . LEU A 1 79 ? -5.959 -0.746 12.280 1.00 62.03 79 LEU A CA 18
ATOM 25312 C C . LEU A 1 79 ? -5.668 -1.066 13.740 1.00 52.13 79 LEU A C 18
ATOM 25313 O O . LEU A 1 79 ? -4.633 -0.677 14.287 1.00 44.02 79 LEU A O 18
ATOM 25329 N N . GLU A 1 80 ? -6.595 -1.784 14.355 1.00 42.03 80 GLU A N 18
ATOM 25330 C CA . GLU A 1 80 ? -6.432 -2.286 15.710 1.00 70.13 80 GLU A CA 18
ATOM 25331 C C . GLU A 1 80 ? -5.490 -3.489 15.721 1.00 41.05 80 GLU A C 18
ATOM 25332 O O . GLU A 1 80 ? -4.762 -3.724 14.754 1.00 64.22 80 GLU A O 18
ATOM 25344 N N . HIS A 1 81 ? -5.502 -4.244 16.812 1.00 73.42 81 HIS A N 18
ATOM 25345 C CA . HIS A 1 81 ? -4.663 -5.434 16.925 1.00 43.12 81 HIS A CA 18
ATOM 25346 C C . HIS A 1 81 ? -5.115 -6.494 15.927 1.00 73.13 81 HIS A C 18
ATOM 25347 O O . HIS A 1 81 ? -6.314 -6.686 15.709 1.00 72.44 81 HIS A O 18
ATOM 25362 N N . HIS A 1 82 ? -4.159 -7.183 15.328 1.00 33.34 82 HIS A N 18
ATOM 25363 C CA . HIS A 1 82 ? -4.461 -8.113 14.252 1.00 33.12 82 HIS A CA 18
ATOM 25364 C C . HIS A 1 82 ? -4.097 -9.545 14.638 1.00 61.44 82 HIS A C 18
ATOM 25365 O O . HIS A 1 82 ? -2.928 -9.875 14.836 1.00 4.31 82 HIS A O 18
ATOM 25380 N N . HIS A 1 83 ? -5.114 -10.388 14.766 1.00 1.41 83 HIS A N 18
ATOM 25381 C CA . HIS A 1 83 ? -4.912 -11.800 15.081 1.00 13.04 83 HIS A CA 18
ATOM 25382 C C . HIS A 1 83 ? -6.178 -12.591 14.776 1.00 51.32 83 HIS A C 18
ATOM 25383 O O . HIS A 1 83 ? -7.258 -12.005 14.675 1.00 22.02 83 HIS A O 18
ATOM 25398 N N . HIS A 1 84 ? -6.033 -13.907 14.610 1.00 14.42 84 HIS A N 18
ATOM 25399 C CA . HIS A 1 84 ? -7.168 -14.799 14.340 1.00 55.21 84 HIS A CA 18
ATOM 25400 C C . HIS A 1 84 ? -7.867 -14.377 13.042 1.00 10.13 84 HIS A C 18
ATOM 25401 O O . HIS A 1 84 ? -9.082 -14.497 12.896 1.00 32.11 84 HIS A O 18
ATOM 25416 N N . HIS A 1 85 ? -7.078 -13.891 12.094 1.00 71.34 85 HIS A N 18
ATOM 25417 C CA . HIS A 1 85 ? -7.611 -13.384 10.835 1.00 55.51 85 HIS A CA 18
ATOM 25418 C C . HIS A 1 85 ? -7.138 -14.226 9.662 1.00 41.51 85 HIS A C 18
ATOM 25419 O O . HIS A 1 85 ? -5.991 -14.115 9.232 1.00 51.11 85 HIS A O 18
ATOM 25434 N N . HIS A 1 86 ? -8.028 -15.070 9.162 1.00 53.03 86 HIS A N 18
ATOM 25435 C CA . HIS A 1 86 ? -7.743 -15.911 8.011 1.00 33.10 86 HIS A CA 18
ATOM 25436 C C . HIS A 1 86 ? -9.015 -16.626 7.583 1.00 3.13 86 HIS A C 18
ATOM 25437 O O . HIS A 1 86 ? -9.376 -17.629 8.234 1.00 38.58 86 HIS A O 18
ATOM 25453 N N . MET A 1 1 ? 5.953 0.143 19.159 1.00 32.12 1 MET A N 19
ATOM 25454 C CA . MET A 1 1 ? 5.302 1.237 18.402 1.00 0.23 1 MET A CA 19
ATOM 25455 C C . MET A 1 1 ? 5.004 0.803 16.976 1.00 30.30 1 MET A C 19
ATOM 25456 O O . MET A 1 1 ? 5.659 -0.089 16.435 1.00 62.51 1 MET A O 19
ATOM 25472 N N . THR A 1 2 ? 4.004 1.426 16.378 1.00 61.25 2 THR A N 19
ATOM 25473 C CA . THR A 1 2 ? 3.641 1.152 15.000 1.00 54.11 2 THR A CA 19
ATOM 25474 C C . THR A 1 2 ? 4.276 2.172 14.059 1.00 22.23 2 THR A C 19
ATOM 25475 O O . THR A 1 2 ? 3.770 3.279 13.892 1.00 71.22 2 THR A O 19
ATOM 25486 N N . LYS A 1 3 ? 5.406 1.805 13.477 1.00 2.10 3 LYS A N 19
ATOM 25487 C CA . LYS A 1 3 ? 6.118 2.693 12.568 1.00 21.22 3 LYS A CA 19
ATOM 25488 C C . LYS A 1 3 ? 5.821 2.326 11.121 1.00 73.51 3 LYS A C 19
ATOM 25489 O O . LYS A 1 3 ? 5.035 1.417 10.854 1.00 42.42 3 LYS A O 19
ATOM 25508 N N . GLY A 1 4 ? 6.450 3.039 10.196 1.00 51.41 4 GLY A N 19
ATOM 25509 C CA . GLY A 1 4 ? 6.225 2.788 8.789 1.00 33.04 4 GLY A CA 19
ATOM 25510 C C . GLY A 1 4 ? 6.814 1.467 8.346 1.00 51.33 4 GLY A C 19
ATOM 25511 O O . GLY A 1 4 ? 8.028 1.267 8.410 1.00 61.03 4 GLY A O 19
ATOM 25515 N N . ILE A 1 5 ? 5.958 0.561 7.912 1.00 20.11 5 ILE A N 19
ATOM 25516 C CA . ILE A 1 5 ? 6.402 -0.737 7.429 1.00 11.20 5 ILE A CA 19
ATOM 25517 C C . ILE A 1 5 ? 6.071 -0.883 5.954 1.00 63.02 5 ILE A C 19
ATOM 25518 O O . ILE A 1 5 ? 5.324 -0.074 5.403 1.00 74.04 5 ILE A O 19
ATOM 25534 N N . GLY A 1 6 ? 6.625 -1.904 5.321 1.00 40.44 6 GLY A N 19
ATOM 25535 C CA . GLY A 1 6 ? 6.369 -2.116 3.914 1.00 73.52 6 GLY A CA 19
ATOM 25536 C C . GLY A 1 6 ? 4.932 -2.518 3.655 1.00 44.02 6 GLY A C 19
ATOM 25537 O O . GLY A 1 6 ? 4.334 -3.239 4.454 1.00 72.11 6 GLY A O 19
ATOM 25541 N N . LEU A 1 7 ? 4.382 -2.044 2.546 1.00 42.02 7 LEU A N 19
ATOM 25542 C CA . LEU A 1 7 ? 3.013 -2.366 2.155 1.00 25.55 7 LEU A CA 19
ATOM 25543 C C . LEU A 1 7 ? 2.855 -3.881 2.018 1.00 73.12 7 LEU A C 19
ATOM 25544 O O . LEU A 1 7 ? 1.816 -4.446 2.353 1.00 24.35 7 LEU A O 19
ATOM 25560 N N . ASN A 1 8 ? 3.918 -4.532 1.567 1.00 12.21 8 ASN A N 19
ATOM 25561 C CA . ASN A 1 8 ? 3.922 -5.980 1.388 1.00 33.30 8 ASN A CA 19
ATOM 25562 C C . ASN A 1 8 ? 3.896 -6.709 2.734 1.00 45.22 8 ASN A C 19
ATOM 25563 O O . ASN A 1 8 ? 3.616 -7.907 2.791 1.00 12.33 8 ASN A O 19
ATOM 25574 N N . GLU A 1 9 ? 4.170 -5.979 3.813 1.00 3.30 9 GLU A N 19
ATOM 25575 C CA . GLU A 1 9 ? 4.223 -6.557 5.147 1.00 33.31 9 GLU A CA 19
ATOM 25576 C C . GLU A 1 9 ? 2.897 -6.373 5.879 1.00 23.45 9 GLU A C 19
ATOM 25577 O O . GLU A 1 9 ? 2.729 -6.839 7.008 1.00 73.24 9 GLU A O 19
ATOM 25589 N N . VAL A 1 10 ? 1.964 -5.691 5.236 1.00 2.34 10 VAL A N 19
ATOM 25590 C CA . VAL A 1 10 ? 0.672 -5.412 5.842 1.00 24.22 10 VAL A CA 19
ATOM 25591 C C . VAL A 1 10 ? -0.321 -6.523 5.503 1.00 51.01 10 VAL A C 19
ATOM 25592 O O . VAL A 1 10 ? -0.129 -7.271 4.542 1.00 34.21 10 VAL A O 19
ATOM 25605 N N . GLU A 1 11 ? -1.368 -6.633 6.303 1.00 43.44 11 GLU A N 19
ATOM 25606 C CA . GLU A 1 11 ? -2.369 -7.671 6.128 1.00 44.15 11 GLU A CA 19
ATOM 25607 C C . GLU A 1 11 ? -3.480 -7.183 5.205 1.00 63.11 11 GLU A C 19
ATOM 25608 O O . GLU A 1 11 ? -3.601 -5.986 4.937 1.00 4.22 11 GLU A O 19
ATOM 25620 N N . ILE A 1 12 ? -4.296 -8.109 4.735 1.00 41.24 12 ILE A N 19
ATOM 25621 C CA . ILE A 1 12 ? -5.385 -7.777 3.830 1.00 64.24 12 ILE A CA 19
ATOM 25622 C C . ILE A 1 12 ? -6.552 -7.163 4.597 1.00 41.22 12 ILE A C 19
ATOM 25623 O O . ILE A 1 12 ? -6.621 -7.273 5.822 1.00 20.35 12 ILE A O 19
ATOM 25639 N N . LYS A 1 13 ? -7.444 -6.503 3.866 1.00 64.24 13 LYS A N 19
ATOM 25640 C CA . LYS A 1 13 ? -8.647 -5.887 4.432 1.00 24.44 13 LYS A CA 19
ATOM 25641 C C . LYS A 1 13 ? -8.283 -4.825 5.468 1.00 63.31 13 LYS A C 19
ATOM 25642 O O . LYS A 1 13 ? -9.039 -4.558 6.405 1.00 23.00 13 LYS A O 19
ATOM 25661 N N . SER A 1 14 ? -7.134 -4.200 5.269 1.00 1.01 14 SER A N 19
ATOM 25662 C CA . SER A 1 14 ? -6.645 -3.184 6.181 1.00 34.24 14 SER A CA 19
ATOM 25663 C C . SER A 1 14 ? -6.452 -1.862 5.446 1.00 64.23 14 SER A C 19
ATOM 25664 O O . SER A 1 14 ? -6.206 -1.841 4.237 1.00 74.21 14 SER A O 19
ATOM 25672 N N . LYS A 1 15 ? -6.582 -0.767 6.175 1.00 64.41 15 LYS A N 19
ATOM 25673 C CA . LYS A 1 15 ? -6.393 0.555 5.604 1.00 73.20 15 LYS A CA 19
ATOM 25674 C C . LYS A 1 15 ? -5.107 1.168 6.143 1.00 11.13 15 LYS A C 19
ATOM 25675 O O . LYS A 1 15 ? -4.892 1.214 7.356 1.00 55.33 15 LYS A O 19
ATOM 25694 N N . VAL A 1 16 ? -4.252 1.617 5.243 1.00 2.44 16 VAL A N 19
ATOM 25695 C CA . VAL A 1 16 ? -2.980 2.209 5.625 1.00 44.04 16 VAL A CA 19
ATOM 25696 C C . VAL A 1 16 ? -2.780 3.559 4.952 1.00 63.00 16 VAL A C 19
ATOM 25697 O O . VAL A 1 16 ? -3.581 3.973 4.112 1.00 12.43 16 VAL A O 19
ATOM 25710 N N . LYS A 1 17 ? -1.717 4.242 5.334 1.00 32.52 17 LYS A N 19
ATOM 25711 C CA . LYS A 1 17 ? -1.426 5.568 4.816 1.00 32.42 17 LYS A CA 19
ATOM 25712 C C . LYS A 1 17 ? -0.022 5.626 4.253 1.00 31.22 17 LYS A C 19
ATOM 25713 O O . LYS A 1 17 ? 0.912 5.082 4.836 1.00 63.42 17 LYS A O 19
ATOM 25732 N N . VAL A 1 18 ? 0.117 6.317 3.143 1.00 43.11 18 VAL A N 19
ATOM 25733 C CA . VAL A 1 18 ? 1.403 6.464 2.484 1.00 74.12 18 VAL A CA 19
ATOM 25734 C C . VAL A 1 18 ? 2.278 7.445 3.246 1.00 22.33 18 VAL A C 19
ATOM 25735 O O . VAL A 1 18 ? 2.133 8.663 3.115 1.00 72.05 18 VAL A O 19
ATOM 25748 N N . ILE A 1 19 ? 3.141 6.902 4.082 1.00 22.23 19 ILE A N 19
ATOM 25749 C CA . ILE A 1 19 ? 4.078 7.705 4.849 1.00 21.31 19 ILE A CA 19
ATOM 25750 C C . ILE A 1 19 ? 5.398 7.850 4.111 1.00 60.32 19 ILE A C 19
ATOM 25751 O O . ILE A 1 19 ? 5.884 8.959 3.897 1.00 34.04 19 ILE A O 19
ATOM 25767 N N . GLY A 1 20 ? 5.970 6.726 3.712 1.00 72.11 20 GLY A N 19
ATOM 25768 C CA . GLY A 1 20 ? 7.264 6.756 3.080 1.00 62.22 20 GLY A CA 19
ATOM 25769 C C . GLY A 1 20 ? 7.304 5.985 1.788 1.00 0.33 20 GLY A C 19
ATOM 25770 O O . GLY A 1 20 ? 6.464 5.121 1.528 1.00 11.13 20 GLY A O 19
ATOM 25774 N N . ILE A 1 21 ? 8.296 6.300 0.993 1.00 62.41 21 ILE A N 19
ATOM 25775 C CA . ILE A 1 21 ? 8.487 5.698 -0.308 1.00 0.41 21 ILE A CA 19
ATOM 25776 C C . ILE A 1 21 ? 9.982 5.511 -0.519 1.00 40.02 21 ILE A C 19
ATOM 25777 O O . ILE A 1 21 ? 10.776 6.172 0.149 1.00 13.55 21 ILE A O 19
ATOM 25793 N N . VAL A 1 22 ? 10.366 4.605 -1.404 1.00 51.15 22 VAL A N 19
ATOM 25794 C CA . VAL A 1 22 ? 11.776 4.326 -1.661 1.00 2.00 22 VAL A CA 19
ATOM 25795 C C . VAL A 1 22 ? 12.241 5.028 -2.940 1.00 31.23 22 VAL A C 19
ATOM 25796 O O . VAL A 1 22 ? 12.065 4.506 -4.043 1.00 22.10 22 VAL A O 19
ATOM 25809 N N . PRO A 1 23 ? 12.764 6.267 -2.806 1.00 53.21 23 PRO A N 19
ATOM 25810 C CA . PRO A 1 23 ? 13.196 7.086 -3.945 1.00 42.14 23 PRO A CA 19
ATOM 25811 C C . PRO A 1 23 ? 14.253 6.397 -4.798 1.00 35.15 23 PRO A C 19
ATOM 25812 O O . PRO A 1 23 ? 14.952 5.490 -4.332 1.00 52.32 23 PRO A O 19
ATOM 25823 N N . GLU A 1 24 ? 14.374 6.855 -6.042 1.00 50.10 24 GLU A N 19
ATOM 25824 C CA . GLU A 1 24 ? 15.270 6.251 -7.019 1.00 75.43 24 GLU A CA 19
ATOM 25825 C C . GLU A 1 24 ? 14.847 4.809 -7.301 1.00 2.24 24 GLU A C 19
ATOM 25826 O O . GLU A 1 24 ? 15.462 3.851 -6.827 1.00 1.55 24 GLU A O 19
ATOM 25838 N N . SER A 1 25 ? 13.764 4.677 -8.053 1.00 44.01 25 SER A N 19
ATOM 25839 C CA . SER A 1 25 ? 13.185 3.385 -8.360 1.00 62.34 25 SER A CA 19
ATOM 25840 C C . SER A 1 25 ? 12.315 3.498 -9.603 1.00 44.13 25 SER A C 19
ATOM 25841 O O . SER A 1 25 ? 11.781 4.571 -9.896 1.00 41.24 25 SER A O 19
ATOM 25849 N N . LYS A 1 26 ? 12.157 2.396 -10.323 1.00 72.15 26 LYS A N 19
ATOM 25850 C CA . LYS A 1 26 ? 11.298 2.378 -11.500 1.00 31.40 26 LYS A CA 19
ATOM 25851 C C . LYS A 1 26 ? 9.835 2.517 -11.091 1.00 42.35 26 LYS A C 19
ATOM 25852 O O . LYS A 1 26 ? 8.995 2.938 -11.886 1.00 32.13 26 LYS A O 19
ATOM 25871 N N . VAL A 1 27 ? 9.532 2.168 -9.845 1.00 14.21 27 VAL A N 19
ATOM 25872 C CA . VAL A 1 27 ? 8.177 2.303 -9.332 1.00 20.22 27 VAL A CA 19
ATOM 25873 C C . VAL A 1 27 ? 8.016 3.619 -8.573 1.00 63.24 27 VAL A C 19
ATOM 25874 O O . VAL A 1 27 ? 6.904 4.108 -8.396 1.00 71.42 27 VAL A O 19
ATOM 25887 N N . ARG A 1 28 ? 9.140 4.190 -8.141 1.00 41.25 28 ARG A N 19
ATOM 25888 C CA . ARG A 1 28 ? 9.151 5.485 -7.455 1.00 14.03 28 ARG A CA 19
ATOM 25889 C C . ARG A 1 28 ? 8.363 6.528 -8.240 1.00 61.11 28 ARG A C 19
ATOM 25890 O O . ARG A 1 28 ? 7.439 7.151 -7.710 1.00 12.20 28 ARG A O 19
ATOM 25911 N N . ARG A 1 29 ? 8.725 6.699 -9.504 1.00 61.41 29 ARG A N 19
ATOM 25912 C CA . ARG A 1 29 ? 8.062 7.659 -10.366 1.00 20.03 29 ARG A CA 19
ATOM 25913 C C . ARG A 1 29 ? 6.614 7.261 -10.613 1.00 63.22 29 ARG A C 19
ATOM 25914 O O . ARG A 1 29 ? 5.733 8.113 -10.659 1.00 12.33 29 ARG A O 19
ATOM 25935 N N . LYS A 1 30 ? 6.374 5.962 -10.739 1.00 44.22 30 LYS A N 19
ATOM 25936 C CA . LYS A 1 30 ? 5.057 5.459 -11.102 1.00 44.03 30 LYS A CA 19
ATOM 25937 C C . LYS A 1 30 ? 4.036 5.741 -10.004 1.00 53.14 30 LYS A C 19
ATOM 25938 O O . LYS A 1 30 ? 2.929 6.194 -10.279 1.00 21.50 30 LYS A O 19
ATOM 25957 N N . ILE A 1 31 ? 4.422 5.483 -8.760 1.00 75.12 31 ILE A N 19
ATOM 25958 C CA . ILE A 1 31 ? 3.535 5.703 -7.618 1.00 54.05 31 ILE A CA 19
ATOM 25959 C C . ILE A 1 31 ? 3.114 7.167 -7.532 1.00 5.35 31 ILE A C 19
ATOM 25960 O O . ILE A 1 31 ? 1.934 7.475 -7.355 1.00 44.33 31 ILE A O 19
ATOM 25976 N N . MET A 1 32 ? 4.078 8.066 -7.680 1.00 64.40 32 MET A N 19
ATOM 25977 C CA . MET A 1 32 ? 3.794 9.495 -7.607 1.00 22.23 32 MET A CA 19
ATOM 25978 C C . MET A 1 32 ? 3.036 9.957 -8.846 1.00 71.42 32 MET A C 19
ATOM 25979 O O . MET A 1 32 ? 2.187 10.846 -8.773 1.00 15.45 32 MET A O 19
ATOM 25993 N N . ASP A 1 33 ? 3.332 9.331 -9.976 1.00 4.51 33 ASP A N 19
ATOM 25994 C CA . ASP A 1 33 ? 2.662 9.648 -11.233 1.00 12.13 33 ASP A CA 19
ATOM 25995 C C . ASP A 1 33 ? 1.201 9.213 -11.172 1.00 42.44 33 ASP A C 19
ATOM 25996 O O . ASP A 1 33 ? 0.344 9.764 -11.864 1.00 32.40 33 ASP A O 19
ATOM 26005 N N . MET A 1 34 ? 0.924 8.234 -10.315 1.00 14.24 34 MET A N 19
ATOM 26006 C CA . MET A 1 34 ? -0.436 7.736 -10.111 1.00 35.34 34 MET A CA 19
ATOM 26007 C C . MET A 1 34 ? -1.236 8.657 -9.190 1.00 63.44 34 MET A C 19
ATOM 26008 O O . MET A 1 34 ? -2.387 8.376 -8.862 1.00 31.12 34 MET A O 19
ATOM 26022 N N . GLY A 1 35 ? -0.617 9.753 -8.770 1.00 22.13 35 GLY A N 19
ATOM 26023 C CA . GLY A 1 35 ? -1.314 10.732 -7.961 1.00 12.33 35 GLY A CA 19
ATOM 26024 C C . GLY A 1 35 ? -1.007 10.598 -6.487 1.00 2.42 35 GLY A C 19
ATOM 26025 O O . GLY A 1 35 ? -1.396 11.451 -5.686 1.00 21.05 35 GLY A O 19
ATOM 26029 N N . ILE A 1 36 ? -0.303 9.538 -6.125 1.00 32.43 36 ILE A N 19
ATOM 26030 C CA . ILE A 1 36 ? 0.041 9.292 -4.733 1.00 61.43 36 ILE A CA 19
ATOM 26031 C C . ILE A 1 36 ? 1.260 10.116 -4.334 1.00 72.21 36 ILE A C 19
ATOM 26032 O O . ILE A 1 36 ? 2.224 10.222 -5.089 1.00 31.12 36 ILE A O 19
ATOM 26048 N N . VAL A 1 37 ? 1.207 10.701 -3.149 1.00 21.21 37 VAL A N 19
ATOM 26049 C CA . VAL A 1 37 ? 2.306 11.519 -2.654 1.00 72.03 37 VAL A CA 19
ATOM 26050 C C . VAL A 1 37 ? 2.646 11.168 -1.204 1.00 55.14 37 VAL A C 19
ATOM 26051 O O . VAL A 1 37 ? 3.529 10.350 -0.952 1.00 4.20 37 VAL A O 19
ATOM 26064 N N . ARG A 1 38 ? 1.937 11.772 -0.262 1.00 61.35 38 ARG A N 19
ATOM 26065 C CA . ARG A 1 38 ? 2.101 11.463 1.147 1.00 11.54 38 ARG A CA 19
ATOM 26066 C C . ARG A 1 38 ? 0.803 11.765 1.873 1.00 73.21 38 ARG A C 19
ATOM 26067 O O . ARG A 1 38 ? 0.121 12.743 1.561 1.00 32.54 38 ARG A O 19
ATOM 26088 N N . GLY A 1 39 ? 0.447 10.911 2.816 1.00 63.33 39 GLY A N 19
ATOM 26089 C CA . GLY A 1 39 ? -0.808 11.069 3.518 1.00 55.11 39 GLY A CA 19
ATOM 26090 C C . GLY A 1 39 ? -1.941 10.399 2.774 1.00 73.14 39 GLY A C 19
ATOM 26091 O O . GLY A 1 39 ? -3.050 10.275 3.290 1.00 54.22 39 GLY A O 19
ATOM 26095 N N . THR A 1 40 ? -1.653 9.976 1.550 1.00 2.31 40 THR A N 19
ATOM 26096 C CA . THR A 1 40 ? -2.617 9.267 0.731 1.00 0.41 40 THR A CA 19
ATOM 26097 C C . THR A 1 40 ? -2.956 7.927 1.377 1.00 42.23 40 THR A C 19
ATOM 26098 O O . THR A 1 40 ? -2.110 7.318 2.029 1.00 2.13 40 THR A O 19
ATOM 26109 N N . GLU A 1 41 ? -4.184 7.479 1.209 1.00 11.43 41 GLU A N 19
ATOM 26110 C CA . GLU A 1 41 ? -4.631 6.250 1.828 1.00 61.20 41 GLU A CA 19
ATOM 26111 C C . GLU A 1 41 ? -4.548 5.077 0.864 1.00 30.03 41 GLU A C 19
ATOM 26112 O O . GLU A 1 41 ? -4.712 5.233 -0.350 1.00 33.34 41 GLU A O 19
ATOM 26124 N N . ILE A 1 42 ? -4.272 3.913 1.423 1.00 21.24 42 ILE A N 19
ATOM 26125 C CA . ILE A 1 42 ? -4.246 2.675 0.674 1.00 70.32 42 ILE A CA 19
ATOM 26126 C C . ILE A 1 42 ? -5.071 1.622 1.404 1.00 63.12 42 ILE A C 19
ATOM 26127 O O . ILE A 1 42 ? -4.780 1.274 2.550 1.00 11.11 42 ILE A O 19
ATOM 26143 N N . TYR A 1 43 ? -6.116 1.148 0.758 1.00 24.11 43 TYR A N 19
ATOM 26144 C CA . TYR A 1 43 ? -6.950 0.105 1.324 1.00 33.22 43 TYR A CA 19
ATOM 26145 C C . TYR A 1 43 ? -6.663 -1.222 0.635 1.00 21.13 43 TYR A C 19
ATOM 26146 O O . TYR A 1 43 ? -7.043 -1.431 -0.517 1.00 74.22 43 TYR A O 19
ATOM 26164 N N . ILE A 1 44 ? -5.971 -2.104 1.336 1.00 0.42 44 ILE A N 19
ATOM 26165 C CA . ILE A 1 44 ? -5.672 -3.427 0.814 1.00 51.24 44 ILE A CA 19
ATOM 26166 C C . ILE A 1 44 ? -6.924 -4.286 0.880 1.00 74.51 44 ILE A C 19
ATOM 26167 O O . ILE A 1 44 ? -7.296 -4.752 1.950 1.00 45.03 44 ILE A O 19
ATOM 26183 N N . GLU A 1 45 ? -7.590 -4.472 -0.245 1.00 71.52 45 GLU A N 19
ATOM 26184 C CA . GLU A 1 45 ? -8.822 -5.243 -0.264 1.00 52.14 45 GLU A CA 19
ATOM 26185 C C . GLU A 1 45 ? -8.530 -6.730 -0.407 1.00 55.41 45 GLU A C 19
ATOM 26186 O O . GLU A 1 45 ? -9.330 -7.575 -0.002 1.00 31.42 45 GLU A O 19
ATOM 26198 N N . GLY A 1 46 ? -7.379 -7.039 -0.978 1.00 65.44 46 GLY A N 19
ATOM 26199 C CA . GLY A 1 46 ? -6.952 -8.418 -1.089 1.00 64.01 46 GLY A CA 19
ATOM 26200 C C . GLY A 1 46 ? -5.815 -8.588 -2.069 1.00 20.23 46 GLY A C 19
ATOM 26201 O O . GLY A 1 46 ? -5.256 -7.609 -2.556 1.00 21.03 46 GLY A O 19
ATOM 26205 N N . LYS A 1 47 ? -5.468 -9.830 -2.356 1.00 65.21 47 LYS A N 19
ATOM 26206 C CA . LYS A 1 47 ? -4.429 -10.134 -3.327 1.00 21.44 47 LYS A CA 19
ATOM 26207 C C . LYS A 1 47 ? -5.012 -11.041 -4.398 1.00 50.22 47 LYS A C 19
ATOM 26208 O O . LYS A 1 47 ? -6.036 -11.686 -4.167 1.00 4.54 47 LYS A O 19
ATOM 26227 N N . ALA A 1 48 ? -4.379 -11.081 -5.559 1.00 53.45 48 ALA A N 19
ATOM 26228 C CA . ALA A 1 48 ? -4.816 -11.972 -6.621 1.00 50.44 48 ALA A CA 19
ATOM 26229 C C . ALA A 1 48 ? -4.663 -13.418 -6.171 1.00 20.41 48 ALA A C 19
ATOM 26230 O O . ALA A 1 48 ? -3.812 -13.719 -5.336 1.00 75.34 48 ALA A O 19
ATOM 26237 N N . PRO A 1 49 ? -5.487 -14.332 -6.705 1.00 25.14 49 PRO A N 19
ATOM 26238 C CA . PRO A 1 49 ? -5.441 -15.755 -6.341 1.00 34.11 49 PRO A CA 19
ATOM 26239 C C . PRO A 1 49 ? -4.094 -16.412 -6.662 1.00 12.31 49 PRO A C 19
ATOM 26240 O O . PRO A 1 49 ? -3.839 -17.548 -6.266 1.00 30.55 49 PRO A O 19
ATOM 26251 N N . MET A 1 50 ? -3.242 -15.696 -7.387 1.00 23.15 50 MET A N 19
ATOM 26252 C CA . MET A 1 50 ? -1.897 -16.176 -7.689 1.00 64.52 50 MET A CA 19
ATOM 26253 C C . MET A 1 50 ? -0.883 -15.576 -6.704 1.00 15.34 50 MET A C 19
ATOM 26254 O O . MET A 1 50 ? 0.303 -15.912 -6.721 1.00 11.42 50 MET A O 19
ATOM 26268 N N . GLY A 1 51 ? -1.363 -14.686 -5.846 1.00 10.04 51 GLY A N 19
ATOM 26269 C CA . GLY A 1 51 ? -0.500 -14.021 -4.883 1.00 0.31 51 GLY A CA 19
ATOM 26270 C C . GLY A 1 51 ? 0.068 -12.727 -5.430 1.00 71.25 51 GLY A C 19
ATOM 26271 O O . GLY A 1 51 ? 0.619 -11.914 -4.687 1.00 12.30 51 GLY A O 19
ATOM 26275 N N . ASP A 1 52 ? -0.081 -12.546 -6.733 1.00 51.43 52 ASP A N 19
ATOM 26276 C CA . ASP A 1 52 ? 0.421 -11.370 -7.430 1.00 22.25 52 ASP A CA 19
ATOM 26277 C C . ASP A 1 52 ? -0.454 -11.128 -8.654 1.00 1.23 52 ASP A C 19
ATOM 26278 O O . ASP A 1 52 ? -0.824 -12.079 -9.343 1.00 70.11 52 ASP A O 19
ATOM 26287 N N . PRO A 1 53 ? -0.836 -9.875 -8.927 1.00 1.33 53 PRO A N 19
ATOM 26288 C CA . PRO A 1 53 ? -0.483 -8.720 -8.105 1.00 71.43 53 PRO A CA 19
ATOM 26289 C C . PRO A 1 53 ? -1.391 -8.575 -6.883 1.00 62.53 53 PRO A C 19
ATOM 26290 O O . PRO A 1 53 ? -2.152 -9.485 -6.539 1.00 63.21 53 PRO A O 19
ATOM 26301 N N . ILE A 1 54 ? -1.302 -7.431 -6.228 1.00 75.01 54 ILE A N 19
ATOM 26302 C CA . ILE A 1 54 ? -2.105 -7.159 -5.050 1.00 71.22 54 ILE A CA 19
ATOM 26303 C C . ILE A 1 54 ? -3.155 -6.097 -5.365 1.00 15.45 54 ILE A C 19
ATOM 26304 O O . ILE A 1 54 ? -2.851 -5.079 -5.988 1.00 0.13 54 ILE A O 19
ATOM 26320 N N . ALA A 1 55 ? -4.386 -6.341 -4.944 1.00 40.54 55 ALA A N 19
ATOM 26321 C CA . ALA A 1 55 ? -5.474 -5.409 -5.191 1.00 43.24 55 ALA A CA 19
ATOM 26322 C C . ALA A 1 55 ? -5.523 -4.355 -4.091 1.00 40.03 55 ALA A C 19
ATOM 26323 O O . ALA A 1 55 ? -5.903 -4.642 -2.950 1.00 21.11 55 ALA A O 19
ATOM 26330 N N . LEU A 1 56 ? -5.118 -3.143 -4.430 1.00 53.05 56 LEU A N 19
ATOM 26331 C CA . LEU A 1 56 ? -5.073 -2.059 -3.466 1.00 31.01 56 LEU A CA 19
ATOM 26332 C C . LEU A 1 56 ? -5.967 -0.921 -3.913 1.00 44.40 56 LEU A C 19
ATOM 26333 O O . LEU A 1 56 ? -5.911 -0.493 -5.065 1.00 3.24 56 LEU A O 19
ATOM 26349 N N . ARG A 1 57 ? -6.785 -0.431 -3.010 1.00 64.22 57 ARG A N 19
ATOM 26350 C CA . ARG A 1 57 ? -7.548 0.769 -3.278 1.00 43.53 57 ARG A CA 19
ATOM 26351 C C . ARG A 1 57 ? -6.773 1.966 -2.760 1.00 23.23 57 ARG A C 19
ATOM 26352 O O . ARG A 1 57 ? -6.786 2.259 -1.565 1.00 0.32 57 ARG A O 19
ATOM 26373 N N . LEU A 1 58 ? -6.101 2.650 -3.656 1.00 1.31 58 LEU A N 19
ATOM 26374 C CA . LEU A 1 58 ? -5.255 3.765 -3.278 1.00 74.11 58 LEU A CA 19
ATOM 26375 C C . LEU A 1 58 ? -5.739 5.044 -3.934 1.00 72.30 58 LEU A C 19
ATOM 26376 O O . LEU A 1 58 ? -6.285 5.012 -5.039 1.00 22.12 58 LEU A O 19
ATOM 26392 N N . ARG A 1 59 ? -5.580 6.153 -3.217 1.00 51.51 59 ARG A N 19
ATOM 26393 C CA . ARG A 1 59 ? -5.996 7.478 -3.690 1.00 53.14 59 ARG A CA 19
ATOM 26394 C C . ARG A 1 59 ? -7.522 7.619 -3.662 1.00 51.12 59 ARG A C 19
ATOM 26395 O O . ARG A 1 59 ? -8.049 8.621 -3.184 1.00 61.34 59 ARG A O 19
ATOM 26416 N N . GLY A 1 60 ? -8.220 6.603 -4.158 1.00 53.03 60 GLY A N 19
ATOM 26417 C CA . GLY A 1 60 ? -9.671 6.619 -4.168 1.00 74.45 60 GLY A CA 19
ATOM 26418 C C . GLY A 1 60 ? -10.252 5.398 -4.857 1.00 62.13 60 GLY A C 19
ATOM 26419 O O . GLY A 1 60 ? -11.368 4.973 -4.554 1.00 13.24 60 GLY A O 19
ATOM 26423 N N . TYR A 1 61 ? -9.485 4.824 -5.774 1.00 41.32 61 TYR A N 19
ATOM 26424 C CA . TYR A 1 61 ? -9.939 3.678 -6.552 1.00 42.12 61 TYR A CA 19
ATOM 26425 C C . TYR A 1 61 ? -9.016 2.485 -6.361 1.00 35.41 61 TYR A C 19
ATOM 26426 O O . TYR A 1 61 ? -7.856 2.639 -5.978 1.00 35.15 61 TYR A O 19
ATOM 26444 N N . SER A 1 62 ? -9.541 1.302 -6.623 1.00 65.30 62 SER A N 19
ATOM 26445 C CA . SER A 1 62 ? -8.783 0.083 -6.481 1.00 4.22 62 SER A CA 19
ATOM 26446 C C . SER A 1 62 ? -8.056 -0.272 -7.772 1.00 23.55 62 SER A C 19
ATOM 26447 O O . SER A 1 62 ? -8.637 -0.234 -8.857 1.00 33.31 62 SER A O 19
ATOM 26455 N N . LEU A 1 63 ? -6.790 -0.615 -7.636 1.00 61.34 63 LEU A N 19
ATOM 26456 C CA . LEU A 1 63 ? -5.976 -1.066 -8.752 1.00 65.54 63 LEU A CA 19
ATOM 26457 C C . LEU A 1 63 ? -5.053 -2.181 -8.288 1.00 50.10 63 LEU A C 19
ATOM 26458 O O . LEU A 1 63 ? -4.696 -2.253 -7.113 1.00 51.24 63 LEU A O 19
ATOM 26474 N N . SER A 1 64 ? -4.685 -3.061 -9.198 1.00 3.32 64 SER A N 19
ATOM 26475 C CA . SER A 1 64 ? -3.766 -4.129 -8.879 1.00 71.40 64 SER A CA 19
ATOM 26476 C C . SER A 1 64 ? -2.322 -3.687 -9.096 1.00 53.15 64 SER A C 19
ATOM 26477 O O . SER A 1 64 ? -1.890 -3.448 -10.226 1.00 3.03 64 SER A O 19
ATOM 26485 N N . LEU A 1 65 ? -1.599 -3.547 -7.999 1.00 24.12 65 LEU A N 19
ATOM 26486 C CA . LEU A 1 65 ? -0.190 -3.188 -8.049 1.00 10.43 65 LEU A CA 19
ATOM 26487 C C . LEU A 1 65 ? 0.644 -4.434 -7.826 1.00 73.42 65 LEU A C 19
ATOM 26488 O O . LEU A 1 65 ? 0.247 -5.323 -7.071 1.00 74.21 65 LEU A O 19
ATOM 26504 N N . ARG A 1 66 ? 1.789 -4.506 -8.475 1.00 21.13 66 ARG A N 19
ATOM 26505 C CA . ARG A 1 66 ? 2.603 -5.705 -8.426 1.00 5.20 66 ARG A CA 19
ATOM 26506 C C . ARG A 1 66 ? 3.415 -5.740 -7.142 1.00 31.13 66 ARG A C 19
ATOM 26507 O O . ARG A 1 66 ? 3.559 -4.725 -6.453 1.00 40.34 66 ARG A O 19
ATOM 26528 N N . LYS A 1 67 ? 3.923 -6.924 -6.823 1.00 40.41 67 LYS A N 19
ATOM 26529 C CA . LYS A 1 67 ? 4.787 -7.134 -5.665 1.00 64.41 67 LYS A CA 19
ATOM 26530 C C . LYS A 1 67 ? 5.900 -6.088 -5.586 1.00 71.41 67 LYS A C 19
ATOM 26531 O O . LYS A 1 67 ? 6.255 -5.631 -4.499 1.00 2.44 67 LYS A O 19
ATOM 26550 N N . SER A 1 68 ? 6.443 -5.721 -6.739 1.00 32.24 68 SER A N 19
ATOM 26551 C CA . SER A 1 68 ? 7.530 -4.757 -6.814 1.00 54.21 68 SER A CA 19
ATOM 26552 C C . SER A 1 68 ? 7.132 -3.406 -6.218 1.00 33.20 68 SER A C 19
ATOM 26553 O O . SER A 1 68 ? 7.840 -2.873 -5.359 1.00 40.04 68 SER A O 19
ATOM 26561 N N . GLU A 1 69 ? 5.992 -2.878 -6.655 1.00 60.12 69 GLU A N 19
ATOM 26562 C CA . GLU A 1 69 ? 5.514 -1.580 -6.183 1.00 5.43 69 GLU A CA 19
ATOM 26563 C C . GLU A 1 69 ? 5.215 -1.624 -4.687 1.00 74.22 69 GLU A C 19
ATOM 26564 O O . GLU A 1 69 ? 5.668 -0.769 -3.928 1.00 34.24 69 GLU A O 19
ATOM 26576 N N . ALA A 1 70 ? 4.466 -2.644 -4.267 1.00 41.32 70 ALA A N 19
ATOM 26577 C CA . ALA A 1 70 ? 4.060 -2.787 -2.870 1.00 65.53 70 ALA A CA 19
ATOM 26578 C C . ALA A 1 70 ? 5.271 -2.935 -1.947 1.00 42.04 70 ALA A C 19
ATOM 26579 O O . ALA A 1 70 ? 5.197 -2.658 -0.750 1.00 22.22 70 ALA A O 19
ATOM 26586 N N . LYS A 1 71 ? 6.383 -3.370 -2.515 1.00 11.10 71 LYS A N 19
ATOM 26587 C CA . LYS A 1 71 ? 7.608 -3.576 -1.758 1.00 41.33 71 LYS A CA 19
ATOM 26588 C C . LYS A 1 71 ? 8.323 -2.241 -1.509 1.00 15.31 71 LYS A C 19
ATOM 26589 O O . LYS A 1 71 ? 9.088 -2.103 -0.555 1.00 55.43 71 LYS A O 19
ATOM 26608 N N . ASP A 1 72 ? 8.047 -1.252 -2.353 1.00 52.54 72 ASP A N 19
ATOM 26609 C CA . ASP A 1 72 ? 8.730 0.040 -2.273 1.00 2.23 72 ASP A CA 19
ATOM 26610 C C . ASP A 1 72 ? 7.854 1.102 -1.619 1.00 74.12 72 ASP A C 19
ATOM 26611 O O . ASP A 1 72 ? 8.165 2.295 -1.667 1.00 72.42 72 ASP A O 19
ATOM 26620 N N . ILE A 1 73 ? 6.766 0.666 -1.000 1.00 21.44 73 ILE A N 19
ATOM 26621 C CA . ILE A 1 73 ? 5.865 1.580 -0.307 1.00 71.40 73 ILE A CA 19
ATOM 26622 C C . ILE A 1 73 ? 5.896 1.313 1.195 1.00 32.21 73 ILE A C 19
ATOM 26623 O O . ILE A 1 73 ? 5.720 0.176 1.629 1.00 11.35 73 ILE A O 19
ATOM 26639 N N . LEU A 1 74 ? 6.134 2.355 1.982 1.00 1.30 74 LEU A N 19
ATOM 26640 C CA . LEU A 1 74 ? 6.150 2.230 3.428 1.00 41.40 74 LEU A CA 19
ATOM 26641 C C . LEU A 1 74 ? 4.975 2.992 4.028 1.00 2.34 74 LEU A C 19
ATOM 26642 O O . LEU A 1 74 ? 4.817 4.194 3.806 1.00 60.32 74 LEU A O 19
ATOM 26658 N N . VAL A 1 75 ? 4.153 2.292 4.790 1.00 11.24 75 VAL A N 19
ATOM 26659 C CA . VAL A 1 75 ? 2.895 2.845 5.263 1.00 12.53 75 VAL A CA 19
ATOM 26660 C C . VAL A 1 75 ? 2.717 2.675 6.767 1.00 34.42 75 VAL A C 19
ATOM 26661 O O . VAL A 1 75 ? 3.371 1.838 7.396 1.00 21.55 75 VAL A O 19
ATOM 26674 N N . GLU A 1 76 ? 1.833 3.486 7.335 1.00 5.52 76 GLU A N 19
ATOM 26675 C CA . GLU A 1 76 ? 1.434 3.335 8.726 1.00 15.20 76 GLU A CA 19
ATOM 26676 C C . GLU A 1 76 ? 0.030 2.756 8.786 1.00 61.32 76 GLU A C 19
ATOM 26677 O O . GLU A 1 76 ? -0.728 2.852 7.817 1.00 63.40 76 GLU A O 19
ATOM 26689 N N . VAL A 1 77 ? -0.317 2.166 9.916 1.00 52.35 77 VAL A N 19
ATOM 26690 C CA . VAL A 1 77 ? -1.613 1.533 10.081 1.00 62.13 77 VAL A CA 19
ATOM 26691 C C . VAL A 1 77 ? -2.672 2.565 10.472 1.00 21.52 77 VAL A C 19
ATOM 26692 O O . VAL A 1 77 ? -2.508 3.297 11.448 1.00 34.34 77 VAL A O 19
ATOM 26705 N N . LEU A 1 78 ? -3.747 2.634 9.694 1.00 21.42 78 LEU A N 19
ATOM 26706 C CA . LEU A 1 78 ? -4.840 3.558 9.981 1.00 31.32 78 LEU A CA 19
ATOM 26707 C C . LEU A 1 78 ? -5.939 2.872 10.776 1.00 11.44 78 LEU A C 19
ATOM 26708 O O . LEU A 1 78 ? -6.921 3.502 11.173 1.00 45.43 78 LEU A O 19
ATOM 26724 N N . LEU A 1 79 ? -5.769 1.577 10.990 1.00 34.44 79 LEU A N 19
ATOM 26725 C CA . LEU A 1 79 ? -6.716 0.789 11.755 1.00 4.23 79 LEU A CA 19
ATOM 26726 C C . LEU A 1 79 ? -6.686 1.182 13.227 1.00 1.34 79 LEU A C 19
ATOM 26727 O O . LEU A 1 79 ? -5.890 0.655 14.007 1.00 73.43 79 LEU A O 19
ATOM 26743 N N . GLU A 1 80 ? -7.527 2.133 13.589 1.00 23.15 80 GLU A N 19
ATOM 26744 C CA . GLU A 1 80 ? -7.660 2.545 14.974 1.00 33.03 80 GLU A CA 19
ATOM 26745 C C . GLU A 1 80 ? -8.917 1.917 15.558 1.00 3.33 80 GLU A C 19
ATOM 26746 O O . GLU A 1 80 ? -9.844 1.590 14.811 1.00 61.31 80 GLU A O 19
ATOM 26758 N N . HIS A 1 81 ? -8.935 1.753 16.881 1.00 33.35 81 HIS A N 19
ATOM 26759 C CA . HIS A 1 81 ? -10.034 1.097 17.589 1.00 1.24 81 HIS A CA 19
ATOM 26760 C C . HIS A 1 81 ? -9.989 -0.398 17.309 1.00 43.32 81 HIS A C 19
ATOM 26761 O O . HIS A 1 81 ? -10.284 -0.837 16.196 1.00 52.13 81 HIS A O 19
ATOM 26776 N N . HIS A 1 82 ? -9.606 -1.158 18.337 1.00 61.10 82 HIS A N 19
ATOM 26777 C CA . HIS A 1 82 ? -9.324 -2.592 18.224 1.00 13.41 82 HIS A CA 19
ATOM 26778 C C . HIS A 1 82 ? -7.952 -2.795 17.584 1.00 65.04 82 HIS A C 19
ATOM 26779 O O . HIS A 1 82 ? -7.675 -2.287 16.500 1.00 23.13 82 HIS A O 19
ATOM 26794 N N . HIS A 1 83 ? -7.104 -3.548 18.262 1.00 12.10 83 HIS A N 19
ATOM 26795 C CA . HIS A 1 83 ? -5.713 -3.708 17.845 1.00 33.02 83 HIS A CA 19
ATOM 26796 C C . HIS A 1 83 ? -5.604 -4.743 16.736 1.00 1.31 83 HIS A C 19
ATOM 26797 O O . HIS A 1 83 ? -6.515 -5.553 16.544 1.00 13.52 83 HIS A O 19
ATOM 26812 N N . HIS A 1 84 ? -4.499 -4.721 16.003 1.00 54.50 84 HIS A N 19
ATOM 26813 C CA . HIS A 1 84 ? -4.319 -5.657 14.905 1.00 40.12 84 HIS A CA 19
ATOM 26814 C C . HIS A 1 84 ? -2.851 -6.019 14.721 1.00 53.12 84 HIS A C 19
ATOM 26815 O O . HIS A 1 84 ? -2.091 -5.288 14.087 1.00 21.54 84 HIS A O 19
ATOM 26830 N N . HIS A 1 85 ? -2.464 -7.145 15.299 1.00 0.03 85 HIS A N 19
ATOM 26831 C CA . HIS A 1 85 ? -1.119 -7.690 15.142 1.00 41.34 85 HIS A CA 19
ATOM 26832 C C . HIS A 1 85 ? -1.161 -9.205 15.252 1.00 32.41 85 HIS A C 19
ATOM 26833 O O . HIS A 1 85 ? -1.722 -9.748 16.203 1.00 23.21 85 HIS A O 19
ATOM 26848 N N . HIS A 1 86 ? -0.577 -9.884 14.281 1.00 44.13 86 HIS A N 19
ATOM 26849 C CA . HIS A 1 86 ? -0.528 -11.337 14.307 1.00 44.51 86 HIS A CA 19
ATOM 26850 C C . HIS A 1 86 ? 0.814 -11.798 14.858 1.00 2.31 86 HIS A C 19
ATOM 26851 O O . HIS A 1 86 ? 1.857 -11.374 14.321 1.00 37.66 86 HIS A O 19
ATOM 26867 N N . MET A 1 1 ? 0.429 6.436 16.382 1.00 54.22 1 MET A N 20
ATOM 26868 C CA . MET A 1 1 ? 1.219 5.955 15.226 1.00 65.02 1 MET A CA 20
ATOM 26869 C C . MET A 1 1 ? 2.623 5.571 15.664 1.00 44.35 1 MET A C 20
ATOM 26870 O O . MET A 1 1 ? 3.342 6.379 16.252 1.00 24.25 1 MET A O 20
ATOM 26886 N N . THR A 1 2 ? 3.007 4.333 15.391 1.00 34.55 2 THR A N 20
ATOM 26887 C CA . THR A 1 2 ? 4.322 3.848 15.771 1.00 10.15 2 THR A CA 20
ATOM 26888 C C . THR A 1 2 ? 5.304 3.967 14.605 1.00 63.44 2 THR A C 20
ATOM 26889 O O . THR A 1 2 ? 6.024 4.958 14.489 1.00 11.35 2 THR A O 20
ATOM 26900 N N . LYS A 1 3 ? 5.314 2.973 13.731 1.00 54.13 3 LYS A N 20
ATOM 26901 C CA . LYS A 1 3 ? 6.212 2.966 12.584 1.00 40.32 3 LYS A CA 20
ATOM 26902 C C . LYS A 1 3 ? 5.548 2.296 11.395 1.00 74.13 3 LYS A C 20
ATOM 26903 O O . LYS A 1 3 ? 4.465 1.721 11.522 1.00 25.52 3 LYS A O 20
ATOM 26922 N N . GLY A 1 4 ? 6.202 2.367 10.247 1.00 33.25 4 GLY A N 20
ATOM 26923 C CA . GLY A 1 4 ? 5.622 1.831 9.039 1.00 42.25 4 GLY A CA 20
ATOM 26924 C C . GLY A 1 4 ? 6.406 0.670 8.474 1.00 41.24 4 GLY A C 20
ATOM 26925 O O . GLY A 1 4 ? 7.584 0.480 8.795 1.00 3.43 4 GLY A O 20
ATOM 26929 N N . ILE A 1 5 ? 5.744 -0.100 7.632 1.00 74.24 5 ILE A N 20
ATOM 26930 C CA . ILE A 1 5 ? 6.354 -1.231 6.957 1.00 64.14 5 ILE A CA 20
ATOM 26931 C C . ILE A 1 5 ? 6.145 -1.090 5.457 1.00 14.04 5 ILE A C 20
ATOM 26932 O O . ILE A 1 5 ? 5.528 -0.124 5.008 1.00 42.21 5 ILE A O 20
ATOM 26948 N N . GLY A 1 6 ? 6.652 -2.033 4.685 1.00 35.41 6 GLY A N 20
ATOM 26949 C CA . GLY A 1 6 ? 6.438 -1.991 3.259 1.00 70.31 6 GLY A CA 20
ATOM 26950 C C . GLY A 1 6 ? 5.041 -2.447 2.909 1.00 24.25 6 GLY A C 20
ATOM 26951 O O . GLY A 1 6 ? 4.493 -3.330 3.568 1.00 62.44 6 GLY A O 20
ATOM 26955 N N . LEU A 1 7 ? 4.464 -1.851 1.877 1.00 1.41 7 LEU A N 20
ATOM 26956 C CA . LEU A 1 7 ? 3.088 -2.145 1.485 1.00 61.00 7 LEU A CA 20
ATOM 26957 C C . LEU A 1 7 ? 2.894 -3.634 1.183 1.00 62.11 7 LEU A C 20
ATOM 26958 O O . LEU A 1 7 ? 1.818 -4.188 1.397 1.00 12.05 7 LEU A O 20
ATOM 26974 N N . ASN A 1 8 ? 3.947 -4.280 0.698 1.00 54.45 8 ASN A N 20
ATOM 26975 C CA . ASN A 1 8 ? 3.891 -5.706 0.374 1.00 43.23 8 ASN A CA 20
ATOM 26976 C C . ASN A 1 8 ? 3.825 -6.578 1.633 1.00 51.20 8 ASN A C 20
ATOM 26977 O O . ASN A 1 8 ? 3.642 -7.793 1.544 1.00 25.24 8 ASN A O 20
ATOM 26988 N N . GLU A 1 9 ? 3.961 -5.962 2.802 1.00 53.24 9 GLU A N 20
ATOM 26989 C CA . GLU A 1 9 ? 3.971 -6.693 4.058 1.00 41.14 9 GLU A CA 20
ATOM 26990 C C . GLU A 1 9 ? 2.638 -6.549 4.790 1.00 41.45 9 GLU A C 20
ATOM 26991 O O . GLU A 1 9 ? 2.469 -7.069 5.894 1.00 25.10 9 GLU A O 20
ATOM 27003 N N . VAL A 1 10 ? 1.697 -5.847 4.171 1.00 71.41 10 VAL A N 20
ATOM 27004 C CA . VAL A 1 10 ? 0.409 -5.577 4.802 1.00 15.31 10 VAL A CA 20
ATOM 27005 C C . VAL A 1 10 ? -0.585 -6.705 4.513 1.00 51.53 10 VAL A C 20
ATOM 27006 O O . VAL A 1 10 ? -0.437 -7.445 3.536 1.00 12.33 10 VAL A O 20
ATOM 27019 N N . GLU A 1 11 ? -1.592 -6.824 5.367 1.00 12.11 11 GLU A N 20
ATOM 27020 C CA . GLU A 1 11 ? -2.597 -7.869 5.248 1.00 14.00 11 GLU A CA 20
ATOM 27021 C C . GLU A 1 11 ? -3.859 -7.313 4.580 1.00 53.45 11 GLU A C 20
ATOM 27022 O O . GLU A 1 11 ? -3.943 -6.119 4.298 1.00 55.13 11 GLU A O 20
ATOM 27034 N N . ILE A 1 12 ? -4.833 -8.178 4.332 1.00 55.44 12 ILE A N 20
ATOM 27035 C CA . ILE A 1 12 ? -6.042 -7.793 3.613 1.00 61.40 12 ILE A CA 20
ATOM 27036 C C . ILE A 1 12 ? -7.039 -7.071 4.518 1.00 41.54 12 ILE A C 20
ATOM 27037 O O . ILE A 1 12 ? -6.972 -7.178 5.746 1.00 54.10 12 ILE A O 20
ATOM 27053 N N . LYS A 1 13 ? -7.944 -6.322 3.888 1.00 74.20 13 LYS A N 20
ATOM 27054 C CA . LYS A 1 13 ? -9.028 -5.617 4.576 1.00 52.20 13 LYS A CA 20
ATOM 27055 C C . LYS A 1 13 ? -8.479 -4.626 5.597 1.00 64.25 13 LYS A C 20
ATOM 27056 O O . LYS A 1 13 ? -9.075 -4.408 6.654 1.00 34.41 13 LYS A O 20
ATOM 27075 N N . SER A 1 14 ? -7.358 -4.006 5.267 1.00 63.44 14 SER A N 20
ATOM 27076 C CA . SER A 1 14 ? -6.714 -3.076 6.171 1.00 20.21 14 SER A CA 20
ATOM 27077 C C . SER A 1 14 ? -6.371 -1.774 5.455 1.00 23.34 14 SER A C 20
ATOM 27078 O O . SER A 1 14 ? -6.143 -1.760 4.244 1.00 32.54 14 SER A O 20
ATOM 27086 N N . LYS A 1 15 ? -6.343 -0.681 6.209 1.00 11.22 15 LYS A N 20
ATOM 27087 C CA . LYS A 1 15 ? -5.952 0.608 5.663 1.00 54.13 15 LYS A CA 20
ATOM 27088 C C . LYS A 1 15 ? -4.596 1.023 6.197 1.00 50.11 15 LYS A C 20
ATOM 27089 O O . LYS A 1 15 ? -4.346 0.988 7.404 1.00 41.23 15 LYS A O 20
ATOM 27108 N N . VAL A 1 16 ? -3.729 1.406 5.286 1.00 34.22 16 VAL A N 20
ATOM 27109 C CA . VAL A 1 16 ? -2.412 1.904 5.630 1.00 61.22 16 VAL A CA 20
ATOM 27110 C C . VAL A 1 16 ? -2.165 3.219 4.922 1.00 23.25 16 VAL A C 20
ATOM 27111 O O . VAL A 1 16 ? -2.596 3.414 3.788 1.00 33.13 16 VAL A O 20
ATOM 27124 N N . LYS A 1 17 ? -1.497 4.125 5.593 1.00 35.41 17 LYS A N 20
ATOM 27125 C CA . LYS A 1 17 ? -1.247 5.434 5.032 1.00 42.03 17 LYS A CA 20
ATOM 27126 C C . LYS A 1 17 ? 0.190 5.548 4.574 1.00 53.12 17 LYS A C 20
ATOM 27127 O O . LYS A 1 17 ? 1.106 5.033 5.219 1.00 3.44 17 LYS A O 20
ATOM 27146 N N . VAL A 1 18 ? 0.379 6.231 3.469 1.00 34.50 18 VAL A N 20
ATOM 27147 C CA . VAL A 1 18 ? 1.695 6.382 2.885 1.00 53.24 18 VAL A CA 20
ATOM 27148 C C . VAL A 1 18 ? 2.529 7.374 3.683 1.00 74.24 18 VAL A C 20
ATOM 27149 O O . VAL A 1 18 ? 2.387 8.588 3.524 1.00 25.21 18 VAL A O 20
ATOM 27162 N N . ILE A 1 19 ? 3.355 6.851 4.580 1.00 64.23 19 ILE A N 20
ATOM 27163 C CA . ILE A 1 19 ? 4.341 7.668 5.278 1.00 14.41 19 ILE A CA 20
ATOM 27164 C C . ILE A 1 19 ? 5.257 8.317 4.255 1.00 72.13 19 ILE A C 20
ATOM 27165 O O . ILE A 1 19 ? 5.604 9.495 4.352 1.00 15.14 19 ILE A O 20
ATOM 27181 N N . GLY A 1 20 ? 5.645 7.515 3.278 1.00 12.25 20 GLY A N 20
ATOM 27182 C CA . GLY A 1 20 ? 6.460 7.992 2.197 1.00 72.22 20 GLY A CA 20
ATOM 27183 C C . GLY A 1 20 ? 6.829 6.888 1.242 1.00 53.10 20 GLY A C 20
ATOM 27184 O O . GLY A 1 20 ? 6.592 5.706 1.502 1.00 71.02 20 GLY A O 20
ATOM 27188 N N . ILE A 1 21 ? 7.405 7.294 0.143 1.00 60.21 21 ILE A N 20
ATOM 27189 C CA . ILE A 1 21 ? 7.872 6.398 -0.888 1.00 1.45 21 ILE A CA 20
ATOM 27190 C C . ILE A 1 21 ? 9.390 6.514 -0.939 1.00 54.12 21 ILE A C 20
ATOM 27191 O O . ILE A 1 21 ? 9.933 7.485 -0.411 1.00 70.10 21 ILE A O 20
ATOM 27207 N N . VAL A 1 22 ? 10.075 5.549 -1.534 1.00 42.03 22 VAL A N 20
ATOM 27208 C CA . VAL A 1 22 ? 11.536 5.525 -1.516 1.00 51.35 22 VAL A CA 20
ATOM 27209 C C . VAL A 1 22 ? 12.094 6.117 -2.810 1.00 74.41 22 VAL A C 20
ATOM 27210 O O . VAL A 1 22 ? 12.242 5.425 -3.817 1.00 43.21 22 VAL A O 20
ATOM 27223 N N . PRO A 1 23 ? 12.362 7.444 -2.799 1.00 53.54 23 PRO A N 20
ATOM 27224 C CA . PRO A 1 23 ? 12.701 8.219 -3.999 1.00 63.24 23 PRO A CA 20
ATOM 27225 C C . PRO A 1 23 ? 13.918 7.682 -4.743 1.00 72.33 23 PRO A C 20
ATOM 27226 O O . PRO A 1 23 ? 14.651 6.826 -4.235 1.00 54.42 23 PRO A O 20
ATOM 27237 N N . GLU A 1 24 ? 14.132 8.220 -5.941 1.00 2.04 24 GLU A N 20
ATOM 27238 C CA . GLU A 1 24 ? 15.176 7.758 -6.848 1.00 23.10 24 GLU A CA 20
ATOM 27239 C C . GLU A 1 24 ? 14.873 6.330 -7.317 1.00 45.52 24 GLU A C 20
ATOM 27240 O O . GLU A 1 24 ? 15.723 5.648 -7.895 1.00 4.43 24 GLU A O 20
ATOM 27252 N N . SER A 1 25 ? 13.641 5.894 -7.070 1.00 21.53 25 SER A N 20
ATOM 27253 C CA . SER A 1 25 ? 13.165 4.610 -7.549 1.00 52.42 25 SER A CA 20
ATOM 27254 C C . SER A 1 25 ? 12.346 4.816 -8.814 1.00 41.35 25 SER A C 20
ATOM 27255 O O . SER A 1 25 ? 11.508 5.718 -8.882 1.00 12.21 25 SER A O 20
ATOM 27263 N N . LYS A 1 26 ? 12.592 3.987 -9.813 1.00 71.24 26 LYS A N 20
ATOM 27264 C CA . LYS A 1 26 ? 11.849 4.054 -11.062 1.00 75.14 26 LYS A CA 20
ATOM 27265 C C . LYS A 1 26 ? 10.392 3.638 -10.864 1.00 12.41 26 LYS A C 20
ATOM 27266 O O . LYS A 1 26 ? 9.545 3.907 -11.715 1.00 73.13 26 LYS A O 20
ATOM 27285 N N . VAL A 1 27 ? 10.095 2.993 -9.739 1.00 24.35 27 VAL A N 20
ATOM 27286 C CA . VAL A 1 27 ? 8.714 2.670 -9.414 1.00 74.51 27 VAL A CA 20
ATOM 27287 C C . VAL A 1 27 ? 8.107 3.740 -8.510 1.00 11.00 27 VAL A C 20
ATOM 27288 O O . VAL A 1 27 ? 6.904 3.970 -8.550 1.00 23.02 27 VAL A O 20
ATOM 27301 N N . ARG A 1 28 ? 8.949 4.408 -7.714 1.00 13.15 28 ARG A N 20
ATOM 27302 C CA . ARG A 1 28 ? 8.508 5.538 -6.892 1.00 64.24 28 ARG A CA 20
ATOM 27303 C C . ARG A 1 28 ? 7.815 6.576 -7.768 1.00 12.13 28 ARG A C 20
ATOM 27304 O O . ARG A 1 28 ? 6.735 7.070 -7.441 1.00 21.13 28 ARG A O 20
ATOM 27325 N N . ARG A 1 29 ? 8.457 6.890 -8.888 1.00 64.11 29 ARG A N 20
ATOM 27326 C CA . ARG A 1 29 ? 7.894 7.792 -9.888 1.00 0.32 29 ARG A CA 20
ATOM 27327 C C . ARG A 1 29 ? 6.528 7.293 -10.346 1.00 62.25 29 ARG A C 20
ATOM 27328 O O . ARG A 1 29 ? 5.560 8.046 -10.389 1.00 31.10 29 ARG A O 20
ATOM 27349 N N . LYS A 1 30 ? 6.469 6.007 -10.652 1.00 3.14 30 LYS A N 20
ATOM 27350 C CA . LYS A 1 30 ? 5.262 5.361 -11.158 1.00 11.32 30 LYS A CA 20
ATOM 27351 C C . LYS A 1 30 ? 4.114 5.463 -10.157 1.00 51.34 30 LYS A C 20
ATOM 27352 O O . LYS A 1 30 ? 2.976 5.766 -10.521 1.00 14.31 30 LYS A O 20
ATOM 27371 N N . ILE A 1 31 ? 4.430 5.201 -8.898 1.00 40.14 31 ILE A N 20
ATOM 27372 C CA . ILE A 1 31 ? 3.448 5.224 -7.820 1.00 44.44 31 ILE A CA 20
ATOM 27373 C C . ILE A 1 31 ? 2.885 6.629 -7.608 1.00 23.22 31 ILE A C 20
ATOM 27374 O O . ILE A 1 31 ? 1.669 6.816 -7.527 1.00 33.13 31 ILE A O 20
ATOM 27390 N N . MET A 1 32 ? 3.768 7.617 -7.540 1.00 30.14 32 MET A N 20
ATOM 27391 C CA . MET A 1 32 ? 3.341 8.999 -7.342 1.00 11.44 32 MET A CA 20
ATOM 27392 C C . MET A 1 32 ? 2.603 9.513 -8.574 1.00 64.31 32 MET A C 20
ATOM 27393 O O . MET A 1 32 ? 1.671 10.313 -8.470 1.00 61.40 32 MET A O 20
ATOM 27407 N N . ASP A 1 33 ? 3.016 9.029 -9.739 1.00 20.04 33 ASP A N 20
ATOM 27408 C CA . ASP A 1 33 ? 2.371 9.376 -11.001 1.00 3.14 33 ASP A CA 20
ATOM 27409 C C . ASP A 1 33 ? 0.964 8.783 -11.067 1.00 43.21 33 ASP A C 20
ATOM 27410 O O . ASP A 1 33 ? 0.097 9.284 -11.784 1.00 4.42 33 ASP A O 20
ATOM 27419 N N . MET A 1 34 ? 0.746 7.722 -10.297 1.00 3.13 34 MET A N 20
ATOM 27420 C CA . MET A 1 34 ? -0.557 7.069 -10.229 1.00 23.12 34 MET A CA 20
ATOM 27421 C C . MET A 1 34 ? -1.530 7.895 -9.392 1.00 52.42 34 MET A C 20
ATOM 27422 O O . MET A 1 34 ? -2.744 7.735 -9.491 1.00 52.30 34 MET A O 20
ATOM 27436 N N . GLY A 1 35 ? -0.984 8.779 -8.568 1.00 55.02 35 GLY A N 20
ATOM 27437 C CA . GLY A 1 35 ? -1.821 9.641 -7.757 1.00 72.50 35 GLY A CA 20
ATOM 27438 C C . GLY A 1 35 ? -1.596 9.450 -6.272 1.00 51.44 35 GLY A C 20
ATOM 27439 O O . GLY A 1 35 ? -2.166 10.172 -5.456 1.00 5.41 35 GLY A O 20
ATOM 27443 N N . ILE A 1 36 ? -0.771 8.480 -5.919 1.00 71.42 36 ILE A N 20
ATOM 27444 C CA . ILE A 1 36 ? -0.484 8.205 -4.520 1.00 12.25 36 ILE A CA 20
ATOM 27445 C C . ILE A 1 36 ? 0.628 9.110 -4.023 1.00 32.00 36 ILE A C 20
ATOM 27446 O O . ILE A 1 36 ? 1.716 9.154 -4.597 1.00 43.31 36 ILE A O 20
ATOM 27462 N N . VAL A 1 37 ? 0.347 9.825 -2.953 1.00 53.42 37 VAL A N 20
ATOM 27463 C CA . VAL A 1 37 ? 1.300 10.764 -2.385 1.00 14.52 37 VAL A CA 20
ATOM 27464 C C . VAL A 1 37 ? 1.436 10.558 -0.878 1.00 20.31 37 VAL A C 20
ATOM 27465 O O . VAL A 1 37 ? 0.815 9.661 -0.303 1.00 31.13 37 VAL A O 20
ATOM 27478 N N . ARG A 1 38 ? 2.251 11.390 -0.248 1.00 45.13 38 ARG A N 20
ATOM 27479 C CA . ARG A 1 38 ? 2.501 11.292 1.182 1.00 13.33 38 ARG A CA 20
ATOM 27480 C C . ARG A 1 38 ? 1.255 11.665 1.979 1.00 54.53 38 ARG A C 20
ATOM 27481 O O . ARG A 1 38 ? 0.782 12.802 1.918 1.00 70.43 38 ARG A O 20
ATOM 27502 N N . GLY A 1 39 ? 0.731 10.699 2.719 1.00 45.23 39 GLY A N 20
ATOM 27503 C CA . GLY A 1 39 ? -0.425 10.942 3.557 1.00 61.02 39 GLY A CA 20
ATOM 27504 C C . GLY A 1 39 ? -1.706 10.374 2.979 1.00 33.51 39 GLY A C 20
ATOM 27505 O O . GLY A 1 39 ? -2.765 10.471 3.602 1.00 22.54 39 GLY A O 20
ATOM 27509 N N . THR A 1 40 ? -1.620 9.789 1.790 1.00 11.54 40 THR A N 20
ATOM 27510 C CA . THR A 1 40 ? -2.768 9.131 1.186 1.00 15.33 40 THR A CA 20
ATOM 27511 C C . THR A 1 40 ? -3.018 7.786 1.862 1.00 4.40 40 THR A C 20
ATOM 27512 O O . THR A 1 40 ? -2.079 7.130 2.323 1.00 24.11 40 THR A O 20
ATOM 27523 N N . GLU A 1 41 ? -4.276 7.391 1.921 1.00 2.13 41 GLU A N 20
ATOM 27524 C CA . GLU A 1 41 ? -4.656 6.131 2.516 1.00 4.11 41 GLU A CA 20
ATOM 27525 C C . GLU A 1 41 ? -4.791 5.067 1.446 1.00 72.34 41 GLU A C 20
ATOM 27526 O O . GLU A 1 41 ? -5.519 5.238 0.467 1.00 73.20 41 GLU A O 20
ATOM 27538 N N . ILE A 1 42 ? -4.077 3.983 1.635 1.00 71.43 42 ILE A N 20
ATOM 27539 C CA . ILE A 1 42 ? -4.149 2.854 0.741 1.00 72.24 42 ILE A CA 20
ATOM 27540 C C . ILE A 1 42 ? -5.034 1.775 1.346 1.00 23.33 42 ILE A C 20
ATOM 27541 O O . ILE A 1 42 ? -4.722 1.218 2.403 1.00 11.10 42 ILE A O 20
ATOM 27557 N N . TYR A 1 43 ? -6.155 1.510 0.697 1.00 74.32 43 TYR A N 20
ATOM 27558 C CA . TYR A 1 43 ? -7.070 0.489 1.165 1.00 1.53 43 TYR A CA 20
ATOM 27559 C C . TYR A 1 43 ? -6.734 -0.847 0.524 1.00 50.10 43 TYR A C 20
ATOM 27560 O O . TYR A 1 43 ? -6.992 -1.059 -0.661 1.00 65.24 43 TYR A O 20
ATOM 27578 N N . ILE A 1 44 ? -6.130 -1.732 1.293 1.00 64.35 44 ILE A N 20
ATOM 27579 C CA . ILE A 1 44 ? -5.857 -3.073 0.817 1.00 75.11 44 ILE A CA 20
ATOM 27580 C C . ILE A 1 44 ? -7.119 -3.909 0.938 1.00 12.24 44 ILE A C 20
ATOM 27581 O O . ILE A 1 44 ? -7.435 -4.420 2.011 1.00 43.33 44 ILE A O 20
ATOM 27597 N N . GLU A 1 45 ? -7.860 -4.015 -0.150 1.00 70.34 45 GLU A N 20
ATOM 27598 C CA . GLU A 1 45 ? -9.111 -4.745 -0.131 1.00 13.44 45 GLU A CA 20
ATOM 27599 C C . GLU A 1 45 ? -8.865 -6.237 -0.284 1.00 60.45 45 GLU A C 20
ATOM 27600 O O . GLU A 1 45 ? -9.647 -7.060 0.191 1.00 61.12 45 GLU A O 20
ATOM 27612 N N . GLY A 1 46 ? -7.767 -6.583 -0.930 1.00 32.22 46 GLY A N 20
ATOM 27613 C CA . GLY A 1 46 ? -7.416 -7.976 -1.077 1.00 61.00 46 GLY A CA 20
ATOM 27614 C C . GLY A 1 46 ? -6.082 -8.169 -1.760 1.00 44.45 46 GLY A C 20
ATOM 27615 O O . GLY A 1 46 ? -5.435 -7.204 -2.159 1.00 2.22 46 GLY A O 20
ATOM 27619 N N . LYS A 1 47 ? -5.665 -9.417 -1.871 1.00 23.03 47 LYS A N 20
ATOM 27620 C CA . LYS A 1 47 ? -4.443 -9.771 -2.572 1.00 72.10 47 LYS A CA 20
ATOM 27621 C C . LYS A 1 47 ? -4.729 -10.948 -3.488 1.00 64.34 47 LYS A C 20
ATOM 27622 O O . LYS A 1 47 ? -5.696 -11.680 -3.271 1.00 71.13 47 LYS A O 20
ATOM 27641 N N . ALA A 1 48 ? -3.903 -11.130 -4.507 1.00 30.34 48 ALA A N 20
ATOM 27642 C CA . ALA A 1 48 ? -4.071 -12.241 -5.429 1.00 4.33 48 ALA A CA 20
ATOM 27643 C C . ALA A 1 48 ? -3.909 -13.570 -4.699 1.00 20.24 48 ALA A C 20
ATOM 27644 O O . ALA A 1 48 ? -3.283 -13.625 -3.638 1.00 52.31 48 ALA A O 20
ATOM 27651 N N . PRO A 1 49 ? -4.479 -14.656 -5.244 1.00 72.40 49 PRO A N 20
ATOM 27652 C CA . PRO A 1 49 ? -4.378 -15.991 -4.646 1.00 21.45 49 PRO A CA 20
ATOM 27653 C C . PRO A 1 49 ? -2.933 -16.414 -4.387 1.00 33.31 49 PRO A C 20
ATOM 27654 O O . PRO A 1 49 ? -2.646 -17.109 -3.412 1.00 71.25 49 PRO A O 20
ATOM 27665 N N . MET A 1 50 ? -2.024 -15.987 -5.253 1.00 54.25 50 MET A N 20
ATOM 27666 C CA . MET A 1 50 ? -0.613 -16.323 -5.101 1.00 72.33 50 MET A CA 20
ATOM 27667 C C . MET A 1 50 ? 0.099 -15.300 -4.209 1.00 22.53 50 MET A C 20
ATOM 27668 O O . MET A 1 50 ? 1.260 -15.478 -3.837 1.00 33.51 50 MET A O 20
ATOM 27682 N N . GLY A 1 51 ? -0.608 -14.229 -3.865 1.00 71.32 51 GLY A N 20
ATOM 27683 C CA . GLY A 1 51 ? -0.031 -13.181 -3.038 1.00 31.51 51 GLY A CA 20
ATOM 27684 C C . GLY A 1 51 ? 0.448 -12.005 -3.862 1.00 15.54 51 GLY A C 20
ATOM 27685 O O . GLY A 1 51 ? 0.693 -10.921 -3.331 1.00 4.20 51 GLY A O 20
ATOM 27689 N N . ASP A 1 52 ? 0.568 -12.226 -5.163 1.00 73.22 52 ASP A N 20
ATOM 27690 C CA . ASP A 1 52 ? 1.021 -11.203 -6.097 1.00 52.02 52 ASP A CA 20
ATOM 27691 C C . ASP A 1 52 ? 0.208 -11.296 -7.382 1.00 20.15 52 ASP A C 20
ATOM 27692 O O . ASP A 1 52 ? 0.028 -12.389 -7.922 1.00 72.31 52 ASP A O 20
ATOM 27701 N N . PRO A 1 53 ? -0.317 -10.167 -7.883 1.00 50.01 53 PRO A N 20
ATOM 27702 C CA . PRO A 1 53 ? -0.134 -8.841 -7.288 1.00 21.02 53 PRO A CA 20
ATOM 27703 C C . PRO A 1 53 ? -1.094 -8.562 -6.129 1.00 1.12 53 PRO A C 20
ATOM 27704 O O . PRO A 1 53 ? -1.793 -9.455 -5.643 1.00 23.44 53 PRO A O 20
ATOM 27715 N N . ILE A 1 54 ? -1.116 -7.315 -5.688 1.00 32.22 54 ILE A N 20
ATOM 27716 C CA . ILE A 1 54 ? -1.973 -6.902 -4.586 1.00 0.23 54 ILE A CA 20
ATOM 27717 C C . ILE A 1 54 ? -3.095 -6.000 -5.105 1.00 51.51 54 ILE A C 20
ATOM 27718 O O . ILE A 1 54 ? -2.894 -5.227 -6.044 1.00 14.14 54 ILE A O 20
ATOM 27734 N N . ALA A 1 55 ? -4.276 -6.109 -4.503 1.00 61.05 55 ALA A N 20
ATOM 27735 C CA . ALA A 1 55 ? -5.416 -5.297 -4.905 1.00 11.31 55 ALA A CA 20
ATOM 27736 C C . ALA A 1 55 ? -5.596 -4.116 -3.960 1.00 33.03 55 ALA A C 20
ATOM 27737 O O . ALA A 1 55 ? -6.067 -4.268 -2.829 1.00 21.11 55 ALA A O 20
ATOM 27744 N N . LEU A 1 56 ? -5.202 -2.946 -4.431 1.00 23.20 56 LEU A N 20
ATOM 27745 C CA . LEU A 1 56 ? -5.290 -1.723 -3.649 1.00 71.22 56 LEU A CA 20
ATOM 27746 C C . LEU A 1 56 ? -6.512 -0.925 -4.058 1.00 70.14 56 LEU A C 20
ATOM 27747 O O . LEU A 1 56 ? -7.084 -1.164 -5.110 1.00 52.15 56 LEU A O 20
ATOM 27763 N N . ARG A 1 57 ? -6.894 0.023 -3.227 1.00 2.24 57 ARG A N 20
ATOM 27764 C CA . ARG A 1 57 ? -7.924 0.986 -3.576 1.00 12.51 57 ARG A CA 20
ATOM 27765 C C . ARG A 1 57 ? -7.539 2.342 -3.002 1.00 0.14 57 ARG A C 20
ATOM 27766 O O . ARG A 1 57 ? -7.508 2.522 -1.785 1.00 74.21 57 ARG A O 20
ATOM 27787 N N . LEU A 1 58 ? -7.217 3.281 -3.872 1.00 43.21 58 LEU A N 20
ATOM 27788 C CA . LEU A 1 58 ? -6.778 4.596 -3.439 1.00 42.13 58 LEU A CA 20
ATOM 27789 C C . LEU A 1 58 ? -7.438 5.687 -4.269 1.00 71.24 58 LEU A C 20
ATOM 27790 O O . LEU A 1 58 ? -7.798 5.468 -5.427 1.00 61.25 58 LEU A O 20
ATOM 27806 N N . ARG A 1 59 ? -7.644 6.843 -3.640 1.00 42.22 59 ARG A N 20
ATOM 27807 C CA . ARG A 1 59 ? -8.268 8.005 -4.278 1.00 42.42 59 ARG A CA 20
ATOM 27808 C C . ARG A 1 59 ? -9.711 7.711 -4.702 1.00 41.33 59 ARG A C 20
ATOM 27809 O O . ARG A 1 59 ? -10.379 8.563 -5.285 1.00 24.53 59 ARG A O 20
ATOM 27830 N N . GLY A 1 60 ? -10.191 6.511 -4.391 1.00 44.01 60 GLY A N 20
ATOM 27831 C CA . GLY A 1 60 ? -11.544 6.141 -4.742 1.00 61.31 60 GLY A CA 20
ATOM 27832 C C . GLY A 1 60 ? -11.605 4.948 -5.681 1.00 34.04 60 GLY A C 20
ATOM 27833 O O . GLY A 1 60 ? -12.665 4.351 -5.853 1.00 51.51 60 GLY A O 20
ATOM 27837 N N . TYR A 1 61 ? -10.475 4.589 -6.281 1.00 45.43 61 TYR A N 20
ATOM 27838 C CA . TYR A 1 61 ? -10.453 3.501 -7.252 1.00 41.20 61 TYR A CA 20
ATOM 27839 C C . TYR A 1 61 ? -9.388 2.459 -6.932 1.00 13.52 61 TYR A C 20
ATOM 27840 O O . TYR A 1 61 ? -8.356 2.759 -6.334 1.00 5.42 61 TYR A O 20
ATOM 27858 N N . SER A 1 62 ? -9.667 1.231 -7.333 1.00 54.04 62 SER A N 20
ATOM 27859 C CA . SER A 1 62 ? -8.777 0.105 -7.091 1.00 34.52 62 SER A CA 20
ATOM 27860 C C . SER A 1 62 ? -7.689 -0.002 -8.156 1.00 13.21 62 SER A C 20
ATOM 27861 O O . SER A 1 62 ? -7.913 0.282 -9.338 1.00 12.32 62 SER A O 20
ATOM 27869 N N . LEU A 1 63 ? -6.513 -0.422 -7.712 1.00 55.15 63 LEU A N 20
ATOM 27870 C CA . LEU A 1 63 ? -5.361 -0.649 -8.583 1.00 70.11 63 LEU A CA 20
ATOM 27871 C C . LEU A 1 63 ? -4.696 -1.966 -8.222 1.00 1.00 63 LEU A C 20
ATOM 27872 O O . LEU A 1 63 ? -4.645 -2.342 -7.051 1.00 14.14 63 LEU A O 20
ATOM 27888 N N . SER A 1 64 ? -4.192 -2.660 -9.222 1.00 44.35 64 SER A N 20
ATOM 27889 C CA . SER A 1 64 ? -3.451 -3.877 -9.008 1.00 74.21 64 SER A CA 20
ATOM 27890 C C . SER A 1 64 ? -1.970 -3.649 -9.294 1.00 31.20 64 SER A C 20
ATOM 27891 O O . SER A 1 64 ? -1.575 -3.458 -10.448 1.00 33.25 64 SER A O 20
ATOM 27899 N N . LEU A 1 65 ? -1.155 -3.662 -8.249 1.00 63.51 65 LEU A N 20
ATOM 27900 C CA . LEU A 1 65 ? 0.282 -3.486 -8.408 1.00 63.12 65 LEU A CA 20
ATOM 27901 C C . LEU A 1 65 ? 1.034 -4.653 -7.781 1.00 30.55 65 LEU A C 20
ATOM 27902 O O . LEU A 1 65 ? 0.489 -5.379 -6.946 1.00 53.13 65 LEU A O 20
ATOM 27918 N N . ARG A 1 66 ? 2.284 -4.828 -8.184 1.00 14.01 66 ARG A N 20
ATOM 27919 C CA . ARG A 1 66 ? 3.034 -6.031 -7.843 1.00 72.50 66 ARG A CA 20
ATOM 27920 C C . ARG A 1 66 ? 3.599 -5.976 -6.430 1.00 21.01 66 ARG A C 20
ATOM 27921 O O . ARG A 1 66 ? 3.713 -4.912 -5.823 1.00 55.44 66 ARG A O 20
ATOM 27942 N N . LYS A 1 67 ? 3.955 -7.147 -5.931 1.00 30.41 67 LYS A N 20
ATOM 27943 C CA . LYS A 1 67 ? 4.508 -7.314 -4.595 1.00 31.24 67 LYS A CA 20
ATOM 27944 C C . LYS A 1 67 ? 5.779 -6.482 -4.407 1.00 61.22 67 LYS A C 20
ATOM 27945 O O . LYS A 1 67 ? 5.866 -5.668 -3.490 1.00 34.13 67 LYS A O 20
ATOM 27964 N N . SER A 1 68 ? 6.754 -6.673 -5.289 1.00 31.11 68 SER A N 20
ATOM 27965 C CA . SER A 1 68 ? 8.020 -5.950 -5.196 1.00 50.12 68 SER A CA 20
ATOM 27966 C C . SER A 1 68 ? 7.863 -4.498 -5.657 1.00 65.31 68 SER A C 20
ATOM 27967 O O . SER A 1 68 ? 8.747 -3.669 -5.452 1.00 13.02 68 SER A O 20
ATOM 27975 N N . GLU A 1 69 ? 6.729 -4.207 -6.272 1.00 64.20 69 GLU A N 20
ATOM 27976 C CA . GLU A 1 69 ? 6.390 -2.861 -6.698 1.00 25.52 69 GLU A CA 20
ATOM 27977 C C . GLU A 1 69 ? 5.879 -2.077 -5.493 1.00 24.04 69 GLU A C 20
ATOM 27978 O O . GLU A 1 69 ? 6.239 -0.922 -5.274 1.00 73.54 69 GLU A O 20
ATOM 27990 N N . ALA A 1 70 ? 5.051 -2.749 -4.701 1.00 63.04 70 ALA A N 20
ATOM 27991 C CA . ALA A 1 70 ? 4.551 -2.211 -3.439 1.00 42.04 70 ALA A CA 20
ATOM 27992 C C . ALA A 1 70 ? 5.664 -2.125 -2.397 1.00 64.34 70 ALA A C 20
ATOM 27993 O O . ALA A 1 70 ? 5.558 -1.392 -1.416 1.00 60.42 70 ALA A O 20
ATOM 28000 N N . LYS A 1 71 ? 6.715 -2.907 -2.607 1.00 42.23 71 LYS A N 20
ATOM 28001 C CA . LYS A 1 71 ? 7.856 -2.960 -1.695 1.00 72.24 71 LYS A CA 20
ATOM 28002 C C . LYS A 1 71 ? 8.524 -1.590 -1.530 1.00 41.30 71 LYS A C 20
ATOM 28003 O O . LYS A 1 71 ? 9.121 -1.307 -0.492 1.00 55.11 71 LYS A O 20
ATOM 28022 N N . ASP A 1 72 ? 8.400 -0.738 -2.543 1.00 10.22 72 ASP A N 20
ATOM 28023 C CA . ASP A 1 72 ? 9.041 0.577 -2.521 1.00 22.54 72 ASP A CA 20
ATOM 28024 C C . ASP A 1 72 ? 8.176 1.588 -1.752 1.00 34.32 72 ASP A C 20
ATOM 28025 O O . ASP A 1 72 ? 8.570 2.733 -1.536 1.00 22.41 72 ASP A O 20
ATOM 28034 N N . ILE A 1 73 ? 7.004 1.139 -1.310 1.00 1.33 73 ILE A N 20
ATOM 28035 C CA . ILE A 1 73 ? 6.088 1.991 -0.559 1.00 30.40 73 ILE A CA 20
ATOM 28036 C C . ILE A 1 73 ? 6.164 1.682 0.933 1.00 31.00 73 ILE A C 20
ATOM 28037 O O . ILE A 1 73 ? 6.055 0.522 1.340 1.00 31.01 73 ILE A O 20
ATOM 28053 N N . LEU A 1 74 ? 6.353 2.718 1.743 1.00 75.11 74 LEU A N 20
ATOM 28054 C CA . LEU A 1 74 ? 6.385 2.569 3.189 1.00 14.52 74 LEU A CA 20
ATOM 28055 C C . LEU A 1 74 ? 5.102 3.129 3.796 1.00 4.30 74 LEU A C 20
ATOM 28056 O O . LEU A 1 74 ? 4.814 4.322 3.670 1.00 74.11 74 LEU A O 20
ATOM 28072 N N . VAL A 1 75 ? 4.335 2.272 4.453 1.00 42.15 75 VAL A N 20
ATOM 28073 C CA . VAL A 1 75 ? 3.032 2.663 4.977 1.00 70.21 75 VAL A CA 20
ATOM 28074 C C . VAL A 1 75 ? 2.875 2.294 6.449 1.00 61.50 75 VAL A C 20
ATOM 28075 O O . VAL A 1 75 ? 3.408 1.282 6.909 1.00 61.25 75 VAL A O 20
ATOM 28088 N N . GLU A 1 76 ? 2.149 3.130 7.181 1.00 51.11 76 GLU A N 20
ATOM 28089 C CA . GLU A 1 76 ? 1.852 2.867 8.584 1.00 11.33 76 GLU A CA 20
ATOM 28090 C C . GLU A 1 76 ? 0.440 2.313 8.727 1.00 40.15 76 GLU A C 20
ATOM 28091 O O . GLU A 1 76 ? -0.487 2.766 8.047 1.00 33.30 76 GLU A O 20
ATOM 28103 N N . VAL A 1 77 ? 0.286 1.323 9.595 1.00 22.52 77 VAL A N 20
ATOM 28104 C CA . VAL A 1 77 ? -1.002 0.680 9.803 1.00 1.43 77 VAL A CA 20
ATOM 28105 C C . VAL A 1 77 ? -1.923 1.578 10.619 1.00 25.22 77 VAL A C 20
ATOM 28106 O O . VAL A 1 77 ? -1.686 1.819 11.804 1.00 44.14 77 VAL A O 20
ATOM 28119 N N . LEU A 1 78 ? -2.977 2.068 9.978 1.00 23.12 78 LEU A N 20
ATOM 28120 C CA . LEU A 1 78 ? -3.912 2.979 10.625 1.00 44.10 78 LEU A CA 20
ATOM 28121 C C . LEU A 1 78 ? -4.857 2.223 11.547 1.00 70.12 78 LEU A C 20
ATOM 28122 O O . LEU A 1 78 ? -5.484 2.803 12.434 1.00 23.20 78 LEU A O 20
ATOM 28138 N N . LEU A 1 79 ? -4.938 0.923 11.339 1.00 10.43 79 LEU A N 20
ATOM 28139 C CA . LEU A 1 79 ? -5.851 0.083 12.082 1.00 10.31 79 LEU A CA 20
ATOM 28140 C C . LEU A 1 79 ? -5.200 -0.503 13.332 1.00 44.42 79 LEU A C 20
ATOM 28141 O O . LEU A 1 79 ? -5.690 -1.489 13.891 1.00 42.14 79 LEU A O 20
ATOM 28157 N N . GLU A 1 80 ? -4.108 0.118 13.771 1.00 65.00 80 GLU A N 20
ATOM 28158 C CA . GLU A 1 80 ? -3.429 -0.265 15.005 1.00 1.24 80 GLU A CA 20
ATOM 28159 C C . GLU A 1 80 ? -2.921 -1.709 14.949 1.00 61.34 80 GLU A C 20
ATOM 28160 O O . GLU A 1 80 ? -2.620 -2.230 13.872 1.00 63.02 80 GLU A O 20
ATOM 28172 N N . HIS A 1 81 ? -2.776 -2.313 16.132 1.00 72.21 81 HIS A N 20
ATOM 28173 C CA . HIS A 1 81 ? -2.438 -3.735 16.295 1.00 4.01 81 HIS A CA 20
ATOM 28174 C C . HIS A 1 81 ? -0.941 -3.990 16.114 1.00 64.20 81 HIS A C 20
ATOM 28175 O O . HIS A 1 81 ? -0.428 -4.992 16.608 1.00 70.43 81 HIS A O 20
ATOM 28190 N N . HIS A 1 82 ? -0.257 -3.060 15.432 1.00 72.31 82 HIS A N 20
ATOM 28191 C CA . HIS A 1 82 ? 1.200 -3.110 15.197 1.00 14.53 82 HIS A CA 20
ATOM 28192 C C . HIS A 1 82 ? 1.720 -4.536 14.993 1.00 40.50 82 HIS A C 20
ATOM 28193 O O . HIS A 1 82 ? 2.223 -5.178 15.920 1.00 63.34 82 HIS A O 20
ATOM 28208 N N . HIS A 1 83 ? 1.584 -5.017 13.761 1.00 72.33 83 HIS A N 20
ATOM 28209 C CA . HIS A 1 83 ? 1.935 -6.393 13.412 1.00 33.30 83 HIS A CA 20
ATOM 28210 C C . HIS A 1 83 ? 3.451 -6.584 13.348 1.00 2.53 83 HIS A C 20
ATOM 28211 O O . HIS A 1 83 ? 4.180 -5.708 12.886 1.00 11.42 83 HIS A O 20
ATOM 28226 N N . HIS A 1 84 ? 3.910 -7.737 13.815 1.00 51.15 84 HIS A N 20
ATOM 28227 C CA . HIS A 1 84 ? 5.325 -8.086 13.767 1.00 53.51 84 HIS A CA 20
ATOM 28228 C C . HIS A 1 84 ? 5.539 -9.311 12.894 1.00 3.22 84 HIS A C 20
ATOM 28229 O O . HIS A 1 84 ? 4.637 -10.131 12.737 1.00 54.44 84 HIS A O 20
ATOM 28244 N N . HIS A 1 85 ? 6.726 -9.429 12.320 1.00 43.30 85 HIS A N 20
ATOM 28245 C CA . HIS A 1 85 ? 7.103 -10.641 11.605 1.00 34.14 85 HIS A CA 20
ATOM 28246 C C . HIS A 1 85 ? 7.528 -11.696 12.614 1.00 63.20 85 HIS A C 20
ATOM 28247 O O . HIS A 1 85 ? 6.912 -12.756 12.728 1.00 11.41 85 HIS A O 20
ATOM 28262 N N . HIS A 1 86 ? 8.590 -11.385 13.346 1.00 1.43 86 HIS A N 20
ATOM 28263 C CA . HIS A 1 86 ? 9.064 -12.224 14.435 1.00 31.15 86 HIS A CA 20
ATOM 28264 C C . HIS A 1 86 ? 9.621 -11.343 15.542 1.00 1.14 86 HIS A C 20
ATOM 28265 O O . HIS A 1 86 ? 8.871 -11.030 16.486 1.00 39.61 86 HIS A O 20
#

CATH classification: 2.30.30.90

Secondary structure (DSSP, 8-state):
--S-EEGGG--TT-EEEEEEE-TTSSHHHHHHHHT--TT-EEEEEEE-TTS-SEEEEETTEEEEE-HHHHTTEEEEE---S-----

Organism: Clostridium acetobutylicum (strain ATCC 824 / DSM 792 / JCM 1419 / IAM 19013 / LMG 5710 / NBRC 13948 / NRRL B-527 / VKM B-1787 / 2291 / W) (NCBI:txid272562)

Nearest PDB structures (foldseek):
  2k4y-assembly1_A  TM=8.717E-01  e=1.286E-13  Clostridium acetobutylicum
  2k5f-assembly1_A  TM=7.879E-01  e=4.945E-07  Chlorobaculum tepidum
  2k5i-assembly1_A  TM=9.046E-01  e=9.781E-06  Acetivibrio thermocellus
  3hru-assembly1_B  TM=8.886E-01  e=1.524E-04  Streptococcus gordonii
  5cvi-assembly1_B  TM=8.740E-01  e=1.307E-03  Streptococcus mutans

Radius of gyration: 12.16 Å; Cα contacts (8 Å, |Δi|>4): 161; chains: 1; bounding box: 28×28×28 Å

Solvent-accessible surface area: 6373 Å² total; per-residue (Å²): 196,96,196,31,66,4,1,37,112,18,127,87,118,30,87,0,52,0,52,20,29,58,91,178,45,176,48,98,177,78,2,90,112,66,26,1,64,202,39,22,107,0,64,1,76,15,86,28,137,170,30,59,40,2,37,1,120,4,170,60,103,75,55,52,8,116,86,63,7,1,133,12,0,65,1,8,86,82,99,174,185,159,156,164,146,199

Foldseek 3Di:
DPFWAFPLPDAAQFKWFFCDFQPPDPLSCVCVVVVHGHGWIWHQHAADPVSFFTWIQTPHGIDTDGSVSSRRTITDTPPDPPDDPD

B-factor: mean 38.02, std 18.87, range [0.01, 75.52]